Protein 8WGO (pdb70)

Sequence (1753 aa):
MDYNFNLEHPFFFTNNDYSTDTSIKYQASLPFNWHEVMNNDEWVYQYPIGKFVERQGWKIHISSEYNSSHELLQDVAKICHEMRIPFKHLSTEDKFIMRNGKLVSRGFSGKFITCYPNQNELESVLQRLESALKQYNGPYILSDKRWDEAPIYLRYGVFRPSRDDEKKVAIDELIVGDEVVKDERLPVFKIPKGIVPPDFLNKWLDKKDKKQGDFPFIIDNAIRFSNSGGIYNARLKEDGKKIILKEARPYTGLGFDGTYSSEKLASECKALKILNEWSEAPKIYWHGKIWEHTFLGIEHMKGVPLNRWVTNNFPLYEVVDKTKDYLLRVSKIVEKLIDLTNKFHSENVYHQDLHLGNILVKDEDEISIIDWEQAVFSNDEKVVHKVAAPGFRAWRETLPSEIDWYGIRQIAHYLYMPLVTTSDLTYNYVSQTRIEGKKLFESLGYTREHIDYVESLLSYLDSKCPQIENISRKKVLKPMHEIRTIESEQDIQDFIIKLLRGFTLTYGQWRKEFQSRFFPVHYYGLNFNQGIAFSDLAILWSYQQLAKKVKNFKFDDYYEIRTQVINEAVNNFKKSSLSGLFDGKIGTIWLIYEFGEIDRAVELFTTHFIEIFENSQNKNLYSGQAGILLVGLYFLSKGEIDNKLGEEILIRLREYTLNYIENPETFCKVGASDVQSNDPYENFGGLLYGHAGVAWLFGEAYKLTGESIYKNGLELAVDKELVAYKVDSNNSLQYSQGHRLLPYLATGSAGLLLLINRNKEILSSKYLKYLTSLERATDVVFCVLPGLFNGFCGLEVANNIYSDIDDNFSGQKKLIEQLYRYLCVIEEGFVIAGDNGLKITTDIASGFAGVAIGLVSIMDNKLTILPQIFQGMAEEVLNLQLVSVQVNFNLEHPFFFTNNDYSTDTSIKYQASLPFNWHEVMNNDEWVYQYPIGKFVERQGWKIHISSEYNSSHELLQDVAKICHEMRIPFKHLSTEDKFIMRNGKLVSRGFSGKFITCYPNQNELESVLQRLESALKQYNGPYILSDKRWDEAPIYLRYGVFRPSRDDEKKVAIDELIVGDEVVKDERLPVFKIPKGIVPPDFLNKWLDGDFPFIIDNAIRFSNSGGIYNARLKEDGKKIILKEARPYTGLGFDGTYSSEKLASECKALKILNEWSEAPKIYWHGKIWEHTFLGIEHMKGVPLNRWVTNNFPLYEVVDKTKDYLLRVSKIVEKLIDLTNKFHSENVYHQDLHLGNILVKDEDEISIIDWEQAVFSNDEKVVHKVAAPGFRAWRETLPSEIDWYGIRQIAHYLYMPLVTTSDLTYNYVSQTRIEGKKLFESLGYTREHIDYVESLLSYLDSKCPQIENISRKKVLKPMHEIRTIESEQDIQDFIIKLLRGFTLTYGQWRKEFQSRFFPVHYYGLNFNQGIAFSDLAILWSYQQLAKKVKNFKFDDYYEIRTQVINEAVNNFKKSSLSGLFDGKIGTIWLIYEFGEIDRAVELFTTHFIEIFENSQNKNLYSGQAGILLVGLYFLSKGEIDNKLGEEILIRLREYTLNYIENPETFCKVGASDVQSNDPYENFGGLLYGHAGVAWLFGEAYKLTGESIYKNGLELAVDKELVAYKVDSNNSLQYSQGHRLLPYLATGSAGLLLLINRNKEILSSKYLKYLTSLERATDVVFCVLPGLFNGFCGLEVANNIYSDIDDNFSGQKKLIEQLYRYLCVIEEGFVIAGDNGLKITTDIASGFAGVAIGLVSIMDNKLTILPQI

Organism: Streptococcus pneumoniae serotype 2 (strain D39 / NCTC 7466) (NCBI:txid373153)

Foldseek 3Di:
DPQDLAGDDFFFGDHNPPPDDPFAWQCLDDDPQKDWDDDPVWKIKIARHDDDADWWDKKKFFFAFDPCPNVCSVQLVVVCVPDGKIKMFTTGVVVVCVQQAWPDDLLRHGGGMMIGDHDPCVVVVCVCQCVRPVPGDAFQRFQWDDDDRHRITMDTATDDADDPPDDHDDRQWDPPDPDTDGDDRDRHYDDRPDDDDDPVCCVVPPDDDDDPDDDQWDFDAWDDAISQGTWTWIFGPPPTATKIKDWGTPSGNQDPPGDHQVNLVVQQQVLLVLVVPDPQEKHWDDWDADPHTTMTIIHDDDAAFVVVVLVVQPAFALPPDPPDPDLVLLLVLLVLLVVVLVVVVVVQKFQLEAARVAWGAHPPGDTHGDDSRPMDRDWDDWDASDDYDQQLGDPDIDISSQSSLSRSLVVSLCSLPNARRQCLQEPPLSVLSLVVSVVVDVVSPDDVVSNVSSVVSSVVSVVRHDDDDDDDVRPLWYFDDDDDADDDVVVVLLVLLQAVVQVVVQQCVDVVPDDPARFGFDSLVNPADDAQWGHDLLLLVLVVLSVVVHPDHPCDCNVPVVVVVLCVCVVCLPVDDFAAHGGHNLVVLVSNVSVPPLVPSVVCCVVCLVVRQVPFDADFHNGGHLVSLLSLLLCVQVDDDDDVVNVVSVVVVVVVLVVCVVPVPPRAPQDQEADDDPRPVPDQAFCRHALVSVLQSLVQVCVRPNDCSSVVSNVVSVVSNQNQWDADPVQATFGHYHPDTADFQGHILLVVLQSCVVCVVPDDDVPCPNNVRSLSVLNTLDDHFCWCNRHNLVSLLRSDFQVVDLPLPVSSSCCVSRSSSAWIHRVSHIWGAGDSRSHTGRHCTGISSVNSLSVSRSNPRDSPPRDHD/DPPCVVVVVVVVPDDDDDDDDDDD/DAFDDDFFFTDHPPPPDADADWLDDDDDPQWDWDDDPPWKIKIFGPPDDADWWDKKKFAFAFDPCLSVVVNLVVVVCVPDGWIKMFTTGVVVVDVQQAKAHDQLRHGRGIIIGDHDPCPVVSVVVSVVSFLVGDHWPGFQWDDFDRHRIIIDTATDDADDPVDDHDGHQADPDDPDGDGDDRDGPHDDDPDDDPDPDVVVRVDDPDFWAFDDFDDQINQGGKTWTAGDVDGFTKIKDKGTPSGHQHPDGDGQVVLVVQQVVLQVLCQVDPQGWHWPDWDQDPHMTMTITHDDDFAFVVVVLVVQPCWALPDDPPFCSLVLLLVLLVLLVVVLVVCVVVQKAQLEQARVAWGQHPSNDTHGYDRRPIDRDFDFFDASDDYDQQLGDDDTHTRSQSSLSRSLLVLLCSLPNDRRQCVQEPPLSLLSLVVSVVLCVVSPDDPVSNVSSVVSSVVSVVSHDDDDDDDPSVLWYYDDDDDADDDVVVVLLVLLQALVQLVVQQVVDVPPDDPARFRADPQCPVAADAAFGHRLNLVLLSVLSVVVHPPDDDDCVVVVVVVVLVVCVVCLPVDDAAAHGRGRVVVLVSVCVSPDPVVSLVVCVVPLVVRQPPADACFRNGGNLVSLQVLVLVVVVPPDDDVVNVVSVVVVVVVLVVCVVPVCVRAPQEQEADDDPHDVRDGDFCRHHQVVLLVSLVQVCPPPPDCSSVVSNVVRVVRRQVQWDQDPLQATFRHYNHDTADAHGRILLVVLLSCLVCVVPDDPVPVPCNVRHLSVLSTDDDHWPACGRHNLVSLLSNDQSDPDDDLVVSVSVNVNVPRSQWIRRPSHTFGAGPSRNHTGRHCGGTSSVVSLSVSRSNDSDSPSGRHD

B-factor: mean 101.82, std 29.67, range [30.0, 223.58]

Radius of gyration: 40.98 Å; Cα contacts (8 Å, |Δi|>4): 2855; chains: 3; bounding box: 102×87×118 Å

InterPro domains:
  IPR000719 Protein kinase domain [PS50011] (217-477)
  IPR007822 Lanthionine synthetase C-like [PF05147] (551-757)
  IPR011009 Protein kinase-like domain superfamily [SSF56112] (217-382)
  IPR051678 Aminoglycoside Phosphotransferase Enzymes [PTHR21310] (28-512)
  IPR057929 RamC, N-terminal domain [PF25816] (29-210)
  IPR058053 RamC, C-terminal domain [cd04791] (529-867)

Nearest PDB structures (foldseek):
  8wgo-assembly1_A  TM=1.001E+00  e=0.000E+00  Streptococcus pneumoniae
  8wgo-assembly1_B  TM=9.951E-01  e=0.000E+00  Streptococcus pneumoniae
  8w7j-assembly1_A  TM=9.892E-01  e=0.000E+00  Streptococcus pneumoniae
  8w7a-assembly1_A  TM=9.729E-01  e=0.000E+00  Streptococcus pneumoniae
  8sam-assembly2_B  TM=7.728E-01  e=2.397E-48  Bacillus thuringiensis serovar andalousiensis

Secondary structure (DSSP, 8-state):
----SS---SSS---S------S-B------SS--EEE-SSSEEEE--TT----SS-EEEEE---STTHHHHHHHHHHHHHTTT--EEEE-BHHHHHHHSSSSS-SSS-S--EEE---STTHHHHHHHHHHHS-S------SSSEE-SSSSEEEEE---SSPPTTS----TTB--STTS--B----SS----SSPPPPTTHHHHHS----------EEEEEEEEE-SS-EEEEEEESSS--EEEEE---TT-S--SSS--HHHHHHHHHHHHHHS-S-TTS--EEEE--STTS--EEEE---SEEHHHHHHHHS--SSSS--S---HHHHHHHHHHHHHHHHHHHHTT-B----STTTEEE-TTS-EEE----S-B---S--B---S--TT----S-B-TTHHHHHHHHHHHHHHHSS--GGGGTSTTTHHHHHHHHHHHHHHH---HHHHHHHHHHHHHHHTTS------SS--S----S------SHHHHHHHHHHHHHHHHHHHHHHHHH--S-SS---GGGTT--SSSSSSSHHHHHHHHHHHTTSSS----SHHHHHHHHHHHHHHTTTT-----TTTSHHHHHHHHHHH--HHHHHHHHHHHHHHHHHT----STTTTSHHHHHHHHHHHHHT-S-HHHHHHHHHHHHHHHHHHHH-TTSSS--S--S-----TTT---SSSSSHHHHHHHHHHHHHHT--HHHHHHHHHHHHHHTTSEEE-TTS-EEEEETTEE--SSSSSHHHHHHHHHHTTTTS-TTTGGGHHHHHTTS--S--S--SSSSSHHHHHHHHTSSTT----HHHHHHHHHHHGGGB--SSS---B--SSSSS----SSSSHHHHHHHHHHHHHTS-TTS---/------SSS--SS-S----S-B------SS------SSSEEEE--TT----SSSEEEEE---STTSHHHHHHHHHHHHTTT--EEEE-BHHHHHHHS-SSS-TTS----EEE---STTHHHHHHHHHHH-SS------TT-EE-SSSSEEEEE---S---TTS----SSB-S-SSS--B----SS----SS----SSHHHHH-----EEEEEEEE--SS--EEEEEESSS---EEEE---TT----SSS--HHHHHHHHHHHHHHTTT-TTS--EEEEEESSSSEEEEEE----EEHHHHHHHHS--SSSSSTT--HHHHHHHHHHHHHHHHHHHGGGT---S--STTTEEE-SSS-EEE----S-----SS-B---S--SS----SSB-HHHHHHHHHHHHHHHHHSS--TTTTTSTTTHHHHHHHHHHHHHHHT--HHHHHHHHHHHHHHHHHSPP----SS--S-B---------SHHHHHHHHHHHHHHHHHHHHHHHHH--S-SS---GGGSS--SSSTT-SSHHHHHHHHHHTTSTTPPP-SHHHHHHHHHHHHHHTSSSS---STTTSSHHHHHHHHHHT--HHHHHHHHHHHHHHHTT----STTTSHHHHHHHHHHHHHHT-S-HHHHHHHHHHHHHHHHHHHH-STTTS--S--S-----STT--SSSSSSSHHHHHHHHHHHHHS--HHHHHHHHHHHHHHTTS-EE-TTS-EEEEETTEEE--SSSSHHHHHHHHHHTTTTS-TTTGGGHHHHTTTS--S--S--SSTTSHHHHHHSSSSS-SS---HHHHHHHHHHTTTTEEBSSS--EE--SS-SS---SSSSSHHHHHHHHHHHHSTT-TTS---/--S-THHHHHHS---------S--

Structure (mmCIF, N/CA/C/O backbone):
data_8WGO
#
_entry.id   8WGO
#
_cell.length_a   1.00
_cell.length_b   1.00
_cell.length_c   1.00
_cell.angle_alpha   90.00
_cell.angle_beta   90.00
_cell.angle_gamma   90.00
#
_symmetry.space_group_name_H-M   'P 1'
#
loop_
_entity.id
_entity.type
_entity.pdbx_description
1 polymer 'Protein kinase domain-containing protein'
2 polymer 'SapB/AmfS family lantipeptide'
3 non-polymer 'MAGNESIUM ION'
4 non-polymer "5'-GUANOSINE-DIPHOSPHATE-MONOTHIOPHOSPHATE"
5 non-polymer 'PHOSPHATE ION'
6 water water
#
loop_
_atom_site.group_PDB
_atom_site.id
_atom_site.type_symbol
_atom_site.label_atom_id
_atom_site.label_alt_id
_atom_site.label_comp_id
_atom_site.label_asym_id
_atom_site.label_entity_id
_atom_site.label_seq_id
_atom_site.pdbx_PDB_ins_code
_atom_site.Cartn_x
_atom_site.Cartn_y
_atom_site.Cartn_z
_atom_site.occupancy
_atom_site.B_iso_or_equiv
_atom_site.auth_seq_id
_atom_site.auth_comp_id
_atom_site.auth_asym_id
_atom_site.auth_atom_id
_atom_site.pdbx_PDB_model_num
ATOM 1 N N . MET A 1 1 ? 109.083 119.710 125.661 1.00 135.19 1 MET A N 1
ATOM 2 C CA . MET A 1 1 ? 110.477 120.064 125.466 1.00 135.19 1 MET A CA 1
ATOM 3 C C . MET A 1 1 ? 111.322 119.117 126.256 1.00 135.19 1 MET A C 1
ATOM 4 O O . MET A 1 1 ? 110.885 118.025 126.582 1.00 135.19 1 MET A O 1
ATOM 9 N N . ASP A 1 2 ? 112.534 119.529 126.573 1.00 138.11 2 ASP A N 1
ATOM 10 C CA . ASP A 1 2 ? 113.383 118.705 127.407 1.00 138.11 2 ASP A CA 1
ATOM 11 C C . ASP A 1 2 ? 113.372 117.262 126.934 1.00 138.11 2 ASP A C 1
ATOM 12 O O . ASP A 1 2 ? 112.793 116.396 127.581 1.00 138.11 2 ASP A O 1
ATOM 17 N N . TYR A 1 3 ? 114.054 116.985 125.834 1.00 135.59 3 TYR A N 1
ATOM 18 C CA . TYR A 1 3 ? 114.080 115.647 125.268 1.00 135.59 3 TYR A CA 1
ATOM 19 C C . TYR A 1 3 ? 115.089 114.753 125.920 1.00 135.59 3 TYR A C 1
ATOM 20 O O . TYR A 1 3 ? 115.274 114.847 127.129 1.00 135.59 3 TYR A O 1
ATOM 29 N N . ASN A 1 4 ? 115.690 113.848 125.149 1.00 138.96 4 ASN A N 1
ATOM 30 C CA . ASN A 1 4 ? 116.800 112.988 125.634 1.00 138.96 4 ASN A CA 1
ATOM 31 C C . ASN A 1 4 ? 116.379 111.657 126.236 1.00 138.96 4 ASN A C 1
ATOM 32 O O . ASN A 1 4 ? 116.438 110.681 125.507 1.00 138.96 4 ASN A O 1
ATOM 37 N N . PHE A 1 5 ? 116.012 111.614 127.530 1.00 131.28 5 PHE A N 1
ATOM 38 C CA . PHE A 1 5 ? 115.529 110.394 128.204 1.00 131.28 5 PHE A CA 1
ATOM 39 C C . PHE A 1 5 ? 115.303 109.483 127.088 1.00 131.28 5 PHE A C 1
ATOM 40 O O . PHE A 1 5 ? 116.080 108.566 126.832 1.00 131.28 5 PHE A O 1
ATOM 48 N N . ASN A 1 6 ? 114.182 109.665 126.450 1.00 127.87 6 ASN A N 1
ATOM 49 C CA . ASN A 1 6 ? 113.979 108.989 125.221 1.00 127.87 6 ASN A CA 1
ATOM 50 C C . ASN A 1 6 ? 113.376 110.061 124.374 1.00 127.87 6 ASN A C 1
ATOM 51 O O . ASN A 1 6 ? 113.979 110.412 123.370 1.00 127.87 6 ASN A O 1
ATOM 56 N N . LEU A 1 7 ? 112.249 110.645 124.780 1.00 117.41 7 LEU A N 1
ATOM 57 C CA . LEU A 1 7 ? 111.744 111.806 124.042 1.00 117.41 7 LEU A CA 1
ATOM 58 C C . LEU A 1 7 ? 110.491 112.530 124.474 1.00 117.41 7 LEU A C 1
ATOM 59 O O . LEU A 1 7 ? 110.050 112.471 125.618 1.00 117.41 7 LEU A O 1
ATOM 64 N N . GLU A 1 8 ? 109.936 113.247 123.522 1.00 115.05 8 GLU A N 1
ATOM 65 C CA . GLU A 1 8 ? 108.770 113.995 123.787 1.00 115.05 8 GLU A CA 1
ATOM 66 C C . GLU A 1 8 ? 107.684 113.170 123.338 1.00 115.05 8 GLU A C 1
ATOM 67 O O . GLU A 1 8 ? 107.686 112.003 123.628 1.00 115.05 8 GLU A O 1
ATOM 73 N N . HIS A 1 9 ? 106.725 113.768 122.685 1.00 94.89 9 HIS A N 1
ATOM 74 C CA . HIS A 1 9 ? 105.596 113.107 122.078 1.00 94.89 9 HIS A CA 1
ATOM 75 C C . HIS A 1 9 ? 104.486 113.053 123.117 1.00 94.89 9 HIS A C 1
ATOM 76 O O . HIS A 1 9 ? 104.763 112.720 124.280 1.00 94.89 9 HIS A O 1
ATOM 83 N N . PRO A 1 10 ? 103.251 113.397 122.748 1.00 85.31 10 PRO A N 1
ATOM 84 C CA . PRO A 1 10 ? 102.132 113.230 123.680 1.00 85.31 10 PRO A CA 1
ATOM 85 C C . PRO A 1 10 ? 101.857 111.760 123.958 1.00 85.31 10 PRO A C 1
ATOM 86 O O . PRO A 1 10 ? 102.236 110.881 123.180 1.00 85.31 10 PRO A O 1
ATOM 90 N N . PHE A 1 11 ? 101.203 111.517 125.100 1.00 77.87 11 PHE A N 1
ATOM 91 C CA . PHE A 1 11 ? 100.880 110.196 125.638 1.00 77.87 11 PHE A CA 1
ATOM 92 C C . PHE A 1 11 ? 102.279 109.591 125.589 1.00 77.87 11 PHE A C 1
ATOM 93 O O . PHE A 1 11 ? 103.213 110.110 126.207 1.00 77.87 11 PHE A O 1
ATOM 101 N N . PHE A 1 12 ? 102.424 108.494 124.852 1.00 79.97 12 PHE A N 1
ATOM 102 C CA . PHE A 1 12 ? 103.370 107.403 125.016 1.00 79.97 12 PHE A CA 1
ATOM 103 C C . PHE A 1 12 ? 104.811 107.900 124.942 1.00 79.97 12 PHE A C 1
ATOM 104 O O . PHE A 1 12 ? 105.098 108.991 124.444 1.00 79.97 12 PHE A O 1
ATOM 112 N N . PHE A 1 13 ? 105.724 107.075 125.449 1.00 85.40 13 PHE A N 1
ATOM 113 C CA . PHE A 1 13 ? 107.125 107.227 125.094 1.00 85.40 13 PHE A CA 1
ATOM 114 C C . PHE A 1 13 ? 107.394 106.583 123.738 1.00 85.40 13 PHE A C 1
ATOM 115 O O . PHE A 1 13 ? 106.560 105.862 123.183 1.00 85.40 13 PHE A O 1
ATOM 123 N N . THR A 1 14 ? 108.586 106.845 123.206 1.00 100.66 14 THR A N 1
ATOM 124 C CA . THR A 1 14 ? 109.000 106.253 121.944 1.00 100.66 14 THR A CA 1
ATOM 125 C C . THR A 1 14 ? 110.518 106.166 121.904 1.00 100.66 14 THR A C 1
ATOM 126 O O . THR A 1 14 ? 111.215 106.693 122.774 1.00 100.66 14 THR A O 1
ATOM 130 N N . ASN A 1 15 ? 111.020 105.488 120.875 1.00 113.45 15 ASN A N 1
ATOM 131 C CA . ASN A 1 15 ? 112.452 105.307 120.709 1.00 113.45 15 ASN A CA 1
ATOM 132 C C . ASN A 1 15 ? 113.089 106.583 120.159 1.00 113.45 15 ASN A C 1
ATOM 133 O O . ASN A 1 15 ? 112.414 107.566 119.840 1.00 113.45 15 ASN A O 1
ATOM 138 N N . ASN A 1 16 ? 114.417 106.554 120.035 1.00 120.39 16 ASN A N 1
ATOM 139 C CA . ASN A 1 16 ? 115.189 107.727 119.620 1.00 120.39 16 ASN A CA 1
ATOM 140 C C . ASN A 1 16 ? 115.258 107.837 118.093 1.00 120.39 16 ASN A C 1
ATOM 141 O O . ASN A 1 16 ? 116.325 107.816 117.480 1.00 120.39 16 ASN A O 1
ATOM 146 N N . ASP A 1 17 ? 114.079 107.957 117.478 1.00 122.51 17 ASP A N 1
ATOM 147 C CA . ASP A 1 17 ? 113.975 108.147 116.036 1.00 122.51 17 ASP A CA 1
ATOM 148 C C . ASP A 1 17 ? 112.867 109.132 115.684 1.00 122.51 17 ASP A C 1
ATOM 149 O O . ASP A 1 17 ? 112.224 108.997 114.637 1.00 122.51 17 ASP A O 1
ATOM 154 N N . TYR A 1 18 ? 112.626 110.125 116.540 1.00 118.67 18 TYR A N 1
ATOM 155 C CA . TYR A 1 18 ? 111.490 111.020 116.377 1.00 118.67 18 TYR A CA 1
ATOM 156 C C . TYR A 1 18 ? 111.884 112.461 116.073 1.00 118.67 18 TYR A C 1
ATOM 157 O O . TYR A 1 18 ? 111.042 113.224 115.585 1.00 118.67 18 TYR A O 1
ATOM 166 N N . SER A 1 19 ? 113.129 112.856 116.336 1.00 122.88 19 SER A N 1
ATOM 167 C CA . SER A 1 19 ? 113.604 114.205 116.022 1.00 122.88 19 SER A CA 1
ATOM 168 C C . SER A 1 19 ? 113.856 114.275 114.521 1.00 122.88 19 SER A C 1
ATOM 169 O O . SER A 1 19 ? 114.916 113.892 114.025 1.00 122.88 19 SER A O 1
ATOM 172 N N . THR A 1 20 ? 112.862 114.772 113.784 1.00 119.41 20 THR A N 1
ATOM 173 C CA . THR A 1 20 ? 112.837 114.600 112.325 1.00 119.41 20 THR A CA 1
ATOM 174 C C . THR A 1 20 ? 113.380 115.789 111.534 1.00 119.41 20 THR A C 1
ATOM 175 O O . THR A 1 20 ? 114.372 115.658 110.811 1.00 119.41 20 THR A O 1
ATOM 179 N N . ASP A 1 21 ? 112.743 116.954 111.663 1.00 112.13 21 ASP A N 1
ATOM 180 C CA . ASP A 1 21 ? 112.759 117.888 110.540 1.00 112.13 21 ASP A CA 1
ATOM 181 C C . ASP A 1 21 ? 112.455 119.300 111.068 1.00 112.13 21 ASP A C 1
ATOM 182 O O . ASP A 1 21 ? 112.724 119.579 112.241 1.00 112.13 21 ASP A O 1
ATOM 187 N N . THR A 1 22 ? 111.985 120.201 110.189 1.00 103.79 22 THR A N 1
ATOM 188 C CA . THR A 1 22 ? 111.569 121.606 110.406 1.00 103.79 22 THR A CA 1
ATOM 189 C C . THR A 1 22 ? 112.641 122.447 111.117 1.00 103.79 22 THR A C 1
ATOM 190 O O . THR A 1 22 ? 112.449 123.004 112.201 1.00 103.79 22 THR A O 1
ATOM 194 N N . SER A 1 23 ? 113.778 122.564 110.432 1.00 84.76 23 SER A N 1
ATOM 195 C CA . SER A 1 23 ? 114.728 123.652 110.622 1.00 84.76 23 SER A CA 1
ATOM 196 C C . SER A 1 23 ? 115.539 123.800 109.344 1.00 84.76 23 SER A C 1
ATOM 197 O O . SER A 1 23 ? 115.830 122.812 108.664 1.00 84.76 23 SER A O 1
ATOM 200 N N . ILE A 1 24 ? 115.897 125.042 109.019 1.00 73.31 24 ILE A N 1
ATOM 201 C CA . ILE A 1 24 ? 116.598 125.322 107.771 1.00 73.31 24 ILE A CA 1
ATOM 202 C C . ILE A 1 24 ? 118.049 124.873 107.883 1.00 73.31 24 ILE A C 1
ATOM 203 O O . ILE A 1 24 ? 118.645 124.863 108.966 1.00 73.31 24 ILE A O 1
ATOM 208 N N . LYS A 1 25 ? 118.616 124.475 106.750 1.00 61.98 25 LYS A N 1
ATOM 209 C CA . LYS A 1 25 ? 119.931 123.858 106.700 1.00 61.98 25 LYS A CA 1
ATOM 210 C C . LYS A 1 25 ? 121.007 124.904 106.426 1.00 61.98 25 LYS A C 1
ATOM 211 O O . LYS A 1 25 ? 120.760 126.111 106.456 1.00 61.98 25 LYS A O 1
ATOM 217 N N . TYR A 1 26 ? 122.221 124.421 106.157 1.00 57.67 26 TYR A N 1
ATOM 218 C CA . TYR A 1 26 ? 123.359 125.325 106.047 1.00 57.67 26 TYR A CA 1
ATOM 219 C C . TYR A 1 26 ? 123.873 125.462 104.615 1.00 57.67 26 TYR A C 1
ATOM 220 O O . TYR A 1 26 ? 124.107 126.592 104.168 1.00 57.67 26 TYR A O 1
ATOM 229 N N . GLN A 1 27 ? 124.049 124.342 103.899 1.00 64.87 27 GLN A N 1
ATOM 230 C CA . GLN A 1 27 ? 124.062 124.284 102.428 1.00 64.87 27 GLN A CA 1
ATOM 231 C C . GLN A 1 27 ? 125.195 125.117 101.808 1.00 64.87 27 GLN A C 1
ATOM 232 O O . GLN A 1 27 ? 124.977 126.172 101.210 1.00 64.87 27 GLN A O 1
ATOM 238 N N . ALA A 1 28 ? 126.419 124.617 101.971 1.00 62.23 28 ALA A N 1
ATOM 239 C CA . ALA A 1 28 ? 127.636 125.408 101.783 1.00 62.23 28 ALA A CA 1
ATOM 240 C C . ALA A 1 28 ? 128.189 125.395 100.355 1.00 62.23 28 ALA A C 1
ATOM 241 O O . ALA A 1 28 ? 129.410 125.471 100.192 1.00 62.23 28 ALA A O 1
ATOM 243 N N . SER A 1 29 ? 127.332 125.307 99.327 1.00 64.82 29 SER A N 1
ATOM 244 C CA . SER A 1 29 ? 127.622 125.734 97.945 1.00 64.82 29 SER A CA 1
ATOM 245 C C . SER A 1 29 ? 128.788 124.966 97.306 1.00 64.82 29 SER A C 1
ATOM 246 O O . SER A 1 29 ? 129.874 125.504 97.080 1.00 64.82 29 SER A O 1
ATOM 249 N N . LEU A 1 30 ? 128.536 123.686 97.044 1.00 70.27 30 LEU A N 1
ATOM 250 C CA . LEU A 1 30 ? 129.548 122.803 96.454 1.00 70.27 30 LEU A CA 1
ATOM 251 C C . LEU A 1 30 ? 129.944 123.230 95.041 1.00 70.27 30 LEU A C 1
ATOM 252 O O . LEU A 1 30 ? 129.070 123.517 94.216 1.00 70.27 30 LEU A O 1
ATOM 257 N N . PRO A 1 31 ? 131.248 123.284 94.726 1.00 77.47 31 PRO A N 1
ATOM 258 C CA . PRO A 1 31 ? 131.683 123.442 93.332 1.00 77.47 31 PRO A CA 1
ATOM 259 C C . PRO A 1 31 ? 131.783 122.106 92.616 1.00 77.47 31 PRO A C 1
ATOM 260 O O . PRO A 1 31 ? 131.377 121.075 93.162 1.00 77.47 31 PRO A O 1
ATOM 264 N N . PHE A 1 32 ? 132.320 122.107 91.397 1.00 82.62 32 PHE A N 1
ATOM 265 C CA . PHE A 1 32 ? 132.589 120.861 90.698 1.00 82.62 32 PHE A CA 1
ATOM 266 C C . PHE A 1 32 ? 133.906 120.259 91.187 1.00 82.62 32 PHE A C 1
ATOM 267 O O . PHE A 1 32 ? 134.647 120.871 91.962 1.00 82.62 32 PHE A O 1
ATOM 275 N N . ASN A 1 33 ? 134.165 119.020 90.743 1.00 79.36 33 ASN A N 1
ATOM 276 C CA . ASN A 1 33 ? 135.320 118.191 91.113 1.00 79.36 33 ASN A CA 1
ATOM 277 C C . ASN A 1 33 ? 135.391 117.915 92.618 1.00 79.36 33 ASN A C 1
ATOM 278 O O . ASN A 1 33 ? 136.467 117.627 93.152 1.00 79.36 33 ASN A O 1
ATOM 283 N N . TRP A 1 34 ? 134.257 117.990 93.315 1.00 70.40 34 TRP A N 1
ATOM 284 C CA . TRP A 1 34 ? 134.179 117.725 94.747 1.00 70.40 34 TRP A CA 1
ATOM 285 C C . TRP A 1 34 ? 132.968 116.844 95.028 1.00 70.40 34 TRP A C 1
ATOM 286 O O . TRP A 1 34 ? 132.353 116.315 94.097 1.00 70.40 34 TRP A O 1
ATOM 297 N N . HIS A 1 35 ? 132.663 116.594 96.282 1.00 70.32 35 HIS A N 1
ATOM 298 C CA . HIS A 1 35 ? 131.535 115.741 96.658 1.00 70.32 35 HIS A CA 1
ATOM 299 C C . HIS A 1 35 ? 131.180 115.978 98.130 1.00 70.32 35 HIS A C 1
ATOM 300 O O . HIS A 1 35 ? 132.053 116.355 98.873 1.00 70.32 35 HIS A O 1
ATOM 307 N N . GLU A 1 36 ? 129.958 115.783 98.589 1.00 67.94 36 GLU A N 1
ATOM 308 C CA . GLU A 1 36 ? 129.479 116.053 99.935 1.00 67.94 36 GLU A CA 1
ATOM 309 C C . GLU A 1 36 ? 128.850 114.723 100.385 1.00 67.94 36 GLU A C 1
ATOM 310 O O . GLU A 1 36 ? 128.102 114.109 99.622 1.00 67.94 36 GLU A O 1
ATOM 316 N N . VAL A 1 37 ? 129.167 114.246 101.584 1.00 67.85 37 VAL A N 1
ATOM 317 C CA . VAL A 1 37 ? 128.669 112.975 102.104 1.00 67.85 37 VAL A CA 1
ATOM 318 C C . VAL A 1 37 ? 127.956 113.248 103.418 1.00 67.85 37 VAL A C 1
ATOM 319 O O . VAL A 1 37 ? 128.575 113.719 104.380 1.00 67.85 37 VAL A O 1
ATOM 323 N N . MET A 1 38 ? 126.666 112.934 103.471 1.00 76.09 38 MET A N 1
ATOM 324 C CA . MET A 1 38 ? 125.903 112.987 104.712 1.00 76.09 38 MET A CA 1
ATOM 325 C C . MET A 1 38 ? 125.935 111.594 105.329 1.00 76.09 38 MET A C 1
ATOM 326 O O . MET A 1 38 ? 125.363 110.650 104.774 1.00 76.09 38 MET A O 1
ATOM 331 N N . ASN A 1 39 ? 126.603 111.461 106.474 1.00 80.93 39 ASN A N 1
ATOM 332 C CA . ASN A 1 39 ? 126.941 110.153 107.021 1.00 80.93 39 ASN A CA 1
ATOM 333 C C . ASN A 1 39 ? 126.207 109.839 108.319 1.00 80.93 39 ASN A C 1
ATOM 334 O O . ASN A 1 39 ? 125.519 108.819 108.406 1.00 80.93 39 ASN A O 1
ATOM 339 N N . ASN A 1 40 ? 126.332 110.690 109.336 1.00 82.04 40 ASN A N 1
ATOM 340 C CA . ASN A 1 40 ? 125.824 110.393 110.671 1.00 82.04 40 ASN A CA 1
ATOM 341 C C . ASN A 1 40 ? 124.606 111.240 111.018 1.00 82.04 40 ASN A C 1
ATOM 342 O O . ASN A 1 40 ? 124.313 111.451 112.197 1.00 82.04 40 ASN A O 1
ATOM 347 N N . ASP A 1 41 ? 123.921 111.762 109.994 1.00 81.31 41 ASP A N 1
ATOM 348 C CA . ASP A 1 41 ? 122.746 112.634 110.074 1.00 81.31 41 ASP A CA 1
ATOM 349 C C . ASP A 1 41 ? 123.015 113.940 110.825 1.00 81.31 41 ASP A C 1
ATOM 350 O O . ASP A 1 41 ? 122.069 114.625 111.229 1.00 81.31 41 ASP A O 1
ATOM 355 N N . GLU A 1 42 ? 124.274 114.309 111.011 1.00 70.19 42 GLU A N 1
ATOM 356 C CA . GLU A 1 42 ? 124.695 115.510 111.720 1.00 70.19 42 GLU A CA 1
ATOM 357 C C . GLU A 1 42 ? 125.718 116.319 110.939 1.00 70.19 42 GLU A C 1
ATOM 358 O O . GLU A 1 42 ? 125.730 117.548 111.040 1.00 70.19 42 GLU A O 1
ATOM 364 N N . TRP A 1 43 ? 126.591 115.658 110.196 1.00 59.04 43 TRP A N 1
ATOM 365 C CA . TRP A 1 43 ? 127.659 116.322 109.512 1.00 59.04 43 TRP A CA 1
ATOM 366 C C . TRP A 1 43 ? 127.773 116.021 108.027 1.00 59.04 43 TRP A C 1
ATOM 367 O O . TRP A 1 43 ? 127.573 114.903 107.666 1.00 59.04 43 TRP A O 1
ATOM 378 N N . VAL A 1 44 ? 128.099 116.961 107.156 1.00 53.67 44 VAL A N 1
ATOM 379 C CA . VAL A 1 44 ? 128.323 116.748 105.732 1.00 53.67 44 VAL A CA 1
ATOM 380 C C . VAL A 1 44 ? 129.807 116.952 105.440 1.00 53.67 44 VAL A C 1
ATOM 381 O O . VAL A 1 44 ? 130.394 117.972 105.811 1.00 53.67 44 VAL A O 1
ATOM 385 N N . TYR A 1 45 ? 130.422 115.958 104.803 1.00 61.95 45 TYR A N 1
ATOM 386 C CA . TYR A 1 45 ? 131.871 115.890 104.660 1.00 61.95 45 TYR A CA 1
ATOM 387 C C . TYR A 1 45 ? 132.209 115.981 103.180 1.00 61.95 45 TYR A C 1
ATOM 388 O O . TYR A 1 45 ? 131.637 115.250 102.367 1.00 61.95 45 TYR A O 1
ATOM 397 N N . GLN A 1 46 ? 133.148 116.862 102.836 1.00 61.80 46 GLN A N 1
ATOM 398 C CA . GLN A 1 46 ? 133.439 117.211 101.449 1.00 61.80 46 GLN A CA 1
ATOM 399 C C . GLN A 1 46 ? 134.836 116.735 101.067 1.00 61.80 46 GLN A C 1
ATOM 400 O O . GLN A 1 46 ? 135.835 117.289 101.537 1.00 61.80 46 GLN A O 1
ATOM 406 N N . TYR A 1 47 ? 134.999 115.845 100.116 1.00 70.95 47 TYR A N 1
ATOM 407 C CA . TYR A 1 47 ? 136.352 115.449 99.835 1.00 70.95 47 TYR A CA 1
ATOM 408 C C . TYR A 1 47 ? 136.798 115.897 98.524 1.00 70.95 47 TYR A C 1
ATOM 409 O O . TYR A 1 47 ? 136.085 115.758 97.575 1.00 70.95 47 TYR A O 1
ATOM 418 N N . PRO A 1 48 ? 137.968 116.463 98.448 1.00 74.68 48 PRO A N 1
ATOM 419 C CA . PRO A 1 48 ? 138.528 116.786 97.132 1.00 74.68 48 PRO A CA 1
ATOM 420 C C . PRO A 1 48 ? 138.821 115.492 96.388 1.00 74.68 48 PRO A C 1
ATOM 421 O O . PRO A 1 48 ? 139.396 114.562 96.964 1.00 74.68 48 PRO A O 1
ATOM 425 N N . ILE A 1 49 ? 138.411 115.397 95.127 1.00 79.05 49 ILE A N 1
ATOM 426 C CA . ILE A 1 49 ? 138.473 114.128 94.408 1.00 79.05 49 ILE A CA 1
ATOM 427 C C . ILE A 1 49 ? 139.911 113.863 93.981 1.00 79.05 49 ILE A C 1
ATOM 428 O O . ILE A 1 49 ? 140.506 114.648 93.235 1.00 79.05 49 ILE A O 1
ATOM 433 N N . GLY A 1 50 ? 140.471 112.754 94.458 1.00 84.32 50 GLY A N 1
ATOM 434 C CA . GLY A 1 50 ? 141.816 112.358 94.095 1.00 84.32 50 GLY A CA 1
ATOM 435 C C . GLY A 1 50 ? 142.904 113.034 94.902 1.00 84.32 50 GLY A C 1
ATOM 436 O O . GLY A 1 50 ? 143.835 113.611 94.333 1.00 84.32 50 GLY A O 1
ATOM 437 N N . LYS A 1 51 ? 142.801 112.976 96.229 1.00 89.25 51 LYS A N 1
ATOM 438 C CA . LYS A 1 51 ? 143.841 113.502 97.102 1.00 89.25 51 LYS A CA 1
ATOM 439 C C . LYS A 1 51 ? 144.031 112.575 98.290 1.00 89.25 51 LYS A C 1
ATOM 440 O O . LYS A 1 51 ? 143.067 112.251 98.990 1.00 89.25 51 LYS A O 1
ATOM 446 N N . PHE A 1 52 ? 145.272 112.153 98.510 1.00 96.26 52 PHE A N 1
ATOM 447 C CA . PHE A 1 52 ? 145.594 111.338 99.671 1.00 96.26 52 PHE A CA 1
ATOM 448 C C . PHE A 1 52 ? 145.690 112.204 100.921 1.00 96.26 52 PHE A C 1
ATOM 449 O O . PHE A 1 52 ? 146.338 113.253 100.921 1.00 96.26 52 PHE A O 1
ATOM 457 N N . VAL A 1 53 ? 145.040 111.756 101.991 1.00 99.90 53 VAL A N 1
ATOM 458 C CA . VAL A 1 53 ? 145.095 112.426 103.282 1.00 99.90 53 VAL A CA 1
ATOM 459 C C . VAL A 1 53 ? 145.855 111.538 104.256 1.00 99.90 53 VAL A C 1
ATOM 460 O O . VAL A 1 53 ? 145.948 110.320 104.071 1.00 99.90 53 VAL A O 1
ATOM 464 N N . GLU A 1 54 ? 146.412 112.157 105.293 1.00 104.23 54 GLU A N 1
ATOM 465 C CA . GLU A 1 54 ? 147.281 111.461 106.232 1.00 104.23 54 GLU A CA 1
ATOM 466 C C . GLU A 1 54 ? 146.555 111.172 107.538 1.00 104.23 54 GLU A C 1
ATOM 467 O O . GLU A 1 54 ? 145.826 112.020 108.058 1.00 104.23 54 GLU A O 1
ATOM 473 N N . ARG A 1 55 ? 146.754 109.962 108.058 1.00 108.73 55 ARG A N 1
ATOM 474 C CA . ARG A 1 55 ? 146.167 109.581 109.335 1.00 108.73 55 ARG A CA 1
ATOM 475 C C . ARG A 1 55 ? 146.831 110.349 110.475 1.00 108.73 55 ARG A C 1
ATOM 476 O O . ARG A 1 55 ? 148.013 110.699 110.409 1.00 108.73 55 ARG A O 1
ATOM 484 N N . GLN A 1 56 ? 146.058 110.579 111.537 1.00 105.64 56 GLN A N 1
ATOM 485 C CA . GLN A 1 56 ? 146.365 111.514 112.636 1.00 105.64 56 GLN A CA 1
ATOM 486 C C . GLN A 1 56 ? 146.650 112.902 112.046 1.00 105.64 56 GLN A C 1
ATOM 487 O O . GLN A 1 56 ? 146.082 113.287 111.016 1.00 105.64 56 GLN A O 1
ATOM 493 N N . GLY A 1 57 ? 147.504 113.669 112.707 1.00 89.50 57 GLY A N 1
ATOM 494 C CA . GLY A 1 57 ? 147.772 115.040 112.340 1.00 89.50 57 GLY A CA 1
ATOM 495 C C . GLY A 1 57 ? 147.167 116.022 113.324 1.00 89.50 57 GLY A C 1
ATOM 496 O O . GLY A 1 57 ? 146.854 115.694 114.472 1.00 89.50 57 GLY A O 1
ATOM 497 N N . TRP A 1 58 ? 146.991 117.253 112.853 1.00 81.39 58 TRP A N 1
ATOM 498 C CA . TRP A 1 58 ? 146.463 118.340 113.669 1.00 81.39 58 TRP A CA 1
ATOM 499 C C . TRP A 1 58 ? 145.154 118.826 113.059 1.00 81.39 58 TRP A C 1
ATOM 500 O O . TRP A 1 58 ? 145.150 119.416 111.974 1.00 81.39 58 TRP A O 1
ATOM 511 N N . LYS A 1 59 ? 144.048 118.581 113.757 1.00 64.65 59 LYS A N 1
ATOM 512 C CA . LYS A 1 59 ? 142.755 119.087 113.330 1.00 64.65 59 LYS A CA 1
ATOM 513 C C . LYS A 1 59 ? 142.645 120.580 113.623 1.00 64.65 59 LYS A C 1
ATOM 514 O O . LYS A 1 59 ? 143.415 121.149 114.400 1.00 64.65 59 LYS A O 1
ATOM 520 N N . ILE A 1 60 ? 141.667 121.215 112.985 1.00 58.75 60 ILE A N 1
ATOM 521 C CA . ILE A 1 60 ? 141.389 122.635 113.170 1.00 58.75 60 ILE A CA 1
ATOM 522 C C . ILE A 1 60 ? 139.931 122.770 113.579 1.00 58.75 60 ILE A C 1
ATOM 523 O O . ILE A 1 60 ? 139.037 122.297 112.868 1.00 58.75 60 ILE A O 1
ATOM 528 N N . HIS A 1 61 ? 139.690 123.413 114.718 1.00 59.84 61 HIS A N 1
ATOM 529 C CA . HIS A 1 61 ? 138.349 123.582 115.257 1.00 59.84 61 HIS A CA 1
ATOM 530 C C . HIS A 1 61 ? 137.946 125.046 115.151 1.00 59.84 61 HIS A C 1
ATOM 531 O O . HIS A 1 61 ? 138.672 125.928 115.618 1.00 59.84 61 HIS A O 1
ATOM 538 N N . ILE A 1 62 ? 136.791 125.298 114.539 1.00 58.65 62 ILE A N 1
ATOM 539 C CA . ILE A 1 62 ? 136.269 126.646 114.342 1.00 58.65 62 ILE A CA 1
ATOM 540 C C . ILE A 1 62 ? 134.919 126.735 115.038 1.00 58.65 62 ILE A C 1
ATOM 541 O O . ILE A 1 62 ? 134.044 125.892 114.812 1.00 58.65 62 ILE A O 1
ATOM 546 N N . SER A 1 63 ? 134.752 127.750 115.879 1.00 66.21 63 SER A N 1
ATOM 547 C CA . SER A 1 63 ? 133.530 127.952 116.641 1.00 66.21 63 SER A CA 1
ATOM 548 C C . SER A 1 63 ? 132.724 129.100 116.043 1.00 66.21 63 SER A C 1
ATOM 549 O O . SER A 1 63 ? 133.164 129.781 115.114 1.00 66.21 63 SER A O 1
ATOM 552 N N . SER A 1 64 ? 131.533 129.322 116.599 1.00 70.24 64 SER A N 1
ATOM 553 C CA . SER A 1 64 ? 130.610 130.299 116.039 1.00 70.24 64 SER A CA 1
ATOM 554 C C . SER A 1 64 ? 129.610 130.738 117.096 1.00 70.24 64 SER A C 1
ATOM 555 O O . SER A 1 64 ? 129.367 130.036 118.080 1.00 70.24 64 SER A O 1
ATOM 558 N N . GLU A 1 65 ? 129.024 131.908 116.867 1.00 70.69 65 GLU A N 1
ATOM 559 C CA . GLU A 1 65 ? 127.843 132.355 117.588 1.00 70.69 65 GLU A CA 1
ATOM 560 C C . GLU A 1 65 ? 126.609 132.140 116.718 1.00 70.69 65 GLU A C 1
ATOM 561 O O . GLU A 1 65 ? 126.705 131.804 115.537 1.00 70.69 65 GLU A O 1
ATOM 567 N N . TYR A 1 66 ? 125.434 132.337 117.317 1.00 68.24 66 TYR A N 1
ATOM 568 C CA . TYR A 1 66 ? 124.195 132.027 116.610 1.00 68.24 66 TYR A CA 1
ATOM 569 C C . TYR A 1 66 ? 123.820 133.085 115.580 1.00 68.24 66 TYR A C 1
ATOM 570 O O . TYR A 1 66 ? 123.246 132.747 114.539 1.00 68.24 66 TYR A O 1
ATOM 579 N N . ASN A 1 67 ? 124.121 134.358 115.849 1.00 71.17 67 ASN A N 1
ATOM 580 C CA . ASN A 1 67 ? 123.648 135.427 114.975 1.00 71.17 67 ASN A CA 1
ATOM 581 C C . ASN A 1 67 ? 124.425 135.471 113.664 1.00 71.17 67 ASN A C 1
ATOM 582 O O . ASN A 1 67 ? 123.836 135.672 112.596 1.00 71.17 67 ASN A O 1
ATOM 587 N N . SER A 1 68 ? 125.740 135.285 113.721 1.00 65.33 68 SER A N 1
ATOM 588 C CA . SER A 1 68 ? 126.601 135.344 112.545 1.00 65.33 68 SER A CA 1
ATOM 589 C C . SER A 1 68 ? 127.150 133.967 112.182 1.00 65.33 68 SER A C 1
ATOM 590 O O . SER A 1 68 ? 128.308 133.828 111.786 1.00 65.33 68 SER A O 1
ATOM 593 N N . SER A 1 69 ? 126.322 132.931 112.324 1.00 60.34 69 SER A N 1
ATOM 594 C CA . SER A 1 69 ? 126.751 131.581 111.976 1.00 60.34 69 SER A CA 1
ATOM 595 C C . SER A 1 69 ? 126.804 131.364 110.471 1.00 60.34 69 SER A C 1
ATOM 596 O O . SER A 1 69 ? 127.643 130.595 109.991 1.00 60.34 69 SER A O 1
ATOM 599 N N . HIS A 1 70 ? 125.927 132.024 109.715 1.00 60.18 70 HIS A N 1
ATOM 600 C CA . HIS A 1 70 ? 125.850 131.798 108.278 1.00 60.18 70 HIS A CA 1
ATOM 601 C C . HIS A 1 70 ? 126.978 132.468 107.504 1.00 60.18 70 HIS A C 1
ATOM 602 O O . HIS A 1 70 ? 127.156 132.169 106.319 1.00 60.18 70 HIS A O 1
ATOM 609 N N . GLU A 1 71 ? 127.740 133.362 108.136 1.00 69.09 71 GLU A N 1
ATOM 610 C CA . GLU A 1 71 ? 128.812 134.050 107.426 1.00 69.09 71 GLU A CA 1
ATOM 611 C C . GLU A 1 71 ? 130.128 133.286 107.483 1.00 69.09 71 GLU A C 1
ATOM 612 O O . GLU A 1 71 ? 130.959 133.428 106.577 1.00 69.09 71 GLU A O 1
ATOM 618 N N . LEU A 1 72 ? 130.337 132.480 108.529 1.00 59.83 72 LEU A N 1
ATOM 619 C CA . LEU A 1 72 ? 131.554 131.679 108.607 1.00 59.83 72 LEU A CA 1
ATOM 620 C C . LEU A 1 72 ? 131.611 130.606 107.534 1.00 59.83 72 LEU A C 1
ATOM 621 O O . LEU A 1 72 ? 132.702 130.279 107.065 1.00 59.83 72 LEU A O 1
ATOM 626 N N . LEU A 1 73 ? 130.468 130.060 107.118 1.00 55.55 73 LEU A N 1
ATOM 627 C CA . LEU A 1 73 ? 130.498 129.112 106.010 1.00 55.55 73 LEU A CA 1
ATOM 628 C C . LEU A 1 73 ? 130.892 129.792 104.706 1.00 55.55 73 LEU A C 1
ATOM 629 O O . LEU A 1 73 ? 131.744 129.282 103.975 1.00 55.55 73 LEU A O 1
ATOM 634 N N . GLN A 1 74 ? 130.349 130.977 104.434 1.00 59.59 74 GLN A N 1
ATOM 635 C CA . GLN A 1 74 ? 130.702 131.675 103.205 1.00 59.59 74 GLN A CA 1
ATOM 636 C C . GLN A 1 74 ? 132.082 132.320 103.261 1.00 59.59 74 GLN A C 1
ATOM 637 O O . GLN A 1 74 ? 132.594 132.737 102.216 1.00 59.59 74 GLN A O 1
ATOM 643 N N . ASP A 1 75 ? 132.696 132.419 104.441 1.00 63.65 75 ASP A N 1
ATOM 644 C CA . ASP A 1 75 ? 134.051 132.947 104.552 1.00 63.65 75 ASP A CA 1
ATOM 645 C C . ASP A 1 75 ? 135.102 131.872 104.817 1.00 63.65 75 ASP A C 1
ATOM 646 O O . ASP A 1 75 ? 136.297 132.183 104.820 1.00 63.65 75 ASP A O 1
ATOM 651 N N . VAL A 1 76 ? 134.697 130.622 105.040 1.00 59.13 76 VAL A N 1
ATOM 652 C CA . VAL A 1 76 ? 135.650 129.536 105.247 1.00 59.13 76 VAL A CA 1
ATOM 653 C C . VAL A 1 76 ? 135.605 128.582 104.057 1.00 59.13 76 VAL A C 1
ATOM 654 O O . VAL A 1 76 ? 136.648 128.098 103.603 1.00 59.13 76 VAL A O 1
ATOM 658 N N . ALA A 1 77 ? 134.409 128.333 103.510 1.00 61.67 77 ALA A N 1
ATOM 659 C CA . ALA A 1 77 ? 134.306 127.517 102.307 1.00 61.67 77 ALA A CA 1
ATOM 660 C C . ALA A 1 77 ? 134.899 128.222 101.095 1.00 61.67 77 ALA A C 1
ATOM 661 O O . ALA A 1 77 ? 135.412 127.557 100.193 1.00 61.67 77 ALA A O 1
ATOM 663 N N . LYS A 1 78 ? 134.846 129.557 101.057 1.00 64.67 78 LYS A N 1
ATOM 664 C CA . LYS A 1 78 ? 135.519 130.292 99.988 1.00 64.67 78 LYS A CA 1
ATOM 665 C C . LYS A 1 78 ? 137.033 130.157 100.097 1.00 64.67 78 LYS A C 1
ATOM 666 O O . LYS A 1 78 ? 137.736 130.141 99.080 1.00 64.67 78 LYS A O 1
ATOM 672 N N . ILE A 1 79 ? 137.549 130.068 101.324 1.00 63.87 79 ILE A N 1
ATOM 673 C CA . ILE A 1 79 ? 138.972 129.829 101.531 1.00 63.87 79 ILE A CA 1
ATOM 674 C C . ILE A 1 79 ? 139.340 128.398 101.148 1.00 63.87 79 ILE A C 1
ATOM 675 O O . ILE A 1 79 ? 140.361 128.163 100.492 1.00 63.87 79 ILE A O 1
ATOM 680 N N . CYS A 1 80 ? 138.505 127.427 101.518 1.00 64.91 80 CYS A N 1
ATOM 681 C CA . CYS A 1 80 ? 138.870 126.023 101.358 1.00 64.91 80 CYS A CA 1
ATOM 682 C C . CYS A 1 80 ? 138.556 125.473 99.970 1.00 64.91 80 CYS A C 1
ATOM 683 O O . CYS A 1 80 ? 139.093 124.424 99.599 1.00 64.91 80 CYS A O 1
ATOM 686 N N . HIS A 1 81 ? 137.701 126.141 99.191 1.00 65.38 81 HIS A N 1
ATOM 687 C CA . HIS A 1 81 ? 137.403 125.636 97.853 1.00 65.38 81 HIS A CA 1
ATOM 688 C C . HIS A 1 81 ? 138.545 125.917 96.885 1.00 65.38 81 HIS A C 1
ATOM 689 O O . HIS A 1 81 ? 138.879 125.064 96.055 1.00 65.38 81 HIS A O 1
ATOM 696 N N . GLU A 1 82 ? 139.159 127.095 96.973 1.00 73.09 82 GLU A N 1
ATOM 697 C CA . GLU A 1 82 ? 140.496 127.243 96.424 1.00 73.09 82 GLU A CA 1
ATOM 698 C C . GLU A 1 82 ? 141.463 126.477 97.317 1.00 73.09 82 GLU A C 1
ATOM 699 O O . GLU A 1 82 ? 141.177 126.228 98.490 1.00 73.09 82 GLU A O 1
ATOM 705 N N . MET A 1 83 ? 142.591 126.055 96.726 1.00 83.21 83 MET A N 1
ATOM 706 C CA . MET A 1 83 ? 143.447 124.924 97.126 1.00 83.21 83 MET A CA 1
ATOM 707 C C . MET A 1 83 ? 142.883 123.506 97.284 1.00 83.21 83 MET A C 1
ATOM 708 O O . MET A 1 83 ? 142.188 123.002 96.394 1.00 83.21 83 MET A O 1
ATOM 713 N N . ARG A 1 84 ? 143.247 122.799 98.356 1.00 79.39 84 ARG A N 1
ATOM 714 C CA . ARG A 1 84 ? 142.634 121.492 98.626 1.00 79.39 84 ARG A CA 1
ATOM 715 C C . ARG A 1 84 ? 142.643 121.197 100.124 1.00 79.39 84 ARG A C 1
ATOM 716 O O . ARG A 1 84 ? 143.579 120.572 100.627 1.00 79.39 84 ARG A O 1
ATOM 724 N N . ILE A 1 85 ? 141.586 121.615 100.825 1.00 64.28 85 ILE A N 1
ATOM 725 C CA . ILE A 1 85 ? 141.401 121.315 102.237 1.00 64.28 85 ILE A CA 1
ATOM 726 C C . ILE A 1 85 ? 140.026 120.694 102.441 1.00 64.28 85 ILE A C 1
ATOM 727 O O . ILE A 1 85 ? 139.010 121.347 102.183 1.00 64.28 85 ILE A O 1
ATOM 732 N N . PRO A 1 86 ? 139.928 119.448 102.903 1.00 58.28 86 PRO A N 1
ATOM 733 C CA . PRO A 1 86 ? 138.614 118.875 103.218 1.00 58.28 86 PRO A CA 1
ATOM 734 C C . PRO A 1 86 ? 138.127 119.299 104.596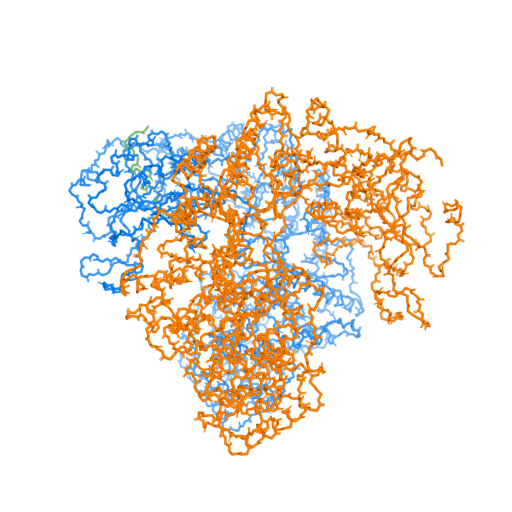 1.00 58.28 86 PRO A C 1
ATOM 735 O O . PRO A 1 86 ? 138.899 119.378 105.554 1.00 58.28 86 PRO A O 1
ATOM 739 N N . PHE A 1 87 ? 136.825 119.568 104.690 1.00 53.12 87 PHE A N 1
ATOM 740 C CA . PHE A 1 87 ? 136.218 120.027 105.931 1.00 53.12 87 PHE A CA 1
ATOM 741 C C . PHE A 1 87 ? 134.822 119.438 106.068 1.00 53.12 87 PHE A C 1
ATOM 742 O O . PHE A 1 87 ? 134.211 119.005 105.088 1.00 53.12 87 PHE A O 1
ATOM 750 N N . LYS A 1 88 ? 134.316 119.431 107.301 1.00 53.62 88 LYS A N 1
ATOM 751 C CA . LYS A 1 88 ? 132.936 119.044 107.554 1.00 53.62 88 LYS A CA 1
ATOM 752 C C . LYS A 1 88 ? 132.330 119.961 108.608 1.00 53.62 88 LYS A C 1
ATOM 753 O O . LYS A 1 88 ? 133.036 120.509 109.458 1.00 53.62 88 LYS A O 1
ATOM 759 N N . HIS A 1 89 ? 131.010 120.130 108.532 1.00 54.03 89 HIS A N 1
ATOM 760 C CA . HIS A 1 89 ? 130.291 121.054 109.398 1.00 54.03 89 HIS A CA 1
ATOM 761 C C . HIS A 1 89 ? 128.900 120.502 109.671 1.00 54.03 89 HIS A C 1
ATOM 762 O O . HIS A 1 89 ? 128.480 119.506 109.079 1.00 54.03 89 HIS A O 1
ATOM 769 N N . LEU A 1 90 ? 128.181 121.171 110.571 1.00 53.09 90 LEU A N 1
ATOM 770 C CA . LEU A 1 90 ? 126.844 120.738 110.956 1.00 53.09 90 LEU A CA 1
ATOM 771 C C . LEU A 1 90 ? 125.840 120.980 109.833 1.00 53.09 90 LEU A C 1
ATOM 772 O O . LEU A 1 90 ? 126.034 121.824 108.955 1.00 53.09 90 LEU A O 1
ATOM 777 N N . SER A 1 91 ? 124.749 120.214 109.873 1.00 59.35 91 SER A N 1
ATOM 778 C CA . SER A 1 91 ? 123.745 120.224 108.814 1.00 59.35 91 SER A CA 1
ATOM 779 C C . SER A 1 91 ? 122.519 121.054 109.178 1.00 59.35 91 SER A C 1
ATOM 780 O O . SER A 1 91 ? 122.149 121.973 108.444 1.00 59.35 91 SER A O 1
ATOM 783 N N . THR A 1 92 ? 121.873 120.740 110.296 1.00 66.13 92 THR A N 1
ATOM 784 C CA . THR A 1 92 ? 120.634 121.392 110.688 1.00 66.13 92 THR A CA 1
ATOM 785 C C . THR A 1 92 ? 120.887 122.398 111.802 1.00 66.13 92 THR A C 1
ATOM 786 O O . THR A 1 92 ? 121.892 122.334 112.514 1.00 66.13 92 THR A O 1
ATOM 790 N N . GLU A 1 93 ? 119.951 123.337 111.945 1.00 68.79 93 GLU A N 1
ATOM 791 C CA . GLU A 1 93 ? 120.089 124.371 112.962 1.00 68.79 93 GLU A CA 1
ATOM 792 C C . GLU A 1 93 ? 119.776 123.858 114.361 1.00 68.79 93 GLU A C 1
ATOM 793 O O . GLU A 1 93 ? 120.306 124.402 115.335 1.00 68.79 93 GLU A O 1
ATOM 799 N N . ASP A 1 94 ? 118.918 122.836 114.480 1.00 74.86 94 ASP A N 1
ATOM 800 C CA . ASP A 1 94 ? 118.550 122.304 115.792 1.00 74.86 94 ASP A CA 1
ATOM 801 C C . ASP A 1 94 ? 119.744 121.679 116.498 1.00 74.86 94 ASP A C 1
ATOM 802 O O . ASP A 1 94 ? 119.901 121.819 117.716 1.00 74.86 94 ASP A O 1
ATOM 807 N N . LYS A 1 95 ? 120.600 120.992 115.749 1.00 68.11 95 LYS A N 1
ATOM 808 C CA . LYS A 1 95 ? 121.823 120.463 116.329 1.00 68.11 95 LYS A CA 1
ATOM 809 C C . LYS A 1 95 ? 122.842 121.551 116.632 1.00 68.11 95 LYS A C 1
ATOM 810 O O . LYS A 1 95 ? 123.705 121.344 117.489 1.00 68.11 95 LYS A O 1
ATOM 816 N N . PHE A 1 96 ? 122.746 122.711 115.978 1.00 62.49 96 PHE A N 1
ATOM 817 C CA . PHE A 1 96 ? 123.536 123.862 116.398 1.00 62.49 96 PHE A CA 1
ATOM 818 C C . PHE A 1 96 ? 123.007 124.470 117.692 1.00 62.49 96 PHE A C 1
ATOM 819 O O . PHE A 1 96 ? 123.795 124.991 118.489 1.00 62.49 96 PHE A O 1
ATOM 827 N N . ILE A 1 97 ? 121.687 124.434 117.904 1.00 73.10 97 ILE A N 1
ATOM 828 C CA . ILE A 1 97 ? 121.125 124.828 119.197 1.00 73.10 97 ILE A CA 1
ATOM 829 C C . ILE A 1 97 ? 121.587 123.867 120.285 1.00 73.10 97 ILE A C 1
ATOM 830 O O . ILE A 1 97 ? 122.010 124.280 121.371 1.00 73.10 97 ILE A O 1
ATOM 835 N N . MET A 1 98 ? 121.525 122.567 119.997 1.00 81.81 98 MET A N 1
ATOM 836 C CA . MET A 1 98 ? 121.834 121.548 120.994 1.00 81.81 98 MET A CA 1
ATOM 837 C C . MET A 1 98 ? 123.326 121.438 121.282 1.00 81.81 98 MET A C 1
ATOM 838 O O . MET A 1 98 ? 123.704 121.058 122.395 1.00 81.81 98 MET A O 1
ATOM 843 N N . ARG A 1 99 ? 124.182 121.754 120.307 1.00 76.68 99 ARG A N 1
ATOM 844 C CA . ARG A 1 99 ? 125.620 121.599 120.506 1.00 76.68 99 ARG A CA 1
ATOM 845 C C . ARG A 1 99 ? 126.171 122.665 121.445 1.00 76.68 99 ARG A C 1
ATOM 846 O O . ARG A 1 99 ? 127.065 122.387 122.252 1.00 76.68 99 ARG A O 1
ATOM 854 N N . ASN A 1 100 ? 125.648 123.886 121.362 1.00 75.00 100 ASN A N 1
ATOM 855 C CA . ASN A 1 100 ? 126.047 124.971 122.246 1.00 75.00 100 ASN A CA 1
ATOM 856 C C . ASN A 1 100 ? 125.068 125.181 123.391 1.00 75.00 100 ASN A C 1
ATOM 857 O O . ASN A 1 100 ? 125.186 126.169 124.122 1.00 75.00 100 ASN A O 1
ATOM 862 N N . GLY A 1 101 ? 124.109 124.276 123.567 1.00 82.77 101 GLY A N 1
ATOM 863 C CA . GLY A 1 101 ? 123.051 124.467 124.538 1.00 82.77 101 GLY A CA 1
ATOM 864 C C . GLY A 1 101 ? 123.418 124.150 125.972 1.00 82.77 101 GLY A C 1
ATOM 865 O O . GLY A 1 101 ? 124.565 124.329 126.392 1.00 82.77 101 GLY A O 1
ATOM 866 N N . LYS A 1 102 ? 122.433 123.679 126.735 1.00 92.26 102 LYS A N 1
ATOM 867 C CA . LYS A 1 102 ? 122.592 123.415 128.158 1.00 92.26 102 LYS A CA 1
ATOM 868 C C . LYS A 1 102 ? 122.774 121.937 128.479 1.00 92.26 102 LYS A C 1
ATOM 869 O O . LYS A 1 102 ? 123.377 121.610 129.507 1.00 92.26 102 LYS A O 1
ATOM 875 N N . LEU A 1 103 ? 122.292 121.042 127.618 1.00 101.80 103 LEU A N 1
ATOM 876 C CA . LEU A 1 103 ? 122.183 119.629 127.958 1.00 101.80 103 LEU A CA 1
ATOM 877 C C . LEU A 1 103 ? 123.469 118.843 127.743 1.00 101.80 103 LEU A C 1
ATOM 878 O O . LEU A 1 103 ? 123.747 117.917 128.514 1.00 101.80 103 LEU A O 1
ATOM 883 N N . VAL A 1 104 ? 124.254 119.179 126.720 1.00 90.40 104 VAL A N 1
ATOM 884 C CA . VAL A 1 104 ? 125.387 118.353 126.311 1.00 90.40 104 VAL A CA 1
ATOM 885 C C . VAL A 1 104 ? 126.546 118.477 127.290 1.00 90.40 104 VAL A C 1
ATOM 886 O O . VAL A 1 104 ? 126.592 119.402 128.108 1.00 90.40 104 VAL A O 1
ATOM 890 N N . SER A 1 105 ? 127.487 117.540 127.206 1.00 88.55 105 SER A N 1
ATOM 891 C CA . SER A 1 105 ? 128.639 117.520 128.091 1.00 88.55 105 SER A CA 1
ATOM 892 C C . SER A 1 105 ? 129.636 118.608 127.696 1.00 88.55 105 SER A C 1
ATOM 893 O O . SER A 1 105 ? 129.540 119.230 126.635 1.00 88.55 105 SER A O 1
ATOM 896 N N . ARG A 1 106 ? 130.613 118.831 128.575 1.00 86.34 106 ARG A N 1
ATOM 897 C CA . ARG A 1 106 ? 131.618 119.857 128.336 1.00 86.34 106 ARG A CA 1
ATOM 898 C C . ARG A 1 106 ? 132.660 119.438 127.307 1.00 86.34 106 ARG A C 1
ATOM 899 O O . ARG A 1 106 ? 133.403 120.295 126.817 1.00 86.34 106 ARG A O 1
ATOM 907 N N . GLY A 1 107 ? 132.741 118.147 126.980 1.00 78.18 107 GLY A N 1
ATOM 908 C CA . GLY A 1 107 ? 133.667 117.713 125.947 1.00 78.18 107 GLY A CA 1
ATOM 909 C C . GLY A 1 107 ? 133.246 118.146 124.555 1.00 78.18 107 GLY A C 1
ATOM 910 O O . GLY A 1 107 ? 134.070 118.619 123.767 1.00 78.18 107 GLY A O 1
ATOM 911 N N . PHE A 1 108 ? 131.961 117.993 124.233 1.00 80.54 108 PHE A N 1
ATOM 912 C CA . PHE A 1 108 ? 131.432 118.354 122.917 1.00 80.54 108 PHE A CA 1
ATOM 913 C C . PHE A 1 108 ? 130.651 119.657 123.062 1.00 80.54 108 PHE A C 1
ATOM 914 O O . PHE A 1 108 ? 129.437 119.671 123.262 1.00 80.54 108 PHE A O 1
ATOM 922 N N . SER A 1 109 ? 131.368 120.773 122.954 1.00 78.00 109 SER A N 1
ATOM 923 C CA . SER A 1 109 ? 130.769 122.091 123.144 1.00 78.00 109 SER A CA 1
ATOM 924 C C . SER A 1 109 ? 131.425 123.080 122.193 1.00 78.00 109 SER A C 1
ATOM 925 O O . SER A 1 109 ? 132.575 123.475 122.404 1.00 78.00 109 SER A O 1
ATOM 928 N N . GLY A 1 110 ? 130.695 123.487 121.157 1.00 72.67 110 GLY A N 1
ATOM 929 C CA . GLY A 1 110 ? 131.129 124.546 120.273 1.00 72.67 110 GLY A CA 1
ATOM 930 C C . GLY A 1 110 ? 131.715 124.100 118.951 1.00 72.67 110 GLY A C 1
ATOM 931 O O . GLY A 1 110 ? 132.054 124.960 118.129 1.00 72.67 110 GLY A O 1
ATOM 932 N N . LYS A 1 111 ? 131.853 122.794 118.722 1.00 68.43 111 LYS A N 1
ATOM 933 C CA . LYS A 1 111 ? 132.375 122.285 117.456 1.00 68.43 111 LYS A CA 1
ATOM 934 C C . LYS A 1 111 ? 131.369 122.564 116.347 1.00 68.43 111 LYS A C 1
ATOM 935 O O . LYS A 1 111 ? 130.266 122.011 116.350 1.00 68.43 111 LYS A O 1
ATOM 941 N N . PHE A 1 112 ? 131.735 123.426 115.411 1.00 56.88 112 PHE A N 1
ATOM 942 C CA . PHE A 1 112 ? 130.808 123.781 114.342 1.00 56.88 112 PHE A CA 1
ATOM 943 C C . PHE A 1 112 ? 131.389 123.562 112.953 1.00 56.88 112 PHE A C 1
ATOM 944 O O . PHE A 1 112 ? 130.677 123.084 112.067 1.00 56.88 112 PHE A O 1
ATOM 952 N N . ILE A 1 113 ? 132.660 123.898 112.737 1.00 57.08 113 ILE A N 1
ATOM 953 C CA . ILE A 1 113 ? 133.373 123.582 111.504 1.00 57.08 113 ILE A CA 1
ATOM 954 C C . ILE A 1 113 ? 134.704 122.953 111.884 1.00 57.08 113 ILE A C 1
ATOM 955 O O . ILE A 1 113 ? 135.458 123.523 112.679 1.00 57.08 113 ILE A O 1
ATOM 960 N N . THR A 1 114 ? 134.993 121.781 111.322 1.00 53.94 114 THR A N 1
ATOM 961 C CA . THR A 1 114 ? 136.264 121.102 111.533 1.00 53.94 114 THR A CA 1
ATOM 962 C C . THR A 1 114 ? 136.967 120.970 110.192 1.00 53.94 114 THR A C 1
ATOM 963 O O . THR A 1 114 ? 136.386 120.449 109.235 1.00 53.94 114 THR A O 1
ATOM 967 N N . CYS A 1 115 ? 138.208 121.438 110.122 1.00 54.88 115 CYS A N 1
ATOM 968 C CA . CYS A 1 115 ? 139.015 121.357 108.915 1.00 54.88 115 CYS A CA 1
ATOM 969 C C . CYS A 1 115 ? 140.075 120.275 109.064 1.00 54.88 115 CYS A C 1
ATOM 970 O O . CYS A 1 115 ? 140.497 119.937 110.173 1.00 54.88 115 CYS A O 1
ATOM 973 N N . TYR A 1 116 ? 140.516 119.740 107.923 1.00 60.83 116 TYR A N 1
ATOM 974 C CA . TYR A 1 116 ? 141.530 118.686 107.867 1.00 60.83 116 TYR A CA 1
ATOM 975 C C . TYR A 1 116 ? 142.685 119.125 106.973 1.00 60.83 116 TYR A C 1
ATOM 976 O O . TYR A 1 116 ? 142.777 118.693 105.815 1.00 60.83 116 TYR A O 1
ATOM 985 N N . PRO A 1 117 ? 143.585 119.973 107.467 1.00 69.64 117 PRO A N 1
ATOM 986 C CA . PRO A 1 117 ? 144.776 120.299 106.680 1.00 69.64 117 PRO A CA 1
ATOM 987 C C . PRO A 1 117 ? 145.772 119.153 106.709 1.00 69.64 117 PRO A C 1
ATOM 988 O O . PRO A 1 117 ? 145.797 118.344 107.638 1.00 69.64 117 PRO A O 1
ATOM 992 N N . ASN A 1 118 ? 146.600 119.090 105.672 1.00 92.24 118 ASN A N 1
ATOM 993 C CA . ASN A 1 118 ? 147.679 118.117 105.635 1.00 92.24 118 ASN A CA 1
ATOM 994 C C . ASN A 1 118 ? 148.861 118.621 106.461 1.00 92.24 118 ASN A C 1
ATOM 995 O O . ASN A 1 118 ? 148.848 119.729 107.001 1.00 92.24 118 ASN A O 1
ATOM 1000 N N . GLN A 1 119 ? 149.894 117.782 106.560 1.00 98.19 119 GLN A N 1
ATOM 1001 C CA . GLN A 1 119 ? 151.022 118.096 107.433 1.00 98.19 119 GLN A CA 1
ATOM 1002 C C . GLN A 1 119 ? 151.890 119.210 106.857 1.00 98.19 119 GLN A C 1
ATOM 1003 O O . GLN A 1 119 ? 152.353 120.088 107.596 1.00 98.19 119 GLN A O 1
ATOM 1009 N N . ASN A 1 120 ? 152.111 119.204 105.544 1.00 104.83 120 ASN A N 1
ATOM 1010 C CA . ASN A 1 120 ? 153.055 120.136 104.939 1.00 104.83 120 ASN A CA 1
ATOM 1011 C C . ASN A 1 120 ? 152.407 121.406 104.399 1.00 104.83 120 ASN A C 1
ATOM 1012 O O . ASN A 1 120 ? 153.103 122.207 103.765 1.00 104.83 120 ASN A O 1
ATOM 1017 N N . GLU A 1 121 ? 151.107 121.619 104.621 1.00 98.67 121 GLU A N 1
ATOM 1018 C CA . GLU A 1 121 ? 150.429 122.804 104.106 1.00 98.67 121 GLU A CA 1
ATOM 1019 C C . GLU A 1 121 ? 149.600 123.514 105.171 1.00 98.67 121 GLU A C 1
ATOM 1020 O O . GLU A 1 121 ? 148.718 124.309 104.834 1.00 98.67 121 GLU A O 1
ATOM 1026 N N . LEU A 1 122 ? 149.867 123.251 106.449 1.00 88.23 122 LEU A N 1
ATOM 1027 C CA . LEU A 1 122 ? 149.129 123.885 107.535 1.00 88.23 122 LEU A CA 1
ATOM 1028 C C . LEU A 1 122 ? 149.511 125.349 107.728 1.00 88.23 122 LEU A C 1
ATOM 1029 O O . LEU A 1 122 ? 148.700 126.118 108.267 1.00 88.23 122 LEU A O 1
ATOM 1034 N N . GLU A 1 123 ? 150.711 125.738 107.280 1.00 94.02 123 GLU A N 1
ATOM 1035 C CA . GLU A 1 123 ? 151.212 127.099 107.458 1.00 94.02 123 GLU A CA 1
ATOM 1036 C C . GLU A 1 123 ? 150.350 128.110 106.716 1.00 94.02 123 GLU A C 1
ATOM 1037 O O . GLU A 1 123 ? 149.890 129.100 107.298 1.00 94.02 123 GLU A O 1
ATOM 1043 N N . SER A 1 124 ? 150.122 127.866 105.422 1.00 91.65 124 SER A N 1
ATOM 1044 C CA . SER A 1 124 ? 149.306 128.765 104.616 1.00 91.65 124 SER A CA 1
ATOM 1045 C C . SER A 1 124 ? 147.851 128.748 105.056 1.00 91.65 124 SER A C 1
ATOM 1046 O O . SER A 1 124 ? 147.182 129.784 104.992 1.00 91.65 124 SER A O 1
ATOM 1049 N N . VAL A 1 125 ? 147.370 127.597 105.542 1.00 83.88 125 VAL A N 1
ATOM 1050 C CA . VAL A 1 125 ? 145.995 127.482 106.028 1.00 83.88 125 VAL A CA 1
ATOM 1051 C C . VAL A 1 125 ? 145.778 128.384 107.236 1.00 83.88 125 VAL A C 1
ATOM 1052 O O . VAL A 1 125 ? 144.833 129.181 107.273 1.00 83.88 125 VAL A O 1
ATOM 1056 N N . LEU A 1 126 ? 146.677 128.311 108.221 1.00 85.68 126 LEU A N 1
ATOM 1057 C CA . LEU A 1 126 ? 146.488 129.126 109.418 1.00 85.68 126 LEU A CA 1
ATOM 1058 C C . LEU A 1 126 ? 146.811 130.593 109.160 1.00 85.68 126 LEU A C 1
ATOM 1059 O O . LEU A 1 126 ? 146.133 131.478 109.696 1.00 85.68 126 LEU A O 1
ATOM 1064 N N . GLN A 1 127 ? 147.808 130.875 108.312 1.00 92.66 127 GLN A N 1
ATOM 1065 C CA . GLN A 1 127 ? 148.146 132.260 107.998 1.00 92.66 127 GLN A CA 1
ATOM 1066 C C . GLN A 1 127 ? 147.064 132.931 107.158 1.00 92.66 127 GLN A C 1
ATOM 1067 O O . GLN A 1 127 ? 146.908 134.157 107.212 1.00 92.66 127 GLN A O 1
ATOM 1073 N N . ARG A 1 128 ? 146.301 132.154 106.388 1.00 82.84 128 ARG A N 1
ATOM 1074 C CA . ARG A 1 128 ? 145.179 132.720 105.655 1.00 82.84 128 ARG A CA 1
ATOM 1075 C C . ARG A 1 128 ? 143.942 132.840 106.538 1.00 82.84 128 ARG A C 1
ATOM 1076 O O . ARG A 1 128 ? 143.210 133.833 106.452 1.00 82.84 128 ARG A O 1
ATOM 1084 N N . LEU A 1 129 ? 143.703 131.851 107.405 1.00 78.15 129 LEU A N 1
ATOM 1085 C CA . LEU A 1 129 ? 142.491 131.863 108.216 1.00 78.15 129 LEU A CA 1
ATOM 1086 C C . LEU A 1 129 ? 142.584 132.851 109.372 1.00 78.15 129 LEU A C 1
ATOM 1087 O O . LEU A 1 129 ? 141.550 133.255 109.915 1.00 78.15 129 LEU A O 1
ATOM 1092 N N . GLU A 1 130 ? 143.799 133.245 109.772 1.00 90.21 130 GLU A N 1
ATOM 1093 C CA . GLU A 1 130 ? 143.926 134.270 110.805 1.00 90.21 130 GLU A CA 1
ATOM 1094 C C . GLU A 1 130 ? 143.487 135.638 110.284 1.00 90.21 130 GLU A C 1
ATOM 1095 O O . GLU A 1 130 ? 142.778 136.374 110.978 1.00 90.21 130 GLU A O 1
ATOM 1101 N N . SER A 1 131 ? 143.877 135.990 109.056 1.00 83.76 131 SER A N 1
ATOM 1102 C CA . SER A 1 131 ? 143.476 137.255 108.460 1.00 83.76 131 SER A CA 1
ATOM 1103 C C . SER A 1 131 ? 142.134 137.171 107.752 1.00 83.76 131 SER A C 1
ATOM 1104 O O . SER A 1 131 ? 141.598 138.209 107.351 1.00 83.76 131 SER A O 1
ATOM 1107 N N . ALA A 1 132 ? 141.583 135.970 107.590 1.00 77.16 132 ALA A N 1
ATOM 1108 C CA . ALA A 1 132 ? 140.310 135.813 106.901 1.00 77.16 132 ALA A CA 1
ATOM 1109 C C . ALA A 1 132 ? 139.129 136.285 107.738 1.00 77.16 132 ALA A C 1
ATOM 1110 O O . ALA A 1 132 ? 138.377 137.161 107.299 1.00 77.16 132 ALA A O 1
ATOM 1112 N N . LEU A 1 133 ? 138.944 135.727 108.935 1.00 75.76 133 LEU A N 1
ATOM 1113 C CA . LEU A 1 133 ? 137.734 136.031 109.698 1.00 75.76 133 LEU A CA 1
ATOM 1114 C C . LEU A 1 133 ? 137.876 137.335 110.479 1.00 75.76 133 LEU A C 1
ATOM 1115 O O . LEU A 1 133 ? 137.210 138.328 110.170 1.00 75.76 133 LEU A O 1
ATOM 1120 N N . LYS A 1 134 ? 138.718 137.333 111.524 1.00 87.39 134 LYS A N 1
ATOM 1121 C CA . LYS A 1 134 ? 139.249 138.503 112.236 1.00 87.39 134 LYS A CA 1
ATOM 1122 C C . LYS A 1 134 ? 138.193 139.336 112.989 1.00 87.39 134 LYS A C 1
ATOM 1123 O O . LYS A 1 134 ? 138.542 140.176 113.826 1.00 87.39 134 LYS A O 1
ATOM 1129 N N . GLN A 1 135 ? 136.904 139.051 112.810 1.00 82.12 135 GLN A N 1
ATOM 1130 C CA . GLN A 1 135 ? 135.884 139.921 113.386 1.00 82.12 135 GLN A CA 1
ATOM 1131 C C . GLN A 1 135 ? 134.807 139.132 114.120 1.00 82.12 135 GLN A C 1
ATOM 1132 O O . GLN A 1 135 ? 134.152 139.661 115.023 1.00 82.12 135 GLN A O 1
ATOM 1138 N N . TYR A 1 136 ? 134.616 137.874 113.743 1.00 75.96 136 TYR A N 1
ATOM 1139 C CA . TYR A 1 136 ? 133.610 137.041 114.377 1.00 75.96 136 TYR A CA 1
ATOM 1140 C C . TYR A 1 136 ? 134.163 136.409 115.651 1.00 75.96 136 TYR A C 1
ATOM 1141 O O . TYR A 1 136 ? 135.372 136.390 115.893 1.00 75.96 136 TYR A O 1
ATOM 1150 N N . ASN A 1 137 ? 133.255 135.889 116.475 1.00 74.22 137 ASN A N 1
ATOM 1151 C CA . ASN A 1 137 ? 133.630 135.374 117.784 1.00 74.22 137 ASN A CA 1
ATOM 1152 C C . ASN A 1 137 ? 132.652 134.292 118.221 1.00 74.22 137 ASN A C 1
ATOM 1153 O O . ASN A 1 137 ? 131.541 134.180 117.697 1.00 74.22 137 ASN A O 1
ATOM 1158 N N . GLY A 1 138 ? 133.086 133.491 119.195 1.00 69.51 138 GLY A N 1
ATOM 1159 C CA . GLY A 1 138 ? 132.298 132.385 119.685 1.00 69.51 138 GLY A CA 1
ATOM 1160 C C . GLY A 1 138 ? 132.824 131.820 120.992 1.00 69.51 138 GLY A C 1
ATOM 1161 O O . GLY A 1 138 ? 133.731 132.382 121.613 1.00 69.51 138 GLY A O 1
ATOM 1162 N N . PRO A 1 139 ? 132.246 130.705 121.442 1.00 65.48 139 PRO A N 1
ATOM 1163 C CA . PRO A 1 139 ? 132.706 130.070 122.685 1.00 65.48 139 PRO A CA 1
ATOM 1164 C C . PRO A 1 139 ? 134.100 129.476 122.546 1.00 65.48 139 PRO A C 1
ATOM 1165 O O . PRO A 1 139 ? 134.643 129.312 121.452 1.00 65.48 139 PRO A O 1
ATOM 1169 N N . TYR A 1 140 ? 134.679 129.145 123.702 1.00 75.03 140 TYR A N 1
ATOM 1170 C CA . TYR A 1 140 ? 136.092 128.787 123.761 1.00 75.03 140 TYR A CA 1
ATOM 1171 C C . TYR A 1 140 ? 136.382 127.383 123.246 1.00 75.03 140 TYR A C 1
ATOM 1172 O O . TYR A 1 140 ? 137.485 127.152 122.739 1.00 75.03 140 TYR A O 1
ATOM 1181 N N . ILE A 1 141 ? 135.415 126.461 123.358 1.00 76.61 141 ILE A N 1
ATOM 1182 C CA . ILE A 1 141 ? 135.552 125.015 123.142 1.00 76.61 141 ILE A CA 1
ATOM 1183 C C . ILE A 1 141 ? 136.628 124.429 124.048 1.00 76.61 141 ILE A C 1
ATOM 1184 O O . ILE A 1 141 ? 137.827 124.608 123.811 1.00 76.61 141 ILE A O 1
ATOM 1189 N N . LEU A 1 142 ? 136.209 123.684 125.068 1.00 83.90 142 LEU A N 1
ATOM 1190 C CA . LEU A 1 142 ? 137.158 123.056 125.974 1.00 83.90 142 LEU A CA 1
ATOM 1191 C C . LEU A 1 142 ? 137.892 121.910 125.270 1.00 83.90 142 LEU A C 1
ATOM 1192 O O . LEU A 1 142 ? 137.564 121.520 124.144 1.00 83.90 142 LEU A O 1
ATOM 1197 N N . SER A 1 143 ? 138.913 121.383 125.959 1.00 84.90 143 SER A N 1
ATOM 1198 C CA . SER A 1 143 ? 139.858 120.366 125.475 1.00 84.90 143 SER A CA 1
ATOM 1199 C C . SER A 1 143 ? 140.625 120.810 124.232 1.00 84.90 143 SER A C 1
ATOM 1200 O O . SER A 1 143 ? 141.069 119.969 123.445 1.00 84.90 143 SER A O 1
ATOM 1203 N N . ASP A 1 144 ? 140.802 122.117 124.036 1.00 84.11 144 ASP A N 1
ATOM 1204 C CA . ASP A 1 144 ? 141.549 122.651 122.904 1.00 84.11 144 ASP A CA 1
ATOM 1205 C C . ASP A 1 144 ? 142.329 123.875 123.362 1.00 84.11 144 ASP A C 1
ATOM 1206 O O . ASP A 1 144 ? 142.248 124.293 124.521 1.00 84.11 144 ASP A O 1
ATOM 1211 N N . LYS A 1 145 ? 143.090 124.454 122.438 1.00 87.53 145 LYS A N 1
ATOM 1212 C CA . LYS A 1 145 ? 143.878 125.647 122.709 1.00 87.53 145 LYS A CA 1
ATOM 1213 C C . LYS A 1 145 ? 143.607 126.687 121.632 1.00 87.53 145 LYS A C 1
ATOM 1214 O O . LYS A 1 145 ? 143.444 126.349 120.456 1.00 87.53 145 LYS A O 1
ATOM 1220 N N . ARG A 1 146 ? 143.558 127.950 122.043 1.00 85.81 146 ARG A N 1
ATOM 1221 C CA . ARG A 1 146 ? 143.241 129.049 121.147 1.00 85.81 146 ARG A CA 1
ATOM 1222 C C . ARG A 1 146 ? 144.449 129.437 120.297 1.00 85.81 146 ARG A C 1
ATOM 1223 O O . ARG A 1 146 ? 145.603 129.177 120.646 1.00 85.81 146 ARG A O 1
ATOM 1231 N N . TRP A 1 147 ? 144.161 130.068 119.161 1.00 90.58 147 TRP A N 1
ATOM 1232 C CA . TRP A 1 147 ? 145.131 130.854 118.415 1.00 90.58 147 TRP A CA 1
ATOM 1233 C C . TRP A 1 147 ? 145.145 132.267 119.011 1.00 90.58 147 TRP A C 1
ATOM 1234 O O . TRP A 1 147 ? 144.683 132.482 120.136 1.00 90.58 147 TRP A O 1
ATOM 1245 N N . ASP A 1 148 ? 145.706 133.244 118.290 1.00 92.90 148 ASP A N 1
ATOM 1246 C CA . ASP A 1 148 ? 145.970 134.549 118.898 1.00 92.90 148 ASP A CA 1
ATOM 1247 C C . ASP A 1 148 ? 144.682 135.333 119.158 1.00 92.90 148 ASP A C 1
ATOM 1248 O O . ASP A 1 148 ? 144.373 135.663 120.309 1.00 92.90 148 ASP A O 1
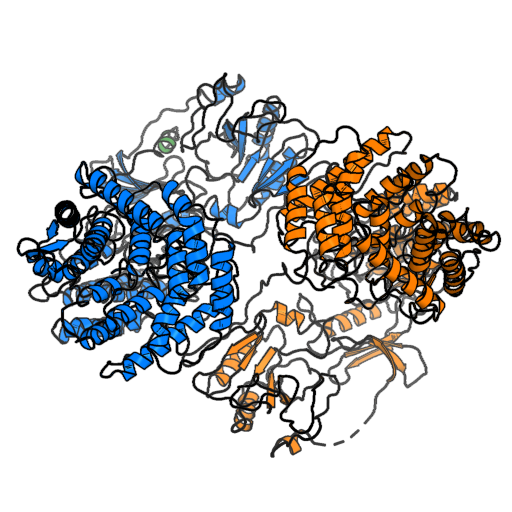ATOM 1253 N N . GLU A 1 149 ? 143.912 135.639 118.109 1.00 93.48 149 GLU A N 1
ATOM 1254 C CA . GLU A 1 149 ? 142.713 136.455 118.273 1.00 93.48 149 GLU A CA 1
ATOM 1255 C C . GLU A 1 149 ? 141.567 135.969 117.392 1.00 93.48 149 GLU A C 1
ATOM 1256 O O . GLU A 1 149 ? 140.750 136.775 116.934 1.00 93.48 149 GLU A O 1
ATOM 1262 N N . ALA A 1 150 ? 141.485 134.670 117.151 1.00 79.80 150 ALA A N 1
ATOM 1263 C CA . ALA A 1 150 ? 140.552 134.084 116.201 1.00 79.80 150 ALA A CA 1
ATOM 1264 C C . ALA A 1 150 ? 139.822 132.918 116.841 1.00 79.80 150 ALA A C 1
ATOM 1265 O O . ALA A 1 150 ? 140.249 132.394 117.875 1.00 79.80 150 ALA A O 1
ATOM 1267 N N . PRO A 1 151 ? 138.692 132.480 116.250 1.00 67.93 151 PRO A N 1
ATOM 1268 C CA . PRO A 1 151 ? 138.047 131.241 116.714 1.00 67.93 151 PRO A CA 1
ATOM 1269 C C . PRO A 1 151 ? 138.717 129.951 116.248 1.00 67.93 151 PRO A C 1
ATOM 1270 O O . PRO A 1 151 ? 138.094 128.888 116.296 1.00 67.93 151 PRO A O 1
ATOM 1274 N N . ILE A 1 152 ? 139.953 130.023 115.763 1.00 66.78 152 ILE A N 1
ATOM 1275 C CA . ILE A 1 152 ? 140.691 128.836 115.345 1.00 66.78 152 ILE A CA 1
ATOM 1276 C C . ILE A 1 152 ? 141.196 128.103 116.582 1.00 66.78 152 ILE A C 1
ATOM 1277 O O . ILE A 1 152 ? 141.791 128.713 117.478 1.00 66.78 152 ILE A O 1
ATOM 1282 N N . TYR A 1 153 ? 140.961 126.792 116.637 1.00 68.94 153 TYR A N 1
ATOM 1283 C CA . TYR A 1 153 ? 141.438 125.959 117.732 1.00 68.94 153 TYR A CA 1
ATOM 1284 C C . TYR A 1 153 ? 142.117 124.720 117.165 1.00 68.94 153 TYR A C 1
ATOM 1285 O O . TYR A 1 153 ? 141.771 124.248 116.080 1.00 68.94 153 TYR A O 1
ATOM 1294 N N . LEU A 1 154 ? 143.082 124.189 117.912 1.00 73.77 154 LEU A N 1
ATOM 1295 C CA . LEU A 1 154 ? 143.904 123.079 117.453 1.00 73.77 154 LEU A CA 1
ATOM 1296 C C . LEU A 1 154 ? 143.764 121.873 118.375 1.00 73.77 154 LEU A C 1
ATOM 1297 O O . LEU A 1 154 ? 143.470 122.001 119.566 1.00 73.77 154 LEU A O 1
ATOM 1302 N N . ARG A 1 155 ? 143.995 120.692 117.799 1.00 82.57 155 ARG A N 1
ATOM 1303 C CA . ARG A 1 155 ? 143.941 119.429 118.523 1.00 82.57 155 ARG A CA 1
ATOM 1304 C C . ARG A 1 155 ? 144.662 118.365 117.710 1.00 82.57 155 ARG A C 1
ATOM 1305 O O . ARG A 1 155 ? 144.619 118.387 116.479 1.00 82.57 155 ARG A O 1
ATOM 1313 N N . TYR A 1 156 ? 145.317 117.436 118.403 1.00 92.20 156 TYR A N 1
ATOM 1314 C CA . TYR A 1 156 ? 145.841 116.230 117.778 1.00 92.20 156 TYR A CA 1
ATOM 1315 C C . TYR A 1 156 ? 144.806 115.122 117.930 1.00 92.20 156 TYR A C 1
ATOM 1316 O O . TYR A 1 156 ? 144.524 114.682 119.050 1.00 92.20 156 TYR A O 1
ATOM 1325 N N . GLY A 1 157 ? 144.245 114.672 116.812 1.00 90.35 157 GLY A N 1
ATOM 1326 C CA . GLY A 1 157 ? 143.217 113.652 116.853 1.00 90.35 157 GLY A CA 1
ATOM 1327 C C . GLY A 1 157 ? 143.299 112.684 115.693 1.00 90.35 157 GLY A C 1
ATOM 1328 O O . GLY A 1 157 ? 144.330 112.600 115.022 1.00 90.35 157 GLY A O 1
ATOM 1329 N N . VAL A 1 158 ? 142.219 111.949 115.444 1.00 93.29 158 VAL A N 1
ATOM 1330 C CA . VAL A 1 158 ? 142.163 110.969 114.366 1.00 93.29 158 VAL A CA 1
ATOM 1331 C C . VAL A 1 158 ? 141.353 111.559 113.216 1.00 93.29 158 VAL A C 1
ATOM 1332 O O . VAL A 1 158 ? 140.414 112.339 113.431 1.00 93.29 158 VAL A O 1
ATOM 1336 N N . PHE A 1 159 ? 141.758 111.246 111.984 1.00 89.88 159 PHE A N 1
ATOM 1337 C CA . PHE A 1 159 ? 141.105 111.799 110.803 1.00 89.88 159 PHE A CA 1
ATOM 1338 C C . PHE A 1 159 ? 140.041 110.872 110.231 1.00 89.88 159 PHE A C 1
ATOM 1339 O O . PHE A 1 159 ? 138.935 111.321 109.910 1.00 89.88 159 PHE A O 1
ATOM 1347 N N . ARG A 1 160 ? 140.355 109.588 110.096 1.00 112.06 160 ARG A N 1
ATOM 1348 C CA . ARG A 1 160 ? 139.559 108.671 109.293 1.00 112.06 160 ARG A CA 1
ATOM 1349 C C . ARG A 1 160 ? 139.879 107.246 109.737 1.00 112.06 160 ARG A C 1
ATOM 1350 O O . ARG A 1 160 ? 140.891 107.022 110.412 1.00 112.06 160 ARG A O 1
ATOM 1358 N N . PRO A 1 161 ? 139.022 106.269 109.415 1.00 121.29 161 PRO A N 1
ATOM 1359 C CA . PRO A 1 161 ? 139.338 104.869 109.740 1.00 121.29 161 PRO A CA 1
ATOM 1360 C C . PRO A 1 161 ? 140.526 104.339 108.946 1.00 121.29 161 PRO A C 1
ATOM 1361 O O . PRO A 1 161 ? 141.029 104.964 108.012 1.00 121.29 161 PRO A O 1
ATOM 1365 N N . SER A 1 162 ? 140.959 103.138 109.337 1.00 131.76 162 SER A N 1
ATOM 1366 C CA . SER A 1 162 ? 142.247 102.603 108.910 1.00 131.76 162 SER A CA 1
ATOM 1367 C C . SER A 1 162 ? 142.273 102.265 107.422 1.00 131.76 162 SER A C 1
ATOM 1368 O O . SER A 1 162 ? 141.294 101.771 106.857 1.00 131.76 162 SER A O 1
ATOM 1371 N N . ARG A 1 163 ? 143.413 102.542 106.794 1.00 141.69 163 ARG A N 1
ATOM 1372 C CA . ARG A 1 163 ? 143.629 102.237 105.388 1.00 141.69 163 ARG A CA 1
ATOM 1373 C C . ARG A 1 163 ? 143.782 100.736 105.163 1.00 141.69 163 ARG A C 1
ATOM 1374 O O . ARG A 1 163 ? 144.060 99.961 106.082 1.00 141.69 163 ARG A O 1
ATOM 1382 N N . ASP A 1 164 ? 143.592 100.333 103.905 1.00 146.72 164 ASP A N 1
ATOM 1383 C CA . ASP A 1 164 ? 143.797 98.942 103.521 1.00 146.72 164 ASP A CA 1
ATOM 1384 C C . ASP A 1 164 ? 145.276 98.582 103.454 1.00 146.72 164 ASP A C 1
ATOM 1385 O O . ASP A 1 164 ? 145.633 97.414 103.641 1.00 146.72 164 ASP A O 1
ATOM 1390 N N . ASP A 1 165 ? 146.143 99.562 103.197 1.00 148.62 165 ASP A N 1
ATOM 1391 C CA . ASP A 1 165 ? 147.580 99.340 103.080 1.00 148.62 165 ASP A CA 1
ATOM 1392 C C . ASP A 1 165 ? 148.328 99.725 104.352 1.00 148.62 165 ASP A C 1
ATOM 1393 O O . ASP A 1 165 ? 149.504 100.100 104.293 1.00 148.62 165 ASP A O 1
ATOM 1398 N N . GLU A 1 166 ? 147.665 99.637 105.502 1.00 148.40 166 GLU A N 1
ATOM 1399 C CA . GLU A 1 166 ? 148.249 100.014 106.778 1.00 148.40 166 GLU A CA 1
ATOM 1400 C C . GLU A 1 166 ? 147.739 99.030 107.825 1.00 148.40 166 GLU A C 1
ATOM 1401 O O . GLU A 1 166 ? 146.751 98.325 107.599 1.00 148.40 166 GLU A O 1
ATOM 1407 N N . LYS A 1 167 ? 148.448 98.955 108.954 1.00 145.92 167 LYS A N 1
ATOM 1408 C CA . LYS A 1 167 ? 148.053 98.077 110.050 1.00 145.92 167 LYS A CA 1
ATOM 1409 C C . LYS A 1 167 ? 146.704 98.499 110.625 1.00 145.92 167 LYS A C 1
ATOM 1410 O O . LYS A 1 167 ? 146.363 99.685 110.647 1.00 145.92 167 LYS A O 1
ATOM 1416 N N . LYS A 1 168 ? 145.924 97.513 111.063 1.00 145.19 168 LYS A N 1
ATOM 1417 C CA . LYS A 1 168 ? 144.547 97.747 111.486 1.00 145.19 168 LYS A CA 1
ATOM 1418 C C . LYS A 1 168 ? 144.549 98.392 112.865 1.00 145.19 168 LYS A C 1
ATOM 1419 O O . LYS A 1 168 ? 144.832 97.733 113.871 1.00 145.19 168 LYS A O 1
ATOM 1425 N N . VAL A 1 169 ? 144.234 99.682 112.907 1.00 144.34 169 VAL A N 1
ATOM 1426 C CA . VAL A 1 169 ? 144.215 100.469 114.132 1.00 144.34 169 VAL A CA 1
ATOM 1427 C C . VAL A 1 169 ? 142.788 100.940 114.367 1.00 144.34 169 VAL A C 1
ATOM 1428 O O . VAL A 1 169 ? 142.134 101.444 113.447 1.00 144.34 169 VAL A O 1
ATOM 1432 N N . ALA A 1 170 ? 142.302 100.763 115.594 1.00 140.89 170 ALA A N 1
ATOM 1433 C CA . ALA A 1 170 ? 140.937 101.134 115.929 1.00 140.89 170 ALA A CA 1
ATOM 1434 C C . ALA A 1 170 ? 140.782 102.655 115.978 1.00 140.89 170 ALA A C 1
ATOM 1435 O O . ALA A 1 170 ? 141.756 103.415 115.947 1.00 140.89 170 ALA A O 1
ATOM 1437 N N . ILE A 1 171 ? 139.521 103.090 116.041 1.00 134.70 171 ILE A N 1
ATOM 1438 C CA . ILE A 1 171 ? 139.199 104.514 116.039 1.00 134.70 171 ILE A CA 1
ATOM 1439 C C . ILE A 1 171 ? 139.671 105.177 117.329 1.00 134.70 171 ILE A C 1
ATOM 1440 O O . ILE A 1 171 ? 140.137 106.323 117.323 1.00 134.70 171 ILE A O 1
ATOM 1445 N N . ASP A 1 172 ? 139.592 104.459 118.446 1.00 138.47 172 ASP A N 1
ATOM 1446 C CA . ASP A 1 172 ? 139.867 105.035 119.756 1.00 138.47 172 ASP A CA 1
ATOM 1447 C C . ASP A 1 172 ? 141.351 105.101 120.097 1.00 138.47 172 ASP A C 1
ATOM 1448 O O . ASP A 1 172 ? 141.691 105.590 121.178 1.00 138.47 172 ASP A O 1
ATOM 1453 N N . GLU A 1 173 ? 142.241 104.636 119.223 1.00 137.68 173 GLU A N 1
ATOM 1454 C CA . GLU A 1 173 ? 143.658 104.559 119.552 1.00 137.68 173 GLU A CA 1
ATOM 1455 C C . GLU A 1 173 ? 144.492 105.208 118.456 1.00 137.68 173 GLU A C 1
ATOM 1456 O O . GLU A 1 173 ? 144.086 105.281 117.294 1.00 137.68 173 GLU A O 1
ATOM 1462 N N . LEU A 1 174 ? 145.674 105.684 118.850 1.00 131.46 174 LEU A N 1
ATOM 1463 C CA . LEU A 1 174 ? 146.610 106.377 117.977 1.00 131.46 174 LEU A CA 1
ATOM 1464 C C . LEU A 1 174 ? 147.782 105.457 117.631 1.00 131.46 174 LEU A C 1
ATOM 1465 O O . LEU A 1 174 ? 147.818 104.285 118.024 1.00 131.46 174 LEU A O 1
ATOM 1470 N N . ILE A 1 175 ? 148.750 105.994 116.884 1.00 130.40 175 ILE A N 1
ATOM 1471 C CA . ILE A 1 175 ? 149.847 105.192 116.346 1.00 130.40 175 ILE A CA 1
ATOM 1472 C C . ILE A 1 175 ? 151.209 105.748 116.749 1.00 130.40 175 ILE A C 1
ATOM 1473 O O . ILE A 1 175 ? 152.204 105.532 116.047 1.00 130.40 175 ILE A O 1
ATOM 1478 N N . VAL A 1 176 ? 151.277 106.446 117.885 1.00 139.98 176 VAL A N 1
ATOM 1479 C CA . VAL A 1 176 ? 152.533 107.066 118.300 1.00 139.98 176 VAL A CA 1
ATOM 1480 C C . VAL A 1 176 ? 153.522 106.000 118.768 1.00 139.98 176 VAL A C 1
ATOM 1481 O O . VAL A 1 176 ? 153.197 105.121 119.578 1.00 139.98 176 VAL A O 1
ATOM 1485 N N . GLY A 1 177 ? 154.732 106.042 118.206 1.00 145.51 177 GLY A N 1
ATOM 1486 C CA . GLY A 1 177 ? 155.707 104.993 118.433 1.00 145.51 177 GLY A CA 1
ATOM 1487 C C . GLY A 1 177 ? 155.260 103.674 117.823 1.00 145.51 177 GLY A C 1
ATOM 1488 O O . GLY A 1 177 ? 154.561 103.626 116.807 1.00 145.51 177 GLY A O 1
ATOM 1489 N N . ASP A 1 178 ? 155.674 102.583 118.461 1.00 149.10 178 ASP A N 1
ATOM 1490 C CA . ASP A 1 178 ? 155.184 101.254 118.127 1.00 149.10 178 ASP A CA 1
ATOM 1491 C C . ASP A 1 178 ? 153.990 100.846 118.981 1.00 149.10 178 ASP A C 1
ATOM 1492 O O . ASP A 1 178 ? 153.506 99.717 118.850 1.00 149.10 178 ASP A O 1
ATOM 1497 N N . GLU A 1 179 ? 153.512 101.737 119.841 1.00 147.33 179 GLU A N 1
ATOM 1498 C CA . GLU A 1 179 ? 152.442 101.468 120.788 1.00 147.33 179 GLU A CA 1
ATOM 1499 C C . GLU A 1 179 ? 151.147 102.125 120.307 1.00 147.33 179 GLU A C 1
ATOM 1500 O O . GLU A 1 179 ? 151.157 103.124 119.588 1.00 147.33 179 GLU A O 1
ATOM 1506 N N . VAL A 1 180 ? 150.019 101.538 120.696 1.00 141.60 180 VAL A N 1
ATOM 1507 C CA . VAL A 1 180 ? 148.715 102.161 120.511 1.00 141.60 180 VAL A CA 1
ATOM 1508 C C . VAL A 1 180 ? 148.304 102.808 121.829 1.00 141.60 180 VAL A C 1
ATOM 1509 O O . VAL A 1 180 ? 148.518 102.246 122.910 1.00 141.60 180 VAL A O 1
ATOM 1513 N N . VAL A 1 181 ? 147.791 104.033 121.741 1.00 135.28 181 VAL A N 1
ATOM 1514 C CA . VAL A 1 181 ? 147.460 104.836 122.913 1.00 135.28 181 VAL A CA 1
ATOM 1515 C C . VAL A 1 181 ? 146.021 105.308 122.771 1.00 135.28 181 VAL A C 1
ATOM 1516 O O . VAL A 1 181 ? 145.681 105.986 121.795 1.00 135.28 181 VAL A O 1
ATOM 1520 N N . LYS A 1 182 ? 145.180 104.951 123.738 1.00 136.85 182 LYS A N 1
ATOM 1521 C CA . LYS A 1 182 ? 143.797 105.403 123.744 1.00 136.85 182 LYS A CA 1
ATOM 1522 C C . LYS A 1 182 ? 143.730 106.857 124.192 1.00 136.85 182 LYS A C 1
ATOM 1523 O O . LYS A 1 182 ? 144.284 107.220 125.234 1.00 136.85 182 LYS A O 1
ATOM 1529 N N . ASP A 1 183 ? 143.055 107.687 123.403 1.00 131.34 183 ASP A N 1
ATOM 1530 C CA . ASP A 1 183 ? 142.904 109.086 123.765 1.00 131.34 183 ASP A CA 1
ATOM 1531 C C . ASP A 1 183 ? 141.799 109.252 124.804 1.00 131.34 183 ASP A C 1
ATOM 1532 O O . ASP A 1 183 ? 140.999 108.346 125.053 1.00 131.34 183 ASP A O 1
ATOM 1537 N N . GLU A 1 184 ? 141.763 110.433 125.413 1.00 118.04 184 GLU A N 1
ATOM 1538 C CA . GLU A 1 184 ? 140.769 110.759 126.421 1.00 118.04 184 GLU A CA 1
ATOM 1539 C C . GLU A 1 184 ? 140.145 112.107 126.099 1.00 118.04 184 GLU A C 1
ATOM 1540 O O . GLU A 1 184 ? 140.742 112.940 125.411 1.00 118.04 184 GLU A O 1
ATOM 1546 N N . ARG A 1 185 ? 138.924 112.308 126.586 1.00 103.86 185 ARG A N 1
ATOM 1547 C CA . ARG A 1 185 ? 138.209 113.568 126.417 1.00 103.86 185 ARG A CA 1
ATOM 1548 C C . ARG A 1 185 ? 137.962 114.159 127.803 1.00 103.86 185 ARG A C 1
ATOM 1549 O O . ARG A 1 185 ? 136.912 113.962 128.414 1.00 103.86 185 ARG A O 1
ATOM 1557 N N . LEU A 1 186 ? 138.951 114.891 128.292 1.00 100.77 186 LEU A N 1
ATOM 1558 C CA . LEU A 1 186 ? 139.000 115.698 129.497 1.00 100.77 186 LEU A CA 1
ATOM 1559 C C . LEU A 1 186 ? 138.921 117.174 129.128 1.00 100.77 186 LEU A C 1
ATOM 1560 O O . LEU A 1 186 ? 139.440 117.574 128.085 1.00 100.77 186 LEU A O 1
ATOM 1565 N N . PRO A 1 187 ? 138.266 118.003 129.953 1.00 94.46 187 PRO A N 1
ATOM 1566 C CA . PRO A 1 187 ? 138.040 119.413 129.565 1.00 94.46 187 PRO A CA 1
ATOM 1567 C C . PRO A 1 187 ? 139.300 120.262 129.421 1.00 94.46 187 PRO A C 1
ATOM 1568 O O . PRO A 1 187 ? 139.234 121.321 128.787 1.00 94.46 187 PRO A O 1
ATOM 1572 N N . VAL A 1 188 ? 140.436 119.843 129.967 1.00 101.43 188 VAL A N 1
ATOM 1573 C CA . VAL A 1 188 ? 141.670 120.612 129.855 1.00 101.43 188 VAL A CA 1
ATOM 1574 C C . VAL A 1 188 ? 142.494 120.082 128.692 1.00 101.43 188 VAL A C 1
ATOM 1575 O O . VAL A 1 188 ? 142.300 118.957 128.219 1.00 101.43 188 VAL A O 1
ATOM 1579 N N . PHE A 1 189 ? 143.430 120.908 128.228 1.00 102.78 189 PHE A N 1
ATOM 1580 C CA . PHE A 1 189 ? 144.261 120.562 127.084 1.00 102.78 189 PHE A CA 1
ATOM 1581 C C . PHE A 1 189 ? 145.508 119.815 127.539 1.00 102.78 189 PHE A C 1
ATOM 1582 O O . PHE A 1 189 ? 146.251 120.294 128.402 1.00 102.78 189 PHE A O 1
ATOM 1590 N N . LYS A 1 190 ? 145.737 118.642 126.952 1.00 117.02 190 LYS A N 1
ATOM 1591 C CA . LYS A 1 190 ? 146.927 117.851 127.220 1.00 117.02 190 LYS A CA 1
ATOM 1592 C C . LYS A 1 190 ? 147.499 117.342 125.907 1.00 117.02 190 LYS A C 1
ATOM 1593 O O . LYS A 1 190 ? 146.753 116.907 125.025 1.00 117.02 190 LYS A O 1
ATOM 1599 N N . ILE A 1 191 ? 148.820 117.403 125.781 1.00 123.61 191 ILE A N 1
ATOM 1600 C CA . ILE A 1 191 ? 149.517 116.821 124.637 1.00 123.61 191 ILE A CA 1
ATOM 1601 C C . ILE A 1 191 ? 149.478 115.308 124.817 1.00 123.61 191 ILE A C 1
ATOM 1602 O O . ILE A 1 191 ? 149.952 114.798 125.843 1.00 123.61 191 ILE A O 1
ATOM 1607 N N . PRO A 1 192 ? 148.928 114.551 123.861 1.00 124.77 192 PRO A N 1
ATOM 1608 C CA . PRO A 1 192 ? 148.690 113.104 124.088 1.00 124.77 192 PRO A CA 1
ATOM 1609 C C . PRO A 1 192 ? 149.933 112.217 124.016 1.00 124.77 192 PRO A C 1
ATOM 1610 O O . PRO A 1 192 ? 150.255 111.609 122.994 1.00 124.77 192 PRO A O 1
ATOM 1614 N N . LYS A 1 193 ? 150.631 112.164 125.156 1.00 131.44 193 LYS A N 1
ATOM 1615 C CA . LYS A 1 193 ? 151.713 111.216 125.453 1.00 131.44 193 LYS A CA 1
ATOM 1616 C C . LYS A 1 193 ? 152.894 111.342 124.485 1.00 131.44 193 LYS A C 1
ATOM 1617 O O . LYS A 1 193 ? 153.235 110.414 123.747 1.00 131.44 193 LYS A O 1
ATOM 1623 N N . GLY A 1 194 ? 153.520 112.517 124.508 1.00 129.29 194 GLY A N 1
ATOM 1624 C CA . GLY A 1 194 ? 154.830 112.687 123.911 1.00 129.29 194 GLY A CA 1
ATOM 1625 C C . GLY A 1 194 ? 154.900 112.690 122.402 1.00 129.29 194 GLY A C 1
ATOM 1626 O O . GLY A 1 194 ? 155.938 112.315 121.847 1.00 129.29 194 GLY A O 1
ATOM 1627 N N . ILE A 1 195 ? 153.837 113.092 121.713 1.00 122.61 195 ILE A N 1
ATOM 1628 C CA . ILE A 1 195 ? 153.902 113.272 120.267 1.00 122.61 195 ILE A CA 1
ATOM 1629 C C . ILE A 1 195 ? 154.673 114.555 119.986 1.00 122.61 195 ILE A C 1
ATOM 1630 O O . ILE A 1 195 ? 154.331 115.619 120.511 1.00 122.61 195 ILE A O 1
ATOM 1635 N N . VAL A 1 196 ? 155.716 114.452 119.167 1.00 122.66 196 VAL A N 1
ATOM 1636 C CA . VAL A 1 196 ? 156.634 115.562 118.919 1.00 122.66 196 VAL A CA 1
ATOM 1637 C C . VAL A 1 196 ? 155.961 116.609 118.040 1.00 122.66 196 VAL A C 1
ATOM 1638 O O . VAL A 1 196 ? 155.520 116.292 116.926 1.00 122.66 196 VAL A O 1
ATOM 1642 N N . PRO A 1 197 ? 155.852 117.854 118.496 1.00 118.20 197 PRO A N 1
ATOM 1643 C CA . PRO A 1 197 ? 155.269 118.906 117.662 1.00 118.20 197 PRO A CA 1
ATOM 1644 C C . PRO A 1 197 ? 156.238 119.329 116.574 1.00 118.20 197 PRO A C 1
ATOM 1645 O O . PRO A 1 197 ? 157.445 119.059 116.667 1.00 118.20 197 PRO A O 1
ATOM 1649 N N . PRO A 1 198 ? 155.751 119.991 115.519 1.00 113.67 198 PRO A N 1
ATOM 1650 C CA . PRO A 1 198 ? 156.671 120.631 114.568 1.00 113.67 198 PRO A CA 1
ATOM 1651 C C . PRO A 1 198 ? 157.383 121.831 115.179 1.00 113.67 198 PRO A C 1
ATOM 1652 O O . PRO A 1 198 ? 157.023 122.286 116.270 1.00 113.67 198 PRO A O 1
ATOM 1656 N N . ASP A 1 199 ? 158.391 122.351 114.473 1.00 119.86 199 ASP A N 1
ATOM 1657 C CA . ASP A 1 199 ? 159.268 123.372 115.042 1.00 119.86 199 ASP A CA 1
ATOM 1658 C C . ASP A 1 199 ? 158.561 124.711 115.227 1.00 119.86 199 ASP A C 1
ATOM 1659 O O . ASP A 1 199 ? 158.950 125.497 116.098 1.00 119.86 199 ASP A O 1
ATOM 1664 N N . PHE A 1 200 ? 157.533 124.991 114.428 1.00 110.85 200 PHE A N 1
ATOM 1665 C CA . PHE A 1 200 ? 156.843 126.271 114.537 1.00 110.85 200 PHE A CA 1
ATOM 1666 C C . PHE A 1 200 ? 155.840 126.295 115.684 1.00 110.85 200 PHE A C 1
ATOM 1667 O O . PHE A 1 200 ? 155.475 127.377 116.156 1.00 110.85 200 PHE A O 1
ATOM 1675 N N . LEU A 1 201 ? 155.384 125.129 116.145 1.00 111.97 201 LEU A N 1
ATOM 1676 C CA . LEU A 1 201 ? 154.404 125.081 117.223 1.00 111.97 201 LEU A CA 1
ATOM 1677 C C . LEU A 1 201 ? 155.029 125.198 118.606 1.00 111.97 201 LEU A C 1
ATOM 1678 O O . LEU A 1 201 ? 154.290 125.366 119.584 1.00 111.97 201 LEU A O 1
ATOM 1683 N N . ASN A 1 202 ? 156.358 125.108 118.713 1.00 116.55 202 ASN A N 1
ATOM 1684 C CA . ASN A 1 202 ? 157.012 125.218 120.013 1.00 116.55 202 ASN A CA 1
ATOM 1685 C C . ASN A 1 202 ? 156.920 126.630 120.574 1.00 116.55 202 ASN A C 1
ATOM 1686 O O . ASN A 1 202 ? 156.882 126.808 121.796 1.00 116.55 202 ASN A O 1
ATOM 1691 N N . LYS A 1 203 ? 156.890 127.640 119.702 1.00 116.31 203 LYS A N 1
ATOM 1692 C CA . LYS A 1 203 ? 156.688 129.010 120.162 1.00 116.31 203 LYS A CA 1
ATOM 1693 C C . LYS A 1 203 ? 155.257 129.224 120.638 1.00 116.31 203 LYS A C 1
ATOM 1694 O O . LYS A 1 203 ? 155.023 129.937 121.621 1.00 116.31 203 LYS A O 1
ATOM 1700 N N . TRP A 1 204 ? 154.287 128.615 119.951 1.00 106.35 204 TRP A N 1
ATOM 1701 C CA . TRP A 1 204 ? 152.886 128.823 120.299 1.00 106.35 204 TRP A CA 1
ATOM 1702 C C . TRP A 1 204 ? 152.504 128.056 121.561 1.00 106.35 204 TRP A C 1
ATOM 1703 O O . TRP A 1 204 ? 151.687 128.532 122.358 1.00 106.35 204 TRP A O 1
ATOM 1714 N N . LEU A 1 205 ? 153.086 126.873 121.766 1.00 116.92 205 LEU A N 1
ATOM 1715 C CA . LEU A 1 205 ? 152.846 126.134 123.002 1.00 116.92 205 LEU A CA 1
ATOM 1716 C C . LEU A 1 205 ? 153.577 126.761 124.184 1.00 116.92 205 LEU A C 1
ATOM 1717 O O . LEU A 1 205 ? 152.952 127.186 125.162 1.00 116.92 205 LEU A O 1
ATOM 1722 N N . ASP A 1 206 ? 154.906 126.831 124.109 1.00 129.30 206 ASP A N 1
ATOM 1723 C CA . ASP A 1 206 ? 155.727 127.235 125.251 1.00 129.30 206 ASP A CA 1
ATOM 1724 C C . ASP A 1 206 ? 155.872 128.754 125.263 1.00 129.30 206 ASP A C 1
ATOM 1725 O O . ASP A 1 206 ? 156.876 129.326 124.834 1.00 129.30 206 ASP A O 1
ATOM 1730 N N . LYS A 1 207 ? 154.835 129.416 125.772 1.00 138.28 207 LYS A N 1
ATOM 1731 C CA . LYS A 1 207 ? 154.880 130.847 126.027 1.00 138.28 207 LYS A CA 1
ATOM 1732 C C . LYS A 1 207 ? 153.971 131.155 127.208 1.00 138.28 207 LYS A C 1
ATOM 1733 O O . LYS A 1 207 ? 153.022 130.417 127.487 1.00 138.28 207 LYS A O 1
ATOM 1739 N N . LYS A 1 208 ? 154.278 132.245 127.908 1.00 159.05 208 LYS A N 1
ATOM 1740 C CA . LYS A 1 208 ? 153.563 132.599 129.127 1.00 159.05 208 LYS A CA 1
ATOM 1741 C C . LYS A 1 208 ? 153.268 134.091 129.123 1.00 159.05 208 LYS A C 1
ATOM 1742 O O . LYS A 1 208 ? 154.127 134.896 128.754 1.00 159.05 208 LYS A O 1
ATOM 1748 N N . ASP A 1 209 ? 152.054 134.451 129.535 1.00 169.67 209 ASP A N 1
ATOM 1749 C CA . ASP A 1 209 ? 151.627 135.839 129.609 1.00 169.67 209 ASP A CA 1
ATOM 1750 C C . ASP A 1 209 ? 151.960 136.410 130.988 1.00 169.67 209 ASP A C 1
ATOM 1751 O O . ASP A 1 209 ? 152.751 135.841 131.745 1.00 169.67 209 ASP A O 1
ATOM 1756 N N . LYS A 1 210 ? 151.373 137.564 131.306 1.00 171.18 210 LYS A N 1
ATOM 1757 C CA . LYS A 1 210 ? 151.640 138.244 132.569 1.00 171.18 210 LYS A CA 1
ATOM 1758 C C . LYS A 1 210 ? 151.096 137.448 133.751 1.00 171.18 210 LYS A C 1
ATOM 1759 O O . LYS A 1 210 ? 150.025 136.840 133.674 1.00 171.18 210 LYS A O 1
ATOM 1765 N N . LYS A 1 211 ? 151.847 137.458 134.851 1.00 171.74 211 LYS A N 1
ATOM 1766 C CA . LYS A 1 211 ? 151.528 136.683 136.048 1.00 171.74 211 LYS A CA 1
ATOM 1767 C C . LYS A 1 211 ? 150.958 137.557 137.160 1.00 171.74 211 LYS A C 1
ATOM 1768 O O . LYS A 1 211 ? 151.258 137.358 138.341 1.00 171.74 211 LYS A O 1
ATOM 1774 N N . GLN A 1 212 ? 150.137 138.544 136.811 1.00 165.71 212 GLN A N 1
ATOM 1775 C CA . GLN A 1 212 ? 149.466 139.375 137.808 1.00 165.71 212 GLN A CA 1
ATOM 1776 C C . GLN A 1 212 ? 148.317 138.571 138.404 1.00 165.71 212 GLN A C 1
ATOM 1777 O O . GLN A 1 212 ? 147.240 138.469 137.813 1.00 165.71 212 GLN A O 1
ATOM 1783 N N . GLY A 1 213 ? 148.545 137.996 139.582 1.00 160.22 213 GLY A N 1
ATOM 1784 C CA . GLY A 1 213 ? 147.556 137.139 140.204 1.00 160.22 213 GLY A CA 1
ATOM 1785 C C . GLY A 1 213 ? 146.782 137.800 141.325 1.00 160.22 213 GLY A C 1
ATOM 1786 O O . GLY A 1 213 ? 147.325 138.047 142.407 1.00 160.22 213 GLY A O 1
ATOM 1787 N N . ASP A 1 214 ? 145.507 138.090 141.077 1.00 153.13 214 ASP A N 1
ATOM 1788 C CA . ASP A 1 214 ? 144.639 138.693 142.086 1.00 153.13 214 ASP A CA 1
ATOM 1789 C C . ASP A 1 214 ? 143.206 138.173 141.956 1.00 153.13 214 ASP A C 1
ATOM 1790 O O . ASP A 1 214 ? 142.308 138.841 141.437 1.00 153.13 214 ASP A O 1
ATOM 1795 N N . PHE A 1 215 ? 142.974 136.993 142.520 1.00 135.35 215 PHE A N 1
ATOM 1796 C CA . PHE A 1 215 ? 141.677 136.325 142.437 1.00 135.35 215 PHE A CA 1
ATOM 1797 C C . PHE A 1 215 ? 140.961 136.477 143.770 1.00 135.35 215 PHE A C 1
ATOM 1798 O O . PHE A 1 215 ? 141.404 135.884 144.776 1.00 135.35 215 PHE A O 1
ATOM 1806 N N . PRO A 1 216 ? 139.862 137.238 143.835 1.00 130.52 216 PRO A N 1
ATOM 1807 C CA . PRO A 1 216 ? 139.201 137.474 145.125 1.00 130.52 216 PRO A CA 1
ATOM 1808 C C . PRO A 1 216 ? 138.206 136.391 145.514 1.00 130.52 216 PRO A C 1
ATOM 1809 O O . PRO A 1 216 ? 137.094 136.705 145.948 1.00 130.52 216 PRO A O 1
ATOM 1813 N N . PHE A 1 217 ? 138.597 135.124 145.390 1.00 124.77 217 PHE A N 1
ATOM 1814 C CA . PHE A 1 217 ? 137.732 133.995 145.698 1.00 124.77 217 PHE A CA 1
ATOM 1815 C C . PHE A 1 217 ? 138.577 132.828 146.184 1.00 124.77 217 PHE A C 1
ATOM 1816 O O . PHE A 1 217 ? 139.681 132.592 145.687 1.00 124.77 217 PHE A O 1
ATOM 1824 N N . ILE A 1 218 ? 138.048 132.098 147.163 1.00 121.24 218 ILE A N 1
ATOM 1825 C CA . ILE A 1 218 ? 138.662 130.873 147.667 1.00 121.24 218 ILE A CA 1
ATOM 1826 C C . ILE A 1 218 ? 137.644 129.762 147.439 1.00 121.24 218 ILE A C 1
ATOM 1827 O O . ILE A 1 218 ? 136.751 129.543 148.266 1.00 121.24 218 ILE A O 1
ATOM 1832 N N . ILE A 1 219 ? 137.772 129.061 146.317 1.00 115.22 219 ILE A N 1
ATOM 1833 C CA . ILE A 1 219 ? 136.801 128.043 145.929 1.00 115.22 219 ILE A CA 1
ATOM 1834 C C . ILE A 1 219 ? 137.055 126.787 146.753 1.00 115.22 219 ILE A C 1
ATOM 1835 O O . ILE A 1 219 ? 138.166 126.248 146.755 1.00 115.22 219 ILE A O 1
ATOM 1840 N N . ASP A 1 220 ? 136.022 126.317 147.453 1.00 118.49 220 ASP A N 1
ATOM 1841 C CA . ASP A 1 220 ? 136.122 125.121 148.282 1.00 118.49 220 ASP A CA 1
ATOM 1842 C C . ASP A 1 220 ? 135.581 123.888 147.565 1.00 118.49 220 ASP A C 1
ATOM 1843 O O . ASP A 1 220 ? 136.304 122.905 147.381 1.00 118.49 220 ASP A O 1
ATOM 1848 N N . ASN A 1 221 ? 134.312 123.924 147.155 1.00 113.76 221 ASN A N 1
ATOM 1849 C CA . ASN A 1 221 ? 133.696 122.798 146.463 1.00 113.76 221 ASN A CA 1
ATOM 1850 C C . ASN A 1 221 ? 132.953 123.264 145.218 1.00 113.76 221 ASN A C 1
ATOM 1851 O O . ASN A 1 221 ? 133.038 124.434 144.833 1.00 113.76 221 ASN A O 1
ATOM 1856 N N . ALA A 1 222 ? 132.224 122.349 144.585 1.00 107.65 222 ALA A N 1
ATOM 1857 C CA . ALA A 1 222 ? 131.392 122.670 143.431 1.00 107.65 222 ALA A CA 1
ATOM 1858 C C . ALA A 1 222 ? 130.230 121.692 143.415 1.00 107.65 222 ALA A C 1
ATOM 1859 O O . ALA A 1 222 ? 130.441 120.491 143.222 1.00 107.65 222 ALA A O 1
ATOM 1861 N N . ILE A 1 223 ? 129.013 122.198 143.620 1.00 113.05 223 ILE A N 1
ATOM 1862 C CA . ILE A 1 223 ? 127.878 121.299 143.800 1.00 113.05 223 ILE A CA 1
ATOM 1863 C C . ILE A 1 223 ? 127.417 120.693 142.475 1.00 113.05 223 ILE A C 1
ATOM 1864 O O . ILE A 1 223 ? 126.873 119.583 142.462 1.00 113.05 223 ILE A O 1
ATOM 1869 N N . ARG A 1 224 ? 127.487 121.422 141.351 1.00 114.31 224 ARG A N 1
ATOM 1870 C CA . ARG A 1 224 ? 127.083 120.865 140.031 1.00 114.31 224 ARG A CA 1
ATOM 1871 C C . ARG A 1 224 ? 127.606 121.625 138.846 1.00 114.31 224 ARG A C 1
ATOM 1872 O O . ARG A 1 224 ? 127.449 122.796 138.860 1.00 114.31 224 ARG A O 1
ATOM 1880 N N . PHE A 1 225 ? 128.097 120.959 137.784 1.00 102.31 225 PHE A N 1
ATOM 1881 C CA . PHE A 1 225 ? 128.705 121.539 136.600 1.00 102.31 225 PHE A CA 1
ATOM 1882 C C . PHE A 1 225 ? 127.719 121.475 135.442 1.00 102.31 225 PHE A C 1
ATOM 1883 O O . PHE A 1 225 ? 126.812 120.639 135.417 1.00 102.31 225 PHE A O 1
ATOM 1891 N N . SER A 1 226 ? 127.905 122.371 134.479 1.00 95.07 226 SER A N 1
ATOM 1892 C CA . SER A 1 226 ? 127.038 122.435 133.312 1.00 95.07 226 SER A CA 1
ATOM 1893 C C . SER A 1 226 ? 127.837 122.989 132.142 1.00 95.07 226 SER A C 1
ATOM 1894 O O . SER A 1 226 ? 129.028 123.290 132.263 1.00 95.07 226 SER A O 1
ATOM 1897 N N . ASN A 1 227 ? 127.169 123.111 130.992 1.00 88.98 227 ASN A N 1
ATOM 1898 C CA . ASN A 1 227 ? 127.824 123.668 129.813 1.00 88.98 227 ASN A CA 1
ATOM 1899 C C . ASN A 1 227 ? 128.076 125.161 129.974 1.00 88.98 227 ASN A C 1
ATOM 1900 O O . ASN A 1 227 ? 129.075 125.685 129.467 1.00 88.98 227 ASN A O 1
ATOM 1905 N N . SER A 1 228 ? 127.178 125.862 130.668 1.00 88.48 228 SER A N 1
ATOM 1906 C CA . SER A 1 228 ? 127.373 127.289 130.902 1.00 88.48 228 SER A CA 1
ATOM 1907 C C . SER A 1 228 ? 128.492 127.539 131.903 1.00 88.48 228 SER A C 1
ATOM 1908 O O . SER A 1 228 ? 129.246 128.509 131.771 1.00 88.48 228 SER A O 1
ATOM 1911 N N . GLY A 1 229 ? 128.614 126.679 132.909 1.00 90.79 229 GLY A N 1
ATOM 1912 C CA . GLY A 1 229 ? 129.649 126.829 133.911 1.00 90.79 229 GLY A CA 1
ATOM 1913 C C . GLY A 1 229 ? 129.438 125.920 135.102 1.00 90.79 229 GLY A C 1
ATOM 1914 O O . GLY A 1 229 ? 129.147 124.732 134.939 1.00 90.79 229 GLY A O 1
ATOM 1915 N N . GLY A 1 230 ? 129.581 126.465 136.305 1.00 93.49 230 GLY A N 1
ATOM 1916 C CA . GLY A 1 230 ? 129.371 125.686 137.509 1.00 93.49 230 GLY A CA 1
ATOM 1917 C C . GLY A 1 230 ? 128.928 126.570 138.653 1.00 93.49 230 GLY A C 1
ATOM 1918 O O . GLY A 1 230 ? 129.156 127.783 138.656 1.00 93.49 230 GLY A O 1
ATOM 1919 N N . ILE A 1 231 ? 128.359 125.976 139.678 1.00 96.93 231 ILE A N 1
ATOM 1920 C CA . ILE A 1 231 ? 127.876 126.686 140.821 1.00 96.93 231 ILE A CA 1
ATOM 1921 C C . ILE A 1 231 ? 128.633 126.318 142.072 1.00 96.93 231 ILE A C 1
ATOM 1922 O O . ILE A 1 231 ? 128.237 125.487 142.825 1.00 96.93 231 ILE A O 1
ATOM 1927 N N . TYR A 1 232 ? 129.618 127.105 142.389 1.00 98.04 232 TYR A N 1
ATOM 1928 C CA . TYR A 1 232 ? 130.638 126.806 143.381 1.00 98.04 232 TYR A CA 1
ATOM 1929 C C . TYR A 1 232 ? 130.197 127.269 144.764 1.00 98.04 232 TYR A C 1
ATOM 1930 O O . TYR A 1 232 ? 129.233 128.020 144.926 1.00 98.04 232 TYR A O 1
ATOM 1939 N N . ASN A 1 233 ? 130.928 126.802 145.772 1.00 109.81 233 ASN A N 1
ATOM 1940 C CA . ASN A 1 233 ? 130.755 127.233 147.153 1.00 109.81 233 ASN A CA 1
ATOM 1941 C C . ASN A 1 233 ? 132.087 127.799 147.618 1.00 109.81 233 ASN A C 1
ATOM 1942 O O . ASN A 1 233 ? 133.071 127.061 147.732 1.00 109.81 233 ASN A O 1
ATOM 1947 N N . ALA A 1 234 ? 132.119 129.102 147.887 1.00 117.17 234 ALA A N 1
ATOM 1948 C CA . ALA A 1 234 ? 133.370 129.794 148.156 1.00 117.17 234 ALA A CA 1
ATOM 1949 C C . ALA A 1 234 ? 133.167 130.770 149.307 1.00 117.17 234 ALA A C 1
ATOM 1950 O O . ALA A 1 234 ? 132.091 130.844 149.906 1.00 117.17 234 ALA A O 1
ATOM 1952 N N . ARG A 1 235 ? 134.224 131.520 149.617 1.00 126.34 235 ARG A N 1
ATOM 1953 C CA . ARG A 1 235 ? 134.193 132.569 150.626 1.00 126.34 235 ARG A CA 1
ATOM 1954 C C . ARG A 1 235 ? 134.842 133.825 150.066 1.00 126.34 235 ARG A C 1
ATOM 1955 O O . ARG A 1 235 ? 135.792 133.746 149.281 1.00 126.34 235 ARG A O 1
ATOM 1963 N N . LEU A 1 236 ? 134.325 134.982 150.471 1.00 133.93 236 LEU A N 1
ATOM 1964 C CA . LEU A 1 236 ? 134.932 136.247 150.087 1.00 133.93 236 LEU A CA 1
ATOM 1965 C C . LEU A 1 236 ? 136.247 136.452 150.830 1.00 133.93 236 LEU A C 1
ATOM 1966 O O . LEU A 1 236 ? 136.451 135.938 151.933 1.00 133.93 236 LEU A O 1
ATOM 1971 N N . LYS A 1 237 ? 137.149 137.214 150.211 1.00 138.76 237 LYS A N 1
ATOM 1972 C CA . LYS A 1 237 ? 138.440 137.528 150.810 1.00 138.76 237 LYS A CA 1
ATOM 1973 C C . LYS A 1 237 ? 138.487 138.935 151.394 1.00 138.76 237 LYS A C 1
ATOM 1974 O O . LYS A 1 237 ? 139.576 139.487 151.584 1.00 138.76 237 LYS A O 1
ATOM 1980 N N . GLU A 1 238 ? 137.330 139.536 151.678 1.00 152.44 238 GLU A N 1
ATOM 1981 C CA . GLU A 1 238 ? 137.344 140.846 152.327 1.00 152.44 238 GLU A CA 1
ATOM 1982 C C . GLU A 1 238 ? 137.651 140.690 153.813 1.00 152.44 238 GLU A C 1
ATOM 1983 O O . GLU A 1 238 ? 138.715 141.102 154.285 1.00 152.44 238 GLU A O 1
ATOM 1989 N N . ASP A 1 239 ? 136.728 140.093 154.567 1.00 154.07 239 ASP A N 1
ATOM 1990 C CA . ASP A 1 239 ? 137.069 139.537 155.870 1.00 154.07 239 ASP A CA 1
ATOM 1991 C C . ASP A 1 239 ? 136.678 138.067 155.948 1.00 154.07 239 ASP A C 1
ATOM 1992 O O . ASP A 1 239 ? 137.515 137.199 156.218 1.00 154.07 239 ASP A O 1
ATOM 1997 N N . GLY A 1 240 ? 135.400 137.790 155.704 1.00 140.99 240 GLY A N 1
ATOM 1998 C CA . GLY A 1 240 ? 134.838 136.462 155.850 1.00 140.99 240 GLY A CA 1
ATOM 1999 C C . GLY A 1 240 ? 133.775 136.148 154.818 1.00 140.99 240 GLY A C 1
ATOM 2000 O O . GLY A 1 240 ? 134.031 136.230 153.611 1.00 140.99 240 GLY A O 1
ATOM 2001 N N . LYS A 1 241 ? 132.603 135.726 155.319 1.00 126.84 241 LYS A N 1
ATOM 2002 C CA . LYS A 1 241 ? 131.329 135.536 154.619 1.00 126.84 241 LYS A CA 1
ATOM 2003 C C . LYS A 1 241 ? 131.333 134.311 153.708 1.00 126.84 241 LYS A C 1
ATOM 2004 O O . LYS A 1 241 ? 132.301 134.057 152.985 1.00 126.84 241 LYS A O 1
ATOM 2010 N N . LYS A 1 242 ? 130.243 133.550 153.737 1.00 120.49 242 LYS A N 1
ATOM 2011 C CA . LYS A 1 242 ? 130.049 132.398 152.867 1.00 120.49 242 LYS A CA 1
ATOM 2012 C C . LYS A 1 242 ? 129.218 132.833 151.670 1.00 120.49 242 LYS A C 1
ATOM 2013 O O . LYS A 1 242 ? 128.119 133.372 151.835 1.00 120.49 242 LYS A O 1
ATOM 2019 N N . ILE A 1 243 ? 129.741 132.597 150.470 1.00 110.66 243 ILE A N 1
ATOM 2020 C CA . ILE A 1 243 ? 129.152 133.137 149.255 1.00 110.66 243 ILE A CA 1
ATOM 2021 C C . ILE A 1 243 ? 128.834 131.966 148.330 1.00 110.66 243 ILE A C 1
ATOM 2022 O O . ILE A 1 243 ? 129.482 130.915 148.383 1.00 110.66 243 ILE A O 1
ATOM 2027 N N . ILE A 1 244 ? 127.788 132.124 147.523 1.00 96.86 244 ILE A N 1
ATOM 2028 C CA . ILE A 1 244 ? 127.421 131.151 146.498 1.00 96.86 244 ILE A CA 1
ATOM 2029 C C . ILE A 1 244 ? 127.847 131.723 145.156 1.00 96.86 244 ILE A C 1
ATOM 2030 O O . ILE A 1 244 ? 127.353 132.776 144.738 1.00 96.86 244 ILE A O 1
ATOM 2035 N N . LEU A 1 245 ? 128.759 131.032 144.481 1.00 92.99 245 LEU A N 1
ATOM 2036 C CA . LEU A 1 245 ? 129.400 131.552 143.283 1.00 92.99 245 LEU A CA 1
ATOM 2037 C C . LEU A 1 245 ? 128.718 131.007 142.036 1.00 92.99 245 LEU A C 1
ATOM 2038 O O . LEU A 1 245 ? 128.475 129.800 141.930 1.00 92.99 245 LEU A O 1
ATOM 2043 N N . LYS A 1 246 ? 128.411 131.900 141.098 1.00 84.39 246 LYS A N 1
ATOM 2044 C CA . LYS A 1 246 ? 127.847 131.539 139.808 1.00 84.39 246 LYS A CA 1
ATOM 2045 C C . LYS A 1 246 ? 128.743 132.080 138.704 1.00 84.39 246 LYS A C 1
ATOM 2046 O O . LYS A 1 246 ? 129.364 133.136 138.851 1.00 84.39 246 LYS A O 1
ATOM 2052 N N . GLU A 1 247 ? 128.806 131.348 137.595 1.00 86.19 247 GLU A N 1
ATOM 2053 C CA . GLU A 1 247 ? 129.609 131.768 136.457 1.00 86.19 247 GLU A CA 1
ATOM 2054 C C . GLU A 1 247 ? 128.878 131.411 135.173 1.00 86.19 247 GLU A C 1
ATOM 2055 O O . GLU A 1 247 ? 127.970 130.575 135.163 1.00 86.19 247 GLU A O 1
ATOM 2061 N N . ALA A 1 248 ? 129.279 132.068 134.086 1.00 83.30 248 ALA A N 1
ATOM 2062 C CA . ALA A 1 248 ? 128.643 131.851 132.789 1.00 83.30 248 ALA A CA 1
ATOM 2063 C C . ALA A 1 248 ? 129.650 132.195 131.701 1.00 83.30 248 ALA A C 1
ATOM 2064 O O . ALA A 1 248 ? 129.971 133.372 131.513 1.00 83.30 248 ALA A O 1
ATOM 2066 N N . ARG A 1 249 ? 130.137 131.174 130.996 1.00 81.36 249 ARG A N 1
ATOM 2067 C CA . ARG A 1 249 ? 131.068 131.376 129.897 1.00 81.36 249 ARG A CA 1
ATOM 2068 C C . ARG A 1 249 ? 130.387 132.156 128.769 1.00 81.36 249 ARG A C 1
ATOM 2069 O O . ARG A 1 249 ? 129.173 132.042 128.577 1.00 81.36 249 ARG A O 1
ATOM 2077 N N . PRO A 1 250 ? 131.129 132.991 128.038 1.00 77.85 250 PRO A N 1
ATOM 2078 C CA . PRO A 1 250 ? 130.491 133.801 126.999 1.00 77.85 250 PRO A CA 1
ATOM 2079 C C . PRO A 1 250 ? 130.114 132.968 125.788 1.00 77.85 250 PRO A C 1
ATOM 2080 O O . PRO A 1 250 ? 130.776 131.982 125.453 1.00 77.85 250 PRO A O 1
ATOM 2084 N N . TYR A 1 251 ? 129.020 133.390 125.146 1.00 74.08 251 TYR A N 1
ATOM 2085 C CA . TYR A 1 251 ? 128.492 132.806 123.910 1.00 74.08 251 TYR A CA 1
ATOM 2086 C C . TYR A 1 251 ? 128.164 131.319 124.048 1.00 74.08 251 TYR A C 1
ATOM 2087 O O . TYR A 1 251 ? 128.393 130.535 123.124 1.00 74.08 251 TYR A O 1
ATOM 2096 N N . THR A 1 252 ? 127.621 130.918 125.198 1.00 77.45 252 THR A N 1
ATOM 2097 C CA . THR A 1 252 ? 127.135 129.559 125.402 1.00 77.45 252 THR A CA 1
ATOM 2098 C C . THR A 1 252 ? 125.938 129.605 126.345 1.00 77.45 252 THR A C 1
ATOM 2099 O O . THR A 1 252 ? 125.493 130.679 126.761 1.00 77.45 252 THR A O 1
ATOM 2103 N N . GLY A 1 253 ? 125.420 128.430 126.692 1.00 78.01 253 GLY A N 1
ATOM 2104 C CA . GLY A 1 253 ? 124.186 128.354 127.456 1.00 78.01 253 GLY A CA 1
ATOM 2105 C C . GLY A 1 253 ? 122.988 128.811 126.655 1.00 78.01 253 GLY A C 1
ATOM 2106 O O . GLY A 1 253 ? 122.119 129.516 127.184 1.00 78.01 253 GLY A O 1
ATOM 2107 N N . LEU A 1 254 ? 122.925 128.423 125.387 1.00 74.21 254 LEU A N 1
ATOM 2108 C CA . LEU A 1 254 ? 121.953 128.959 124.451 1.00 74.21 254 LEU A CA 1
ATOM 2109 C C . LEU A 1 254 ? 120.657 128.156 124.470 1.00 74.21 254 LEU A C 1
ATOM 2110 O O . LEU A 1 254 ? 120.660 126.928 124.584 1.00 74.21 254 LEU A O 1
ATOM 2115 N N . GLY A 1 255 ? 119.538 128.873 124.357 1.00 81.05 255 GLY A N 1
ATOM 2116 C CA . GLY A 1 255 ? 118.226 128.274 124.274 1.00 81.05 255 GLY A CA 1
ATOM 2117 C C . GLY A 1 255 ? 117.666 128.354 122.863 1.00 81.05 255 GLY A C 1
ATOM 2118 O O . GLY A 1 255 ? 118.300 128.880 121.945 1.00 81.05 255 GLY A O 1
ATOM 2119 N N . PHE A 1 256 ? 116.450 127.819 122.710 1.00 84.45 256 PHE A N 1
ATOM 2120 C CA . PHE A 1 256 ? 115.819 127.750 121.395 1.00 84.45 256 PHE A CA 1
ATOM 2121 C C . PHE A 1 256 ? 115.430 129.121 120.856 1.00 84.45 256 PHE A C 1
ATOM 2122 O O . PHE A 1 256 ? 115.404 129.307 119.635 1.00 84.45 256 PHE A O 1
ATOM 2130 N N . ASP A 1 257 ? 115.123 130.074 121.727 1.00 85.48 257 ASP A N 1
ATOM 2131 C CA . ASP A 1 257 ? 115.042 131.475 121.350 1.00 85.48 257 ASP A CA 1
ATOM 2132 C C . ASP A 1 257 ? 116.403 132.117 121.580 1.00 85.48 257 ASP A C 1
ATOM 2133 O O . ASP A 1 257 ? 117.180 131.662 122.424 1.00 85.48 257 ASP A O 1
ATOM 2138 N N . GLY A 1 258 ? 116.701 133.160 120.806 1.00 84.86 258 GLY A N 1
ATOM 2139 C CA . GLY A 1 258 ? 117.984 133.815 120.964 1.00 84.86 258 GLY A CA 1
ATOM 2140 C C . GLY A 1 258 ? 118.269 134.660 122.186 1.00 84.86 258 GLY A C 1
ATOM 2141 O O . GLY A 1 258 ? 118.053 135.876 122.186 1.00 84.86 258 GLY A O 1
ATOM 2142 N N . THR A 1 259 ? 118.795 134.005 123.223 1.00 82.41 259 THR A N 1
ATOM 2143 C CA . THR A 1 259 ? 118.955 134.512 124.581 1.00 82.41 259 THR A CA 1
ATOM 2144 C C . THR A 1 259 ? 120.031 133.669 125.251 1.00 82.41 259 THR A C 1
ATOM 2145 O O . THR A 1 259 ? 119.908 132.442 125.307 1.00 82.41 259 THR A O 1
ATOM 2149 N N . TYR A 1 260 ? 121.085 134.296 125.758 1.00 81.06 260 TYR A N 1
ATOM 2150 C CA . TYR A 1 260 ? 122.233 133.548 126.237 1.00 81.06 260 TYR A CA 1
ATOM 2151 C C . TYR A 1 260 ? 122.213 133.491 127.763 1.00 81.06 260 TYR A C 1
ATOM 2152 O O . TYR A 1 260 ? 121.291 133.982 128.417 1.00 81.06 260 TYR A O 1
ATOM 2161 N N . SER A 1 261 ? 123.249 132.872 128.335 1.00 82.35 261 SER A N 1
ATOM 2162 C CA . SER A 1 261 ? 123.306 132.710 129.785 1.00 82.35 261 SER A CA 1
ATOM 2163 C C . SER A 1 261 ? 123.609 134.025 130.490 1.00 82.35 261 SER A C 1
ATOM 2164 O O . SER A 1 261 ? 123.184 134.224 131.637 1.00 82.35 261 SER A O 1
ATOM 2167 N N . SER A 1 262 ? 124.333 134.928 129.823 1.00 81.50 262 SER A N 1
ATOM 2168 C CA . SER A 1 262 ? 124.662 136.220 130.417 1.00 81.50 262 SER A CA 1
ATOM 2169 C C . SER A 1 262 ? 123.428 137.093 130.599 1.00 81.50 262 SER A C 1
ATOM 2170 O O . SER A 1 262 ? 123.348 137.849 131.573 1.00 81.50 262 SER A O 1
ATOM 2173 N N . GLU A 1 263 ? 122.458 136.999 129.684 1.00 84.78 263 GLU A N 1
ATOM 2174 C CA . GLU A 1 263 ? 121.221 137.762 129.825 1.00 84.78 263 GLU A CA 1
ATOM 2175 C C . GLU A 1 263 ? 120.393 137.273 131.010 1.00 84.78 263 GLU A C 1
ATOM 2176 O O . GLU A 1 263 ? 119.838 138.085 131.761 1.00 84.78 263 GLU A O 1
ATOM 2182 N N . LYS A 1 264 ? 120.318 135.950 131.202 1.00 81.41 264 LYS A N 1
ATOM 2183 C CA . LYS A 1 264 ? 119.643 135.392 132.372 1.00 81.41 264 LYS A CA 1
ATOM 2184 C C . LYS A 1 264 ? 120.358 135.780 133.660 1.00 81.41 264 LYS A C 1
ATOM 2185 O O . LYS A 1 264 ? 119.712 136.078 134.674 1.00 81.41 264 LYS A O 1
ATOM 2191 N N . LEU A 1 265 ? 121.693 135.791 133.627 1.00 77.75 265 LEU A N 1
ATOM 2192 C CA . LEU A 1 265 ? 122.478 136.154 134.802 1.00 77.75 265 LEU A CA 1
ATOM 2193 C C . LEU A 1 265 ? 122.283 137.625 135.163 1.00 77.75 265 LEU A C 1
ATOM 2194 O O . LEU A 1 265 ? 122.157 137.975 136.345 1.00 77.75 265 LEU A O 1
ATOM 2199 N N . ALA A 1 266 ? 122.221 138.495 134.151 1.00 81.40 266 ALA A N 1
ATOM 2200 C CA . ALA A 1 266 ? 121.962 139.912 134.386 1.00 81.40 266 ALA A CA 1
ATOM 2201 C C . ALA A 1 266 ? 120.537 140.147 134.873 1.00 81.40 266 ALA A C 1
ATOM 2202 O O . ALA A 1 266 ? 120.296 141.057 135.676 1.00 81.40 266 ALA A O 1
ATOM 2204 N N . SER A 1 267 ? 119.580 139.346 134.389 1.00 80.88 267 SER A N 1
ATOM 2205 C CA . SER A 1 267 ? 118.212 139.428 134.896 1.00 80.88 267 SER A CA 1
ATOM 2206 C C . SER A 1 267 ? 118.138 139.030 136.366 1.00 80.88 267 SER A C 1
ATOM 2207 O O . SER A 1 267 ? 117.424 139.670 137.149 1.00 80.88 267 SER A O 1
ATOM 2210 N N . GLU A 1 268 ? 118.883 137.986 136.754 1.00 83.09 268 GLU A N 1
ATOM 2211 C CA . GLU A 1 268 ? 118.997 137.617 138.166 1.00 83.09 268 GLU A CA 1
ATOM 2212 C C . GLU A 1 268 ? 119.607 138.741 138.992 1.00 83.09 268 GLU A C 1
ATOM 2213 O O . GLU A 1 268 ? 119.129 139.043 140.096 1.00 83.09 268 GLU A O 1
ATOM 2219 N N . CYS A 1 269 ? 120.652 139.379 138.460 1.00 88.54 269 CYS A N 1
ATOM 2220 C CA . CYS A 1 269 ? 121.344 140.431 139.198 1.00 88.54 269 CYS A CA 1
ATOM 2221 C C . CYS A 1 269 ? 120.454 141.658 139.385 1.00 88.54 269 CYS A C 1
ATOM 2222 O O . CYS A 1 269 ? 120.414 142.241 140.475 1.00 88.54 269 CYS A O 1
ATOM 2225 N N . LYS A 1 270 ? 119.689 142.027 138.351 1.00 87.52 270 LYS A N 1
ATOM 2226 C CA . LYS A 1 270 ? 118.740 143.135 138.469 1.00 87.52 270 LYS A CA 1
ATOM 2227 C C . LYS A 1 270 ? 117.593 142.802 139.423 1.00 87.52 270 LYS A C 1
ATOM 2228 O O . LYS A 1 270 ? 117.179 143.653 140.227 1.00 87.52 270 LYS A O 1
ATOM 2234 N N . ALA A 1 271 ? 117.075 141.568 139.352 1.00 83.70 271 ALA A N 1
ATOM 2235 C CA . ALA A 1 271 ? 115.949 141.174 140.196 1.00 83.70 271 ALA A CA 1
ATOM 2236 C C . ALA A 1 271 ? 116.336 141.133 141.668 1.00 83.70 271 ALA A C 1
ATOM 2237 O O . ALA A 1 271 ? 115.527 141.483 142.535 1.00 83.70 271 ALA A O 1
ATOM 2239 N N . LEU A 1 272 ? 117.564 140.714 141.977 1.00 87.76 272 LEU A N 1
ATOM 2240 C CA . LEU A 1 272 ? 118.011 140.803 143.363 1.00 87.76 272 LEU A CA 1
ATOM 2241 C C . LEU A 1 272 ? 118.524 142.190 143.734 1.00 87.76 272 LEU A C 1
ATOM 2242 O O . LEU A 1 272 ? 118.680 142.472 144.927 1.00 87.76 272 LEU A O 1
ATOM 2247 N N . LYS A 1 273 ? 118.797 143.059 142.755 1.00 93.10 273 LYS A N 1
ATOM 2248 C CA . LYS A 1 273 ? 119.026 144.461 143.088 1.00 93.10 273 LYS A CA 1
ATOM 2249 C C . LYS A 1 273 ? 117.746 145.149 143.538 1.00 93.10 273 LYS A C 1
ATOM 2250 O O . LYS A 1 273 ? 117.787 145.989 144.444 1.00 93.10 273 LYS A O 1
ATOM 2256 N N . ILE A 1 274 ? 116.612 144.817 142.912 1.00 84.97 274 ILE A N 1
ATOM 2257 C CA . ILE A 1 274 ? 115.343 145.447 143.279 1.00 84.97 274 ILE A CA 1
ATOM 2258 C C . ILE A 1 274 ? 114.910 145.010 144.677 1.00 84.97 274 ILE A C 1
ATOM 2259 O O . ILE A 1 274 ? 114.552 145.839 145.523 1.00 84.97 274 ILE A O 1
ATOM 2264 N N . LEU A 1 275 ? 114.975 143.710 144.954 1.00 91.40 275 LEU A N 1
ATOM 2265 C CA . LEU A 1 275 ? 114.541 143.161 146.240 1.00 91.40 275 LEU A CA 1
ATOM 2266 C C . LEU A 1 275 ? 115.699 143.149 147.242 1.00 91.40 275 LEU A C 1
ATOM 2267 O O . LEU A 1 275 ? 116.156 142.103 147.701 1.00 91.40 275 LEU A O 1
ATOM 2272 N N . ASN A 1 276 ? 116.171 144.345 147.587 1.00 98.84 276 ASN A N 1
ATOM 2273 C CA . ASN A 1 276 ? 117.361 144.514 148.416 1.00 98.84 276 ASN A CA 1
ATOM 2274 C C . ASN A 1 276 ? 117.014 145.003 149.823 1.00 98.84 276 ASN A C 1
ATOM 2275 O O . ASN A 1 276 ? 117.820 145.655 150.489 1.00 98.84 276 ASN A O 1
ATOM 2280 N N . GLU A 1 277 ? 115.804 144.699 150.295 1.00 106.43 277 GLU A N 1
ATOM 2281 C CA . GLU A 1 277 ? 115.460 145.050 151.668 1.00 106.43 277 GLU A CA 1
ATOM 2282 C C . GLU A 1 277 ? 114.655 143.966 152.377 1.00 106.43 277 GLU A C 1
ATOM 2283 O O . GLU A 1 277 ? 114.156 144.220 153.480 1.00 106.43 277 GLU A O 1
ATOM 2289 N N . TRP A 1 278 ? 114.520 142.775 151.802 1.00 101.17 278 TRP A N 1
ATOM 2290 C CA . TRP A 1 278 ? 113.755 141.688 152.395 1.00 101.17 278 TRP A CA 1
ATOM 2291 C C . TRP A 1 278 ? 114.708 140.631 152.935 1.00 101.17 278 TRP A C 1
ATOM 2292 O O . TRP A 1 278 ? 115.647 140.220 152.246 1.00 101.17 278 TRP A O 1
ATOM 2303 N N . SER A 1 279 ? 114.465 140.197 154.174 1.00 108.88 279 SER A N 1
ATOM 2304 C CA . SER A 1 279 ? 115.273 139.129 154.755 1.00 108.88 279 SER A CA 1
ATOM 2305 C C . SER A 1 279 ? 114.971 137.787 154.105 1.00 108.88 279 SER A C 1
ATOM 2306 O O . SER A 1 279 ? 115.851 136.923 154.022 1.00 108.88 279 SER A O 1
ATOM 2309 N N . GLU A 1 280 ? 113.739 137.599 153.643 1.00 107.09 280 GLU A N 1
ATOM 2310 C CA . GLU A 1 280 ? 113.290 136.385 152.965 1.00 107.09 280 GLU A CA 1
ATOM 2311 C C . GLU A 1 280 ? 113.468 136.445 151.447 1.00 107.09 280 GLU A C 1
ATOM 2312 O O . GLU A 1 280 ? 112.594 136.058 150.662 1.00 107.09 280 GLU A O 1
ATOM 2318 N N . ALA A 1 281 ? 114.672 136.843 151.023 1.00 106.91 281 ALA A N 1
ATOM 2319 C CA . ALA A 1 281 ? 115.106 136.963 149.638 1.00 106.91 281 ALA A CA 1
ATOM 2320 C C . ALA A 1 281 ? 116.612 137.145 149.670 1.00 106.91 281 ALA A C 1
ATOM 2321 O O . ALA A 1 281 ? 117.106 137.891 150.526 1.00 106.91 281 ALA A O 1
ATOM 2323 N N . PRO A 1 282 ? 117.367 136.488 148.792 1.00 97.24 282 PRO A N 1
ATOM 2324 C CA . PRO A 1 282 ? 118.828 136.594 148.851 1.00 97.24 282 PRO A CA 1
ATOM 2325 C C . PRO A 1 282 ? 119.324 137.954 148.381 1.00 97.24 282 PRO A C 1
ATOM 2326 O O . PRO A 1 282 ? 118.646 138.685 147.657 1.00 97.24 282 PRO A O 1
ATOM 2330 N N . LYS A 1 283 ? 120.538 138.286 148.814 1.00 100.41 283 LYS A N 1
ATOM 2331 C CA . LYS A 1 283 ? 121.179 139.550 148.491 1.00 100.41 283 LYS A CA 1
ATOM 2332 C C . LYS A 1 283 ? 122.471 139.297 147.724 1.00 100.41 283 LYS A C 1
ATOM 2333 O O . LYS A 1 283 ? 123.029 138.197 147.748 1.00 100.41 283 LYS A O 1
ATOM 2339 N N . ILE A 1 284 ? 122.943 140.337 147.041 1.00 95.83 284 ILE A N 1
ATOM 2340 C CA . ILE A 1 284 ? 124.141 140.265 146.212 1.00 95.83 284 ILE A CA 1
ATOM 2341 C C . ILE A 1 284 ? 125.286 140.950 146.941 1.00 95.83 284 ILE A C 1
ATOM 2342 O O . ILE A 1 284 ? 125.162 142.107 147.364 1.00 95.83 284 ILE A O 1
ATOM 2347 N N . TYR A 1 285 ? 126.405 140.240 147.086 1.00 105.53 285 TYR A N 1
ATOM 2348 C CA . TYR A 1 285 ? 127.602 140.813 147.684 1.00 105.53 285 TYR A CA 1
ATOM 2349 C C . TYR A 1 285 ? 128.653 141.218 146.660 1.00 105.53 285 TYR A C 1
ATOM 2350 O O . TYR A 1 285 ? 129.480 142.086 146.960 1.00 105.53 285 TYR A O 1
ATOM 2359 N N . TRP A 1 286 ? 128.643 140.622 145.469 1.00 97.80 286 TRP A N 1
ATOM 2360 C CA . TRP A 1 286 ? 129.642 140.932 144.457 1.00 97.80 286 TRP A CA 1
ATOM 2361 C C . TRP A 1 286 ? 129.101 140.637 143.067 1.00 97.80 286 TRP A C 1
ATOM 2362 O O . TRP A 1 286 ? 128.494 139.590 142.837 1.00 97.80 286 TRP A O 1
ATOM 2373 N N . HIS A 1 287 ? 129.337 141.569 142.147 1.00 90.04 287 HIS A N 1
ATOM 2374 C CA . HIS A 1 287 ? 129.147 141.362 140.719 1.00 90.04 287 HIS A CA 1
ATOM 2375 C C . HIS A 1 287 ? 130.386 141.863 139.995 1.00 90.04 287 HIS A C 1
ATOM 2376 O O . HIS A 1 287 ? 130.885 142.953 140.289 1.00 90.04 287 HIS A O 1
ATOM 2383 N N . GLY A 1 288 ? 130.879 141.070 139.054 1.00 90.67 288 GLY A N 1
ATOM 2384 C CA . GLY A 1 288 ? 132.099 141.440 138.369 1.00 90.67 288 GLY A CA 1
ATOM 2385 C C . GLY A 1 288 ? 132.257 140.687 137.069 1.00 90.67 288 GLY A C 1
ATOM 2386 O O . GLY A 1 288 ? 131.355 139.977 136.623 1.00 90.67 288 GLY A O 1
ATOM 2387 N N . LYS A 1 289 ? 133.433 140.859 136.463 1.00 91.46 289 LYS A N 1
ATOM 2388 C CA . LYS A 1 289 ? 133.770 140.225 135.186 1.00 91.46 289 LYS A CA 1
ATOM 2389 C C . LYS A 1 289 ? 135.249 139.850 135.243 1.00 91.46 289 LYS A C 1
ATOM 2390 O O . LYS A 1 289 ? 136.122 140.671 134.949 1.00 91.46 289 LYS A O 1
ATOM 2396 N N . ILE A 1 290 ? 135.522 138.607 135.624 1.00 93.18 290 ILE A N 1
ATOM 2397 C CA . ILE A 1 290 ? 136.884 138.090 135.676 1.00 93.18 290 ILE A CA 1
ATOM 2398 C C . ILE A 1 290 ? 137.181 137.419 134.343 1.00 93.18 290 ILE A C 1
ATOM 2399 O O . ILE A 1 290 ? 136.467 136.492 133.942 1.00 93.18 290 ILE A O 1
ATOM 2404 N N . TRP A 1 291 ? 138.249 137.879 133.679 1.00 99.43 291 TRP A N 1
ATOM 2405 C CA . TRP A 1 291 ? 138.588 137.569 132.291 1.00 99.43 291 TRP A CA 1
ATOM 2406 C C . TRP A 1 291 ? 137.197 137.816 131.719 1.00 99.43 291 TRP A C 1
ATOM 2407 O O . TRP A 1 291 ? 136.651 138.913 131.862 1.00 99.43 291 TRP A O 1
ATOM 2418 N N . GLU A 1 292 ? 136.614 136.807 131.065 1.00 92.21 292 GLU A N 1
ATOM 2419 C CA . GLU A 1 292 ? 135.386 137.010 130.308 1.00 92.21 292 GLU A CA 1
ATOM 2420 C C . GLU A 1 292 ? 134.260 136.089 130.770 1.00 92.21 292 GLU A C 1
ATOM 2421 O O . GLU A 1 292 ? 133.356 135.781 129.988 1.00 92.21 292 GLU A O 1
ATOM 2427 N N . HIS A 1 293 ? 134.274 135.656 132.032 1.00 89.08 293 HIS A N 1
ATOM 2428 C CA . HIS A 1 293 ? 133.281 134.700 132.505 1.00 89.08 293 HIS A CA 1
ATOM 2429 C C . HIS A 1 293 ? 132.209 135.285 133.417 1.00 89.08 293 HIS A C 1
ATOM 2430 O O . HIS A 1 293 ? 131.265 134.559 133.750 1.00 89.08 293 HIS A O 1
ATOM 2437 N N . THR A 1 294 ? 132.331 136.553 133.828 1.00 84.18 294 THR A N 1
ATOM 2438 C CA . THR A 1 294 ? 131.267 137.359 134.456 1.00 84.18 294 THR A CA 1
ATOM 2439 C C . THR A 1 294 ? 130.702 136.701 135.722 1.00 84.18 294 THR A C 1
ATOM 2440 O O . THR A 1 294 ? 129.550 136.276 135.775 1.00 84.18 294 THR A O 1
ATOM 2444 N N . PHE A 1 295 ? 131.560 136.608 136.733 1.00 87.76 295 PHE A N 1
ATOM 2445 C CA . PHE A 1 295 ? 131.206 135.913 137.964 1.00 87.76 295 PHE A CA 1
ATOM 2446 C C . PHE A 1 295 ? 130.162 136.692 138.763 1.00 87.76 295 PHE A C 1
ATOM 2447 O O . PHE A 1 295 ? 130.133 137.925 138.754 1.00 87.76 295 PHE A O 1
ATOM 2455 N N . LEU A 1 296 ? 129.297 135.952 139.459 1.00 88.67 296 LEU A N 1
ATOM 2456 C CA . LEU A 1 296 ? 128.292 136.525 140.346 1.00 88.67 296 LEU A CA 1
ATOM 2457 C C . LEU A 1 296 ? 128.294 135.774 141.670 1.00 88.67 296 LEU A C 1
ATOM 2458 O O . LEU A 1 296 ? 128.322 134.541 141.693 1.00 88.67 296 LEU A O 1
ATOM 2463 N N . GLY A 1 297 ? 128.259 136.524 142.770 1.00 95.93 297 GLY A N 1
ATOM 2464 C CA . GLY A 1 297 ? 128.168 135.930 144.087 1.00 95.93 297 GLY A CA 1
ATOM 2465 C C . GLY A 1 297 ? 126.965 136.421 144.866 1.00 95.93 297 GLY A C 1
ATOM 2466 O O . GLY A 1 297 ? 126.794 137.628 145.060 1.00 95.93 297 GLY A O 1
ATOM 2467 N N . ILE A 1 298 ? 126.121 135.492 145.319 1.00 96.85 298 ILE A N 1
ATOM 2468 C CA . ILE A 1 298 ? 124.930 135.817 146.091 1.00 96.85 298 ILE A CA 1
ATOM 2469 C C . ILE A 1 298 ? 124.982 135.049 147.403 1.00 96.85 298 ILE A C 1
ATOM 2470 O O . ILE A 1 298 ? 125.670 134.033 147.527 1.00 96.85 298 ILE A O 1
ATOM 2475 N N . GLU A 1 299 ? 124.245 135.553 148.392 1.00 104.43 299 GLU A N 1
ATOM 2476 C CA . GLU A 1 299 ? 124.326 135.024 149.746 1.00 104.43 299 GLU A CA 1
ATOM 2477 C C . GLU A 1 299 ? 123.681 133.641 149.834 1.00 104.43 299 GLU A C 1
ATOM 2478 O O . GLU A 1 299 ? 122.889 133.229 148.981 1.00 104.43 299 GLU A O 1
ATOM 2484 N N . HIS A 1 300 ? 124.113 132.888 150.838 1.00 109.27 300 HIS A N 1
ATOM 2485 C CA . HIS A 1 300 ? 123.639 131.525 151.024 1.00 109.27 300 HIS A CA 1
ATOM 2486 C C . HIS A 1 300 ? 122.579 131.397 152.104 1.00 109.27 300 HIS A C 1
ATOM 2487 O O . HIS A 1 300 ? 122.836 131.624 153.286 1.00 109.27 300 HIS A O 1
ATOM 2494 N N . MET A 1 301 ? 121.374 131.045 151.675 1.00 108.11 301 MET A N 1
ATOM 2495 C CA . MET A 1 301 ? 120.264 130.849 152.593 1.00 108.11 301 MET A CA 1
ATOM 2496 C C . MET A 1 301 ? 120.384 129.503 153.300 1.00 108.11 301 MET A C 1
ATOM 2497 O O . MET A 1 301 ? 121.119 128.609 152.876 1.00 108.11 301 MET A O 1
ATOM 2502 N N . LYS A 1 302 ? 119.635 129.365 154.391 1.00 93.85 302 LYS A N 1
ATOM 2503 C CA . LYS A 1 302 ? 119.664 128.171 155.219 1.00 93.85 302 LYS A CA 1
ATOM 2504 C C . LYS A 1 302 ? 118.307 127.485 155.195 1.00 93.85 302 LYS A C 1
ATOM 2505 O O . LYS A 1 302 ? 117.276 128.117 154.948 1.00 93.85 302 LYS A O 1
ATOM 2511 N N . GLY A 1 303 ? 118.318 126.181 155.454 1.00 88.70 303 GLY A N 1
ATOM 2512 C CA . GLY A 1 303 ? 117.117 125.388 155.571 1.00 88.70 303 GLY A CA 1
ATOM 2513 C C . GLY A 1 303 ? 117.143 124.207 154.633 1.00 88.70 303 GLY A C 1
ATOM 2514 O O . GLY A 1 303 ? 118.129 123.954 153.932 1.00 88.70 303 GLY A O 1
ATOM 2515 N N . VAL A 1 304 ? 116.039 123.469 154.620 1.00 83.15 304 VAL A N 1
ATOM 2516 C CA . VAL A 1 304 ? 115.870 122.314 153.743 1.00 83.15 304 VAL A CA 1
ATOM 2517 C C . VAL A 1 304 ? 114.831 122.680 152.689 1.00 83.15 304 VAL A C 1
ATOM 2518 O O . VAL A 1 304 ? 113.976 123.540 152.948 1.00 83.15 304 VAL A O 1
ATOM 2522 N N . PRO A 1 305 ? 114.876 122.097 151.492 1.00 76.04 305 PRO A N 1
ATOM 2523 C CA . PRO A 1 305 ? 113.829 122.373 150.504 1.00 76.04 305 PRO A CA 1
ATOM 2524 C C . PRO A 1 305 ? 112.501 121.749 150.904 1.00 76.04 305 PRO A C 1
ATOM 2525 O O . PRO A 1 305 ? 112.426 120.859 151.753 1.00 76.04 305 PRO A O 1
ATOM 2529 N N . LEU A 1 306 ? 111.437 122.255 150.275 1.00 74.60 306 LEU A N 1
ATOM 2530 C CA . LEU A 1 306 ? 110.081 121.811 150.578 1.00 74.60 306 LEU A CA 1
ATOM 2531 C C . LEU A 1 306 ? 109.830 120.369 150.153 1.00 74.60 306 LEU A C 1
ATOM 2532 O O . LEU A 1 306 ? 108.966 119.706 150.742 1.00 74.60 306 LEU A O 1
ATOM 2537 N N . ASN A 1 307 ? 110.573 119.874 149.156 1.00 71.00 307 ASN A N 1
ATOM 2538 C CA . ASN A 1 307 ? 110.429 118.491 148.710 1.00 71.00 307 ASN A CA 1
ATOM 2539 C C . ASN A 1 307 ? 110.818 117.505 149.805 1.00 71.00 307 ASN A C 1
ATOM 2540 O O . ASN A 1 307 ? 110.141 116.491 150.005 1.00 71.00 307 ASN A O 1
ATOM 2545 N N . ARG A 1 308 ? 111.905 117.785 150.526 1.00 74.16 308 ARG A N 1
ATOM 2546 C CA . ARG A 1 308 ? 112.267 116.942 151.658 1.00 74.16 308 ARG A CA 1
ATOM 2547 C C . ARG A 1 308 ? 111.383 117.205 152.869 1.00 74.16 308 ARG A C 1
ATOM 2548 O O . ARG A 1 308 ? 111.162 116.295 153.676 1.00 74.16 308 ARG A O 1
ATOM 2556 N N . TRP A 1 309 ? 110.867 118.430 153.009 1.00 75.73 309 TRP A N 1
ATOM 2557 C CA . TRP A 1 309 ? 110.007 118.753 154.143 1.00 75.73 309 TRP A CA 1
ATOM 2558 C C . TRP A 1 309 ? 108.669 118.032 154.058 1.00 75.73 309 TRP A C 1
ATOM 2559 O O . TRP A 1 309 ? 108.094 117.672 155.095 1.00 75.73 309 TRP A O 1
ATOM 2570 N N . VAL A 1 310 ? 108.164 117.819 152.837 1.00 72.85 310 VAL A N 1
ATOM 2571 C CA . VAL A 1 310 ? 106.934 117.051 152.649 1.00 72.85 310 VAL A CA 1
ATOM 2572 C C . VAL A 1 310 ? 107.131 115.609 153.107 1.00 72.85 310 VAL A C 1
ATOM 2573 O O . VAL A 1 310 ? 106.328 115.072 153.877 1.00 72.85 310 VAL A O 1
ATOM 2577 N N . THR A 1 311 ? 108.234 114.981 152.691 1.00 75.35 311 THR A N 1
ATOM 2578 C CA . THR A 1 311 ? 108.504 113.611 153.118 1.00 75.35 311 THR A CA 1
ATOM 2579 C C . THR A 1 311 ? 108.905 113.523 154.585 1.00 75.35 311 THR A C 1
ATOM 2580 O O . THR A 1 311 ? 108.832 112.438 155.169 1.00 75.35 311 THR A O 1
ATOM 2584 N N . ASN A 1 312 ? 109.328 114.632 155.190 1.00 74.40 312 ASN A N 1
ATOM 2585 C CA . ASN A 1 312 ? 109.646 114.640 156.610 1.00 74.40 312 ASN A CA 1
ATOM 2586 C C . ASN A 1 312 ? 108.460 114.988 157.500 1.00 74.40 312 ASN A C 1
ATOM 2587 O O . ASN A 1 312 ? 108.548 114.796 158.717 1.00 74.40 312 ASN A O 1
ATOM 2592 N N . ASN A 1 313 ? 107.355 115.496 156.941 1.00 80.59 313 ASN A N 1
ATOM 2593 C CA . ASN A 1 313 ? 106.227 115.897 157.776 1.00 80.59 313 ASN A CA 1
ATOM 2594 C C . ASN A 1 313 ? 104.870 115.382 157.302 1.00 80.59 313 ASN A C 1
ATOM 2595 O O . ASN A 1 313 ? 103.868 115.621 157.987 1.00 80.59 313 ASN A O 1
ATOM 2600 N N . PHE A 1 314 ? 104.794 114.692 156.159 1.00 82.07 314 PHE A N 1
ATOM 2601 C CA . PHE A 1 314 ? 103.507 114.092 155.819 1.00 82.07 314 PHE A CA 1
ATOM 2602 C C . PHE A 1 314 ? 103.289 112.828 156.647 1.00 82.07 314 PHE A C 1
ATOM 2603 O O . PHE A 1 314 ? 104.229 112.059 156.861 1.00 82.07 314 PHE A O 1
ATOM 2611 N N . PRO A 1 315 ? 102.070 112.592 157.133 1.00 90.25 315 PRO A N 1
ATOM 2612 C CA . PRO A 1 315 ? 101.803 111.326 157.826 1.00 90.25 315 PRO A CA 1
ATOM 2613 C C . PRO A 1 315 ? 101.720 110.159 156.856 1.00 90.25 315 PRO A C 1
ATOM 2614 O O . PRO A 1 315 ? 100.723 109.991 156.148 1.00 90.25 315 PRO A O 1
ATOM 2618 N N . LEU A 1 316 ? 102.771 109.343 156.819 1.00 98.70 316 LEU A N 1
ATOM 2619 C CA . LEU A 1 316 ? 102.781 108.137 156.005 1.00 98.70 316 LEU A CA 1
ATOM 2620 C C . LEU A 1 316 ? 102.273 106.923 156.766 1.00 98.70 316 LEU A C 1
ATOM 2621 O O . LEU A 1 316 ? 102.079 105.863 156.162 1.00 98.70 316 LEU A O 1
ATOM 2626 N N . TYR A 1 317 ? 102.057 107.060 158.070 1.00 112.59 317 TYR A N 1
ATOM 2627 C CA . TYR A 1 317 ? 101.559 105.997 158.924 1.00 112.59 317 TYR A CA 1
ATOM 2628 C C . TYR A 1 317 ? 100.529 106.585 159.876 1.00 112.59 317 TYR A C 1
ATOM 2629 O O . TYR A 1 317 ? 100.469 107.798 160.087 1.00 112.59 317 TYR A O 1
ATOM 2638 N N . GLU A 1 318 ? 99.707 105.710 160.454 1.00 123.64 318 GLU A N 1
ATOM 2639 C CA . GLU A 1 318 ? 98.745 106.160 161.451 1.00 123.64 318 GLU A CA 1
ATOM 2640 C C . GLU A 1 318 ? 99.386 106.425 162.807 1.00 123.64 318 GLU A C 1
ATOM 2641 O O . GLU A 1 318 ? 98.745 107.034 163.671 1.00 123.64 318 GLU A O 1
ATOM 2647 N N . VAL A 1 319 ? 100.627 105.986 163.014 1.00 124.97 319 VAL A N 1
ATOM 2648 C CA . VAL A 1 319 ? 101.315 106.165 164.288 1.00 124.97 319 VAL A CA 1
ATOM 2649 C C . VAL A 1 319 ? 102.520 107.088 164.194 1.00 124.97 319 VAL A C 1
ATOM 2650 O O . VAL A 1 319 ? 103.130 107.387 165.234 1.00 124.97 319 VAL A O 1
ATOM 2654 N N . VAL A 1 320 ? 102.890 107.548 162.996 1.00 124.54 320 VAL A N 1
ATOM 2655 C CA . VAL A 1 320 ? 104.084 108.376 162.860 1.00 124.54 320 VAL A CA 1
ATOM 2656 C C . VAL A 1 320 ? 103.829 109.808 163.330 1.00 124.54 320 VAL A C 1
ATOM 2657 O O . VAL A 1 320 ? 104.769 110.497 163.751 1.00 124.54 320 VAL A O 1
ATOM 2661 N N . ASP A 1 321 ? 102.577 110.256 163.340 1.00 124.37 321 ASP A N 1
ATOM 2662 C CA . ASP A 1 321 ? 102.238 111.621 163.715 1.00 124.37 321 ASP A CA 1
ATOM 2663 C C . ASP A 1 321 ? 101.454 111.614 165.019 1.00 124.37 321 ASP A C 1
ATOM 2664 O O . ASP A 1 321 ? 100.507 110.836 165.177 1.00 124.37 321 ASP A O 1
ATOM 2669 N N . LYS A 1 322 ? 101.852 112.478 165.948 1.00 125.94 322 LYS A N 1
ATOM 2670 C CA . LYS A 1 322 ? 101.217 112.588 167.252 1.00 125.94 322 LYS A CA 1
ATOM 2671 C C . LYS A 1 322 ? 100.630 113.982 167.415 1.00 125.94 322 LYS A C 1
ATOM 2672 O O . LYS A 1 322 ? 101.054 114.920 166.732 1.00 125.94 322 LYS A O 1
ATOM 2678 N N . THR A 1 323 ? 99.633 114.081 168.317 1.00 119.36 323 THR A N 1
ATOM 2679 C CA . THR A 1 323 ? 98.860 115.292 168.691 1.00 119.36 323 THR A CA 1
ATOM 2680 C C . THR A 1 323 ? 98.425 116.153 167.495 1.00 119.36 323 THR A C 1
ATOM 2681 O O . THR A 1 323 ? 98.272 117.373 167.613 1.00 119.36 323 THR A O 1
ATOM 2685 N N . LYS A 1 324 ? 98.144 115.485 166.365 1.00 111.15 324 LYS A N 1
ATOM 2686 C CA . LYS A 1 324 ? 97.659 116.068 165.105 1.00 111.15 324 LYS A CA 1
ATOM 2687 C C . LYS A 1 324 ? 98.653 117.126 164.636 1.00 111.15 324 LYS A C 1
ATOM 2688 O O . LYS A 1 324 ? 99.830 116.774 164.444 1.00 111.15 324 LYS A O 1
ATOM 2694 N N . ASP A 1 325 ? 98.235 118.381 164.426 1.00 107.86 325 ASP A N 1
ATOM 2695 C CA . ASP A 1 325 ? 99.098 119.538 164.150 1.00 107.86 325 ASP A CA 1
ATOM 2696 C C . ASP A 1 325 ? 99.905 119.359 162.860 1.00 107.86 325 ASP A C 1
ATOM 2697 O O . ASP A 1 325 ? 101.137 119.341 162.858 1.00 107.86 325 ASP A O 1
ATOM 2702 N N . TYR A 1 326 ? 99.185 119.206 161.760 1.00 90.35 326 TYR A N 1
ATOM 2703 C CA . TYR A 1 326 ? 99.837 119.219 160.454 1.00 90.35 326 TYR A CA 1
ATOM 2704 C C . TYR A 1 326 ? 99.179 120.178 159.474 1.00 90.35 326 TYR A C 1
ATOM 2705 O O . TYR A 1 326 ? 99.882 120.835 158.702 1.00 90.35 326 TYR A O 1
ATOM 2714 N N . LEU A 1 327 ? 97.848 120.288 159.496 1.00 92.22 327 LEU A N 1
ATOM 2715 C CA . LEU A 1 327 ? 97.150 121.085 158.491 1.00 92.22 327 LEU A CA 1
ATOM 2716 C C . LEU A 1 327 ? 97.301 122.580 158.745 1.00 92.22 327 LEU A C 1
ATOM 2717 O O . LEU A 1 327 ? 97.288 123.372 157.793 1.00 92.22 327 LEU A O 1
ATOM 2722 N N . LEU A 1 328 ? 97.438 122.984 160.011 1.00 99.26 328 LEU A N 1
ATOM 2723 C CA . LEU A 1 328 ? 97.618 124.399 160.318 1.00 99.26 328 LEU A CA 1
ATOM 2724 C C . LEU A 1 328 ? 98.976 124.909 159.852 1.00 99.26 328 LEU A C 1
ATOM 2725 O O . LEU A 1 328 ? 99.084 126.063 159.422 1.00 99.26 328 LEU A O 1
ATOM 2730 N N . ARG A 1 329 ? 100.010 124.063 159.907 1.00 93.24 329 ARG A N 1
ATOM 2731 C CA . ARG A 1 329 ? 101.309 124.425 159.344 1.00 93.24 329 ARG A CA 1
ATOM 2732 C C . ARG A 1 329 ? 101.227 124.590 157.830 1.00 93.24 329 ARG A C 1
ATOM 2733 O O . ARG A 1 329 ? 101.856 125.494 157.262 1.00 93.24 329 ARG A O 1
ATOM 2741 N N . VAL A 1 330 ? 100.442 123.730 157.172 1.00 87.15 330 VAL A N 1
ATOM 2742 C CA . VAL A 1 330 ? 100.211 123.833 155.733 1.00 87.15 330 VAL A CA 1
ATOM 2743 C C . VAL A 1 330 ? 99.504 125.141 155.395 1.00 87.15 330 VAL A C 1
ATOM 2744 O O . VAL A 1 330 ? 99.884 125.841 154.445 1.00 87.15 330 VAL A O 1
ATOM 2748 N N . SER A 1 331 ? 98.491 125.509 156.189 1.00 95.21 331 SER A N 1
ATOM 2749 C CA . SER A 1 331 ? 97.782 126.768 155.967 1.00 95.21 331 SER A CA 1
ATOM 2750 C C . SER A 1 331 ? 98.675 127.978 156.218 1.00 95.21 331 SER A C 1
ATOM 2751 O O . SER A 1 331 ? 98.576 128.973 155.490 1.00 95.21 331 SER A O 1
ATOM 2754 N N . LYS A 1 332 ? 99.553 127.907 157.226 1.00 95.18 332 LYS A N 1
ATOM 2755 C CA . LYS A 1 332 ? 100.506 128.988 157.469 1.00 95.18 332 LYS A CA 1
ATOM 2756 C C . LYS A 1 332 ? 101.486 129.148 156.311 1.00 95.18 332 LYS A C 1
ATOM 2757 O O . LYS A 1 332 ? 101.778 130.275 155.894 1.00 95.18 332 LYS A O 1
ATOM 2763 N N . ILE A 1 333 ? 101.989 128.032 155.772 1.00 90.51 333 ILE A N 1
ATOM 2764 C CA . ILE A 1 333 ? 102.931 128.093 154.654 1.00 90.51 333 ILE A CA 1
ATOM 2765 C C . ILE A 1 333 ? 102.246 128.629 153.395 1.00 90.51 333 ILE A C 1
ATOM 2766 O O . ILE A 1 333 ? 102.825 129.435 152.652 1.00 90.51 333 ILE A O 1
ATOM 2771 N N . VAL A 1 334 ? 100.988 128.235 153.169 1.00 88.58 334 VAL A N 1
ATOM 2772 C CA . VAL A 1 334 ? 100.228 128.749 152.029 1.00 88.58 334 VAL A CA 1
ATOM 2773 C C . VAL A 1 334 ? 99.955 130.247 152.189 1.00 88.58 334 VAL A C 1
ATOM 2774 O O . VAL A 1 334 ? 100.046 131.012 151.218 1.00 88.58 334 VAL A O 1
ATOM 2778 N N . GLU A 1 335 ? 99.672 130.694 153.420 1.00 95.48 335 GLU A N 1
ATOM 2779 C CA . GLU A 1 335 ? 99.476 132.121 153.677 1.00 95.48 335 GLU A CA 1
ATOM 2780 C C . GLU A 1 335 ? 100.755 132.918 153.444 1.00 95.48 335 GLU A C 1
ATOM 2781 O O . GLU A 1 335 ? 100.709 134.030 152.897 1.00 95.48 335 GLU A O 1
ATOM 2787 N N . LYS A 1 336 ? 101.905 132.363 153.849 1.00 93.83 336 LYS A N 1
ATOM 2788 C CA . LYS A 1 336 ? 103.188 133.000 153.555 1.00 93.83 336 LYS A CA 1
ATOM 2789 C C . LYS A 1 336 ? 103.441 133.082 152.055 1.00 93.83 336 LYS A C 1
ATOM 2790 O O . LYS A 1 336 ? 103.947 134.096 151.565 1.00 93.83 336 LYS A O 1
ATOM 2796 N N . LEU A 1 337 ? 103.092 132.026 151.313 1.00 86.12 337 LEU A N 1
ATOM 2797 C CA . LEU A 1 337 ? 103.280 132.039 149.863 1.00 86.12 337 LEU A CA 1
ATOM 2798 C C . LEU A 1 337 ? 102.396 133.085 149.190 1.00 86.12 337 LEU A C 1
ATOM 2799 O O . LEU A 1 337 ? 102.842 133.781 148.268 1.00 86.12 337 LEU A O 1
ATOM 2804 N N . ILE A 1 338 ? 101.150 133.223 149.660 1.00 87.11 338 ILE A N 1
ATOM 2805 C CA . ILE A 1 338 ? 100.241 134.246 149.138 1.00 87.11 338 ILE A CA 1
ATOM 2806 C C . ILE A 1 338 ? 100.776 135.646 149.422 1.00 87.11 338 ILE A C 1
ATOM 2807 O O . ILE A 1 338 ? 100.794 136.512 148.532 1.00 87.11 338 ILE A O 1
ATOM 2812 N N . ASP A 1 339 ? 101.243 135.877 150.658 1.00 95.94 339 ASP A N 1
ATOM 2813 C CA . ASP A 1 339 ? 101.771 137.186 151.039 1.00 95.94 339 ASP A CA 1
ATOM 2814 C C . ASP A 1 339 ? 103.017 137.542 150.236 1.00 95.94 339 ASP A C 1
ATOM 2815 O O . ASP A 1 339 ? 103.139 138.667 149.737 1.00 95.94 339 ASP A O 1
ATOM 2820 N N . LEU A 1 340 ? 103.932 136.578 150.068 1.00 87.98 340 LEU A N 1
ATOM 2821 C CA . LEU A 1 340 ? 105.139 136.809 149.277 1.00 87.98 340 LEU A CA 1
ATOM 2822 C C . LEU A 1 340 ? 104.813 137.098 147.819 1.00 87.98 340 LEU A C 1
ATOM 2823 O O . LEU A 1 340 ? 105.368 138.043 147.243 1.00 87.98 340 LEU A O 1
ATOM 2828 N N . THR A 1 341 ? 103.909 136.307 147.218 1.00 84.90 341 THR A N 1
ATOM 2829 C CA . THR A 1 341 ? 103.560 136.479 145.810 1.00 84.90 341 THR A CA 1
ATOM 2830 C C . THR A 1 341 ? 102.915 137.836 145.559 1.00 84.90 341 THR A C 1
ATOM 2831 O O . THR A 1 341 ? 103.283 138.532 144.603 1.00 84.90 341 THR A O 1
ATOM 2835 N N . ASN A 1 342 ? 102.009 138.262 146.449 1.00 88.97 342 ASN A N 1
ATOM 2836 C CA . ASN A 1 342 ? 101.437 139.601 146.343 1.00 88.97 342 ASN A CA 1
ATOM 2837 C C . ASN A 1 342 ? 102.473 140.704 146.542 1.00 88.97 342 ASN A C 1
ATOM 2838 O O . ASN A 1 342 ? 102.416 141.717 145.832 1.00 88.97 342 ASN A O 1
ATOM 2843 N N . LYS A 1 343 ? 103.427 140.522 147.464 1.00 91.18 343 LYS A N 1
ATOM 2844 C CA . LYS A 1 343 ? 104.412 141.571 147.715 1.00 91.18 343 LYS A CA 1
ATOM 2845 C C . LYS A 1 343 ? 105.381 141.750 146.547 1.00 91.18 343 LYS A C 1
ATOM 2846 O O . LYS A 1 343 ? 105.681 142.888 146.168 1.00 91.18 343 LYS A O 1
ATOM 2852 N N . PHE A 1 344 ? 105.887 140.661 145.950 1.00 84.58 344 PHE A N 1
ATOM 2853 C CA . PHE A 1 344 ? 106.769 140.943 144.816 1.00 84.58 344 PHE A CA 1
ATOM 2854 C C . PHE A 1 344 ? 106.015 141.068 143.496 1.00 84.58 344 PHE A C 1
ATOM 2855 O O . PHE A 1 344 ? 106.635 141.412 142.485 1.00 84.58 344 PHE A O 1
ATOM 2863 N N . HIS A 1 345 ? 104.703 140.815 143.466 1.00 85.65 345 HIS A N 1
ATOM 2864 C CA . HIS A 1 345 ? 103.930 141.245 142.310 1.00 85.65 345 HIS A CA 1
ATOM 2865 C C . HIS A 1 345 ? 103.582 142.723 142.383 1.00 85.65 345 HIS A C 1
ATOM 2866 O O . HIS A 1 345 ? 103.371 143.350 141.340 1.00 85.65 345 HIS A O 1
ATOM 2873 N N . SER A 1 346 ? 103.517 143.292 143.590 1.00 90.37 346 SER A N 1
ATOM 2874 C CA . SER A 1 346 ? 103.320 144.730 143.720 1.00 90.37 346 SER A CA 1
ATOM 2875 C C . SER A 1 346 ? 104.549 145.527 143.300 1.00 90.37 346 SER A C 1
ATOM 2876 O O . SER A 1 346 ? 104.414 146.697 142.927 1.00 90.37 346 SER A O 1
ATOM 2879 N N . GLU A 1 347 ? 105.736 144.926 143.350 1.00 88.99 347 GLU A N 1
ATOM 2880 C CA . GLU A 1 347 ? 106.980 145.60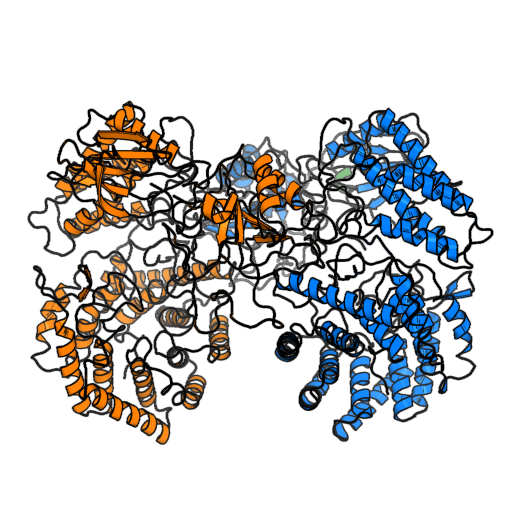1 143.002 1.00 88.99 347 GLU A CA 1
ATOM 2881 C C . GLU A 1 347 ? 107.359 145.428 141.536 1.00 88.99 347 GLU A C 1
ATOM 2882 O O . GLU A 1 347 ? 108.481 145.786 141.160 1.00 88.99 347 GLU A O 1
ATOM 2888 N N . ASN A 1 348 ? 106.455 144.860 140.728 1.00 82.50 348 ASN A N 1
ATOM 2889 C CA . ASN A 1 348 ? 106.588 144.726 139.270 1.00 82.50 348 ASN A CA 1
ATOM 2890 C C . ASN A 1 348 ? 107.795 143.873 138.870 1.00 82.50 348 ASN A C 1
ATOM 2891 O O . ASN A 1 348 ? 108.526 144.190 137.930 1.00 82.50 348 ASN A O 1
ATOM 2896 N N . VAL A 1 349 ? 108.002 142.778 139.602 1.00 79.48 349 VAL A N 1
ATOM 2897 C CA . VAL A 1 349 ? 108.892 141.706 139.177 1.00 79.48 349 VAL A CA 1
ATOM 2898 C C . VAL A 1 349 ? 108.080 140.417 139.147 1.00 79.48 349 VAL A C 1
ATOM 2899 O O . VAL A 1 349 ? 107.037 140.294 139.794 1.00 79.48 349 VAL A O 1
ATOM 2903 N N . TYR A 1 350 ? 108.549 139.461 138.349 1.00 82.27 350 TYR A N 1
ATOM 2904 C CA . TYR A 1 350 ? 107.821 138.215 138.127 1.00 82.27 350 TYR A CA 1
ATOM 2905 C C . TYR A 1 350 ? 108.823 137.073 138.100 1.00 82.27 350 TYR A C 1
ATOM 2906 O O . TYR A 1 350 ? 109.711 137.050 137.245 1.00 82.27 350 TYR A O 1
ATOM 2915 N N . HIS A 1 351 ? 108.678 136.128 139.032 1.00 79.30 351 HIS A N 1
ATOM 2916 C CA . HIS A 1 351 ? 109.727 135.139 139.261 1.00 79.30 351 HIS A CA 1
ATOM 2917 C C . HIS A 1 351 ? 109.721 134.042 138.199 1.00 79.30 351 HIS A C 1
ATOM 2918 O O . HIS A 1 351 ? 110.781 133.506 137.856 1.00 79.30 351 HIS A O 1
ATOM 2925 N N . GLN A 1 352 ? 108.536 133.672 137.704 1.00 79.78 352 GLN A N 1
ATOM 2926 C CA . GLN A 1 352 ? 108.293 132.875 136.498 1.00 79.78 352 GLN A CA 1
ATOM 2927 C C . GLN A 1 352 ? 108.794 131.435 136.552 1.00 79.78 352 GLN A C 1
ATOM 2928 O O . GLN A 1 352 ? 108.698 130.727 135.541 1.00 79.78 352 GLN A O 1
ATOM 2934 N N . ASP A 1 353 ? 109.325 130.968 137.681 1.00 85.60 353 ASP A N 1
ATOM 2935 C CA . ASP A 1 353 ? 109.721 129.564 137.800 1.00 85.60 353 ASP A CA 1
ATOM 2936 C C . ASP A 1 353 ? 109.554 129.168 139.263 1.00 85.60 353 ASP A C 1
ATOM 2937 O O . ASP A 1 353 ? 110.489 129.311 140.052 1.00 85.60 353 ASP A O 1
ATOM 2942 N N . LEU A 1 354 ? 108.385 128.631 139.608 1.00 79.69 354 LEU A N 1
ATOM 2943 C CA . LEU A 1 354 ? 108.040 128.335 140.999 1.00 79.69 354 LEU A CA 1
ATOM 2944 C C . LEU A 1 354 ? 107.702 126.853 141.119 1.00 79.69 354 LEU A C 1
ATOM 2945 O O . LEU A 1 354 ? 106.583 126.435 140.812 1.00 79.69 354 LEU A O 1
ATOM 2950 N N . HIS A 1 355 ? 108.669 126.062 141.569 1.00 77.56 355 HIS A N 1
ATOM 2951 C CA . HIS A 1 355 ? 108.473 124.641 141.818 1.00 77.56 355 HIS A CA 1
ATOM 2952 C C . HIS A 1 355 ? 109.064 124.279 143.180 1.00 77.56 355 HIS A C 1
ATOM 2953 O O . HIS A 1 355 ? 109.424 125.149 143.975 1.00 77.56 355 HIS A O 1
ATOM 2960 N N . LEU A 1 356 ? 109.159 122.972 143.442 1.00 71.48 356 LEU A N 1
ATOM 2961 C CA . LEU A 1 356 ? 109.559 122.478 144.756 1.00 71.48 356 LEU A CA 1
ATOM 2962 C C . LEU A 1 356 ? 111.029 122.730 145.071 1.00 71.48 356 LEU A C 1
ATOM 2963 O O . LEU A 1 356 ? 111.411 122.685 146.245 1.00 71.48 356 LEU A O 1
ATOM 2968 N N . GLY A 1 357 ? 111.858 122.987 144.067 1.00 79.88 357 GLY A N 1
ATOM 2969 C CA . GLY A 1 357 ? 113.274 123.177 144.287 1.00 79.88 357 GLY A CA 1
ATOM 2970 C C . GLY A 1 357 ? 113.707 124.568 144.686 1.00 79.88 357 GLY A C 1
ATOM 2971 O O . GLY A 1 357 ? 114.903 124.792 144.894 1.00 79.88 357 GLY A O 1
ATOM 2972 N N . ASN A 1 358 ? 112.782 125.516 144.804 1.00 83.02 358 ASN A N 1
ATOM 2973 C CA . ASN A 1 358 ? 113.125 126.898 145.120 1.00 83.02 358 ASN A CA 1
ATOM 2974 C C . ASN A 1 358 ? 112.721 127.326 146.519 1.00 83.02 358 ASN A C 1
ATOM 2975 O O . ASN A 1 358 ? 113.445 128.096 147.151 1.00 83.02 358 ASN A O 1
ATOM 2980 N N . ILE A 1 359 ? 111.584 126.859 147.023 1.00 77.59 359 ILE A N 1
ATOM 2981 C CA . ILE A 1 359 ? 111.134 127.239 148.358 1.00 77.59 359 ILE A CA 1
ATOM 2982 C C . ILE A 1 359 ? 111.957 126.479 149.389 1.00 77.59 359 ILE A C 1
ATOM 2983 O O . ILE A 1 359 ? 111.931 125.245 149.435 1.00 77.59 359 ILE A O 1
ATOM 2988 N N . LEU A 1 360 ? 112.692 127.217 150.213 1.00 84.81 360 LEU A N 1
ATOM 2989 C CA . LEU A 1 360 ? 113.533 126.651 151.257 1.00 84.81 360 LEU A CA 1
ATOM 2990 C C . LEU A 1 360 ? 112.889 126.919 152.608 1.00 84.81 360 LEU A C 1
ATOM 2991 O O . LEU A 1 360 ? 112.640 128.076 152.960 1.00 84.81 360 LEU A O 1
ATOM 2996 N N . VAL A 1 361 ? 112.628 125.857 153.362 1.00 86.03 361 VAL A N 1
ATOM 2997 C CA . VAL A 1 361 ? 111.997 125.963 154.672 1.00 86.03 361 VAL A CA 1
ATOM 2998 C C . VAL A 1 361 ? 113.081 125.840 155.732 1.00 86.03 361 VAL A C 1
ATOM 2999 O O . VAL A 1 361 ? 113.715 124.786 155.868 1.00 86.03 361 VAL A O 1
ATOM 3003 N N . LYS A 1 362 ? 113.296 126.918 156.478 1.00 100.78 362 LYS A N 1
ATOM 3004 C CA . LYS A 1 362 ? 114.276 126.945 157.551 1.00 100.78 362 LYS A CA 1
ATOM 3005 C C . LYS A 1 362 ? 113.598 126.550 158.862 1.00 100.78 362 LYS A C 1
ATOM 3006 O O . LYS A 1 362 ? 112.492 126.003 158.872 1.00 100.78 362 LYS A O 1
ATOM 3012 N N . ASP A 1 363 ? 114.276 126.795 159.980 1.00 111.53 363 ASP A N 1
ATOM 3013 C CA . ASP A 1 363 ? 113.715 126.510 161.292 1.00 111.53 363 ASP A CA 1
ATOM 3014 C C . ASP A 1 363 ? 112.530 127.426 161.588 1.00 111.53 363 ASP A C 1
ATOM 3015 O O . ASP A 1 363 ? 112.458 128.559 161.102 1.00 111.53 363 ASP A O 1
ATOM 3020 N N . GLU A 1 364 ? 111.584 126.892 162.373 1.00 114.14 364 GLU A N 1
ATOM 3021 C CA . GLU A 1 364 ? 110.356 127.571 162.811 1.00 114.14 364 GLU A CA 1
ATOM 3022 C C . GLU A 1 364 ? 109.472 128.006 161.641 1.00 114.14 364 GLU A C 1
ATOM 3023 O O . GLU A 1 364 ? 108.762 129.011 161.740 1.00 114.14 364 GLU A O 1
ATOM 3029 N N . ASP A 1 365 ? 109.524 127.239 160.543 1.00 107.23 365 ASP A N 1
ATOM 3030 C CA . ASP A 1 365 ? 108.587 127.308 159.414 1.00 107.23 365 ASP A CA 1
ATOM 3031 C C . ASP A 1 365 ? 108.569 128.688 158.747 1.00 107.23 365 ASP A C 1
ATOM 3032 O O . ASP A 1 365 ? 107.564 129.401 158.754 1.00 107.23 365 ASP A O 1
ATOM 3037 N N . GLU A 1 366 ? 109.709 129.055 158.168 1.00 103.96 366 GLU A N 1
ATOM 3038 C CA . GLU A 1 366 ? 109.834 130.288 157.403 1.00 103.96 366 GLU A CA 1
ATOM 3039 C C . GLU A 1 366 ? 110.379 129.957 156.023 1.00 103.96 366 GLU A C 1
ATOM 3040 O O . GLU A 1 366 ? 111.334 129.184 155.900 1.00 103.96 366 GLU A O 1
ATOM 3046 N N . ILE A 1 367 ? 109.772 130.534 154.991 1.00 93.41 367 ILE A N 1
ATOM 3047 C CA . ILE A 1 367 ? 110.148 130.228 153.619 1.00 93.41 367 ILE A CA 1
ATOM 3048 C C . ILE A 1 367 ? 111.043 131.334 153.075 1.00 93.41 367 ILE A C 1
ATOM 3049 O O . ILE A 1 367 ? 111.084 132.451 153.596 1.00 93.41 367 ILE A O 1
ATOM 3054 N N . SER A 1 368 ? 111.768 131.012 152.004 1.00 86.44 368 SER A N 1
ATOM 3055 C CA . SER A 1 368 ? 112.651 131.972 151.344 1.00 86.44 368 SER A CA 1
ATOM 3056 C C . SER A 1 368 ? 112.831 131.522 149.901 1.00 86.44 368 SER A C 1
ATOM 3057 O O . SER A 1 368 ? 113.439 130.478 149.649 1.00 86.44 368 SER A O 1
ATOM 3060 N N . ILE A 1 369 ? 112.308 132.305 148.964 1.00 81.99 369 ILE A N 1
ATOM 3061 C CA . ILE A 1 369 ? 112.339 131.941 147.551 1.00 81.99 369 ILE A CA 1
ATOM 3062 C C . ILE A 1 369 ? 113.702 132.288 146.968 1.00 81.99 369 ILE A C 1
ATOM 3063 O O . ILE A 1 369 ? 114.186 133.417 147.115 1.00 81.99 369 ILE A O 1
ATOM 3068 N N . ILE A 1 370 ? 114.326 131.316 146.301 1.00 89.09 370 ILE A N 1
ATOM 3069 C CA . ILE A 1 370 ? 115.619 131.511 145.653 1.00 89.09 370 ILE A CA 1
ATOM 3070 C C . ILE A 1 370 ? 115.479 131.217 144.164 1.00 89.09 370 ILE A C 1
ATOM 3071 O O . ILE A 1 370 ? 114.371 130.949 143.683 1.00 89.09 370 ILE A O 1
ATOM 3076 N N . ASP A 1 371 ? 116.621 131.283 143.500 1.00 93.23 371 ASP A N 1
ATOM 3077 C CA . ASP A 1 371 ? 116.762 131.030 142.093 1.00 93.23 371 ASP A CA 1
ATOM 3078 C C . ASP A 1 371 ? 115.883 131.896 141.212 1.00 93.23 371 ASP A C 1
ATOM 3079 O O . ASP A 1 371 ? 114.972 131.418 140.582 1.00 93.23 371 ASP A O 1
ATOM 3084 N N . TRP A 1 372 ? 116.157 133.193 141.226 1.00 83.37 372 TRP A N 1
ATOM 3085 C CA . TRP A 1 372 ? 115.484 134.215 140.423 1.00 83.37 372 TRP A CA 1
ATOM 3086 C C . TRP A 1 372 ? 116.144 134.370 139.056 1.00 83.37 372 TRP A C 1
ATOM 3087 O O . TRP A 1 372 ? 116.580 135.456 138.690 1.00 83.37 372 TRP A O 1
ATOM 3098 N N . GLU A 1 373 ? 116.322 133.257 138.352 1.00 87.80 373 GLU A N 1
ATOM 3099 C CA . GLU A 1 373 ? 117.060 133.264 137.086 1.00 87.80 373 GLU A CA 1
ATOM 3100 C C . GLU A 1 373 ? 116.323 133.583 135.788 1.00 87.80 373 GLU A C 1
ATOM 3101 O O . GLU A 1 373 ? 116.954 133.953 134.799 1.00 87.80 373 GLU A O 1
ATOM 3107 N N . GLN A 1 374 ? 115.005 133.446 135.774 1.00 73.86 374 GLN A N 1
ATOM 3108 C CA . GLN A 1 374 ? 114.270 133.704 134.544 1.00 73.86 374 GLN A CA 1
ATOM 3109 C C . GLN A 1 374 ? 113.219 134.766 134.806 1.00 73.86 374 GLN A C 1
ATOM 3110 O O . GLN A 1 374 ? 112.077 134.655 134.360 1.00 73.86 374 GLN A O 1
ATOM 3116 N N . ALA A 1 375 ? 113.618 135.800 135.537 1.00 77.11 375 ALA A N 1
ATOM 3117 C CA . ALA A 1 375 ? 112.711 136.882 135.882 1.00 77.11 375 ALA A CA 1
ATOM 3118 C C . ALA A 1 375 ? 112.509 137.833 134.708 1.00 77.11 375 ALA A C 1
ATOM 3119 O O . ALA A 1 375 ? 113.422 138.084 133.917 1.00 77.11 375 ALA A O 1
ATOM 3121 N N . VAL A 1 376 ? 111.289 138.362 134.603 1.00 74.39 376 VAL A N 1
ATOM 3122 C CA . VAL A 1 376 ? 110.947 139.389 133.629 1.00 74.39 376 VAL A CA 1
ATOM 3123 C C . VAL A 1 376 ? 110.343 140.567 134.380 1.00 74.39 376 VAL A C 1
ATOM 3124 O O . VAL A 1 376 ? 109.862 140.434 135.507 1.00 74.39 376 VAL A O 1
ATOM 3128 N N . PHE A 1 377 ? 110.375 141.737 133.739 1.00 74.36 377 PHE A N 1
ATOM 3129 C CA . PHE A 1 377 ? 110.001 142.980 134.405 1.00 74.36 377 PHE A CA 1
ATOM 3130 C C . PHE A 1 377 ? 108.976 143.772 133.602 1.00 74.36 377 PHE A C 1
ATOM 3131 O O . PHE A 1 377 ? 109.000 145.005 133.603 1.00 74.36 377 PHE A O 1
ATOM 3139 N N . SER A 1 378 ? 108.065 143.083 132.918 1.00 82.39 378 SER A N 1
ATOM 3140 C CA . SER A 1 378 ? 107.027 143.755 132.145 1.00 82.39 378 SER A CA 1
ATOM 3141 C C . SER A 1 378 ? 105.837 142.821 132.012 1.00 82.39 378 SER A C 1
ATOM 3142 O O . SER A 1 378 ? 106.010 141.643 131.687 1.00 82.39 378 SER A O 1
ATOM 3145 N N . ASN A 1 379 ? 104.631 143.344 132.257 1.00 88.75 379 ASN A N 1
ATOM 3146 C CA . ASN A 1 379 ? 103.401 142.563 132.117 1.00 88.75 379 ASN A CA 1
ATOM 3147 C C . ASN A 1 379 ? 102.412 143.346 131.256 1.00 88.75 379 ASN A C 1
ATOM 3148 O O . ASN A 1 379 ? 101.502 143.997 131.776 1.00 88.75 379 ASN A O 1
ATOM 3153 N N . ASP A 1 380 ? 102.607 143.278 129.928 1.00 97.53 380 ASP A N 1
ATOM 3154 C CA . ASP A 1 380 ? 101.556 143.453 128.918 1.00 97.53 380 ASP A CA 1
ATOM 3155 C C . ASP A 1 380 ? 101.944 142.694 127.634 1.00 97.53 380 ASP A C 1
ATOM 3156 O O . ASP A 1 380 ? 102.353 143.249 126.614 1.00 97.53 380 ASP A O 1
ATOM 3161 N N . GLU A 1 381 ? 101.643 141.396 127.633 1.00 95.43 381 GLU A N 1
ATOM 3162 C CA . GLU A 1 381 ? 102.035 140.444 126.596 1.00 95.43 381 GLU A CA 1
ATOM 3163 C C . GLU A 1 381 ? 101.327 139.127 126.884 1.00 95.43 381 GLU A C 1
ATOM 3164 O O . GLU A 1 381 ? 100.673 138.962 127.917 1.00 95.43 381 GLU A O 1
ATOM 3170 N N . LYS A 1 382 ? 101.476 138.185 125.955 1.00 87.17 382 LYS A N 1
ATOM 3171 C CA . LYS A 1 382 ? 101.069 136.800 126.155 1.00 87.17 382 LYS A CA 1
ATOM 3172 C C . LYS A 1 382 ? 102.144 135.907 125.558 1.00 87.17 382 LYS A C 1
ATOM 3173 O O . LYS A 1 382 ? 102.312 135.870 124.336 1.00 87.17 382 LYS A O 1
ATOM 3179 N N . VAL A 1 383 ? 102.869 135.194 126.417 1.00 77.59 383 VAL A N 1
ATOM 3180 C CA . VAL A 1 383 ? 104.025 134.412 126.005 1.00 77.59 383 VAL A CA 1
ATOM 3181 C C . VAL A 1 383 ? 103.773 132.941 126.316 1.00 77.59 383 VAL A C 1
ATOM 3182 O O . VAL A 1 383 ? 102.803 132.574 126.979 1.00 77.59 383 VAL A O 1
ATOM 3186 N N . VAL A 1 384 ? 104.673 132.097 125.819 1.00 70.87 384 VAL A N 1
ATOM 3187 C CA . VAL A 1 384 ? 104.649 130.663 126.072 1.00 70.87 384 VAL A CA 1
ATOM 3188 C C . VAL A 1 384 ? 105.623 130.371 127.201 1.00 70.87 384 VAL A C 1
ATOM 3189 O O . VAL A 1 384 ? 106.760 130.857 127.188 1.00 70.87 384 VAL A O 1
ATOM 3193 N N . HIS A 1 385 ? 105.182 129.592 128.185 1.00 68.09 385 HIS A N 1
ATOM 3194 C CA . HIS A 1 385 ? 106.058 129.219 129.289 1.00 68.09 385 HIS A CA 1
ATOM 3195 C C . HIS A 1 385 ? 107.055 128.174 128.802 1.00 68.09 385 HIS A C 1
ATOM 3196 O O . HIS A 1 385 ? 106.663 127.070 128.409 1.00 68.09 385 HIS A O 1
ATOM 3203 N N . LYS A 1 386 ? 108.343 128.519 128.828 1.00 78.09 386 LYS A N 1
ATOM 3204 C CA . LYS A 1 386 ? 109.364 127.773 128.098 1.00 78.09 386 LYS A CA 1
ATOM 3205 C C . LYS A 1 386 ? 110.112 126.771 128.972 1.00 78.09 386 LYS A C 1
ATOM 3206 O O . LYS A 1 386 ? 110.125 125.574 128.674 1.00 78.09 386 LYS A O 1
ATOM 3212 N N . VAL A 1 387 ? 110.743 127.238 130.046 1.00 75.00 387 VAL A N 1
ATOM 3213 C CA . VAL A 1 387 ? 111.591 126.403 130.889 1.00 75.00 387 VAL A CA 1
ATOM 3214 C C . VAL A 1 387 ? 110.888 126.207 132.223 1.00 75.00 387 VAL A C 1
ATOM 3215 O O . VAL A 1 387 ? 110.568 127.183 132.913 1.00 75.00 387 VAL A O 1
ATOM 3219 N N . ALA A 1 388 ? 110.657 124.949 132.591 1.00 71.16 388 ALA A N 1
ATOM 3220 C CA . ALA A 1 388 ? 109.930 124.645 133.813 1.00 71.16 388 ALA A CA 1
ATOM 3221 C C . ALA A 1 388 ? 110.335 123.270 134.317 1.00 71.16 388 ALA A C 1
ATOM 3222 O O . ALA A 1 388 ? 110.884 122.449 133.578 1.00 71.16 388 ALA A O 1
ATOM 3224 N N . ALA A 1 389 ? 110.050 123.035 135.595 1.00 62.65 389 ALA A N 1
ATOM 3225 C CA . ALA A 1 389 ? 110.186 121.716 136.180 1.00 62.65 389 ALA A CA 1
ATOM 3226 C C . ALA A 1 389 ? 109.103 120.792 135.622 1.00 62.65 389 ALA A C 1
ATOM 3227 O O . ALA A 1 389 ? 108.091 121.264 135.097 1.00 62.65 389 ALA A O 1
ATOM 3229 N N . PRO A 1 390 ? 109.307 119.473 135.685 1.00 58.96 390 PRO A N 1
ATOM 3230 C CA . PRO A 1 390 ? 108.238 118.550 135.277 1.00 58.96 390 PRO A CA 1
ATOM 3231 C C . PRO A 1 390 ? 107.024 118.645 136.191 1.00 58.96 390 PRO A C 1
ATOM 3232 O O . PRO A 1 390 ? 107.105 118.390 137.394 1.00 58.96 390 PRO A O 1
ATOM 3236 N N . GLY A 1 391 ? 105.891 119.017 135.600 1.00 57.56 391 GLY A N 1
ATOM 3237 C CA . GLY A 1 391 ? 104.658 119.164 136.346 1.00 57.56 391 GLY A CA 1
ATOM 3238 C C . GLY A 1 391 ? 104.342 120.566 136.810 1.00 57.56 391 GLY A C 1
ATOM 3239 O O . GLY A 1 391 ? 103.451 120.739 137.646 1.00 57.56 391 GLY A O 1
ATOM 3240 N N . PHE A 1 392 ? 105.046 121.577 136.306 1.00 58.07 392 PHE A N 1
ATOM 3241 C CA . PHE A 1 392 ? 104.803 122.961 136.702 1.00 58.07 392 PHE A CA 1
ATOM 3242 C C . PHE A 1 392 ? 104.874 123.887 135.495 1.00 58.07 392 PHE A C 1
ATOM 3243 O O . PHE A 1 392 ? 105.408 124.998 135.575 1.00 58.07 392 PHE A O 1
ATOM 3251 N N . ARG A 1 393 ? 104.336 123.447 134.361 1.00 63.69 393 ARG A N 1
ATOM 3252 C CA . ARG A 1 393 ? 104.406 124.197 133.114 1.00 63.69 393 ARG A CA 1
ATOM 3253 C C . ARG A 1 393 ? 103.009 124.643 132.709 1.00 63.69 393 ARG A C 1
ATOM 3254 O O . ARG A 1 393 ? 102.074 123.837 132.709 1.00 63.69 393 ARG A O 1
ATOM 3262 N N . ALA A 1 394 ? 102.875 125.922 132.359 1.00 67.20 394 ALA A N 1
ATOM 3263 C CA . ALA A 1 394 ? 101.585 126.499 132.010 1.00 67.20 394 ALA A CA 1
ATOM 3264 C C . ALA A 1 394 ? 101.113 125.996 130.646 1.00 67.20 394 ALA A C 1
ATOM 3265 O O . ALA A 1 394 ? 101.860 125.382 129.879 1.00 67.20 394 ALA A O 1
ATOM 3267 N N . TRP A 1 395 ? 99.846 126.273 130.343 1.00 63.92 395 TRP A N 1
ATOM 3268 C CA . TRP A 1 395 ? 99.178 125.717 129.173 1.00 63.92 395 TRP A CA 1
ATOM 3269 C C . TRP A 1 395 ? 98.684 126.834 128.267 1.00 63.92 395 TRP A C 1
ATOM 3270 O O . TRP A 1 395 ? 97.981 127.738 128.730 1.00 63.92 395 TRP A O 1
ATOM 3281 N N . ARG A 1 396 ? 99.071 126.769 126.986 1.00 75.08 396 ARG A N 1
ATOM 3282 C CA . ARG A 1 396 ? 98.347 127.396 125.871 1.00 75.08 396 ARG A CA 1
ATOM 3283 C C . ARG A 1 396 ? 98.340 128.927 125.974 1.00 75.08 396 ARG A C 1
ATOM 3284 O O . ARG A 1 396 ? 97.323 129.579 125.721 1.00 75.08 396 ARG A O 1
ATOM 3292 N N . GLU A 1 397 ? 99.484 129.490 126.394 1.00 80.10 397 GLU A N 1
ATOM 3293 C CA . GLU A 1 397 ? 99.832 130.918 126.394 1.00 80.10 397 GLU A CA 1
ATOM 3294 C C . GLU A 1 397 ? 99.018 131.765 127.371 1.00 80.10 397 GLU A C 1
ATOM 3295 O O . GLU A 1 397 ? 97.784 131.767 127.345 1.00 80.10 397 GLU A O 1
ATOM 3301 N N . THR A 1 398 ? 99.701 132.531 128.217 1.00 83.81 398 THR A N 1
ATOM 3302 C CA . THR A 1 398 ? 99.018 133.362 129.197 1.00 83.81 398 THR A CA 1
ATOM 3303 C C . THR A 1 398 ? 99.861 134.599 129.481 1.00 83.81 398 THR A C 1
ATOM 3304 O O . THR A 1 398 ? 100.936 134.791 128.905 1.00 83.81 398 THR A O 1
ATOM 3308 N N . LEU A 1 399 ? 99.350 135.447 130.372 1.00 81.69 399 LEU A N 1
ATOM 3309 C CA . LEU A 1 399 ? 100.061 136.641 130.792 1.00 81.69 399 LEU A CA 1
ATOM 3310 C C . LEU A 1 399 ? 101.285 136.260 131.624 1.00 81.69 399 LEU A C 1
ATOM 3311 O O . LEU A 1 399 ? 101.329 135.182 132.220 1.00 81.69 399 LEU A O 1
ATOM 3316 N N . PRO A 1 400 ? 102.299 137.131 131.680 1.00 79.16 400 PRO A N 1
ATOM 3317 C CA . PRO A 1 400 ? 103.470 136.851 132.527 1.00 79.16 400 PRO A CA 1
ATOM 3318 C C . PRO A 1 400 ? 103.215 136.921 134.029 1.00 79.16 400 PRO A C 1
ATOM 3319 O O . PRO A 1 400 ? 104.152 136.686 134.800 1.00 79.16 400 PRO A O 1
ATOM 3323 N N . SER A 1 401 ? 102.003 137.239 134.482 1.00 79.34 401 SER A N 1
ATOM 3324 C CA . SER A 1 401 ? 101.687 137.226 135.903 1.00 79.34 401 SER A CA 1
ATOM 3325 C C . SER A 1 401 ? 100.943 135.975 136.341 1.00 79.34 401 SER A C 1
ATOM 3326 O O . SER A 1 401 ? 101.041 135.589 137.510 1.00 79.34 401 SER A O 1
ATOM 3329 N N . GLU A 1 402 ? 100.203 135.331 135.438 1.00 78.77 402 GLU A N 1
ATOM 3330 C CA . GLU A 1 402 ? 99.416 134.162 135.811 1.00 78.77 402 GLU A CA 1
ATOM 3331 C C . GLU A 1 402 ? 100.249 132.891 135.901 1.00 78.77 402 GLU A C 1
ATOM 3332 O O . GLU A 1 402 ? 99.767 131.894 136.451 1.00 78.77 402 GLU A O 1
ATOM 3338 N N . ILE A 1 403 ? 101.474 132.901 135.371 1.00 74.06 403 ILE A N 1
ATOM 3339 C CA . ILE A 1 403 ? 102.352 131.739 135.485 1.00 74.06 403 ILE A CA 1
ATOM 3340 C C . ILE A 1 403 ? 102.782 131.543 136.934 1.00 74.06 403 ILE A C 1
ATOM 3341 O O . ILE A 1 403 ? 102.900 130.408 137.417 1.00 74.06 403 ILE A O 1
ATOM 3346 N N . ASP A 1 404 ? 102.991 132.648 137.657 1.00 75.46 404 ASP A N 1
ATOM 3347 C CA . ASP A 1 404 ? 103.299 132.573 139.083 1.00 75.46 404 ASP A CA 1
ATOM 3348 C C . ASP A 1 404 ? 102.141 131.976 139.875 1.00 75.46 404 ASP A C 1
ATOM 3349 O O . ASP A 1 404 ? 102.356 131.148 140.767 1.00 75.46 404 ASP A O 1
ATOM 3354 N N . TRP A 1 405 ? 100.906 132.367 139.549 1.00 72.26 405 TRP A N 1
ATOM 3355 C CA . TRP A 1 405 ? 99.750 131.813 140.247 1.00 72.26 405 TRP A CA 1
ATOM 3356 C C . TRP A 1 405 ? 99.524 130.350 139.890 1.00 72.26 405 TRP A C 1
ATOM 3357 O O . TRP A 1 405 ? 99.138 129.556 140.758 1.00 72.26 405 TRP A O 1
ATOM 3368 N N . TYR A 1 406 ? 99.774 129.975 138.632 1.00 64.35 406 TYR A N 1
ATOM 3369 C CA . TYR A 1 406 ? 99.723 128.574 138.233 1.00 64.35 406 TYR A CA 1
ATOM 3370 C C . TYR A 1 406 ? 100.786 127.734 138.926 1.00 64.35 406 TYR A C 1
ATOM 3371 O O . TYR A 1 406 ? 100.545 126.554 139.196 1.00 64.35 406 TYR A O 1
ATOM 3380 N N . GLY A 1 407 ? 101.952 128.307 139.205 1.00 64.17 407 GLY A N 1
ATOM 3381 C CA . GLY A 1 407 ? 102.940 127.622 140.012 1.00 64.17 407 GLY A CA 1
ATOM 3382 C C . GLY A 1 407 ? 102.515 127.463 141.459 1.00 64.17 407 GLY A C 1
ATOM 3383 O O . GLY A 1 407 ? 102.597 126.361 142.011 1.00 64.17 407 GLY A O 1
ATOM 3384 N N . ILE A 1 408 ? 102.034 128.558 142.063 1.00 69.19 408 ILE A N 1
ATOM 3385 C CA . ILE A 1 408 ? 101.699 128.581 143.488 1.00 69.19 408 ILE A CA 1
ATOM 3386 C C . ILE A 1 408 ? 100.514 127.668 143.792 1.00 69.19 408 ILE A C 1
ATOM 3387 O O . ILE A 1 408 ? 100.488 127.005 144.842 1.00 69.19 408 ILE A O 1
ATOM 3392 N N . ARG A 1 409 ? 99.553 127.571 142.862 1.00 62.10 409 ARG A N 1
ATOM 3393 C CA . ARG A 1 409 ? 98.403 126.683 143.038 1.00 62.10 409 ARG A CA 1
ATOM 3394 C C . ARG A 1 409 ? 98.830 125.222 143.142 1.00 62.10 409 ARG A C 1
ATOM 3395 O O . ARG A 1 409 ? 98.361 124.486 144.018 1.00 62.10 409 ARG A O 1
ATOM 3403 N N . GLN A 1 410 ? 99.756 124.794 142.291 1.00 60.46 410 GLN A N 1
ATOM 3404 C CA . GLN A 1 410 ? 100.200 123.410 142.335 1.00 60.46 410 GLN A CA 1
ATOM 3405 C C . GLN A 1 410 ? 101.240 123.143 143.416 1.00 60.46 410 GLN A C 1
ATOM 3406 O O . GLN A 1 410 ? 101.372 121.992 143.844 1.00 60.46 410 GLN A O 1
ATOM 3412 N N . ILE A 1 411 ? 101.964 124.166 143.881 1.00 64.22 411 ILE A N 1
ATOM 3413 C CA . ILE A 1 411 ? 102.765 124.003 145.095 1.00 64.22 411 ILE A CA 1
ATOM 3414 C C . ILE A 1 411 ? 101.858 123.787 146.302 1.00 64.22 411 ILE A C 1
ATOM 3415 O O . ILE A 1 411 ? 102.134 122.944 147.166 1.00 64.22 411 ILE A O 1
ATOM 3420 N N . ALA A 1 412 ? 100.742 124.520 146.363 1.00 65.01 412 ALA A N 1
ATOM 3421 C CA . ALA A 1 412 ? 99.783 124.320 147.446 1.00 65.01 412 ALA A CA 1
ATOM 3422 C C . ALA A 1 412 ? 99.068 122.978 147.338 1.00 65.01 412 ALA A C 1
ATOM 3423 O O . ALA A 1 412 ? 98.784 122.346 148.361 1.00 65.01 412 ALA A O 1
ATOM 3425 N N . HIS A 1 413 ? 98.762 122.531 146.117 1.00 65.62 413 HIS A N 1
ATOM 3426 C CA . HIS A 1 413 ? 98.094 121.243 145.952 1.00 65.62 413 HIS A CA 1
ATOM 3427 C C . HIS A 1 413 ? 99.038 120.073 146.201 1.00 65.62 413 HIS A C 1
ATOM 3428 O O . HIS A 1 413 ? 98.591 119.006 146.635 1.00 65.62 413 HIS A O 1
ATOM 3435 N N . TYR A 1 414 ? 100.335 120.243 145.919 1.00 67.81 414 TYR A N 1
ATOM 3436 C CA . TYR A 1 414 ? 101.312 119.211 146.253 1.00 67.81 414 TYR A CA 1
ATOM 3437 C C . TYR A 1 414 ? 101.464 119.051 147.758 1.00 67.81 414 TYR A C 1
ATOM 3438 O O . TYR A 1 414 ? 101.698 117.938 148.243 1.00 67.81 414 TYR A O 1
ATOM 3447 N N . LEU A 1 415 ? 101.334 120.144 148.507 1.00 67.85 415 LEU A N 1
ATOM 3448 C CA . LEU A 1 415 ? 101.475 120.103 149.955 1.00 67.85 415 LEU A CA 1
ATOM 3449 C C . LEU A 1 415 ? 100.263 119.473 150.633 1.00 67.85 415 LEU A C 1
ATOM 3450 O O . LEU A 1 415 ? 100.367 119.040 151.786 1.00 67.85 415 LEU A O 1
ATOM 3455 N N . TYR A 1 416 ? 99.135 119.370 149.931 1.00 73.30 416 TYR A N 1
ATOM 3456 C CA . TYR A 1 416 ? 97.943 118.703 150.438 1.00 73.30 416 TYR A CA 1
ATOM 3457 C C . TYR A 1 416 ? 97.897 117.222 150.095 1.00 73.30 416 TYR A C 1
ATOM 3458 O O . TYR A 1 416 ? 97.452 116.420 150.922 1.00 73.30 416 TYR A O 1
ATOM 3467 N N . MET A 1 417 ? 98.344 116.844 148.901 1.00 70.13 417 MET A N 1
ATOM 3468 C CA . MET A 1 417 ? 98.390 115.455 148.465 1.00 70.13 417 MET A CA 1
ATOM 3469 C C . MET A 1 417 ? 99.512 115.305 147.446 1.00 70.13 417 MET A C 1
ATOM 3470 O O . MET A 1 417 ? 99.376 115.771 146.308 1.00 70.13 417 MET A O 1
ATOM 3475 N N . PRO A 1 418 ? 100.636 114.673 147.814 1.00 67.17 418 PRO A N 1
ATOM 3476 C CA . PRO A 1 418 ? 101.837 114.730 146.964 1.00 67.17 418 PRO A CA 1
ATOM 3477 C C . PRO A 1 418 ? 101.755 113.934 145.668 1.00 67.17 418 PRO A C 1
ATOM 3478 O O . PRO A 1 418 ? 102.440 112.918 145.521 1.00 67.17 418 PRO A O 1
ATOM 3482 N N . LEU A 1 419 ? 100.944 114.403 144.715 1.00 61.28 419 LEU A N 1
ATOM 3483 C CA . LEU A 1 419 ? 100.871 113.809 143.377 1.00 61.28 419 LEU A CA 1
ATOM 3484 C C . LEU A 1 419 ? 100.540 114.935 142.394 1.00 61.28 419 LEU A C 1
ATOM 3485 O O . LEU A 1 419 ? 99.370 115.258 142.177 1.00 61.28 419 LEU A O 1
ATOM 3490 N N . VAL A 1 420 ? 101.581 115.527 141.806 1.00 58.42 420 VAL A N 1
ATOM 3491 C CA . VAL A 1 420 ? 101.408 116.582 140.810 1.00 58.42 420 VAL A CA 1
ATOM 3492 C C . VAL A 1 420 ? 102.243 116.257 139.580 1.00 58.42 420 VAL A C 1
ATOM 3493 O O . VAL A 1 420 ? 102.435 117.109 138.706 1.00 58.42 420 VAL A O 1
ATOM 3497 N N . THR A 1 421 ? 102.745 115.022 139.508 1.00 61.40 421 THR A N 1
ATOM 3498 C CA . THR A 1 421 ? 103.699 114.664 138.463 1.00 61.40 421 THR A CA 1
ATOM 3499 C C . THR A 1 421 ? 103.017 114.545 137.103 1.00 61.40 421 THR A C 1
ATOM 3500 O O . THR A 1 421 ? 103.569 114.980 136.085 1.00 61.40 421 THR A O 1
ATOM 3504 N N . THR A 1 422 ? 101.796 114.012 137.070 1.00 58.06 422 THR A N 1
ATOM 3505 C CA . THR A 1 422 ? 101.077 113.778 135.825 1.00 58.06 422 THR A CA 1
ATOM 3506 C C . THR A 1 422 ? 100.302 114.999 135.340 1.00 58.06 422 THR A C 1
ATOM 3507 O O . THR A 1 422 ? 99.434 114.862 134.471 1.00 58.06 422 THR A O 1
ATOM 3511 N N . SER A 1 423 ? 100.594 116.186 135.872 1.00 57.65 423 SER A N 1
ATOM 3512 C CA . SER A 1 423 ? 99.898 117.398 135.460 1.00 57.65 423 SER A CA 1
ATOM 3513 C C . SER A 1 423 ? 100.331 117.906 134.091 1.00 57.65 423 SER A C 1
ATOM 3514 O O . SER A 1 423 ? 99.689 118.817 133.559 1.00 57.65 423 SER A O 1
ATOM 3517 N N . ASP A 1 424 ? 101.396 117.354 133.514 1.00 60.03 424 ASP A N 1
ATOM 3518 C CA . ASP A 1 424 ? 101.810 117.679 132.157 1.00 60.03 424 ASP A CA 1
ATOM 3519 C C . ASP A 1 424 ? 101.142 116.792 131.119 1.00 60.03 424 ASP A C 1
ATOM 3520 O O . ASP A 1 424 ? 101.466 116.893 129.932 1.00 60.03 424 ASP A O 1
ATOM 3525 N N . LEU A 1 425 ? 100.223 115.924 131.538 1.00 60.20 425 LEU A N 1
ATOM 3526 C CA . LEU A 1 425 ? 99.551 115.014 130.622 1.00 60.20 425 LEU A CA 1
ATOM 3527 C C . LEU A 1 425 ? 98.045 115.238 130.660 1.00 60.20 425 LEU A C 1
ATOM 3528 O O . LEU A 1 425 ? 97.372 115.152 129.628 1.00 60.20 425 LEU A O 1
ATOM 3533 N N . THR A 1 426 ? 97.510 115.533 131.841 1.00 58.20 426 THR A N 1
ATOM 3534 C CA . THR A 1 426 ? 96.083 115.761 132.024 1.00 58.20 426 THR A CA 1
ATOM 3535 C C . THR A 1 426 ? 95.869 117.176 132.535 1.00 58.20 426 THR A C 1
ATOM 3536 O O . THR A 1 426 ? 96.474 117.573 133.535 1.00 58.20 426 THR A O 1
ATOM 3540 N N . TYR A 1 427 ? 95.012 117.931 131.853 1.00 65.32 427 TYR A N 1
ATOM 3541 C CA . TYR A 1 427 ? 94.703 119.290 132.272 1.00 65.32 427 TYR A CA 1
ATOM 3542 C C . TYR A 1 427 ? 93.824 119.279 133.515 1.00 65.32 427 TYR A C 1
ATOM 3543 O O . TYR A 1 427 ? 92.884 118.483 133.612 1.00 65.32 427 TYR A O 1
ATOM 3552 N N . ASN A 1 428 ? 94.145 120.180 134.456 1.00 62.86 428 ASN A N 1
ATOM 3553 C CA . ASN A 1 428 ? 93.438 120.351 135.733 1.00 62.86 428 ASN A CA 1
ATOM 3554 C C . ASN A 1 428 ? 93.401 119.049 136.537 1.00 62.86 428 ASN A C 1
ATOM 3555 O O . ASN A 1 428 ? 92.362 118.640 137.059 1.00 62.86 428 ASN A O 1
ATOM 3560 N N . TYR A 1 429 ? 94.560 118.391 136.620 1.00 58.39 429 TYR A N 1
ATOM 3561 C CA . TYR A 1 429 ? 94.668 117.115 137.318 1.00 58.39 429 TYR A CA 1
ATOM 3562 C C . TYR A 1 429 ? 94.524 117.264 138.829 1.00 58.39 429 TYR A C 1
ATOM 3563 O O . TYR A 1 429 ? 94.072 116.323 139.491 1.00 58.39 429 TYR A O 1
ATOM 3572 N N . VAL A 1 430 ? 94.851 118.435 139.382 1.00 62.39 430 VAL A N 1
ATOM 3573 C CA . VAL A 1 430 ? 94.893 118.614 140.830 1.00 62.39 430 VAL A CA 1
ATOM 3574 C C . VAL A 1 430 ? 93.520 118.629 141.489 1.00 62.39 430 VAL A C 1
ATOM 3575 O O . VAL A 1 430 ? 93.441 118.586 142.723 1.00 62.39 430 VAL A O 1
ATOM 3579 N N . SER A 1 431 ? 92.438 118.680 140.704 1.00 65.08 431 SER A N 1
ATOM 3580 C CA . SER A 1 431 ? 91.098 118.554 141.271 1.00 65.08 431 SER A CA 1
ATOM 3581 C C . SER A 1 431 ? 90.867 117.170 141.865 1.00 65.08 431 SER A C 1
ATOM 3582 O O . SER A 1 431 ? 90.157 117.042 142.869 1.00 65.08 431 SER A O 1
ATOM 3585 N N . GLN A 1 432 ? 91.470 116.134 141.268 1.00 66.01 432 GLN A N 1
ATOM 3586 C CA . GLN A 1 432 ? 91.411 114.789 141.834 1.00 66.01 432 GLN A CA 1
ATOM 3587 C C . GLN A 1 432 ? 92.075 114.727 143.203 1.00 66.01 432 GLN A C 1
ATOM 3588 O O . GLN A 1 432 ? 91.534 114.119 144.136 1.00 66.01 432 GLN A O 1
ATOM 3594 N N . THR A 1 433 ? 93.244 115.357 143.342 1.00 67.12 433 THR A N 1
ATOM 3595 C CA . THR A 1 433 ? 93.924 115.376 144.631 1.00 67.12 433 THR A CA 1
ATOM 3596 C C . THR A 1 433 ? 93.170 116.219 145.650 1.00 67.12 433 THR A C 1
ATOM 3597 O O . THR A 1 433 ? 93.130 115.858 146.830 1.00 67.12 433 THR A O 1
ATOM 3601 N N . ARG A 1 434 ? 92.546 117.317 145.205 1.00 71.98 434 ARG A N 1
ATOM 3602 C CA . ARG A 1 434 ? 91.714 118.128 146.094 1.00 71.98 434 ARG A CA 1
ATOM 3603 C C . ARG A 1 434 ? 90.514 117.340 146.609 1.00 71.98 434 ARG A C 1
ATOM 3604 O O . ARG A 1 434 ? 90.166 117.428 147.794 1.00 71.98 434 ARG A O 1
ATOM 3612 N N . ILE A 1 435 ? 89.882 116.550 145.737 1.00 72.89 435 ILE A N 1
ATOM 3613 C CA . ILE A 1 435 ? 88.738 115.739 146.147 1.00 72.89 435 ILE A CA 1
ATOM 3614 C C . ILE A 1 435 ? 89.175 114.627 147.098 1.00 72.89 435 ILE A C 1
ATOM 3615 O O . ILE A 1 435 ? 88.571 114.425 148.159 1.00 72.89 435 ILE A O 1
ATOM 3620 N N . GLU A 1 436 ? 90.249 113.915 146.758 1.00 73.40 436 GLU A N 1
ATOM 3621 C CA . GLU A 1 436 ? 90.577 112.678 147.453 1.00 73.40 436 GLU A CA 1
ATOM 3622 C C . GLU A 1 436 ? 91.564 112.870 148.607 1.00 73.40 436 GLU A C 1
ATOM 3623 O O . GLU A 1 436 ? 91.870 111.903 149.311 1.00 73.40 436 GLU A O 1
ATOM 3629 N N . GLY A 1 437 ? 92.045 114.088 148.851 1.00 78.93 437 GLY A N 1
ATOM 3630 C CA . GLY A 1 437 ? 92.818 114.320 150.056 1.00 78.93 437 GLY A CA 1
ATOM 3631 C C . GLY A 1 437 ? 91.930 114.493 151.271 1.00 78.93 437 GLY A C 1
ATOM 3632 O O . GLY A 1 437 ? 92.322 114.171 152.401 1.00 78.93 437 GLY A O 1
ATOM 3633 N N . LYS A 1 438 ? 90.717 115.000 151.032 1.00 85.24 438 LYS A N 1
ATOM 3634 C CA . LYS A 1 438 ? 89.756 115.199 152.112 1.00 85.24 438 LYS A CA 1
ATOM 3635 C C . LYS A 1 438 ? 89.292 113.869 152.690 1.00 85.24 438 LYS A C 1
ATOM 3636 O O . LYS A 1 438 ? 89.095 113.751 153.904 1.00 85.24 438 LYS A O 1
ATOM 3642 N N . LYS A 1 439 ? 89.125 112.856 151.833 1.00 82.43 439 LYS A N 1
ATOM 3643 C CA . LYS A 1 439 ? 88.751 111.525 152.305 1.00 82.43 439 LYS A CA 1
ATOM 3644 C C . LYS A 1 439 ? 89.849 110.910 153.163 1.00 82.43 439 LYS A C 1
ATOM 3645 O O . LYS A 1 439 ? 89.563 110.287 154.193 1.00 82.43 439 LYS A O 1
ATOM 3651 N N . LEU A 1 440 ? 91.112 111.089 152.761 1.00 86.82 440 LEU A N 1
ATOM 3652 C CA . LEU A 1 440 ? 92.235 110.583 153.546 1.00 86.82 440 LEU A CA 1
ATOM 3653 C C . LEU A 1 440 ? 92.340 111.292 154.892 1.00 86.82 440 LEU A C 1
ATOM 3654 O O . LEU A 1 440 ? 92.539 110.643 155.928 1.00 86.82 440 LEU A O 1
ATOM 3659 N N . PHE A 1 441 ? 92.191 112.619 154.903 1.00 87.86 441 PHE A N 1
ATOM 3660 C CA . PHE A 1 441 ? 92.298 113.355 156.157 1.00 87.86 441 PHE A CA 1
ATOM 3661 C C . PHE A 1 441 ? 91.085 113.169 157.060 1.00 87.86 441 PHE A C 1
ATOM 3662 O O . PHE A 1 441 ? 91.202 113.360 158.274 1.00 87.86 441 PHE A O 1
ATOM 3670 N N . GLU A 1 442 ? 89.928 112.803 156.503 1.00 95.96 442 GLU A N 1
ATOM 3671 C CA . GLU A 1 442 ? 88.802 112.405 157.338 1.00 95.96 442 GLU A CA 1
ATOM 3672 C C . GLU A 1 442 ? 88.962 110.988 157.872 1.00 95.96 442 GLU A C 1
ATOM 3673 O O . GLU A 1 442 ? 88.533 110.704 158.995 1.00 95.96 442 GLU A O 1
ATOM 3679 N N . SER A 1 443 ? 89.563 110.090 157.084 1.00 96.35 443 SER A N 1
ATOM 3680 C CA . SER A 1 443 ? 89.762 108.717 157.537 1.00 96.35 443 SER A CA 1
ATOM 3681 C C . SER A 1 443 ? 90.831 108.638 158.618 1.00 96.35 443 SER A C 1
ATOM 3682 O O . SER A 1 443 ? 90.745 107.795 159.519 1.00 96.35 443 SER A O 1
ATOM 3685 N N . LEU A 1 444 ? 91.853 109.494 158.539 1.00 94.97 444 LEU A N 1
ATOM 3686 C CA . LEU A 1 444 ? 92.846 109.546 159.608 1.00 94.97 444 LEU A CA 1
ATOM 3687 C C . LEU A 1 444 ? 92.255 110.137 160.882 1.00 94.97 444 LEU A C 1
ATOM 3688 O O . LEU A 1 444 ? 92.614 109.722 161.990 1.00 94.97 444 LEU A O 1
ATOM 3693 N N . GLY A 1 445 ? 91.351 111.102 160.745 1.00 95.66 445 GLY A N 1
ATOM 3694 C CA . GLY A 1 445 ? 90.721 111.718 161.894 1.00 95.66 445 GLY A CA 1
ATOM 3695 C C . GLY A 1 445 ? 91.321 113.066 162.226 1.00 95.66 445 GLY A C 1
ATOM 3696 O O . GLY A 1 445 ? 92.389 113.143 162.840 1.00 95.66 445 GLY A O 1
ATOM 3697 N N . TYR A 1 446 ? 90.643 114.138 161.826 1.00 99.39 446 TYR A N 1
ATOM 3698 C CA . TYR A 1 446 ? 91.123 115.492 162.056 1.00 99.39 446 TYR A CA 1
ATOM 3699 C C . TYR A 1 446 ? 89.945 116.387 162.405 1.00 99.39 446 TYR A C 1
ATOM 3700 O O . TYR A 1 446 ? 88.783 116.029 162.197 1.00 99.39 446 TYR A O 1
ATOM 3709 N N . THR A 1 447 ? 90.261 117.556 162.954 1.00 106.18 447 THR A N 1
ATOM 3710 C CA . THR A 1 447 ? 89.242 118.563 163.207 1.00 106.18 447 THR A CA 1
ATOM 3711 C C . THR A 1 447 ? 88.717 119.125 161.891 1.00 106.18 447 THR A C 1
ATOM 3712 O O . THR A 1 447 ? 89.436 119.201 160.891 1.00 106.18 447 THR A O 1
ATOM 3716 N N . ARG A 1 448 ? 87.439 119.507 161.899 1.00 105.69 448 ARG A N 1
ATOM 3717 C CA . ARG A 1 448 ? 86.787 119.960 160.674 1.00 105.69 448 ARG A CA 1
ATOM 3718 C C . ARG A 1 448 ? 87.288 121.335 160.247 1.00 105.69 448 ARG A C 1
ATOM 3719 O O . ARG A 1 448 ? 87.437 121.599 159.046 1.00 105.69 448 ARG A O 1
ATOM 3727 N N . GLU A 1 449 ? 87.585 122.206 161.222 1.00 111.06 449 GLU A N 1
ATOM 3728 C CA . GLU A 1 449 ? 87.884 123.612 160.946 1.00 111.06 449 GLU A CA 1
ATOM 3729 C C . GLU A 1 449 ? 89.183 123.777 160.165 1.00 111.06 449 GLU A C 1
ATOM 3730 O O . GLU A 1 449 ? 89.286 124.666 159.308 1.00 111.06 449 GLU A O 1
ATOM 3736 N N . HIS A 1 450 ? 90.177 122.925 160.441 1.00 103.79 450 HIS A N 1
ATOM 3737 C CA . HIS A 1 450 ? 91.413 122.931 159.663 1.00 103.79 450 HIS A CA 1
ATOM 3738 C C . HIS A 1 450 ? 91.149 122.563 158.209 1.00 103.79 450 HIS A C 1
ATOM 3739 O O . HIS A 1 450 ? 91.709 123.179 157.293 1.00 103.79 450 HIS A O 1
ATOM 3746 N N . ILE A 1 451 ? 90.277 121.575 157.984 1.00 102.46 451 ILE A N 1
ATOM 3747 C CA . ILE A 1 451 ? 89.934 121.147 156.632 1.00 102.46 451 ILE A CA 1
ATOM 3748 C C . ILE A 1 451 ? 89.188 122.252 155.889 1.00 102.46 451 ILE A C 1
ATOM 3749 O O . ILE A 1 451 ? 89.471 122.520 154.713 1.00 102.46 451 ILE A O 1
ATOM 3754 N N . ASP A 1 452 ? 88.257 122.937 156.569 1.00 107.28 452 ASP A N 1
ATOM 3755 C CA . ASP A 1 452 ? 87.543 124.045 155.932 1.00 107.28 452 ASP A CA 1
ATOM 3756 C C . ASP A 1 452 ? 88.471 125.214 155.619 1.00 107.28 452 ASP A C 1
ATOM 3757 O O . ASP A 1 452 ? 88.336 125.844 154.564 1.00 107.28 452 ASP A O 1
ATOM 3762 N N . TYR A 1 453 ? 89.425 125.510 156.510 1.00 98.98 453 TYR A N 1
ATOM 3763 C CA . TYR A 1 453 ? 90.363 126.603 156.257 1.00 98.98 453 TYR A CA 1
ATOM 3764 C C . TYR A 1 453 ? 91.293 126.286 155.087 1.00 98.98 453 TYR A C 1
ATOM 3765 O O . TYR A 1 453 ? 91.545 127.151 154.234 1.00 98.98 453 TYR A O 1
ATOM 3774 N N . VAL A 1 454 ? 91.789 125.045 155.019 1.00 91.12 454 VAL A N 1
ATOM 3775 C CA . VAL A 1 454 ? 92.665 124.643 153.920 1.00 91.12 454 VAL A CA 1
ATOM 3776 C C . VAL A 1 454 ? 91.904 124.629 152.595 1.00 91.12 454 VAL A C 1
ATOM 3777 O O . VAL A 1 454 ? 92.411 125.110 151.573 1.00 91.12 454 VAL A O 1
ATOM 3781 N N . GLU A 1 455 ? 90.665 124.126 152.596 1.00 92.09 455 GLU A N 1
ATOM 3782 C CA . GLU A 1 455 ? 89.866 124.140 151.375 1.00 92.09 455 GLU A CA 1
ATOM 3783 C C . GLU A 1 455 ? 89.462 125.549 150.955 1.00 92.09 455 GLU A C 1
ATOM 3784 O O . GLU A 1 455 ? 89.356 125.810 149.753 1.00 92.09 455 GLU A O 1
ATOM 3790 N N . SER A 1 456 ? 89.273 126.466 151.909 1.00 88.68 456 SER A N 1
ATOM 3791 C CA . SER A 1 456 ? 89.051 127.867 151.563 1.00 88.68 456 SER A CA 1
ATOM 3792 C C . SER A 1 456 ? 90.288 128.485 150.922 1.00 88.68 456 SER A C 1
ATOM 3793 O O . SER A 1 456 ? 90.173 129.270 149.973 1.00 88.68 456 SER A O 1
ATOM 3796 N N . LEU A 1 457 ? 91.479 128.143 151.431 1.00 87.25 457 LEU A N 1
ATOM 3797 C CA . LEU A 1 457 ? 92.717 128.636 150.826 1.00 87.25 457 LEU A CA 1
ATOM 3798 C C . LEU A 1 457 ? 92.911 128.094 149.412 1.00 87.25 457 LEU A C 1
ATOM 3799 O O . LEU A 1 457 ? 93.315 128.837 148.506 1.00 87.25 457 LEU A O 1
ATOM 3804 N N . LEU A 1 458 ? 92.621 126.806 149.202 1.00 82.52 458 LEU A N 1
ATOM 3805 C CA . LEU A 1 458 ? 92.709 126.234 147.858 1.00 82.52 458 LEU A CA 1
ATOM 3806 C C . LEU A 1 458 ? 91.655 126.816 146.920 1.00 82.52 458 LEU A C 1
ATOM 3807 O O . LEU A 1 458 ? 91.919 126.988 145.726 1.00 82.52 458 LEU A O 1
ATOM 3812 N N . SER A 1 459 ? 90.464 127.137 147.437 1.00 86.46 459 SER A N 1
ATOM 3813 C CA . SER A 1 459 ? 89.453 127.796 146.614 1.00 86.46 459 SER A CA 1
ATOM 3814 C C . SER A 1 459 ? 89.882 129.208 146.227 1.00 86.46 459 SER A C 1
ATOM 3815 O O . SER A 1 459 ? 89.653 129.643 145.091 1.00 86.46 459 SER A O 1
ATOM 3818 N N . TYR A 1 460 ? 90.516 129.929 147.158 1.00 83.48 460 TYR A N 1
ATOM 3819 C CA . TYR A 1 460 ? 91.033 131.262 146.858 1.00 83.48 460 TYR A CA 1
ATOM 3820 C C . TYR A 1 460 ? 92.154 131.207 145.826 1.00 83.48 460 TYR A C 1
ATOM 3821 O O . TYR A 1 460 ? 92.248 132.082 144.957 1.00 83.48 460 TYR A O 1
ATOM 3830 N N . LEU A 1 461 ? 93.015 130.189 145.909 1.00 80.48 461 LEU A N 1
ATOM 3831 C CA . LEU A 1 461 ? 94.070 130.031 144.910 1.00 80.48 461 LEU A CA 1
ATOM 3832 C C . LEU A 1 461 ? 93.513 129.594 143.559 1.00 80.48 461 LEU A C 1
ATOM 3833 O O . LEU A 1 461 ? 94.069 129.944 142.512 1.00 80.48 461 LEU A O 1
ATOM 3838 N N . ASP A 1 462 ? 92.429 128.815 143.563 1.00 86.01 462 ASP A N 1
ATOM 3839 C CA . ASP A 1 462 ? 91.787 128.415 142.315 1.00 86.01 462 ASP A CA 1
ATOM 3840 C C . ASP A 1 462 ? 91.108 129.614 141.658 1.00 86.01 462 ASP A C 1
ATOM 3841 O O . ASP A 1 462 ? 91.106 129.732 140.427 1.00 86.01 462 ASP A O 1
ATOM 3846 N N . SER A 1 463 ? 90.579 130.539 142.463 1.00 88.55 463 SER A N 1
ATOM 3847 C CA . SER A 1 463 ? 89.862 131.694 141.932 1.00 88.55 463 SER A CA 1
ATOM 3848 C C . SER A 1 463 ? 90.765 132.727 141.263 1.00 88.55 463 SER A C 1
ATOM 3849 O O . SER A 1 463 ? 90.243 133.631 140.602 1.00 88.55 463 SER A O 1
ATOM 3852 N N . LYS A 1 464 ? 92.085 132.626 141.404 1.00 84.38 464 LYS A N 1
ATOM 3853 C CA . LYS A 1 464 ? 93.009 133.593 140.820 1.00 84.38 464 LYS A CA 1
ATOM 3854 C C . LYS A 1 464 ? 93.880 132.958 139.742 1.00 84.38 464 LYS A C 1
ATOM 3855 O O . LYS A 1 464 ? 95.077 133.231 139.642 1.00 84.38 464 LYS A O 1
ATOM 3861 N N . CYS A 1 465 ? 93.281 132.098 138.917 1.00 88.71 465 CYS A N 1
ATOM 3862 C CA . CYS A 1 465 ? 93.937 131.558 137.739 1.00 88.71 465 CYS A CA 1
ATOM 3863 C C . CYS A 1 465 ? 92.861 131.376 136.679 1.00 88.71 465 CYS A C 1
ATOM 3864 O O . CYS A 1 465 ? 91.738 130.971 137.014 1.00 88.71 465 CYS A O 1
ATOM 3867 N N . PRO A 1 466 ? 93.147 131.692 135.418 1.00 82.07 466 PRO A N 1
ATOM 3868 C CA . PRO A 1 466 ? 92.100 131.624 134.394 1.00 82.07 466 PRO A CA 1
ATOM 3869 C C . PRO A 1 466 ? 91.951 130.227 133.816 1.00 82.07 466 PRO A C 1
ATOM 3870 O O . PRO A 1 466 ? 92.924 129.482 133.667 1.00 82.07 466 PRO A O 1
ATOM 3874 N N . GLN A 1 467 ? 90.711 129.872 133.495 1.00 82.62 467 GLN A N 1
ATOM 3875 C CA . GLN A 1 467 ? 90.445 128.629 132.788 1.00 82.62 467 GLN A CA 1
ATOM 3876 C C . GLN A 1 467 ? 90.788 128.809 131.316 1.00 82.62 467 GLN A C 1
ATOM 3877 O O . GLN A 1 467 ? 90.303 129.739 130.664 1.00 82.62 467 GLN A O 1
ATOM 3883 N N . ILE A 1 468 ? 91.625 127.918 130.797 1.00 79.27 468 ILE A N 1
ATOM 3884 C CA . ILE A 1 468 ? 92.197 128.046 129.463 1.00 79.27 468 ILE A CA 1
ATOM 3885 C C . ILE A 1 468 ? 91.669 126.899 128.614 1.00 79.27 468 ILE A C 1
ATOM 3886 O O . ILE A 1 468 ? 91.661 125.747 129.064 1.00 79.27 468 ILE A O 1
ATOM 3891 N N . GLU A 1 469 ? 91.200 127.221 127.407 1.00 87.06 469 GLU A N 1
ATOM 3892 C CA . GLU A 1 469 ? 90.672 126.209 126.500 1.00 87.06 469 GLU A CA 1
ATOM 3893 C C . GLU A 1 469 ? 91.777 125.261 126.052 1.00 87.06 469 GLU A C 1
ATOM 3894 O O . GLU A 1 469 ? 92.787 125.685 125.484 1.00 87.06 469 GLU A O 1
ATOM 3900 N N . ASN A 1 470 ? 91.576 123.972 126.310 1.00 75.42 470 ASN A N 1
ATOM 3901 C CA . ASN A 1 470 ? 92.601 122.956 126.088 1.00 75.42 470 ASN A CA 1
ATOM 3902 C C . ASN A 1 470 ? 92.584 122.547 124.622 1.00 75.42 470 ASN A C 1
ATOM 3903 O O . ASN A 1 470 ? 91.734 121.765 124.194 1.00 75.42 470 ASN A O 1
ATOM 3908 N N . ILE A 1 471 ? 93.519 123.089 123.844 1.00 80.45 471 ILE A N 1
ATOM 3909 C CA . ILE A 1 471 ? 93.766 122.645 122.472 1.00 80.45 471 ILE A CA 1
ATOM 3910 C C . ILE A 1 471 ? 95.263 122.360 122.386 1.00 80.45 471 ILE A C 1
ATOM 3911 O O . ILE A 1 471 ? 96.067 123.250 122.088 1.00 80.45 471 ILE A O 1
ATOM 3916 N N . SER A 1 472 ? 95.654 121.120 122.682 1.00 76.59 472 SER A N 1
ATOM 3917 C CA . SER A 1 472 ? 97.065 120.762 122.601 1.00 76.59 472 SER A CA 1
ATOM 3918 C C . SER A 1 472 ? 97.305 119.344 122.094 1.00 76.59 472 SER A C 1
ATOM 3919 O O . SER A 1 472 ? 98.386 118.803 122.366 1.00 76.59 472 SER A O 1
ATOM 3922 N N . ARG A 1 473 ? 96.323 118.710 121.437 1.00 77.02 473 ARG A N 1
ATOM 3923 C CA . ARG A 1 473 ? 96.227 117.308 120.999 1.00 77.02 473 ARG A CA 1
ATOM 3924 C C . ARG A 1 473 ? 96.081 116.336 122.175 1.00 77.02 473 ARG A C 1
ATOM 3925 O O . ARG A 1 473 ? 95.892 115.134 121.954 1.00 77.02 473 ARG A O 1
ATOM 3933 N N . LYS A 1 474 ? 96.124 116.818 123.417 1.00 67.75 474 LYS A N 1
ATOM 3934 C CA . LYS A 1 474 ? 95.889 116.009 124.604 1.00 67.75 474 LYS A CA 1
ATOM 3935 C C . LYS A 1 474 ? 94.523 116.291 125.216 1.00 67.75 474 LYS A C 1
ATOM 3936 O O . LYS A 1 474 ? 94.353 116.207 126.437 1.00 67.75 474 LYS A O 1
ATOM 3942 N N . LYS A 1 475 ? 93.548 116.609 124.407 1.00 67.64 475 LYS A N 1
ATOM 3943 C CA . LYS A 1 475 ? 92.282 116.964 124.976 1.00 67.64 475 LYS A CA 1
ATOM 3944 C C . LYS A 1 475 ? 91.538 115.787 125.477 1.00 67.64 475 LYS A C 1
ATOM 3945 O O . LYS A 1 475 ? 90.769 115.917 126.390 1.00 67.64 475 LYS A O 1
ATOM 3951 N N . VAL A 1 476 ? 91.736 114.630 124.913 1.00 62.08 476 VAL A N 1
ATOM 3952 C CA . VAL A 1 476 ? 90.929 113.466 125.264 1.00 62.08 476 VAL A CA 1
ATOM 3953 C C . VAL A 1 476 ? 91.090 113.085 126.734 1.00 62.08 476 VAL A C 1
ATOM 3954 O O . VAL A 1 476 ? 90.143 112.583 127.351 1.00 62.08 476 VAL A O 1
ATOM 3958 N N . LEU A 1 477 ? 92.261 113.315 127.323 1.00 58.49 477 LEU A N 1
ATOM 3959 C CA . LEU A 1 477 ? 92.512 112.910 128.701 1.00 58.49 477 LEU A CA 1
ATOM 3960 C C . LEU A 1 477 ? 91.928 113.943 129.657 1.00 58.49 477 LEU A C 1
ATOM 3961 O O . LEU A 1 477 ? 92.410 115.078 129.725 1.00 58.49 477 LEU A O 1
ATOM 3966 N N . LYS A 1 478 ? 90.893 113.549 130.393 1.00 59.93 478 LYS A N 1
ATOM 3967 C CA . LYS A 1 478 ? 90.182 114.408 131.324 1.00 59.93 478 LYS A CA 1
ATOM 3968 C C . LYS A 1 478 ? 90.167 113.769 132.704 1.00 59.93 478 LYS A C 1
ATOM 3969 O O . LYS A 1 478 ? 90.082 112.543 132.820 1.00 59.93 478 LYS A O 1
ATOM 3975 N N . PRO A 1 479 ? 90.246 114.566 133.766 1.00 65.83 479 PRO A N 1
ATOM 3976 C CA . PRO A 1 479 ? 90.188 114.007 135.119 1.00 65.83 479 PRO A CA 1
ATOM 3977 C C . PRO A 1 479 ? 88.759 113.663 135.522 1.00 65.83 479 PRO A C 1
ATOM 3978 O O . PRO A 1 479 ? 87.790 113.980 134.831 1.00 65.83 479 PRO A O 1
ATOM 3982 N N . MET A 1 480 ? 88.648 112.997 136.668 1.00 82.73 480 MET A N 1
ATOM 3983 C CA . MET A 1 480 ? 87.347 112.632 137.208 1.00 82.73 480 MET A CA 1
ATOM 3984 C C . MET A 1 480 ? 86.589 113.846 137.733 1.00 82.73 480 MET A C 1
ATOM 3985 O O . MET A 1 480 ? 87.160 114.895 138.044 1.00 82.73 480 MET A O 1
ATOM 3990 N N . HIS A 1 481 ? 85.273 113.678 137.827 1.00 101.51 481 HIS A N 1
ATOM 3991 C CA . HIS A 1 481 ? 84.399 114.617 138.513 1.00 101.51 481 HIS A CA 1
ATOM 3992 C C . HIS A 1 481 ? 83.480 113.956 139.527 1.00 101.51 481 HIS A C 1
ATOM 3993 O O . HIS A 1 481 ? 83.049 114.631 140.469 1.00 101.51 481 HIS A O 1
ATOM 4000 N N . GLU A 1 482 ? 83.170 112.670 139.373 1.00 106.78 482 GLU A N 1
ATOM 4001 C CA . GLU A 1 482 ? 82.342 111.924 140.309 1.00 106.78 482 GLU A CA 1
ATOM 4002 C C . GLU A 1 482 ? 83.071 110.651 140.714 1.00 106.78 482 GLU A C 1
ATOM 4003 O O . GLU A 1 482 ? 83.514 109.885 139.853 1.00 106.78 482 GLU A O 1
ATOM 4009 N N . ILE A 1 483 ? 83.194 110.430 142.020 1.00 105.38 483 ILE A N 1
ATOM 4010 C CA . ILE A 1 483 ? 83.831 109.237 142.569 1.00 105.38 483 ILE A CA 1
ATOM 4011 C C . ILE A 1 483 ? 82.793 108.497 143.400 1.00 105.38 483 ILE A C 1
ATOM 4012 O O . ILE A 1 483 ? 82.212 109.070 144.331 1.00 105.38 483 ILE A O 1
ATOM 4017 N N . ARG A 1 484 ? 82.562 107.229 143.069 1.00 113.83 484 ARG A N 1
ATOM 4018 C CA . ARG A 1 484 ? 81.552 106.429 143.739 1.00 113.83 484 ARG A CA 1
ATOM 4019 C C . ARG A 1 484 ? 82.167 105.645 144.897 1.00 113.83 484 ARG A C 1
ATOM 4020 O O . ARG A 1 484 ? 83.346 105.789 145.229 1.00 113.83 484 ARG A O 1
ATOM 4028 N N . THR A 1 485 ? 81.350 104.802 145.525 1.00 115.96 485 THR A N 1
ATOM 4029 C CA . THR A 1 485 ? 81.773 103.962 146.637 1.00 115.96 485 THR A CA 1
ATOM 4030 C C . THR A 1 485 ? 81.337 102.532 146.355 1.00 115.96 485 THR A C 1
ATOM 4031 O O . THR A 1 485 ? 80.170 102.290 146.032 1.00 115.96 485 THR A O 1
ATOM 4035 N N . ILE A 1 486 ? 82.270 101.593 146.477 1.00 109.40 486 ILE A N 1
ATOM 4036 C CA . ILE A 1 486 ? 82.016 100.201 146.120 1.00 109.40 486 ILE A CA 1
ATOM 4037 C C . ILE A 1 486 ? 81.284 99.522 147.270 1.00 109.40 486 ILE A C 1
ATOM 4038 O O . ILE A 1 486 ? 81.791 99.465 148.396 1.00 109.40 486 ILE A O 1
ATOM 4043 N N . GLU A 1 487 ? 80.085 99.005 146.988 1.00 111.51 487 GLU A N 1
ATOM 4044 C CA . GLU A 1 487 ? 79.288 98.301 147.982 1.00 111.51 487 GLU A CA 1
ATOM 4045 C C . GLU A 1 487 ? 78.816 96.929 147.522 1.00 111.51 487 GLU A C 1
ATOM 4046 O O . GLU A 1 487 ? 78.206 96.208 148.319 1.00 111.51 487 GLU A O 1
ATOM 4052 N N . SER A 1 488 ? 79.075 96.545 146.274 1.00 111.38 488 SER A N 1
ATOM 4053 C CA . SER A 1 488 ? 78.627 95.262 145.752 1.00 111.38 488 SER A CA 1
ATOM 4054 C C . SER A 1 488 ? 79.587 94.815 144.657 1.00 111.38 488 SER A C 1
ATOM 4055 O O . SER A 1 488 ? 80.510 95.540 144.278 1.00 111.38 488 SER A O 1
ATOM 4058 N N . GLU A 1 489 ? 79.357 93.603 144.146 1.00 108.85 489 GLU A N 1
ATOM 4059 C CA . GLU A 1 489 ? 80.227 93.047 143.115 1.00 108.85 489 GLU A CA 1
ATOM 4060 C C . GLU A 1 489 ? 80.000 93.688 141.753 1.00 108.85 489 GLU A C 1
ATOM 4061 O O . GLU A 1 489 ? 80.890 93.621 140.894 1.00 108.85 489 GLU A O 1
ATOM 4067 N N . GLN A 1 490 ? 78.833 94.305 141.539 1.00 108.24 490 GLN A N 1
ATOM 4068 C CA . GLN A 1 490 ? 78.541 94.933 140.255 1.00 108.24 490 GLN A CA 1
ATOM 4069 C C . GLN A 1 490 ? 79.409 96.163 140.019 1.00 108.24 490 GLN A C 1
ATOM 4070 O O . GLN A 1 490 ? 79.766 96.455 138.872 1.00 108.24 490 GLN A O 1
ATOM 4076 N N . ASP A 1 491 ? 79.771 96.879 141.088 1.00 108.00 491 ASP A N 1
ATOM 4077 C CA . ASP A 1 491 ? 80.712 97.988 140.964 1.00 108.00 491 ASP A CA 1
ATOM 4078 C C . ASP A 1 491 ? 82.093 97.497 140.545 1.00 108.00 491 ASP A C 1
ATOM 4079 O O . ASP A 1 491 ? 82.771 98.148 139.740 1.00 108.00 491 ASP A O 1
ATOM 4084 N N . ILE A 1 492 ? 82.516 96.345 141.074 1.00 102.25 492 ILE A N 1
ATOM 4085 C CA . ILE A 1 492 ? 83.792 95.752 140.685 1.00 102.25 492 ILE A CA 1
ATOM 4086 C C . ILE A 1 492 ? 83.755 95.307 139.227 1.00 102.25 492 ILE A C 1
ATOM 4087 O O . ILE A 1 492 ? 84.727 95.496 138.481 1.00 102.25 492 ILE A O 1
ATOM 4092 N N . GLN A 1 493 ? 82.625 94.734 138.792 1.00 101.46 493 GLN A N 1
ATOM 4093 C CA . GLN A 1 493 ? 82.459 94.357 137.389 1.00 101.46 493 GLN A CA 1
ATOM 4094 C C . GLN A 1 493 ? 82.486 95.570 136.462 1.00 101.46 493 GLN A C 1
ATOM 4095 O O . GLN A 1 493 ? 83.107 95.516 135.393 1.00 101.46 493 GLN A O 1
ATOM 4101 N N . ASP A 1 494 ? 81.840 96.667 136.863 1.00 102.09 494 ASP A N 1
ATOM 4102 C CA . ASP A 1 494 ? 81.828 97.915 136.109 1.00 102.09 494 ASP A CA 1
ATOM 4103 C C . ASP A 1 494 ? 83.232 98.510 136.010 1.00 102.09 494 ASP A C 1
ATOM 4104 O O . ASP A 1 494 ? 83.637 98.964 134.932 1.00 102.09 494 ASP A O 1
ATOM 4109 N N . PHE A 1 495 ? 83.987 98.487 137.116 1.00 89.78 495 PHE A N 1
ATOM 4110 C CA . PHE A 1 495 ? 85.359 98.989 137.105 1.00 89.78 495 PHE A CA 1
ATOM 4111 C C . PHE A 1 495 ? 86.260 98.140 136.213 1.00 89.78 495 PHE A C 1
ATOM 4112 O O . PHE A 1 495 ? 87.119 98.677 135.503 1.00 89.78 495 PHE A O 1
ATOM 4120 N N . ILE A 1 496 ? 86.076 96.816 136.239 1.00 91.74 496 ILE A N 1
ATOM 4121 C CA . ILE A 1 496 ? 86.861 95.924 135.389 1.00 91.74 496 ILE A CA 1
ATOM 4122 C C . ILE A 1 496 ? 86.551 96.170 133.913 1.00 91.74 496 ILE A C 1
ATOM 4123 O O . ILE A 1 496 ? 87.465 96.238 133.076 1.00 91.74 496 ILE A O 1
ATOM 4128 N N . ILE A 1 497 ? 85.265 96.351 133.584 1.00 93.04 497 ILE A N 1
ATOM 4129 C CA . ILE A 1 497 ? 84.847 96.636 132.210 1.00 93.04 497 ILE A CA 1
ATOM 4130 C C . ILE A 1 497 ? 85.428 97.965 131.732 1.00 93.04 497 ILE A C 1
ATOM 4131 O O . ILE A 1 497 ? 85.943 98.066 130.609 1.00 93.04 497 ILE A O 1
ATOM 4136 N N . LYS A 1 498 ? 85.399 98.986 132.596 1.00 85.34 498 LYS A N 1
ATOM 4137 C CA . LYS A 1 498 ? 85.968 100.287 132.249 1.00 85.34 498 LYS A CA 1
ATOM 4138 C C . LYS A 1 498 ? 87.482 100.214 132.068 1.00 85.34 498 LYS A C 1
ATOM 4139 O O . LYS A 1 498 ? 88.036 100.880 131.184 1.00 85.34 498 LYS A O 1
ATOM 4145 N N . LEU A 1 499 ? 88.165 99.405 132.885 1.00 77.28 499 LEU A N 1
ATOM 4146 C CA . LEU A 1 499 ? 89.615 99.267 132.759 1.00 77.28 499 LEU A CA 1
ATOM 4147 C C . LEU A 1 499 ? 90.006 98.571 131.457 1.00 77.28 499 LEU A C 1
ATOM 4148 O O . LEU A 1 499 ? 90.946 99.004 130.773 1.00 77.28 499 LEU A O 1
ATOM 4153 N N . LEU A 1 500 ? 89.288 97.504 131.085 1.00 88.79 500 LEU A N 1
ATOM 4154 C CA . LEU A 1 500 ? 89.570 96.859 129.800 1.00 88.79 500 LEU A CA 1
ATOM 4155 C C . LEU A 1 500 ? 89.190 97.746 128.619 1.00 88.79 500 LEU A C 1
ATOM 4156 O O . LEU A 1 500 ? 89.848 97.688 127.573 1.00 88.79 500 LEU A O 1
ATOM 4161 N N . ARG A 1 501 ? 88.159 98.584 128.768 1.00 89.03 501 ARG A N 1
ATOM 4162 C CA . ARG A 1 501 ? 87.827 99.534 127.709 1.00 89.03 501 ARG A CA 1
ATOM 4163 C C . ARG A 1 501 ? 88.920 100.587 127.549 1.00 89.03 501 ARG A C 1
ATOM 4164 O O . ARG A 1 501 ? 89.262 100.970 126.422 1.00 89.03 501 ARG A O 1
ATOM 4172 N N . GLY A 1 502 ? 89.492 101.049 128.665 1.00 84.08 502 GLY A N 1
ATOM 4173 C CA . GLY A 1 502 ? 90.616 101.972 128.588 1.00 84.08 502 GLY A CA 1
ATOM 4174 C C . GLY A 1 502 ? 91.848 101.347 127.959 1.00 84.08 502 GLY A C 1
ATOM 4175 O O . GLY A 1 502 ? 92.586 102.011 127.224 1.00 84.08 502 GLY A O 1
ATOM 4176 N N . PHE A 1 503 ? 92.080 100.058 128.229 1.00 79.99 503 PHE A N 1
ATOM 4177 C CA . PHE A 1 503 ? 93.164 99.348 127.552 1.00 79.99 503 PHE A CA 1
ATOM 4178 C C . PHE A 1 503 ? 92.898 99.218 126.053 1.00 79.99 503 PHE A C 1
ATOM 4179 O O . PHE A 1 503 ? 93.828 99.311 125.238 1.00 79.99 503 PHE A O 1
ATOM 4187 N N . THR A 1 504 ? 91.631 99.008 125.676 1.00 84.30 504 THR A N 1
ATOM 4188 C CA . THR A 1 504 ? 91.258 98.938 124.264 1.00 84.30 504 THR A CA 1
ATOM 4189 C C . THR A 1 504 ? 91.511 100.268 123.554 1.00 84.30 504 THR A C 1
ATOM 4190 O O . THR A 1 504 ? 92.034 100.290 122.432 1.00 84.30 504 THR A O 1
ATOM 4194 N N . LEU A 1 505 ? 91.174 101.388 124.206 1.00 81.01 505 LEU A N 1
ATOM 4195 C CA . LEU A 1 505 ? 91.503 102.700 123.639 1.00 81.01 505 LEU A CA 1
ATOM 4196 C C . LEU A 1 505 ? 93.009 102.950 123.571 1.00 81.01 505 LEU A C 1
ATOM 4197 O O . LEU A 1 505 ? 93.497 103.505 122.580 1.00 81.01 505 LEU A O 1
ATOM 4202 N N . THR A 1 506 ? 93.769 102.558 124.598 1.00 80.19 506 THR A N 1
ATOM 4203 C CA . THR A 1 506 ? 95.201 102.846 124.553 1.00 80.19 506 THR A CA 1
ATOM 4204 C C . THR A 1 506 ? 95.977 101.902 123.640 1.00 80.19 506 THR A C 1
ATOM 4205 O O . THR A 1 506 ? 97.148 102.172 123.353 1.00 80.19 506 THR A O 1
ATOM 4209 N N . TYR A 1 507 ? 95.365 100.805 123.186 1.00 86.52 507 TYR A N 1
ATOM 4210 C CA . TYR A 1 507 ? 95.996 99.973 122.163 1.00 86.52 507 TYR A CA 1
ATOM 4211 C C . TYR A 1 507 ? 96.060 100.689 120.814 1.00 86.52 507 TYR A C 1
ATOM 4212 O O . TYR A 1 507 ? 97.103 100.674 120.139 1.00 86.52 507 TYR A O 1
ATOM 4221 N N . GLY A 1 508 ? 94.950 101.314 120.409 1.00 84.24 508 GLY A N 1
ATOM 4222 C CA . GLY A 1 508 ? 94.832 101.851 119.062 1.00 84.24 508 GLY A CA 1
ATOM 4223 C C . GLY A 1 508 ? 95.722 103.043 118.781 1.00 84.24 508 GLY A C 1
ATOM 4224 O O . GLY A 1 508 ? 96.256 103.169 117.675 1.00 84.24 508 GLY A O 1
ATOM 4225 N N . GLN A 1 509 ? 95.888 103.935 119.762 1.00 81.56 509 GLN A N 1
ATOM 4226 C CA . GLN A 1 509 ? 96.723 105.114 119.560 1.00 81.56 509 GLN A CA 1
ATOM 4227 C C . GLN A 1 509 ? 98.196 104.750 119.431 1.00 81.56 509 GLN A C 1
ATOM 4228 O O . GLN A 1 509 ? 98.946 105.449 118.741 1.00 81.56 509 GLN A O 1
ATOM 4234 N N . TRP A 1 510 ? 98.628 103.669 120.080 1.00 81.95 510 TRP A N 1
ATOM 4235 C CA . TRP A 1 510 ? 99.990 103.192 119.872 1.00 81.95 510 TRP A CA 1
ATOM 4236 C C . TRP A 1 510 ? 100.133 102.452 118.548 1.00 81.95 510 TRP A C 1
ATOM 4237 O O . TRP A 1 510 ? 101.156 102.590 117.870 1.00 81.95 510 TRP A O 1
ATOM 4248 N N . ARG A 1 511 ? 99.127 101.665 118.157 1.00 87.72 511 ARG A N 1
ATOM 4249 C CA . ARG A 1 511 ? 99.271 100.897 116.923 1.00 87.72 511 ARG A CA 1
ATOM 4250 C C . ARG A 1 511 ? 99.018 101.712 115.661 1.00 87.72 511 ARG A C 1
ATOM 4251 O O . ARG A 1 511 ? 99.356 101.244 114.569 1.00 87.72 511 ARG A O 1
ATOM 4259 N N . LYS A 1 512 ? 98.432 102.906 115.773 1.00 86.82 512 LYS A N 1
ATOM 4260 C CA . LYS A 1 512 ? 98.131 103.676 114.571 1.00 86.82 512 LYS A CA 1
ATOM 4261 C C . LYS A 1 512 ? 99.374 104.322 113.967 1.00 86.82 512 LYS A C 1
ATOM 4262 O O . LYS A 1 512 ? 99.515 104.361 112.740 1.00 86.82 512 LYS A O 1
ATOM 4268 N N . GLU A 1 513 ? 100.284 104.833 114.797 1.00 90.13 513 GLU A N 1
ATOM 4269 C CA . GLU A 1 513 ? 101.422 105.596 114.298 1.00 90.13 513 GLU A CA 1
ATOM 4270 C C . GLU A 1 513 ? 102.768 104.940 114.587 1.00 90.13 513 GLU A C 1
ATOM 4271 O O . GLU A 1 513 ? 103.808 105.574 114.375 1.00 90.13 513 GLU A O 1
ATOM 4277 N N . PHE A 1 514 ? 102.784 103.692 115.050 1.00 92.43 514 PHE A N 1
ATOM 4278 C CA . PHE A 1 514 ? 104.027 102.962 115.253 1.00 92.43 514 PHE A CA 1
ATOM 4279 C C . PHE A 1 514 ? 103.802 101.487 114.958 1.00 92.43 514 PHE A C 1
ATOM 4280 O O . PHE A 1 514 ? 102.691 100.971 115.101 1.00 92.43 514 PHE A O 1
ATOM 4288 N N . GLN A 1 515 ? 104.874 100.811 114.538 1.00 93.91 515 GLN A N 1
ATOM 4289 C CA . GLN A 1 515 ? 104.800 99.396 114.202 1.00 93.91 515 GLN A CA 1
ATOM 4290 C C . GLN A 1 515 ? 105.972 98.576 114.721 1.00 93.91 515 GLN A C 1
ATOM 4291 O O . GLN A 1 515 ? 105.998 97.364 114.485 1.00 93.91 515 GLN A O 1
ATOM 4297 N N . SER A 1 516 ? 106.939 99.187 115.411 1.00 90.28 516 SER A N 1
ATOM 4298 C CA . SER A 1 516 ? 108.096 98.444 115.900 1.00 90.28 516 SER A CA 1
ATOM 4299 C C . SER A 1 516 ? 107.752 97.529 117.068 1.00 90.28 516 SER A C 1
ATOM 4300 O O . SER A 1 516 ? 108.462 96.545 117.298 1.00 90.28 516 SER A O 1
ATOM 4303 N N . ARG A 1 517 ? 106.687 97.831 117.808 1.00 84.21 517 ARG A N 1
ATOM 4304 C CA . ARG A 1 517 ? 106.222 96.968 118.886 1.00 84.21 517 ARG A CA 1
ATOM 4305 C C . ARG A 1 517 ? 104.711 96.816 118.799 1.00 84.21 517 ARG A C 1
ATOM 4306 O O . ARG A 1 517 ? 104.099 97.219 117.805 1.00 84.21 517 ARG A O 1
ATOM 4314 N N . PHE A 1 518 ? 104.097 96.236 119.830 1.00 91.82 518 PHE A N 1
ATOM 4315 C CA . PHE A 1 518 ? 102.656 96.044 119.846 1.00 91.82 518 PHE A CA 1
ATOM 4316 C C . PHE A 1 518 ? 101.950 96.767 120.981 1.00 91.82 518 PHE A C 1
ATOM 4317 O O . PHE A 1 518 ? 100.744 97.013 120.870 1.00 91.82 518 PHE A O 1
ATOM 4325 N N . PHE A 1 519 ? 102.650 97.110 122.057 1.00 81.83 519 PHE A N 1
ATOM 4326 C CA . PHE A 1 519 ? 102.078 97.824 123.186 1.00 81.83 519 PHE A CA 1
ATOM 4327 C C . PHE A 1 519 ? 103.086 98.850 123.684 1.00 81.83 519 PHE A C 1
ATOM 4328 O O . PHE A 1 519 ? 104.298 98.616 123.605 1.00 81.83 519 PHE A O 1
ATOM 4336 N N . PRO A 1 520 ? 102.620 99.994 124.186 1.00 71.78 520 PRO A N 1
ATOM 4337 C CA . PRO A 1 520 ? 103.544 100.957 124.794 1.00 71.78 520 PRO A CA 1
ATOM 4338 C C . PRO A 1 520 ? 104.100 100.436 126.107 1.00 71.78 520 PRO A C 1
ATOM 4339 O O . PRO A 1 520 ? 103.495 99.593 126.772 1.00 71.78 520 PRO A O 1
ATOM 4343 N N . VAL A 1 521 ? 105.269 100.953 126.481 1.00 73.34 521 VAL A N 1
ATOM 4344 C CA . VAL A 1 521 ? 106.047 100.367 127.566 1.00 73.34 521 VAL A CA 1
ATOM 4345 C C . VAL A 1 521 ? 106.953 101.453 128.140 1.00 73.34 521 VAL A C 1
ATOM 4346 O O . VAL A 1 521 ? 107.301 102.417 127.456 1.00 73.34 521 VAL A O 1
ATOM 4350 N N . HIS A 1 522 ? 107.298 101.317 129.423 1.00 81.96 522 HIS A N 1
ATOM 4351 C CA . HIS A 1 522 ? 108.225 102.213 130.103 1.00 81.96 522 HIS A CA 1
ATOM 4352 C C . HIS A 1 522 ? 109.617 102.127 129.473 1.00 81.96 522 HIS A C 1
ATOM 4353 O O . HIS A 1 522 ? 110.013 101.103 128.910 1.00 81.96 522 HIS A O 1
ATOM 4360 N N . TYR A 1 523 ? 110.368 103.227 129.576 1.00 88.68 523 TYR A N 1
ATOM 4361 C CA . TYR A 1 523 ? 111.575 103.412 128.778 1.00 88.68 523 TYR A CA 1
ATOM 4362 C C . TYR A 1 523 ? 112.780 102.617 129.270 1.00 88.68 523 TYR A C 1
ATOM 4363 O O . TYR A 1 523 ? 113.809 102.619 128.586 1.00 88.68 523 TYR A O 1
ATOM 4372 N N . TYR A 1 524 ? 112.701 101.955 130.427 1.00 88.53 524 TYR A N 1
ATOM 4373 C CA . TYR A 1 524 ? 113.785 101.057 130.819 1.00 88.53 524 TYR A CA 1
ATOM 4374 C C . TYR A 1 524 ? 113.815 99.812 129.941 1.00 88.53 524 TYR A C 1
ATOM 4375 O O . TYR A 1 524 ? 114.889 99.262 129.671 1.00 88.53 524 TYR A O 1
ATOM 4384 N N . GLY A 1 525 ? 112.652 99.358 129.486 1.00 87.89 525 GLY A N 1
ATOM 4385 C CA . GLY A 1 525 ? 112.567 98.163 128.672 1.00 87.89 525 GLY A CA 1
ATOM 4386 C C . GLY A 1 525 ? 112.025 98.429 127.287 1.00 87.89 525 GLY A C 1
ATOM 4387 O O . GLY A 1 525 ? 111.195 97.670 126.779 1.00 87.89 525 GLY A O 1
ATOM 4388 N N . LEU A 1 526 ? 112.482 99.518 126.668 1.00 92.33 526 LEU A N 1
ATOM 4389 C CA . LEU A 1 526 ? 112.027 99.866 125.328 1.00 92.33 526 LEU A CA 1
ATOM 4390 C C . LEU A 1 526 ? 112.592 98.935 124.261 1.00 92.33 526 LEU A C 1
ATOM 4391 O O . LEU A 1 526 ? 112.060 98.897 123.147 1.00 92.33 526 LEU A O 1
ATOM 4396 N N . ASN A 1 527 ? 113.643 98.177 124.574 1.00 99.21 527 ASN A N 1
ATOM 4397 C CA . ASN A 1 527 ? 114.252 97.254 123.625 1.00 99.21 527 ASN A CA 1
ATOM 4398 C C . ASN A 1 527 ? 114.247 95.808 124.110 1.00 99.21 527 ASN A C 1
ATOM 4399 O O . ASN A 1 527 ? 114.989 94.983 123.568 1.00 99.21 527 ASN A O 1
ATOM 4404 N N . PHE A 1 528 ? 113.433 95.478 125.109 1.00 89.81 528 PHE A N 1
ATOM 4405 C CA . PHE A 1 528 ? 113.255 94.101 125.551 1.00 89.81 528 PHE A CA 1
ATOM 4406 C C . PHE A 1 528 ? 111.902 93.585 125.084 1.00 89.81 528 PHE A C 1
ATOM 4407 O O . PHE A 1 528 ? 110.924 94.336 125.035 1.00 89.81 528 PHE A O 1
ATOM 4415 N N . ASN A 1 529 ? 111.849 92.296 124.734 1.00 91.90 529 ASN A N 1
ATOM 4416 C CA . ASN A 1 529 ? 110.643 91.718 124.152 1.00 91.90 529 ASN A CA 1
ATOM 4417 C C . ASN A 1 529 ? 110.360 90.308 124.666 1.00 91.90 529 ASN A C 1
ATOM 4418 O O . ASN A 1 529 ? 109.587 89.576 124.041 1.00 91.90 529 ASN A O 1
ATOM 4423 N N . GLN A 1 530 ? 110.952 89.911 125.792 1.00 97.72 530 GLN A N 1
ATOM 4424 C CA . GLN A 1 530 ? 110.822 88.539 126.269 1.00 97.72 530 GLN A CA 1
ATOM 4425 C C . GLN A 1 530 ? 110.885 88.501 127.788 1.00 97.72 530 GLN A C 1
ATOM 4426 O O . GLN A 1 530 ? 111.751 89.1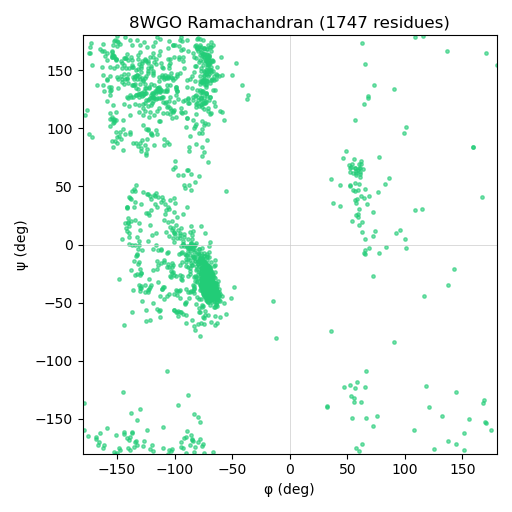42 128.390 1.00 97.72 530 GLN A O 1
ATOM 4432 N N . GLY A 1 531 ? 109.972 87.750 128.399 1.00 92.71 531 GLY A N 1
ATOM 4433 C CA . GLY A 1 531 ? 110.008 87.464 129.818 1.00 92.71 531 GLY A CA 1
ATOM 4434 C C . GLY A 1 531 ? 108.821 88.055 130.545 1.00 92.71 531 GLY A C 1
ATOM 4435 O O . GLY A 1 531 ? 107.952 88.699 129.961 1.00 92.71 531 GLY A O 1
ATOM 4436 N N . ILE A 1 532 ? 108.793 87.818 131.854 1.00 90.56 532 ILE A N 1
ATOM 4437 C CA . ILE A 1 532 ? 107.785 88.444 132.728 1.00 90.56 532 ILE A CA 1
ATOM 4438 C C . ILE A 1 532 ? 108.401 89.776 133.140 1.00 90.56 532 ILE A C 1
ATOM 4439 O O . ILE A 1 532 ? 109.077 89.917 134.164 1.00 90.56 532 ILE A O 1
ATOM 4444 N N . ALA A 1 533 ? 108.236 90.761 132.264 1.00 81.13 533 ALA A N 1
ATOM 4445 C CA . ALA A 1 533 ? 108.877 92.061 132.396 1.00 81.13 533 ALA A CA 1
ATOM 4446 C C . ALA A 1 533 ? 108.203 93.055 131.476 1.00 81.13 533 ALA A C 1
ATOM 4447 O O . ALA A 1 533 ? 107.063 92.855 131.043 1.00 81.13 533 ALA A O 1
ATOM 4449 N N . PHE A 1 534 ? 108.910 94.149 131.224 1.00 84.66 534 PHE A N 1
ATOM 4450 C CA . PHE A 1 534 ? 108.593 95.080 130.155 1.00 84.66 534 PHE A CA 1
ATOM 4451 C C . PHE A 1 534 ? 108.574 94.308 128.839 1.00 84.66 534 PHE A C 1
ATOM 4452 O O . PHE A 1 534 ? 109.633 93.935 128.323 1.00 84.66 534 PHE A O 1
ATOM 4460 N N . SER A 1 535 ? 107.385 94.088 128.284 1.00 85.04 535 SER A N 1
ATOM 4461 C CA . SER A 1 535 ? 107.186 93.118 127.209 1.00 85.04 535 SER A CA 1
ATOM 4462 C C . SER A 1 535 ? 105.794 93.325 126.622 1.00 85.04 535 SER A C 1
ATOM 4463 O O . SER A 1 535 ? 105.131 94.332 126.887 1.00 85.04 535 SER A O 1
ATOM 4466 N N . ASP A 1 536 ? 105.355 92.356 125.815 1.00 89.21 536 ASP A N 1
ATOM 4467 C CA . ASP A 1 536 ? 104.060 92.418 125.149 1.00 89.21 536 ASP A CA 1
ATOM 4468 C C . ASP A 1 536 ? 103.210 91.163 125.300 1.00 89.21 536 ASP A C 1
ATOM 4469 O O . ASP A 1 536 ? 101.986 91.256 125.204 1.00 89.21 536 ASP A O 1
ATOM 4474 N N . LEU A 1 537 ? 103.819 89.995 125.513 1.00 89.10 537 LEU A N 1
ATOM 4475 C CA . LEU A 1 537 ? 103.053 88.757 125.625 1.00 89.10 537 LEU A CA 1
ATOM 4476 C C . LEU A 1 537 ? 102.337 88.654 126.968 1.00 89.10 537 LEU A C 1
ATOM 4477 O O . LEU A 1 537 ? 101.185 88.190 127.031 1.00 89.10 537 LEU A O 1
ATOM 4482 N N . ALA A 1 538 ? 102.992 89.108 128.042 1.00 88.23 538 ALA A N 1
ATOM 4483 C CA . ALA A 1 538 ? 102.367 89.167 129.358 1.00 88.23 538 ALA A CA 1
ATOM 4484 C C . ALA A 1 538 ? 101.205 90.148 129.404 1.00 88.23 538 ALA A C 1
ATOM 4485 O O . ALA A 1 538 ? 100.317 89.988 130.246 1.00 88.23 538 ALA A O 1
ATOM 4487 N N . ILE A 1 539 ? 101.190 91.137 128.507 1.00 85.52 539 ILE A N 1
ATOM 4488 C CA . ILE A 1 539 ? 100.065 92.062 128.407 1.00 85.52 539 ILE A CA 1
ATOM 4489 C C . ILE A 1 539 ? 98.804 91.322 127.987 1.00 85.52 539 ILE A C 1
ATOM 4490 O O . ILE A 1 539 ? 97.750 91.448 128.622 1.00 85.52 539 ILE A O 1
ATOM 4495 N N . LEU A 1 540 ? 98.904 90.514 126.927 1.00 86.79 540 LEU A N 1
ATOM 4496 C CA . LEU A 1 540 ? 97.766 89.716 126.488 1.00 86.79 540 LEU A CA 1
ATOM 4497 C C . LEU A 1 540 ? 97.415 88.630 127.494 1.00 86.79 540 LEU A C 1
ATOM 4498 O O . LEU A 1 540 ? 96.235 88.292 127.640 1.00 86.79 540 LEU A O 1
ATOM 4503 N N . TRP A 1 541 ? 98.411 88.090 128.208 1.00 87.52 541 TRP A N 1
ATOM 4504 C CA . TRP A 1 541 ? 98.098 87.073 129.211 1.00 87.52 541 TRP A CA 1
ATOM 4505 C C . TRP A 1 541 ? 97.334 87.659 130.396 1.00 87.52 541 TRP A C 1
ATOM 4506 O O . TRP A 1 541 ? 96.353 87.064 130.861 1.00 87.52 541 TRP A O 1
ATOM 4517 N N . SER A 1 542 ? 97.754 88.830 130.885 1.00 84.47 542 SER A N 1
ATOM 4518 C CA . SER A 1 542 ? 97.019 89.499 131.954 1.00 84.47 542 SER A CA 1
ATOM 4519 C C . SER A 1 542 ? 95.655 89.981 131.479 1.00 84.47 542 SER A C 1
ATOM 4520 O O . SER A 1 542 ? 94.694 89.975 132.260 1.00 84.47 542 SER A O 1
ATOM 4523 N N . TYR A 1 543 ? 95.550 90.377 130.206 1.00 88.32 543 TYR A N 1
ATOM 4524 C CA . TYR A 1 543 ? 94.264 90.761 129.634 1.00 88.32 543 TYR A CA 1
ATOM 4525 C C . TYR A 1 543 ? 93.297 89.584 129.600 1.00 88.32 543 TYR A C 1
ATOM 4526 O O . TYR A 1 543 ? 92.117 89.732 129.931 1.00 88.32 543 TYR A O 1
ATOM 4535 N N . GLN A 1 544 ? 93.787 88.399 129.218 1.00 94.01 544 GLN A N 1
ATOM 4536 C CA . GLN A 1 544 ? 92.946 87.204 129.232 1.00 94.01 544 GLN A CA 1
ATOM 4537 C C . GLN A 1 544 ? 92.560 86.806 130.653 1.00 94.01 544 GLN A C 1
ATOM 4538 O O . GLN A 1 544 ? 91.400 86.451 130.910 1.00 94.01 544 GLN A O 1
ATOM 4544 N N . GLN A 1 545 ? 93.513 86.882 131.590 1.00 87.87 545 GLN A N 1
ATOM 4545 C CA . GLN A 1 545 ? 93.241 86.480 132.968 1.00 87.87 545 GLN A CA 1
ATOM 4546 C C . GLN A 1 545 ? 92.273 87.429 133.663 1.00 87.87 545 GLN A C 1
ATOM 4547 O O . GLN A 1 545 ? 91.536 87.006 134.560 1.00 87.87 545 GLN A O 1
ATOM 4553 N N . LEU A 1 546 ? 92.253 88.704 133.274 1.00 90.28 546 LEU A N 1
ATOM 4554 C CA . LEU A 1 546 ? 91.249 89.611 133.816 1.00 90.28 546 LEU A CA 1
ATOM 4555 C C . LEU A 1 546 ? 89.919 89.523 133.076 1.00 90.28 546 LEU A C 1
ATOM 4556 O O . LEU A 1 546 ? 88.863 89.640 133.708 1.00 90.28 546 LEU A O 1
ATOM 4561 N N . ALA A 1 547 ? 89.940 89.302 131.758 1.00 94.72 547 ALA A N 1
ATOM 4562 C CA . ALA A 1 547 ? 88.705 89.224 130.989 1.00 94.72 547 ALA A CA 1
ATOM 4563 C C . ALA A 1 547 ? 87.933 87.939 131.248 1.00 94.72 547 ALA A C 1
ATOM 4564 O O . ALA A 1 547 ? 86.723 87.901 131.002 1.00 94.72 547 ALA A O 1
ATOM 4566 N N . LYS A 1 548 ? 88.596 86.885 131.731 1.00 95.15 548 LYS A N 1
ATOM 4567 C CA . LYS A 1 548 ? 87.862 85.677 132.090 1.00 95.15 548 LYS A CA 1
ATOM 4568 C C . LYS A 1 548 ? 87.063 85.837 133.378 1.00 95.15 548 LYS A C 1
ATOM 4569 O O . LYS A 1 548 ? 86.180 85.016 133.648 1.00 95.15 548 LYS A O 1
ATOM 4575 N N . LYS A 1 549 ? 87.345 86.869 134.175 1.00 93.40 549 LYS A N 1
ATOM 4576 C CA . LYS A 1 549 ? 86.617 87.098 135.416 1.00 93.40 549 LYS A CA 1
ATOM 4577 C C . LYS A 1 549 ? 85.362 87.941 135.231 1.00 93.40 549 LYS A C 1
ATOM 4578 O O . LYS A 1 549 ? 84.637 88.159 136.207 1.00 93.40 549 LYS A O 1
ATOM 4584 N N . VAL A 1 550 ? 85.088 88.418 134.019 1.00 102.72 550 VAL A N 1
ATOM 4585 C CA . VAL A 1 550 ? 83.912 89.230 133.735 1.00 102.72 550 VAL A CA 1
ATOM 4586 C C . VAL A 1 550 ? 83.082 88.520 132.669 1.00 102.72 550 VAL A C 1
ATOM 4587 O O . VAL A 1 550 ? 83.627 87.920 131.735 1.00 102.72 550 VAL A O 1
ATOM 4591 N N . LYS A 1 551 ? 81.762 88.530 132.849 1.00 114.74 551 LYS A N 1
ATOM 4592 C CA . LYS A 1 551 ? 80.866 87.792 131.970 1.00 114.74 551 LYS A CA 1
ATOM 4593 C C . LYS A 1 551 ? 80.542 88.599 130.719 1.00 114.74 551 LYS A C 1
ATOM 4594 O O . LYS A 1 551 ? 80.107 89.752 130.815 1.00 114.74 551 LYS A O 1
ATOM 4600 N N . ASN A 1 552 ? 80.756 87.976 129.554 1.00 124.57 552 ASN A N 1
ATOM 4601 C CA . ASN A 1 552 ? 80.304 88.443 128.238 1.00 124.57 552 ASN A CA 1
ATOM 4602 C C . ASN A 1 552 ? 80.879 89.822 127.893 1.00 124.57 552 ASN A C 1
ATOM 4603 O O . ASN A 1 552 ? 80.168 90.822 127.782 1.00 124.57 552 ASN A O 1
ATOM 4608 N N . PHE A 1 553 ? 82.200 89.847 127.737 1.00 118.72 553 PHE A N 1
ATOM 4609 C CA . PHE A 1 553 ? 82.857 91.046 127.243 1.00 118.72 553 PHE A CA 1
ATOM 4610 C C . PHE A 1 553 ? 82.554 91.233 125.754 1.00 118.72 553 PHE A C 1
ATOM 4611 O O . PHE A 1 553 ? 82.114 90.308 125.063 1.00 118.72 553 PHE A O 1
ATOM 4619 N N . LYS A 1 554 ? 82.786 92.457 125.265 1.00 122.15 554 LYS A N 1
ATOM 4620 C CA . LYS A 1 554 ? 82.425 92.824 123.898 1.00 122.15 554 LYS A CA 1
ATOM 4621 C C . LYS A 1 554 ? 83.239 92.084 122.843 1.00 122.15 554 LYS A C 1
ATOM 4622 O O . LYS A 1 554 ? 82.750 91.936 121.716 1.00 122.15 554 LYS A O 1
ATOM 4628 N N . PHE A 1 555 ? 84.458 91.641 123.184 1.00 131.60 555 PHE A N 1
ATOM 4629 C CA . PHE A 1 555 ? 85.256 90.684 122.403 1.00 131.60 555 PHE A CA 1
ATOM 4630 C C . PHE A 1 555 ? 85.581 91.219 121.004 1.00 131.60 555 PHE A C 1
ATOM 4631 O O . PHE A 1 555 ? 85.230 90.621 119.984 1.00 131.60 555 PHE A O 1
ATOM 4639 N N . ASP A 1 556 ? 86.242 92.379 120.978 1.00 131.43 556 ASP A N 1
ATOM 4640 C CA . ASP A 1 556 ? 86.445 93.131 119.742 1.00 131.43 556 ASP A CA 1
ATOM 4641 C C . ASP A 1 556 ? 87.325 92.440 118.698 1.00 131.43 556 ASP A C 1
ATOM 4642 O O . ASP A 1 556 ? 86.813 91.985 117.671 1.00 131.43 556 ASP A O 1
ATOM 4647 N N . ASP A 1 557 ? 88.625 92.302 118.967 1.00 128.59 557 ASP A N 1
ATOM 4648 C CA . ASP A 1 557 ? 89.606 91.817 117.996 1.00 128.59 557 ASP A CA 1
ATOM 4649 C C . ASP A 1 557 ? 90.607 90.885 118.662 1.00 128.59 557 ASP A C 1
ATOM 4650 O O . ASP A 1 557 ? 91.807 90.943 118.380 1.00 128.59 557 ASP A O 1
ATOM 4655 N N . TYR A 1 558 ? 90.130 90.015 119.557 1.00 117.96 558 TYR A N 1
ATOM 4656 C CA . TYR A 1 558 ? 91.035 89.299 120.455 1.00 117.96 558 TYR A CA 1
ATOM 4657 C C . TYR A 1 558 ? 91.826 88.212 119.732 1.00 117.96 558 TYR A C 1
ATOM 4658 O O . TYR A 1 558 ? 93.053 88.122 119.883 1.00 117.96 558 TYR A O 1
ATOM 4667 N N . TYR A 1 559 ? 91.145 87.384 118.933 1.00 121.66 559 TYR A N 1
ATOM 4668 C CA . TYR A 1 559 ? 91.781 86.216 118.329 1.00 121.66 559 TYR A CA 1
ATOM 4669 C C . TYR A 1 559 ? 92.806 86.567 117.261 1.00 121.66 559 TYR A C 1
ATOM 4670 O O . TYR A 1 559 ? 93.831 85.880 117.166 1.00 121.66 559 TYR A O 1
ATOM 4679 N N . GLU A 1 560 ? 92.568 87.626 116.480 1.00 122.19 560 GLU A N 1
ATOM 4680 C CA . GLU A 1 560 ? 93.517 88.024 115.444 1.00 122.19 560 GLU A CA 1
ATOM 4681 C C . GLU A 1 560 ? 94.841 88.474 116.051 1.00 122.19 560 GLU A C 1
ATOM 4682 O O . GLU A 1 560 ? 95.899 87.913 115.734 1.00 122.19 560 GLU A O 1
ATOM 4688 N N . ILE A 1 561 ? 94.787 89.428 116.990 1.00 114.05 561 ILE A N 1
ATOM 4689 C CA . ILE A 1 561 ? 96.005 89.948 117.610 1.00 114.05 561 ILE A CA 1
ATOM 4690 C C . ILE A 1 561 ? 96.661 88.881 118.479 1.00 114.05 561 ILE A C 1
ATOM 4691 O O . ILE A 1 561 ? 97.893 88.850 118.606 1.00 114.05 561 ILE A O 1
ATOM 4696 N N . ARG A 1 562 ? 95.866 87.947 119.020 1.00 115.93 562 ARG A N 1
ATOM 4697 C CA . ARG A 1 562 ? 96.433 86.780 119.686 1.00 115.93 562 ARG A CA 1
ATOM 4698 C C . ARG A 1 562 ? 97.235 85.926 118.711 1.00 115.93 562 ARG A C 1
ATOM 4699 O O . ARG A 1 562 ? 98.318 85.438 119.055 1.00 115.93 562 ARG A O 1
ATOM 4707 N N . THR A 1 563 ? 96.735 85.774 117.478 1.00 118.68 563 THR A N 1
ATOM 4708 C CA . THR A 1 563 ? 97.451 84.996 116.469 1.00 118.68 563 THR A CA 1
ATOM 4709 C C . THR A 1 563 ? 98.768 85.659 116.067 1.00 118.68 563 THR A C 1
ATOM 4710 O O . THR A 1 563 ? 99.808 84.987 116.025 1.00 118.68 563 THR A O 1
ATOM 4714 N N . GLN A 1 564 ? 98.764 86.982 115.797 1.00 119.13 564 GLN A N 1
ATOM 4715 C CA . GLN A 1 564 ? 100.063 87.580 115.443 1.00 119.13 564 GLN A CA 1
ATOM 4716 C C . GLN A 1 564 ? 101.032 87.660 116.620 1.00 119.13 564 GLN A C 1
ATOM 4717 O O . GLN A 1 564 ? 102.237 87.515 116.395 1.00 119.13 564 GLN A O 1
ATOM 4723 N N . VAL A 1 565 ? 100.559 87.861 117.854 1.00 111.82 565 VAL A N 1
ATOM 4724 C CA . VAL A 1 565 ? 101.490 87.900 118.981 1.00 111.82 565 VAL A CA 1
ATOM 4725 C C . VAL A 1 565 ? 102.067 86.513 119.262 1.00 111.82 565 VAL A C 1
ATOM 4726 O O . VAL A 1 565 ? 103.283 86.365 119.456 1.00 111.82 565 VAL A O 1
ATOM 4730 N N . ILE A 1 566 ? 101.231 85.468 119.230 1.00 114.76 566 ILE A N 1
ATOM 4731 C CA . ILE A 1 566 ? 101.737 84.124 119.489 1.00 114.76 566 ILE A CA 1
ATOM 4732 C C . ILE A 1 566 ? 102.553 83.586 118.313 1.00 114.76 566 ILE A C 1
ATOM 4733 O O . ILE A 1 566 ? 103.326 82.637 118.489 1.00 114.76 566 ILE A O 1
ATOM 4738 N N . ASN A 1 567 ? 102.424 84.174 117.118 1.00 118.25 567 ASN A N 1
ATOM 4739 C CA . ASN A 1 567 ? 103.318 83.794 116.029 1.00 118.25 567 ASN A CA 1
ATOM 4740 C C . ASN A 1 567 ? 104.638 84.555 116.100 1.00 118.25 567 ASN A C 1
ATOM 4741 O O . ASN A 1 567 ? 105.707 83.975 115.864 1.00 118.25 567 ASN A O 1
ATOM 4746 N N . GLU A 1 568 ? 104.584 85.848 116.436 1.00 120.27 568 GLU A N 1
ATOM 4747 C CA . GLU A 1 568 ? 105.786 86.671 116.469 1.00 120.27 568 GLU A CA 1
ATOM 4748 C C . GLU A 1 568 ? 106.664 86.307 117.660 1.00 120.27 568 GLU A C 1
ATOM 4749 O O . GLU A 1 568 ? 107.887 86.454 117.583 1.00 120.27 568 GLU A O 1
ATOM 4755 N N . ALA A 1 569 ? 106.068 85.816 118.752 1.00 120.30 569 ALA A N 1
ATOM 4756 C CA . ALA A 1 569 ? 106.854 85.432 119.923 1.00 120.30 569 ALA A CA 1
ATOM 4757 C C . ALA A 1 569 ? 107.726 84.213 119.639 1.00 120.30 569 ALA A C 1
ATOM 4758 O O . ALA A 1 569 ? 108.862 84.125 120.119 1.00 120.30 569 ALA A O 1
ATOM 4760 N N . VAL A 1 570 ? 107.211 83.261 118.860 1.00 123.74 570 VAL A N 1
ATOM 4761 C CA . VAL A 1 570 ? 107.984 82.065 118.542 1.00 123.74 570 VAL A CA 1
ATOM 4762 C C . VAL A 1 570 ? 108.803 82.258 117.267 1.00 123.74 570 VAL A C 1
ATOM 4763 O O . VAL A 1 570 ? 109.740 81.489 117.014 1.00 123.74 570 VAL A O 1
ATOM 4767 N N . ASN A 1 571 ? 108.498 83.291 116.471 1.00 120.53 571 ASN A N 1
ATOM 4768 C CA . ASN A 1 571 ? 109.200 83.494 115.206 1.00 120.53 571 ASN A CA 1
ATOM 4769 C C . ASN A 1 571 ? 110.648 83.938 115.402 1.00 120.53 571 ASN A C 1
ATOM 4770 O O . ASN A 1 571 ? 111.514 83.579 114.597 1.00 120.53 571 ASN A O 1
ATOM 47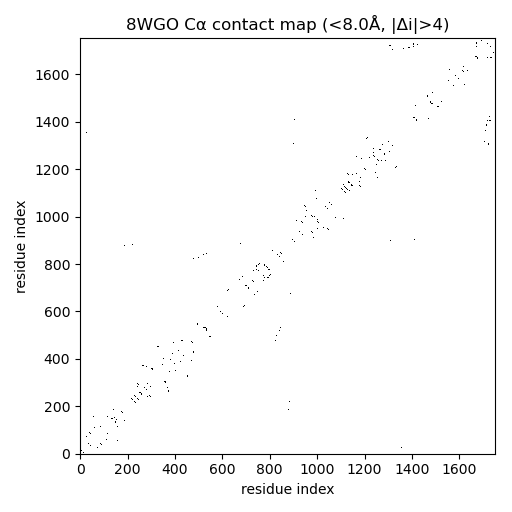75 N N . ASN A 1 572 ? 110.936 84.710 116.453 1.00 119.55 572 ASN A N 1
ATOM 4776 C CA . ASN A 1 572 ? 112.289 85.198 116.708 1.00 119.55 572 ASN A CA 1
ATOM 4777 C C . ASN A 1 572 ? 112.850 84.674 118.029 1.00 119.55 572 ASN A C 1
ATOM 4778 O O . ASN A 1 572 ? 113.621 85.374 118.695 1.00 119.55 572 ASN A O 1
ATOM 4783 N N . PHE A 1 573 ? 112.498 83.436 118.392 1.00 116.71 573 PHE A N 1
ATOM 4784 C CA . PHE A 1 573 ? 112.780 82.906 119.725 1.00 116.71 573 PHE A CA 1
ATOM 4785 C C . PHE A 1 573 ? 114.274 82.726 119.975 1.00 116.71 573 PHE A C 1
ATOM 4786 O O . PHE A 1 573 ? 114.774 83.037 121.061 1.00 116.71 573 PHE A O 1
ATOM 4794 N N . LYS A 1 574 ? 115.006 82.233 118.979 1.00 124.88 574 LYS A N 1
ATOM 4795 C CA . LYS A 1 574 ? 116.432 81.983 119.134 1.00 124.88 574 LYS A CA 1
ATOM 4796 C C . LYS A 1 574 ? 117.300 83.153 118.691 1.00 124.88 574 LYS A C 1
ATOM 4797 O O . LYS A 1 574 ? 118.528 83.059 118.776 1.00 124.88 574 LYS A O 1
ATOM 4803 N N . LYS A 1 575 ? 116.702 84.248 118.227 1.00 121.63 575 LYS A N 1
ATOM 4804 C CA . LYS A 1 575 ? 117.464 85.418 117.815 1.00 121.63 575 LYS A CA 1
ATOM 4805 C C . LYS A 1 575 ? 117.904 86.271 119.001 1.00 121.63 575 LYS A C 1
ATOM 4806 O O . LYS A 1 575 ? 118.832 87.076 118.865 1.00 121.63 575 LYS A O 1
ATOM 4812 N N . SER A 1 576 ? 117.294 86.087 120.169 1.00 120.71 576 SER A N 1
ATOM 4813 C CA . SER A 1 576 ? 117.710 86.807 121.360 1.00 120.71 576 SER A CA 1
ATOM 4814 C C . SER A 1 576 ? 118.990 86.197 121.929 1.00 120.71 576 SER A C 1
ATOM 4815 O O . SER A 1 576 ? 119.440 85.125 121.516 1.00 120.71 576 SER A O 1
ATOM 4818 N N . SER A 1 577 ? 119.581 86.895 122.897 1.00 119.51 577 SER A N 1
ATOM 4819 C CA . SER A 1 577 ? 120.858 86.488 123.473 1.00 119.51 577 SER A CA 1
ATOM 4820 C C . SER A 1 577 ? 120.828 86.602 124.991 1.00 119.51 577 SER A C 1
ATOM 4821 O O . SER A 1 577 ? 121.846 86.888 125.629 1.00 119.51 577 SER A O 1
ATOM 4824 N N . LEU A 1 578 ? 119.661 86.378 125.591 1.00 111.84 578 LEU A N 1
ATOM 4825 C CA . LEU A 1 578 ? 119.521 86.413 127.039 1.00 111.84 578 LEU A CA 1
ATOM 4826 C C . LEU A 1 578 ? 118.735 85.195 127.502 1.00 111.84 578 LEU A C 1
ATOM 4827 O O . LEU A 1 578 ? 117.885 84.672 126.777 1.00 111.84 578 LEU A O 1
ATOM 4832 N N . SER A 1 579 ? 119.031 84.749 128.722 1.00 113.90 579 SER A N 1
ATOM 4833 C CA . SER A 1 579 ? 118.383 83.579 129.303 1.00 113.90 579 SER A CA 1
ATOM 4834 C C . SER A 1 579 ? 118.011 83.888 130.744 1.00 113.90 579 SER A C 1
ATOM 4835 O O . SER A 1 579 ? 118.862 84.318 131.528 1.00 113.90 579 SER A O 1
ATOM 4838 N N . GLY A 1 580 ? 116.749 83.671 131.086 1.00 107.96 580 GLY A N 1
ATOM 4839 C CA . GLY A 1 580 ? 116.273 83.949 132.427 1.00 107.96 580 GLY A CA 1
ATOM 4840 C C . GLY A 1 580 ? 114.765 83.835 132.467 1.00 107.96 580 GLY A C 1
ATOM 4841 O O . GLY A 1 580 ? 114.093 83.808 131.430 1.00 107.96 580 GLY A O 1
ATOM 4842 N N . LEU A 1 581 ? 114.242 83.760 133.693 1.00 100.83 581 LEU A N 1
ATOM 4843 C CA . LEU A 1 581 ? 112.798 83.643 133.872 1.00 100.83 581 LEU A CA 1
ATOM 4844 C C . LEU A 1 581 ? 112.089 84.941 133.516 1.00 100.83 581 LEU A C 1
ATOM 4845 O O . LEU A 1 581 ? 111.089 84.936 132.789 1.00 100.83 581 LEU A O 1
ATOM 4850 N N . PHE A 1 582 ? 112.596 86.065 134.011 1.00 94.75 582 PHE A N 1
ATOM 4851 C CA . PHE A 1 582 ? 111.895 87.329 133.868 1.00 94.75 582 PHE A CA 1
ATOM 4852 C C . PHE A 1 582 ? 112.336 88.130 132.653 1.00 94.75 582 PHE A C 1
ATOM 4853 O O . PHE A 1 582 ? 111.621 89.051 132.258 1.00 94.75 582 PHE A O 1
ATOM 4861 N N . ASP A 1 583 ? 113.468 87.800 132.033 1.00 103.91 583 ASP A N 1
ATOM 4862 C CA . ASP A 1 583 ? 113.936 88.578 130.895 1.00 103.91 583 ASP A CA 1
ATOM 4863 C C . ASP A 1 583 ? 114.513 87.751 129.754 1.00 103.91 583 ASP A C 1
ATOM 4864 O O . ASP A 1 583 ? 115.031 88.339 128.801 1.00 103.91 583 ASP A O 1
ATOM 4869 N N . GLY A 1 584 ? 114.442 86.424 129.809 1.00 108.19 584 GLY A N 1
ATOM 4870 C CA . GLY A 1 584 ? 115.119 85.583 128.849 1.00 108.19 584 GLY A CA 1
ATOM 4871 C C . GLY A 1 584 ? 114.168 84.629 128.149 1.00 108.19 584 GLY A C 1
ATOM 4872 O O . GLY A 1 584 ? 112.953 84.832 128.110 1.00 108.19 584 GLY A O 1
ATOM 4873 N N . LYS A 1 585 ? 114.756 83.569 127.591 1.00 109.25 585 LYS A N 1
ATOM 4874 C CA . LYS A 1 585 ? 114.039 82.664 126.703 1.00 109.25 585 LYS A CA 1
ATOM 4875 C C . LYS A 1 585 ? 113.146 81.669 127.432 1.00 109.25 585 LYS A C 1
ATOM 4876 O O . LYS A 1 585 ? 112.252 81.093 126.804 1.00 109.25 585 LYS A O 1
ATOM 4882 N N . ILE A 1 586 ? 113.362 81.433 128.727 1.00 109.41 586 ILE A N 1
ATOM 4883 C CA . ILE A 1 586 ? 112.560 80.420 129.408 1.00 109.41 586 ILE A CA 1
ATOM 4884 C C . ILE A 1 586 ? 111.230 80.988 129.901 1.00 109.41 586 ILE A C 1
ATOM 4885 O O . ILE A 1 586 ? 110.303 80.218 130.182 1.00 109.41 586 ILE A O 1
ATOM 4890 N N . GLY A 1 587 ? 111.097 82.312 129.992 1.00 104.76 587 GLY A N 1
ATOM 4891 C CA . GLY A 1 587 ? 109.847 82.925 130.401 1.00 104.76 587 GLY A CA 1
ATOM 4892 C C . GLY A 1 587 ? 108.748 82.831 129.362 1.00 104.76 587 GLY A C 1
ATOM 4893 O O . GLY A 1 587 ? 107.595 82.511 129.683 1.00 104.76 587 GLY A O 1
ATOM 4894 N N . THR A 1 588 ? 109.100 83.107 128.102 1.00 101.94 588 THR A N 1
ATOM 4895 C CA . THR A 1 588 ? 108.121 83.044 127.025 1.00 101.94 588 THR A CA 1
ATOM 4896 C C . THR A 1 588 ? 107.647 81.621 126.760 1.00 101.94 588 THR A C 1
ATOM 4897 O O . THR A 1 588 ? 106.522 81.443 126.287 1.00 101.94 588 THR A O 1
ATOM 4901 N N . ILE A 1 589 ? 108.456 80.613 127.099 1.00 104.67 589 ILE A N 1
ATOM 4902 C CA . ILE A 1 589 ? 108.006 79.225 127.039 1.00 104.67 589 ILE A CA 1
ATOM 4903 C C . ILE A 1 589 ? 106.885 78.982 128.046 1.00 104.67 589 ILE A C 1
ATOM 4904 O O . ILE A 1 589 ? 105.863 78.363 127.719 1.00 104.67 589 ILE A O 1
ATOM 4909 N N . TRP A 1 590 ? 107.039 79.500 129.271 1.00 97.21 590 TRP A N 1
ATOM 4910 C CA . TRP A 1 590 ? 105.997 79.345 130.283 1.00 97.21 590 TRP A CA 1
ATOM 4911 C C . TRP A 1 590 ? 104.739 80.125 129.920 1.00 97.21 590 TRP A C 1
ATOM 4912 O O . TRP A 1 590 ? 103.625 79.667 130.187 1.00 97.21 590 TRP A O 1
ATOM 4923 N N . LEU A 1 591 ? 104.892 81.302 129.309 1.00 98.10 591 LEU A N 1
ATOM 4924 C CA . LEU A 1 591 ? 103.709 82.060 128.891 1.00 98.10 591 LEU A CA 1
ATOM 4925 C C . LEU A 1 591 ? 102.990 81.399 127.714 1.00 98.10 591 LEU A C 1
ATOM 4926 O O . LEU A 1 591 ? 101.750 81.423 127.645 1.00 98.10 591 LEU A O 1
ATOM 4931 N N . ILE A 1 592 ? 103.747 80.809 126.782 1.00 101.15 592 ILE A N 1
ATOM 4932 C CA . ILE A 1 592 ? 103.153 80.039 125.690 1.00 101.15 592 ILE A CA 1
ATOM 4933 C C . ILE A 1 592 ? 102.417 78.823 126.243 1.00 101.15 592 ILE A C 1
ATOM 4934 O O . ILE A 1 592 ? 101.320 78.477 125.781 1.00 101.15 592 ILE A O 1
ATOM 4939 N N . TYR A 1 593 ? 102.980 78.194 127.280 1.00 105.34 593 TYR A N 1
ATOM 4940 C CA . TYR A 1 593 ? 102.271 77.135 127.994 1.00 105.34 593 TYR A CA 1
ATOM 4941 C C . TYR A 1 593 ? 101.026 77.661 128.704 1.00 105.34 593 TYR A C 1
ATOM 4942 O O . TYR A 1 593 ? 100.023 76.945 128.805 1.00 105.34 593 TYR A O 1
ATOM 4951 N N . GLU A 1 594 ? 101.070 78.902 129.194 1.00 96.78 594 GLU A N 1
ATOM 4952 C CA . GLU A 1 594 ? 99.943 79.453 129.940 1.00 96.78 594 GLU A CA 1
ATOM 4953 C C . GLU A 1 594 ? 98.770 79.802 129.032 1.00 96.78 594 GLU A C 1
ATOM 4954 O O . GLU A 1 594 ? 97.616 79.734 129.470 1.00 96.78 594 GLU A O 1
ATOM 4960 N N . PHE A 1 595 ? 99.035 80.194 127.781 1.00 97.80 595 PHE A N 1
ATOM 4961 C CA . PHE A 1 595 ? 97.942 80.308 126.814 1.00 97.80 595 PHE A CA 1
ATOM 4962 C C . PHE A 1 595 ? 97.337 78.951 126.482 1.00 97.80 595 PHE A C 1
ATOM 4963 O O . PHE A 1 595 ? 96.133 78.847 126.224 1.00 97.80 595 PHE A O 1
ATOM 4971 N N . GLY A 1 596 ? 98.154 77.907 126.483 1.00 114.36 596 GLY A N 1
ATOM 4972 C CA . GLY A 1 596 ? 97.753 76.608 125.988 1.00 114.36 596 GLY A CA 1
ATOM 4973 C C . GLY A 1 596 ? 98.955 75.977 125.325 1.00 114.36 596 GLY A C 1
ATOM 4974 O O . GLY A 1 596 ? 100.011 75.896 125.959 1.00 114.36 596 GLY A O 1
ATOM 4975 N N . GLU A 1 597 ? 98.798 75.543 124.065 1.00 124.44 597 GLU A N 1
ATOM 4976 C CA . GLU A 1 597 ? 99.902 75.137 123.182 1.00 124.44 597 GLU A CA 1
ATOM 4977 C C . GLU A 1 597 ? 100.747 74.021 123.799 1.00 124.44 597 GLU A C 1
ATOM 4978 O O . GLU A 1 597 ? 101.965 74.145 123.944 1.00 124.44 597 GLU A O 1
ATOM 4984 N N . ILE A 1 598 ? 100.068 72.942 124.202 1.00 127.71 598 ILE A N 1
ATOM 4985 C CA . ILE A 1 598 ? 100.696 71.895 125.004 1.00 127.71 598 ILE A CA 1
ATOM 4986 C C . ILE A 1 598 ? 101.754 71.154 124.194 1.00 127.71 598 ILE A C 1
ATOM 4987 O O . ILE A 1 598 ? 102.831 70.825 124.707 1.00 127.71 598 ILE A O 1
ATOM 4992 N N . ASP A 1 599 ? 101.478 70.900 122.914 1.00 131.62 599 ASP A N 1
ATOM 4993 C CA . ASP A 1 599 ? 102.491 70.314 122.044 1.00 131.62 599 ASP A CA 1
ATOM 4994 C C . ASP A 1 599 ? 103.619 71.296 121.743 1.00 131.62 599 ASP A C 1
ATOM 4995 O O . ASP A 1 599 ? 104.793 70.902 121.741 1.00 131.62 599 ASP A O 1
ATOM 5000 N N . ARG A 1 600 ? 103.286 72.572 121.519 1.00 126.31 600 ARG A N 1
ATOM 5001 C CA . ARG A 1 600 ? 104.284 73.565 121.126 1.00 126.31 600 ARG A CA 1
ATOM 5002 C C . ARG A 1 600 ? 105.245 73.880 122.267 1.00 126.31 600 ARG A C 1
ATOM 5003 O O . ARG A 1 600 ? 106.456 74.018 122.044 1.00 126.31 600 ARG A O 1
ATOM 5011 N N . ALA A 1 601 ? 104.721 73.992 123.493 1.00 126.20 601 ALA A N 1
ATOM 5012 C CA . ALA A 1 601 ? 105.564 74.279 124.650 1.00 126.20 601 ALA A CA 1
ATOM 5013 C C . ALA A 1 601 ? 106.534 73.139 124.932 1.00 126.20 601 ALA A C 1
ATOM 5014 O O . ALA A 1 601 ? 107.711 73.382 125.210 1.00 126.20 601 ALA A O 1
ATOM 5016 N N . VAL A 1 602 ? 106.066 71.893 124.827 1.00 132.47 602 VAL A N 1
ATOM 5017 C CA . VAL A 1 602 ? 106.932 70.733 125.036 1.00 132.47 602 VAL A CA 1
ATOM 5018 C C . VAL A 1 602 ? 107.968 70.624 123.918 1.00 132.47 602 VAL A C 1
ATOM 5019 O O . VAL A 1 602 ? 109.142 70.310 124.169 1.00 132.47 602 VAL A O 1
ATOM 5023 N N . GLU A 1 603 ? 107.561 70.921 122.675 1.00 132.88 603 GLU A N 1
ATOM 5024 C CA . GLU A 1 603 ? 108.474 70.841 121.537 1.00 132.88 603 GLU A CA 1
ATOM 5025 C C . GLU A 1 603 ? 109.579 71.890 121.621 1.00 132.88 603 GLU A C 1
ATOM 5026 O O . GLU A 1 603 ? 110.730 71.613 121.265 1.00 132.88 603 GLU A O 1
ATOM 5032 N N . LEU A 1 604 ? 109.251 73.100 122.081 1.00 129.04 604 LEU A N 1
ATOM 5033 C CA . LEU A 1 604 ? 110.292 74.098 122.320 1.00 129.04 604 LEU A CA 1
ATOM 5034 C C . LEU A 1 604 ? 111.129 73.741 123.545 1.00 129.04 604 LEU A C 1
ATOM 5035 O O . LEU A 1 604 ? 112.350 73.959 123.557 1.00 129.04 604 LEU A O 1
ATOM 5040 N N . PHE A 1 605 ? 110.483 73.174 124.571 1.00 131.07 605 PHE A N 1
ATOM 5041 C CA . PHE A 1 605 ? 111.112 72.915 125.861 1.00 131.07 605 PHE A CA 1
ATOM 5042 C C . PHE A 1 605 ? 112.211 71.869 125.742 1.00 131.07 605 PHE A C 1
ATOM 5043 O O . PHE A 1 605 ? 113.366 72.119 126.112 1.00 131.07 605 PHE A O 1
ATOM 5051 N N . THR A 1 606 ? 111.876 70.708 125.170 1.00 136.83 606 THR A N 1
ATOM 5052 C CA . THR A 1 606 ? 112.832 69.615 125.026 1.00 136.83 606 THR A CA 1
ATOM 5053 C C . THR A 1 606 ? 113.924 69.925 124.014 1.00 136.83 606 THR A C 1
ATOM 5054 O O . THR A 1 606 ? 114.989 69.300 124.057 1.00 136.83 606 THR A O 1
ATOM 5058 N N . THR A 1 607 ? 113.688 70.877 123.114 1.00 132.56 607 THR A N 1
ATOM 5059 C CA . THR A 1 607 ? 114.702 71.247 122.138 1.00 132.56 607 THR A CA 1
ATOM 5060 C C . THR A 1 607 ? 115.699 72.240 122.722 1.00 132.56 607 THR A C 1
ATOM 5061 O O . THR A 1 607 ? 116.909 72.118 122.497 1.00 132.56 607 THR A O 1
ATOM 5065 N N . HIS A 1 608 ? 115.222 73.222 123.489 1.00 132.29 608 HIS A N 1
ATOM 5066 C CA . HIS A 1 608 ? 116.071 74.349 123.847 1.00 132.29 608 HIS A CA 1
ATOM 5067 C C . HIS A 1 608 ? 116.448 74.438 125.322 1.00 132.29 608 HIS A C 1
ATOM 5068 O O . HIS A 1 608 ? 117.244 75.320 125.670 1.00 132.29 608 HIS A O 1
ATOM 5075 N N . PHE A 1 609 ? 115.932 73.557 126.193 1.00 136.45 609 PHE A N 1
ATOM 5076 C CA . PHE A 1 609 ? 116.203 73.695 127.625 1.00 136.45 609 PHE A CA 1
ATOM 5077 C C . PHE A 1 609 ? 117.668 73.427 127.958 1.00 136.45 609 PHE A C 1
ATOM 5078 O O . PHE A 1 609 ? 118.246 74.123 128.801 1.00 136.45 609 PHE A O 1
ATOM 5086 N N . ILE A 1 610 ? 118.283 72.435 127.311 1.00 138.41 610 ILE A N 1
ATOM 5087 C CA . ILE A 1 610 ? 119.669 72.096 127.621 1.00 138.41 610 ILE A CA 1
ATOM 5088 C C . ILE A 1 610 ? 120.615 73.208 127.162 1.00 138.41 610 ILE A C 1
ATOM 5089 O O . ILE A 1 610 ? 121.532 73.600 127.898 1.00 138.41 610 ILE A O 1
ATOM 5094 N N . GLU A 1 611 ? 120.351 73.799 125.990 1.00 140.53 611 GLU A N 1
ATOM 5095 C CA . GLU A 1 611 ? 121.192 74.874 125.479 1.00 140.53 611 GLU A CA 1
ATOM 5096 C C . GLU A 1 611 ? 120.992 76.154 126.281 1.00 140.53 611 GLU A C 1
ATOM 5097 O O . GLU A 1 611 ? 121.946 76.911 126.499 1.00 140.53 611 GLU A O 1
ATOM 5103 N N . ILE A 1 612 ? 119.764 76.395 126.754 1.00 135.26 612 ILE A N 1
ATOM 5104 C CA . ILE A 1 612 ? 119.503 77.545 127.616 1.00 135.26 612 ILE A CA 1
ATOM 5105 C C . ILE A 1 612 ? 120.202 77.376 128.962 1.00 135.26 612 ILE A C 1
ATOM 5106 O O . ILE A 1 612 ? 120.789 78.325 129.499 1.00 135.26 612 ILE A O 1
ATOM 5111 N N . PHE A 1 613 ? 120.196 76.157 129.506 1.00 140.91 613 PHE A N 1
ATOM 5112 C CA . PHE A 1 613 ? 120.729 75.972 130.850 1.00 140.91 613 PHE A CA 1
ATOM 5113 C C . PHE A 1 613 ? 122.257 75.965 130.861 1.00 140.91 613 PHE A C 1
ATOM 5114 O O . PHE A 1 613 ? 122.867 76.369 131.858 1.00 140.91 613 PHE A O 1
ATOM 5122 N N . GLU A 1 614 ? 122.900 75.506 129.777 1.00 146.88 614 GLU A N 1
ATOM 5123 C CA . GLU A 1 614 ? 124.367 75.502 129.777 1.00 146.88 614 GLU A CA 1
ATOM 5124 C C . GLU A 1 614 ? 124.964 76.902 129.633 1.00 146.88 614 GLU A C 1
ATOM 5125 O O . GLU A 1 614 ? 126.024 77.181 130.205 1.00 146.88 614 GLU A O 1
ATOM 5131 N N . ASN A 1 615 ? 124.321 77.798 128.884 1.00 146.29 615 ASN A N 1
ATOM 5132 C CA . ASN A 1 615 ? 124.974 79.078 128.615 1.00 146.29 615 ASN A CA 1
ATOM 5133 C C . ASN A 1 615 ? 124.617 80.168 129.623 1.00 146.29 615 ASN A C 1
ATOM 5134 O O . ASN A 1 615 ? 125.018 81.320 129.424 1.00 146.29 615 ASN A O 1
ATOM 5139 N N . SER A 1 616 ? 123.889 79.844 130.689 1.00 142.57 616 SER A N 1
ATOM 5140 C CA . SER A 1 616 ? 123.569 80.833 131.712 1.00 142.57 616 SER A CA 1
ATOM 5141 C C . SER A 1 616 ? 124.800 81.169 132.550 1.00 142.57 616 SER A C 1
ATOM 5142 O O . SER A 1 616 ? 125.695 80.341 132.741 1.00 142.57 616 SER A O 1
ATOM 5145 N N . GLN A 1 617 ? 124.840 82.403 133.054 1.00 147.36 617 GLN A N 1
ATOM 5146 C CA . GLN A 1 617 ? 125.982 82.892 133.819 1.00 147.36 617 GLN A CA 1
ATOM 5147 C C . GLN A 1 617 ? 125.644 83.193 135.270 1.00 147.36 617 GLN A C 1
ATOM 5148 O O . GLN A 1 617 ? 126.297 82.662 136.176 1.00 147.36 617 GLN A O 1
ATOM 5154 N N . ASN A 1 618 ? 124.642 84.033 135.523 1.00 138.24 618 ASN A N 1
ATOM 5155 C CA . ASN A 1 618 ? 124.321 84.449 136.880 1.00 138.24 618 ASN A CA 1
ATOM 5156 C C . ASN A 1 618 ? 123.521 83.363 137.596 1.00 138.24 618 ASN A C 1
ATOM 5157 O O . ASN A 1 618 ? 123.187 82.319 137.028 1.00 138.24 618 ASN A O 1
ATOM 5162 N N . LYS A 1 619 ? 123.202 83.611 138.870 1.00 135.26 619 LYS A N 1
ATOM 5163 C CA . LYS A 1 619 ? 122.512 82.616 139.682 1.00 135.26 619 LYS A CA 1
ATOM 5164 C C . LYS A 1 619 ? 121.407 83.231 140.536 1.00 135.26 619 LYS A C 1
ATOM 5165 O O . LYS A 1 619 ? 121.224 82.834 141.692 1.00 135.26 619 LYS A O 1
ATOM 5171 N N . ASN A 1 620 ? 120.662 84.192 139.998 1.00 122.79 620 ASN A N 1
ATOM 5172 C CA . ASN A 1 620 ? 119.517 84.763 140.693 1.00 122.79 620 ASN A CA 1
ATOM 5173 C C . ASN A 1 620 ? 118.227 84.448 139.943 1.00 122.79 620 ASN A C 1
ATOM 5174 O O . ASN A 1 620 ? 118.228 83.801 138.893 1.00 122.79 620 ASN A O 1
ATOM 5179 N N . LEU A 1 621 ? 117.109 84.907 140.509 1.00 111.74 621 LEU A N 1
ATOM 5180 C CA . LEU A 1 621 ? 115.804 84.578 139.942 1.00 111.74 621 LEU A CA 1
ATOM 5181 C C . LEU A 1 621 ? 115.506 85.409 138.698 1.00 111.74 621 LEU A C 1
ATOM 5182 O O . LEU A 1 621 ? 114.878 84.916 137.753 1.00 111.74 621 LEU A O 1
ATOM 5187 N N . TYR A 1 622 ? 115.952 86.669 138.682 1.00 109.22 622 TYR A N 1
ATOM 5188 C CA . TYR A 1 622 ? 115.539 87.603 137.636 1.00 109.22 622 TYR A CA 1
ATOM 5189 C C . TYR A 1 622 ? 116.166 87.262 136.288 1.00 109.22 622 TYR A C 1
ATOM 5190 O O . TYR A 1 622 ? 115.466 87.185 135.272 1.00 109.22 622 TYR A O 1
ATOM 5199 N N . SER A 1 623 ? 117.484 87.051 136.257 1.00 118.29 623 SER A N 1
ATOM 5200 C CA . SER A 1 623 ? 118.158 86.807 134.987 1.00 118.29 623 SER A CA 1
ATOM 5201 C C . SER A 1 623 ? 119.244 85.742 135.093 1.00 118.29 623 SER A C 1
ATOM 5202 O O . SER A 1 623 ? 120.123 85.682 134.225 1.00 118.29 623 SER A O 1
ATOM 5205 N N . GLY A 1 624 ? 119.212 84.902 136.123 1.00 126.45 624 GLY A N 1
ATOM 5206 C CA . GLY A 1 624 ? 120.306 83.980 136.348 1.00 126.45 624 GLY A CA 1
ATOM 5207 C C . GLY A 1 624 ? 120.030 82.526 136.032 1.00 126.45 624 GLY A C 1
ATOM 5208 O O . GLY A 1 624 ? 119.917 82.147 134.864 1.00 126.45 624 GLY A O 1
ATOM 5209 N N . GLN A 1 625 ? 119.924 81.701 137.073 1.00 128.65 625 GLN A N 1
ATOM 5210 C CA . GLN A 1 625 ? 119.871 80.256 136.895 1.00 128.65 625 GLN A CA 1
ATOM 5211 C C . GLN A 1 625 ? 118.696 79.643 137.649 1.00 128.65 625 GLN A C 1
ATOM 5212 O O . GLN A 1 625 ? 118.216 78.564 137.286 1.00 128.65 625 GLN A O 1
ATOM 5218 N N . ALA A 1 626 ? 118.228 80.328 138.697 1.00 120.64 626 ALA A N 1
ATOM 5219 C CA . ALA A 1 626 ? 117.176 79.772 139.544 1.00 120.64 626 ALA A CA 1
ATOM 5220 C C . ALA A 1 626 ? 115.827 79.735 138.838 1.00 120.64 626 ALA A C 1
ATOM 5221 O O . ALA A 1 626 ? 115.011 78.850 139.117 1.00 120.64 626 ALA A O 1
ATOM 5223 N N . GLY A 1 627 ? 115.574 80.684 137.934 1.00 119.80 627 GLY A N 1
ATOM 5224 C CA . GLY A 1 627 ? 114.302 80.705 137.230 1.00 119.80 627 GLY A CA 1
ATOM 5225 C C . GLY A 1 627 ? 114.135 79.551 136.259 1.00 119.80 627 GLY A C 1
ATOM 5226 O O . GLY A 1 627 ? 113.038 79.001 136.119 1.00 119.80 627 GLY A O 1
ATOM 5227 N N . ILE A 1 628 ? 115.220 79.172 135.576 1.00 121.57 628 ILE A N 1
ATOM 5228 C CA . ILE A 1 628 ? 115.183 78.041 134.651 1.00 121.57 628 ILE A CA 1
ATOM 5229 C C . ILE A 1 628 ? 114.936 76.743 135.414 1.00 121.57 628 ILE A C 1
ATOM 5230 O O . ILE A 1 628 ? 114.140 75.894 134.988 1.00 121.57 628 ILE A O 1
ATOM 5235 N N . LEU A 1 629 ? 115.577 76.593 136.577 1.00 122.41 629 LEU A N 1
ATOM 5236 C CA . LEU A 1 629 ? 115.326 75.439 137.434 1.00 122.41 629 LEU A CA 1
ATOM 5237 C C . LEU A 1 629 ? 113.908 75.444 137.996 1.00 122.41 629 LEU A C 1
ATOM 5238 O O . LEU A 1 629 ? 113.314 74.375 138.165 1.00 122.41 629 LEU A O 1
ATOM 5243 N N . LEU A 1 630 ? 113.349 76.626 138.275 1.00 113.60 630 LEU A N 1
ATOM 5244 C CA . LEU A 1 630 ? 111.964 76.711 138.736 1.00 113.60 630 LEU A CA 1
ATOM 5245 C C . LEU A 1 630 ? 110.983 76.297 137.643 1.00 113.60 630 LEU A C 1
ATOM 5246 O O . LEU A 1 630 ? 109.998 75.599 137.920 1.00 113.60 630 LEU A O 1
ATOM 5251 N N . VAL A 1 631 ? 111.243 76.712 136.398 1.00 113.80 631 VAL A N 1
ATOM 5252 C CA . VAL A 1 631 ? 110.410 76.301 135.265 1.00 113.80 631 VAL A CA 1
ATOM 5253 C C . VAL A 1 631 ? 110.515 74.795 135.043 1.00 113.80 631 VAL A C 1
ATOM 5254 O O . VAL A 1 631 ? 109.507 74.114 134.796 1.00 113.80 631 VAL A O 1
ATOM 5258 N N . GLY A 1 632 ? 111.729 74.249 135.160 1.00 121.37 632 GLY A N 1
ATOM 5259 C CA . GLY A 1 632 ? 111.908 72.810 135.033 1.00 121.37 632 GLY A CA 1
ATOM 5260 C C . GLY A 1 632 ? 111.226 72.021 136.137 1.00 121.37 632 GLY A C 1
ATOM 5261 O O . GLY A 1 632 ? 110.659 70.953 135.888 1.00 121.37 632 GLY A O 1
ATOM 5262 N N . LEU A 1 633 ? 111.251 72.545 137.366 1.00 119.76 633 LEU A N 1
ATOM 5263 C CA . LEU A 1 633 ? 110.574 71.882 138.476 1.00 119.76 633 LEU A CA 1
ATOM 5264 C C . LEU A 1 633 ? 109.059 71.952 138.311 1.00 119.76 633 LEU A C 1
ATOM 5265 O O . LEU A 1 633 ? 108.351 71.004 138.667 1.00 119.76 633 LEU A O 1
ATOM 5270 N N . TYR A 1 634 ? 108.548 73.066 137.776 1.00 119.13 634 TYR A N 1
ATOM 5271 C CA . TYR A 1 634 ? 107.120 73.175 137.479 1.00 119.13 634 TYR A CA 1
ATOM 5272 C C . TYR A 1 634 ? 106.697 72.176 136.406 1.00 119.13 634 TYR A C 1
ATOM 5273 O O . TYR A 1 634 ? 105.653 71.517 136.531 1.00 119.13 634 TYR A O 1
ATOM 5282 N N . PHE A 1 635 ? 107.508 72.045 135.351 1.00 124.20 635 PHE A N 1
ATOM 5283 C CA . PHE A 1 635 ? 107.206 71.099 134.282 1.00 124.20 635 PHE A CA 1
ATOM 5284 C C . PHE A 1 635 ? 107.326 69.654 134.754 1.00 124.20 635 PHE A C 1
ATOM 5285 O O . PHE A 1 635 ? 106.603 68.783 134.260 1.00 124.20 635 PHE A O 1
ATOM 5293 N N . LEU A 1 636 ? 108.235 69.379 135.692 1.00 129.47 636 LEU A N 1
ATOM 5294 C CA . LEU A 1 636 ? 108.306 68.057 136.302 1.00 129.47 636 LEU A CA 1
ATOM 5295 C C . LEU A 1 636 ? 107.123 67.782 137.220 1.00 129.47 636 LEU A C 1
ATOM 5296 O O . LEU A 1 636 ? 106.646 66.643 137.282 1.00 129.47 636 LEU A O 1
ATOM 5301 N N . SER A 1 637 ? 106.655 68.799 137.949 1.00 124.77 637 SER A N 1
ATOM 5302 C CA . SER A 1 637 ? 105.554 68.609 138.885 1.00 124.77 637 SER A CA 1
ATOM 5303 C C . SER A 1 637 ? 104.240 68.362 138.159 1.00 124.77 637 SER A C 1
ATOM 5304 O O . SER A 1 637 ? 103.460 67.490 138.562 1.00 124.77 637 SER A O 1
ATOM 5307 N N . LYS A 1 638 ? 103.962 69.128 137.101 1.00 125.62 638 LYS A N 1
ATOM 5308 C CA . LYS A 1 638 ? 102.789 68.817 136.289 1.00 125.62 638 LYS A CA 1
ATOM 5309 C C . LYS A 1 638 ? 103.006 67.536 135.489 1.00 125.62 638 LYS A C 1
ATOM 5310 O O . LYS A 1 638 ? 102.156 66.639 135.485 1.00 125.62 638 LYS A O 1
ATOM 5316 N N . GLY A 1 639 ? 104.142 67.439 134.806 1.00 133.49 639 GLY A N 1
ATOM 5317 C CA . GLY A 1 639 ? 104.570 66.212 134.163 1.00 133.49 639 GLY A CA 1
ATOM 5318 C C . GLY A 1 639 ? 104.274 66.189 132.680 1.00 133.49 639 GLY A C 1
ATOM 5319 O O . GLY A 1 639 ? 103.164 65.835 132.269 1.00 133.49 639 GLY A O 1
ATOM 5320 N N . GLU A 1 640 ? 105.267 66.556 131.859 1.00 143.61 640 GLU A N 1
ATOM 5321 C CA . GLU A 1 640 ? 105.140 66.486 130.407 1.00 143.61 640 GLU A CA 1
ATOM 5322 C C . GLU A 1 640 ? 106.434 66.030 129.740 1.00 143.61 640 GLU A C 1
ATOM 5323 O O . GLU A 1 640 ? 106.551 66.126 128.513 1.00 143.61 640 GLU A O 1
ATOM 5329 N N . ILE A 1 641 ? 107.409 65.541 130.506 1.00 146.56 641 ILE A N 1
ATOM 5330 C CA . ILE A 1 641 ? 108.739 65.257 129.986 1.00 146.56 641 ILE A CA 1
ATOM 5331 C C . ILE A 1 641 ? 109.154 63.846 130.387 1.00 146.56 641 ILE A C 1
ATOM 5332 O O . ILE A 1 641 ? 108.491 63.173 131.176 1.00 146.56 641 ILE A O 1
ATOM 5337 N N . ASP A 1 642 ? 110.277 63.412 129.820 1.00 151.83 642 ASP A N 1
ATOM 5338 C CA . ASP A 1 642 ? 110.808 62.074 130.018 1.00 151.83 642 ASP A CA 1
ATOM 5339 C C . ASP A 1 642 ? 111.519 61.960 131.366 1.00 151.83 642 ASP A C 1
ATOM 5340 O O . ASP A 1 642 ? 111.767 62.950 132.060 1.00 151.83 642 ASP A O 1
ATOM 5345 N N . ASN A 1 643 ? 111.849 60.719 131.730 1.00 152.84 643 ASN A N 1
ATOM 5346 C CA . ASN A 1 643 ? 112.385 60.432 133.057 1.00 152.84 643 ASN A CA 1
ATOM 5347 C C . ASN A 1 643 ? 113.840 60.865 133.207 1.00 152.84 643 ASN A C 1
ATOM 5348 O O . ASN A 1 643 ? 114.225 61.380 134.262 1.00 152.84 643 ASN A O 1
ATOM 5353 N N . LYS A 1 644 ? 114.667 60.655 132.176 1.00 152.16 644 LYS A N 1
ATOM 5354 C CA . LYS A 1 644 ? 116.090 60.962 132.303 1.00 152.16 644 LYS A CA 1
ATOM 5355 C C . LYS A 1 644 ? 116.355 62.465 132.294 1.00 152.16 644 LYS A C 1
ATOM 5356 O O . LYS A 1 644 ? 117.292 62.927 132.958 1.00 152.16 644 LYS A O 1
ATOM 5362 N N . LEU A 1 645 ? 115.540 63.239 131.570 1.00 148.96 645 LEU A N 1
ATOM 5363 C CA . LEU A 1 645 ? 115.648 64.695 131.624 1.00 148.96 645 LEU A CA 1
ATOM 5364 C C . LEU A 1 645 ? 115.294 65.219 133.009 1.00 148.96 645 LEU A C 1
ATOM 5365 O O . LEU A 1 645 ? 115.976 66.107 133.537 1.00 148.96 645 LEU A O 1
ATOM 5370 N N . GLY A 1 646 ? 114.247 64.659 133.621 1.00 148.52 646 GLY A N 1
ATOM 5371 C CA . GLY A 1 646 ? 113.913 65.011 134.989 1.00 148.52 646 GLY A CA 1
ATOM 5372 C C . GLY A 1 646 ? 114.966 64.585 135.991 1.00 148.52 646 GLY A C 1
ATOM 5373 O O . GLY A 1 646 ? 115.206 65.290 136.976 1.00 148.52 646 GLY A O 1
ATOM 5374 N N . GLU A 1 647 ? 115.610 63.438 135.752 1.00 153.75 647 GLU A N 1
ATOM 5375 C CA . GLU A 1 647 ? 116.714 63.003 136.602 1.00 153.75 647 GLU A CA 1
ATOM 5376 C C . GLU A 1 647 ? 117.897 63.959 136.505 1.00 153.75 647 GLU A C 1
ATOM 5377 O O . GLU A 1 647 ? 118.528 64.281 137.519 1.00 153.75 647 GLU A O 1
ATOM 5383 N N . GLU A 1 648 ? 118.199 64.433 135.291 1.00 150.23 648 GLU A N 1
ATOM 5384 C CA . GLU A 1 648 ? 119.250 65.434 135.109 1.00 150.23 648 GLU A CA 1
ATOM 5385 C C . GLU A 1 648 ? 118.897 66.748 135.799 1.00 150.23 648 GLU A C 1
ATOM 5386 O O . GLU A 1 648 ? 119.768 67.393 136.400 1.00 150.23 648 GLU A O 1
ATOM 5392 N N . ILE A 1 649 ? 117.622 67.150 135.727 1.00 145.25 649 ILE A N 1
ATOM 5393 C CA . ILE A 1 649 ? 117.164 68.372 136.391 1.00 145.25 649 ILE A CA 1
ATOM 5394 C C . ILE A 1 649 ? 117.305 68.254 137.907 1.00 145.25 649 ILE A C 1
ATOM 5395 O O . ILE A 1 649 ? 117.804 69.174 138.568 1.00 145.25 649 ILE A O 1
ATOM 5400 N N . LEU A 1 650 ? 116.907 67.109 138.475 1.00 146.70 650 LEU A N 1
ATOM 5401 C CA . LEU A 1 650 ? 117.033 66.903 139.918 1.00 146.70 650 LEU A CA 1
ATOM 5402 C C . LEU A 1 650 ? 118.493 66.818 140.358 1.00 146.70 650 LEU A C 1
ATOM 5403 O O . LEU A 1 650 ? 118.849 67.329 141.428 1.00 146.70 650 LEU A O 1
ATOM 5408 N N . ILE A 1 651 ? 119.350 66.195 139.541 1.00 149.01 651 ILE A N 1
ATOM 5409 C CA . ILE A 1 651 ? 120.773 66.094 139.864 1.00 149.01 651 ILE A CA 1
ATOM 5410 C C . ILE A 1 651 ? 121.426 67.473 139.861 1.00 149.01 651 ILE A C 1
ATOM 5411 O O . ILE A 1 651 ? 122.175 67.826 140.780 1.00 149.01 651 ILE A O 1
ATOM 5416 N N . ARG A 1 652 ? 121.115 68.294 138.854 1.00 144.42 652 ARG A N 1
ATOM 5417 C CA . ARG A 1 652 ? 121.712 69.624 138.800 1.00 144.42 652 ARG A CA 1
ATOM 5418 C C . ARG A 1 652 ? 121.104 70.567 139.834 1.00 144.42 652 ARG A C 1
ATOM 5419 O O . ARG A 1 652 ? 121.783 71.489 140.298 1.00 144.42 652 ARG A O 1
ATOM 5427 N N . LEU A 1 653 ? 119.854 70.331 140.244 1.00 141.55 653 LEU A N 1
ATOM 5428 C CA . LEU A 1 653 ? 119.278 71.114 141.334 1.00 141.55 653 LEU A CA 1
ATOM 5429 C C . LEU A 1 653 ? 119.931 70.748 142.664 1.00 141.55 653 LEU A C 1
ATOM 5430 O O . LEU A 1 653 ? 120.168 71.623 143.508 1.00 141.55 653 LEU A O 1
ATOM 5435 N N . ARG A 1 654 ? 120.238 69.460 142.862 1.00 144.59 654 ARG A N 1
ATOM 5436 C CA . ARG A 1 654 ? 120.994 69.041 144.040 1.00 144.59 654 ARG A CA 1
ATOM 5437 C C . ARG A 1 654 ? 122.407 69.614 144.020 1.00 144.59 654 ARG A C 1
ATOM 5438 O O . ARG A 1 654 ? 122.948 69.980 145.070 1.00 144.59 654 ARG A O 1
ATOM 5446 N N . GLU A 1 655 ? 123.013 69.693 142.831 1.00 146.32 655 GLU A N 1
ATOM 5447 C CA . GLU A 1 655 ? 124.324 70.322 142.680 1.00 146.32 655 GLU A CA 1
ATOM 5448 C C . GLU A 1 655 ? 124.273 71.807 143.029 1.00 146.32 655 GLU A C 1
ATOM 5449 O O . GLU A 1 655 ? 125.179 72.324 143.694 1.00 146.32 655 GLU A O 1
ATOM 5455 N N . TYR A 1 656 ? 123.210 72.498 142.602 1.00 142.26 656 TYR A N 1
ATOM 5456 C CA . TYR A 1 656 ? 123.028 73.907 142.946 1.00 142.26 656 TYR A CA 1
ATOM 5457 C C . TYR A 1 656 ? 122.836 74.098 144.447 1.00 142.26 656 TYR A C 1
ATOM 5458 O O . TYR A 1 656 ? 123.386 75.038 145.032 1.00 142.26 656 TYR A O 1
ATOM 5467 N N . THR A 1 657 ? 122.065 73.210 145.084 1.00 141.11 657 THR A N 1
ATOM 5468 C CA . THR A 1 657 ? 121.872 73.286 146.532 1.00 141.11 657 THR A CA 1
ATOM 5469 C C . THR A 1 657 ? 123.174 73.028 147.287 1.00 141.11 657 THR A C 1
ATOM 5470 O O . THR A 1 657 ? 123.476 73.719 148.270 1.00 141.11 657 THR A O 1
ATOM 5474 N N . LEU A 1 658 ? 123.963 72.049 146.830 1.00 142.50 658 LEU A N 1
ATOM 5475 C CA . LEU A 1 658 ? 125.237 71.749 147.475 1.00 142.50 658 LEU A CA 1
ATOM 5476 C C . LEU A 1 658 ? 126.257 72.862 147.265 1.00 142.50 658 LEU A C 1
ATOM 5477 O O . LEU A 1 658 ? 127.087 73.111 148.146 1.00 142.50 658 LEU A O 1
ATOM 5482 N N . ASN A 1 659 ? 126.217 73.535 146.113 1.00 143.20 659 ASN A N 1
ATOM 5483 C CA . ASN A 1 659 ? 127.081 74.693 145.911 1.00 143.20 659 ASN A CA 1
ATOM 5484 C C . ASN A 1 659 ? 126.622 75.887 146.737 1.00 143.20 659 ASN A C 1
ATOM 5485 O O . ASN A 1 659 ? 127.452 76.705 147.151 1.00 143.20 659 ASN A O 1
ATOM 5490 N N . TYR A 1 660 ? 125.314 76.010 146.980 1.00 141.32 660 TYR A N 1
ATOM 5491 C CA . TYR A 1 660 ? 124.820 77.127 147.777 1.00 141.32 660 TYR A CA 1
ATOM 5492 C C . TYR A 1 660 ? 125.143 76.953 149.256 1.00 141.32 660 TYR A C 1
ATOM 5493 O O . TYR A 1 660 ? 125.487 77.928 149.936 1.00 141.32 660 TYR A O 1
ATOM 5502 N N . ILE A 1 661 ? 125.034 75.727 149.778 1.00 143.83 661 ILE A N 1
ATOM 5503 C CA . ILE A 1 661 ? 125.230 75.536 151.215 1.00 143.83 661 ILE A CA 1
ATOM 5504 C C . ILE A 1 661 ? 126.699 75.613 151.618 1.00 143.83 661 ILE A C 1
ATOM 5505 O O . ILE A 1 661 ? 126.999 75.749 152.810 1.00 143.83 661 ILE A O 1
ATOM 5510 N N . GLU A 1 662 ? 127.627 75.530 150.664 1.00 148.94 662 GLU A N 1
ATOM 5511 C CA . GLU A 1 662 ? 129.043 75.627 151.004 1.00 148.94 662 GLU A CA 1
ATOM 5512 C C . GLU A 1 662 ? 129.465 77.075 151.229 1.00 148.94 662 GLU A C 1
ATOM 5513 O O . GLU A 1 662 ? 130.136 77.386 152.219 1.00 148.94 662 GLU A O 1
ATOM 5519 N N . ASN A 1 663 ? 129.080 77.973 150.323 1.00 145.13 663 ASN A N 1
ATOM 5520 C CA . ASN A 1 663 ? 129.443 79.387 150.422 1.00 145.13 663 ASN A CA 1
ATOM 5521 C C . ASN A 1 663 ? 128.344 80.206 149.760 1.00 145.13 663 ASN A C 1
ATOM 5522 O O . ASN A 1 663 ? 128.224 80.222 148.525 1.00 145.13 663 ASN A O 1
ATOM 5527 N N . PRO A 1 664 ? 127.519 80.905 150.547 1.00 141.99 664 PRO A N 1
ATOM 5528 C CA . PRO A 1 664 ? 126.391 81.644 149.964 1.00 141.99 664 PRO A CA 1
ATOM 5529 C C . PRO A 1 664 ? 126.747 83.017 149.417 1.00 141.99 664 PRO A C 1
ATOM 5530 O O . PRO A 1 664 ? 125.918 83.611 148.715 1.00 141.99 664 PRO A O 1
ATOM 5534 N N . GLU A 1 665 ? 127.942 83.533 149.697 1.00 137.83 665 GLU A N 1
ATOM 5535 C CA . GLU A 1 665 ? 128.272 84.921 149.393 1.00 137.83 665 GLU A CA 1
ATOM 5536 C C . GLU A 1 665 ? 128.773 85.131 147.970 1.00 137.83 665 GLU A C 1
ATOM 5537 O O . GLU A 1 665 ? 129.111 86.267 147.618 1.00 137.83 665 GLU A O 1
ATOM 5543 N N . THR A 1 666 ? 128.839 84.078 147.152 1.00 144.48 666 THR A N 1
ATOM 5544 C CA . THR A 1 666 ? 129.456 84.200 145.834 1.00 144.48 666 THR A CA 1
ATOM 5545 C C . THR A 1 666 ? 128.560 84.949 144.852 1.00 144.48 666 THR A C 1
ATOM 5546 O O . THR A 1 666 ? 129.041 85.795 144.089 1.00 144.48 666 THR A O 1
ATOM 5550 N N . PHE A 1 667 ? 127.258 84.662 144.856 1.00 144.89 667 PHE A N 1
ATOM 5551 C CA . PHE A 1 667 ? 126.343 85.190 143.850 1.00 144.89 667 PHE A CA 1
ATOM 5552 C C . PHE A 1 667 ? 125.212 86.021 144.451 1.00 144.89 667 PHE A C 1
ATOM 5553 O O . PHE A 1 667 ? 124.070 85.937 143.987 1.00 144.89 667 PHE A O 1
ATOM 5561 N N . CYS A 1 668 ? 125.508 86.822 145.469 1.00 142.15 668 CYS A N 1
ATOM 5562 C CA . CYS A 1 668 ? 124.559 87.777 146.027 1.00 142.15 668 CYS A CA 1
ATOM 5563 C C . CYS A 1 668 ? 125.353 88.947 146.596 1.00 142.15 668 CYS A C 1
ATOM 5564 O O . CYS A 1 668 ? 126.536 89.122 146.291 1.00 142.15 668 CYS A O 1
ATOM 5567 N N . LYS A 1 669 ? 124.699 89.757 147.426 1.00 131.56 669 LYS A N 1
ATOM 5568 C CA . LYS A 1 669 ? 125.363 90.842 148.145 1.00 131.56 669 LYS A CA 1
ATOM 5569 C C . LYS A 1 669 ? 124.815 90.881 149.568 1.00 131.56 669 LYS A C 1
ATOM 5570 O O . LYS A 1 669 ? 123.779 91.502 149.824 1.00 131.56 669 LYS A O 1
ATOM 5576 N N . VAL A 1 670 ? 125.510 90.221 150.491 1.00 129.89 670 VAL A N 1
ATOM 5577 C CA . VAL A 1 670 ? 125.160 90.259 151.907 1.00 129.89 670 VAL A CA 1
ATOM 5578 C C . VAL A 1 670 ? 125.757 91.541 152.476 1.00 129.89 670 VAL A C 1
ATOM 5579 O O . VAL A 1 670 ? 126.958 91.621 152.740 1.00 129.89 670 VAL A O 1
ATOM 5583 N N . GLY A 1 671 ? 124.914 92.553 152.660 1.00 129.92 671 GLY A N 1
ATOM 5584 C CA . GLY A 1 671 ? 125.366 93.833 153.165 1.00 129.92 671 GLY A CA 1
ATOM 5585 C C . GLY A 1 671 ? 124.238 94.827 153.333 1.00 129.92 671 GLY A C 1
ATOM 5586 O O . GLY A 1 671 ? 123.168 94.478 153.838 1.00 129.92 671 GLY A O 1
ATOM 5587 N N . ALA A 1 672 ? 124.465 96.074 152.922 1.00 131.52 672 ALA A N 1
ATOM 5588 C CA . ALA A 1 672 ? 123.443 97.110 153.006 1.00 131.52 672 ALA A CA 1
ATOM 5589 C C . ALA A 1 672 ? 123.317 97.970 151.759 1.00 131.52 672 ALA A C 1
ATOM 5590 O O . ALA A 1 672 ? 122.332 98.713 151.660 1.00 131.52 672 ALA A O 1
ATOM 5592 N N . SER A 1 673 ? 124.289 97.917 150.833 1.00 135.76 673 SER A N 1
ATOM 5593 C CA . SER A 1 673 ? 124.366 98.636 149.555 1.00 135.76 673 SER A CA 1
ATOM 5594 C C . SER A 1 673 ? 124.485 100.153 149.706 1.00 135.76 673 SER A C 1
ATOM 5595 O O . SER A 1 673 ? 124.091 100.733 150.723 1.00 135.76 673 SER A O 1
ATOM 5598 N N . ASP A 1 674 ? 125.049 100.810 148.689 1.00 135.11 674 ASP A N 1
ATOM 5599 C CA . ASP A 1 674 ? 125.271 102.249 148.735 1.00 135.11 674 ASP A CA 1
ATOM 5600 C C . ASP A 1 674 ? 124.771 102.967 147.487 1.00 135.11 674 ASP A C 1
ATOM 5601 O O . ASP A 1 674 ? 124.898 104.194 147.402 1.00 135.11 674 ASP A O 1
ATOM 5606 N N . VAL A 1 675 ? 124.208 102.246 146.521 1.00 131.09 675 VAL A N 1
ATOM 5607 C CA . VAL A 1 675 ? 123.689 102.834 145.292 1.00 131.09 675 VAL A CA 1
ATOM 5608 C C . VAL A 1 675 ? 122.167 102.765 145.323 1.00 131.09 675 VAL A C 1
ATOM 5609 O O . VAL A 1 675 ? 121.587 101.730 145.674 1.00 131.09 675 VAL A O 1
ATOM 5613 N N . GLN A 1 676 ? 121.522 103.885 145.005 1.00 130.73 676 GLN A N 1
ATOM 5614 C CA . GLN A 1 676 ? 120.066 103.975 144.988 1.00 130.73 676 GLN A CA 1
ATOM 5615 C C . GLN A 1 676 ? 119.600 104.343 143.580 1.00 130.73 676 GLN A C 1
ATOM 5616 O O . GLN A 1 676 ? 120.013 105.366 143.023 1.00 130.73 676 GLN A O 1
ATOM 5622 N N . SER A 1 677 ? 118.759 103.486 143.001 1.00 119.93 677 SER A N 1
ATOM 5623 C CA . SER A 1 677 ? 118.240 103.684 141.655 1.00 119.93 677 SER A CA 1
ATOM 5624 C C . SER A 1 677 ? 117.020 102.798 141.457 1.00 119.93 677 SER A C 1
ATOM 5625 O O . SER A 1 677 ? 116.751 101.887 142.245 1.00 119.93 677 SER A O 1
ATOM 5628 N N . ASN A 1 678 ? 116.288 103.078 140.380 1.00 114.82 678 ASN A N 1
ATOM 5629 C CA . ASN A 1 678 ? 115.154 102.265 139.958 1.00 114.82 678 ASN A CA 1
ATOM 5630 C C . ASN A 1 678 ? 115.513 101.326 138.813 1.00 114.82 678 ASN A C 1
ATOM 5631 O O . ASN A 1 678 ? 114.614 100.744 138.198 1.00 114.82 678 ASN A O 1
ATOM 5636 N N . ASP A 1 679 ? 116.802 101.188 138.504 1.00 112.63 679 ASP A N 1
ATOM 5637 C CA . ASP A 1 679 ? 117.236 100.328 137.411 1.00 112.63 679 ASP A CA 1
ATOM 5638 C C . ASP A 1 679 ? 116.998 98.859 137.757 1.00 112.63 679 ASP A C 1
ATOM 5639 O O . ASP A 1 679 ? 117.216 98.446 138.901 1.00 112.63 679 ASP A O 1
ATOM 5644 N N . PRO A 1 680 ? 116.531 98.052 136.799 1.00 106.82 680 PRO A N 1
ATOM 5645 C CA . PRO A 1 680 ? 116.294 96.629 137.096 1.00 106.82 680 PRO A CA 1
ATOM 5646 C C . PRO A 1 680 ? 117.566 95.820 137.292 1.00 106.82 680 PRO A C 1
ATOM 5647 O O . PRO A 1 680 ? 117.603 94.944 138.165 1.00 106.82 680 PRO A O 1
ATOM 5651 N N . TYR A 1 681 ? 118.613 96.086 136.510 1.00 106.96 681 TYR A N 1
ATOM 5652 C CA . TYR A 1 681 ? 119.847 95.309 136.561 1.00 106.96 681 TYR A CA 1
ATOM 5653 C C . TYR A 1 681 ? 120.877 95.913 137.509 1.00 106.96 681 TYR A C 1
ATOM 5654 O O . TYR A 1 681 ? 122.082 95.710 137.326 1.00 106.96 681 TYR A O 1
ATOM 5663 N N . GLU A 1 682 ? 120.431 96.649 138.517 1.00 113.99 682 GLU A N 1
ATOM 5664 C CA . GLU A 1 682 ? 121.340 97.283 139.461 1.00 113.99 682 GLU A CA 1
ATOM 5665 C C . GLU A 1 682 ? 121.042 96.924 140.908 1.00 113.99 682 GLU A C 1
ATOM 5666 O O . GLU A 1 682 ? 121.971 96.787 141.708 1.00 113.99 682 GLU A O 1
ATOM 5672 N N . ASN A 1 683 ? 119.775 96.742 141.267 1.00 111.01 683 ASN A N 1
ATOM 5673 C CA . ASN A 1 683 ? 119.428 96.331 142.621 1.00 111.01 683 ASN A CA 1
ATOM 5674 C C . ASN A 1 683 ? 119.729 94.850 142.822 1.00 111.01 683 ASN A C 1
ATOM 5675 O O . ASN A 1 683 ? 119.491 94.027 141.934 1.00 111.01 683 ASN A O 1
ATOM 5680 N N . PHE A 1 684 ? 120.258 94.514 144.000 1.00 112.10 684 PHE A N 1
ATOM 5681 C CA . PHE A 1 684 ? 120.563 93.132 144.350 1.00 112.10 684 PHE A CA 1
ATOM 5682 C C . PHE A 1 684 ? 119.806 92.648 145.581 1.00 112.10 684 PHE A C 1
ATOM 5683 O O . PHE A 1 684 ? 120.097 91.554 146.079 1.00 112.10 684 PHE A O 1
ATOM 5691 N N . GLY A 1 685 ? 118.858 93.421 146.089 1.00 105.48 685 GLY A N 1
ATOM 5692 C CA . GLY A 1 685 ? 118.103 93.046 147.276 1.00 105.48 685 GLY A CA 1
ATOM 5693 C C . GLY A 1 685 ? 116.614 93.005 146.992 1.00 105.48 685 GLY A C 1
ATOM 5694 O O . GLY A 1 685 ? 116.042 93.984 146.510 1.00 105.48 685 GLY A O 1
ATOM 5695 N N . GLY A 1 686 ? 115.991 91.865 147.293 1.00 102.67 686 GLY A N 1
ATOM 5696 C CA . GLY A 1 686 ? 114.562 91.705 147.144 1.00 102.67 686 GLY A CA 1
ATOM 5697 C C . GLY A 1 686 ? 114.192 90.308 146.699 1.00 102.67 686 GLY A C 1
ATOM 5698 O O . GLY A 1 686 ? 115.024 89.395 146.663 1.00 102.67 686 GLY A O 1
ATOM 5699 N N . LEU A 1 687 ? 112.908 90.134 146.370 1.00 93.40 687 LEU A N 1
ATOM 5700 C CA . LEU A 1 687 ? 112.417 88.833 145.922 1.00 93.40 687 LEU A CA 1
ATOM 5701 C C . LEU A 1 687 ? 112.923 88.503 144.524 1.00 93.40 687 LEU A C 1
ATOM 5702 O O . LEU A 1 687 ? 113.382 87.384 144.266 1.00 93.40 687 LEU A O 1
ATOM 5707 N N . LEU A 1 688 ? 112.835 89.464 143.606 1.00 94.80 688 LEU A N 1
ATOM 5708 C CA . LEU A 1 688 ? 113.338 89.254 142.253 1.00 94.80 688 LEU A CA 1
ATOM 5709 C C . LEU A 1 688 ? 114.858 89.245 142.209 1.00 94.80 688 LEU A C 1
ATOM 5710 O O . LEU A 1 688 ? 115.448 88.558 141.368 1.00 94.80 688 LEU A O 1
ATOM 5715 N N . TYR A 1 689 ? 115.506 89.996 143.093 1.00 101.27 689 TYR A N 1
ATOM 5716 C CA . TYR A 1 689 ? 116.958 90.146 143.102 1.00 101.27 689 TYR A CA 1
ATOM 5717 C C . TYR A 1 689 ? 117.468 89.662 144.456 1.00 101.27 689 TYR A C 1
ATOM 5718 O O . TYR A 1 689 ? 117.471 90.418 145.428 1.00 101.27 689 TYR A O 1
ATOM 5727 N N . GLY A 1 690 ? 117.897 88.405 144.530 1.00 108.32 690 GLY A N 1
ATOM 5728 C CA . GLY A 1 690 ? 118.560 87.961 145.740 1.00 108.32 690 GLY A CA 1
ATOM 5729 C C . GLY A 1 690 ? 118.112 86.645 146.341 1.00 108.32 690 GLY A C 1
ATOM 5730 O O . GLY A 1 690 ? 117.717 85.718 145.629 1.00 108.32 690 GLY A O 1
ATOM 5731 N N . HIS A 1 691 ? 118.174 86.568 147.674 1.00 120.80 691 HIS A N 1
ATOM 5732 C CA . HIS A 1 691 ? 118.058 85.290 148.370 1.00 120.80 691 HIS A CA 1
ATOM 5733 C C . HIS A 1 691 ? 116.625 84.779 148.430 1.00 120.80 691 HIS A C 1
ATOM 5734 O O . HIS A 1 691 ? 116.411 83.574 148.610 1.00 120.80 691 HIS A O 1
ATOM 5741 N N . ALA A 1 692 ? 115.634 85.666 148.306 1.00 107.85 692 ALA A N 1
ATOM 5742 C CA . ALA A 1 692 ? 114.246 85.222 148.385 1.00 107.85 692 ALA A CA 1
ATOM 5743 C C . ALA A 1 692 ? 113.839 84.430 147.149 1.00 107.85 692 ALA A C 1
ATOM 5744 O O . ALA A 1 692 ? 113.008 83.519 147.246 1.00 107.85 692 ALA A O 1
ATOM 5746 N N . GLY A 1 693 ? 114.423 84.744 145.991 1.00 110.85 693 GLY A N 1
ATOM 5747 C CA . GLY A 1 693 ? 114.220 83.914 144.816 1.00 110.85 693 GLY A CA 1
ATOM 5748 C C . GLY A 1 693 ? 114.803 82.523 144.965 1.00 110.85 693 GLY A C 1
ATOM 5749 O O . GLY A 1 693 ? 114.255 81.556 144.430 1.00 110.85 693 GLY A O 1
ATOM 5750 N N . VAL A 1 694 ? 115.921 82.405 145.684 1.00 113.15 694 VAL A N 1
ATOM 5751 C CA . VAL A 1 694 ? 116.493 81.096 145.982 1.00 113.15 694 VAL A CA 1
ATOM 5752 C C . VAL A 1 694 ? 115.618 80.349 146.985 1.00 113.15 694 VAL A C 1
ATOM 5753 O O . VAL A 1 694 ? 115.404 79.134 146.865 1.00 113.15 694 VAL A O 1
ATOM 5757 N N . ALA A 1 695 ? 115.091 81.065 147.984 1.00 108.68 695 ALA A N 1
ATOM 5758 C CA . ALA A 1 695 ? 114.219 80.460 148.985 1.00 108.68 695 ALA A CA 1
ATOM 5759 C C . ALA A 1 695 ? 112.893 79.988 148.400 1.00 108.68 695 ALA A C 1
ATOM 5760 O O . ALA A 1 695 ? 112.344 78.990 148.877 1.00 108.68 695 ALA A O 1
ATOM 5762 N N . TRP A 1 696 ? 112.377 80.681 147.381 1.00 105.35 696 TRP A N 1
ATOM 5763 C CA . TRP A 1 696 ? 111.183 80.219 146.677 1.00 105.35 696 TRP A CA 1
ATOM 5764 C C . TRP A 1 696 ? 111.432 78.884 145.980 1.00 105.35 696 TRP A C 1
ATOM 5765 O O . TRP A 1 696 ? 110.590 77.975 146.039 1.00 105.35 696 TRP A O 1
ATOM 5776 N N . LEU A 1 697 ? 112.594 78.748 145.333 1.00 111.37 697 LEU A N 1
ATOM 5777 C CA . LEU A 1 697 ? 112.966 77.490 144.690 1.00 111.37 697 LEU A CA 1
ATOM 5778 C C . LEU A 1 697 ? 113.162 76.378 145.711 1.00 111.37 697 LEU A C 1
ATOM 5779 O O . LEU A 1 697 ? 112.785 75.227 145.459 1.00 111.37 697 LEU A O 1
ATOM 5784 N N . PHE A 1 698 ? 113.755 76.702 146.864 1.00 116.53 698 PHE A N 1
ATOM 5785 C CA . PHE A 1 698 ? 113.910 75.710 147.927 1.00 116.53 698 PHE A CA 1
ATOM 5786 C C . PHE A 1 698 ? 112.567 75.267 148.496 1.00 116.53 698 PHE A C 1
ATOM 5787 O O . PHE A 1 698 ? 112.388 74.081 148.796 1.00 116.53 698 PHE A O 1
ATOM 5795 N N . GLY A 1 699 ? 111.621 76.197 148.646 1.00 114.44 699 GLY A N 1
ATOM 5796 C CA . GLY A 1 699 ? 110.289 75.825 149.096 1.00 114.44 699 GLY A CA 1
ATOM 5797 C C . GLY A 1 699 ? 109.555 74.948 148.100 1.00 114.44 699 GLY A C 1
ATOM 5798 O O . GLY A 1 699 ? 108.876 73.992 148.486 1.00 114.44 699 GLY A O 1
ATOM 5799 N N . GLU A 1 700 ? 109.701 75.244 146.804 1.00 116.03 700 GLU A N 1
ATOM 5800 C CA . GLU A 1 700 ? 109.080 74.401 145.785 1.00 116.03 700 GLU A CA 1
ATOM 5801 C C . GLU A 1 700 ? 109.731 73.022 145.720 1.00 116.03 700 GLU A C 1
ATOM 5802 O O . GLU A 1 700 ? 109.043 72.016 145.504 1.00 116.03 700 GLU A O 1
ATOM 5808 N N . ALA A 1 701 ? 111.052 72.953 145.916 1.00 117.90 701 ALA A N 1
ATOM 5809 C CA . ALA A 1 701 ? 111.733 71.662 145.936 1.00 117.90 701 ALA A CA 1
ATOM 5810 C C . ALA A 1 701 ? 111.361 70.842 147.165 1.00 117.90 701 ALA A C 1
ATOM 5811 O O . ALA A 1 701 ? 111.270 69.612 147.080 1.00 117.90 701 ALA A O 1
ATOM 5813 N N . TYR A 1 702 ? 111.157 71.497 148.313 1.00 117.44 702 TYR A N 1
ATOM 5814 C CA . TYR A 1 702 ? 110.684 70.784 149.496 1.00 117.44 702 TYR A CA 1
ATOM 5815 C C . TYR A 1 702 ? 109.247 70.314 149.316 1.00 117.44 702 TYR A C 1
ATOM 5816 O O . TYR A 1 702 ? 108.880 69.230 149.785 1.00 117.44 702 TYR A O 1
ATOM 5825 N N . LYS A 1 703 ? 108.415 71.118 148.650 1.00 116.00 703 LYS A N 1
ATOM 5826 C CA . LYS A 1 703 ? 107.032 70.715 148.424 1.00 116.00 703 LYS A CA 1
ATOM 5827 C C . LYS A 1 703 ? 106.927 69.624 147.366 1.00 116.00 703 LYS A C 1
ATOM 5828 O O . LYS A 1 703 ? 105.935 68.888 147.336 1.00 116.00 703 LYS A O 1
ATOM 5834 N N . LEU A 1 704 ? 107.930 69.502 146.494 1.00 118.31 704 LEU A N 1
ATOM 5835 C CA . LEU A 1 704 ? 107.878 68.476 145.458 1.00 118.31 704 LEU A CA 1
ATOM 5836 C C . LEU A 1 704 ? 108.242 67.099 146.005 1.00 118.31 704 LEU A C 1
ATOM 5837 O O . LEU A 1 704 ? 107.470 66.145 145.860 1.00 118.31 704 LEU A O 1
ATOM 5842 N N . THR A 1 705 ? 109.412 66.972 146.634 1.00 123.40 705 THR A N 1
ATOM 5843 C CA . THR A 1 705 ? 109.887 65.683 147.125 1.00 123.40 705 THR A CA 1
ATOM 5844 C C . THR A 1 705 ? 109.965 65.632 148.646 1.00 123.40 705 THR A C 1
ATOM 5845 O O . THR A 1 705 ? 109.346 64.762 149.265 1.00 123.40 705 THR A O 1
ATOM 5849 N N . GLY A 1 706 ? 110.708 66.542 149.273 1.00 124.86 706 GLY A N 1
ATOM 5850 C CA . GLY A 1 706 ? 110.727 66.607 150.722 1.00 124.86 706 GLY A CA 1
ATOM 5851 C C . GLY A 1 706 ? 112.048 66.294 151.399 1.00 124.86 706 GLY A C 1
ATOM 5852 O O . GLY A 1 706 ? 112.057 65.780 152.521 1.00 124.86 706 GLY A O 1
ATOM 5853 N N . GLU A 1 707 ? 113.167 66.590 150.742 1.00 127.67 707 GLU A N 1
ATOM 5854 C CA . GLU A 1 707 ? 114.465 66.427 151.384 1.00 127.67 707 GLU A CA 1
ATOM 5855 C C . GLU A 1 707 ? 114.714 67.556 152.377 1.00 127.67 707 GLU A C 1
ATOM 5856 O O . GLU A 1 707 ? 114.404 68.720 152.109 1.00 127.67 707 GLU A O 1
ATOM 5862 N N . SER A 1 708 ? 115.291 67.207 153.530 1.00 126.94 708 SER A N 1
ATOM 5863 C CA . SER A 1 708 ? 115.515 68.176 154.599 1.00 126.94 708 SER A CA 1
ATOM 5864 C C . SER A 1 708 ? 116.631 69.166 154.289 1.00 126.94 708 SER A C 1
ATOM 5865 O O . SER A 1 708 ? 116.702 70.216 154.941 1.00 126.94 708 SER A O 1
ATOM 5868 N N . ILE A 1 709 ? 117.499 68.859 153.319 1.00 127.99 709 ILE A N 1
ATOM 5869 C CA . ILE A 1 709 ? 118.551 69.795 152.935 1.00 127.99 709 ILE A CA 1
ATOM 5870 C C . ILE A 1 709 ? 117.962 71.034 152.267 1.00 127.99 709 ILE A C 1
ATOM 5871 O O . ILE A 1 709 ? 118.531 72.127 152.371 1.00 127.99 709 ILE A O 1
ATOM 5876 N N . TYR A 1 710 ? 116.806 70.898 151.606 1.00 124.81 710 TYR A N 1
ATOM 5877 C CA . TYR A 1 710 ? 116.115 72.063 151.065 1.00 124.81 710 TYR A CA 1
ATOM 5878 C C . TYR A 1 710 ? 115.591 72.958 152.180 1.00 124.81 710 TYR A C 1
ATOM 5879 O O . TYR A 1 710 ? 115.658 74.188 152.075 1.00 124.81 710 TYR A O 1
ATOM 5888 N N . LYS A 1 711 ? 115.081 72.356 153.259 1.00 125.07 711 LYS A N 1
ATOM 5889 C CA . LYS A 1 711 ? 114.645 73.126 154.421 1.00 125.07 711 LYS A CA 1
ATOM 5890 C C . LYS A 1 711 ? 115.817 73.831 155.093 1.00 125.07 711 LYS A C 1
ATOM 5891 O O . LYS A 1 711 ? 115.695 74.994 155.503 1.00 125.07 711 LYS A O 1
ATOM 5897 N N . ASN A 1 712 ? 116.960 73.144 155.206 1.00 128.02 712 ASN A N 1
ATOM 5898 C CA . ASN A 1 712 ? 118.150 73.757 155.793 1.00 128.02 712 ASN A CA 1
ATOM 5899 C C . ASN A 1 712 ? 118.665 74.913 154.941 1.00 128.02 712 ASN A C 1
ATOM 5900 O O . ASN A 1 712 ? 119.035 75.969 155.472 1.00 128.02 712 ASN A O 1
ATOM 5905 N N . GLY A 1 713 ? 118.678 74.737 153.616 1.00 127.41 713 GLY A N 1
ATOM 5906 C CA . GLY A 1 713 ? 119.093 75.815 152.732 1.00 127.41 713 GLY A CA 1
ATOM 5907 C C . GLY A 1 713 ? 118.135 76.991 152.739 1.00 127.41 713 GLY A C 1
ATOM 5908 O O . GLY A 1 713 ? 118.561 78.146 152.662 1.00 127.41 713 GLY A O 1
ATOM 5909 N N . LEU A 1 714 ? 116.829 76.714 152.839 1.00 123.44 714 LEU A N 1
ATOM 5910 C CA . LEU A 1 714 ? 115.834 77.778 152.938 1.00 123.44 714 LEU A CA 1
ATOM 5911 C C . LEU A 1 714 ? 115.993 78.570 154.230 1.00 123.44 714 LEU A C 1
ATOM 5912 O O . LEU A 1 714 ? 115.918 79.805 154.218 1.00 123.44 714 LEU A O 1
ATOM 5917 N N . GLU A 1 715 ? 116.208 77.873 155.352 1.00 128.14 715 GLU A N 1
ATOM 5918 C CA . GLU A 1 715 ? 116.422 78.551 156.627 1.00 128.14 715 GLU A CA 1
ATOM 5919 C C . GLU A 1 715 ? 117.707 79.368 156.623 1.00 128.14 715 GLU A C 1
ATOM 5920 O O . GLU A 1 715 ? 117.728 80.486 157.156 1.00 128.14 715 GLU A O 1
ATOM 5926 N N . LEU A 1 716 ? 118.771 78.841 156.003 1.00 128.55 716 LEU A N 1
ATOM 5927 C CA . LEU A 1 716 ? 120.016 79.593 155.867 1.00 128.55 716 LEU A CA 1
ATOM 5928 C C . LEU A 1 716 ? 119.832 80.830 154.993 1.00 128.55 716 LEU A C 1
ATOM 5929 O O . LEU A 1 716 ? 120.357 81.902 155.315 1.00 128.55 716 LEU A O 1
ATOM 5934 N N . ALA A 1 717 ? 119.069 80.707 153.900 1.00 126.18 717 ALA A N 1
ATOM 5935 C CA . ALA A 1 717 ? 118.821 81.844 153.015 1.00 126.18 717 ALA A CA 1
ATOM 5936 C C . ALA A 1 717 ? 117.994 82.925 153.702 1.00 126.18 717 ALA A C 1
ATOM 5937 O O . ALA A 1 717 ? 118.265 84.122 153.532 1.00 126.18 717 ALA A O 1
ATOM 5939 N N . VAL A 1 718 ? 116.983 82.522 154.477 1.00 125.25 718 VAL A N 1
ATOM 5940 C CA . VAL A 1 718 ? 116.162 83.492 155.196 1.00 125.25 718 VAL A CA 1
ATOM 5941 C C . VAL A 1 718 ? 116.978 84.181 156.288 1.00 125.25 718 VAL A C 1
ATOM 5942 O O . VAL A 1 718 ? 116.906 85.407 156.448 1.00 125.25 718 VAL A O 1
ATOM 5946 N N . ASP A 1 719 ? 117.805 83.422 157.018 1.00 125.26 719 ASP A N 1
ATOM 5947 C CA . ASP A 1 719 ? 118.655 84.031 158.040 1.00 125.26 719 ASP A CA 1
ATOM 5948 C C . ASP A 1 719 ? 119.735 84.924 157.437 1.00 125.26 719 ASP A C 1
ATOM 5949 O O . ASP A 1 719 ? 120.186 85.871 158.090 1.00 125.26 719 ASP A O 1
ATOM 5954 N N . LYS A 1 720 ? 120.159 84.646 156.202 1.00 126.70 720 LYS A N 1
ATOM 5955 C CA . LYS A 1 720 ? 121.107 85.532 155.538 1.00 126.70 720 LYS A CA 1
ATOM 5956 C C . LYS A 1 720 ? 120.439 86.805 155.035 1.00 126.70 720 LYS A C 1
ATOM 5957 O O . LYS A 1 720 ? 121.056 87.876 155.064 1.00 126.70 720 LYS A O 1
ATOM 5963 N N . GLU A 1 721 ? 119.190 86.716 154.567 1.00 115.36 721 GLU A N 1
ATOM 5964 C CA . GLU A 1 721 ? 118.553 87.884 153.963 1.00 115.36 721 GLU A CA 1
ATOM 5965 C C . GLU A 1 721 ? 118.081 88.886 155.016 1.00 115.36 721 GLU A C 1
ATOM 5966 O O . GLU A 1 721 ? 118.080 90.096 154.760 1.00 115.36 721 GLU A O 1
ATOM 5972 N N . LEU A 1 722 ? 117.729 88.418 156.219 1.00 114.59 722 LEU A N 1
ATOM 5973 C CA . LEU A 1 722 ? 117.322 89.316 157.299 1.00 114.59 722 LEU A CA 1
ATOM 5974 C C . LEU A 1 722 ? 118.473 90.123 157.891 1.00 114.59 722 LEU A C 1
ATOM 5975 O O . LEU A 1 722 ? 118.217 91.000 158.724 1.00 114.59 722 LEU A O 1
ATOM 5980 N N . VAL A 1 723 ? 119.720 89.828 157.514 1.00 117.55 723 VAL A N 1
ATOM 5981 C CA . VAL A 1 723 ? 120.859 90.632 157.947 1.00 117.55 723 VAL A CA 1
ATOM 5982 C C . VAL A 1 723 ? 120.764 92.046 157.379 1.00 117.55 723 VAL A C 1
ATOM 5983 O O . VAL A 1 723 ? 121.030 93.032 158.078 1.00 117.55 723 VAL A O 1
ATOM 5987 N N . ALA A 1 724 ? 120.333 92.168 156.120 1.00 111.58 724 ALA A N 1
ATOM 5988 C CA . ALA A 1 724 ? 120.272 93.464 155.450 1.00 111.58 724 ALA A CA 1
ATOM 5989 C C . ALA A 1 724 ? 119.171 94.370 155.990 1.00 111.58 724 ALA A C 1
ATOM 5990 O O . ALA A 1 724 ? 119.227 95.585 155.770 1.00 111.58 724 ALA A O 1
ATOM 5992 N N . TYR A 1 725 ? 118.179 93.821 156.686 1.00 106.23 725 TYR A N 1
ATOM 5993 C CA . TYR A 1 725 ? 117.053 94.622 157.147 1.00 106.23 725 TYR A CA 1
ATOM 5994 C C . TYR A 1 725 ? 117.403 95.366 158.430 1.00 106.23 725 TYR A C 1
ATOM 5995 O O . TYR A 1 725 ? 118.260 94.941 159.209 1.00 106.23 725 TYR A O 1
ATOM 6004 N N . LYS A 1 726 ? 116.725 96.492 158.642 1.00 108.58 726 LYS A N 1
ATOM 6005 C CA . LYS A 1 726 ? 116.887 97.305 159.839 1.00 108.58 726 LYS A CA 1
ATOM 6006 C C . LYS A 1 726 ? 115.526 97.544 160.478 1.00 108.58 726 LYS A C 1
ATOM 6007 O O . LYS A 1 726 ? 114.482 97.170 159.937 1.00 108.58 726 LYS A O 1
ATOM 6013 N N . VAL A 1 727 ? 115.549 98.176 161.650 1.00 114.96 727 VAL A N 1
ATOM 6014 C CA . VAL A 1 727 ? 114.346 98.518 162.399 1.00 114.96 727 VAL A CA 1
ATOM 6015 C C . VAL A 1 727 ? 114.304 100.031 162.561 1.00 114.96 727 VAL A C 1
ATOM 6016 O O . VAL A 1 727 ? 115.272 100.635 163.037 1.00 114.96 727 VAL A O 1
ATOM 6020 N N . ASP A 1 728 ? 113.188 100.639 162.165 1.00 118.71 728 ASP A N 1
ATOM 6021 C CA . ASP A 1 728 ? 113.019 102.082 162.274 1.00 118.71 728 ASP A CA 1
ATOM 6022 C C . ASP A 1 728 ? 112.537 102.442 163.680 1.00 118.71 728 ASP A C 1
ATOM 6023 O O . ASP A 1 728 ? 112.530 101.616 164.596 1.00 118.71 728 ASP A O 1
ATOM 6028 N N . SER A 1 729 ? 112.122 103.697 163.862 1.00 119.48 729 SER A N 1
ATOM 6029 C CA . SER A 1 729 ? 111.618 104.146 165.154 1.00 119.48 729 SER A CA 1
ATOM 6030 C C . SER A 1 729 ? 110.208 103.647 165.446 1.00 119.48 729 SER A C 1
ATOM 6031 O O . SER A 1 729 ? 109.767 103.721 166.598 1.00 119.48 729 SER A O 1
ATOM 6034 N N . ASN A 1 730 ? 109.497 103.143 164.440 1.00 122.35 730 ASN A N 1
ATOM 6035 C CA . ASN A 1 730 ? 108.127 102.679 164.600 1.00 122.35 730 ASN A CA 1
ATOM 6036 C C . ASN A 1 730 ? 108.030 101.172 164.802 1.00 122.35 730 ASN A C 1
ATOM 6037 O O . ASN A 1 730 ? 106.924 100.627 164.707 1.00 122.35 730 ASN A O 1
ATOM 6042 N N . ASN A 1 731 ? 109.162 100.506 165.068 1.00 120.49 731 ASN A N 1
ATOM 6043 C CA . ASN A 1 731 ? 109.268 99.056 165.276 1.00 120.49 731 ASN A CA 1
ATOM 6044 C C . ASN A 1 731 ? 108.740 98.278 164.066 1.00 120.49 731 ASN A C 1
ATOM 6045 O O . ASN A 1 731 ? 107.761 97.533 164.143 1.00 120.49 731 ASN A O 1
ATOM 6050 N N . SER A 1 732 ? 109.413 98.473 162.934 1.00 115.49 732 SER A N 1
ATOM 6051 C CA . SER A 1 732 ? 109.043 97.824 161.686 1.00 115.49 732 SER A CA 1
ATOM 6052 C C . SER A 1 732 ? 110.302 97.430 160.929 1.00 115.49 732 SER A C 1
ATOM 6053 O O . SER A 1 732 ? 111.291 98.167 160.929 1.00 115.49 732 SER A O 1
ATOM 6056 N N . LEU A 1 733 ? 110.258 96.268 160.285 1.00 108.98 733 LEU A N 1
ATOM 6057 C CA . LEU A 1 733 ? 111.394 95.758 159.528 1.00 108.98 733 LEU A CA 1
ATOM 6058 C C . LEU A 1 733 ? 111.293 96.238 158.085 1.00 108.98 733 LEU A C 1
ATOM 6059 O O . LEU A 1 733 ? 110.282 96.002 157.416 1.00 108.98 733 LEU A O 1
ATOM 6064 N N . GLN A 1 734 ? 112.339 96.911 157.610 1.00 106.37 734 GLN A N 1
ATOM 6065 C CA . GLN A 1 734 ? 112.373 97.440 156.255 1.00 106.37 734 GLN A CA 1
ATOM 6066 C C . GLN A 1 734 ? 113.739 97.178 155.639 1.00 106.37 734 GLN A C 1
ATOM 6067 O O . GLN A 1 734 ? 114.744 97.061 156.345 1.00 106.37 734 GLN A O 1
ATOM 6073 N N . TYR A 1 735 ? 113.762 97.081 154.313 1.00 104.11 735 TYR A N 1
ATOM 6074 C CA . TYR A 1 735 ? 115.014 96.974 153.580 1.00 104.11 735 TYR A CA 1
ATOM 6075 C C . TYR A 1 735 ? 115.732 98.316 153.596 1.00 104.11 735 TYR A C 1
ATOM 6076 O O . TYR A 1 735 ? 115.099 99.374 153.584 1.00 104.11 735 TYR A O 1
ATOM 6085 N N . SER A 1 736 ? 117.060 98.269 153.625 1.00 109.91 736 SER A N 1
ATOM 6086 C CA . SER A 1 736 ? 117.884 99.466 153.677 1.00 109.91 736 SER A CA 1
ATOM 6087 C C . SER A 1 736 ? 118.706 99.581 152.402 1.00 109.91 736 SER A C 1
ATOM 6088 O O . SER A 1 736 ? 119.302 98.601 151.946 1.00 109.91 736 SER A O 1
ATOM 6091 N N . GLN A 1 737 ? 118.735 100.784 151.835 1.00 110.71 737 GLN A N 1
ATOM 6092 C CA . GLN A 1 737 ? 119.489 101.037 150.611 1.00 110.71 737 GLN A CA 1
ATOM 6093 C C . GLN A 1 737 ? 119.878 102.508 150.617 1.00 110.71 737 GLN A C 1
ATOM 6094 O O . GLN A 1 737 ? 119.028 103.375 150.392 1.00 110.71 737 GLN A O 1
ATOM 6100 N N . GLY A 1 738 ? 121.154 102.783 150.883 1.00 114.23 738 GLY A N 1
ATOM 6101 C CA . GLY A 1 738 ? 121.634 104.145 151.025 1.00 114.23 738 GLY A CA 1
ATOM 6102 C C . GLY A 1 738 ? 121.037 104.855 152.222 1.00 114.23 738 GLY A C 1
ATOM 6103 O O . GLY A 1 738 ? 121.171 104.395 153.359 1.00 114.23 738 GLY A O 1
ATOM 6104 N N . HIS A 1 739 ? 120.375 105.983 151.975 1.00 117.17 739 HIS A N 1
ATOM 6105 C CA . HIS A 1 739 ? 119.633 106.703 152.999 1.00 117.17 739 HIS A CA 1
ATOM 6106 C C . HIS A 1 739 ? 118.133 106.464 152.897 1.00 117.17 739 HIS A C 1
ATOM 6107 O O . HIS A 1 739 ? 117.354 107.182 153.532 1.00 117.17 739 HIS A O 1
ATOM 6114 N N . ARG A 1 740 ? 117.714 105.474 152.114 1.00 108.52 740 ARG A N 1
ATOM 6115 C CA . ARG A 1 740 ? 116.313 105.237 151.807 1.00 108.52 740 ARG A CA 1
ATOM 6116 C C . ARG A 1 740 ? 115.883 103.866 152.312 1.00 108.52 740 ARG A C 1
ATOM 6117 O O . ARG A 1 740 ? 116.674 102.919 152.343 1.00 108.52 740 ARG A O 1
ATOM 6125 N N . LEU A 1 741 ? 114.618 103.770 152.713 1.00 99.13 741 LEU A N 1
ATOM 6126 C CA . LEU A 1 741 ? 113.998 102.512 153.103 1.00 99.13 741 LEU A CA 1
ATOM 6127 C C . LEU A 1 741 ? 112.917 102.156 152.092 1.00 99.13 741 LEU A C 1
ATOM 6128 O O . LEU A 1 741 ? 112.128 103.016 151.687 1.00 99.13 741 LEU A O 1
ATOM 6133 N N . LEU A 1 742 ? 112.881 100.885 151.683 1.00 93.79 742 LEU A N 1
ATOM 6134 C CA . LEU A 1 742 ? 112.039 100.422 150.579 1.00 93.79 742 LEU A CA 1
ATOM 6135 C C . LEU A 1 742 ? 111.126 99.287 151.030 1.00 93.79 742 LEU A C 1
ATOM 6136 O O . LEU A 1 742 ? 111.442 98.108 150.813 1.00 93.79 742 LEU A O 1
ATOM 6141 N N . PRO A 1 743 ? 109.987 99.594 151.664 1.00 85.05 743 PRO A N 1
ATOM 6142 C CA . PRO A 1 743 ? 108.951 98.565 151.807 1.00 85.05 743 PRO A CA 1
ATOM 6143 C C . PRO A 1 743 ? 108.109 98.446 150.544 1.00 85.05 743 PRO A C 1
ATOM 6144 O O . PRO A 1 743 ? 107.222 99.269 150.299 1.00 85.05 743 PRO A O 1
ATOM 6148 N N . TYR A 1 744 ? 108.359 97.407 149.750 1.00 78.89 744 TYR A N 1
ATOM 6149 C CA . TYR A 1 744 ? 107.655 97.192 148.492 1.00 78.89 744 TYR A CA 1
ATOM 6150 C C . TYR A 1 744 ? 107.596 95.694 148.225 1.00 78.89 744 TYR A C 1
ATOM 6151 O O . TYR A 1 744 ? 108.118 94.885 148.996 1.00 78.89 744 TYR A O 1
ATOM 6160 N N . LEU A 1 745 ? 106.962 95.328 147.110 1.00 78.23 745 LEU A N 1
ATOM 6161 C CA . LEU A 1 745 ? 106.792 93.916 146.782 1.00 78.23 745 LEU A CA 1
ATOM 6162 C C . LEU A 1 745 ? 108.082 93.304 146.253 1.00 78.23 745 LEU A C 1
ATOM 6163 O O . LEU A 1 745 ? 108.545 92.276 146.757 1.00 78.23 745 LEU A O 1
ATOM 6168 N N . ALA A 1 746 ? 108.671 93.919 145.228 1.00 79.75 746 ALA A N 1
ATOM 6169 C CA . ALA A 1 746 ? 109.851 93.347 144.596 1.00 79.75 746 ALA A CA 1
ATOM 6170 C C . ALA A 1 746 ? 111.093 93.520 145.457 1.00 79.75 746 ALA A C 1
ATOM 6171 O O . ALA A 1 746 ? 111.629 92.542 145.984 1.00 79.75 746 ALA A O 1
ATOM 6173 N N . THR A 1 747 ? 111.545 94.760 145.615 1.00 84.70 747 THR A N 1
ATOM 6174 C CA . THR A 1 747 ? 112.801 95.047 146.304 1.00 84.70 747 THR A CA 1
ATOM 6175 C C . THR A 1 747 ? 112.539 95.494 147.742 1.00 84.70 747 THR A C 1
ATOM 6176 O O . THR A 1 747 ? 112.795 96.637 148.124 1.00 84.70 747 THR A O 1
ATOM 6180 N N . GLY A 1 748 ? 112.023 94.573 148.553 1.00 84.68 748 GLY A N 1
ATOM 6181 C CA . GLY A 1 748 ? 111.858 94.914 149.953 1.00 84.68 748 GLY A CA 1
ATOM 6182 C C . GLY A 1 748 ? 111.027 94.010 150.840 1.00 84.68 748 GLY A C 1
ATOM 6183 O O . GLY A 1 748 ? 111.138 92.782 150.788 1.00 84.68 748 GLY A O 1
ATOM 6184 N N . SER A 1 749 ? 110.184 94.633 151.670 1.00 88.69 749 SER A N 1
ATOM 6185 C CA . SER A 1 749 ? 109.604 93.964 152.829 1.00 88.69 749 SER A CA 1
ATOM 6186 C C . SER A 1 749 ? 108.477 93.004 152.476 1.00 88.69 749 SER A C 1
ATOM 6187 O O . SER A 1 749 ? 108.352 91.954 153.116 1.00 88.69 749 SER A O 1
ATOM 6190 N N . ALA A 1 750 ? 107.641 93.340 151.491 1.00 86.55 750 ALA A N 1
ATOM 6191 C CA . ALA A 1 750 ? 106.463 92.532 151.198 1.00 86.55 750 ALA A CA 1
ATOM 6192 C C . ALA A 1 750 ? 106.795 91.184 150.572 1.00 86.55 750 ALA A C 1
ATOM 6193 O O . ALA A 1 750 ? 105.981 90.258 150.682 1.00 86.55 750 ALA A O 1
ATOM 6195 N N . GLY A 1 751 ? 107.969 91.047 149.951 1.00 89.26 751 GLY A N 1
ATOM 6196 C CA . GLY A 1 751 ? 108.350 89.767 149.373 1.00 89.26 751 GLY A CA 1
ATOM 6197 C C . GLY A 1 751 ? 108.560 88.689 150.420 1.00 89.26 751 GLY A C 1
ATOM 6198 O O . GLY A 1 751 ? 108.092 87.558 150.267 1.00 89.26 751 GLY A O 1
ATOM 6199 N N . LEU A 1 752 ? 109.238 89.035 151.517 1.00 95.18 752 LEU A N 1
ATOM 6200 C CA . LEU A 1 752 ? 109.422 88.073 152.599 1.00 95.18 752 LEU A CA 1
ATOM 6201 C C . LEU A 1 752 ? 108.124 87.807 153.349 1.00 95.18 752 LEU A C 1
ATOM 6202 O O . LEU A 1 752 ? 107.904 86.683 153.815 1.00 95.18 752 LEU A O 1
ATOM 6207 N N . LEU A 1 753 ? 107.256 88.817 153.467 1.00 93.35 753 LEU A N 1
ATOM 6208 C CA . LEU A 1 753 ? 105.963 88.617 154.112 1.00 93.35 753 LEU A CA 1
ATOM 6209 C C . LEU A 1 753 ? 105.072 87.704 153.279 1.00 93.35 753 LEU A C 1
ATOM 6210 O O . LEU A 1 753 ? 104.240 86.979 153.834 1.00 93.35 753 LEU A O 1
ATOM 6215 N N . LEU A 1 754 ? 105.221 87.735 151.954 1.00 89.74 754 LEU A N 1
ATOM 6216 C CA . LEU A 1 754 ? 104.525 86.776 151.104 1.00 89.74 754 LEU A CA 1
ATOM 6217 C C . LEU A 1 754 ? 105.164 85.392 151.187 1.00 89.74 754 LEU A C 1
ATOM 6218 O O . LEU A 1 754 ? 104.453 84.378 151.207 1.00 89.74 754 LEU A O 1
ATOM 6223 N N . LEU A 1 755 ? 106.500 85.339 151.236 1.00 96.77 755 LEU A N 1
ATOM 6224 C CA . LEU A 1 755 ? 107.215 84.066 151.181 1.00 96.77 755 LEU A CA 1
ATOM 6225 C C . LEU A 1 755 ? 106.998 83.245 152.447 1.00 96.77 755 LEU A C 1
ATOM 6226 O O . LEU A 1 755 ? 106.713 82.044 152.376 1.00 96.77 755 LEU A O 1
ATOM 6231 N N . ILE A 1 756 ? 107.124 83.872 153.621 1.00 95.46 756 ILE A N 1
ATOM 6232 C CA . ILE A 1 756 ? 106.908 83.136 154.866 1.00 95.46 756 ILE A CA 1
ATOM 6233 C C . ILE A 1 756 ? 105.436 82.907 155.165 1.00 95.46 756 ILE A C 1
ATOM 6234 O O . ILE A 1 756 ? 105.115 82.113 156.058 1.00 95.46 756 ILE A O 1
ATOM 6239 N N . ASN A 1 757 ? 104.529 83.573 154.446 1.00 99.17 757 ASN A N 1
ATOM 6240 C CA . ASN A 1 757 ? 103.119 83.206 154.516 1.00 99.17 757 ASN A CA 1
ATOM 6241 C C . ASN A 1 757 ? 102.796 82.044 153.588 1.00 99.17 757 ASN A C 1
ATOM 6242 O O . ASN A 1 757 ? 101.855 81.289 153.853 1.00 99.17 757 ASN A O 1
ATOM 6247 N N . ARG A 1 758 ? 103.553 81.891 152.497 1.00 103.04 758 ARG A N 1
ATOM 6248 C CA . ARG A 1 758 ? 103.349 80.744 151.619 1.00 103.04 758 ARG A CA 1
ATOM 6249 C C . ARG A 1 758 ? 103.837 79.449 152.258 1.00 103.04 758 ARG A C 1
ATOM 6250 O O . ARG A 1 758 ? 103.304 78.374 151.959 1.00 103.04 758 ARG A O 1
ATOM 6258 N N . ASN A 1 759 ? 104.839 79.527 153.133 1.00 105.65 759 ASN A N 1
ATOM 6259 C CA . ASN A 1 759 ? 105.423 78.338 153.742 1.00 105.65 759 ASN A CA 1
ATOM 6260 C C . ASN A 1 759 ? 105.212 78.323 155.250 1.00 105.65 759 ASN A C 1
ATOM 6261 O O . ASN A 1 759 ? 106.143 78.026 156.005 1.00 105.65 759 ASN A O 1
ATOM 6266 N N . LYS A 1 760 ? 103.998 78.651 155.702 1.00 110.02 760 LYS A N 1
ATOM 6267 C CA . LYS A 1 760 ? 103.732 78.679 157.137 1.00 110.02 760 LYS A CA 1
ATOM 6268 C C . LYS A 1 760 ? 103.660 77.277 157.733 1.00 110.02 760 LYS A C 1
ATOM 6269 O O . LYS A 1 760 ? 103.927 77.101 158.927 1.00 110.02 760 LYS A O 1
ATOM 6275 N N . GLU A 1 761 ? 103.302 76.273 156.930 1.00 114.49 761 GLU A N 1
ATOM 6276 C CA . GLU A 1 761 ? 103.230 74.908 157.438 1.00 114.49 761 GLU A CA 1
ATOM 6277 C C . GLU A 1 761 ? 104.609 74.275 157.586 1.00 114.49 761 GLU A C 1
ATOM 6278 O O . GLU A 1 761 ? 104.790 73.387 158.426 1.00 114.49 761 GLU A O 1
ATOM 6284 N N . ILE A 1 762 ? 105.584 74.713 156.790 1.00 112.10 762 ILE A N 1
ATOM 6285 C CA . ILE A 1 762 ? 106.912 74.110 156.831 1.00 112.10 762 ILE A CA 1
ATOM 6286 C C . ILE A 1 762 ? 107.782 74.794 157.879 1.00 112.10 762 ILE A C 1
ATOM 6287 O O . ILE A 1 762 ? 108.520 74.132 158.618 1.00 112.10 762 ILE A O 1
ATOM 6292 N N . LEU A 1 763 ? 107.698 76.120 157.968 1.00 117.54 763 LEU A N 1
ATOM 6293 C CA . LEU A 1 763 ? 108.516 76.888 158.892 1.00 117.54 763 LEU A CA 1
ATOM 6294 C C . LEU A 1 763 ? 108.056 76.664 160.334 1.00 117.54 763 LEU A C 1
ATOM 6295 O O . LEU A 1 763 ? 106.937 76.218 160.601 1.00 117.54 763 LEU A O 1
ATOM 6300 N N . SER A 1 764 ? 108.944 76.982 161.270 1.00 127.73 764 SER A N 1
ATOM 6301 C CA . SER A 1 764 ? 108.728 76.737 162.688 1.00 127.73 764 SER A CA 1
ATOM 6302 C C . SER A 1 764 ? 108.518 78.056 163.429 1.00 127.73 764 SER A C 1
ATOM 6303 O O . SER A 1 764 ? 108.459 79.135 162.832 1.00 127.73 764 SER A O 1
ATOM 6306 N N . SER A 1 765 ? 108.408 77.955 164.756 1.00 131.33 765 SER A N 1
ATOM 6307 C CA . SER A 1 765 ? 108.030 79.088 165.593 1.00 131.33 765 SER A CA 1
ATOM 6308 C C . SER A 1 765 ? 109.141 80.117 165.766 1.00 131.33 765 SER A C 1
ATOM 6309 O O . SER A 1 765 ? 108.856 81.234 166.210 1.00 131.33 765 SER A O 1
ATOM 6312 N N . LYS A 1 766 ? 110.387 79.781 165.434 1.00 130.95 766 LYS A N 1
ATOM 6313 C CA . LYS A 1 766 ? 111.473 80.746 165.546 1.00 130.95 766 LYS A CA 1
ATOM 6314 C C . LYS A 1 766 ? 111.552 81.687 164.352 1.00 130.95 766 LYS A C 1
ATOM 6315 O O . LYS A 1 766 ? 112.375 82.609 164.365 1.00 130.95 766 LYS A O 1
ATOM 6321 N N . TYR A 1 767 ? 110.724 81.479 163.327 1.00 129.51 767 TYR A N 1
ATOM 6322 C CA . TYR A 1 767 ? 110.764 82.288 162.118 1.00 129.51 767 TYR A CA 1
ATOM 6323 C C . TYR A 1 767 ? 109.500 83.100 161.885 1.00 129.51 767 TYR A C 1
ATOM 6324 O O . TYR A 1 767 ? 109.553 84.095 161.155 1.00 129.51 767 TYR A O 1
ATOM 6333 N N . LEU A 1 768 ? 108.375 82.709 162.480 1.00 122.92 768 LEU A N 1
ATOM 6334 C CA . LEU A 1 768 ? 107.097 83.371 162.257 1.00 122.92 768 LEU A CA 1
ATOM 6335 C C . LEU A 1 768 ? 106.874 84.570 163.169 1.00 122.92 768 LEU A C 1
ATOM 6336 O O . LEU A 1 768 ? 105.817 85.203 163.084 1.00 122.92 768 LEU A O 1
ATOM 6341 N N . LYS A 1 769 ? 107.832 84.899 164.036 1.00 121.58 769 LYS A N 1
ATOM 6342 C CA . LYS A 1 769 ? 107.677 86.032 164.938 1.00 121.58 769 LYS A CA 1
ATOM 6343 C C . LYS A 1 769 ? 107.939 87.373 164.265 1.00 121.58 769 LYS A C 1
ATOM 6344 O O . LYS A 1 769 ? 107.692 88.414 164.883 1.00 121.58 769 LYS A O 1
ATOM 6350 N N . TYR A 1 770 ? 108.429 87.377 163.027 1.00 119.08 770 TYR A N 1
ATOM 6351 C CA . TYR A 1 770 ? 108.667 88.607 162.285 1.00 119.08 770 TYR A CA 1
ATOM 6352 C C . TYR A 1 770 ? 107.454 89.063 161.485 1.00 119.08 770 TYR A C 1
ATOM 6353 O O . TYR A 1 770 ? 107.519 90.117 160.844 1.00 119.08 770 TYR A O 1
ATOM 6362 N N . LEU A 1 771 ? 106.359 88.296 161.504 1.00 110.63 771 LEU A N 1
ATOM 6363 C CA . LEU A 1 771 ? 105.174 88.647 160.724 1.00 110.63 771 LEU A CA 1
ATOM 6364 C C . LEU A 1 771 ? 104.493 89.899 161.264 1.00 110.63 771 LEU A C 1
ATOM 6365 O O . LEU A 1 771 ? 104.012 90.733 160.487 1.00 110.63 771 LEU A O 1
ATOM 6370 N N . THR A 1 772 ? 104.439 90.043 162.591 1.00 113.80 772 THR A N 1
ATOM 6371 C CA . THR A 1 772 ? 103.837 91.228 163.194 1.00 113.80 772 THR A CA 1
ATOM 6372 C C . THR A 1 772 ? 104.687 92.467 162.926 1.00 113.80 772 THR A C 1
ATOM 6373 O O . THR A 1 772 ? 104.154 93.561 162.701 1.00 113.80 772 THR A O 1
ATOM 6377 N N . SER A 1 773 ? 106.013 92.304 162.908 1.00 113.32 773 SER A N 1
ATOM 6378 C CA . SER A 1 773 ? 106.899 93.421 162.598 1.00 113.32 773 SER A CA 1
ATOM 6379 C C . SER A 1 773 ? 106.817 93.810 161.126 1.00 113.32 773 SER A C 1
ATOM 6380 O O . SER A 1 773 ? 106.859 94.999 160.790 1.00 113.32 773 SER A O 1
ATOM 6383 N N . LEU A 1 774 ? 106.705 92.824 160.232 1.00 107.32 774 LEU A N 1
ATOM 6384 C CA . LEU A 1 774 ? 106.647 93.121 158.806 1.00 107.32 774 LEU A CA 1
ATOM 6385 C C . LEU A 1 774 ? 105.288 93.658 158.379 1.00 107.32 774 LEU A C 1
ATOM 6386 O O . LEU A 1 774 ? 105.212 94.438 157.423 1.00 107.32 774 LEU A O 1
ATOM 6391 N N . GLU A 1 775 ? 104.210 93.256 159.059 1.00 106.88 775 GLU A N 1
ATOM 6392 C CA . GLU A 1 775 ? 102.888 93.761 158.703 1.00 106.88 775 GLU A CA 1
ATOM 6393 C C . GLU A 1 775 ? 102.708 95.215 159.118 1.00 106.88 775 GLU A C 1
ATOM 6394 O O . GLU A 1 775 ? 101.871 95.922 158.546 1.00 106.88 775 GLU A O 1
ATOM 6400 N N . ARG A 1 776 ? 103.478 95.680 160.102 1.00 110.27 776 ARG A N 1
ATOM 6401 C CA . ARG A 1 776 ? 103.452 97.089 160.471 1.00 110.27 776 ARG A CA 1
ATOM 6402 C C . ARG A 1 776 ? 104.247 97.958 159.506 1.00 110.27 776 ARG A C 1
ATOM 6403 O O . ARG A 1 776 ? 104.135 99.187 159.566 1.00 110.27 776 ARG A O 1
ATOM 6411 N N . ALA A 1 777 ? 105.046 97.352 158.627 1.00 102.46 777 ALA A N 1
ATOM 6412 C CA . ALA A 1 777 ? 105.811 98.095 157.635 1.00 102.46 777 ALA A CA 1
ATOM 6413 C C . ALA A 1 777 ? 105.112 98.197 156.288 1.00 102.46 777 ALA A C 1
ATOM 6414 O O . ALA A 1 777 ? 105.485 99.055 155.481 1.00 102.46 777 ALA A O 1
ATOM 6416 N N . THR A 1 778 ? 104.119 97.352 156.026 1.00 96.55 778 THR A N 1
ATOM 6417 C CA . THR A 1 778 ? 103.358 97.376 154.782 1.00 96.55 778 THR A CA 1
ATOM 6418 C C . THR A 1 778 ? 101.922 97.826 155.027 1.00 96.55 778 THR A C 1
ATOM 6419 O O . THR A 1 778 ? 100.982 97.338 154.398 1.00 96.55 778 THR A O 1
ATOM 6423 N N . ASP A 1 779 ? 101.742 98.764 155.952 1.00 102.73 779 ASP A N 1
ATOM 6424 C CA . ASP A 1 779 ? 100.440 99.331 156.283 1.00 102.73 779 ASP A CA 1
ATOM 6425 C C . ASP A 1 779 ? 100.477 100.845 156.127 1.00 102.73 779 ASP A C 1
ATOM 6426 O O . ASP A 1 779 ? 99.970 101.600 156.959 1.00 102.73 779 ASP A O 1
ATOM 6431 N N . VAL A 1 780 ? 101.097 101.306 155.042 1.00 94.46 780 VAL A N 1
ATOM 6432 C CA . VAL A 1 780 ? 101.218 102.733 154.765 1.00 94.46 780 VAL A CA 1
ATOM 6433 C C . VAL A 1 780 ? 99.889 103.256 154.240 1.00 94.46 780 VAL A C 1
ATOM 6434 O O . VAL A 1 780 ? 99.006 102.478 153.860 1.00 94.46 780 VAL A O 1
ATOM 6438 N N . VAL A 1 781 ? 99.734 104.578 154.222 1.00 85.91 781 VAL A N 1
ATOM 6439 C CA . VAL A 1 781 ? 98.519 105.206 153.713 1.00 85.91 781 VAL A CA 1
ATOM 6440 C C . VAL A 1 781 ? 98.734 105.920 152.390 1.00 85.91 781 VAL A C 1
ATOM 6441 O O . VAL A 1 781 ? 97.743 106.268 151.727 1.00 85.91 781 VAL A O 1
ATOM 6445 N N . PHE A 1 782 ? 99.981 106.142 151.976 1.00 77.76 782 PHE A N 1
ATOM 6446 C CA . PHE A 1 782 ? 100.255 106.842 150.727 1.00 77.76 782 PHE A CA 1
ATOM 6447 C C . PHE A 1 782 ? 101.644 106.469 150.232 1.00 77.76 782 PHE A C 1
ATOM 6448 O O . PHE A 1 782 ? 102.593 106.425 151.020 1.00 77.76 782 PHE A O 1
ATOM 6456 N N . CYS A 1 783 ? 101.755 106.200 148.934 1.00 76.71 783 CYS A N 1
ATOM 6457 C CA . CYS A 1 783 ? 103.040 106.051 148.268 1.00 76.71 783 CYS A CA 1
ATOM 6458 C C . CYS A 1 783 ? 102.910 106.592 146.853 1.00 76.71 783 CYS A C 1
ATOM 6459 O O . CYS A 1 783 ? 101.812 106.641 146.293 1.00 76.71 783 CYS A O 1
ATOM 6462 N N . VAL A 1 784 ? 104.044 106.999 146.279 1.00 66.64 784 VAL A N 1
ATOM 6463 C CA . VAL A 1 784 ? 104.016 107.760 145.033 1.00 66.64 784 VAL A CA 1
ATOM 6464 C C . VAL A 1 784 ? 103.723 106.849 143.846 1.00 66.64 784 VAL A C 1
ATOM 6465 O O . VAL A 1 784 ? 102.821 107.120 143.045 1.00 66.64 784 VAL A O 1
ATOM 6469 N N . LEU A 1 785 ? 104.475 105.763 143.713 1.00 72.59 785 LEU A N 1
ATOM 6470 C CA . LEU A 1 785 ? 104.339 104.921 142.531 1.00 72.59 785 LEU A CA 1
ATOM 6471 C C . LEU A 1 785 ? 103.094 104.039 142.638 1.00 72.59 785 LEU A C 1
ATOM 6472 O O . LEU A 1 785 ? 102.805 103.500 143.709 1.00 72.59 785 LEU A O 1
ATOM 6477 N N . PRO A 1 786 ? 102.333 103.892 141.553 1.00 69.74 786 PRO A N 1
ATOM 6478 C CA . PRO A 1 786 ? 101.137 103.031 141.568 1.00 69.74 786 PRO A CA 1
ATOM 6479 C C . PRO A 1 786 ? 101.353 101.612 141.053 1.00 69.74 786 PRO A C 1
ATOM 6480 O O . PRO A 1 786 ? 100.361 100.900 140.864 1.00 69.74 786 PRO A O 1
ATOM 6484 N N . GLY A 1 787 ? 102.594 101.192 140.821 1.00 74.81 787 GLY A N 1
ATOM 6485 C CA . GLY A 1 787 ? 102.864 99.964 140.105 1.00 74.81 787 GLY A CA 1
ATOM 6486 C C . GLY A 1 787 ? 102.694 98.704 140.932 1.00 74.81 787 GLY A C 1
ATOM 6487 O O . GLY A 1 787 ? 102.130 98.697 142.025 1.00 74.81 787 GLY A O 1
ATOM 6488 N N . LEU A 1 788 ? 103.184 97.600 140.365 1.00 74.95 788 LEU A N 1
ATOM 6489 C CA . LEU A 1 788 ? 103.117 96.297 141.017 1.00 74.95 788 LEU A CA 1
ATOM 6490 C C . LEU A 1 788 ? 104.437 95.902 141.667 1.00 74.95 788 LEU A C 1
ATOM 6491 O O . LEU A 1 788 ? 104.440 95.375 142.783 1.00 74.95 788 LEU A O 1
ATOM 6496 N N . PHE A 1 789 ? 105.564 96.129 140.989 1.00 77.77 789 PHE A N 1
ATOM 6497 C CA . PHE A 1 789 ? 106.848 95.742 141.566 1.00 77.77 789 PHE A CA 1
ATOM 6498 C C . PHE A 1 789 ? 107.239 96.660 142.717 1.00 77.77 789 PHE A C 1
ATOM 6499 O O . PHE A 1 789 ? 107.667 96.188 143.776 1.00 77.77 789 PHE A O 1
ATOM 6507 N N . ASN A 1 790 ? 107.083 97.967 142.541 1.00 80.44 790 ASN A N 1
ATOM 6508 C CA . ASN A 1 790 ? 107.480 98.939 143.554 1.00 80.44 790 ASN A CA 1
ATOM 6509 C C . ASN A 1 790 ? 106.388 99.987 143.757 1.00 80.44 790 ASN A C 1
ATOM 6510 O O . ASN A 1 790 ? 106.647 101.189 143.813 1.00 80.44 790 ASN A O 1
ATOM 6515 N N . GLY A 1 791 ? 105.143 99.533 143.881 1.00 75.15 791 GLY A N 1
ATOM 6516 C CA . GLY A 1 791 ? 104.037 100.454 144.052 1.00 75.15 791 GLY A CA 1
ATOM 6517 C C . GLY A 1 791 ? 103.023 100.040 145.098 1.00 75.15 791 GLY A C 1
ATOM 6518 O O . GLY A 1 791 ? 103.305 99.191 145.949 1.00 75.15 791 GLY A O 1
ATOM 6519 N N . PHE A 1 792 ? 101.830 100.640 145.043 1.00 72.10 792 PHE A N 1
ATOM 6520 C CA . PHE A 1 792 ? 100.799 100.342 146.032 1.00 72.10 792 PHE A CA 1
ATOM 6521 C C . PHE A 1 792 ? 100.126 99.002 145.774 1.00 72.10 792 PHE A C 1
ATOM 6522 O O . PHE A 1 792 ? 99.713 98.325 146.727 1.00 72.10 792 PHE A O 1
ATOM 6530 N N . CYS A 1 793 ? 99.984 98.620 144.499 1.00 74.96 793 CYS A N 1
ATOM 6531 C CA . CYS A 1 793 ? 99.325 97.363 144.156 1.00 74.96 793 CYS A CA 1
ATOM 6532 C C . CYS A 1 793 ? 100.118 96.168 144.663 1.00 74.96 793 CYS A C 1
ATOM 6533 O O . CYS A 1 793 ? 99.535 95.178 145.115 1.00 74.96 793 CYS A O 1
ATOM 6536 N N . GLY A 1 794 ? 101.448 96.254 144.615 1.00 73.09 794 GLY A N 1
ATOM 6537 C CA . GLY A 1 794 ? 102.277 95.216 145.201 1.00 73.09 794 GLY A CA 1
ATOM 6538 C C . GLY A 1 794 ? 102.180 95.143 146.710 1.00 73.09 794 GLY A C 1
ATOM 6539 O O . GLY A 1 794 ? 102.295 94.058 147.288 1.00 73.09 794 GLY A O 1
ATOM 6540 N N . LEU A 1 795 ? 101.990 96.288 147.370 1.00 71.27 795 LEU A N 1
ATOM 6541 C CA . LEU A 1 795 ? 101.794 96.283 148.815 1.00 71.27 795 LEU A CA 1
ATOM 6542 C C . LEU A 1 795 ? 100.459 95.656 149.191 1.00 71.27 795 LEU A C 1
ATOM 6543 O O . LEU A 1 795 ? 100.370 94.918 150.178 1.00 71.27 795 LEU A O 1
ATOM 6548 N N . GLU A 1 796 ? 99.410 95.934 148.419 1.00 79.88 796 GLU A N 1
ATOM 6549 C CA . GLU A 1 796 ? 98.087 95.432 148.761 1.00 79.88 796 GLU A CA 1
ATOM 6550 C C . GLU A 1 796 ? 97.806 94.028 148.237 1.00 79.88 796 GLU A C 1
ATOM 6551 O O . GLU A 1 796 ? 96.862 93.389 148.714 1.00 79.88 796 GLU A O 1
ATOM 6557 N N . VAL A 1 797 ? 98.592 93.518 147.285 1.00 76.57 797 VAL A N 1
ATOM 6558 C CA . VAL A 1 797 ? 98.367 92.148 146.839 1.00 76.57 797 VAL A CA 1
ATOM 6559 C C . VAL A 1 797 ? 99.019 91.162 147.803 1.00 76.57 797 VAL A C 1
ATOM 6560 O O . VAL A 1 797 ? 98.632 89.989 147.845 1.00 76.57 797 VAL A O 1
ATOM 6564 N N . ALA A 1 798 ? 99.964 91.622 148.627 1.00 79.34 798 ALA A N 1
ATOM 6565 C CA . ALA A 1 798 ? 100.688 90.750 149.538 1.00 79.34 798 ALA A CA 1
ATOM 6566 C C . ALA A 1 798 ? 100.321 90.944 150.999 1.00 79.34 798 ALA A C 1
ATOM 6567 O O . ALA A 1 798 ? 100.669 90.088 151.817 1.00 79.34 798 ALA A O 1
ATOM 6569 N N . ASN A 1 799 ? 99.640 92.040 151.345 1.00 85.14 799 ASN A N 1
ATOM 6570 C CA . ASN A 1 799 ? 99.262 92.280 152.736 1.00 85.14 799 ASN A CA 1
ATOM 6571 C C . ASN A 1 799 ? 98.221 91.274 153.210 1.00 85.14 799 ASN A C 1
ATOM 6572 O O . ASN A 1 799 ? 98.297 90.777 154.340 1.00 85.14 799 ASN A O 1
ATOM 6577 N N . ASN A 1 800 ? 97.246 90.958 152.361 1.00 87.02 800 ASN A N 1
ATOM 6578 C CA . ASN A 1 800 ? 96.241 89.934 152.643 1.00 87.02 800 ASN A CA 1
ATOM 6579 C C . ASN A 1 800 ? 96.105 89.052 151.403 1.00 87.02 800 ASN A C 1
ATOM 6580 O O . ASN A 1 800 ? 95.258 89.288 150.537 1.00 87.02 800 ASN A O 1
ATOM 6585 N N . ILE A 1 801 ? 96.940 88.018 151.317 1.00 95.72 801 ILE A N 1
ATOM 6586 C CA . ILE A 1 801 ? 96.874 87.126 150.165 1.00 95.72 801 ILE A CA 1
ATOM 6587 C C . ILE A 1 801 ? 96.397 85.727 150.553 1.00 95.72 801 ILE A C 1
ATOM 6588 O O . ILE A 1 801 ? 95.321 85.308 150.115 1.00 95.72 801 ILE A O 1
ATOM 6593 N N . TYR A 1 802 ? 97.131 85.007 151.405 1.00 104.20 802 TYR A N 1
ATOM 6594 C CA . TYR A 1 802 ? 96.798 83.603 151.669 1.00 104.20 802 TYR A CA 1
ATOM 6595 C C . TYR A 1 802 ? 95.833 83.510 152.846 1.00 104.20 802 TYR A C 1
ATOM 6596 O O . TYR A 1 802 ? 94.678 83.105 152.683 1.00 104.20 802 TYR A O 1
ATOM 6605 N N . SER A 1 803 ? 96.314 83.856 154.046 1.00 116.53 803 SER A N 1
ATOM 6606 C CA . SER A 1 803 ? 95.539 84.222 155.236 1.00 116.53 803 SER A CA 1
ATOM 6607 C C . SER A 1 803 ? 94.651 83.126 155.831 1.00 116.53 803 SER A C 1
ATOM 6608 O O . SER A 1 803 ? 94.088 83.326 156.912 1.00 116.53 803 SER A O 1
ATOM 6611 N N . ASP A 1 804 ? 94.528 81.975 155.152 1.00 122.83 804 ASP A N 1
ATOM 6612 C CA . ASP A 1 804 ? 93.609 80.868 155.474 1.00 122.83 804 ASP A CA 1
ATOM 6613 C C . ASP A 1 804 ? 92.138 81.303 155.597 1.00 122.83 804 ASP A C 1
ATOM 6614 O O . ASP A 1 804 ? 91.329 80.591 156.201 1.00 122.83 804 ASP A O 1
ATOM 6619 N N . ILE A 1 805 ? 91.761 82.453 155.030 1.00 123.73 805 ILE A N 1
ATOM 6620 C CA . ILE A 1 805 ? 90.388 82.948 155.025 1.00 123.73 805 ILE A CA 1
ATOM 6621 C C . ILE A 1 805 ? 90.019 83.276 153.584 1.00 123.73 805 ILE A C 1
ATOM 6622 O O . ILE A 1 805 ? 90.844 83.802 152.829 1.00 123.73 805 ILE A O 1
ATOM 6627 N N . ASP A 1 806 ? 88.781 82.966 153.201 1.00 126.41 806 ASP A N 1
ATOM 6628 C CA . ASP A 1 806 ? 88.274 83.268 151.869 1.00 126.41 806 ASP A CA 1
ATOM 6629 C C . ASP A 1 806 ? 87.680 84.670 151.760 1.00 126.41 806 ASP A C 1
ATOM 6630 O O . ASP A 1 806 ? 87.037 84.979 150.751 1.00 126.41 806 ASP A O 1
ATOM 6635 N N . ASP A 1 807 ? 87.874 85.516 152.769 1.00 123.57 807 ASP A N 1
ATOM 6636 C CA . ASP A 1 807 ? 87.351 86.881 152.762 1.00 123.57 807 ASP A CA 1
ATOM 6637 C C . ASP A 1 807 ? 88.194 87.726 151.815 1.00 123.57 807 ASP A C 1
ATOM 6638 O O . ASP A 1 807 ? 89.305 88.141 152.153 1.00 123.57 807 ASP A O 1
ATOM 6643 N N . ASN A 1 808 ? 87.663 87.986 150.620 1.00 115.62 808 ASN A N 1
ATOM 6644 C CA . ASN A 1 808 ? 88.362 88.769 149.614 1.00 115.62 808 ASN A CA 1
ATOM 6645 C C . ASN A 1 808 ? 87.636 90.043 149.208 1.00 115.62 808 ASN A C 1
ATOM 6646 O O . ASN A 1 808 ? 88.175 90.804 148.398 1.00 115.62 808 ASN A O 1
ATOM 6651 N N . PHE A 1 809 ? 86.433 90.291 149.732 1.00 108.90 809 PHE A N 1
ATOM 6652 C CA . PHE A 1 809 ? 85.698 91.496 149.361 1.00 108.90 809 PHE A CA 1
ATOM 6653 C C . PHE A 1 809 ? 86.319 92.743 149.978 1.00 108.90 809 PHE A C 1
ATOM 6654 O O . PHE A 1 809 ? 86.345 93.805 149.344 1.00 108.90 809 PHE A O 1
ATOM 6662 N N . SER A 1 810 ? 86.816 92.633 151.214 1.00 109.10 810 SER A N 1
ATOM 6663 C CA . SER A 1 810 ? 87.392 93.785 151.904 1.00 109.10 810 SER A CA 1
ATOM 6664 C C . SER A 1 810 ? 88.683 94.251 151.240 1.00 109.10 810 SER A C 1
ATOM 6665 O O . SER A 1 810 ? 88.913 95.459 151.102 1.00 109.10 810 SER A O 1
ATOM 6668 N N . GLY A 1 811 ? 89.527 93.306 150.817 1.00 102.63 811 GLY A N 1
ATOM 6669 C CA . GLY A 1 811 ? 90.761 93.670 150.139 1.00 102.63 811 GLY A CA 1
ATOM 6670 C C . GLY A 1 811 ? 90.524 94.319 148.789 1.00 102.63 811 GLY A C 1
ATOM 6671 O O . GLY A 1 811 ? 91.178 95.310 148.448 1.00 102.63 811 GLY A O 1
ATOM 6672 N N . GLN A 1 812 ? 89.572 93.782 148.015 1.00 99.65 812 GLN A N 1
ATOM 6673 C CA . GLN A 1 812 ? 89.202 94.389 146.739 1.00 99.65 812 GLN A CA 1
ATOM 6674 C C . GLN A 1 812 ? 88.608 95.776 146.936 1.00 99.65 812 GLN A C 1
ATOM 6675 O O . GLN A 1 812 ? 88.919 96.701 146.176 1.00 99.65 812 GLN A O 1
ATOM 6681 N N . LYS A 1 813 ? 87.759 95.935 147.958 1.00 96.70 813 LYS A N 1
ATOM 6682 C CA . LYS A 1 813 ? 87.142 97.228 148.240 1.00 96.70 813 LYS A CA 1
ATOM 6683 C C . LYS A 1 813 ? 88.187 98.269 148.615 1.00 96.70 813 LYS A C 1
ATOM 6684 O O . LYS A 1 813 ? 88.175 99.385 148.084 1.00 96.70 813 LYS A O 1
ATOM 6690 N N . LYS A 1 814 ? 89.128 97.898 149.495 1.00 96.13 814 LYS A N 1
ATOM 6691 C CA . LYS A 1 814 ? 90.193 98.813 149.900 1.00 96.13 814 LYS A CA 1
ATOM 6692 C C . LYS A 1 814 ? 91.097 99.173 148.728 1.00 96.13 814 LYS A C 1
ATOM 6693 O O . LYS A 1 814 ? 91.421 100.353 148.530 1.00 96.13 814 LYS A O 1
ATOM 6699 N N . LEU A 1 815 ? 91.464 98.174 147.915 1.00 85.37 815 LEU A N 1
ATOM 6700 C CA . LEU A 1 815 ? 92.367 98.394 146.790 1.00 85.37 815 LEU A CA 1
ATOM 6701 C C . LEU A 1 815 ? 91.744 99.312 145.743 1.00 85.37 815 LEU A C 1
ATOM 6702 O O . LEU A 1 815 ? 92.376 100.280 145.304 1.00 85.37 815 LEU A O 1
ATOM 6707 N N . ILE A 1 816 ? 90.488 99.052 145.363 1.00 83.76 816 ILE A N 1
ATOM 6708 C CA . ILE A 1 816 ? 89.849 99.870 144.336 1.00 83.76 816 ILE A CA 1
ATOM 6709 C C . ILE A 1 816 ? 89.531 101.267 144.868 1.00 83.76 816 ILE A C 1
ATOM 6710 O O . ILE A 1 816 ? 89.755 102.268 144.174 1.00 83.76 816 ILE A O 1
ATOM 6715 N N . GLU A 1 817 ? 89.048 101.377 146.112 1.00 88.24 817 GLU A N 1
ATOM 6716 C CA . GLU A 1 817 ? 88.675 102.692 146.617 1.00 88.24 817 GLU A CA 1
ATOM 6717 C C . GLU A 1 817 ? 89.876 103.540 147.019 1.00 88.24 817 GLU A C 1
ATOM 6718 O O . GLU A 1 817 ? 89.718 104.752 147.204 1.00 88.24 817 GLU A O 1
ATOM 6724 N N . GLN A 1 818 ? 91.069 102.951 147.148 1.00 79.57 818 GLN A N 1
ATOM 6725 C CA . GLN A 1 818 ? 92.243 103.756 147.450 1.00 79.57 818 GLN A CA 1
ATOM 6726 C C . GLN A 1 818 ? 93.154 103.954 146.239 1.00 79.57 818 GLN A C 1
ATOM 6727 O O . GLN A 1 818 ? 93.917 104.926 146.206 1.00 79.57 818 GLN A O 1
ATOM 6733 N N . LEU A 1 819 ? 93.034 103.116 145.206 1.00 73.81 819 LEU A N 1
ATOM 6734 C CA . LEU A 1 819 ? 93.865 103.255 144.018 1.00 73.81 819 LEU A CA 1
ATOM 6735 C C . LEU A 1 819 ? 93.326 104.294 143.034 1.00 73.81 819 LEU A C 1
ATOM 6736 O O . LEU A 1 819 ? 94.000 104.590 142.045 1.00 73.81 819 LEU A O 1
ATOM 6741 N N . TYR A 1 820 ? 92.181 104.922 143.329 1.00 75.71 820 TYR A N 1
ATOM 6742 C CA . TYR A 1 820 ? 91.553 105.918 142.458 1.00 75.71 820 TYR A CA 1
ATOM 6743 C C . TYR A 1 820 ? 92.368 107.196 142.277 1.00 75.71 820 TYR A C 1
ATOM 6744 O O . TYR A 1 820 ? 92.054 107.980 141.375 1.00 75.71 820 TYR A O 1
ATOM 6753 N N . ARG A 1 821 ? 93.392 107.430 143.094 1.00 67.22 821 ARG A N 1
ATOM 6754 C CA . ARG A 1 821 ? 94.123 108.691 143.085 1.00 67.22 821 ARG A CA 1
ATOM 6755 C C . ARG A 1 821 ? 95.202 108.765 142.011 1.00 67.22 821 ARG A C 1
ATOM 6756 O O . ARG A 1 821 ? 95.877 109.795 141.915 1.00 67.22 821 ARG A O 1
ATOM 6764 N N . TYR A 1 822 ? 95.388 107.718 141.206 1.00 62.34 822 TYR A N 1
ATOM 6765 C CA . TYR A 1 822 ? 96.479 107.672 140.238 1.00 62.34 822 TYR A CA 1
ATOM 6766 C C . TYR A 1 822 ? 96.006 107.723 138.790 1.00 62.34 822 TYR A C 1
ATOM 6767 O O . TYR A 1 822 ? 96.844 107.784 137.882 1.00 62.34 822 TYR A O 1
ATOM 6776 N N . LEU A 1 823 ? 94.699 107.706 138.544 1.00 62.29 823 LEU A N 1
ATOM 6777 C CA . LEU A 1 823 ? 94.159 107.436 137.219 1.00 62.29 823 LEU A CA 1
ATOM 6778 C C . LEU A 1 823 ? 93.639 108.700 136.552 1.00 62.29 823 LEU A C 1
ATOM 6779 O O . LEU A 1 823 ? 93.299 109.684 137.213 1.00 62.29 823 LEU A O 1
ATOM 6784 N N . CYS A 1 824 ? 93.343 108.559 135.254 1.00 60.04 824 CYS A N 1
ATOM 6785 C CA . CYS A 1 824 ? 92.682 109.624 134.505 1.00 60.04 824 CYS A CA 1
ATOM 6786 C C . CYS A 1 824 ? 91.557 108.863 133.768 1.00 60.04 824 CYS A C 1
ATOM 6787 O O . CYS A 1 824 ? 91.095 107.841 134.279 1.00 60.04 824 CYS A O 1
ATOM 6790 N N . VAL A 1 825 ? 91.111 109.313 132.589 1.00 55.82 825 VAL A N 1
ATOM 6791 C CA . VAL A 1 825 ? 90.099 108.555 131.797 1.00 55.82 825 VAL A CA 1
ATOM 6792 C C . VAL A 1 825 ? 90.216 108.838 130.290 1.00 55.82 825 VAL A C 1
ATOM 6793 O O . VAL A 1 825 ? 91.097 109.600 129.891 1.00 55.82 825 VAL A O 1
ATOM 6797 N N . ILE A 1 826 ? 89.357 108.251 129.440 1.00 63.30 826 ILE A N 1
ATOM 6798 C CA . ILE A 1 826 ? 89.571 108.487 127.994 1.00 63.30 826 ILE A CA 1
ATOM 6799 C C . ILE A 1 826 ? 88.280 108.493 127.169 1.00 63.30 826 ILE A C 1
ATOM 6800 O O . ILE A 1 826 ? 88.162 109.201 126.150 1.00 63.30 826 ILE A O 1
ATOM 6805 N N . GLU A 1 827 ? 87.277 107.752 127.586 1.00 72.34 827 GLU A N 1
ATOM 6806 C CA . GLU A 1 827 ? 85.993 107.678 126.892 1.00 72.34 827 GLU A CA 1
ATOM 6807 C C . GLU A 1 827 ? 85.458 106.412 127.391 1.00 72.34 827 GLU A C 1
ATOM 6808 O O . GLU A 1 827 ? 85.662 105.392 126.780 1.00 72.34 827 GLU A O 1
ATOM 6814 N N . GLU A 1 828 ? 84.835 106.432 128.540 1.00 78.89 828 GLU A N 1
ATOM 6815 C CA . GLU A 1 828 ? 84.410 105.208 129.100 1.00 78.89 828 GLU A CA 1
ATOM 6816 C C . GLU A 1 828 ? 85.612 104.346 129.116 1.00 78.89 828 GLU A C 1
ATOM 6817 O O . GLU A 1 828 ? 85.572 103.238 128.634 1.00 78.89 828 GLU A O 1
ATOM 6823 N N . GLY A 1 829 ? 86.715 104.864 129.645 1.00 63.50 829 GLY A N 1
ATOM 6824 C CA . GLY A 1 829 ? 87.956 104.114 129.665 1.00 63.50 829 GLY A CA 1
ATOM 6825 C C . GLY A 1 829 ? 88.693 104.228 130.980 1.00 63.50 829 GLY A C 1
ATOM 6826 O O . GLY A 1 829 ? 88.094 104.610 131.984 1.00 63.50 829 GLY A O 1
ATOM 6827 N N . PHE A 1 830 ? 89.985 103.909 130.979 1.00 71.50 830 PHE A N 1
ATOM 6828 C CA . PHE A 1 830 ? 90.788 103.959 132.194 1.00 71.50 830 PHE A CA 1
ATOM 6829 C C . PHE A 1 830 ? 92.232 103.636 131.857 1.00 71.50 830 PHE A C 1
ATOM 6830 O O . PHE A 1 830 ? 92.526 102.518 131.435 1.00 71.50 830 PHE A O 1
ATOM 6838 N N . VAL A 1 831 ? 93.141 104.590 132.038 1.00 63.21 831 VAL A N 1
ATOM 6839 C CA . VAL A 1 831 ? 94.545 104.282 131.799 1.00 63.21 831 VAL A CA 1
ATOM 6840 C C . VAL A 1 831 ? 95.333 104.725 133.023 1.00 63.21 831 VAL A C 1
ATOM 6841 O O . VAL A 1 831 ? 94.914 105.636 133.746 1.00 63.21 831 VAL A O 1
ATOM 6845 N N . ILE A 1 832 ? 96.456 104.059 133.278 1.00 64.22 832 ILE A N 1
ATOM 6846 C CA . ILE A 1 832 ? 97.268 104.306 134.464 1.00 64.22 832 ILE A CA 1
ATOM 6847 C C . ILE A 1 832 ? 98.628 104.825 134.024 1.00 64.22 832 ILE A C 1
ATOM 6848 O O . ILE A 1 832 ? 99.311 104.188 133.212 1.00 64.22 832 ILE A O 1
ATOM 6853 N N . ALA A 1 833 ? 99.011 105.987 134.546 1.00 65.59 833 ALA A N 1
ATOM 6854 C CA . ALA A 1 833 ? 100.349 106.509 134.312 1.00 65.59 833 ALA A CA 1
ATOM 6855 C C . ALA A 1 833 ? 101.377 105.694 135.085 1.00 65.59 833 ALA A C 1
ATOM 6856 O O . ALA A 1 833 ? 101.139 105.280 136.222 1.00 65.59 833 ALA A O 1
ATOM 6858 N N . GLY A 1 834 ? 102.515 105.440 134.485 1.00 76.00 834 GLY A N 1
ATOM 6859 C CA . GLY A 1 834 ? 103.484 104.571 135.121 1.00 76.00 834 GLY A CA 1
ATOM 6860 C C . GLY A 1 834 ? 104.556 105.326 135.798 1.00 76.00 834 GLY A C 1
ATOM 6861 O O . GLY A 1 834 ? 104.626 106.530 135.650 1.00 76.00 834 GLY A O 1
ATOM 6862 N N . ASP A 1 835 ? 105.396 104.642 136.542 1.00 79.79 835 ASP A N 1
ATOM 6863 C CA . ASP A 1 835 ? 106.391 105.349 137.313 1.00 79.79 835 ASP A CA 1
ATOM 6864 C C . ASP A 1 835 ? 106.895 106.565 136.563 1.00 79.79 835 ASP A C 1
ATOM 6865 O O . ASP A 1 835 ? 107.263 106.427 135.423 1.00 79.79 835 ASP A O 1
ATOM 6870 N N . ASN A 1 836 ? 106.899 107.734 137.192 1.00 80.67 836 ASN A N 1
ATOM 6871 C CA . ASN A 1 836 ? 107.336 108.965 136.568 1.00 80.67 836 ASN A CA 1
ATOM 6872 C C . ASN A 1 836 ? 106.284 109.455 135.664 1.00 80.67 836 ASN A C 1
ATOM 6873 O O . ASN A 1 836 ? 106.561 109.881 134.567 1.00 80.67 836 ASN A O 1
ATOM 6878 N N . GLY A 1 837 ? 105.059 109.432 136.120 1.00 69.38 837 GLY A N 1
ATOM 6879 C CA . GLY A 1 837 ? 103.964 109.823 135.267 1.00 69.38 837 GLY A CA 1
ATOM 6880 C C . GLY A 1 837 ? 104.270 110.962 134.359 1.00 69.38 837 GLY A C 1
ATOM 6881 O O . GLY A 1 837 ? 104.662 112.009 134.823 1.00 69.38 837 GLY A O 1
ATOM 6882 N N . LEU A 1 838 ? 104.072 110.778 133.079 1.00 61.09 838 LEU A N 1
ATOM 6883 C CA . LEU A 1 838 ? 104.311 111.803 132.099 1.00 61.09 838 LEU A CA 1
ATOM 6884 C C . LEU A 1 838 ? 104.215 110.834 130.997 1.00 61.09 838 LEU A C 1
ATOM 6885 O O . LEU A 1 838 ? 104.938 110.892 130.021 1.00 61.09 838 LEU A O 1
ATOM 6890 N N . LYS A 1 839 ? 103.265 109.953 131.120 1.00 75.04 839 LYS A N 1
ATOM 6891 C CA . LYS A 1 839 ? 103.171 108.851 130.180 1.00 75.04 839 LYS A CA 1
ATOM 6892 C C . LYS A 1 839 ? 101.897 108.075 130.466 1.00 75.04 839 LYS A C 1
ATOM 6893 O O . LYS A 1 839 ? 101.274 108.236 131.518 1.00 75.04 839 LYS A O 1
ATOM 6899 N N . ILE A 1 840 ? 101.511 107.238 129.507 1.00 69.34 840 ILE A N 1
ATOM 6900 C CA . ILE A 1 840 ? 100.612 106.114 129.744 1.00 69.34 840 ILE A CA 1
ATOM 6901 C C . ILE A 1 840 ? 101.274 104.865 129.170 1.00 69.34 840 ILE A C 1
ATOM 6902 O O . ILE A 1 840 ? 101.811 104.889 128.055 1.00 69.34 840 ILE A O 1
ATOM 6907 N N . THR A 1 841 ? 101.333 103.805 129.976 1.00 71.10 841 THR A N 1
ATOM 6908 C CA . THR A 1 841 ? 102.017 102.574 129.604 1.00 71.10 841 THR A CA 1
ATOM 6909 C C . THR A 1 841 ? 101.195 101.359 130.001 1.00 71.10 841 THR A C 1
ATOM 6910 O O . THR A 1 841 ? 100.391 101.404 130.934 1.00 71.10 841 THR A O 1
ATOM 6914 N N . THR A 1 842 ? 101.421 100.266 129.274 1.00 73.77 842 THR A N 1
ATOM 6915 C CA . THR A 1 842 ? 100.871 98.949 129.590 1.00 73.77 842 THR A CA 1
ATOM 6916 C C . THR A 1 842 ? 102.066 98.009 129.726 1.00 73.77 842 THR A C 1
ATOM 6917 O O . THR A 1 842 ? 102.630 97.564 128.723 1.00 73.77 842 THR A O 1
ATOM 6921 N N . ASP A 1 843 ? 102.464 97.743 130.967 1.00 82.42 843 ASP A N 1
ATOM 6922 C CA . ASP A 1 843 ? 103.542 96.811 131.275 1.00 82.42 843 ASP A CA 1
ATOM 6923 C C . ASP A 1 843 ? 103.332 96.270 132.683 1.00 82.42 843 ASP A C 1
ATOM 6924 O O . ASP A 1 843 ? 102.602 96.855 133.487 1.00 82.42 843 ASP A O 1
ATOM 6929 N N . ILE A 1 844 ? 103.987 95.141 132.972 1.00 75.06 844 ILE A N 1
ATOM 6930 C CA . ILE A 1 844 ? 103.654 94.372 134.170 1.00 75.06 844 ILE A CA 1
ATOM 6931 C C . ILE A 1 844 ? 104.196 94.989 135.452 1.00 75.06 844 ILE A C 1
ATOM 6932 O O . ILE A 1 844 ? 103.714 94.652 136.541 1.00 75.06 844 ILE A O 1
ATOM 6937 N N . ALA A 1 845 ? 105.154 95.911 135.367 1.00 79.25 845 ALA A N 1
ATOM 6938 C CA . ALA A 1 845 ? 105.693 96.500 136.587 1.00 79.25 845 ALA A CA 1
ATOM 6939 C C . ALA A 1 845 ? 104.898 97.712 137.055 1.00 79.25 845 ALA A C 1
ATOM 6940 O O . ALA A 1 845 ? 104.585 97.820 138.245 1.00 79.25 845 ALA A O 1
ATOM 6942 N N . SER A 1 846 ? 104.565 98.634 136.149 1.00 79.20 846 SER A N 1
ATOM 6943 C CA . SER A 1 846 ? 103.815 99.829 136.542 1.00 79.20 846 SER A CA 1
ATOM 6944 C C . SER A 1 846 ? 102.894 100.212 135.383 1.00 79.20 846 SER A C 1
ATOM 6945 O O . SER A 1 846 ? 103.265 101.010 134.520 1.00 79.20 846 SER A O 1
ATOM 6948 N N . GLY A 1 847 ? 101.674 99.685 135.412 1.00 73.02 847 GLY A N 1
ATOM 6949 C CA . GLY A 1 847 ? 100.739 99.941 134.334 1.00 73.02 847 GLY A CA 1
ATOM 6950 C C . GLY A 1 847 ? 99.509 99.061 134.449 1.00 73.02 847 GLY A C 1
ATOM 6951 O O . GLY A 1 847 ? 99.130 98.637 135.542 1.00 73.02 847 GLY A O 1
ATOM 6952 N N . PHE A 1 848 ? 98.887 98.817 133.290 1.00 74.11 848 PHE A N 1
ATOM 6953 C CA . PHE A 1 848 ? 97.648 98.046 133.213 1.00 74.11 848 PHE A CA 1
ATOM 6954 C C . PHE A 1 848 ? 97.828 96.595 133.646 1.00 74.11 848 PHE A C 1
ATOM 6955 O O . PHE A 1 848 ? 96.978 96.056 134.371 1.00 74.11 848 PHE A O 1
ATOM 6963 N N . ALA A 1 849 ? 98.912 95.950 133.210 1.00 78.48 849 ALA A N 1
ATOM 6964 C CA . ALA A 1 849 ? 99.105 94.537 133.515 1.00 78.48 849 ALA A CA 1
ATOM 6965 C C . ALA A 1 849 ? 99.384 94.307 134.991 1.00 78.48 849 ALA A C 1
ATOM 6966 O O . ALA A 1 849 ? 98.964 93.283 135.538 1.00 78.48 849 ALA A O 1
ATOM 6968 N N . GLY A 1 850 ? 100.071 95.246 135.648 1.00 77.66 850 GLY A N 1
ATOM 6969 C CA . GLY A 1 850 ? 100.350 95.097 137.067 1.00 77.66 850 GLY A CA 1
ATOM 6970 C C . GLY A 1 850 ? 99.099 95.110 137.925 1.00 77.66 850 GLY A C 1
ATOM 6971 O O . GLY A 1 850 ? 98.917 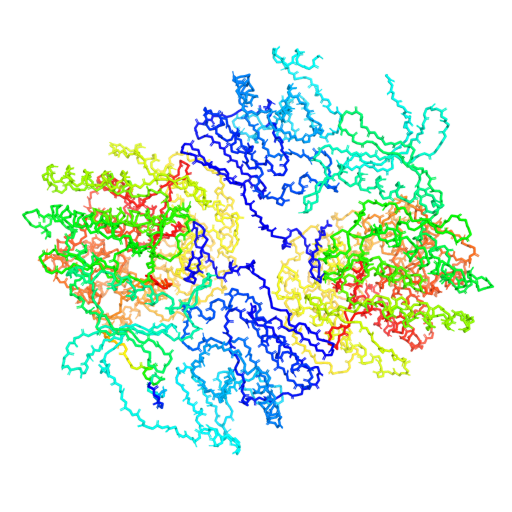94.242 138.784 1.00 77.66 850 GLY A O 1
ATOM 6972 N N . VAL A 1 851 ? 98.197 96.062 137.674 1.00 72.32 851 VAL A N 1
ATOM 6973 C CA . VAL A 1 851 ? 96.964 96.113 138.452 1.00 72.32 851 VAL A CA 1
ATOM 6974 C C . VAL A 1 851 ? 96.017 94.988 138.032 1.00 72.32 851 VAL A C 1
ATOM 6975 O O . VAL A 1 851 ? 95.243 94.482 138.859 1.00 72.32 851 VAL A O 1
ATOM 6979 N N . ALA A 1 852 ? 96.098 94.532 136.773 1.00 77.95 852 ALA A N 1
ATOM 6980 C CA . ALA A 1 852 ? 95.301 93.381 136.348 1.00 77.95 852 ALA A CA 1
ATOM 6981 C C . ALA A 1 852 ? 95.724 92.109 137.076 1.00 77.95 852 ALA A C 1
ATOM 6982 O O . ALA A 1 852 ? 94.875 91.356 137.576 1.00 77.95 852 ALA A O 1
ATOM 6984 N N . ILE A 1 853 ? 97.036 91.877 137.177 1.00 78.04 853 ILE A N 1
ATOM 6985 C CA . ILE A 1 853 ? 97.558 90.738 137.928 1.00 78.04 853 ILE A CA 1
ATOM 6986 C C . ILE A 1 853 ? 97.261 90.895 139.416 1.00 78.04 853 ILE A C 1
ATOM 6987 O O . ILE A 1 853 ? 96.992 89.909 140.112 1.00 78.04 853 ILE A O 1
ATOM 6992 N N . GLY A 1 854 ? 97.253 92.136 139.915 1.00 76.23 854 GLY A N 1
ATOM 6993 C CA . GLY A 1 854 ? 96.895 92.366 141.310 1.00 76.23 854 GLY A CA 1
ATOM 6994 C C . GLY A 1 854 ? 95.465 91.969 141.636 1.00 76.23 854 GLY A C 1
ATOM 6995 O O . GLY A 1 854 ? 95.216 91.266 142.620 1.00 76.23 854 GLY A O 1
ATOM 6996 N N . LEU A 1 855 ? 94.512 92.380 140.789 1.00 79.90 855 LEU A N 1
ATOM 6997 C CA . LEU A 1 855 ? 93.119 91.969 140.979 1.00 79.90 855 LEU A CA 1
ATOM 6998 C C . LEU A 1 855 ? 92.937 90.464 140.804 1.00 79.90 855 LEU A C 1
ATOM 6999 O O . LEU A 1 855 ? 92.202 89.832 141.577 1.00 79.90 855 LEU A O 1
ATOM 7004 N N . VAL A 1 856 ? 93.608 89.871 139.809 1.00 82.52 856 VAL A N 1
ATOM 7005 C CA . VAL A 1 856 ? 93.479 88.434 139.564 1.00 82.52 856 VAL A CA 1
ATOM 7006 C C . VAL A 1 856 ? 94.057 87.628 140.728 1.00 82.52 856 VAL A C 1
ATOM 7007 O O . VAL A 1 856 ? 93.455 86.647 141.180 1.00 82.52 856 VAL A O 1
ATOM 7011 N N . SER A 1 857 ? 95.199 88.057 141.265 1.00 83.49 857 SER A N 1
ATOM 7012 C CA . SER A 1 857 ? 95.826 87.367 142.385 1.00 83.49 857 SER A CA 1
ATOM 7013 C C . SER A 1 857 ? 95.072 87.570 143.691 1.00 83.49 857 SER A C 1
ATOM 7014 O O . SER A 1 857 ? 95.104 86.688 144.556 1.00 83.49 857 SER A O 1
ATOM 7017 N N . ILE A 1 858 ? 94.417 88.721 143.871 1.00 87.48 858 ILE A N 1
ATOM 7018 C CA . ILE A 1 858 ? 93.565 88.899 145.043 1.00 87.48 858 ILE A CA 1
ATOM 7019 C C . ILE A 1 858 ? 92.338 87.995 144.950 1.00 87.48 858 ILE A C 1
ATOM 7020 O O . ILE A 1 858 ? 91.940 87.364 145.938 1.00 87.48 858 ILE A O 1
ATOM 7025 N N . MET A 1 859 ? 91.751 87.878 143.752 1.00 91.39 859 MET A N 1
ATOM 7026 C CA . MET A 1 859 ? 90.570 87.032 143.580 1.00 91.39 859 MET A CA 1
ATOM 7027 C C . MET A 1 859 ? 90.898 85.547 143.725 1.00 91.39 859 MET A C 1
ATOM 7028 O O . MET A 1 859 ? 90.203 84.823 144.448 1.00 91.39 859 MET A O 1
ATOM 7033 N N . ASP A 1 860 ? 91.948 85.072 143.055 1.00 92.58 860 ASP A N 1
ATOM 7034 C CA . ASP A 1 860 ? 92.207 83.642 142.937 1.00 92.58 860 ASP A CA 1
ATOM 7035 C C . ASP A 1 860 ? 93.202 83.099 143.955 1.00 92.58 860 ASP A C 1
ATOM 7036 O O . ASP A 1 860 ? 93.378 81.875 144.007 1.00 92.58 860 ASP A O 1
ATOM 7041 N N . ASN A 1 861 ? 93.858 83.972 144.733 1.00 93.89 861 ASN A N 1
ATOM 7042 C CA . ASN A 1 861 ? 94.754 83.609 145.842 1.00 93.89 861 ASN A CA 1
ATOM 7043 C C . ASN A 1 861 ? 95.934 82.758 145.354 1.00 93.89 861 ASN A C 1
ATOM 7044 O O . ASN A 1 861 ? 96.207 81.670 145.866 1.00 93.89 861 ASN A O 1
ATOM 7049 N N . LYS A 1 862 ? 96.627 83.261 144.330 1.00 93.25 862 LYS A N 1
ATOM 7050 C CA . LYS A 1 862 ? 97.729 82.492 143.753 1.00 93.25 862 LYS A CA 1
ATOM 7051 C C . LYS A 1 862 ? 99.015 83.268 143.493 1.00 93.25 862 LYS A C 1
ATOM 7052 O O . LYS A 1 862 ? 100.077 82.634 143.497 1.00 93.25 862 LYS A O 1
ATOM 7058 N N . LEU A 1 863 ? 98.970 84.590 143.283 1.00 91.14 863 LEU A N 1
ATOM 7059 C CA . LEU A 1 863 ? 100.098 85.419 142.822 1.00 91.14 863 LEU A CA 1
ATOM 7060 C C . LEU A 1 863 ? 100.694 84.861 141.523 1.00 91.14 863 LEU A C 1
ATOM 7061 O O . LEU A 1 863 ? 101.796 84.312 141.480 1.00 91.14 863 LEU A O 1
ATOM 7066 N N . THR A 1 864 ? 99.901 84.979 140.458 1.00 91.90 864 THR A N 1
ATOM 7067 C CA . THR A 1 864 ? 100.218 84.351 139.173 1.00 91.90 864 THR A CA 1
ATOM 7068 C C . THR A 1 864 ? 101.267 85.132 138.370 1.00 91.90 864 THR A C 1
ATOM 7069 O O . THR A 1 864 ? 101.027 85.570 137.246 1.00 91.90 864 THR A O 1
ATOM 7073 N N . ILE A 1 865 ? 102.449 85.306 138.967 1.00 96.66 865 ILE A N 1
ATOM 7074 C CA . ILE A 1 865 ? 103.654 85.685 138.236 1.00 96.66 865 ILE A CA 1
ATOM 7075 C C . ILE A 1 865 ? 104.850 84.810 138.578 1.00 96.66 865 ILE A C 1
ATOM 7076 O O . ILE A 1 865 ? 105.840 84.826 137.845 1.00 96.66 865 ILE A O 1
ATOM 7081 N N . LEU A 1 866 ? 104.793 84.043 139.664 1.00 99.52 866 LEU A N 1
ATOM 7082 C CA . LEU A 1 866 ? 105.806 83.037 139.971 1.00 99.52 866 LEU A CA 1
ATOM 7083 C C . LEU A 1 866 ? 105.133 81.674 139.925 1.00 99.52 866 LEU A C 1
ATOM 7084 O O . LEU A 1 866 ? 104.102 81.472 140.602 1.00 99.52 866 LEU A O 1
ATOM 7089 N N . PRO A 1 867 ? 105.651 80.728 139.145 1.00 103.53 867 PRO A N 1
ATOM 7090 C CA . PRO A 1 867 ? 105.092 79.373 139.159 1.00 103.53 867 PRO A CA 1
ATOM 7091 C C . PRO A 1 867 ? 105.366 78.671 140.478 1.00 103.53 867 PRO A C 1
ATOM 7092 O O . PRO A 1 867 ? 106.343 78.957 141.173 1.00 103.53 867 PRO A O 1
ATOM 7096 N N . GLN A 1 868 ? 104.481 77.739 140.818 1.00 108.59 868 GLN A N 1
ATOM 7097 C CA . GLN A 1 868 ? 104.552 77.030 142.088 1.00 108.59 868 GLN A CA 1
ATOM 7098 C C . GLN A 1 868 ? 104.164 75.578 141.842 1.00 108.59 868 GLN A C 1
ATOM 7099 O O . GLN A 1 868 ? 104.111 75.133 140.692 1.00 108.59 868 GLN A O 1
ATOM 7105 N N . ILE A 1 869 ? 103.908 74.872 142.952 1.00 121.16 869 ILE A N 1
ATOM 7106 C CA . ILE A 1 869 ? 103.599 73.431 143.145 1.00 121.16 869 ILE A CA 1
ATOM 7107 C C . ILE A 1 869 ? 104.605 72.474 142.471 1.00 121.16 869 ILE A C 1
ATOM 7108 O O . ILE A 1 869 ? 104.933 71.432 143.042 1.00 121.16 869 ILE A O 1
ATOM 7114 N N . PHE B 2 1 ? 140.922 142.754 135.140 1.00 30.00 -2 PHE C N 1
ATOM 7115 C CA . PHE B 2 1 ? 141.697 141.585 135.514 1.00 30.00 -2 PHE C CA 1
ATOM 7116 C C . PHE B 2 1 ? 142.396 141.004 134.294 1.00 30.00 -2 PHE C C 1
ATOM 7117 O O . PHE B 2 1 ? 141.734 140.514 133.383 1.00 30.00 -2 PHE C O 1
ATOM 7125 N N . GLN B 2 2 ? 143.727 141.063 134.260 1.00 30.00 -1 GLN C N 1
ATOM 7126 C CA . GLN B 2 2 ? 144.454 140.598 133.078 1.00 30.00 -1 GLN C CA 1
ATOM 7127 C C . GLN B 2 2 ? 145.543 139.609 133.403 1.00 30.00 -1 GLN C C 1
ATOM 7128 O O . GLN B 2 2 ? 146.034 139.566 134.528 1.00 30.00 -1 GLN C O 1
ATOM 7134 N N . GLY B 2 3 ? 145.927 138.811 132.414 1.00 139.46 0 GLY C N 1
ATOM 7135 C CA . GLY B 2 3 ? 146.933 137.794 132.639 1.00 139.46 0 GLY C CA 1
ATOM 7136 C C . GLY B 2 3 ? 146.357 136.678 133.467 1.00 139.46 0 GLY C C 1
ATOM 7137 O O . GLY B 2 3 ? 147.071 135.775 133.891 1.00 139.46 0 GLY C O 1
ATOM 7138 N N . MET B 2 4 ? 145.056 136.738 133.707 1.00 132.43 1 MET C N 1
ATOM 7139 C CA . MET B 2 4 ? 144.414 135.728 134.508 1.00 132.43 1 MET C CA 1
ATOM 7140 C C . MET B 2 4 ? 144.260 134.566 133.616 1.00 132.43 1 MET C C 1
ATOM 7141 O O . MET B 2 4 ? 144.915 133.541 133.776 1.00 132.43 1 MET C O 1
ATOM 7146 N N . ALA B 2 5 ? 143.262 134.613 132.762 1.00 119.47 2 ALA C N 1
ATOM 7147 C CA . ALA B 2 5 ? 142.977 133.472 131.882 1.00 119.47 2 ALA C CA 1
ATOM 7148 C C . ALA B 2 5 ? 143.198 132.042 132.430 1.00 119.47 2 ALA C C 1
ATOM 7149 O O . ALA B 2 5 ? 142.246 131.245 132.692 1.00 119.47 2 ALA C O 1
ATOM 7151 N N . GLU B 2 6 ? 144.447 131.669 132.535 1.00 123.88 3 GLU C N 1
ATOM 7152 C CA . GLU B 2 6 ? 144.714 130.345 132.988 1.00 123.88 3 GLU C CA 1
ATOM 7153 C C . GLU B 2 6 ? 143.925 130.074 134.207 1.00 123.88 3 GLU C C 1
ATOM 7154 O O . GLU B 2 6 ? 143.476 128.972 134.398 1.00 123.88 3 GLU C O 1
ATOM 7160 N N . GLU B 2 7 ? 143.761 131.052 135.063 1.00 119.06 4 GLU C N 1
ATOM 7161 C CA . GLU B 2 7 ? 143.106 130.751 136.322 1.00 119.06 4 GLU C CA 1
ATOM 7162 C C . GLU B 2 7 ? 141.747 130.109 136.146 1.00 119.06 4 GLU C C 1
ATOM 7163 O O . GLU B 2 7 ? 141.496 129.016 136.650 1.00 119.06 4 GLU C O 1
ATOM 7169 N N . VAL B 2 8 ? 140.845 130.796 135.486 1.00 111.92 5 VAL C N 1
ATOM 7170 C CA . VAL B 2 8 ? 139.540 130.251 135.239 1.00 111.92 5 VAL C CA 1
ATOM 7171 C C . VAL B 2 8 ? 139.611 128.952 134.452 1.00 111.92 5 VAL C C 1
ATOM 7172 O O . VAL B 2 8 ? 138.892 127.904 134.712 1.00 111.92 5 VAL C O 1
ATOM 7176 N N . LEU B 2 9 ? 140.452 129.000 133.437 1.00 113.13 6 LEU C N 1
ATOM 7177 C CA . LEU B 2 9 ? 140.478 127.820 132.610 1.00 113.13 6 LEU C CA 1
ATOM 7178 C C . LEU B 2 9 ? 140.671 126.637 133.525 1.00 113.13 6 LEU C C 1
ATOM 7179 O O . LEU B 2 9 ? 139.984 125.648 133.389 1.00 113.13 6 LEU C O 1
ATOM 7184 N N . ASN B 2 10 ? 141.603 126.735 134.457 1.00 117.18 7 ASN C N 1
ATOM 7185 C CA . ASN B 2 10 ? 141.879 125.642 135.368 1.00 117.18 7 ASN C CA 1
ATOM 7186 C C . ASN B 2 10 ? 140.661 125.405 136.179 1.00 117.18 7 ASN C C 1
ATOM 7187 O O . ASN B 2 10 ? 140.065 124.326 136.105 1.00 117.18 7 ASN C O 1
ATOM 7192 N N . LEU B 2 11 ? 140.322 126.359 137.028 1.00 114.95 8 LEU C N 1
ATOM 7193 C CA . LEU B 2 11 ? 139.061 126.265 137.745 1.00 114.95 8 LEU C CA 1
ATOM 7194 C C . LEU B 2 11 ? 138.157 125.222 137.133 1.00 114.95 8 LEU C C 1
ATOM 7195 O O . LEU B 2 11 ? 137.608 124.397 137.851 1.00 114.95 8 LEU C O 1
ATOM 7200 N N . GLN B 2 12 ? 137.978 125.236 135.814 1.00 111.65 9 GLN C N 1
ATOM 7201 C CA . GLN B 2 12 ? 137.110 124.126 135.279 1.00 111.65 9 GLN C CA 1
ATOM 7202 C C . GLN B 2 12 ? 137.451 122.635 135.582 1.00 111.65 9 GLN C C 1
ATOM 7203 O O . GLN B 2 12 ? 137.364 121.833 134.675 1.00 111.65 9 GLN C O 1
ATOM 7209 N N . LEU B 2 13 ? 137.772 122.236 136.809 1.00 117.92 10 LEU C N 1
ATOM 7210 C CA . LEU B 2 13 ? 138.070 120.880 137.246 1.00 117.92 10 LEU C CA 1
ATOM 7211 C C . LEU B 2 13 ? 137.533 120.618 138.675 1.00 117.92 10 LEU C C 1
ATOM 7212 O O . LEU B 2 13 ? 136.576 119.875 138.835 1.00 117.92 10 LEU C O 1
ATOM 7217 N N . VAL B 2 14 ? 138.113 121.238 139.697 1.00 119.95 11 VAL C N 1
ATOM 7218 C CA . VAL B 2 14 ? 137.674 121.025 141.075 1.00 119.95 11 VAL C CA 1
ATOM 7219 C C . VAL B 2 14 ? 137.171 119.620 141.278 1.00 119.95 11 VAL C C 1
ATOM 7220 O O . VAL B 2 14 ? 137.774 118.688 140.772 1.00 119.95 11 VAL C O 1
ATOM 7224 N N . SER B 2 15 ? 136.088 119.441 142.023 1.00 131.60 12 SER C N 1
ATOM 7225 C CA . SER B 2 15 ? 135.620 118.086 142.335 1.00 131.60 12 SER C CA 1
ATOM 7226 C C . SER B 2 15 ? 134.348 118.063 143.151 1.00 131.60 12 SER C C 1
ATOM 7227 O O . SER B 2 15 ? 134.375 118.424 144.319 1.00 131.60 12 SER C O 1
ATOM 7230 N N . VAL B 2 16 ? 133.241 117.620 142.566 1.00 139.37 13 VAL C N 1
ATOM 7231 C CA . VAL B 2 16 ? 131.958 117.653 143.266 1.00 139.37 13 VAL C CA 1
ATOM 7232 C C . VAL B 2 16 ? 132.063 117.125 144.686 1.00 139.37 13 VAL C C 1
ATOM 7233 O O . VAL B 2 16 ? 132.963 116.360 145.003 1.00 139.37 13 VAL C O 1
ATOM 7237 N N . GLN B 2 17 ? 131.150 117.538 145.553 1.00 155.82 14 GLN C N 1
ATOM 7238 C CA . GLN B 2 17 ? 131.195 117.110 146.941 1.00 155.82 14 GLN C CA 1
ATOM 7239 C C . GLN B 2 17 ? 130.036 116.183 147.209 1.00 155.82 14 GLN C C 1
ATOM 7240 O O . GLN B 2 17 ? 128.967 116.357 146.630 1.00 155.82 14 GLN C O 1
ATOM 7246 N N . VAL B 2 18 ? 130.234 115.193 148.077 1.00 162.07 15 VAL C N 1
ATOM 7247 C CA . VAL B 2 18 ? 129.189 114.199 148.353 1.00 162.07 15 VAL C CA 1
ATOM 7248 C C . VAL B 2 18 ? 128.441 114.451 149.657 1.00 162.07 15 VAL C C 1
ATOM 7249 O O . VAL B 2 18 ? 128.162 113.521 150.412 1.00 162.07 15 VAL C O 1
ATOM 7253 N N . UNK B 2 40 ? 117.305 109.628 140.071 1.00 148.40 37 UNK C N 1
ATOM 7254 C CA . UNK B 2 40 ? 117.460 109.857 138.641 1.00 148.40 37 UNK C CA 1
ATOM 7255 C C . UNK B 2 40 ? 116.917 111.211 138.200 1.00 148.40 37 UNK C C 1
ATOM 7256 O O . UNK B 2 40 ? 117.281 112.221 138.797 1.00 148.40 37 UNK C O 1
ATOM 7258 N N . UNK B 2 41 ? 116.083 111.239 137.158 1.00 30.00 38 UNK C N 1
ATOM 7259 C CA . UNK B 2 41 ? 115.526 112.490 136.616 1.00 30.00 38 UNK C CA 1
ATOM 7260 C C . UNK B 2 41 ? 116.517 113.265 135.764 1.00 30.00 38 UNK C C 1
ATOM 7261 O O . UNK B 2 41 ? 117.043 114.281 136.195 1.00 30.00 38 UNK C O 1
ATOM 7263 N N . UNK B 2 42 ? 116.758 112.792 134.550 1.00 30.00 39 UNK C N 1
ATOM 7264 C CA . UNK B 2 42 ? 117.685 113.461 133.654 1.00 30.00 39 UNK C CA 1
ATOM 7265 C C . UNK B 2 42 ? 117.044 114.669 133.039 1.00 30.00 39 UNK C C 1
ATOM 7266 O O . UNK B 2 42 ? 116.146 115.264 133.621 1.00 30.00 39 UNK C O 1
ATOM 7268 N N . UNK B 2 43 ? 117.505 115.033 131.854 1.00 30.00 40 UNK C N 1
ATOM 7269 C CA . UNK B 2 43 ? 116.975 116.206 131.188 1.00 30.00 40 UNK C CA 1
ATOM 7270 C C . UNK B 2 43 ? 116.914 117.424 132.102 1.00 30.00 40 UNK C C 1
ATOM 7271 O O . UNK B 2 43 ? 115.851 117.745 132.626 1.00 30.00 40 UNK C O 1
ATOM 7273 N N . UNK B 2 44 ? 118.039 118.108 132.286 1.00 30.00 41 UNK C N 1
ATOM 7274 C CA . UNK B 2 44 ? 118.100 119.342 133.100 1.00 30.00 41 UNK C CA 1
ATOM 7275 C C . UNK B 2 44 ? 117.151 119.470 134.309 1.00 30.00 41 UNK C C 1
ATOM 7276 O O . UNK B 2 44 ? 116.968 118.504 135.046 1.00 30.00 41 UNK C O 1
ATOM 7279 N N . UNK B 2 45 ? 116.580 120.656 134.536 1.00 30.00 42 UNK C N 1
ATOM 7280 C CA . UNK B 2 45 ? 115.744 120.900 135.728 1.00 30.00 42 UNK C CA 1
ATOM 7281 C C . UNK B 2 45 ? 114.959 119.686 136.172 1.00 30.00 42 UNK C C 1
ATOM 7282 O O . UNK B 2 45 ? 114.920 119.365 137.351 1.00 30.00 42 UNK C O 1
ATOM 7284 N N . ASN C 1 4 ? 101.678 101.797 90.420 1.00 30.00 4 ASN B N 1
ATOM 7285 C CA . ASN C 1 4 ? 101.772 103.103 89.805 1.00 30.00 4 ASN B CA 1
ATOM 7286 C C . ASN C 1 4 ? 101.516 104.190 90.830 1.00 30.00 4 ASN B C 1
ATOM 7287 O O . ASN C 1 4 ? 100.423 104.742 90.891 1.00 30.00 4 ASN B O 1
ATOM 7292 N N . PHE C 1 5 ? 102.511 104.502 91.642 1.00 108.12 5 PHE B N 1
ATOM 7293 C CA . PHE C 1 5 ? 102.349 105.594 92.565 1.00 108.12 5 PHE B CA 1
ATOM 7294 C C . PHE C 1 5 ? 103.554 106.501 92.473 1.00 108.12 5 PHE B C 1
ATOM 7295 O O . PHE C 1 5 ? 104.647 106.087 92.806 1.00 108.12 5 PHE B O 1
ATOM 7303 N N . ASN C 1 6 ? 103.371 107.733 92.015 1.00 99.01 6 ASN B N 1
ATOM 7304 C CA . ASN C 1 6 ? 104.483 108.653 91.838 1.00 99.01 6 ASN B CA 1
ATOM 7305 C C . ASN C 1 6 ? 104.573 109.656 92.934 1.00 99.01 6 ASN B C 1
ATOM 7306 O O . ASN C 1 6 ? 103.570 110.124 93.436 1.00 99.01 6 ASN B O 1
ATOM 7311 N N . LEU C 1 7 ? 105.775 110.002 93.313 1.00 90.23 7 LEU B N 1
ATOM 7312 C CA . LEU C 1 7 ? 105.930 111.044 94.270 1.00 90.23 7 LEU B CA 1
ATOM 7313 C C . LEU C 1 7 ? 107.082 111.822 93.766 1.00 90.23 7 LEU B C 1
ATOM 7314 O O . LEU C 1 7 ? 107.674 111.465 92.771 1.00 90.23 7 LEU B O 1
ATOM 7319 N N . GLU C 1 8 ? 107.408 112.915 94.413 1.00 76.91 8 GLU B N 1
ATOM 7320 C CA . GLU C 1 8 ? 108.609 113.628 93.997 1.00 76.91 8 GLU B CA 1
ATOM 7321 C C . GLU C 1 8 ? 109.386 114.111 95.213 1.00 76.91 8 GLU B C 1
ATOM 7322 O O . GLU C 1 8 ? 108.822 114.748 96.109 1.00 76.91 8 GLU B O 1
ATOM 7328 N N . HIS C 1 9 ? 110.677 113.801 95.231 1.00 79.12 9 HIS B N 1
ATOM 7329 C CA . HIS C 1 9 ? 111.669 114.292 96.176 1.00 79.12 9 HIS B CA 1
ATOM 7330 C C . HIS C 1 9 ? 112.984 114.324 95.399 1.00 79.12 9 HIS B C 1
ATOM 7331 O O . HIS C 1 9 ? 112.983 113.939 94.221 1.00 79.12 9 HIS B O 1
ATOM 7338 N N . PRO C 1 10 ? 114.086 114.845 95.958 1.00 71.29 10 PRO B N 1
ATOM 7339 C CA . PRO C 1 10 ? 115.379 114.739 95.266 1.00 71.29 10 PRO B CA 1
ATOM 7340 C C . PRO C 1 10 ? 115.784 113.296 94.993 1.00 71.29 10 PRO B C 1
ATOM 7341 O O . PRO C 1 10 ? 115.469 112.387 95.763 1.00 71.29 10 PRO B O 1
ATOM 7345 N N . PHE C 1 11 ? 116.457 113.108 93.850 1.00 66.56 11 PHE B N 1
ATOM 7346 C CA . PHE C 1 11 ? 116.884 111.826 93.285 1.00 66.56 11 PHE B CA 1
ATOM 7347 C C . PHE C 1 11 ? 115.587 111.035 93.123 1.00 66.56 11 PHE B C 1
ATOM 7348 O O . PHE C 1 11 ? 114.699 111.441 92.368 1.00 66.56 11 PHE B O 1
ATOM 7356 N N . PHE C 1 12 ? 115.475 109.904 93.821 1.00 67.66 12 PHE B N 1
ATOM 7357 C CA . PHE C 1 12 ? 114.696 108.721 93.478 1.00 67.66 12 PHE B CA 1
ATOM 7358 C C . PHE C 1 12 ? 113.191 109.008 93.510 1.00 67.66 12 PHE B C 1
ATOM 7359 O O . PHE C 1 12 ? 112.747 110.129 93.772 1.00 67.66 12 PHE B O 1
ATOM 7367 N N . PHE C 1 13 ? 112.394 107.975 93.236 1.00 72.45 13 PHE B N 1
ATOM 7368 C CA . PHE C 1 13 ? 110.975 107.965 93.568 1.00 72.45 13 PHE B CA 1
ATOM 7369 C C . PHE C 1 13 ? 110.677 107.074 94.761 1.00 72.45 13 PHE B C 1
ATOM 7370 O O . PHE C 1 13 ? 111.450 106.181 95.115 1.00 72.45 13 PHE B O 1
ATOM 7378 N N . THR C 1 14 ? 109.524 107.338 95.369 1.00 86.81 14 THR B N 1
ATOM 7379 C CA . THR C 1 14 ? 108.970 106.585 96.480 1.00 86.81 14 THR B CA 1
ATOM 7380 C C . THR C 1 14 ? 107.460 106.569 96.273 1.00 86.81 14 THR B C 1
ATOM 7381 O O . THR C 1 14 ? 106.908 107.458 95.622 1.00 86.81 14 THR B O 1
ATOM 7385 N N . ASN C 1 15 ? 106.786 105.559 96.815 1.00 102.41 15 ASN B N 1
ATOM 7386 C CA . ASN C 1 15 ? 105.328 105.518 96.817 1.00 102.41 15 ASN B CA 1
ATOM 7387 C C . ASN C 1 15 ? 104.227 105.718 97.869 1.00 102.41 15 ASN B C 1
ATOM 7388 O O . ASN C 1 15 ? 103.769 104.774 98.521 1.00 102.41 15 ASN B O 1
ATOM 7393 N N . ASN C 1 16 ? 103.784 106.965 98.055 1.00 106.55 16 ASN B N 1
ATOM 7394 C CA . ASN C 1 16 ? 102.822 107.292 99.113 1.00 106.55 16 ASN B CA 1
ATOM 7395 C C . ASN C 1 16 ? 103.349 107.095 100.534 1.00 106.55 16 ASN B C 1
ATOM 7396 O O . ASN C 1 16 ? 102.706 106.508 101.406 1.00 106.55 16 ASN B O 1
ATOM 7401 N N . ASP C 1 17 ? 104.552 107.622 100.749 1.00 108.93 17 ASP B N 1
ATOM 7402 C CA . ASP C 1 17 ? 105.338 107.570 101.971 1.00 108.93 17 ASP B CA 1
ATOM 7403 C C . ASP C 1 17 ? 106.512 108.503 101.713 1.00 108.93 17 ASP B C 1
ATOM 7404 O O . ASP C 1 17 ? 106.902 108.712 100.560 1.00 108.93 17 ASP B O 1
ATOM 7409 N N . TYR C 1 18 ? 107.079 109.035 102.798 1.00 107.46 18 TYR B N 1
ATOM 7410 C CA . TYR C 1 18 ? 108.012 110.168 102.787 1.00 107.46 18 TYR B CA 1
ATOM 7411 C C . TYR C 1 18 ? 107.373 111.317 101.992 1.00 107.46 18 TYR B C 1
ATOM 7412 O O . TYR C 1 18 ? 107.716 111.626 100.853 1.00 107.46 18 TYR B O 1
ATOM 7421 N N . SER C 1 19 ? 106.292 111.820 102.581 1.00 113.53 19 SER B N 1
ATOM 7422 C CA . SER C 1 19 ? 105.607 112.997 102.067 1.00 113.53 19 SER B CA 1
ATOM 7423 C C . SER C 1 19 ? 105.414 113.996 103.197 1.00 113.53 19 SER B C 1
ATOM 7424 O O . SER C 1 19 ? 105.477 115.211 102.980 1.00 113.53 19 SER B O 1
ATOM 7427 N N . THR C 1 20 ? 105.160 113.467 104.402 1.00 119.12 20 THR B N 1
ATOM 7428 C CA . THR C 1 20 ? 104.933 114.185 105.659 1.00 119.12 20 THR B CA 1
ATOM 7429 C C . THR C 1 20 ? 103.771 115.175 105.598 1.00 119.12 20 THR B C 1
ATOM 7430 O O . THR C 1 20 ? 103.040 115.245 104.605 1.00 119.12 20 THR B O 1
ATOM 7434 N N . ASP C 1 21 ? 103.580 115.924 106.681 1.00 111.36 21 ASP B N 1
ATOM 7435 C CA . ASP C 1 21 ? 102.520 116.925 106.756 1.00 111.36 21 ASP B CA 1
ATOM 7436 C C . ASP C 1 21 ? 102.955 117.982 107.759 1.00 111.36 21 ASP B C 1
ATOM 7437 O O . ASP C 1 21 ? 102.965 117.721 108.966 1.00 111.36 21 ASP B O 1
ATOM 7442 N N . THR C 1 22 ? 103.315 119.165 107.268 1.00 105.90 22 THR B N 1
ATOM 7443 C CA . THR C 1 22 ? 103.638 120.296 108.131 1.00 105.90 22 THR B CA 1
ATOM 7444 C C . THR C 1 22 ? 102.813 121.511 107.706 1.00 105.90 22 THR B C 1
ATOM 7445 O O . THR C 1 22 ? 102.978 122.048 106.605 1.00 105.90 22 THR B O 1
ATOM 7449 N N . SER C 1 23 ? 101.873 121.893 108.567 1.00 99.15 23 SER B N 1
ATOM 7450 C CA . SER C 1 23 ? 100.972 123.019 108.352 1.00 99.15 23 SER B CA 1
ATOM 7451 C C . SER C 1 23 ? 100.341 123.358 109.693 1.00 99.15 23 SER B C 1
ATOM 7452 O O . SER C 1 23 ? 100.444 122.596 110.657 1.00 99.15 23 SER B O 1
ATOM 7455 N N . ILE C 1 24 ? 99.682 124.514 109.743 1.00 90.74 24 ILE B N 1
ATOM 7456 C CA . ILE C 1 24 ? 98.931 124.885 110.936 1.00 90.74 24 ILE B CA 1
ATOM 7457 C C . ILE C 1 24 ? 97.658 124.053 110.987 1.00 90.74 24 ILE B C 1
ATOM 7458 O O . ILE C 1 24 ? 96.839 124.084 110.059 1.00 90.74 24 ILE B O 1
ATOM 7463 N N . LYS C 1 25 ? 97.487 123.299 112.066 1.00 83.19 25 LYS B N 1
ATOM 7464 C CA . LYS C 1 25 ? 96.345 122.410 112.195 1.00 83.19 25 LYS B CA 1
ATOM 7465 C C . LYS C 1 25 ? 95.126 123.183 112.680 1.00 83.19 25 LYS B C 1
ATOM 7466 O O . LYS C 1 25 ? 95.242 124.211 113.353 1.00 83.19 25 LYS B O 1
ATOM 7472 N N . TYR C 1 26 ? 93.945 122.674 112.326 1.00 77.01 26 TYR B N 1
ATOM 7473 C CA . TYR C 1 26 ? 92.715 123.438 112.500 1.00 77.01 26 TYR B CA 1
ATOM 7474 C C . TYR C 1 26 ? 92.207 123.354 113.935 1.00 77.01 26 TYR B C 1
ATOM 7475 O O . TYR C 1 26 ? 91.937 124.389 114.556 1.00 77.01 26 TYR B O 1
ATOM 7484 N N . GLN C 1 27 ? 92.089 122.128 114.468 1.00 81.47 27 GLN B N 1
ATOM 7485 C CA . GLN C 1 27 ? 92.076 121.758 115.899 1.00 81.47 27 GLN B CA 1
ATOM 7486 C C . GLN C 1 27 ? 91.058 122.566 116.723 1.00 81.47 27 GLN B C 1
ATOM 7487 O O . GLN C 1 27 ? 91.394 123.414 117.551 1.00 81.47 27 GLN B O 1
ATOM 7493 N N . ALA C 1 28 ? 89.784 122.293 116.448 1.00 72.44 28 ALA B N 1
ATOM 7494 C CA . ALA C 1 28 ? 88.710 122.844 117.265 1.00 72.44 28 ALA B CA 1
ATOM 7495 C C . ALA C 1 28 ? 88.735 122.243 118.672 1.00 72.44 28 ALA B C 1
ATOM 7496 O O . ALA C 1 28 ? 89.285 121.163 118.908 1.00 72.44 28 ALA B O 1
ATOM 7498 N N . SER C 1 29 ? 88.118 122.957 119.614 1.00 74.36 29 SER B N 1
ATOM 7499 C CA . SER C 1 29 ? 88.186 122.603 121.026 1.00 74.36 29 SER B CA 1
ATOM 7500 C C . SER C 1 29 ? 87.291 121.404 121.339 1.00 74.36 29 SER B C 1
ATOM 7501 O O . SER C 1 29 ? 86.556 120.899 120.487 1.00 74.36 29 SER B O 1
ATOM 7504 N N . LEU C 1 30 ? 87.356 120.949 122.590 1.00 72.56 30 LEU B N 1
ATOM 7505 C CA . LEU C 1 30 ? 86.692 119.716 123.005 1.00 72.56 30 LEU B CA 1
ATOM 7506 C C . LEU C 1 30 ? 86.159 119.854 124.425 1.00 72.56 30 LEU B C 1
ATOM 7507 O O . LEU C 1 30 ? 86.947 120.113 125.357 1.00 72.56 30 LEU B O 1
ATOM 7512 N N . PRO C 1 31 ? 84.858 119.692 124.647 1.00 78.44 31 PRO B N 1
ATOM 7513 C CA . PRO C 1 31 ? 84.326 119.636 126.009 1.00 78.44 31 PRO B CA 1
ATOM 7514 C C . PRO C 1 31 ? 84.213 118.196 126.501 1.00 78.44 31 PRO B C 1
ATOM 7515 O O . PRO C 1 31 ? 84.449 117.237 125.764 1.00 78.44 31 PRO B O 1
ATOM 7519 N N . PHE C 1 32 ? 83.840 118.064 127.771 1.00 82.82 32 PHE B N 1
ATOM 7520 C CA . PHE C 1 32 ? 83.637 116.748 128.357 1.00 82.82 32 PHE B CA 1
ATOM 7521 C C . PHE C 1 32 ? 82.292 116.169 127.915 1.00 82.82 32 PHE B C 1
ATOM 7522 O O . PHE C 1 32 ? 81.451 116.865 127.341 1.00 82.82 32 PHE B O 1
ATOM 7530 N N . ASN C 1 33 ? 82.118 114.867 128.187 1.00 85.37 33 ASN B N 1
ATOM 7531 C CA . ASN C 1 33 ? 81.124 113.974 127.571 1.00 85.37 33 ASN B CA 1
ATOM 7532 C C . ASN C 1 33 ? 81.254 113.912 126.051 1.00 85.37 33 ASN B C 1
ATOM 7533 O O . ASN C 1 33 ? 80.261 113.698 125.350 1.00 85.37 33 ASN B O 1
ATOM 7538 N N . TRP C 1 34 ? 82.482 113.971 125.553 1.00 78.43 34 TRP B N 1
ATOM 7539 C CA . TRP C 1 34 ? 82.714 113.873 124.121 1.00 78.43 34 TRP B CA 1
ATOM 7540 C C . TRP C 1 34 ? 83.911 113.001 123.820 1.00 78.43 34 TRP B C 1
ATOM 7541 O O . TRP C 1 34 ? 84.065 112.001 124.473 1.00 78.43 34 TRP B O 1
ATOM 7552 N N . HIS C 1 35 ? 84.665 113.336 122.786 1.00 75.28 35 HIS B N 1
ATOM 7553 C CA . HIS C 1 35 ? 85.775 112.495 122.388 1.00 75.28 35 HIS B CA 1
ATOM 7554 C C . HIS C 1 35 ? 86.398 113.014 121.125 1.00 75.28 35 HIS B C 1
ATOM 7555 O O . HIS C 1 35 ? 86.210 114.173 120.757 1.00 75.28 35 HIS B O 1
ATOM 7562 N N . GLU C 1 36 ? 87.110 112.140 120.440 1.00 73.06 36 GLU B N 1
ATOM 7563 C CA . GLU C 1 36 ? 87.798 112.523 119.195 1.00 73.06 36 GLU B CA 1
ATOM 7564 C C . GLU C 1 36 ? 88.520 111.312 118.668 1.00 73.06 36 GLU B C 1
ATOM 7565 O O . GLU C 1 36 ? 88.831 110.444 119.451 1.00 73.06 36 GLU B O 1
ATOM 7571 N N . VAL C 1 37 ? 88.780 111.208 117.376 1.00 75.11 37 VAL B N 1
ATOM 7572 C CA . VAL C 1 37 ? 89.393 110.002 116.869 1.00 75.11 37 VAL B CA 1
ATOM 7573 C C . VAL C 1 37 ? 89.823 110.040 115.429 1.00 75.11 37 VAL B C 1
ATOM 7574 O O . VAL C 1 37 ? 89.042 109.701 114.567 1.00 75.11 37 VAL B O 1
ATOM 7578 N N . MET C 1 38 ? 91.056 110.395 115.125 1.00 76.46 38 MET B N 1
ATOM 7579 C CA . MET C 1 38 ? 91.437 110.518 113.729 1.00 76.46 38 MET B CA 1
ATOM 7580 C C . MET C 1 38 ? 91.266 109.213 113.021 1.00 76.46 38 MET B C 1
ATOM 7581 O O . MET C 1 38 ? 91.957 108.266 113.311 1.00 76.46 38 MET B O 1
ATOM 7586 N N . ASN C 1 39 ? 90.355 109.157 112.072 1.00 84.23 39 ASN B N 1
ATOM 7587 C CA . ASN C 1 39 ? 90.069 107.912 111.358 1.00 84.23 39 ASN B CA 1
ATOM 7588 C C . ASN C 1 39 ? 91.243 107.503 110.471 1.00 84.23 39 ASN B C 1
ATOM 7589 O O . ASN C 1 39 ? 91.899 106.488 110.725 1.00 84.23 39 ASN B O 1
ATOM 7594 N N . ASN C 1 40 ? 91.531 108.295 109.434 1.00 92.38 40 ASN B N 1
ATOM 7595 C CA . ASN C 1 40 ? 92.707 108.047 108.593 1.00 92.38 40 ASN B CA 1
ATOM 7596 C C . ASN C 1 40 ? 93.266 109.354 108.010 1.00 92.38 40 ASN B C 1
ATOM 7597 O O . ASN C 1 40 ? 92.942 109.759 106.892 1.00 92.38 40 ASN B O 1
ATOM 7602 N N . ASP C 1 41 ? 94.144 109.995 108.791 1.00 95.88 41 ASP B N 1
ATOM 7603 C CA . ASP C 1 41 ? 95.119 111.000 108.357 1.00 95.88 41 ASP B CA 1
ATOM 7604 C C . ASP C 1 41 ? 94.539 112.308 107.812 1.00 95.88 41 ASP B C 1
ATOM 7605 O O . ASP C 1 41 ? 95.297 113.237 107.517 1.00 95.88 41 ASP B O 1
ATOM 7610 N N . GLU C 1 42 ? 93.218 112.413 107.677 1.00 85.85 42 GLU B N 1
ATOM 7611 C CA . GLU C 1 42 ? 92.606 113.574 107.043 1.00 85.85 42 GLU B CA 1
ATOM 7612 C C . GLU C 1 42 ? 91.486 114.177 107.873 1.00 85.85 42 GLU B C 1
ATOM 7613 O O . GLU C 1 42 ? 91.376 115.406 107.956 1.00 85.85 42 GLU B O 1
ATOM 7619 N N . TRP C 1 43 ? 90.657 113.352 108.499 1.00 79.76 43 TRP B N 1
ATOM 7620 C CA . TRP C 1 43 ? 89.521 113.822 109.274 1.00 79.76 43 TRP B CA 1
ATOM 7621 C C . TRP C 1 43 ? 89.728 113.565 110.760 1.00 79.76 43 TRP B C 1
ATOM 7622 O O . TRP C 1 43 ? 90.441 112.646 111.167 1.00 79.76 43 TRP B O 1
ATOM 7633 N N . VAL C 1 44 ? 89.087 114.402 111.572 1.00 71.25 44 VAL B N 1
ATOM 7634 C CA . VAL C 1 44 ? 88.945 114.172 113.003 1.00 71.25 44 VAL B CA 1
ATOM 7635 C C . VAL C 1 44 ? 87.455 114.154 113.328 1.00 71.25 44 VAL B C 1
ATOM 7636 O O . VAL C 1 44 ? 86.682 114.964 112.807 1.00 71.25 44 VAL B O 1
ATOM 7640 N N . TYR C 1 45 ? 87.043 113.181 114.134 1.00 73.15 45 TYR B N 1
ATOM 7641 C CA . TYR C 1 45 ? 85.628 112.890 114.357 1.00 73.15 45 TYR B CA 1
ATOM 7642 C C . TYR C 1 45 ? 85.291 113.178 115.815 1.00 73.15 45 TYR B C 1
ATOM 7643 O O . TYR C 1 45 ? 85.802 112.513 116.721 1.00 73.15 45 TYR B O 1
ATOM 7652 N N . GLN C 1 46 ? 84.430 114.166 116.039 1.00 71.16 46 GLN B N 1
ATOM 7653 C CA . GLN C 1 46 ? 83.923 114.467 117.370 1.00 71.16 46 GLN B CA 1
ATOM 7654 C C . GLN C 1 46 ? 82.469 114.029 117.475 1.00 71.16 46 GLN B C 1
ATOM 7655 O O . GLN C 1 46 ? 81.658 114.335 116.596 1.00 71.16 46 GLN B O 1
ATOM 7661 N N . TYR C 1 47 ? 82.143 113.316 118.549 1.00 76.02 47 TYR B N 1
ATOM 7662 C CA . TYR C 1 47 ? 80.803 112.785 118.748 1.00 76.02 47 TYR B CA 1
ATOM 7663 C C . TYR C 1 47 ? 80.530 112.715 120.241 1.00 76.02 47 TYR B C 1
ATOM 7664 O O . TYR C 1 47 ? 81.451 112.445 121.021 1.00 76.02 47 TYR B O 1
ATOM 7673 N N . PRO C 1 48 ? 79.296 112.970 120.673 1.00 81.92 48 PRO B N 1
ATOM 7674 C CA . PRO C 1 48 ? 78.987 112.860 122.102 1.00 81.92 48 PRO B CA 1
ATOM 7675 C C . PRO C 1 48 ? 78.808 111.409 122.518 1.00 81.92 48 PRO B C 1
ATOM 7676 O O . PRO C 1 48 ? 78.232 110.596 121.791 1.00 81.92 48 PRO B O 1
ATOM 7680 N N . ILE C 1 49 ? 79.313 111.090 123.705 1.00 86.72 49 ILE B N 1
ATOM 7681 C CA . ILE C 1 49 ? 79.278 109.722 124.205 1.00 86.72 49 ILE B CA 1
ATOM 7682 C C . ILE C 1 49 ? 77.879 109.392 124.709 1.00 86.72 49 ILE B C 1
ATOM 7683 O O . ILE C 1 49 ? 77.119 110.270 125.134 1.00 86.72 49 ILE B O 1
ATOM 7688 N N . GLY C 1 50 ? 77.535 108.108 124.648 1.00 96.76 50 GLY B N 1
ATOM 7689 C CA . GLY C 1 50 ? 76.237 107.642 125.097 1.00 96.76 50 GLY B CA 1
ATOM 7690 C C . GLY C 1 50 ? 75.062 108.117 124.273 1.00 96.76 50 GLY B C 1
ATOM 7691 O O . GLY C 1 50 ? 73.986 108.360 124.826 1.00 96.76 50 GLY B O 1
ATOM 7692 N N . LYS C 1 51 ? 75.237 108.258 122.961 1.00 105.87 51 LYS B N 1
ATOM 7693 C CA . LYS C 1 51 ? 74.152 108.667 122.079 1.00 105.87 51 LYS B CA 1
ATOM 7694 C C . LYS C 1 51 ? 74.188 107.829 120.813 1.00 105.87 51 LYS B C 1
ATOM 7695 O O . LYS C 1 51 ? 75.225 107.747 120.149 1.00 105.87 51 LYS B O 1
ATOM 7701 N N . PHE C 1 52 ? 73.057 107.215 120.484 1.00 121.43 52 PHE B N 1
ATOM 7702 C CA . PHE C 1 52 ? 72.944 106.441 119.259 1.00 121.43 52 PHE B CA 1
ATOM 7703 C C . PHE C 1 52 ? 72.785 107.362 118.056 1.00 121.43 52 PHE B C 1
ATOM 7704 O O . PHE C 1 52 ? 72.227 108.458 118.153 1.00 121.43 52 PHE B O 1
ATOM 7712 N N . VAL C 1 53 ? 73.285 106.903 116.911 1.00 132.55 53 VAL B N 1
ATOM 7713 C CA . VAL C 1 53 ? 73.107 107.597 115.645 1.00 132.55 53 VAL B CA 1
ATOM 7714 C C . VAL C 1 53 ? 72.451 106.637 114.664 1.00 132.55 53 VAL B C 1
ATOM 7715 O O . VAL C 1 53 ? 72.499 105.414 114.820 1.00 132.55 53 VAL B O 1
ATOM 7719 N N . GLU C 1 54 ? 71.817 107.210 113.647 1.00 140.31 54 GLU B N 1
ATOM 7720 C CA . GLU C 1 54 ? 71.156 106.448 112.600 1.00 140.31 54 GLU B CA 1
ATOM 7721 C C . GLU C 1 54 ? 72.102 106.277 111.421 1.00 140.31 54 GLU B C 1
ATOM 7722 O O . GLU C 1 54 ? 73.243 106.745 111.457 1.00 140.31 54 GLU B O 1
ATOM 7728 N N . ARG C 1 55 ? 71.638 105.570 110.397 1.00 158.42 55 ARG B N 1
ATOM 7729 C CA . ARG C 1 55 ? 72.370 105.490 109.146 1.00 158.42 55 ARG B CA 1
ATOM 7730 C C . ARG C 1 55 ? 71.497 106.080 108.031 1.00 158.42 55 ARG B C 1
ATOM 7731 O O . ARG C 1 55 ? 70.292 106.285 108.210 1.00 158.42 55 ARG B O 1
ATOM 7739 N N . GLN C 1 56 ? 72.126 106.372 106.893 1.00 158.52 56 GLN B N 1
ATOM 7740 C CA . GLN C 1 56 ? 71.552 107.016 105.688 1.00 158.52 56 GLN B CA 1
ATOM 7741 C C . GLN C 1 56 ? 71.087 108.411 106.116 1.00 158.52 56 GLN B C 1
ATOM 7742 O O . GLN C 1 56 ? 71.826 109.104 106.826 1.00 158.52 56 GLN B O 1
ATOM 7748 N N . GLY C 1 57 ? 69.897 108.851 105.722 1.00 144.46 57 GLY B N 1
ATOM 7749 C CA . GLY C 1 57 ? 69.442 110.170 106.115 1.00 144.46 57 GLY B CA 1
ATOM 7750 C C . GLY C 1 57 ? 70.173 111.281 105.380 1.00 144.46 57 GLY B C 1
ATOM 7751 O O . GLY C 1 57 ? 70.734 111.093 104.296 1.00 144.46 57 GLY B O 1
ATOM 7752 N N . TRP C 1 58 ? 70.186 112.456 106.003 1.00 134.10 58 TRP B N 1
ATOM 7753 C CA . TRP C 1 58 ? 70.695 113.670 105.379 1.00 134.10 58 TRP B CA 1
ATOM 7754 C C . TRP C 1 58 ? 71.958 114.142 106.086 1.00 134.10 58 TRP B C 1
ATOM 7755 O O . TRP C 1 58 ? 71.962 114.323 107.308 1.00 134.10 58 TRP B O 1
ATOM 7766 N N . LYS C 1 59 ? 73.020 114.341 105.313 1.00 107.88 59 LYS B N 1
ATOM 7767 C CA . LYS C 1 59 ? 74.248 114.949 105.797 1.00 107.88 59 LYS B CA 1
ATOM 7768 C C . LYS C 1 59 ? 74.215 116.454 105.558 1.00 107.88 59 LYS B C 1
ATOM 7769 O O . LYS C 1 59 ? 73.438 116.962 104.747 1.00 107.88 59 LYS B O 1
ATOM 7775 N N . ILE C 1 60 ? 75.071 117.171 106.280 1.00 97.43 60 ILE B N 1
ATOM 7776 C CA . ILE C 1 60 ? 75.213 118.615 106.130 1.00 97.43 60 ILE B CA 1
ATOM 7777 C C . ILE C 1 60 ? 76.681 118.916 105.871 1.00 97.43 60 ILE B C 1
ATOM 7778 O O . ILE C 1 60 ? 77.533 118.680 106.737 1.00 97.43 60 ILE B O 1
ATOM 7783 N N . HIS C 1 61 ? 76.982 119.435 104.684 1.00 95.18 61 HIS B N 1
ATOM 7784 C CA . HIS C 1 61 ? 78.321 119.909 104.368 1.00 95.18 61 HIS B CA 1
ATOM 7785 C C . HIS C 1 61 ? 78.386 121.419 104.547 1.00 95.18 61 HIS B C 1
ATOM 7786 O O . HIS C 1 61 ? 77.404 122.127 104.313 1.00 95.18 61 HIS B O 1
ATOM 7793 N N . ILE C 1 62 ? 79.538 121.907 104.999 1.00 88.04 62 ILE B N 1
ATOM 7794 C CA . ILE C 1 62 ? 79.796 123.336 105.128 1.00 88.04 62 ILE B CA 1
ATOM 7795 C C . ILE C 1 62 ? 81.138 123.621 104.470 1.00 88.04 62 ILE B C 1
ATOM 7796 O O . ILE C 1 62 ? 82.130 122.943 104.760 1.00 88.04 62 ILE B O 1
ATOM 7801 N N . SER C 1 63 ? 81.171 124.612 103.584 1.00 95.94 63 SER B N 1
ATOM 7802 C CA . SER C 1 63 ? 82.376 124.963 102.847 1.00 95.94 63 SER B CA 1
ATOM 7803 C C . SER C 1 63 ? 82.885 126.334 103.275 1.00 95.94 63 SER B C 1
ATOM 7804 O O . SER C 1 63 ? 82.186 127.108 103.934 1.00 95.94 63 SER B O 1
ATOM 7807 N N . SER C 1 64 ? 84.122 126.631 102.878 1.00 89.44 64 SER B N 1
ATOM 7808 C CA . SER C 1 64 ? 84.757 127.886 103.254 1.00 89.44 64 SER B CA 1
ATOM 7809 C C . SER C 1 64 ? 85.880 128.210 102.281 1.00 89.44 64 SER B C 1
ATOM 7810 O O . SER C 1 64 ? 86.337 127.354 101.519 1.00 89.44 64 SER B O 1
ATOM 7813 N N . GLU C 1 65 ? 86.316 129.467 102.322 1.00 95.29 65 GLU B N 1
ATOM 7814 C CA . GLU C 1 65 ? 87.506 129.918 101.621 1.00 95.29 65 GLU B CA 1
ATOM 7815 C C . GLU C 1 65 ? 88.705 129.866 102.569 1.00 95.29 65 GLU B C 1
ATOM 7816 O O . GLU C 1 65 ? 88.607 129.387 103.701 1.00 95.29 65 GLU B O 1
ATOM 7822 N N . TYR C 1 66 ? 89.857 130.361 102.109 1.00 93.64 66 TYR B N 1
ATOM 7823 C CA . TYR C 1 66 ? 91.087 130.193 102.880 1.00 93.64 66 TYR B CA 1
ATOM 7824 C C . TYR C 1 66 ? 91.160 131.184 104.038 1.00 93.64 66 TYR B C 1
ATOM 7825 O O . TYR C 1 66 ? 91.283 130.777 105.198 1.00 93.64 66 TYR B O 1
ATOM 7834 N N . ASN C 1 67 ? 91.093 132.486 103.748 1.00 98.18 67 ASN B N 1
ATOM 7835 C CA . ASN C 1 67 ? 91.396 133.492 104.762 1.00 98.18 67 ASN B CA 1
ATOM 7836 C C . ASN C 1 67 ? 90.295 133.663 105.805 1.00 98.18 67 ASN B C 1
ATOM 7837 O O . ASN C 1 67 ? 90.507 134.387 106.783 1.00 98.18 67 ASN B O 1
ATOM 7842 N N . SER C 1 68 ? 89.138 133.024 105.629 1.00 94.19 68 SER B N 1
ATOM 7843 C CA . SER C 1 68 ? 88.080 133.036 106.632 1.00 94.19 68 SER B CA 1
ATOM 7844 C C . SER C 1 68 ? 87.633 131.618 106.971 1.00 94.19 68 SER B C 1
ATOM 7845 O O . SER C 1 68 ? 86.433 131.339 107.040 1.00 94.19 68 SER B O 1
ATOM 7848 N N . SER C 1 69 ? 88.588 130.709 107.178 1.00 83.16 69 SER B N 1
ATOM 7849 C CA . SER C 1 69 ? 88.243 129.329 107.503 1.00 83.16 69 SER B CA 1
ATOM 7850 C C . SER C 1 69 ? 88.250 129.082 109.006 1.00 83.16 69 SER B C 1
ATOM 7851 O O . SER C 1 69 ? 87.401 128.342 109.517 1.00 83.16 69 SER B O 1
ATOM 7854 N N . HIS C 1 70 ? 89.211 129.678 109.720 1.00 81.36 70 HIS B N 1
ATOM 7855 C CA . HIS C 1 70 ? 89.321 129.479 111.162 1.00 81.36 70 HIS B CA 1
ATOM 7856 C C . HIS C 1 70 ? 88.138 130.082 111.910 1.00 81.36 70 HIS B C 1
ATOM 7857 O O . HIS C 1 70 ? 87.599 129.450 112.829 1.00 81.36 70 HIS B O 1
ATOM 7864 N N . GLU C 1 71 ? 87.717 131.289 111.519 1.00 88.74 71 GLU B N 1
ATOM 7865 C CA . GLU C 1 71 ? 86.550 131.914 112.132 1.00 88.74 71 GLU B CA 1
ATOM 7866 C C . GLU C 1 71 ? 85.275 131.143 111.826 1.00 88.74 71 GLU B C 1
ATOM 7867 O O . GLU C 1 71 ? 84.396 131.041 112.688 1.00 88.74 71 GLU B O 1
ATOM 7873 N N . LEU C 1 72 ? 85.165 130.577 110.621 1.00 84.09 72 LEU B N 1
ATOM 7874 C CA . LEU C 1 72 ? 83.990 129.780 110.282 1.00 84.09 72 LEU B CA 1
ATOM 7875 C C . LEU C 1 72 ? 83.967 128.471 111.064 1.00 84.09 72 LEU B C 1
ATOM 7876 O O . LEU C 1 72 ? 82.897 128.023 111.489 1.00 84.09 72 LEU B O 1
ATOM 7881 N N . LEU C 1 73 ? 85.130 127.846 111.267 1.00 78.47 73 LEU B N 1
ATOM 7882 C CA . LEU C 1 73 ? 85.187 126.639 112.091 1.00 78.47 73 LEU B CA 1
ATOM 7883 C C . LEU C 1 73 ? 84.829 126.944 113.542 1.00 78.47 73 LEU B C 1
ATOM 7884 O O . LEU C 1 73 ? 84.110 126.168 114.187 1.00 78.47 73 LEU B O 1
ATOM 7889 N N . GLN C 1 74 ? 85.294 128.085 114.058 1.00 79.80 74 GLN B N 1
ATOM 7890 C CA . GLN C 1 74 ? 84.955 128.469 115.424 1.00 79.80 74 GLN B CA 1
ATOM 7891 C C . GLN C 1 74 ? 83.491 128.876 115.557 1.00 79.80 74 GLN B C 1
ATOM 7892 O O . GLN C 1 74 ? 82.908 128.735 116.638 1.00 79.80 74 GLN B O 1
ATOM 7898 N N . ASP C 1 75 ? 82.881 129.377 114.484 1.00 85.01 75 ASP B N 1
ATOM 7899 C CA . ASP C 1 75 ? 81.476 129.762 114.494 1.00 85.01 75 ASP B CA 1
ATOM 7900 C C . ASP C 1 75 ? 80.547 128.640 114.051 1.00 85.01 75 ASP B C 1
ATOM 7901 O O . ASP C 1 75 ? 79.336 128.852 113.973 1.00 85.01 75 ASP B O 1
ATOM 7906 N N . VAL C 1 76 ? 81.086 127.477 113.695 1.00 80.27 76 VAL B N 1
ATOM 7907 C CA . VAL C 1 76 ? 80.292 126.253 113.633 1.00 80.27 76 VAL B CA 1
ATOM 7908 C C . VAL C 1 76 ? 80.405 125.427 114.907 1.00 80.27 76 VAL B C 1
ATOM 7909 O O . VAL C 1 76 ? 79.371 124.941 115.402 1.00 80.27 76 VAL B O 1
ATOM 7913 N N . ALA C 1 77 ? 81.603 125.324 115.497 1.00 86.42 77 ALA B N 1
ATOM 7914 C CA . ALA C 1 77 ? 81.825 124.463 116.658 1.00 86.42 77 ALA B CA 1
ATOM 7915 C C . ALA C 1 77 ? 81.089 124.954 117.904 1.00 86.42 77 ALA B C 1
ATOM 7916 O O . ALA C 1 77 ? 80.694 124.145 118.749 1.00 86.42 77 ALA B O 1
ATOM 7918 N N . LYS C 1 78 ? 80.896 126.271 118.035 1.00 87.41 78 LYS B N 1
ATOM 7919 C CA . LYS C 1 78 ? 80.216 126.814 119.211 1.00 87.41 78 LYS B CA 1
ATOM 7920 C C . LYS C 1 78 ? 78.737 126.439 119.229 1.00 87.41 78 LYS B C 1
ATOM 7921 O O . LYS C 1 78 ? 78.212 126.011 120.264 1.00 87.41 78 LYS B O 1
ATOM 7927 N N . ILE C 1 79 ? 78.054 126.596 118.095 1.00 90.39 79 ILE B N 1
ATOM 7928 C CA . ILE C 1 79 ? 76.666 126.155 117.976 1.00 90.39 79 ILE B CA 1
ATOM 7929 C C . ILE C 1 79 ? 76.570 124.633 118.023 1.00 90.39 79 ILE B C 1
ATOM 7930 O O . ILE C 1 79 ? 75.667 124.077 118.663 1.00 90.39 79 ILE B O 1
ATOM 7935 N N . CYS C 1 80 ? 77.516 123.930 117.397 1.00 90.50 80 CYS B N 1
ATOM 7936 C CA . CYS C 1 80 ? 77.419 122.476 117.336 1.00 90.50 80 CYS B CA 1
ATOM 7937 C C . CYS C 1 80 ? 77.729 121.823 118.682 1.00 90.50 80 CYS B C 1
ATOM 7938 O O . CYS C 1 80 ? 77.289 120.696 118.936 1.00 90.50 80 CYS B O 1
ATOM 7941 N N . HIS C 1 81 ? 78.445 122.522 119.570 1.00 84.01 81 HIS B N 1
ATOM 7942 C CA . HIS C 1 81 ? 78.631 122.020 120.928 1.00 84.01 81 HIS B CA 1
ATOM 7943 C C . HIS C 1 81 ? 77.376 122.188 121.775 1.00 84.01 81 HIS B C 1
ATOM 7944 O O . HIS C 1 81 ? 77.155 121.401 122.702 1.00 84.01 81 HIS B O 1
ATOM 7951 N N . GLU C 1 82 ? 76.567 123.212 121.499 1.00 92.95 82 GLU B N 1
ATOM 7952 C CA . GLU C 1 82 ? 75.208 123.240 122.022 1.00 92.95 82 GLU B CA 1
ATOM 7953 C C . GLU C 1 82 ? 74.430 122.077 121.425 1.00 92.95 82 GLU B C 1
ATOM 7954 O O . GLU C 1 82 ? 74.660 121.698 120.273 1.00 92.95 82 GLU B O 1
ATOM 7960 N N . MET C 1 83 ? 73.560 121.477 122.251 1.00 100.22 83 MET B N 1
ATOM 7961 C CA . MET C 1 83 ? 72.892 120.180 122.072 1.00 100.22 83 MET B CA 1
ATOM 7962 C C . MET C 1 83 ? 73.644 118.873 121.769 1.00 100.22 83 MET B C 1
ATOM 7963 O O . MET C 1 83 ? 74.573 118.517 122.504 1.00 100.22 83 MET B O 1
ATOM 7968 N N . ARG C 1 84 ? 73.239 118.103 120.762 1.00 101.26 84 ARG B N 1
ATOM 7969 C CA . ARG C 1 84 ? 74.008 116.904 120.424 1.00 101.26 84 ARG B CA 1
ATOM 7970 C C . ARG C 1 84 ? 73.955 116.620 118.925 1.00 101.26 84 ARG B C 1
ATOM 7971 O O . ARG C 1 84 ? 73.002 116.008 118.434 1.00 101.26 84 ARG B O 1
ATOM 7979 N N . ILE C 1 85 ? 74.982 117.066 118.206 1.00 89.77 85 ILE B N 1
ATOM 7980 C CA . ILE C 1 85 ? 75.198 116.716 116.801 1.00 89.77 85 ILE B CA 1
ATOM 7981 C C . ILE C 1 85 ? 76.664 116.343 116.606 1.00 89.77 85 ILE B C 1
ATOM 7982 O O . ILE C 1 85 ? 77.549 117.160 116.897 1.00 89.77 85 ILE B O 1
ATOM 7987 N N . PRO C 1 86 ? 76.974 115.129 116.145 1.00 81.61 86 PRO B N 1
ATOM 7988 C CA . PRO C 1 86 ? 78.361 114.789 115.778 1.00 81.61 86 PRO B CA 1
ATOM 7989 C C . PRO C 1 86 ? 78.779 115.526 114.513 1.00 81.61 86 PRO B C 1
ATOM 7990 O O . PRO C 1 86 ? 77.950 115.802 113.644 1.00 81.61 86 PRO B O 1
ATOM 7994 N N . PHE C 1 87 ? 80.068 115.837 114.403 1.00 73.20 87 PHE B N 1
ATOM 7995 C CA . PHE C 1 87 ? 80.597 116.526 113.236 1.00 73.20 87 PHE B CA 1
ATOM 7996 C C . PHE C 1 87 ? 82.053 116.141 113.009 1.00 73.20 87 PHE B C 1
ATOM 7997 O O . PHE C 1 87 ? 82.743 115.670 113.916 1.00 73.20 87 PHE B O 1
ATOM 8005 N N . LYS C 1 88 ? 82.515 116.352 111.778 1.00 77.93 88 LYS B N 1
ATOM 8006 C CA . LYS C 1 88 ? 83.894 116.053 111.414 1.00 77.93 88 LYS B CA 1
ATOM 8007 C C . LYS C 1 88 ? 84.380 117.075 110.397 1.00 77.93 88 LYS B C 1
ATOM 8008 O O . LYS C 1 88 ? 83.617 117.485 109.518 1.00 77.93 88 LYS B O 1
ATOM 8014 N N . HIS C 1 89 ? 85.643 117.478 110.516 1.00 72.78 89 HIS B N 1
ATOM 8015 C CA . HIS C 1 89 ? 86.222 118.500 109.657 1.00 72.78 89 HIS B CA 1
ATOM 8016 C C . HIS C 1 89 ? 87.620 118.086 109.220 1.00 72.78 89 HIS B C 1
ATOM 8017 O O . HIS C 1 89 ? 88.178 117.094 109.697 1.00 72.78 89 HIS B O 1
ATOM 8024 N N . LEU C 1 90 ? 88.183 118.864 108.297 1.00 77.25 90 LEU B N 1
ATOM 8025 C CA . LEU C 1 90 ? 89.532 118.620 107.810 1.00 77.25 90 LEU B CA 1
ATOM 8026 C C . LEU C 1 90 ? 90.560 118.963 108.884 1.00 77.25 90 LEU B C 1
ATOM 8027 O O . LEU C 1 90 ? 90.294 119.718 109.822 1.00 77.25 90 LEU B O 1
ATOM 8032 N N . SER C 1 91 ? 91.756 118.395 108.734 1.00 80.85 91 SER B N 1
ATOM 8033 C CA . SER C 1 91 ? 92.787 118.481 109.761 1.00 80.85 91 SER B CA 1
ATOM 8034 C C . SER C 1 91 ? 93.844 119.537 109.464 1.00 80.85 91 SER B C 1
ATOM 8035 O O . SER C 1 91 ? 94.071 120.431 110.284 1.00 80.85 91 SER B O 1
ATOM 8038 N N . THR C 1 92 ? 94.498 119.455 108.310 1.00 90.76 92 THR B N 1
ATOM 8039 C CA . THR C 1 92 ? 95.630 120.313 107.997 1.00 90.76 92 THR B CA 1
ATOM 8040 C C . THR C 1 92 ? 95.309 121.212 106.811 1.00 90.76 92 THR B C 1
ATOM 8041 O O . THR C 1 92 ? 94.399 120.941 106.023 1.00 90.76 92 THR B O 1
ATOM 8045 N N . GLU C 1 93 ? 96.080 122.300 106.700 1.00 88.64 93 GLU B N 1
ATOM 8046 C CA . GLU C 1 93 ? 95.914 123.225 105.584 1.00 88.64 93 GLU B CA 1
ATOM 8047 C C . GLU C 1 93 ? 96.353 122.609 104.264 1.00 88.64 93 GLU B C 1
ATOM 8048 O O . GLU C 1 93 ? 95.889 123.038 103.204 1.00 88.64 93 GLU B O 1
ATOM 8054 N N . ASP C 1 94 ? 97.256 121.625 104.307 1.00 98.15 94 ASP B N 1
ATOM 8055 C CA . ASP C 1 94 ? 97.699 120.967 103.081 1.00 98.15 94 ASP B CA 1
ATOM 8056 C C . ASP C 1 94 ? 96.575 120.152 102.455 1.00 98.15 94 ASP B C 1
ATOM 8057 O O . ASP C 1 94 ? 96.427 120.131 101.228 1.00 98.15 94 ASP B O 1
ATOM 8062 N N . LYS C 1 95 ? 95.754 119.498 103.280 1.00 93.08 95 LYS B N 1
ATOM 8063 C CA . LYS C 1 95 ? 94.593 118.797 102.743 1.00 93.08 95 LYS B CA 1
ATOM 8064 C C . LYS C 1 95 ? 93.511 119.769 102.288 1.00 93.08 95 LYS B C 1
ATOM 8065 O O . LYS C 1 95 ? 92.699 119.424 101.425 1.00 93.08 95 LYS B O 1
ATOM 8071 N N . PHE C 1 96 ? 93.487 120.982 102.845 1.00 86.65 96 PHE B N 1
ATOM 8072 C CA . PHE C 1 96 ? 92.575 122.006 102.346 1.00 86.65 96 PHE B CA 1
ATOM 8073 C C . PHE C 1 96 ? 93.027 122.525 100.984 1.00 86.65 96 PHE B C 1
ATOM 8074 O O . PHE C 1 96 ? 92.195 122.812 100.115 1.00 86.65 96 PHE B O 1
ATOM 8082 N N . ILE C 1 97 ? 94.341 122.667 100.793 1.00 93.33 97 ILE B N 1
ATOM 8083 C CA . ILE C 1 97 ? 94.891 123.039 99.491 1.00 93.33 97 ILE B CA 1
ATOM 8084 C C . ILE C 1 97 ? 94.634 121.933 98.473 1.00 93.33 97 ILE B C 1
ATOM 8085 O O . ILE C 1 97 ? 94.258 122.199 97.325 1.00 93.33 97 ILE B O 1
ATOM 8090 N N . MET C 1 98 ? 94.815 120.675 98.886 1.00 100.93 98 MET B N 1
ATOM 8091 C CA . MET C 1 98 ? 94.608 119.543 97.987 1.00 100.93 98 MET B CA 1
ATOM 8092 C C . MET C 1 98 ? 93.132 119.365 97.638 1.00 100.93 98 MET B C 1
ATOM 8093 O O . MET C 1 98 ? 92.798 119.011 96.505 1.00 100.93 98 MET B O 1
ATOM 8098 N N . ARG C 1 99 ? 92.231 119.613 98.588 1.00 97.11 99 ARG B N 1
ATOM 8099 C CA . ARG C 1 99 ? 90.811 119.416 98.310 1.00 97.11 99 ARG B CA 1
ATOM 8100 C C . ARG C 1 99 ? 90.265 120.506 97.395 1.00 97.11 99 ARG B C 1
ATOM 8101 O O . ARG C 1 99 ? 89.416 120.235 96.539 1.00 97.11 99 ARG B O 1
ATOM 8109 N N . ASN C 1 100 ? 90.738 121.737 97.558 1.00 99.57 100 ASN B N 1
ATOM 8110 C CA . ASN C 1 100 ? 90.373 122.853 96.686 1.00 99.57 100 ASN B CA 1
ATOM 8111 C C . ASN C 1 100 ? 91.602 123.189 95.844 1.00 99.57 100 ASN B C 1
ATOM 8112 O O . ASN C 1 100 ? 92.378 124.084 96.183 1.00 99.57 100 ASN B O 1
ATOM 8117 N N . GLY C 1 101 ? 91.759 122.485 94.724 1.00 109.70 101 GLY B N 1
ATOM 8118 C CA . GLY C 1 101 ? 92.952 122.600 93.913 1.00 109.70 101 GLY B CA 1
ATOM 8119 C C . GLY C 1 101 ? 92.616 122.582 92.438 1.00 109.70 101 GLY B C 1
ATOM 8120 O O . GLY C 1 101 ? 91.448 122.579 92.048 1.00 109.70 101 GLY B O 1
ATOM 8121 N N . LYS C 1 102 ? 93.664 122.580 91.610 1.00 116.95 102 LYS B N 1
ATOM 8122 C CA . LYS C 1 102 ? 93.466 122.690 90.167 1.00 116.95 102 LYS B CA 1
ATOM 8123 C C . LYS C 1 102 ? 93.313 121.323 89.506 1.00 116.95 102 LYS B C 1
ATOM 8124 O O . LYS C 1 102 ? 92.374 121.105 88.732 1.00 116.95 102 LYS B O 1
ATOM 8130 N N . LEU C 1 103 ? 94.224 120.393 89.792 1.00 118.58 103 LEU B N 1
ATOM 8131 C CA . LEU C 1 103 ? 94.276 119.111 89.099 1.00 118.58 103 LEU B CA 1
ATOM 8132 C C . LEU C 1 103 ? 93.495 118.011 89.804 1.00 118.58 103 LEU B C 1
ATOM 8133 O O . LEU C 1 103 ? 93.470 116.877 89.318 1.00 118.58 103 LEU B O 1
ATOM 8138 N N . VAL C 1 104 ? 92.864 118.316 90.935 1.00 115.64 104 VAL B N 1
ATOM 8139 C CA . VAL C 1 104 ? 92.171 117.299 91.710 1.00 115.64 104 VAL B CA 1
ATOM 8140 C C . VAL C 1 104 ? 90.772 117.087 91.132 1.00 115.64 104 VAL B C 1
ATOM 8141 O O . VAL C 1 104 ? 90.176 118.004 90.549 1.00 115.64 104 VAL B O 1
ATOM 8145 N N . SER C 1 105 ? 90.272 115.850 91.241 1.00 124.14 105 SER B N 1
ATOM 8146 C CA . SER C 1 105 ? 89.001 115.442 90.651 1.00 124.14 105 SER B CA 1
ATOM 8147 C C . SER C 1 105 ? 87.825 116.230 91.224 1.00 124.14 105 SER B C 1
ATOM 8148 O O . SER C 1 105 ? 87.797 116.592 92.404 1.00 124.14 105 SER B O 1
ATOM 8151 N N . ARG C 1 106 ? 86.844 116.488 90.359 1.00 132.72 106 ARG B N 1
ATOM 8152 C CA . ARG C 1 106 ? 85.752 117.415 90.627 1.00 132.72 106 ARG B CA 1
ATOM 8153 C C . ARG C 1 106 ? 84.654 116.832 91.507 1.00 132.72 106 ARG B C 1
ATOM 8154 O O . ARG C 1 106 ? 83.825 117.595 92.014 1.00 132.72 106 ARG B O 1
ATOM 8162 N N . GLY C 1 107 ? 84.617 115.511 91.696 1.00 129.11 107 GLY B N 1
ATOM 8163 C CA . GLY C 1 107 ? 83.601 114.926 92.554 1.00 129.11 107 GLY B CA 1
ATOM 8164 C C . GLY C 1 107 ? 83.831 115.200 94.026 1.00 129.11 107 GLY B C 1
ATOM 8165 O O . GLY C 1 107 ? 82.881 115.216 94.815 1.00 129.11 107 GLY B O 1
ATOM 8166 N N . PHE C 1 108 ? 85.084 115.411 94.420 1.00 127.14 108 PHE B N 1
ATOM 8167 C CA . PHE C 1 108 ? 85.452 115.721 95.799 1.00 127.14 108 PHE B CA 1
ATOM 8168 C C . PHE C 1 108 ? 85.994 117.146 95.808 1.00 127.14 108 PHE B C 1
ATOM 8169 O O . PHE C 1 108 ? 87.113 117.390 95.341 1.00 127.14 108 PHE B O 1
ATOM 8177 N N . SER C 1 109 ? 85.210 118.083 96.337 1.00 111.05 109 SER B N 1
ATOM 8178 C CA . SER C 1 109 ? 85.617 119.483 96.328 1.00 111.05 109 SER B CA 1
ATOM 8179 C C . SER C 1 109 ? 84.912 120.232 97.448 1.00 111.05 109 SER B C 1
ATOM 8180 O O . SER C 1 109 ? 83.697 120.101 97.614 1.00 111.05 109 SER B O 1
ATOM 8183 N N . GLY C 1 110 ? 85.679 121.007 98.212 1.00 96.89 110 GLY B N 1
ATOM 8184 C CA . GLY C 1 110 ? 85.101 121.941 99.161 1.00 96.89 110 GLY B CA 1
ATOM 8185 C C . GLY C 1 110 ? 84.516 121.332 100.414 1.00 96.89 110 GLY B C 1
ATOM 8186 O O . GLY C 1 110 ? 83.814 122.026 101.153 1.00 96.89 110 GLY B O 1
ATOM 8187 N N . LYS C 1 111 ? 84.774 120.056 100.680 1.00 92.55 111 LYS B N 1
ATOM 8188 C CA . LYS C 1 111 ? 84.293 119.427 101.908 1.00 92.55 111 LYS B CA 1
ATOM 8189 C C . LYS C 1 111 ? 85.215 119.841 103.046 1.00 92.55 111 LYS B C 1
ATOM 8190 O O . LYS C 1 111 ? 86.264 119.233 103.268 1.00 92.55 111 LYS B O 1
ATOM 8196 N N . PHE C 1 112 ? 84.822 120.881 103.774 1.00 79.21 112 PHE B N 1
ATOM 8197 C CA . PHE C 1 112 ? 85.620 121.439 104.858 1.00 79.21 112 PHE B CA 1
ATOM 8198 C C . PHE C 1 112 ? 85.075 121.108 106.238 1.00 79.21 112 PHE B C 1
ATOM 8199 O O . PHE C 1 112 ? 85.849 120.750 107.127 1.00 79.21 112 PHE B O 1
ATOM 8207 N N . ILE C 1 113 ? 83.767 121.221 106.447 1.00 79.75 113 ILE B N 1
ATOM 8208 C CA . ILE C 1 113 ? 83.113 120.726 107.653 1.00 79.75 113 ILE B CA 1
ATOM 8209 C C . ILE C 1 113 ? 81.986 119.805 107.218 1.00 79.75 113 ILE B C 1
ATOM 8210 O O . ILE C 1 113 ? 81.087 120.227 106.481 1.00 79.75 113 ILE B O 1
ATOM 8215 N N . THR C 1 114 ? 82.031 118.558 107.667 1.00 80.49 114 THR B N 1
ATOM 8216 C CA . THR C 1 114 ? 80.961 117.603 107.427 1.00 80.49 114 THR B CA 1
ATOM 8217 C C . THR C 1 114 ? 80.194 117.407 108.726 1.00 80.49 114 THR B C 1
ATOM 8218 O O . THR C 1 114 ? 80.761 116.950 109.724 1.00 80.49 114 THR B O 1
ATOM 8222 N N . CYS C 1 115 ? 78.912 117.749 108.711 1.00 86.73 115 CYS B N 1
ATOM 8223 C CA . CYS C 1 115 ? 78.086 117.757 109.909 1.00 86.73 115 CYS B CA 1
ATOM 8224 C C . CYS C 1 115 ? 77.062 116.637 109.818 1.00 86.73 115 CYS B C 1
ATOM 8225 O O . CYS C 1 115 ? 76.548 116.341 108.735 1.00 86.73 115 CYS B O 1
ATOM 8228 N N . TYR C 1 116 ? 76.760 116.017 110.959 1.00 95.74 116 TYR B N 1
ATOM 8229 C CA . TYR C 1 116 ? 75.909 114.826 111.021 1.00 95.74 116 TYR B CA 1
ATOM 8230 C C . TYR C 1 116 ? 74.732 115.030 111.971 1.00 95.74 116 TYR B C 1
ATOM 8231 O O . TYR C 1 116 ? 74.741 114.509 113.093 1.00 95.74 116 TYR B O 1
ATOM 8240 N N . PRO C 1 117 ? 73.697 115.762 111.561 1.00 104.69 117 PRO B N 1
ATOM 8241 C CA . PRO C 1 117 ? 72.520 115.905 112.421 1.00 104.69 117 PRO B CA 1
ATOM 8242 C C . PRO C 1 117 ? 71.629 114.674 112.368 1.00 104.69 117 PRO B C 1
ATOM 8243 O O . PRO C 1 117 ? 71.661 113.883 111.425 1.00 104.69 117 PRO B O 1
ATOM 8247 N N . ASN C 1 118 ? 70.817 114.529 113.410 1.00 126.35 118 ASN B N 1
ATOM 8248 C CA . ASN C 1 118 ? 69.805 113.488 113.450 1.00 126.35 118 ASN B CA 1
ATOM 8249 C C . ASN C 1 118 ? 68.499 113.990 112.828 1.00 126.35 118 ASN B C 1
ATOM 8250 O O . ASN C 1 118 ? 68.367 115.155 112.446 1.00 126.35 118 ASN B O 1
ATOM 8255 N N . GLN C 1 119 ? 67.519 113.091 112.724 1.00 129.45 119 GLN B N 1
ATOM 8256 C CA . GLN C 1 119 ? 66.318 113.363 111.940 1.00 129.45 119 GLN B CA 1
ATOM 8257 C C . GLN C 1 119 ? 65.338 114.299 112.642 1.00 129.45 119 GLN B C 1
ATOM 8258 O O . GLN C 1 119 ? 64.680 115.105 111.974 1.00 129.45 119 GLN B O 1
ATOM 8264 N N . ASN C 1 120 ? 65.226 114.217 113.969 1.00 132.82 120 ASN B N 1
ATOM 8265 C CA . ASN C 1 120 ? 64.104 114.835 114.668 1.00 132.82 120 ASN B CA 1
ATOM 8266 C C . ASN C 1 120 ? 64.223 116.348 114.822 1.00 132.82 120 ASN B C 1
ATOM 8267 O O . ASN C 1 120 ? 63.203 117.009 115.043 1.00 132.82 120 ASN B O 1
ATOM 8272 N N . GLU C 1 121 ? 65.422 116.914 114.711 1.00 136.06 121 GLU B N 1
ATOM 8273 C CA . GLU C 1 121 ? 65.625 118.342 114.946 1.00 136.06 121 GLU B CA 1
ATOM 8274 C C . GLU C 1 121 ? 66.500 118.956 113.860 1.00 136.06 121 GLU B C 1
ATOM 8275 O O . GLU C 1 121 ? 67.303 119.859 114.113 1.00 136.06 121 GLU B O 1
ATOM 8281 N N . LEU C 1 122 ? 66.336 118.484 112.623 1.00 134.82 122 LEU B N 1
ATOM 8282 C CA . LEU C 1 122 ? 67.150 118.985 111.520 1.00 134.82 122 LEU B CA 1
ATOM 8283 C C . LEU C 1 122 ? 66.711 120.388 111.103 1.00 134.82 122 LEU B C 1
ATOM 8284 O O . LEU C 1 122 ? 67.549 121.226 110.744 1.00 134.82 122 LEU B O 1
ATOM 8289 N N . GLU C 1 123 ? 65.403 120.667 111.163 1.00 140.67 123 GLU B N 1
ATOM 8290 C CA . GLU C 1 123 ? 64.906 122.005 110.850 1.00 140.67 123 GLU B CA 1
ATOM 8291 C C . GLU C 1 123 ? 65.423 123.033 111.847 1.00 140.67 123 GLU B C 1
ATOM 8292 O O . GLU C 1 123 ? 65.770 124.159 111.467 1.00 140.67 123 GLU B O 1
ATOM 8298 N N . SER C 1 124 ? 65.506 122.647 113.124 1.00 133.43 124 SER B N 1
ATOM 8299 C CA . SER C 1 124 ? 66.027 123.538 114.154 1.00 133.43 124 SER B CA 1
ATOM 8300 C C . SER C 1 124 ? 67.505 123.847 113.941 1.00 133.43 124 SER B C 1
ATOM 8301 O O . SER C 1 124 ? 67.931 124.992 114.126 1.00 133.43 124 SER B O 1
ATOM 8304 N N . VAL C 1 125 ? 68.303 122.850 113.543 1.00 129.07 125 VAL B N 1
ATOM 8305 C CA . VAL C 1 125 ? 69.732 123.116 113.394 1.00 129.07 125 VAL B CA 1
ATOM 8306 C C . VAL C 1 125 ? 70.009 123.902 112.110 1.00 129.07 125 VAL B C 1
ATOM 8307 O O . VAL C 1 125 ? 70.909 124.748 112.093 1.00 129.07 125 VAL B O 1
ATOM 8311 N N . LEU C 1 126 ? 69.214 123.704 111.045 1.00 127.19 126 LEU B N 1
ATOM 8312 C CA . LEU C 1 126 ? 69.293 124.610 109.892 1.00 127.19 126 LEU B CA 1
ATOM 8313 C C . LEU C 1 126 ? 68.891 126.042 110.238 1.00 127.19 126 LEU B C 1
ATOM 8314 O O . LEU C 1 126 ? 69.575 126.992 109.827 1.00 127.19 126 LEU B O 1
ATOM 8319 N N . GLN C 1 127 ? 67.804 126.219 111.000 1.00 127.55 127 GLN B N 1
ATOM 8320 C CA . GLN C 1 127 ? 67.352 127.561 111.364 1.00 127.55 127 GLN B CA 1
ATOM 8321 C C . GLN C 1 127 ? 68.360 128.264 112.269 1.00 127.55 127 GLN B C 1
ATOM 8322 O O . GLN C 1 127 ? 68.616 129.464 112.109 1.00 127.55 127 GLN B O 1
ATOM 8328 N N . ARG C 1 128 ? 68.974 127.524 113.195 1.00 119.46 128 ARG B N 1
ATOM 8329 C CA . ARG C 1 128 ? 69.982 128.111 114.071 1.00 119.46 128 ARG B CA 1
ATOM 8330 C C . ARG C 1 128 ? 71.285 128.387 113.322 1.00 119.46 128 ARG B C 1
ATOM 8331 O O . ARG C 1 128 ? 71.928 129.419 113.550 1.00 119.46 128 ARG B O 1
ATOM 8339 N N . LEU C 1 129 ? 71.681 127.492 112.409 1.00 119.47 129 LEU B N 1
ATOM 8340 C CA . LEU C 1 129 ? 72.953 127.646 111.713 1.00 119.47 129 LEU B CA 1
ATOM 8341 C C . LEU C 1 129 ? 72.905 128.743 110.659 1.00 119.47 129 LEU B C 1
ATOM 8342 O O . LEU C 1 129 ? 73.944 129.335 110.346 1.00 119.47 129 LEU B O 1
ATOM 8347 N N . GLU C 1 130 ? 71.727 129.016 110.088 1.00 125.79 130 GLU B N 1
ATOM 8348 C CA . GLU C 1 130 ? 71.637 130.060 109.071 1.00 125.79 130 GLU B CA 1
ATOM 8349 C C . GLU C 1 130 ? 71.828 131.454 109.662 1.00 125.79 130 GLU B C 1
ATOM 8350 O O . GLU C 1 130 ? 72.286 132.363 108.961 1.00 125.79 130 GLU B O 1
ATOM 8356 N N . SER C 1 131 ? 71.492 131.642 110.941 1.00 124.34 131 SER B N 1
ATOM 8357 C CA . SER C 1 131 ? 71.618 132.958 111.561 1.00 124.34 131 SER B CA 1
ATOM 8358 C C . SER C 1 131 ? 73.073 133.337 111.824 1.00 124.34 131 SER B C 1
ATOM 8359 O O . SER C 1 131 ? 73.481 134.467 111.536 1.00 124.34 131 SER B O 1
ATOM 8362 N N . ALA C 1 132 ? 73.869 132.414 112.371 1.00 120.04 132 ALA B N 1
ATOM 8363 C CA . ALA C 1 132 ? 75.264 132.712 112.675 1.00 120.04 132 ALA B CA 1
ATOM 8364 C C . ALA C 1 132 ? 76.140 132.752 111.432 1.00 120.04 132 ALA B C 1
ATOM 8365 O O . ALA C 1 132 ? 77.151 133.463 111.422 1.00 120.04 132 ALA B O 1
ATOM 8367 N N . LEU C 1 133 ? 75.774 132.010 110.395 1.00 123.42 133 LEU B N 1
ATOM 8368 C CA . LEU C 1 133 ? 76.462 132.018 109.112 1.00 123.42 133 LEU B CA 1
ATOM 8369 C C . LEU C 1 133 ? 75.840 133.096 108.221 1.00 123.42 133 LEU B C 1
ATOM 8370 O O . LEU C 1 133 ? 75.260 134.059 108.730 1.00 123.42 133 LEU B O 1
ATOM 8375 N N . LYS C 1 134 ? 76.066 132.985 106.903 1.00 121.82 134 LYS B N 1
ATOM 8376 C CA . LYS C 1 134 ? 75.599 133.810 105.777 1.00 121.82 134 LYS B CA 1
ATOM 8377 C C . LYS C 1 134 ? 76.373 135.117 105.634 1.00 121.82 134 LYS B C 1
ATOM 8378 O O . LYS C 1 134 ? 76.243 135.798 104.605 1.00 121.82 134 LYS B O 1
ATOM 8384 N N . GLN C 1 135 ? 77.245 135.448 106.585 1.00 114.68 135 GLN B N 1
ATOM 8385 C CA . GLN C 1 135 ? 78.215 136.511 106.378 1.00 114.68 135 GLN B CA 1
ATOM 8386 C C . GLN C 1 135 ? 79.492 136.012 105.715 1.00 114.68 135 GLN B C 1
ATOM 8387 O O . GLN C 1 135 ? 80.380 136.820 105.427 1.00 114.68 135 GLN B O 1
ATOM 8393 N N . TYR C 1 136 ? 79.601 134.709 105.473 1.00 108.84 136 TYR B N 1
ATOM 8394 C CA . TYR C 1 136 ? 80.725 134.113 104.767 1.00 108.84 136 TYR B CA 1
ATOM 8395 C C . TYR C 1 136 ? 80.268 133.567 103.417 1.00 108.84 136 TYR B C 1
ATOM 8396 O O . TYR C 1 136 ? 79.084 133.596 103.072 1.00 108.84 136 TYR B O 1
ATOM 8405 N N . ASN C 1 137 ? 81.231 133.054 102.652 1.00 105.57 137 ASN B N 1
ATOM 8406 C CA . ASN C 1 137 ? 80.960 132.531 101.319 1.00 105.57 137 ASN B CA 1
ATOM 8407 C C . ASN C 1 137 ? 81.999 131.482 100.938 1.00 105.57 137 ASN B C 1
ATOM 8408 O O . ASN C 1 137 ? 83.069 131.390 101.546 1.00 105.57 137 ASN B O 1
ATOM 8413 N N . GLY C 1 138 ? 81.665 130.685 99.923 1.00 106.77 138 GLY B N 1
ATOM 8414 C CA . GLY C 1 138 ? 82.519 129.605 99.489 1.00 106.77 138 GLY B CA 1
ATOM 8415 C C . GLY C 1 138 ? 82.191 129.099 98.097 1.00 106.77 138 GLY B C 1
ATOM 8416 O O . GLY C 1 138 ? 81.351 129.665 97.390 1.00 106.77 138 GLY B O 1
ATOM 8417 N N . PRO C 1 139 ? 82.872 128.034 97.670 1.00 103.58 139 PRO B N 1
ATOM 8418 C CA . PRO C 1 139 ? 82.606 127.453 96.347 1.00 103.58 139 PRO B CA 1
ATOM 8419 C C . PRO C 1 139 ? 81.226 126.817 96.266 1.00 103.58 139 PRO B C 1
ATOM 8420 O O . PRO C 1 139 ? 80.615 126.458 97.275 1.00 103.58 139 PRO B O 1
ATOM 8424 N N . TYR C 1 140 ? 80.735 126.687 95.029 1.00 129.63 140 TYR B N 1
ATOM 8425 C CA . TYR C 1 140 ? 79.371 126.205 94.834 1.00 129.63 140 TYR B CA 1
ATOM 8426 C C . TYR C 1 140 ? 79.264 124.706 95.093 1.00 129.63 140 TYR B C 1
ATOM 8427 O O . TYR C 1 140 ? 78.241 124.249 95.612 1.00 129.63 140 TYR B O 1
ATOM 8436 N N . ILE C 1 141 ? 80.301 123.940 94.718 1.00 126.15 141 ILE B N 1
ATOM 8437 C CA . ILE C 1 141 ? 80.469 122.491 94.902 1.00 126.15 141 ILE B CA 1
ATOM 8438 C C . ILE C 1 141 ? 79.429 121.680 94.132 1.00 126.15 141 ILE B C 1
ATOM 8439 O O . ILE C 1 141 ? 78.222 121.790 94.371 1.00 126.15 141 ILE B O 1
ATOM 8444 N N . LEU C 1 142 ? 79.893 120.818 93.233 1.00 139.30 142 LEU B N 1
ATOM 8445 C CA . LEU C 1 142 ? 78.971 119.977 92.487 1.00 139.30 142 LEU B CA 1
ATOM 8446 C C . LEU C 1 142 ? 78.423 118.858 93.373 1.00 139.30 142 LEU B C 1
ATOM 8447 O O . LEU C 1 142 ? 78.932 118.586 94.465 1.00 139.30 142 LEU B O 1
ATOM 8452 N N . SER C 1 143 ? 77.336 118.244 92.894 1.00 146.57 143 SER B N 1
ATOM 8453 C CA . SER C 1 143 ? 76.612 117.133 93.525 1.00 146.57 143 SER B CA 1
ATOM 8454 C C . SER C 1 143 ? 76.005 117.494 94.883 1.00 146.57 143 SER B C 1
ATOM 8455 O O . SER C 1 143 ? 75.653 116.600 95.657 1.00 146.57 143 SER B O 1
ATOM 8458 N N . ASP C 1 144 ? 75.834 118.785 95.174 1.00 145.02 144 ASP B N 1
ATOM 8459 C CA . ASP C 1 144 ? 75.185 119.266 96.387 1.00 145.02 144 ASP B CA 1
ATOM 8460 C C . ASP C 1 144 ? 74.163 120.338 96.029 1.00 145.02 144 ASP B C 1
ATOM 8461 O O . ASP C 1 144 ? 74.030 120.740 94.870 1.00 145.02 144 ASP B O 1
ATOM 8466 N N . LYS C 1 145 ? 73.430 120.802 97.043 1.00 142.25 145 LYS B N 1
ATOM 8467 C CA . LYS C 1 145 ? 72.377 121.796 96.866 1.00 142.25 145 LYS B CA 1
ATOM 8468 C C . LYS C 1 145 ? 72.503 122.881 97.927 1.00 142.25 145 LYS B C 1
ATOM 8469 O O . LYS C 1 145 ? 72.579 122.579 99.122 1.00 142.25 145 LYS B O 1
ATOM 8475 N N . ARG C 1 146 ? 72.520 124.139 97.488 1.00 140.60 146 ARG B N 1
ATOM 8476 C CA . ARG C 1 146 ? 72.570 125.280 98.396 1.00 140.60 146 ARG B CA 1
ATOM 8477 C C . ARG C 1 146 ? 71.204 125.507 99.036 1.00 140.60 146 ARG B C 1
ATOM 8478 O O . ARG C 1 146 ? 70.169 125.360 98.382 1.00 140.60 146 ARG B O 1
ATOM 8486 N N . TRP C 1 147 ? 71.199 125.870 100.323 1.00 145.13 147 TRP B N 1
ATOM 8487 C CA . TRP C 1 147 ? 69.931 125.908 101.057 1.00 145.13 147 TRP B CA 1
ATOM 8488 C C . TRP C 1 147 ? 69.153 127.203 100.830 1.00 145.13 147 TRP B C 1
ATOM 8489 O O . TRP C 1 147 ? 68.140 127.210 100.125 1.00 145.13 147 TRP B O 1
ATOM 8500 N N . ASP C 1 148 ? 69.607 128.316 101.412 1.00 141.50 148 ASP B N 1
ATOM 8501 C CA . ASP C 1 148 ? 68.964 129.589 101.105 1.00 141.50 148 ASP B CA 1
ATOM 8502 C C . ASP C 1 148 ? 69.959 130.621 100.592 1.00 141.50 148 ASP B C 1
ATOM 8503 O O . ASP C 1 148 ? 69.897 131.039 99.431 1.00 141.50 148 ASP B O 1
ATOM 8508 N N . GLU C 1 149 ? 70.882 131.030 101.464 1.00 133.28 149 GLU B N 1
ATOM 8509 C CA . GLU C 1 149 ? 72.032 131.859 101.100 1.00 133.28 149 GLU B CA 1
ATOM 8510 C C . GLU C 1 149 ? 73.111 131.568 102.144 1.00 133.28 149 GLU B C 1
ATOM 8511 O O . GLU C 1 149 ? 73.218 132.279 103.147 1.00 133.28 149 GLU B O 1
ATOM 8517 N N . ALA C 1 150 ? 73.939 130.559 101.863 1.00 125.55 150 ALA B N 1
ATOM 8518 C CA . ALA C 1 150 ? 74.884 130.002 102.826 1.00 125.55 150 ALA B CA 1
ATOM 8519 C C . ALA C 1 150 ? 75.772 128.969 102.147 1.00 125.55 150 ALA B C 1
ATOM 8520 O O . ALA C 1 150 ? 75.461 128.518 101.038 1.00 125.55 150 ALA B O 1
ATOM 8522 N N . PRO C 1 151 ? 76.883 128.570 102.768 1.00 112.64 151 PRO B N 1
ATOM 8523 C CA . PRO C 1 151 ? 77.546 127.322 102.381 1.00 112.64 151 PRO B CA 1
ATOM 8524 C C . PRO C 1 151 ? 76.963 126.075 103.031 1.00 112.64 151 PRO B C 1
ATOM 8525 O O . PRO C 1 151 ? 77.582 125.012 102.943 1.00 112.64 151 PRO B O 1
ATOM 8529 N N . ILE C 1 152 ? 75.804 126.171 103.677 1.00 115.92 152 ILE B N 1
ATOM 8530 C CA . ILE C 1 152 ? 75.207 125.031 104.366 1.00 115.92 152 ILE B CA 1
ATOM 8531 C C . ILE C 1 152 ? 74.506 124.164 103.329 1.00 115.92 152 ILE B C 1
ATOM 8532 O O . ILE C 1 152 ? 73.619 124.635 102.610 1.00 115.92 152 ILE B O 1
ATOM 8537 N N . TYR C 1 153 ? 74.906 122.898 103.245 1.00 119.67 153 TYR B N 1
ATOM 8538 C CA . TYR C 1 153 ? 74.672 122.070 102.070 1.00 119.67 153 TYR B CA 1
ATOM 8539 C C . TYR C 1 153 ? 73.963 120.786 102.477 1.00 119.67 153 TYR B C 1
ATOM 8540 O O . TYR C 1 153 ? 73.986 120.397 103.646 1.00 119.67 153 TYR B O 1
ATOM 8549 N N . LEU C 1 154 ? 73.321 120.129 101.511 1.00 129.16 154 LEU B N 1
ATOM 8550 C CA . LEU C 1 154 ? 72.601 118.890 101.774 1.00 129.16 154 LEU B CA 1
ATOM 8551 C C . LEU C 1 154 ? 72.909 117.851 100.706 1.00 129.16 154 LEU B C 1
ATOM 8552 O O . LEU C 1 154 ? 73.043 118.181 99.524 1.00 129.16 154 LEU B O 1
ATOM 8557 N N . ARG C 1 155 ? 73.006 116.593 101.139 1.00 139.25 155 ARG B N 1
ATOM 8558 C CA . ARG C 1 155 ? 73.172 115.446 100.252 1.00 139.25 155 ARG B CA 1
ATOM 8559 C C . ARG C 1 155 ? 72.774 114.194 101.019 1.00 139.25 155 ARG B C 1
ATOM 8560 O O . ARG C 1 155 ? 73.197 114.014 102.165 1.00 139.25 155 ARG B O 1
ATOM 8568 N N . TYR C 1 156 ? 71.953 113.347 100.398 1.00 146.54 156 TYR B N 1
ATOM 8569 C CA . TYR C 1 156 ? 71.591 112.074 101.005 1.00 146.54 156 TYR B CA 1
ATOM 8570 C C . TYR C 1 156 ? 72.803 111.148 101.024 1.00 146.54 156 TYR B C 1
ATOM 8571 O O . TYR C 1 156 ? 73.432 110.912 99.989 1.00 146.54 156 TYR B O 1
ATOM 8580 N N . GLY C 1 157 ? 73.130 110.625 102.201 1.00 147.30 157 GLY B N 1
ATOM 8581 C CA . GLY C 1 157 ? 74.285 109.754 102.342 1.00 147.30 157 GLY B CA 1
ATOM 8582 C C . GLY C 1 157 ? 74.336 109.167 103.734 1.00 147.30 157 GLY B C 1
ATOM 8583 O O . GLY C 1 157 ? 73.611 109.591 104.637 1.00 147.30 157 GLY B O 1
ATOM 8584 N N . VAL C 1 158 ? 75.229 108.192 103.901 1.00 144.69 158 VAL B N 1
ATOM 8585 C CA . VAL C 1 158 ? 75.290 107.431 105.144 1.00 144.69 158 VAL B CA 1
ATOM 8586 C C . VAL C 1 158 ? 76.118 108.181 106.184 1.00 144.69 158 VAL B C 1
ATOM 8587 O O . VAL C 1 158 ? 76.904 109.079 105.871 1.00 144.69 158 VAL B O 1
ATOM 8591 N N . PHE C 1 159 ? 75.933 107.800 107.450 1.00 135.71 159 PHE B N 1
ATOM 8592 C CA . PHE C 1 159 ? 76.700 108.364 108.555 1.00 135.71 159 PHE B CA 1
ATOM 8593 C C . PHE C 1 159 ? 77.879 107.479 108.940 1.00 135.71 159 PHE B C 1
ATOM 8594 O O . PHE C 1 159 ? 79.029 107.928 108.925 1.00 135.71 159 PHE B O 1
ATOM 8602 N N . ARG C 1 160 ? 77.615 106.227 109.286 1.00 158.20 160 ARG B N 1
ATOM 8603 C CA . ARG C 1 160 ? 78.574 105.329 109.906 1.00 158.20 160 ARG B CA 1
ATOM 8604 C C . ARG C 1 160 ? 78.460 103.963 109.246 1.00 158.20 160 ARG B C 1
ATOM 8605 O O . ARG C 1 160 ? 77.437 103.657 108.623 1.00 158.20 160 ARG B O 1
ATOM 8613 N N . PRO C 1 161 ? 79.500 103.129 109.341 1.00 168.39 161 PRO B N 1
ATOM 8614 C CA . PRO C 1 161 ? 79.393 101.757 108.823 1.00 168.39 161 PRO B CA 1
ATOM 8615 C C . PRO C 1 161 ? 78.428 100.905 109.639 1.00 168.39 161 PRO B C 1
ATOM 8616 O O . PRO C 1 161 ? 77.906 101.307 110.681 1.00 168.39 161 PRO B O 1
ATOM 8620 N N . SER C 1 162 ? 78.208 99.691 109.135 1.00 179.37 162 SER B N 1
ATOM 8621 C CA . SER C 1 162 ? 77.122 98.846 109.617 1.00 179.37 162 SER B CA 1
ATOM 8622 C C . SER C 1 162 ? 77.416 98.285 111.004 1.00 179.37 162 SER B C 1
ATOM 8623 O O . SER C 1 162 ? 78.486 97.719 111.246 1.00 179.37 162 SER B O 1
ATOM 8626 N N . ARG C 1 163 ? 76.458 98.449 111.912 1.00 192.53 163 ARG B N 1
ATOM 8627 C CA . ARG C 1 163 ? 76.490 97.758 113.191 1.00 192.53 163 ARG B CA 1
ATOM 8628 C C . ARG C 1 163 ? 75.831 96.393 113.030 1.00 192.53 163 ARG B C 1
ATOM 8629 O O . ARG C 1 163 ? 74.846 96.250 112.299 1.00 192.53 163 ARG B O 1
ATOM 8637 N N . ASP C 1 164 ? 76.389 95.385 113.707 1.00 202.63 164 ASP B N 1
ATOM 8638 C CA . ASP C 1 164 ? 75.991 93.999 113.474 1.00 202.63 164 ASP B CA 1
ATOM 8639 C C . ASP C 1 164 ? 74.593 93.690 114.007 1.00 202.63 164 ASP B C 1
ATOM 8640 O O . ASP C 1 164 ? 73.985 92.703 113.576 1.00 202.63 164 ASP B O 1
ATOM 8645 N N . ASP C 1 165 ? 74.066 94.514 114.918 1.00 201.05 165 ASP B N 1
ATOM 8646 C CA . ASP C 1 165 ? 72.685 94.343 115.363 1.00 201.05 165 ASP B CA 1
ATOM 8647 C C . ASP C 1 165 ? 71.701 94.651 114.240 1.00 201.05 165 ASP B C 1
ATOM 8648 O O . ASP C 1 165 ? 70.645 94.016 114.139 1.00 201.05 165 ASP B O 1
ATOM 8653 N N . GLU C 1 166 ? 72.030 95.618 113.386 1.00 200.04 166 GLU B N 1
ATOM 8654 C CA . GLU C 1 166 ? 71.245 95.888 112.193 1.00 200.04 166 GLU B CA 1
ATOM 8655 C C . GLU C 1 166 ? 71.656 94.931 111.075 1.00 200.04 166 GLU B C 1
ATOM 8656 O O . GLU C 1 166 ? 72.513 94.059 111.249 1.00 200.04 166 GLU B O 1
ATOM 8662 N N . LYS C 1 167 ? 71.032 95.088 109.911 1.00 200.22 167 LYS B N 1
ATOM 8663 C CA . LYS C 1 167 ? 71.402 94.284 108.756 1.00 200.22 167 LYS B CA 1
ATOM 8664 C C . LYS C 1 167 ? 72.757 94.726 108.208 1.00 200.22 167 LYS B C 1
ATOM 8665 O O . LYS C 1 167 ? 73.154 95.889 108.327 1.00 200.22 167 LYS B O 1
ATOM 8671 N N . LYS C 1 168 ? 73.482 93.773 107.628 1.00 203.50 168 LYS B N 1
ATOM 8672 C CA . LYS C 1 168 ? 74.809 94.024 107.076 1.00 203.50 168 LYS B CA 1
ATOM 8673 C C . LYS C 1 168 ? 74.669 94.220 105.571 1.00 203.50 168 LYS B C 1
ATOM 8674 O O . LYS C 1 168 ? 74.385 93.269 104.835 1.00 203.50 168 LYS B O 1
ATOM 8680 N N . VAL C 1 169 ? 74.872 95.459 105.118 1.00 197.45 169 VAL B N 1
ATOM 8681 C CA . VAL C 1 169 ? 74.655 95.831 103.726 1.00 197.45 169 VAL B CA 1
ATOM 8682 C C . VAL C 1 169 ? 75.840 96.593 103.145 1.00 197.45 169 VAL B C 1
ATOM 8683 O O . VAL C 1 169 ? 75.791 97.012 101.984 1.00 197.45 169 VAL B O 1
ATOM 8687 N N . ALA C 1 170 ? 76.916 96.772 103.927 1.00 191.38 170 ALA B N 1
ATOM 8688 C CA . ALA C 1 170 ? 78.180 97.431 103.585 1.00 191.38 170 ALA B CA 1
ATOM 8689 C C . ALA C 1 170 ? 78.004 98.906 103.237 1.00 191.38 170 ALA B C 1
ATOM 8690 O O . ALA C 1 170 ? 76.924 99.477 103.420 1.00 191.38 170 ALA B O 1
ATOM 8692 N N . ILE C 1 171 ? 79.079 99.533 102.752 1.00 187.40 171 ILE B N 1
ATOM 8693 C CA . ILE C 1 171 ? 79.115 100.989 102.632 1.00 187.40 171 ILE B CA 1
ATOM 8694 C C . ILE C 1 171 ? 78.302 101.457 101.429 1.00 187.40 171 ILE B C 1
ATOM 8695 O O . ILE C 1 171 ? 77.481 102.377 101.533 1.00 187.40 171 ILE B O 1
ATOM 8700 N N . ASP C 1 172 ? 78.497 100.814 100.276 1.00 196.14 172 ASP B N 1
ATOM 8701 C CA . ASP C 1 172 ? 78.015 101.338 99.003 1.00 196.14 172 ASP B CA 1
ATOM 8702 C C . ASP C 1 172 ? 76.509 101.210 98.804 1.00 196.14 172 ASP B C 1
ATOM 8703 O O . ASP C 1 172 ? 75.985 101.790 97.847 1.00 196.14 172 ASP B O 1
ATOM 8708 N N . GLU C 1 173 ? 75.800 100.486 99.665 1.00 197.76 173 GLU B N 1
ATOM 8709 C CA . GLU C 1 173 ? 74.363 100.291 99.527 1.00 197.76 173 GLU B CA 1
ATOM 8710 C C . GLU C 1 173 ? 73.621 101.125 100.564 1.00 197.76 173 GLU B C 1
ATOM 8711 O O . GLU C 1 173 ? 74.081 101.274 101.701 1.00 197.76 173 GLU B O 1
ATOM 8717 N N . LEU C 1 174 ? 72.470 101.666 100.166 1.00 186.96 174 LEU B N 1
ATOM 8718 C CA . LEU C 1 174 ? 71.718 102.627 100.974 1.00 186.96 174 LEU B CA 1
ATOM 8719 C C . LEU C 1 174 ? 70.294 102.112 101.172 1.00 186.96 174 LEU B C 1
ATOM 8720 O O . LEU C 1 174 ? 69.439 102.325 100.305 1.00 186.96 174 LEU B O 1
ATOM 8725 N N . ILE C 1 175 ? 70.052 101.512 102.352 1.00 192.00 175 ILE B N 1
ATOM 8726 C CA . ILE C 1 175 ? 68.837 100.825 102.826 1.00 192.00 175 ILE B CA 1
ATOM 8727 C C . ILE C 1 175 ? 67.972 99.965 101.907 1.00 192.00 175 ILE B C 1
ATOM 8728 O O . ILE C 1 175 ? 66.746 99.897 102.060 1.00 192.00 175 ILE B O 1
ATOM 8733 N N . VAL C 1 176 ? 68.609 99.266 100.975 1.00 208.15 176 VAL B N 1
ATOM 8734 C CA . VAL C 1 176 ? 67.910 98.521 99.937 1.00 208.15 176 VAL B CA 1
ATOM 8735 C C . VAL C 1 176 ? 68.170 97.039 100.195 1.00 208.15 176 VAL B C 1
ATOM 8736 O O . VAL C 1 176 ? 69.301 96.630 100.488 1.00 208.15 176 VAL B O 1
ATOM 8740 N N . GLY C 1 177 ? 67.097 96.250 100.190 1.00 219.09 177 GLY B N 1
ATOM 8741 C CA . GLY C 1 177 ? 67.205 94.834 100.482 1.00 219.09 177 GLY B CA 1
ATOM 8742 C C . GLY C 1 177 ? 66.945 93.927 99.298 1.00 219.09 177 GLY B C 1
ATOM 8743 O O . GLY C 1 177 ? 67.607 92.896 99.142 1.00 219.09 177 GLY B O 1
ATOM 8744 N N . ASP C 1 178 ? 65.979 94.298 98.455 1.00 223.58 178 ASP B N 1
ATOM 8745 C CA . ASP C 1 178 ? 65.657 93.482 97.290 1.00 223.58 178 ASP B CA 1
ATOM 8746 C C . ASP C 1 178 ? 66.693 93.634 96.184 1.00 223.58 178 ASP B C 1
ATOM 8747 O O . ASP C 1 178 ? 66.994 92.660 95.484 1.00 223.58 178 ASP B O 1
ATOM 8752 N N . GLU C 1 179 ? 67.242 94.835 96.013 1.00 221.24 179 GLU B N 1
ATOM 8753 C CA . GLU C 1 179 ? 68.261 95.090 95.003 1.00 221.24 179 GLU B CA 1
ATOM 8754 C C . GLU C 1 179 ? 69.482 95.727 95.651 1.00 221.24 179 GLU B C 1
ATOM 8755 O O . GLU C 1 179 ? 69.599 95.744 96.880 1.00 221.24 179 GLU B O 1
ATOM 8761 N N . VAL C 1 180 ? 70.407 96.228 94.837 1.00 214.08 180 VAL B N 1
ATOM 8762 C CA . VAL C 1 180 ? 71.547 96.997 95.319 1.00 214.08 180 VAL B CA 1
ATOM 8763 C C . VAL C 1 180 ? 71.563 98.346 94.609 1.00 214.08 180 VAL B C 1
ATOM 8764 O O . VAL C 1 180 ? 71.332 98.430 93.397 1.00 214.08 180 VAL B O 1
ATOM 8768 N N . VAL C 1 181 ? 71.782 99.408 95.379 1.00 202.91 181 VAL B N 1
ATOM 8769 C CA . VAL C 1 181 ? 71.847 100.770 94.860 1.00 202.91 181 VAL B CA 1
ATOM 8770 C C . VAL C 1 181 ? 73.207 101.333 95.242 1.00 202.91 181 VAL B C 1
ATOM 8771 O O . VAL C 1 181 ? 73.464 101.606 96.421 1.00 202.91 181 VAL B O 1
ATOM 8775 N N . LYS C 1 182 ? 74.076 101.509 94.251 1.00 196.80 182 LYS B N 1
ATOM 8776 C CA . LYS C 1 182 ? 75.418 102.036 94.463 1.00 196.80 182 LYS B CA 1
ATOM 8777 C C . LYS C 1 182 ? 75.448 103.496 94.030 1.00 196.80 182 LYS B C 1
ATOM 8778 O O . LYS C 1 182 ? 75.250 103.801 92.849 1.00 196.80 182 LYS B O 1
ATOM 8784 N N . ASP C 1 183 ? 75.691 104.390 94.985 1.00 191.78 183 ASP B N 1
ATOM 8785 C CA . ASP C 1 183 ? 75.700 105.816 94.691 1.00 191.78 183 ASP B CA 1
ATOM 8786 C C . ASP C 1 183 ? 76.964 106.205 93.934 1.00 191.78 183 ASP B C 1
ATOM 8787 O O . ASP C 1 183 ? 78.050 105.674 94.186 1.00 191.78 183 ASP B O 1
ATOM 8792 N N . GLU C 1 184 ? 76.813 107.131 92.992 1.00 183.42 184 GLU B N 1
ATOM 8793 C CA . GLU C 1 184 ? 77.915 107.626 92.180 1.00 183.42 184 GLU B CA 1
ATOM 8794 C C . GLU C 1 184 ? 77.960 109.143 92.286 1.00 183.42 184 GLU B C 1
ATOM 8795 O O . GLU C 1 184 ? 76.934 109.811 92.123 1.00 183.42 184 GLU B O 1
ATOM 8801 N N . ARG C 1 185 ? 79.145 109.683 92.563 1.00 167.21 185 ARG B N 1
ATOM 8802 C CA . ARG C 1 185 ? 79.326 111.121 92.713 1.00 167.21 185 ARG B CA 1
ATOM 8803 C C . ARG C 1 185 ? 79.699 111.724 91.364 1.00 167.21 185 ARG B C 1
ATOM 8804 O O . ARG C 1 185 ? 80.776 111.444 90.827 1.00 167.21 185 ARG B O 1
ATOM 8812 N N . LEU C 1 186 ? 78.812 112.548 90.824 1.00 169.58 186 LEU B N 1
ATOM 8813 C CA . LEU C 1 186 ? 78.953 113.135 89.502 1.00 169.58 186 LEU B CA 1
ATOM 8814 C C . LEU C 1 186 ? 78.477 114.578 89.553 1.00 169.58 186 LEU B C 1
ATOM 8815 O O . LEU C 1 186 ? 77.718 114.953 90.454 1.00 169.58 186 LEU B O 1
ATOM 8820 N N . PRO C 1 187 ? 78.910 115.415 88.608 1.00 172.44 187 PRO B N 1
ATOM 8821 C CA . PRO C 1 187 ? 78.323 116.757 88.483 1.00 172.44 187 PRO B CA 1
ATOM 8822 C C . PRO C 1 187 ? 76.879 116.701 87.998 1.00 172.44 187 PRO B C 1
ATOM 8823 O O . PRO C 1 187 ? 76.356 115.645 87.627 1.00 172.44 187 PRO B O 1
ATOM 8827 N N . VAL C 1 188 ? 76.221 117.876 88.071 1.00 177.04 188 VAL B N 1
ATOM 8828 C CA . VAL C 1 188 ? 74.846 118.206 87.646 1.00 177.04 188 VAL B CA 1
ATOM 8829 C C . VAL C 1 188 ? 73.790 117.599 88.587 1.00 177.04 188 VAL B C 1
ATOM 8830 O O . VAL C 1 188 ? 72.710 118.176 88.764 1.00 177.04 188 VAL B O 1
ATOM 8834 N N . PHE C 1 189 ? 74.128 116.477 89.245 1.00 172.31 189 PHE B N 1
ATOM 8835 C CA . PHE C 1 189 ? 73.444 115.715 90.304 1.00 172.31 189 PHE B CA 1
ATOM 8836 C C . PHE C 1 189 ? 72.200 115.158 90.999 1.00 172.31 189 PHE B C 1
ATOM 8837 O O . PHE C 1 189 ? 71.939 115.416 92.179 1.00 172.31 189 PHE B O 1
ATOM 8845 N N . LYS C 1 190 ? 71.414 114.404 90.232 1.00 185.61 190 LYS B N 1
ATOM 8846 C CA . LYS C 1 190 ? 70.198 113.762 90.714 1.00 185.61 190 LYS B CA 1
ATOM 8847 C C . LYS C 1 190 ? 69.884 113.031 92.009 1.00 185.61 190 LYS B C 1
ATOM 8848 O O . LYS C 1 190 ? 70.701 112.237 92.486 1.00 185.61 190 LYS B O 1
ATOM 8854 N N . ILE C 1 191 ? 68.714 113.306 92.577 1.00 191.00 191 ILE B N 1
ATOM 8855 C CA . ILE C 1 191 ? 68.198 112.539 93.709 1.00 191.00 191 ILE B CA 1
ATOM 8856 C C . ILE C 1 191 ? 67.829 111.161 93.171 1.00 191.00 191 ILE B C 1
ATOM 8857 O O . ILE C 1 191 ? 67.045 111.065 92.215 1.00 191.00 191 ILE B O 1
ATOM 8862 N N . PRO C 1 192 ? 68.364 110.068 93.739 1.00 192.69 192 PRO B N 1
ATOM 8863 C CA . PRO C 1 192 ? 68.150 108.744 93.133 1.00 192.69 192 PRO B CA 1
ATOM 8864 C C . PRO C 1 192 ? 66.763 108.170 93.379 1.00 192.69 192 PRO B C 1
ATOM 8865 O O . PRO C 1 192 ? 65.878 108.854 93.904 1.00 192.69 192 PRO B O 1
ATOM 8869 N N . LYS C 1 193 ? 66.572 106.916 92.969 1.00 193.37 193 LYS B N 1
ATOM 8870 C CA . LYS C 1 193 ? 65.274 106.257 93.037 1.00 193.37 193 LYS B CA 1
ATOM 8871 C C . LYS C 1 193 ? 64.829 106.055 94.483 1.00 193.37 193 LYS B C 1
ATOM 8872 O O . LYS C 1 193 ? 65.638 105.809 95.381 1.00 193.37 193 LYS B O 1
ATOM 8878 N N . GLY C 1 194 ? 63.519 106.162 94.697 1.00 189.85 194 GLY B N 1
ATOM 8879 C CA . GLY C 1 194 ? 62.999 106.127 96.053 1.00 189.85 194 GLY B CA 1
ATOM 8880 C C . GLY C 1 194 ? 63.261 107.443 96.760 1.00 189.85 194 GLY B C 1
ATOM 8881 O O . GLY C 1 194 ? 63.266 108.512 96.138 1.00 189.85 194 GLY B O 1
ATOM 8882 N N . ILE C 1 195 ? 63.472 107.347 98.083 1.00 184.11 195 ILE B N 1
ATOM 8883 C CA . ILE C 1 195 ? 63.832 108.408 99.034 1.00 184.11 195 ILE B CA 1
ATOM 8884 C C . ILE C 1 195 ? 62.686 109.401 99.218 1.00 184.11 195 ILE B C 1
ATOM 8885 O O . ILE C 1 195 ? 62.171 109.974 98.252 1.00 184.11 195 ILE B O 1
ATOM 8890 N N . VAL C 1 196 ? 62.293 109.625 100.465 1.00 187.98 196 VAL B N 1
ATOM 8891 C CA . VAL C 1 196 ? 61.110 110.404 100.800 1.00 187.98 196 VAL B CA 1
ATOM 8892 C C . VAL C 1 196 ? 61.549 111.689 101.494 1.00 187.98 196 VAL B C 1
ATOM 8893 O O . VAL C 1 196 ? 61.964 111.670 102.653 1.00 187.98 196 VAL B O 1
ATOM 8897 N N . PRO C 1 197 ? 61.477 112.829 100.811 1.00 188.31 197 PRO B N 1
ATOM 8898 C CA . PRO C 1 197 ? 61.577 114.119 101.504 1.00 188.31 197 PRO B CA 1
ATOM 8899 C C . PRO C 1 197 ? 60.322 114.370 102.318 1.00 188.31 197 PRO B C 1
ATOM 8900 O O . PRO C 1 197 ? 59.228 114.488 101.746 1.00 188.31 197 PRO B O 1
ATOM 8904 N N . PRO C 1 198 ? 60.435 114.429 103.665 1.00 188.50 198 PRO B N 1
ATOM 8905 C CA . PRO C 1 198 ? 59.236 114.331 104.519 1.00 188.50 198 PRO B CA 1
ATOM 8906 C C . PRO C 1 198 ? 58.219 115.464 104.413 1.00 188.50 198 PRO B C 1
ATOM 8907 O O . PRO C 1 198 ? 57.073 115.208 104.032 1.00 188.50 198 PRO B O 1
ATOM 8911 N N . ASP C 1 199 ? 58.593 116.704 104.734 1.00 183.09 199 ASP B N 1
ATOM 8912 C CA . ASP C 1 199 ? 57.633 117.795 104.593 1.00 183.09 199 ASP B CA 1
ATOM 8913 C C . ASP C 1 199 ? 58.180 119.075 103.964 1.00 183.09 199 ASP B C 1
ATOM 8914 O O . ASP C 1 199 ? 57.484 119.712 103.167 1.00 183.09 199 ASP B O 1
ATOM 8919 N N . PHE C 1 200 ? 59.414 119.465 104.294 1.00 170.59 200 PHE B N 1
ATOM 8920 C CA . PHE C 1 200 ? 59.851 120.825 103.989 1.00 170.59 200 PHE B CA 1
ATOM 8921 C C . PHE C 1 200 ? 60.744 120.913 102.759 1.00 170.59 200 PHE B C 1
ATOM 8922 O O . PHE C 1 200 ? 60.918 122.011 102.218 1.00 170.59 200 PHE B O 1
ATOM 8930 N N . LEU C 1 201 ? 61.321 119.795 102.315 1.00 176.02 201 LEU B N 1
ATOM 8931 C CA . LEU C 1 201 ? 62.225 119.822 101.172 1.00 176.02 201 LEU B CA 1
ATOM 8932 C C . LEU C 1 201 ? 61.494 120.040 99.854 1.00 176.02 201 LEU B C 1
ATOM 8933 O O . LEU C 1 201 ? 62.121 120.472 98.880 1.00 176.02 201 LEU B O 1
ATOM 8938 N N . ASN C 1 202 ? 60.188 119.763 99.804 1.00 179.76 202 ASN B N 1
ATOM 8939 C CA . ASN C 1 202 ? 59.441 119.895 98.557 1.00 179.76 202 ASN B CA 1
ATOM 8940 C C . ASN C 1 202 ? 59.253 121.353 98.156 1.00 179.76 202 ASN B C 1
ATOM 8941 O O . ASN C 1 202 ? 59.244 121.665 96.960 1.00 179.76 202 ASN B O 1
ATOM 8946 N N . LYS C 1 203 ? 59.099 122.254 99.128 1.00 177.45 203 LYS B N 1
ATOM 8947 C CA . LYS C 1 203 ? 58.996 123.673 98.802 1.00 177.45 203 LYS B CA 1
ATOM 8948 C C . LYS C 1 203 ? 60.346 124.243 98.388 1.00 177.45 203 LYS B C 1
ATOM 8949 O O . LYS C 1 203 ? 60.420 125.105 97.505 1.00 177.45 203 LYS B O 1
ATOM 8955 N N . TRP C 1 204 ? 61.425 123.774 99.017 1.00 166.42 204 TRP B N 1
ATOM 8956 C CA . TRP C 1 204 ? 62.748 124.328 98.758 1.00 166.42 204 TRP B CA 1
ATOM 8957 C C . TRP C 1 204 ? 63.333 123.820 97.443 1.00 166.42 204 TRP B C 1
ATOM 8958 O O . TRP C 1 204 ? 64.014 124.572 96.736 1.00 166.42 204 TRP B O 1
ATOM 8969 N N . LEU C 1 205 ? 63.076 122.557 97.091 1.00 175.03 205 LEU B N 1
ATOM 8970 C CA . LEU C 1 205 ? 63.612 122.018 95.844 1.00 175.03 205 LEU B CA 1
ATOM 8971 C C . LEU C 1 205 ? 62.845 122.523 94.627 1.00 175.03 205 LEU B C 1
ATOM 8972 O O . LEU C 1 205 ? 63.443 122.765 93.573 1.00 175.03 205 LEU B O 1
ATOM 8977 N N . ASP C 1 206 ? 61.531 122.684 94.747 1.00 176.99 206 ASP B N 1
ATOM 8978 C CA . ASP C 1 206 ? 60.722 123.155 93.629 1.00 176.99 206 ASP B CA 1
ATOM 8979 C C . ASP C 1 206 ? 60.874 124.661 93.440 1.00 176.99 206 ASP B C 1
ATOM 8980 O O . ASP C 1 206 ? 61.619 125.114 92.572 1.00 176.99 206 ASP B O 1
ATOM 8985 N N . GLY C 1 213 ? 67.285 132.562 77.453 1.00 195.71 213 GLY B N 1
ATOM 8986 C CA . GLY C 1 213 ? 67.597 133.954 77.718 1.00 195.71 213 GLY B CA 1
ATOM 8987 C C . GLY C 1 213 ? 68.703 134.500 76.837 1.00 195.71 213 GLY B C 1
ATOM 8988 O O . GLY C 1 213 ? 69.021 133.925 75.796 1.00 195.71 213 GLY B O 1
ATOM 8989 N N . ASP C 1 214 ? 69.294 135.616 77.259 1.00 194.97 214 ASP B N 1
ATOM 8990 C CA . ASP C 1 214 ? 70.375 136.258 76.512 1.00 194.97 214 ASP B CA 1
ATOM 8991 C C . ASP C 1 214 ? 71.683 135.539 76.831 1.00 194.97 214 ASP B C 1
ATOM 8992 O O . ASP C 1 214 ? 72.442 135.924 77.721 1.00 194.97 214 ASP B O 1
ATOM 8997 N N . PHE C 1 215 ? 71.949 134.473 76.079 1.00 186.68 215 PHE B N 1
ATOM 8998 C CA . PHE C 1 215 ? 73.130 133.642 76.285 1.00 186.68 215 PHE B CA 1
ATOM 8999 C C . PHE C 1 215 ? 73.996 133.767 75.035 1.00 186.68 215 PHE B C 1
ATOM 9000 O O . PHE C 1 215 ? 73.732 133.093 74.027 1.00 186.68 215 PHE B O 1
ATOM 9008 N N . PRO C 1 216 ? 75.037 134.609 75.050 1.00 180.59 216 PRO B N 1
ATOM 9009 C CA . PRO C 1 216 ? 75.594 135.137 73.789 1.00 180.59 216 PRO B CA 1
ATOM 9010 C C . PRO C 1 216 ? 76.459 134.167 72.998 1.00 180.59 216 PRO B C 1
ATOM 9011 O O . PRO C 1 216 ? 76.912 134.535 71.906 1.00 180.59 216 PRO B O 1
ATOM 9015 N N . PHE C 1 217 ? 76.717 132.963 73.494 1.00 176.29 217 PHE B N 1
ATOM 9016 C CA . PHE C 1 217 ? 77.634 132.040 72.842 1.00 176.29 217 PHE B CA 1
ATOM 9017 C C . PHE C 1 217 ? 77.064 130.628 72.820 1.00 176.29 217 PHE B C 1
ATOM 9018 O O . PHE C 1 217 ? 76.387 130.197 73.755 1.00 176.29 217 PHE B O 1
ATOM 9026 N N . ILE C 1 218 ? 77.347 129.914 71.733 1.00 172.49 218 ILE B N 1
ATOM 9027 C CA . ILE C 1 218 ? 76.879 128.548 71.524 1.00 172.49 218 ILE B CA 1
ATOM 9028 C C . ILE C 1 218 ? 78.089 127.626 71.569 1.00 172.49 218 ILE B C 1
ATOM 9029 O O . ILE C 1 218 ? 79.057 127.825 70.824 1.00 172.49 218 ILE B O 1
ATOM 9034 N N . ILE C 1 219 ? 78.027 126.608 72.423 1.00 172.36 219 ILE B N 1
ATOM 9035 C CA . ILE C 1 219 ? 79.157 125.717 72.661 1.00 172.36 219 ILE B CA 1
ATOM 9036 C C . ILE C 1 219 ? 78.979 124.448 71.841 1.00 172.36 219 ILE B C 1
ATOM 9037 O O . ILE C 1 219 ? 77.894 123.856 71.820 1.00 172.36 219 ILE B O 1
ATOM 9042 N N . ASP C 1 220 ? 80.047 124.030 71.162 1.00 173.15 220 ASP B N 1
ATOM 9043 C CA . ASP C 1 220 ? 80.035 122.788 70.395 1.00 173.15 220 ASP B CA 1
ATOM 9044 C C . ASP C 1 220 ? 80.577 121.619 71.214 1.00 173.15 220 ASP B C 1
ATOM 9045 O O . ASP C 1 220 ? 79.883 120.618 71.414 1.00 173.15 220 ASP B O 1
ATOM 9050 N N . ASN C 1 221 ? 81.814 121.735 71.694 1.00 170.71 221 ASN B N 1
ATOM 9051 C CA . ASN C 1 221 ? 82.440 120.671 72.466 1.00 170.71 221 ASN B CA 1
ATOM 9052 C C . ASN C 1 221 ? 83.483 121.272 73.397 1.00 170.71 221 ASN B C 1
ATOM 9053 O O . ASN C 1 221 ? 83.918 122.414 73.228 1.00 170.71 221 ASN B O 1
ATOM 9058 N N . ALA C 1 222 ? 83.882 120.481 74.388 1.00 161.91 222 ALA B N 1
ATOM 9059 C CA . ALA C 1 222 ? 84.879 120.875 75.372 1.00 161.91 222 ALA B CA 1
ATOM 9060 C C . ALA C 1 222 ? 86.180 120.130 75.114 1.00 161.91 222 ALA B C 1
ATOM 9061 O O . ALA C 1 222 ? 86.167 118.959 74.721 1.00 161.91 222 ALA B O 1
ATOM 9063 N N . ILE C 1 223 ? 87.306 120.811 75.337 1.00 156.66 223 ILE B N 1
ATOM 9064 C CA . ILE C 1 223 ? 88.614 120.192 75.141 1.00 156.66 223 ILE B CA 1
ATOM 9065 C C . ILE C 1 223 ? 89.278 119.783 76.448 1.00 156.66 223 ILE B C 1
ATOM 9066 O O . ILE C 1 223 ? 90.231 118.988 76.418 1.00 156.66 223 ILE B O 1
ATOM 9071 N N . ARG C 1 224 ? 88.806 120.285 77.589 1.00 145.40 224 ARG B N 1
ATOM 9072 C CA . ARG C 1 224 ? 89.331 119.877 78.885 1.00 145.40 224 ARG B CA 1
ATOM 9073 C C . ARG C 1 224 ? 88.292 120.176 79.956 1.00 145.40 224 ARG B C 1
ATOM 9074 O O . ARG C 1 224 ? 87.599 121.194 79.886 1.00 145.40 224 ARG B O 1
ATOM 9082 N N . PHE C 1 225 ? 88.186 119.282 80.934 1.00 145.47 225 PHE B N 1
ATOM 9083 C CA . PHE C 1 225 ? 87.447 119.533 82.162 1.00 145.47 225 PHE B CA 1
ATOM 9084 C C . PHE C 1 225 ? 88.419 119.571 83.333 1.00 145.47 225 PHE B C 1
ATOM 9085 O O . PHE C 1 225 ? 89.369 118.785 83.389 1.00 145.47 225 PHE B O 1
ATOM 9093 N N . SER C 1 226 ? 88.176 120.487 84.265 1.00 132.16 226 SER B N 1
ATOM 9094 C CA . SER C 1 226 ? 89.028 120.634 85.434 1.00 132.16 226 SER B CA 1
ATOM 9095 C C . SER C 1 226 ? 88.188 121.179 86.581 1.00 132.16 226 SER B C 1
ATOM 9096 O O . SER C 1 226 ? 87.004 121.488 86.419 1.00 132.16 226 SER B O 1
ATOM 9099 N N . ASN C 1 227 ? 88.816 121.291 87.752 1.00 126.37 227 ASN B N 1
ATOM 9100 C CA . ASN C 1 227 ? 88.141 121.840 88.921 1.00 126.37 227 ASN B CA 1
ATOM 9101 C C . ASN C 1 227 ? 87.867 123.332 88.780 1.00 126.37 227 ASN B C 1
ATOM 9102 O O . ASN C 1 227 ? 86.905 123.833 89.372 1.00 126.37 227 ASN B O 1
ATOM 9107 N N . SER C 1 228 ? 88.682 124.050 88.002 1.00 129.36 228 SER B N 1
ATOM 9108 C CA . SER C 1 228 ? 88.396 125.453 87.726 1.00 129.36 228 SER B CA 1
ATOM 9109 C C . SER C 1 228 ? 87.203 125.608 86.791 1.00 129.36 228 SER B C 1
ATOM 9110 O O . SER C 1 228 ? 86.528 126.644 86.816 1.00 129.36 228 SER B O 1
ATOM 9113 N N . GLY C 1 229 ? 86.926 124.600 85.968 1.00 132.02 229 GLY B N 1
ATOM 9114 C CA . GLY C 1 229 ? 85.770 124.623 85.094 1.00 132.02 229 GLY B CA 1
ATOM 9115 C C . GLY C 1 229 ? 86.049 124.115 83.694 1.00 132.02 229 GLY B C 1
ATOM 9116 O O . GLY C 1 229 ? 85.193 123.468 83.085 1.00 132.02 229 GLY B O 1
ATOM 9117 N N . GLY C 1 230 ? 87.241 124.379 83.179 1.00 134.28 230 GLY B N 1
ATOM 9118 C CA . GLY C 1 230 ? 87.659 123.855 81.895 1.00 134.28 230 GLY B CA 1
ATOM 9119 C C . GLY C 1 230 ? 87.727 124.928 80.823 1.00 134.28 230 GLY B C 1
ATOM 9120 O O . GLY C 1 230 ? 87.426 126.100 81.042 1.00 134.28 230 GLY B O 1
ATOM 9121 N N . ILE C 1 231 ? 88.135 124.482 79.638 1.00 140.65 231 ILE B N 1
ATOM 9122 C CA . ILE C 1 231 ? 88.317 125.336 78.470 1.00 140.65 231 ILE B CA 1
ATOM 9123 C C . ILE C 1 231 ? 87.362 124.849 77.388 1.00 140.65 231 ILE B C 1
ATOM 9124 O O . ILE C 1 231 ? 87.360 123.660 77.045 1.00 140.65 231 ILE B O 1
ATOM 9129 N N . TYR C 1 232 ? 86.556 125.761 76.852 1.00 146.61 232 TYR B N 1
ATOM 9130 C CA . TYR C 1 232 ? 85.529 125.423 75.878 1.00 146.61 232 TYR B CA 1
ATOM 9131 C C . TYR C 1 232 ? 85.898 125.914 74.485 1.00 146.61 232 TYR B C 1
ATOM 9132 O O . TYR C 1 232 ? 86.526 126.963 74.317 1.00 146.61 232 TYR B O 1
ATOM 9141 N N . ASN C 1 233 ? 85.491 125.139 73.483 1.00 159.27 233 ASN B N 1
ATOM 9142 C CA . ASN C 1 233 ? 85.560 125.532 72.082 1.00 159.27 233 ASN B CA 1
ATOM 9143 C C . ASN C 1 233 ? 84.143 125.843 71.620 1.00 159.27 233 ASN B C 1
ATOM 9144 O O . ASN C 1 233 ? 83.302 124.941 71.543 1.00 159.27 233 ASN B O 1
ATOM 9149 N N . ALA C 1 234 ? 83.882 127.110 71.312 1.00 162.93 234 ALA B N 1
ATOM 9150 C CA . ALA C 1 234 ? 82.518 127.573 71.093 1.00 162.93 234 ALA B CA 1
ATOM 9151 C C . ALA C 1 234 ? 82.501 128.531 69.908 1.00 162.93 234 ALA B C 1
ATOM 9152 O O . ALA C 1 234 ? 83.477 128.643 69.160 1.00 162.93 234 ALA B O 1
ATOM 9154 N N . ARG C 1 235 ? 81.373 129.218 69.735 1.00 170.86 235 ARG B N 1
ATOM 9155 C CA . ARG C 1 235 ? 81.214 130.231 68.702 1.00 170.86 235 ARG B CA 1
ATOM 9156 C C . ARG C 1 235 ? 80.294 131.326 69.221 1.00 170.86 235 ARG B C 1
ATOM 9157 O O . ARG C 1 235 ? 79.512 131.120 70.153 1.00 170.86 235 ARG B O 1
ATOM 9165 N N . LEU C 1 236 ? 80.404 132.503 68.612 1.00 172.40 236 LEU B N 1
ATOM 9166 C CA . LEU C 1 236 ? 79.560 133.625 68.988 1.00 172.40 236 LEU B CA 1
ATOM 9167 C C . LEU C 1 236 ? 78.199 133.524 68.302 1.00 172.40 236 LEU B C 1
ATOM 9168 O O . LEU C 1 236 ? 77.972 132.690 67.421 1.00 172.40 236 LEU B O 1
ATOM 9173 N N . LYS C 1 237 ? 77.279 134.393 68.723 1.00 177.21 237 LYS B N 1
ATOM 9174 C CA . LYS C 1 237 ? 75.938 134.426 68.155 1.00 177.21 237 LYS B CA 1
ATOM 9175 C C . LYS C 1 237 ? 75.753 135.510 67.103 1.00 177.21 237 LYS B C 1
ATOM 9176 O O . LYS C 1 237 ? 74.893 135.357 66.229 1.00 177.21 237 LYS B O 1
ATOM 9182 N N . GLU C 1 238 ? 76.523 136.599 67.173 1.00 177.85 238 GLU B N 1
ATOM 9183 C CA . GLU C 1 238 ? 76.409 137.651 66.167 1.00 177.85 238 GLU B CA 1
ATOM 9184 C C . GLU C 1 238 ? 76.975 137.199 64.827 1.00 177.85 238 GLU B C 1
ATOM 9185 O O . GLU C 1 238 ? 76.370 137.440 63.776 1.00 177.85 238 GLU B O 1
ATOM 9191 N N . ASP C 1 239 ? 78.135 136.543 64.844 1.00 174.13 239 ASP B N 1
ATOM 9192 C CA . ASP C 1 239 ? 78.741 136.020 63.626 1.00 174.13 239 ASP B CA 1
ATOM 9193 C C . ASP C 1 239 ? 79.066 134.542 63.798 1.00 174.13 239 ASP B C 1
ATOM 9194 O O . ASP C 1 239 ? 78.699 133.935 64.809 1.00 174.13 239 ASP B O 1
ATOM 9199 N N . GLY C 1 240 ? 79.748 133.955 62.819 1.00 170.58 240 GLY B N 1
ATOM 9200 C CA . GLY C 1 240 ? 80.192 132.582 62.941 1.00 170.58 240 GLY B CA 1
ATOM 9201 C C . GLY C 1 240 ? 81.378 132.463 63.874 1.00 170.58 240 GLY B C 1
ATOM 9202 O O . GLY C 1 240 ? 81.299 131.781 64.902 1.00 170.58 240 GLY B O 1
ATOM 9203 N N . LYS C 1 241 ? 82.485 133.115 63.497 1.00 163.29 241 LYS B N 1
ATOM 9204 C CA . LYS C 1 241 ? 83.703 133.285 64.291 1.00 163.29 241 LYS B CA 1
ATOM 9205 C C . LYS C 1 241 ? 84.393 131.982 64.690 1.00 163.29 241 LYS B C 1
ATOM 9206 O O . LYS C 1 241 ? 83.980 130.887 64.294 1.00 163.29 241 LYS B O 1
ATOM 9212 N N . LYS C 1 242 ? 85.473 132.112 65.457 1.00 149.97 242 LYS B N 1
ATOM 9213 C CA . LYS C 1 242 ? 86.207 130.968 65.991 1.00 149.97 242 LYS B CA 1
ATOM 9214 C C . LYS C 1 242 ? 86.888 131.441 67.266 1.00 149.97 242 LYS B C 1
ATOM 9215 O O . LYS C 1 242 ? 87.893 132.155 67.202 1.00 149.97 242 LYS B O 1
ATOM 9221 N N . ILE C 1 243 ? 86.345 131.053 68.415 1.00 147.07 243 ILE B N 1
ATOM 9222 C CA . ILE C 1 243 ? 86.804 131.569 69.696 1.00 147.07 243 ILE B CA 1
ATOM 9223 C C . ILE C 1 243 ? 87.291 130.420 70.566 1.00 147.07 243 ILE B C 1
ATOM 9224 O O . ILE C 1 243 ? 86.838 129.278 70.442 1.00 147.07 243 ILE B O 1
ATOM 9229 N N . ILE C 1 244 ? 88.234 130.736 71.448 1.00 137.43 244 ILE B N 1
ATOM 9230 C CA . ILE C 1 244 ? 88.672 129.835 72.506 1.00 137.43 244 ILE B CA 1
ATOM 9231 C C . ILE C 1 244 ? 88.184 130.425 73.820 1.00 137.43 244 ILE B C 1
ATOM 9232 O O . ILE C 1 244 ? 88.635 131.501 74.233 1.00 137.43 244 ILE B O 1
ATOM 9237 N N . LEU C 1 245 ? 87.257 129.732 74.466 1.00 135.52 245 LEU B N 1
ATOM 9238 C CA . LEU C 1 245 ? 86.571 130.252 75.636 1.00 135.52 245 LEU B CA 1
ATOM 9239 C C . LEU C 1 245 ? 87.296 129.813 76.909 1.00 135.52 245 LEU B C 1
ATOM 9240 O O . LEU C 1 245 ? 88.039 128.832 76.925 1.00 135.52 245 LEU B O 1
ATOM 9245 N N . LYS C 1 246 ? 87.077 130.560 77.989 1.00 123.22 246 LYS B N 1
ATOM 9246 C CA . LYS C 1 246 ? 87.635 130.226 79.288 1.00 123.22 246 LYS B CA 1
ATOM 9247 C C . LYS C 1 246 ? 86.499 130.115 80.293 1.00 123.22 246 LYS B C 1
ATOM 9248 O O . LYS C 1 246 ? 85.351 130.469 80.010 1.00 123.22 246 LYS B O 1
ATOM 9254 N N . GLU C 1 247 ? 86.829 129.612 81.480 1.00 130.75 247 GLU B N 1
ATOM 9255 C CA . GLU C 1 247 ? 85.851 129.458 82.545 1.00 130.75 247 GLU B CA 1
ATOM 9256 C C . GLU C 1 247 ? 86.561 129.568 83.884 1.00 130.75 247 GLU B C 1
ATOM 9257 O O . GLU C 1 247 ? 87.778 129.388 83.981 1.00 130.75 247 GLU B O 1
ATOM 9263 N N . ALA C 1 248 ? 85.782 129.867 84.919 1.00 122.85 248 ALA B N 1
ATOM 9264 C CA . ALA C 1 248 ? 86.305 129.984 86.271 1.00 122.85 248 ALA B CA 1
ATOM 9265 C C . ALA C 1 248 ? 85.180 129.702 87.254 1.00 122.85 248 ALA B C 1
ATOM 9266 O O . ALA C 1 248 ? 84.001 129.682 86.895 1.00 122.85 248 ALA B O 1
ATOM 9268 N N . ARG C 1 249 ? 85.561 129.477 88.504 1.00 118.01 249 ARG B N 1
ATOM 9269 C CA . ARG C 1 249 ? 84.628 129.274 89.598 1.00 118.01 249 ARG B CA 1
ATOM 9270 C C . ARG C 1 249 ? 85.003 130.203 90.742 1.00 118.01 249 ARG B C 1
ATOM 9271 O O . ARG C 1 249 ? 86.183 130.522 90.917 1.00 118.01 249 ARG B O 1
ATOM 9279 N N . PRO C 1 250 ? 84.027 130.667 91.526 1.00 109.86 250 PRO B N 1
ATOM 9280 C CA . PRO C 1 250 ? 84.359 131.557 92.648 1.00 109.86 250 PRO B CA 1
ATOM 9281 C C . PRO C 1 250 ? 85.025 130.793 93.783 1.00 109.86 250 PRO B C 1
ATOM 9282 O O . PRO C 1 250 ? 84.529 129.751 94.220 1.00 109.86 250 PRO B O 1
ATOM 9286 N N . TYR C 1 251 ? 86.163 131.331 94.245 1.00 105.29 251 TYR B N 1
ATOM 9287 C CA . TYR C 1 251 ? 86.972 130.780 95.342 1.00 105.29 251 TYR B CA 1
ATOM 9288 C C . TYR C 1 251 ? 87.406 129.338 95.073 1.00 105.29 251 TYR B C 1
ATOM 9289 O O . TYR C 1 251 ? 87.446 128.503 95.977 1.00 105.29 251 TYR B O 1
ATOM 9298 N N . THR C 1 252 ? 87.741 129.047 93.817 1.00 109.14 252 THR B N 1
ATOM 9299 C CA . THR C 1 252 ? 88.159 127.715 93.406 1.00 109.14 252 THR B CA 1
ATOM 9300 C C . THR C 1 252 ? 89.299 127.858 92.407 1.00 109.14 252 THR B C 1
ATOM 9301 O O . THR C 1 252 ? 89.269 128.741 91.546 1.00 109.14 252 THR B O 1
ATOM 9305 N N . GLY C 1 253 ? 90.300 126.996 92.529 1.00 101.43 253 GLY B N 1
ATOM 9306 C CA . GLY C 1 253 ? 91.526 127.122 91.780 1.00 101.43 253 GLY B CA 1
ATOM 9307 C C . GLY C 1 253 ? 92.706 127.545 92.618 1.00 101.43 253 GLY B C 1
ATOM 9308 O O . GLY C 1 253 ? 93.613 128.203 92.097 1.00 101.43 253 GLY B O 1
ATOM 9309 N N . LEU C 1 254 ? 92.723 127.188 93.897 1.00 100.08 254 LEU B N 1
ATOM 9310 C CA . LEU C 1 254 ? 93.700 127.713 94.834 1.00 100.08 254 LEU B CA 1
ATOM 9311 C C . LEU C 1 254 ? 95.001 126.925 94.775 1.00 100.08 254 LEU B C 1
ATOM 9312 O O . LEU C 1 254 ? 95.015 125.703 94.946 1.00 100.08 254 LEU B O 1
ATOM 9317 N N . GLY C 1 255 ? 96.100 127.639 94.530 1.00 101.69 255 GLY B N 1
ATOM 9318 C CA . GLY C 1 255 ? 97.424 127.063 94.574 1.00 101.69 255 GLY B CA 1
ATOM 9319 C C . GLY C 1 255 ? 97.982 127.040 95.986 1.00 101.69 255 GLY B C 1
ATOM 9320 O O . GLY C 1 255 ? 97.279 127.269 96.972 1.00 101.69 255 GLY B O 1
ATOM 9321 N N . PHE C 1 256 ? 99.284 126.758 96.075 1.00 103.87 256 PHE B N 1
ATOM 9322 C CA . PHE C 1 256 ? 99.928 126.713 97.384 1.00 103.87 256 PHE B CA 1
ATOM 9323 C C . PHE C 1 256 ? 100.143 128.110 97.951 1.00 103.87 256 PHE B C 1
ATOM 9324 O O . PHE C 1 256 ? 100.286 128.268 99.169 1.00 103.87 256 PHE B O 1
ATOM 9332 N N . ASP C 1 257 ? 100.171 129.124 97.096 1.00 106.80 257 ASP B N 1
ATOM 9333 C CA . ASP C 1 257 ? 100.001 130.501 97.528 1.00 106.80 257 ASP B CA 1
ATOM 9334 C C . ASP C 1 257 ? 98.535 130.888 97.374 1.00 106.80 257 ASP B C 1
ATOM 9335 O O . ASP C 1 257 ? 97.749 130.185 96.734 1.00 106.80 257 ASP B O 1
ATOM 9340 N N . GLY C 1 258 ? 98.164 132.020 97.964 1.00 106.55 258 GLY B N 1
ATOM 9341 C CA . GLY C 1 258 ? 96.767 132.396 97.902 1.00 106.55 258 GLY B CA 1
ATOM 9342 C C . GLY C 1 258 ? 96.435 133.171 96.646 1.00 106.55 258 GLY B C 1
ATOM 9343 O O . GLY C 1 258 ? 96.554 134.399 96.604 1.00 106.55 258 GLY B O 1
ATOM 9344 N N . THR C 1 259 ? 95.996 132.445 95.618 1.00 101.72 259 THR B N 1
ATOM 9345 C CA . THR C 1 259 ? 95.543 132.991 94.345 1.00 101.72 259 THR B CA 1
ATOM 9346 C C . THR C 1 259 ? 94.380 132.144 93.858 1.00 101.72 259 THR B C 1
ATOM 9347 O O . THR C 1 259 ? 94.388 130.921 94.019 1.00 101.72 259 THR B O 1
ATOM 9351 N N . TYR C 1 260 ? 93.387 132.789 93.260 1.00 105.06 260 TYR B N 1
ATOM 9352 C CA . TYR C 1 260 ? 92.252 132.087 92.683 1.00 105.06 260 TYR B CA 1
ATOM 9353 C C . TYR C 1 260 ? 92.204 132.318 91.177 1.00 105.06 260 TYR B C 1
ATOM 9354 O O . TYR C 1 260 ? 92.984 133.093 90.618 1.00 105.06 260 TYR B O 1
ATOM 9363 N N . SER C 1 261 ? 91.270 131.620 90.524 1.00 105.52 261 SER B N 1
ATOM 9364 C CA . SER C 1 261 ? 91.184 131.661 89.066 1.00 105.52 261 SER B CA 1
ATOM 9365 C C . SER C 1 261 ? 90.691 133.015 88.568 1.00 105.52 261 SER B C 1
ATOM 9366 O O . SER C 1 261 ? 91.035 133.434 87.455 1.00 105.52 261 SER B O 1
ATOM 9369 N N . SER C 1 262 ? 89.888 133.712 89.377 1.00 107.47 262 SER B N 1
ATOM 9370 C CA . SER C 1 262 ? 89.388 135.027 88.993 1.00 107.47 262 SER B CA 1
ATOM 9371 C C . SER C 1 262 ? 90.490 136.077 88.942 1.00 107.47 262 SER B C 1
ATOM 9372 O O . SER C 1 262 ? 90.367 137.049 88.191 1.00 107.47 262 SER B O 1
ATOM 9375 N N . GLU C 1 263 ? 91.558 135.907 89.724 1.00 107.51 263 GLU B N 1
ATOM 9376 C CA . GLU C 1 263 ? 92.699 136.810 89.623 1.00 107.51 263 GLU B CA 1
ATOM 9377 C C . GLU C 1 263 ? 93.513 136.527 88.364 1.00 107.51 263 GLU B C 1
ATOM 9378 O O . GLU C 1 263 ? 93.943 137.459 87.669 1.00 107.51 263 GLU B O 1
ATOM 9384 N N . LYS C 1 264 ? 93.718 135.245 88.048 1.00 105.37 264 LYS B N 1
ATOM 9385 C CA . LYS C 1 264 ? 94.503 134.864 86.879 1.00 105.37 264 LYS B CA 1
ATOM 9386 C C . LYS C 1 264 ? 93.804 135.211 85.571 1.00 105.37 264 LYS B C 1
ATOM 9387 O O . LYS C 1 264 ? 94.474 135.591 84.606 1.00 105.37 264 LYS B O 1
ATOM 9393 N N . LEU C 1 265 ? 92.473 135.094 85.519 1.00 105.99 265 LEU B N 1
ATOM 9394 C CA . LEU C 1 265 ? 91.741 135.512 84.325 1.00 105.99 265 LEU B CA 1
ATOM 9395 C C . LEU C 1 265 ? 91.828 137.018 84.103 1.00 105.99 265 LEU B C 1
ATOM 9396 O O . LEU C 1 265 ? 91.959 137.467 82.958 1.00 105.99 265 LEU B O 1
ATOM 9401 N N . ALA C 1 266 ? 91.773 137.808 85.181 1.00 105.32 266 ALA B N 1
ATOM 9402 C CA . ALA C 1 266 ? 91.932 139.255 85.059 1.00 105.32 266 ALA B CA 1
ATOM 9403 C C . ALA C 1 266 ? 93.346 139.626 84.625 1.00 105.32 266 ALA B C 1
ATOM 9404 O O . ALA C 1 266 ? 93.532 140.556 83.828 1.00 105.32 266 ALA B O 1
ATOM 9406 N N . SER C 1 267 ? 94.351 138.907 85.138 1.00 105.23 267 SER B N 1
ATOM 9407 C CA . SER C 1 267 ? 95.729 139.131 84.703 1.00 105.23 267 SER B CA 1
ATOM 9408 C C . SER C 1 267 ? 95.916 138.767 83.233 1.00 105.23 267 SER B C 1
ATOM 9409 O O . SER C 1 267 ? 96.633 139.465 82.504 1.00 105.23 267 SER B O 1
ATOM 9412 N N . GLU C 1 268 ? 95.268 137.684 82.784 1.00 108.53 268 GLU B N 1
ATOM 9413 C CA . GLU C 1 268 ? 95.291 137.310 81.372 1.00 108.53 268 GLU B CA 1
ATOM 9414 C C . GLU C 1 268 ? 94.644 138.380 80.502 1.00 108.53 268 GLU B C 1
ATOM 9415 O O . GLU C 1 268 ? 95.176 138.730 79.441 1.00 108.53 268 GLU B O 1
ATOM 9421 N N . CYS C 1 269 ? 93.504 138.918 80.946 1.00 112.65 269 CYS B N 1
ATOM 9422 C CA . CYS C 1 269 ? 92.814 139.957 80.185 1.00 112.65 269 CYS B CA 1
ATOM 9423 C C . CYS C 1 269 ? 93.641 141.235 80.101 1.00 112.65 269 CYS B C 1
ATOM 9424 O O . CYS C 1 269 ? 93.698 141.869 79.042 1.00 112.65 269 CYS B O 1
ATOM 9427 N N . LYS C 1 270 ? 94.309 141.611 81.196 1.00 110.51 270 LYS B N 1
ATOM 9428 C CA . LYS C 1 270 ? 95.169 142.792 81.170 1.00 110.51 270 LYS B CA 1
ATOM 9429 C C . LYS C 1 270 ? 96.380 142.581 80.263 1.00 110.51 270 LYS B C 1
ATOM 9430 O O . LYS C 1 270 ? 96.738 143.467 79.474 1.00 110.51 270 LYS B O 1
ATOM 9436 N N . ALA C 1 271 ? 97.000 141.397 80.333 1.00 113.57 271 ALA B N 1
ATOM 9437 C CA . ALA C 1 271 ? 98.176 141.122 79.515 1.00 113.57 271 ALA B CA 1
ATOM 9438 C C . ALA C 1 271 ? 97.843 140.955 78.037 1.00 113.57 271 ALA B C 1
ATOM 9439 O O . ALA C 1 271 ? 98.717 141.177 77.193 1.00 113.57 271 ALA B O 1
ATOM 9441 N N . LEU C 1 272 ? 96.612 140.569 77.702 1.00 110.63 272 LEU B N 1
ATOM 9442 C CA . LEU C 1 272 ? 96.217 140.502 76.301 1.00 110.63 272 LEU B CA 1
ATOM 9443 C C . LEU C 1 272 ? 95.616 141.801 75.785 1.00 110.63 272 LEU B C 1
ATOM 9444 O O . LEU C 1 272 ? 95.557 141.994 74.565 1.00 110.63 272 LEU B O 1
ATOM 9449 N N . LYS C 1 273 ? 95.168 142.693 76.669 1.00 115.58 273 LYS B N 1
ATOM 9450 C CA . LYS C 1 273 ? 94.703 143.999 76.225 1.00 115.58 273 LYS B CA 1
ATOM 9451 C C . LYS C 1 273 ? 95.833 145.014 76.119 1.00 115.58 273 LYS B C 1
ATOM 9452 O O . LYS C 1 273 ? 95.702 145.997 75.379 1.00 115.58 273 LYS B O 1
ATOM 9458 N N . ILE C 1 274 ? 96.935 144.803 76.844 1.00 112.32 274 ILE B N 1
ATOM 9459 C CA . ILE C 1 274 ? 98.108 145.658 76.669 1.00 112.32 274 ILE B CA 1
ATOM 9460 C C . ILE C 1 274 ? 98.730 145.434 75.291 1.00 112.32 274 ILE B C 1
ATOM 9461 O O . ILE C 1 274 ? 99.108 146.389 74.599 1.00 112.32 274 ILE B O 1
ATOM 9466 N N . LEU C 1 275 ? 98.778 144.182 74.840 1.00 117.70 275 LEU B N 1
ATOM 9467 C CA . LEU C 1 275 ? 99.380 143.810 73.559 1.00 117.70 275 LEU B CA 1
ATOM 9468 C C . LEU C 1 275 ? 98.331 143.589 72.477 1.00 117.70 275 LEU B C 1
ATOM 9469 O O . LEU C 1 275 ? 98.445 142.659 71.673 1.00 117.70 275 LEU B O 1
ATOM 9474 N N . ASN C 1 276 ? 97.289 144.426 72.445 1.00 123.48 276 ASN B N 1
ATOM 9475 C CA . ASN C 1 276 ? 96.203 144.244 71.486 1.00 123.48 276 ASN B CA 1
ATOM 9476 C C . ASN C 1 276 ? 96.625 144.588 70.060 1.00 123.48 276 ASN B C 1
ATOM 9477 O O . ASN C 1 276 ? 96.031 144.084 69.101 1.00 123.48 276 ASN B O 1
ATOM 9482 N N . GLU C 1 277 ? 97.652 145.424 69.897 1.00 127.35 277 GLU B N 1
ATOM 9483 C CA . GLU C 1 277 ? 98.065 145.878 68.575 1.00 127.35 277 GLU B CA 1
ATOM 9484 C C . GLU C 1 277 ? 99.020 144.919 67.875 1.00 127.35 277 GLU B C 1
ATOM 9485 O O . GLU C 1 277 ? 99.553 145.270 66.817 1.00 127.35 277 GLU B O 1
ATOM 9491 N N . TRP C 1 278 ? 99.251 143.733 68.427 1.00 118.35 278 TRP B N 1
ATOM 9492 C CA . TRP C 1 278 ? 100.292 142.840 67.944 1.00 118.35 278 TRP B CA 1
ATOM 9493 C C . TRP C 1 278 ? 99.677 141.635 67.242 1.00 118.35 278 TRP B C 1
ATOM 9494 O O . TRP C 1 278 ? 98.645 141.106 67.664 1.00 118.35 278 TRP B O 1
ATOM 9505 N N . SER C 1 279 ? 100.327 141.205 66.163 1.00 119.85 279 SER B N 1
ATOM 9506 C CA . SER C 1 279 ? 99.818 140.132 65.319 1.00 119.85 279 SER B CA 1
ATOM 9507 C C . SER C 1 279 ? 100.213 138.744 65.806 1.00 119.85 279 SER B C 1
ATOM 9508 O O . SER C 1 279 ? 99.801 137.751 65.198 1.00 119.85 279 SER B O 1
ATOM 9511 N N . GLU C 1 280 ? 100.995 138.647 66.881 1.00 116.88 280 GLU B N 1
ATOM 9512 C CA . GLU C 1 280 ? 101.386 137.360 67.446 1.00 116.88 280 GLU B CA 1
ATOM 9513 C C . GLU C 1 280 ? 100.915 137.236 68.890 1.00 116.88 280 GLU B C 1
ATOM 9514 O O . GLU C 1 280 ? 101.549 136.562 69.705 1.00 116.88 280 GLU B O 1
ATOM 9520 N N . ALA C 1 281 ? 99.798 137.889 69.215 1.00 122.19 281 ALA B N 1
ATOM 9521 C CA . ALA C 1 281 ? 99.149 137.801 70.507 1.00 122.19 281 ALA B CA 1
ATOM 9522 C C . ALA C 1 281 ? 97.654 137.786 70.231 1.00 122.19 281 ALA B C 1
ATOM 9523 O O . ALA C 1 281 ? 97.205 138.459 69.291 1.00 122.19 281 ALA B O 1
ATOM 9525 N N . PRO C 1 282 ? 96.870 137.031 70.999 1.00 122.59 282 PRO B N 1
ATOM 9526 C CA . PRO C 1 282 ? 95.428 136.944 70.733 1.00 122.59 282 PRO B CA 1
ATOM 9527 C C . PRO C 1 282 ? 94.705 138.242 71.067 1.00 122.59 282 PRO B C 1
ATOM 9528 O O . PRO C 1 282 ? 95.208 139.116 71.776 1.00 122.59 282 PRO B O 1
ATOM 9532 N N . LYS C 1 283 ? 93.493 138.355 70.528 1.00 122.31 283 LYS B N 1
ATOM 9533 C CA . LYS C 1 283 ? 92.638 139.518 70.719 1.00 122.31 283 LYS B CA 1
ATOM 9534 C C . LYS C 1 283 ? 91.429 139.117 71.550 1.00 122.31 283 LYS B C 1
ATOM 9535 O O . LYS C 1 283 ? 90.806 138.083 71.286 1.00 122.31 283 LYS B O 1
ATOM 9541 N N . ILE C 1 284 ? 91.101 139.932 72.548 1.00 119.19 284 ILE B N 1
ATOM 9542 C CA . ILE C 1 284 ? 89.969 139.656 73.427 1.00 119.19 284 ILE B CA 1
ATOM 9543 C C . ILE C 1 284 ? 88.692 140.053 72.695 1.00 119.19 284 ILE B C 1
ATOM 9544 O O . ILE C 1 284 ? 88.507 141.219 72.340 1.00 119.19 284 ILE B O 1
ATOM 9549 N N . TYR C 1 285 ? 87.808 139.083 72.468 1.00 125.97 285 TYR B N 1
ATOM 9550 C CA . TYR C 1 285 ? 86.517 139.373 71.857 1.00 125.97 285 TYR B CA 1
ATOM 9551 C C . TYR C 1 285 ? 85.421 139.621 72.882 1.00 125.97 285 TYR B C 1
ATOM 9552 O O . TYR C 1 285 ? 84.498 140.397 72.610 1.00 125.97 285 TYR B O 1
ATOM 9561 N N . TRP C 1 286 ? 85.499 138.988 74.052 1.00 127.52 286 TRP B N 1
ATOM 9562 C CA . TRP C 1 286 ? 84.463 139.138 75.063 1.00 127.52 286 TRP B CA 1
ATOM 9563 C C . TRP C 1 286 ? 85.032 138.844 76.443 1.00 127.52 286 TRP B C 1
ATOM 9564 O O . TRP C 1 286 ? 85.658 137.802 76.656 1.00 127.52 286 TRP B O 1
ATOM 9575 N N . HIS C 1 287 ? 84.811 139.772 77.371 1.00 121.92 287 HIS B N 1
ATOM 9576 C CA . HIS C 1 287 ? 85.100 139.561 78.784 1.00 121.92 287 HIS B CA 1
ATOM 9577 C C . HIS C 1 287 ? 83.873 139.995 79.569 1.00 121.92 287 HIS B C 1
ATOM 9578 O O . HIS C 1 287 ? 83.371 141.104 79.362 1.00 121.92 287 HIS B O 1
ATOM 9585 N N . GLY C 1 288 ? 83.397 139.134 80.458 1.00 126.70 288 GLY B N 1
ATOM 9586 C CA . GLY C 1 288 ? 82.228 139.473 81.242 1.00 126.70 288 GLY B CA 1
ATOM 9587 C C . GLY C 1 288 ? 82.053 138.538 82.416 1.00 126.70 288 GLY B C 1
ATOM 9588 O O . GLY C 1 288 ? 82.938 137.744 82.739 1.00 126.70 288 GLY B O 1
ATOM 9589 N N . LYS C 1 289 ? 80.890 138.651 83.054 1.00 131.99 289 LYS B N 1
ATOM 9590 C CA . LYS C 1 289 ? 80.538 137.851 84.219 1.00 131.99 289 LYS B CA 1
ATOM 9591 C C . LYS C 1 289 ? 79.066 137.490 84.116 1.00 131.99 289 LYS B C 1
ATOM 9592 O O . LYS C 1 289 ? 78.225 138.377 83.951 1.00 131.99 289 LYS B O 1
ATOM 9598 N N . ILE C 1 290 ? 78.753 136.199 84.217 1.00 135.81 290 ILE B N 1
ATOM 9599 C CA . ILE C 1 290 ? 77.387 135.754 83.975 1.00 135.81 290 ILE B CA 1
ATOM 9600 C C . ILE C 1 290 ? 76.556 135.633 85.248 1.00 135.81 290 ILE B C 1
ATOM 9601 O O . ILE C 1 290 ? 75.502 136.279 85.343 1.00 135.81 290 ILE B O 1
ATOM 9606 N N . TRP C 1 291 ? 76.981 134.826 86.220 1.00 141.09 291 TRP B N 1
ATOM 9607 C CA . TRP C 1 291 ? 76.385 134.904 87.547 1.00 141.09 291 TRP B CA 1
ATOM 9608 C C . TRP C 1 291 ? 77.505 135.217 88.531 1.00 141.09 291 TRP B C 1
ATOM 9609 O O . TRP C 1 291 ? 77.538 136.281 89.157 1.00 141.09 291 TRP B O 1
ATOM 9620 N N . GLU C 1 292 ? 78.430 134.261 88.654 1.00 133.95 292 GLU B N 1
ATOM 9621 C CA . GLU C 1 292 ? 79.691 134.391 89.368 1.00 133.95 292 GLU B CA 1
ATOM 9622 C C . GLU C 1 292 ? 80.843 133.754 88.610 1.00 133.95 292 GLU B C 1
ATOM 9623 O O . GLU C 1 292 ? 82.000 134.097 88.874 1.00 133.95 292 GLU B O 1
ATOM 9629 N N . HIS C 1 293 ? 80.557 132.825 87.700 1.00 128.19 293 HIS B N 1
ATOM 9630 C CA . HIS C 1 293 ? 81.589 132.185 86.897 1.00 128.19 293 HIS B CA 1
ATOM 9631 C C . HIS C 1 293 ? 82.137 133.180 85.887 1.00 128.19 293 HIS B C 1
ATOM 9632 O O . HIS C 1 293 ? 81.398 133.670 85.027 1.00 128.19 293 HIS B O 1
ATOM 9639 N N . THR C 1 294 ? 83.425 133.488 85.994 1.00 124.13 294 THR B N 1
ATOM 9640 C CA . THR C 1 294 ? 84.049 134.422 85.071 1.00 124.13 294 THR B CA 1
ATOM 9641 C C . THR C 1 294 ? 84.241 133.750 83.719 1.00 124.13 294 THR B C 1
ATOM 9642 O O . THR C 1 294 ? 84.876 132.696 83.622 1.00 124.13 294 THR B O 1
ATOM 9646 N N . PHE C 1 295 ? 83.689 134.364 82.676 1.00 124.17 295 PHE B N 1
ATOM 9647 C CA . PHE C 1 295 ? 83.764 133.838 81.321 1.00 124.17 295 PHE B CA 1
ATOM 9648 C C . PHE C 1 295 ? 84.595 134.786 80.472 1.00 124.17 295 PHE B C 1
ATOM 9649 O O . PHE C 1 295 ? 84.406 136.005 80.530 1.00 124.17 295 PHE B O 1
ATOM 9657 N N . LEU C 1 296 ? 85.507 134.223 79.688 1.00 122.95 296 LEU B N 1
ATOM 9658 C CA . LEU C 1 296 ? 86.414 135.005 78.866 1.00 122.95 296 LEU B CA 1
ATOM 9659 C C . LEU C 1 296 ? 86.640 134.268 77.556 1.00 122.95 296 LEU B C 1
ATOM 9660 O O . LEU C 1 296 ? 86.809 133.045 77.546 1.00 122.95 296 LEU B O 1
ATOM 9665 N N . GLY C 1 297 ? 86.640 135.014 76.456 1.00 127.71 297 GLY B N 1
ATOM 9666 C CA . GLY C 1 297 ? 86.786 134.410 75.147 1.00 127.71 297 GLY B CA 1
ATOM 9667 C C . GLY C 1 297 ? 87.826 135.088 74.281 1.00 127.71 297 GLY B C 1
ATOM 9668 O O . GLY C 1 297 ? 87.714 136.279 73.976 1.00 127.71 297 GLY B O 1
ATOM 9669 N N . ILE C 1 298 ? 88.844 134.332 73.874 1.00 129.21 298 ILE B N 1
ATOM 9670 C CA . ILE C 1 298 ? 89.899 134.833 73.007 1.00 129.21 298 ILE B CA 1
ATOM 9671 C C . ILE C 1 298 ? 89.806 134.119 71.667 1.00 129.21 298 ILE B C 1
ATOM 9672 O O . ILE C 1 298 ? 89.156 133.079 71.532 1.00 129.21 298 ILE B O 1
ATOM 9677 N N . GLU C 1 299 ? 90.467 134.698 70.669 1.00 127.40 299 GLU B N 1
ATOM 9678 C CA . GLU C 1 299 ? 90.394 134.182 69.312 1.00 127.40 299 GLU B CA 1
ATOM 9679 C C . GLU C 1 299 ? 91.174 132.876 69.180 1.00 127.40 299 GLU B C 1
ATOM 9680 O O . GLU C 1 299 ? 92.071 132.568 69.969 1.00 127.40 299 GLU B O 1
ATOM 9686 N N . HIS C 1 300 ? 90.810 132.102 68.161 1.00 135.32 300 HIS B N 1
ATOM 9687 C CA . HIS C 1 300 ? 91.419 130.800 67.904 1.00 135.32 300 HIS B CA 1
ATOM 9688 C C . HIS C 1 300 ? 92.611 131.055 66.991 1.00 135.32 300 HIS B C 1
ATOM 9689 O O . HIS C 1 300 ? 92.449 131.371 65.810 1.00 135.32 300 HIS B O 1
ATOM 9696 N N . MET C 1 301 ? 93.815 130.916 67.539 1.00 133.69 301 MET B N 1
ATOM 9697 C CA . MET C 1 301 ? 95.025 131.048 66.742 1.00 133.69 301 MET B CA 1
ATOM 9698 C C . MET C 1 301 ? 95.392 129.701 66.136 1.00 133.69 301 MET B C 1
ATOM 9699 O O . MET C 1 301 ? 95.591 128.718 66.857 1.00 133.69 301 MET B O 1
ATOM 9704 N N . LYS C 1 302 ? 95.479 129.658 64.810 1.00 122.97 302 LYS B N 1
ATOM 9705 C CA . LYS C 1 302 ? 95.843 128.436 64.115 1.00 122.97 302 LYS B CA 1
ATOM 9706 C C . LYS C 1 302 ? 97.341 128.178 64.242 1.00 122.97 302 LYS B C 1
ATOM 9707 O O . LYS C 1 302 ? 98.121 129.051 64.634 1.00 122.97 302 LYS B O 1
ATOM 9713 N N . GLY C 1 303 ? 97.740 126.957 63.921 1.00 109.85 303 GLY B N 1
ATOM 9714 C CA . GLY C 1 303 ? 99.133 126.581 63.914 1.00 109.85 303 GLY B CA 1
ATOM 9715 C C . GLY C 1 303 ? 99.329 125.218 64.534 1.00 109.85 303 GLY B C 1
ATOM 9716 O O . GLY C 1 303 ? 98.378 124.479 64.783 1.00 109.85 303 GLY B O 1
ATOM 9717 N N . VAL C 1 304 ? 100.593 124.890 64.782 1.00 93.71 304 VAL B N 1
ATOM 9718 C CA . VAL C 1 304 ? 100.978 123.614 65.378 1.00 93.71 304 VAL B CA 1
ATOM 9719 C C . VAL C 1 304 ? 102.010 123.899 66.469 1.00 93.71 304 VAL B C 1
ATOM 9720 O O . VAL C 1 304 ? 102.857 124.790 66.302 1.00 93.71 304 VAL B O 1
ATOM 9724 N N . PRO C 1 305 ? 101.933 123.239 67.624 1.00 86.53 305 PRO B N 1
ATOM 9725 C CA . PRO C 1 305 ? 102.982 123.404 68.634 1.00 86.53 305 PRO B CA 1
ATOM 9726 C C . PRO C 1 305 ? 104.288 122.764 68.190 1.00 86.53 305 PRO B C 1
ATOM 9727 O O . PRO C 1 305 ? 104.331 121.915 67.297 1.00 86.53 305 PRO B O 1
ATOM 9731 N N . LEU C 1 306 ? 105.373 123.194 68.839 1.00 77.01 306 LEU B N 1
ATOM 9732 C CA . LEU C 1 306 ? 106.706 122.758 68.440 1.00 77.01 306 LEU B CA 1
ATOM 9733 C C . LEU C 1 306 ? 107.002 121.313 68.824 1.00 77.01 306 LEU B C 1
ATOM 9734 O O . LEU C 1 306 ? 107.952 120.734 68.286 1.00 77.01 306 LEU B O 1
ATOM 9739 N N . ASN C 1 307 ? 106.218 120.722 69.734 1.00 74.42 307 ASN B N 1
ATOM 9740 C CA . ASN C 1 307 ? 106.425 119.327 70.119 1.00 74.42 307 ASN B CA 1
ATOM 9741 C C . ASN C 1 307 ? 106.157 118.368 68.967 1.00 74.42 307 ASN B C 1
ATOM 9742 O O . ASN C 1 307 ? 106.743 117.281 68.922 1.00 74.42 307 ASN B O 1
ATOM 9747 N N . ARG C 1 308 ? 105.283 118.742 68.036 1.00 77.99 308 ARG B N 1
ATOM 9748 C CA . ARG C 1 308 ? 105.104 117.962 66.821 1.00 77.99 308 ARG B CA 1
ATOM 9749 C C . ARG C 1 308 ? 105.966 118.472 65.676 1.00 77.99 308 ARG B C 1
ATOM 9750 O O . ARG C 1 308 ? 106.348 117.684 64.802 1.00 77.99 308 ARG B O 1
ATOM 9758 N N . TRP C 1 309 ? 106.300 119.767 65.681 1.00 76.75 309 TRP B N 1
ATOM 9759 C CA . TRP C 1 309 ? 107.127 120.339 64.620 1.00 76.75 309 TRP B CA 1
ATOM 9760 C C . TRP C 1 309 ? 108.549 119.794 64.661 1.00 76.75 309 TRP B C 1
ATOM 9761 O O . TRP C 1 309 ? 109.156 119.556 63.608 1.00 76.75 309 TRP B O 1
ATOM 9772 N N . VAL C 1 310 ? 109.098 119.603 65.865 1.00 72.17 310 VAL B N 1
ATOM 9773 C CA . VAL C 1 310 ? 110.444 119.051 66.001 1.00 72.17 310 VAL B CA 1
ATOM 9774 C C . VAL C 1 310 ? 110.481 117.607 65.514 1.00 72.17 310 VAL B C 1
ATOM 9775 O O . VAL C 1 310 ? 111.349 117.229 64.722 1.00 72.17 310 VAL B O 1
ATOM 9779 N N . THR C 1 311 ? 109.503 116.796 65.926 1.00 77.12 311 THR B N 1
ATOM 9780 C CA . THR C 1 311 ? 109.456 115.409 65.474 1.00 77.12 311 THR B CA 1
ATOM 9781 C C . THR C 1 311 ? 109.083 115.282 64.002 1.00 77.12 311 THR B C 1
ATOM 9782 O O . THR C 1 311 ? 109.329 114.229 63.405 1.00 77.12 311 THR B O 1
ATOM 9786 N N . ASN C 1 312 ? 108.498 116.319 63.404 1.00 80.89 312 ASN B N 1
ATOM 9787 C CA . ASN C 1 312 ? 108.224 116.309 61.975 1.00 80.89 312 ASN B CA 1
ATOM 9788 C C . ASN C 1 312 ? 109.317 116.966 61.140 1.00 80.89 312 ASN B C 1
ATOM 9789 O O . ASN C 1 312 ? 109.254 116.891 59.908 1.00 80.89 312 ASN B O 1
ATOM 9794 N N . ASN C 1 313 ? 110.313 117.608 61.760 1.00 80.84 313 ASN B N 1
ATOM 9795 C CA . ASN C 1 313 ? 111.326 118.322 60.994 1.00 80.84 313 ASN B CA 1
ATOM 9796 C C . ASN C 1 313 ? 112.769 118.060 61.413 1.00 80.84 313 ASN B C 1
ATOM 9797 O O . ASN C 1 313 ? 113.680 118.513 60.712 1.00 80.84 313 ASN B O 1
ATOM 9802 N N . PHE C 1 314 ? 113.009 117.367 62.523 1.00 80.11 314 PHE B N 1
ATOM 9803 C CA . PHE C 1 314 ? 114.374 116.993 62.872 1.00 80.11 314 PHE B CA 1
ATOM 9804 C C . PHE C 1 314 ? 114.868 115.910 61.916 1.00 80.11 314 PHE B C 1
ATOM 9805 O O . PHE C 1 314 ? 114.080 115.066 61.477 1.00 80.11 314 PHE B O 1
ATOM 9813 N N . PRO C 1 315 ? 116.156 115.912 61.557 1.00 85.41 315 PRO B N 1
ATOM 9814 C CA . PRO C 1 315 ? 116.683 114.783 60.782 1.00 85.41 315 PRO B CA 1
ATOM 9815 C C . PRO C 1 315 ? 116.784 113.542 61.650 1.00 85.41 315 PRO B C 1
ATOM 9816 O O . PRO C 1 315 ? 117.695 113.411 62.474 1.00 85.41 315 PRO B O 1
ATOM 9820 N N . LEU C 1 316 ? 115.845 112.618 61.459 1.00 94.44 316 LEU B N 1
ATOM 9821 C CA . LEU C 1 316 ? 115.717 111.438 62.303 1.00 94.44 316 LEU B CA 1
ATOM 9822 C C . LEU C 1 316 ? 116.374 110.214 61.682 1.00 94.44 316 LEU B C 1
ATOM 9823 O O . LEU C 1 316 ? 117.059 109.459 62.375 1.00 94.44 316 LEU B O 1
ATOM 9828 N N . TYR C 1 317 ? 116.167 109.998 60.387 1.00 105.57 317 TYR B N 1
ATOM 9829 C CA . TYR C 1 317 ? 116.863 108.950 59.664 1.00 105.57 317 TYR B CA 1
ATOM 9830 C C . TYR C 1 317 ? 117.990 109.562 58.835 1.00 105.57 317 TYR B C 1
ATOM 9831 O O . TYR C 1 317 ? 118.265 110.762 58.906 1.00 105.57 317 TYR B O 1
ATOM 9840 N N . GLU C 1 318 ? 118.660 108.722 58.044 1.00 124.27 318 GLU B N 1
ATOM 9841 C CA . GLU C 1 318 ? 119.858 109.168 57.339 1.00 124.27 318 GLU B CA 1
ATOM 9842 C C . GLU C 1 318 ? 119.501 110.068 56.157 1.00 124.27 318 GLU B C 1
ATOM 9843 O O . GLU C 1 318 ? 120.141 111.104 55.942 1.00 124.27 318 GLU B O 1
ATOM 9849 N N . VAL C 1 319 ? 118.481 109.696 55.380 1.00 122.16 319 VAL B N 1
ATOM 9850 C CA . VAL C 1 319 ? 117.866 110.613 54.418 1.00 122.16 319 VAL B CA 1
ATOM 9851 C C . VAL C 1 319 ? 116.372 110.817 54.697 1.00 122.16 319 VAL B C 1
ATOM 9852 O O . VAL C 1 319 ? 115.509 110.021 54.306 1.00 122.16 319 VAL B O 1
ATOM 9856 N N . VAL C 1 320 ? 116.062 111.881 55.434 1.00 117.00 320 VAL B N 1
ATOM 9857 C CA . VAL C 1 320 ? 114.686 112.342 55.580 1.00 117.00 320 VAL B CA 1
ATOM 9858 C C . VAL C 1 320 ? 114.590 113.790 55.098 1.00 117.00 320 VAL B C 1
ATOM 9859 O O . VAL C 1 320 ? 113.610 114.174 54.448 1.00 117.00 320 VAL B O 1
ATOM 9863 N N . ASP C 1 321 ? 115.614 114.594 55.381 1.00 119.26 321 ASP B N 1
ATOM 9864 C CA . ASP C 1 321 ? 115.639 116.017 55.050 1.00 119.26 321 ASP B CA 1
ATOM 9865 C C . ASP C 1 321 ? 116.654 116.230 53.929 1.00 119.26 321 ASP B C 1
ATOM 9866 O O . ASP C 1 321 ? 117.839 116.456 54.178 1.00 119.26 321 ASP B O 1
ATOM 9871 N N . LYS C 1 322 ? 116.180 116.155 52.689 1.00 121.80 322 LYS B N 1
ATOM 9872 C CA . LYS C 1 322 ? 117.028 116.478 51.552 1.00 121.80 322 LYS B CA 1
ATOM 9873 C C . LYS C 1 322 ? 117.209 117.989 51.436 1.00 121.80 322 LYS B C 1
ATOM 9874 O O . LYS C 1 322 ? 116.416 118.779 51.959 1.00 121.80 322 LYS B O 1
ATOM 9880 N N . THR C 1 323 ? 118.295 118.377 50.754 1.00 122.79 323 THR B N 1
ATOM 9881 C CA . THR C 1 323 ? 118.724 119.760 50.505 1.00 122.79 323 THR B CA 1
ATOM 9882 C C . THR C 1 323 ? 118.944 120.565 51.787 1.00 122.79 323 THR B C 1
ATOM 9883 O O . THR C 1 323 ? 118.831 121.797 51.762 1.00 122.79 323 THR B O 1
ATOM 9887 N N . LYS C 1 324 ? 119.253 119.870 52.891 1.00 108.29 324 LYS B N 1
ATOM 9888 C CA . LYS C 1 324 ? 119.705 120.430 54.174 1.00 108.29 324 LYS B CA 1
ATOM 9889 C C . LYS C 1 324 ? 118.576 121.398 54.514 1.00 108.29 324 LYS B C 1
ATOM 9890 O O . LYS C 1 324 ? 117.406 120.973 54.485 1.00 108.29 324 LYS B O 1
ATOM 9896 N N . ASP C 1 325 ? 118.864 122.647 54.904 1.00 104.85 325 ASP B N 1
ATOM 9897 C CA . ASP C 1 325 ? 117.895 123.727 55.120 1.00 104.85 325 ASP B CA 1
ATOM 9898 C C . ASP C 1 325 ? 117.238 123.687 56.506 1.00 104.85 325 ASP B C 1
ATOM 9899 O O . ASP C 1 325 ? 116.474 124.599 56.853 1.00 104.85 325 ASP B O 1
ATOM 9904 N N . TYR C 1 326 ? 117.550 122.689 57.339 1.00 91.91 326 TYR B N 1
ATOM 9905 C CA . TYR C 1 326 ? 116.922 122.603 58.656 1.00 91.91 326 TYR B CA 1
ATOM 9906 C C . TYR C 1 326 ? 117.465 123.662 59.610 1.00 91.91 326 TYR B C 1
ATOM 9907 O O . TYR C 1 326 ? 116.695 124.303 60.337 1.00 91.91 326 TYR B O 1
ATOM 9916 N N . LEU C 1 327 ? 118.787 123.863 59.618 1.00 93.08 327 LEU B N 1
ATOM 9917 C CA . LEU C 1 327 ? 119.387 124.852 60.509 1.00 93.08 327 LEU B CA 1
ATOM 9918 C C . LEU C 1 327 ? 119.029 126.275 60.098 1.00 93.08 327 LEU B C 1
ATOM 9919 O O . LEU C 1 327 ? 118.913 127.155 60.958 1.00 93.08 327 LEU B O 1
ATOM 9924 N N . LEU C 1 328 ? 118.837 126.510 58.796 1.00 98.37 328 LEU B N 1
ATOM 9925 C CA . LEU C 1 328 ? 118.364 127.810 58.329 1.00 98.37 328 LEU B CA 1
ATOM 9926 C C . LEU C 1 328 ? 116.945 128.088 58.813 1.00 98.37 328 LEU B C 1
ATOM 9927 O O . LEU C 1 328 ? 116.606 129.232 59.137 1.00 98.37 328 LEU B O 1
ATOM 9932 N N . ARG C 1 329 ? 116.105 127.052 58.872 1.00 93.75 329 ARG B N 1
ATOM 9933 C CA . ARG C 1 329 ? 114.762 127.216 59.417 1.00 93.75 329 ARG B CA 1
ATOM 9934 C C . ARG C 1 329 ? 114.795 127.419 60.927 1.00 93.75 329 ARG B C 1
ATOM 9935 O O . ARG C 1 329 ? 113.961 128.145 61.478 1.00 93.75 329 ARG B O 1
ATOM 9943 N N . VAL C 1 330 ? 115.743 126.772 61.612 1.00 91.02 330 VAL B N 1
ATOM 9944 C CA . VAL C 1 330 ? 115.867 126.921 63.061 1.00 91.02 330 VAL B CA 1
ATOM 9945 C C . VAL C 1 330 ? 116.347 128.327 63.421 1.00 91.02 330 VAL B C 1
ATOM 9946 O O . VAL C 1 330 ? 115.877 128.928 64.402 1.00 91.02 330 VAL B O 1
ATOM 9950 N N . SER C 1 331 ? 117.259 128.881 62.610 1.00 93.10 331 SER B N 1
ATOM 9951 C CA . SER C 1 331 ? 117.862 130.182 62.896 1.00 93.10 331 SER B CA 1
ATOM 9952 C C . SER C 1 331 ? 116.837 131.311 62.855 1.00 93.10 331 SER B C 1
ATOM 9953 O O . SER C 1 331 ? 116.869 132.211 63.704 1.00 93.10 331 SER B O 1
ATOM 9956 N N . LYS C 1 332 ? 115.911 131.265 61.891 1.00 94.43 332 LYS B N 1
ATOM 9957 C CA . LYS C 1 332 ? 114.871 132.286 61.788 1.00 94.43 332 LYS B CA 1
ATOM 9958 C C . LYS C 1 332 ? 113.936 132.262 62.993 1.00 94.43 332 LYS B C 1
ATOM 9959 O O . LYS C 1 332 ? 113.577 133.319 63.525 1.00 94.43 332 LYS B O 1
ATOM 9965 N N . ILE C 1 333 ? 113.557 131.066 63.450 1.00 87.88 333 ILE B N 1
ATOM 9966 C CA . ILE C 1 333 ? 112.676 130.947 64.609 1.00 87.88 333 ILE B CA 1
ATOM 9967 C C . ILE C 1 333 ? 113.380 131.422 65.876 1.00 87.88 333 ILE B C 1
ATOM 9968 O O . ILE C 1 333 ? 112.785 132.131 66.703 1.00 87.88 333 ILE B O 1
ATOM 9973 N N . VAL C 1 334 ? 114.665 131.083 66.034 1.00 88.34 334 VAL B N 1
ATOM 9974 C CA . VAL C 1 334 ? 115.324 131.444 67.285 1.00 88.34 334 VAL B CA 1
ATOM 9975 C C . VAL C 1 334 ? 115.680 132.932 67.291 1.00 88.34 334 VAL B C 1
ATOM 9976 O O . VAL C 1 334 ? 115.761 133.545 68.360 1.00 88.34 334 VAL B O 1
ATOM 9980 N N . GLU C 1 335 ? 115.827 133.568 66.118 1.00 95.57 335 GLU B N 1
ATOM 9981 C CA . GLU C 1 335 ? 116.007 135.018 66.165 1.00 95.57 335 GLU B CA 1
ATOM 9982 C C . GLU C 1 335 ? 114.675 135.745 66.331 1.00 95.57 335 GLU B C 1
ATOM 9983 O O . GLU C 1 335 ? 114.639 136.810 66.964 1.00 95.57 335 GLU B O 1
ATOM 9989 N N . LYS C 1 336 ? 113.584 135.189 65.781 1.00 92.91 336 LYS B N 1
ATOM 9990 C CA . LYS C 1 336 ? 112.264 135.787 65.970 1.00 92.91 336 LYS B CA 1
ATOM 9991 C C . LYS C 1 336 ? 111.839 135.750 67.430 1.00 92.91 336 LYS B C 1
ATOM 9992 O O . LYS C 1 336 ? 111.229 136.707 67.925 1.00 92.91 336 LYS B O 1
ATOM 9998 N N . LEU C 1 337 ? 112.165 134.659 68.136 1.00 88.50 337 LEU B N 1
ATOM 9999 C CA . LEU C 1 337 ? 111.869 134.578 69.566 1.00 88.50 337 LEU B CA 1
ATOM 10000 C C . LEU C 1 337 ? 112.615 135.651 70.354 1.00 88.50 337 LEU B C 1
ATOM 10001 O O . LEU C 1 337 ? 112.026 136.314 71.220 1.00 88.50 337 LEU B O 1
ATOM 10006 N N . ILE C 1 338 ? 113.895 135.867 70.027 1.00 91.17 338 ILE B N 1
ATOM 10007 C CA . ILE C 1 338 ? 114.709 136.861 70.726 1.00 91.17 338 ILE B CA 1
ATOM 10008 C C . ILE C 1 338 ? 114.189 138.271 70.468 1.00 91.17 338 ILE B C 1
ATOM 10009 O O . ILE C 1 338 ? 114.025 139.060 71.408 1.00 91.17 338 ILE B O 1
ATOM 10014 N N . ASP C 1 339 ? 113.894 138.603 69.202 1.00 96.66 339 ASP B N 1
ATOM 10015 C CA . ASP C 1 339 ? 113.459 139.971 68.918 1.00 96.66 339 ASP B CA 1
ATOM 10016 C C . ASP C 1 339 ? 112.055 140.236 69.453 1.00 96.66 339 ASP B C 1
ATOM 10017 O O . ASP C 1 339 ? 111.785 141.331 69.957 1.00 96.66 339 ASP B O 1
ATOM 10022 N N . LEU C 1 340 ? 111.165 139.234 69.403 1.00 92.91 340 LEU B N 1
ATOM 10023 C CA . LEU C 1 340 ? 109.826 139.398 69.961 1.00 92.91 340 LEU B CA 1
ATOM 10024 C C . LEU C 1 340 ? 109.866 139.580 71.476 1.00 92.91 340 LEU B C 1
ATOM 10025 O O . LEU C 1 340 ? 109.200 140.477 72.013 1.00 92.91 340 LEU B O 1
ATOM 10030 N N . THR C 1 341 ? 110.665 138.761 72.175 1.00 92.61 341 THR B N 1
ATOM 10031 C CA . THR C 1 341 ? 110.747 138.859 73.630 1.00 92.61 341 THR B CA 1
ATOM 10032 C C . THR C 1 341 ? 111.416 140.160 74.064 1.00 92.61 341 THR B C 1
ATOM 10033 O O . THR C 1 341 ? 110.959 140.812 75.012 1.00 92.61 341 THR B O 1
ATOM 10037 N N . ASN C 1 342 ? 112.466 140.583 73.355 1.00 95.15 342 ASN B N 1
ATOM 10038 C CA . ASN C 1 342 ? 113.077 141.874 73.647 1.00 95.15 342 ASN B CA 1
ATOM 10039 C C . ASN C 1 342 ? 112.177 143.043 73.266 1.00 95.15 342 ASN B C 1
ATOM 10040 O O . ASN C 1 342 ? 112.364 144.146 73.789 1.00 95.15 342 ASN B O 1
ATOM 10045 N N . LYS C 1 343 ? 111.208 142.831 72.370 1.00 99.06 343 LYS B N 1
ATOM 10046 C CA . LYS C 1 343 ? 110.280 143.901 72.027 1.00 99.06 343 LYS B CA 1
ATOM 10047 C C . LYS C 1 343 ? 109.173 144.054 73.065 1.00 99.06 343 LYS B C 1
ATOM 10048 O O . LYS C 1 343 ? 108.858 145.179 73.468 1.00 99.06 343 LYS B O 1
ATOM 10054 N N . PHE C 1 344 ? 108.563 142.952 73.522 1.00 97.31 344 PHE B N 1
ATOM 10055 C CA . PHE C 1 344 ? 107.441 143.166 74.437 1.00 97.31 344 PHE B CA 1
ATOM 10056 C C . PHE C 1 344 ? 107.881 143.362 75.886 1.00 97.31 344 PHE B C 1
ATOM 10057 O O . PHE C 1 344 ? 107.025 143.621 76.739 1.00 97.31 344 PHE B O 1
ATOM 10065 N N . HIS C 1 345 ? 109.174 143.246 76.194 1.00 96.36 345 HIS B N 1
ATOM 10066 C CA . HIS C 1 345 ? 109.642 143.532 77.544 1.00 96.36 345 HIS B CA 1
ATOM 10067 C C . HIS C 1 345 ? 109.726 145.022 77.840 1.00 96.36 345 HIS B C 1
ATOM 10068 O O . HIS C 1 345 ? 109.852 145.397 79.011 1.00 96.36 345 HIS B O 1
ATOM 10075 N N . SER C 1 346 ? 109.665 145.878 76.817 1.00 102.51 346 SER B N 1
ATOM 10076 C CA . SER C 1 346 ? 109.667 147.316 77.048 1.00 102.51 346 SER B CA 1
ATOM 10077 C C . SER C 1 346 ? 108.321 147.823 77.550 1.00 102.51 346 SER B C 1
ATOM 10078 O O . SER C 1 346 ? 108.252 148.936 78.081 1.00 102.51 346 SER B O 1
ATOM 10081 N N . GLU C 1 347 ? 107.258 147.036 77.397 1.00 102.35 347 GLU B N 1
ATOM 10082 C CA . GLU C 1 347 ? 105.931 147.399 77.873 1.00 102.35 347 GLU B CA 1
ATOM 10083 C C . GLU C 1 347 ? 105.627 146.819 79.248 1.00 102.35 347 GLU B C 1
ATOM 10084 O O . GLU C 1 347 ? 104.478 146.902 79.698 1.00 102.35 347 GLU B O 1
ATOM 10090 N N . ASN C 1 348 ? 106.635 146.225 79.902 1.00 100.14 348 ASN B N 1
ATOM 10091 C CA . ASN C 1 348 ? 106.563 145.698 81.272 1.00 100.14 348 ASN B CA 1
ATOM 10092 C C . ASN C 1 348 ? 105.489 144.619 81.424 1.00 100.14 348 ASN B C 1
ATOM 10093 O O . ASN C 1 348 ? 104.687 144.633 82.359 1.00 100.14 348 ASN B O 1
ATOM 10098 N N . VAL C 1 349 ? 105.477 143.677 80.484 1.00 102.00 349 VAL B N 1
ATOM 10099 C CA . VAL C 1 349 ? 104.638 142.487 80.568 1.00 102.00 349 VAL B CA 1
ATOM 10100 C C . VAL C 1 349 ? 105.526 141.257 80.409 1.00 102.00 349 VAL B C 1
ATOM 10101 O O . VAL C 1 349 ? 106.448 141.248 79.585 1.00 102.00 349 VAL B O 1
ATOM 10105 N N . TYR C 1 350 ? 105.272 140.238 81.226 1.00 95.41 350 TYR B N 1
ATOM 10106 C CA . TYR C 1 350 ? 106.069 139.021 81.246 1.00 95.41 350 TYR B CA 1
ATOM 10107 C C . TYR C 1 350 ? 105.145 137.811 81.201 1.00 95.41 350 TYR B C 1
ATOM 10108 O O . TYR C 1 350 ? 103.958 137.901 81.522 1.00 95.41 350 TYR B O 1
ATOM 10117 N N . HIS C 1 351 ? 105.701 136.673 80.790 1.00 85.05 351 HIS B N 1
ATOM 10118 C CA . HIS C 1 351 ? 104.919 135.457 80.595 1.00 85.05 351 HIS B CA 1
ATOM 10119 C C . HIS C 1 351 ? 105.121 134.427 81.698 1.00 85.05 351 HIS B C 1
ATOM 10120 O O . HIS C 1 351 ? 104.149 133.798 82.129 1.00 85.05 351 HIS B O 1
ATOM 10127 N N . GLN C 1 352 ? 106.368 134.219 82.133 1.00 84.56 352 GLN B N 1
ATOM 10128 C CA . GLN C 1 352 ? 106.788 133.345 83.233 1.00 84.56 352 GLN B CA 1
ATOM 10129 C C . GLN C 1 352 ? 106.472 131.863 83.008 1.00 84.56 352 GLN B C 1
ATOM 10130 O O . GLN C 1 352 ? 106.606 131.064 83.943 1.00 84.56 352 GLN B O 1
ATOM 10136 N N . ASP C 1 353 ? 106.066 131.469 81.800 1.00 85.89 353 ASP B N 1
ATOM 10137 C CA . ASP C 1 353 ? 105.808 130.064 81.482 1.00 85.89 353 ASP B CA 1
ATOM 10138 C C . ASP C 1 353 ? 105.955 129.920 79.973 1.00 85.89 353 ASP B C 1
ATOM 10139 O O . ASP C 1 353 ? 105.032 130.272 79.234 1.00 85.89 353 ASP B O 1
ATOM 10144 N N . LEU C 1 354 ? 107.087 129.392 79.516 1.00 80.63 354 LEU B N 1
ATOM 10145 C CA . LEU C 1 354 ? 107.424 129.430 78.095 1.00 80.63 354 LEU B CA 1
ATOM 10146 C C . LEU C 1 354 ? 107.920 128.070 77.610 1.00 80.63 354 LEU B C 1
ATOM 10147 O O . LEU C 1 354 ? 108.974 127.953 76.984 1.00 80.63 354 LEU B O 1
ATOM 10152 N N . HIS C 1 355 ? 107.155 127.017 77.888 1.00 80.34 355 HIS B N 1
ATOM 10153 C CA . HIS C 1 355 ? 107.531 125.676 77.457 1.00 80.34 355 HIS B CA 1
ATOM 10154 C C . HIS C 1 355 ? 107.055 125.433 76.023 1.00 80.34 355 HIS B C 1
ATOM 10155 O O . HIS C 1 355 ? 106.661 126.359 75.308 1.00 80.34 355 HIS B O 1
ATOM 10162 N N . LEU C 1 356 ? 107.097 124.170 75.580 1.00 77.25 356 LEU B N 1
ATOM 10163 C CA . LEU C 1 356 ? 106.832 123.855 74.179 1.00 77.25 356 LEU B CA 1
ATOM 10164 C C . LEU C 1 356 ? 105.356 123.959 73.818 1.00 77.25 356 LEU B C 1
ATOM 10165 O O . LEU C 1 356 ? 105.029 124.060 72.631 1.00 77.25 356 LEU B O 1
ATOM 10170 N N . GLY C 1 357 ? 104.463 123.932 74.800 1.00 85.19 357 GLY B N 1
ATOM 10171 C CA . GLY C 1 357 ? 103.044 123.962 74.522 1.00 85.19 357 GLY B CA 1
ATOM 10172 C C . GLY C 1 357 ? 102.459 125.325 74.244 1.00 85.19 357 GLY B C 1
ATOM 10173 O O . GLY C 1 357 ? 101.250 125.435 74.026 1.00 85.19 357 GLY B O 1
ATOM 10174 N N . ASN C 1 358 ? 103.279 126.372 74.244 1.00 85.99 358 ASN B N 1
ATOM 10175 C CA . ASN C 1 358 ? 102.811 127.738 74.049 1.00 85.99 358 ASN B CA 1
ATOM 10176 C C . ASN C 1 358 ? 103.227 128.339 72.717 1.00 85.99 358 ASN B C 1
ATOM 10177 O O . ASN C 1 358 ? 102.455 129.093 72.123 1.00 85.99 358 ASN B O 1
ATOM 10182 N N . ILE C 1 359 ? 104.426 128.029 72.226 1.00 80.95 359 ILE B N 1
ATOM 10183 C CA . ILE C 1 359 ? 104.875 128.579 70.953 1.00 80.95 359 ILE B CA 1
ATOM 10184 C C . ILE C 1 359 ? 104.247 127.783 69.817 1.00 80.95 359 ILE B C 1
ATOM 10185 O O . ILE C 1 359 ? 104.390 126.556 69.744 1.00 80.95 359 ILE B O 1
ATOM 10190 N N . LEU C 1 360 ? 103.544 128.478 68.924 1.00 92.05 360 LEU B N 1
ATOM 10191 C CA . LEU C 1 360 ? 102.837 127.854 67.811 1.00 92.05 360 LEU B CA 1
ATOM 10192 C C . LEU C 1 360 ? 103.405 128.378 66.499 1.00 92.05 360 LEU B C 1
ATOM 10193 O O . LEU C 1 360 ? 103.535 129.593 66.318 1.00 92.05 360 LEU B O 1
ATOM 10198 N N . VAL C 1 361 ? 103.730 127.465 65.589 1.00 102.15 361 VAL B N 1
ATOM 10199 C CA . VAL C 1 361 ? 104.197 127.806 64.249 1.00 102.15 361 VAL B CA 1
ATOM 10200 C C . VAL C 1 361 ? 103.019 127.655 63.296 1.00 102.15 361 VAL B C 1
ATOM 10201 O O . VAL C 1 361 ? 102.417 126.578 63.209 1.00 102.15 361 VAL B O 1
ATOM 10205 N N . LYS C 1 362 ? 102.675 128.732 62.587 1.00 120.05 362 LYS B N 1
ATOM 10206 C CA . LYS C 1 362 ? 101.471 128.733 61.764 1.00 120.05 362 LYS B CA 1
ATOM 10207 C C . LYS C 1 362 ? 101.721 129.057 60.298 1.00 120.05 362 LYS B C 1
ATOM 10208 O O . LYS C 1 362 ? 101.128 128.410 59.427 1.00 120.05 362 LYS B O 1
ATOM 10214 N N . ASP C 1 363 ? 102.588 130.021 59.983 1.00 127.11 363 ASP B N 1
ATOM 10215 C CA . ASP C 1 363 ? 102.737 130.523 58.614 1.00 127.11 363 ASP B CA 1
ATOM 10216 C C . ASP C 1 363 ? 104.217 130.571 58.247 1.00 127.11 363 ASP B C 1
ATOM 10217 O O . ASP C 1 363 ? 104.834 131.635 58.363 1.00 127.11 363 ASP B O 1
ATOM 10222 N N . GLU C 1 364 ? 104.743 129.432 57.781 1.00 123.39 364 GLU B N 1
ATOM 10223 C CA . GLU C 1 364 ? 106.116 129.282 57.281 1.00 123.39 364 GLU B CA 1
ATOM 10224 C C . GLU C 1 364 ? 107.147 129.735 58.318 1.00 123.39 364 GLU B C 1
ATOM 10225 O O . GLU C 1 364 ? 107.905 130.686 58.102 1.00 123.39 364 GLU B O 1
ATOM 10231 N N . ASP C 1 365 ? 107.134 129.032 59.456 1.00 113.55 365 ASP B N 1
ATOM 10232 C CA . ASP C 1 365 ? 107.985 129.292 60.622 1.00 113.55 365 ASP B CA 1
ATOM 10233 C C . ASP C 1 365 ? 107.788 130.716 61.152 1.00 113.55 365 ASP B C 1
ATOM 10234 O O . ASP C 1 365 ? 108.707 131.537 61.182 1.00 113.55 365 ASP B O 1
ATOM 10239 N N . GLU C 1 366 ? 106.554 130.993 61.568 1.00 110.00 366 GLU B N 1
ATOM 10240 C CA . GLU C 1 366 ? 106.198 132.245 62.223 1.00 110.00 366 GLU B CA 1
ATOM 10241 C C . GLU C 1 366 ? 105.544 131.914 63.556 1.00 110.00 366 GLU B C 1
ATOM 10242 O O . GLU C 1 366 ? 104.629 131.087 63.611 1.00 110.00 366 GLU B O 1
ATOM 10248 N N . ILE C 1 367 ? 106.005 132.560 64.621 1.00 99.58 367 ILE B N 1
ATOM 10249 C CA . ILE C 1 367 ? 105.641 132.161 65.972 1.00 99.58 367 ILE B CA 1
ATOM 10250 C C . ILE C 1 367 ? 104.481 133.008 66.482 1.00 99.58 367 ILE B C 1
ATOM 10251 O O . ILE C 1 367 ? 104.204 134.103 65.984 1.00 99.58 367 ILE B O 1
ATOM 10256 N N . SER C 1 368 ? 103.791 132.481 67.500 1.00 96.51 368 SER B N 1
ATOM 10257 C CA . SER C 1 368 ? 102.683 133.191 68.141 1.00 96.51 368 SER B CA 1
ATOM 10258 C C . SER C 1 368 ? 102.542 132.625 69.555 1.00 96.51 368 SER B C 1
ATOM 10259 O O . SER C 1 368 ? 102.082 131.493 69.723 1.00 96.51 368 SER B O 1
ATOM 10262 N N . ILE C 1 369 ? 102.931 133.416 70.550 1.00 90.12 369 ILE B N 1
ATOM 10263 C CA . ILE C 1 369 ? 102.939 132.960 71.937 1.00 90.12 369 ILE B CA 1
ATOM 10264 C C . ILE C 1 369 ? 101.535 133.088 72.517 1.00 90.12 369 ILE B C 1
ATOM 10265 O O . ILE C 1 369 ? 100.917 134.156 72.448 1.00 90.12 369 ILE B O 1
ATOM 10270 N N . ILE C 1 370 ? 101.030 131.997 73.095 1.00 90.34 370 ILE B N 1
ATOM 10271 C CA . ILE C 1 370 ? 99.692 131.953 73.680 1.00 90.34 370 ILE B CA 1
ATOM 10272 C C . ILE C 1 370 ? 99.790 131.639 75.169 1.00 90.34 370 ILE B C 1
ATOM 10273 O O . ILE C 1 370 ? 100.897 131.524 75.710 1.00 90.34 370 ILE B O 1
ATOM 10278 N N . ASP C 1 371 ? 98.629 131.523 75.829 1.00 96.37 371 ASP B N 1
ATOM 10279 C CA . ASP C 1 371 ? 98.471 131.065 77.217 1.00 96.37 371 ASP B CA 1
ATOM 10280 C C . ASP C 1 371 ? 99.197 131.989 78.205 1.00 96.37 371 ASP B C 1
ATOM 10281 O O . ASP C 1 371 ? 100.164 131.614 78.871 1.00 96.37 371 ASP B O 1
ATOM 10286 N N . TRP C 1 372 ? 98.693 133.220 78.275 1.00 91.09 372 TRP B N 1
ATOM 10287 C CA . TRP C 1 372 ? 99.242 134.245 79.166 1.00 91.09 372 TRP B CA 1
ATOM 10288 C C . TRP C 1 372 ? 98.517 134.246 80.515 1.00 91.09 372 TRP B C 1
ATOM 10289 O O . TRP C 1 372 ? 97.924 135.239 80.932 1.00 91.09 372 TRP B O 1
ATOM 10300 N N . GLU C 1 373 ? 98.573 133.109 81.209 1.00 98.60 373 GLU B N 1
ATOM 10301 C CA . GLU C 1 373 ? 97.899 132.984 82.497 1.00 98.60 373 GLU B CA 1
ATOM 10302 C C . GLU C 1 373 ? 98.753 133.409 83.683 1.00 98.60 373 GLU B C 1
ATOM 10303 O O . GLU C 1 373 ? 98.214 133.560 84.785 1.00 98.60 373 GLU B O 1
ATOM 10309 N N . GLN C 1 374 ? 100.055 133.601 83.501 1.00 90.13 374 GLN B N 1
ATOM 10310 C CA . GLN C 1 374 ? 100.968 133.815 84.618 1.00 90.13 374 GLN B CA 1
ATOM 10311 C C . GLN C 1 374 ? 101.693 135.144 84.479 1.00 90.13 374 GLN B C 1
ATOM 10312 O O . GLN C 1 374 ? 102.896 135.245 84.737 1.00 90.13 374 GLN B O 1
ATOM 10318 N N . ALA C 1 375 ? 100.975 136.183 84.068 1.00 89.44 375 ALA B N 1
ATOM 10319 C CA . ALA C 1 375 ? 101.585 137.485 83.851 1.00 89.44 375 ALA B CA 1
ATOM 10320 C C . ALA C 1 375 ? 101.893 138.180 85.172 1.00 89.44 375 ALA B C 1
ATOM 10321 O O . ALA C 1 375 ? 101.123 138.114 86.133 1.00 89.44 375 ALA B O 1
ATOM 10323 N N . VAL C 1 376 ? 103.043 138.850 85.208 1.00 89.51 376 VAL B N 1
ATOM 10324 C CA . VAL C 1 376 ? 103.476 139.652 86.346 1.00 89.51 376 VAL B CA 1
ATOM 10325 C C . VAL C 1 376 ? 103.970 140.984 85.799 1.00 89.51 376 VAL B C 1
ATOM 10326 O O . VAL C 1 376 ? 104.782 141.010 84.869 1.00 89.51 376 VAL B O 1
ATOM 10330 N N . PHE C 1 377 ? 103.470 142.088 86.358 1.00 93.05 377 PHE B N 1
ATOM 10331 C CA . PHE C 1 377 ? 103.773 143.421 85.850 1.00 93.05 377 PHE B CA 1
ATOM 10332 C C . PHE C 1 377 ? 104.755 144.182 86.736 1.00 93.05 377 PHE B C 1
ATOM 10333 O O . PHE C 1 377 ? 104.836 145.411 86.649 1.00 93.05 377 PHE B O 1
ATOM 10341 N N . SER C 1 378 ? 105.504 143.481 87.584 1.00 94.66 378 SER B N 1
ATOM 10342 C CA . SER C 1 378 ? 106.527 144.093 88.418 1.00 94.66 378 SER B CA 1
ATOM 10343 C C . SER C 1 378 ? 107.850 143.377 88.194 1.00 94.66 378 SER B C 1
ATOM 10344 O O . SER C 1 378 ? 107.888 142.157 88.015 1.00 94.66 378 SER B O 1
ATOM 10347 N N . ASN C 1 379 ? 108.938 144.143 88.205 1.00 96.18 379 ASN B N 1
ATOM 10348 C CA . ASN C 1 379 ? 110.254 143.610 87.866 1.00 96.18 379 ASN B CA 1
ATOM 10349 C C . ASN C 1 379 ? 111.278 144.150 88.871 1.00 96.18 379 ASN B C 1
ATOM 10350 O O . ASN C 1 379 ? 112.349 144.643 88.514 1.00 96.18 379 ASN B O 1
ATOM 10355 N N . ASP C 1 380 ? 110.931 144.105 90.161 1.00 105.23 380 ASP B N 1
ATOM 10356 C CA . ASP C 1 380 ? 111.894 144.507 91.181 1.00 105.23 380 ASP B CA 1
ATOM 10357 C C . ASP C 1 380 ? 111.846 143.653 92.448 1.00 105.23 380 ASP B C 1
ATOM 10358 O O . ASP C 1 380 ? 112.419 144.053 93.469 1.00 105.23 380 ASP B O 1
ATOM 10363 N N . GLU C 1 381 ? 111.190 142.492 92.426 1.00 102.37 381 GLU B N 1
ATOM 10364 C CA . GLU C 1 381 ? 111.288 141.536 93.524 1.00 102.37 381 GLU B CA 1
ATOM 10365 C C . GLU C 1 381 ? 111.703 140.182 92.972 1.00 102.37 381 GLU B C 1
ATOM 10366 O O . GLU C 1 381 ? 111.087 139.680 92.027 1.00 102.37 381 GLU B O 1
ATOM 10372 N N . LYS C 1 382 ? 112.735 139.591 93.569 1.00 95.23 382 LYS B N 1
ATOM 10373 C CA . LYS C 1 382 ? 113.171 138.257 93.182 1.00 95.23 382 LYS B CA 1
ATOM 10374 C C . LYS C 1 382 ? 112.202 137.220 93.736 1.00 95.23 382 LYS B C 1
ATOM 10375 O O . LYS C 1 382 ? 111.989 137.145 94.950 1.00 95.23 382 LYS B O 1
ATOM 10381 N N . VAL C 1 383 ? 111.616 136.420 92.846 1.00 89.12 383 VAL B N 1
ATOM 10382 C CA . VAL C 1 383 ? 110.604 135.445 93.226 1.00 89.12 383 VAL B CA 1
ATOM 10383 C C . VAL C 1 383 ? 111.065 134.052 92.819 1.00 89.12 383 VAL B C 1
ATOM 10384 O O . VAL C 1 383 ? 111.958 133.878 91.986 1.00 89.12 383 VAL B O 1
ATOM 10388 N N . VAL C 1 384 ? 110.437 133.052 93.428 1.00 84.85 384 VAL B N 1
ATOM 10389 C CA . VAL C 1 384 ? 110.685 131.652 93.107 1.00 84.85 384 VAL B CA 1
ATOM 10390 C C . VAL C 1 384 ? 109.732 131.245 91.993 1.00 84.85 384 VAL B C 1
ATOM 10391 O O . VAL C 1 384 ? 108.546 131.592 92.026 1.00 84.85 384 VAL B O 1
ATOM 10395 N N . HIS C 1 385 ? 110.248 130.528 90.997 1.00 76.32 385 HIS B N 1
ATOM 10396 C CA . HIS C 1 385 ? 109.393 129.981 89.952 1.00 76.32 385 HIS B CA 1
ATOM 10397 C C . HIS C 1 385 ? 108.529 128.873 90.541 1.00 76.32 385 HIS B C 1
ATOM 10398 O O . HIS C 1 385 ? 109.039 127.817 90.928 1.00 76.32 385 HIS B O 1
ATOM 10405 N N . LYS C 1 386 ? 107.221 129.113 90.611 1.00 81.39 386 LYS B N 1
ATOM 10406 C CA . LYS C 1 386 ? 106.306 128.238 91.334 1.00 81.39 386 LYS B CA 1
ATOM 10407 C C . LYS C 1 386 ? 105.702 127.143 90.469 1.00 81.39 386 LYS B C 1
ATOM 10408 O O . LYS C 1 386 ? 105.745 125.970 90.851 1.00 81.39 386 LYS B O 1
ATOM 10414 N N . VAL C 1 387 ? 105.141 127.488 89.313 1.00 81.51 387 VAL B N 1
ATOM 10415 C CA . VAL C 1 387 ? 104.503 126.516 88.434 1.00 81.51 387 VAL B CA 1
ATOM 10416 C C . VAL C 1 387 ? 105.186 126.563 87.070 1.00 81.51 387 VAL B C 1
ATOM 10417 O O . VAL C 1 387 ? 105.506 127.644 86.560 1.00 81.51 387 VAL B O 1
ATOM 10421 N N . ALA C 1 388 ? 105.486 125.384 86.527 1.00 80.68 388 ALA B N 1
ATOM 10422 C CA . ALA C 1 388 ? 106.180 125.252 85.253 1.00 80.68 388 ALA B CA 1
ATOM 10423 C C . ALA C 1 388 ? 105.947 123.848 84.718 1.00 80.68 388 ALA B C 1
ATOM 10424 O O . ALA C 1 388 ? 105.479 122.957 85.431 1.00 80.68 388 ALA B O 1
ATOM 10426 N N . ALA C 1 389 ? 106.281 123.664 83.448 1.00 74.73 389 ALA B N 1
ATOM 10427 C CA . ALA C 1 389 ? 106.314 122.344 82.847 1.00 74.73 389 ALA B CA 1
ATOM 10428 C C . ALA C 1 389 ? 107.544 121.584 83.338 1.00 74.73 389 ALA B C 1
ATOM 10429 O O . ALA C 1 389 ? 108.472 122.189 83.882 1.00 74.73 389 ALA B O 1
ATOM 10431 N N . PRO C 1 390 ? 107.553 120.237 83.210 1.00 65.94 390 PRO B N 1
ATOM 10432 C CA . PRO C 1 390 ? 108.775 119.477 83.521 1.00 65.94 390 PRO B CA 1
ATOM 10433 C C . PRO C 1 390 ? 109.982 119.873 82.682 1.00 65.94 390 PRO B C 1
ATOM 10434 O O . PRO C 1 390 ? 110.002 119.670 81.464 1.00 65.94 390 PRO B O 1
ATOM 10438 N N . GLY C 1 391 ? 110.992 120.441 83.337 1.00 65.48 391 GLY B N 1
ATOM 10439 C CA . GLY C 1 391 ? 112.224 120.821 82.676 1.00 65.48 391 GLY B CA 1
ATOM 10440 C C . GLY C 1 391 ? 112.514 122.309 82.689 1.00 65.48 391 GLY B C 1
ATOM 10441 O O . GLY C 1 391 ? 113.650 122.722 82.938 1.00 65.48 391 GLY B O 1
ATOM 10442 N N . PHE C 1 392 ? 111.501 123.123 82.418 1.00 66.94 392 PHE B N 1
ATOM 10443 C CA . PHE C 1 392 ? 111.673 124.570 82.282 1.00 66.94 392 PHE B CA 1
ATOM 10444 C C . PHE C 1 392 ? 111.319 125.297 83.578 1.00 66.94 392 PHE B C 1
ATOM 10445 O O . PHE C 1 392 ? 110.435 126.150 83.624 1.00 66.94 392 PHE B O 1
ATOM 10453 N N . ARG C 1 393 ? 112.039 124.957 84.643 1.00 72.18 393 ARG B N 1
ATOM 10454 C CA . ARG C 1 393 ? 111.865 125.595 85.940 1.00 72.18 393 ARG B CA 1
ATOM 10455 C C . ARG C 1 393 ? 113.166 126.268 86.350 1.00 72.18 393 ARG B C 1
ATOM 10456 O O . ARG C 1 393 ? 114.231 125.643 86.313 1.00 72.18 393 ARG B O 1
ATOM 10464 N N . ALA C 1 394 ? 113.075 127.538 86.739 1.00 71.54 394 ALA B N 1
ATOM 10465 C CA . ALA C 1 394 ? 114.245 128.303 87.140 1.00 71.54 394 ALA B CA 1
ATOM 10466 C C . ALA C 1 394 ? 114.726 127.862 88.521 1.00 71.54 394 ALA B C 1
ATOM 10467 O O . ALA C 1 394 ? 114.044 127.139 89.251 1.00 71.54 394 ALA B O 1
ATOM 10469 N N . TRP C 1 395 ? 115.925 128.311 88.880 1.00 68.23 395 TRP B N 1
ATOM 10470 C CA . TRP C 1 395 ? 116.592 127.865 90.096 1.00 68.23 395 TRP B CA 1
ATOM 10471 C C . TRP C 1 395 ? 116.862 129.053 91.008 1.00 68.23 395 TRP B C 1
ATOM 10472 O O . TRP C 1 395 ? 117.577 129.982 90.619 1.00 68.23 395 TRP B O 1
ATOM 10483 N N . ARG C 1 396 ? 116.294 129.005 92.218 1.00 79.07 396 ARG B N 1
ATOM 10484 C CA . ARG C 1 396 ? 116.708 129.795 93.384 1.00 79.07 396 ARG B CA 1
ATOM 10485 C C . ARG C 1 396 ? 116.609 131.309 93.160 1.00 79.07 396 ARG B C 1
ATOM 10486 O O . ARG C 1 396 ? 117.616 132.016 93.070 1.00 79.07 396 ARG B O 1
ATOM 10494 N N . GLU C 1 397 ? 115.359 131.774 93.059 1.00 91.77 397 GLU B N 1
ATOM 10495 C CA . GLU C 1 397 ? 114.965 133.159 93.350 1.00 91.77 397 GLU B CA 1
ATOM 10496 C C . GLU C 1 397 ? 115.629 134.167 92.404 1.00 91.77 397 GLU B C 1
ATOM 10497 O O . GLU C 1 397 ? 116.436 135.009 92.804 1.00 91.77 397 GLU B O 1
ATOM 10503 N N . THR C 1 398 ? 115.270 134.059 91.133 1.00 90.08 398 THR B N 1
ATOM 10504 C CA . THR C 1 398 ? 115.748 134.990 90.124 1.00 90.08 398 THR B CA 1
ATOM 10505 C C . THR C 1 398 ? 114.770 136.150 89.957 1.00 90.08 398 THR B C 1
ATOM 10506 O O . THR C 1 398 ? 113.646 136.131 90.464 1.00 90.08 398 THR B O 1
ATOM 10510 N N . LEU C 1 399 ? 115.228 137.179 89.248 1.00 89.41 399 LEU B N 1
ATOM 10511 C CA . LEU C 1 399 ? 114.360 138.286 88.882 1.00 89.41 399 LEU B CA 1
ATOM 10512 C C . LEU C 1 399 ? 113.344 137.819 87.838 1.00 89.41 399 LEU B C 1
ATOM 10513 O O . LEU C 1 399 ? 113.618 136.889 87.075 1.00 89.41 399 LEU B O 1
ATOM 10518 N N . PRO C 1 400 ? 112.153 138.434 87.794 1.00 85.14 400 PRO B N 1
ATOM 10519 C CA . PRO C 1 400 ? 111.136 137.994 86.820 1.00 85.14 400 PRO B CA 1
ATOM 10520 C C . PRO C 1 400 ? 111.486 138.282 85.368 1.00 85.14 400 PRO B C 1
ATOM 10521 O O . PRO C 1 400 ? 110.838 137.720 84.477 1.00 85.14 400 PRO B O 1
ATOM 10525 N N . SER C 1 401 ? 112.472 139.138 85.097 1.00 87.39 401 SER B N 1
ATOM 10526 C CA . SER C 1 401 ? 112.877 139.380 83.716 1.00 87.39 401 SER B CA 1
ATOM 10527 C C . SER C 1 401 ? 113.654 138.200 83.147 1.00 87.39 401 SER B C 1
ATOM 10528 O O . SER C 1 401 ? 113.505 137.864 81.967 1.00 87.39 401 SER B O 1
ATOM 10531 N N . GLU C 1 402 ? 114.486 137.558 83.968 1.00 87.72 402 GLU B N 1
ATOM 10532 C CA . GLU C 1 402 ? 115.376 136.506 83.490 1.00 87.72 402 GLU B CA 1
ATOM 10533 C C . GLU C 1 402 ? 114.714 135.137 83.402 1.00 87.72 402 GLU B C 1
ATOM 10534 O O . GLU C 1 402 ? 115.318 134.220 82.837 1.00 87.72 402 GLU B O 1
ATOM 10540 N N . ILE C 1 403 ? 113.501 134.976 83.934 1.00 80.18 403 ILE B N 1
ATOM 10541 C CA . ILE C 1 403 ? 112.810 133.691 83.860 1.00 80.18 403 ILE B CA 1
ATOM 10542 C C . ILE C 1 403 ? 112.407 133.382 82.419 1.00 80.18 403 ILE B C 1
ATOM 10543 O O . ILE C 1 403 ? 112.537 132.240 81.951 1.00 80.18 403 ILE B O 1
ATOM 10548 N N . ASP C 1 404 ? 111.962 134.405 81.683 1.00 83.84 404 ASP B N 1
ATOM 10549 C CA . ASP C 1 404 ? 111.644 134.243 80.266 1.00 83.84 404 ASP B CA 1
ATOM 10550 C C . ASP C 1 404 ? 112.881 133.879 79.453 1.00 83.84 404 ASP B C 1
ATOM 10551 O O . ASP C 1 404 ? 112.814 133.022 78.563 1.00 83.84 404 ASP B O 1
ATOM 10556 N N . TRP C 1 405 ? 114.023 134.504 79.755 1.00 82.77 405 TRP B N 1
ATOM 10557 C CA . TRP C 1 405 ? 115.256 134.179 79.045 1.00 82.77 405 TRP B CA 1
ATOM 10558 C C . TRP C 1 405 ? 115.762 132.786 79.398 1.00 82.77 405 TRP B C 1
ATOM 10559 O O . TRP C 1 405 ? 116.322 132.099 78.535 1.00 82.77 405 TRP B O 1
ATOM 10570 N N . TYR C 1 406 ? 115.565 132.350 80.647 1.00 73.75 406 TYR B N 1
ATOM 10571 C CA . TYR C 1 406 ? 115.903 130.980 81.022 1.00 73.75 406 TYR B CA 1
ATOM 10572 C C . TYR C 1 406 ? 115.017 129.973 80.301 1.00 73.75 406 TYR B C 1
ATOM 10573 O O . TYR C 1 406 ? 115.462 128.867 79.974 1.00 73.75 406 TYR B O 1
ATOM 10582 N N . GLY C 1 407 ? 113.752 130.327 80.070 1.00 73.32 407 GLY B N 1
ATOM 10583 C CA . GLY C 1 407 ? 112.900 129.479 79.252 1.00 73.32 407 GLY B CA 1
ATOM 10584 C C . GLY C 1 407 ? 113.346 129.422 77.802 1.00 73.32 407 GLY B C 1
ATOM 10585 O O . GLY C 1 407 ? 113.407 128.343 77.205 1.00 73.32 407 GLY B O 1
ATOM 10586 N N . ILE C 1 408 ? 113.685 130.581 77.227 1.00 76.71 408 ILE B N 1
ATOM 10587 C CA . ILE C 1 408 ? 114.065 130.671 75.817 1.00 76.71 408 ILE B CA 1
ATOM 10588 C C . ILE C 1 408 ? 115.394 129.967 75.552 1.00 76.71 408 ILE B C 1
ATOM 10589 O O . ILE C 1 408 ? 115.573 129.346 74.493 1.00 76.71 408 ILE B O 1
ATOM 10594 N N . ARG C 1 409 ? 116.324 130.016 76.515 1.00 72.17 409 ARG B N 1
ATOM 10595 C CA . ARG C 1 409 ? 117.602 129.318 76.380 1.00 72.17 409 ARG B CA 1
ATOM 10596 C C . ARG C 1 409 ? 117.415 127.810 76.260 1.00 72.17 409 ARG B C 1
ATOM 10597 O O . ARG C 1 409 ? 118.011 127.168 75.386 1.00 72.17 409 ARG B O 1
ATOM 10605 N N . GLN C 1 410 ? 116.560 127.232 77.101 1.00 66.74 410 GLN B N 1
ATOM 10606 C CA . GLN C 1 410 ? 116.336 125.797 77.021 1.00 66.74 410 GLN B CA 1
ATOM 10607 C C . GLN C 1 410 ? 115.432 125.422 75.853 1.00 66.74 410 GLN B C 1
ATOM 10608 O O . GLN C 1 410 ? 115.545 124.306 75.338 1.00 66.74 410 GLN B O 1
ATOM 10614 N N . ILE C 1 411 ? 114.571 126.341 75.396 1.00 69.14 411 ILE B N 1
ATOM 10615 C CA . ILE C 1 411 ? 113.833 126.127 74.147 1.00 69.14 411 ILE B CA 1
ATOM 10616 C C . ILE C 1 411 ? 114.796 126.029 72.966 1.00 69.14 411 ILE B C 1
ATOM 10617 O O . ILE C 1 411 ? 114.692 125.122 72.125 1.00 69.14 411 ILE B O 1
ATOM 10622 N N . ALA C 1 412 ? 115.769 126.941 72.908 1.00 68.43 412 ALA B N 1
ATOM 10623 C CA . ALA C 1 412 ? 116.742 126.934 71.822 1.00 68.43 412 ALA B CA 1
ATOM 10624 C C . ALA C 1 412 ? 117.677 125.734 71.910 1.00 68.43 412 ALA B C 1
ATOM 10625 O O . ALA C 1 412 ? 118.095 125.197 70.877 1.00 68.43 412 ALA B O 1
ATOM 10627 N N . HIS C 1 413 ? 118.029 125.303 73.127 1.00 65.56 413 HIS B N 1
ATOM 10628 C CA . HIS C 1 413 ? 118.823 124.085 73.246 1.00 65.56 413 HIS B CA 1
ATOM 10629 C C . HIS C 1 413 ? 118.015 122.840 72.893 1.00 65.56 413 HIS B C 1
ATOM 10630 O O . HIS C 1 413 ? 118.592 121.861 72.410 1.00 65.56 413 HIS B O 1
ATOM 10637 N N . TYR C 1 414 ? 116.700 122.854 73.137 1.00 65.43 414 TYR B N 1
ATOM 10638 C CA . TYR C 1 414 ? 115.838 121.758 72.712 1.00 65.43 414 TYR B CA 1
ATOM 10639 C C . TYR C 1 414 ? 115.722 121.700 71.197 1.00 65.43 414 TYR B C 1
ATOM 10640 O O . TYR C 1 414 ? 115.615 120.610 70.624 1.00 65.43 414 TYR B O 1
ATOM 10649 N N . LEU C 1 415 ? 115.728 122.860 70.539 1.00 65.51 415 LEU B N 1
ATOM 10650 C CA . LEU C 1 415 ? 115.693 122.902 69.081 1.00 65.51 415 LEU B CA 1
ATOM 10651 C C . LEU C 1 415 ? 116.981 122.401 68.436 1.00 65.51 415 LEU B C 1
ATOM 10652 O O . LEU C 1 415 ? 116.964 122.038 67.255 1.00 65.51 415 LEU B O 1
ATOM 10657 N N . TYR C 1 416 ? 118.089 122.369 69.178 1.00 71.56 416 TYR B N 1
ATOM 10658 C CA . TYR C 1 416 ? 119.368 121.961 68.606 1.00 71.56 416 TYR B CA 1
ATOM 10659 C C . TYR C 1 416 ? 119.541 120.447 68.670 1.00 71.56 416 TYR B C 1
ATOM 10660 O O . TYR C 1 416 ? 120.041 119.830 67.724 1.00 71.56 416 TYR B O 1
ATOM 10669 N N . MET C 1 417 ? 119.133 119.837 69.782 1.00 74.27 417 MET B N 1
ATOM 10670 C CA . MET C 1 417 ? 118.999 118.392 69.944 1.00 74.27 417 MET B CA 1
ATOM 10671 C C . MET C 1 417 ? 117.947 118.122 71.013 1.00 74.27 417 MET B C 1
ATOM 10672 O O . MET C 1 417 ? 118.107 118.554 72.162 1.00 74.27 417 MET B O 1
ATOM 10677 N N . PRO C 1 418 ? 116.869 117.414 70.683 1.00 68.01 418 PRO B N 1
ATOM 10678 C CA . PRO C 1 418 ? 115.721 117.350 71.599 1.00 68.01 418 PRO B CA 1
ATOM 10679 C C . PRO C 1 418 ? 115.895 116.439 72.808 1.00 68.01 418 PRO B C 1
ATOM 10680 O O . PRO C 1 418 ? 115.327 115.344 72.853 1.00 68.01 418 PRO B O 1
ATOM 10684 N N . LEU C 1 419 ? 116.657 116.900 73.804 1.00 59.74 419 LEU B N 1
ATOM 10685 C CA . LEU C 1 419 ? 116.741 116.264 75.123 1.00 59.74 419 LEU B CA 1
ATOM 10686 C C . LEU C 1 419 ? 116.889 117.374 76.159 1.00 59.74 419 LEU B C 1
ATOM 10687 O O . LEU C 1 419 ? 117.992 117.886 76.369 1.00 59.74 419 LEU B O 1
ATOM 10692 N N . VAL C 1 420 ? 115.784 117.742 76.805 1.00 53.29 420 VAL B N 1
ATOM 10693 C CA . VAL C 1 420 ? 115.804 118.834 77.772 1.00 53.29 420 VAL B CA 1
ATOM 10694 C C . VAL C 1 420 ? 115.077 118.386 79.037 1.00 53.29 420 VAL B C 1
ATOM 10695 O O . VAL C 1 420 ? 115.113 119.068 80.068 1.00 53.29 420 VAL B O 1
ATOM 10699 N N . THR C 1 421 ? 114.438 117.213 78.977 1.00 56.45 421 THR B N 1
ATOM 10700 C CA . THR C 1 421 ? 113.500 116.798 80.019 1.00 56.45 421 THR B CA 1
ATOM 10701 C C . THR C 1 421 ? 114.171 116.422 81.336 1.00 56.45 421 THR B C 1
ATOM 10702 O O . THR C 1 421 ? 113.476 116.302 82.350 1.00 56.45 421 THR B O 1
ATOM 10706 N N . THR C 1 422 ? 115.490 116.234 81.353 1.00 52.93 422 THR B N 1
ATOM 10707 C CA . THR C 1 422 ? 116.208 115.874 82.568 1.00 52.93 422 THR B CA 1
ATOM 10708 C C . THR C 1 422 ? 116.929 117.062 83.196 1.00 52.93 422 THR B C 1
ATOM 10709 O O . THR C 1 422 ? 117.775 116.872 84.076 1.00 52.93 422 THR B O 1
ATOM 10713 N N . SER C 1 423 ? 116.598 118.282 82.780 1.00 53.55 423 SER B N 1
ATOM 10714 C CA . SER C 1 423 ? 117.257 119.478 83.286 1.00 53.55 423 SER B CA 1
ATOM 10715 C C . SER C 1 423 ? 116.750 119.908 84.658 1.00 53.55 423 SER B C 1
ATOM 10716 O O . SER C 1 423 ? 117.275 120.875 85.217 1.00 53.55 423 SER B O 1
ATOM 10719 N N . ASP C 1 424 ? 115.746 119.228 85.208 1.00 60.33 424 ASP B N 1
ATOM 10720 C CA . ASP C 1 424 ? 115.280 119.486 86.563 1.00 60.33 424 ASP B CA 1
ATOM 10721 C C . ASP C 1 424 ? 116.040 118.687 87.610 1.00 60.33 424 ASP B C 1
ATOM 10722 O O . ASP C 1 424 ? 115.755 118.827 88.802 1.00 60.33 424 ASP B O 1
ATOM 10727 N N . LEU C 1 425 ? 116.989 117.858 87.197 1.00 54.97 425 LEU B N 1
ATOM 10728 C CA . LEU C 1 425 ? 117.819 117.090 88.114 1.00 54.97 425 LEU B CA 1
ATOM 10729 C C . LEU C 1 425 ? 119.274 117.527 88.096 1.00 54.97 425 LEU B C 1
ATOM 10730 O O . LEU C 1 425 ? 119.881 117.679 89.159 1.00 54.97 425 LEU B O 1
ATOM 10735 N N . THR C 1 426 ? 119.846 117.748 86.917 1.00 54.66 426 THR B N 1
ATOM 10736 C CA . THR C 1 426 ? 121.215 118.221 86.777 1.00 54.66 426 THR B CA 1
ATOM 10737 C C . THR C 1 426 ? 121.182 119.667 86.309 1.00 54.66 426 THR B C 1
ATOM 10738 O O . THR C 1 426 ? 120.614 119.965 85.254 1.00 54.66 426 THR B O 1
ATOM 10742 N N . TYR C 1 427 ? 121.781 120.559 87.093 1.00 62.08 427 TYR B N 1
ATOM 10743 C CA . TYR C 1 427 ? 121.815 121.968 86.732 1.00 62.08 427 TYR B CA 1
ATOM 10744 C C . TYR C 1 427 ? 122.782 122.194 85.580 1.00 62.08 427 TYR B C 1
ATOM 10745 O O . TYR C 1 427 ? 123.888 121.644 85.570 1.00 62.08 427 TYR B O 1
ATOM 10754 N N . ASN C 1 428 ? 122.350 123.026 84.622 1.00 58.43 428 ASN B N 1
ATOM 10755 C CA . ASN C 1 428 ? 123.073 123.321 83.377 1.00 58.43 428 ASN B CA 1
ATOM 10756 C C . ASN C 1 428 ? 123.409 122.043 82.607 1.00 58.43 428 ASN B C 1
ATOM 10757 O O . ASN C 1 428 ? 124.535 121.846 82.146 1.00 58.43 428 ASN B O 1
ATOM 10762 N N . TYR C 1 429 ? 122.406 121.165 82.478 1.00 55.38 429 TYR B N 1
ATOM 10763 C CA . TYR C 1 429 ? 122.564 119.923 81.724 1.00 55.38 429 TYR B CA 1
ATOM 10764 C C . TYR C 1 429 ? 122.803 120.183 80.243 1.00 55.38 429 TYR B C 1
ATOM 10765 O O . TYR C 1 429 ? 123.486 119.396 79.578 1.00 55.38 429 TYR B O 1
ATOM 10774 N N . VAL C 1 430 ? 122.288 121.300 79.723 1.00 62.17 430 VAL B N 1
ATOM 10775 C CA . VAL C 1 430 ? 122.243 121.544 78.286 1.00 62.17 430 VAL B CA 1
ATOM 10776 C C . VAL C 1 430 ? 123.604 121.802 77.652 1.00 62.17 430 VAL B C 1
ATOM 10777 O O . VAL C 1 430 ? 123.690 121.882 76.421 1.00 62.17 430 VAL B O 1
ATOM 10781 N N . SER C 1 431 ? 124.670 121.922 78.452 1.00 63.19 431 SER B N 1
ATOM 10782 C CA . SER C 1 431 ? 126.018 121.995 77.898 1.00 63.19 431 SER B CA 1
ATOM 10783 C C . SER C 1 431 ? 126.410 120.702 77.189 1.00 63.19 431 SER B C 1
ATOM 10784 O O . SER C 1 431 ? 127.085 120.752 76.154 1.00 63.19 431 SER B O 1
ATOM 10787 N N . GLN C 1 432 ? 125.992 119.548 77.727 1.00 62.07 432 GLN B N 1
ATOM 10788 C CA . GLN C 1 432 ? 126.215 118.263 77.065 1.00 62.07 432 GLN B CA 1
ATOM 10789 C C . GLN C 1 432 ? 125.518 118.212 75.712 1.00 62.07 432 GLN B C 1
ATOM 10790 O O . GLN C 1 432 ? 126.100 117.756 74.717 1.00 62.07 432 GLN B O 1
ATOM 10796 N N . THR C 1 433 ? 124.270 118.683 75.672 1.00 63.79 433 THR B N 1
ATOM 10797 C CA . THR C 1 433 ? 123.488 118.726 74.443 1.00 63.79 433 THR B CA 1
ATOM 10798 C C . THR C 1 433 ? 124.119 119.655 73.412 1.00 63.79 433 THR B C 1
ATOM 10799 O O . THR C 1 433 ? 124.212 119.309 72.227 1.00 63.79 433 THR B O 1
ATOM 10803 N N . ARG C 1 434 ? 124.587 120.824 73.859 1.00 72.18 434 ARG B N 1
ATOM 10804 C CA . ARG C 1 434 ? 125.242 121.778 72.971 1.00 72.18 434 ARG B CA 1
ATOM 10805 C C . ARG C 1 434 ? 126.573 121.248 72.451 1.00 72.18 434 ARG B C 1
ATOM 10806 O O . ARG C 1 434 ? 126.955 121.549 71.314 1.00 72.18 434 ARG B O 1
ATOM 10814 N N . ILE C 1 435 ? 127.291 120.467 73.264 1.00 71.13 435 ILE B N 1
ATOM 10815 C CA . ILE C 1 435 ? 128.544 119.867 72.813 1.00 71.13 435 ILE B CA 1
ATOM 10816 C C . ILE C 1 435 ? 128.277 118.796 71.758 1.00 71.13 435 ILE B C 1
ATOM 10817 O O . ILE C 1 435 ? 128.907 118.784 70.693 1.00 71.13 435 ILE B O 1
ATOM 10822 N N . GLU C 1 436 ? 127.321 117.903 72.016 1.00 76.13 436 GLU B N 1
ATOM 10823 C CA . GLU C 1 436 ? 127.111 116.780 71.108 1.00 76.13 436 GLU B CA 1
ATOM 10824 C C . GLU C 1 436 ? 126.308 117.132 69.861 1.00 76.13 436 GLU B C 1
ATOM 10825 O O . GLU C 1 436 ? 126.352 116.368 68.886 1.00 76.13 436 GLU B O 1
ATOM 10831 N N . GLY C 1 437 ? 125.596 118.263 69.854 1.00 80.79 437 GLY B N 1
ATOM 10832 C CA . GLY C 1 437 ? 124.884 118.664 68.650 1.00 80.79 437 GLY B CA 1
ATOM 10833 C C . GLY C 1 437 ? 125.809 119.026 67.503 1.00 80.79 437 GLY B C 1
ATOM 10834 O O . GLY C 1 437 ? 125.520 118.718 66.342 1.00 80.79 437 GLY B O 1
ATOM 10835 N N . LYS C 1 438 ? 126.937 119.675 67.816 1.00 89.39 438 LYS B N 1
ATOM 10836 C CA . LYS C 1 438 ? 127.933 119.998 66.799 1.00 89.39 438 LYS B CA 1
ATOM 10837 C C . LYS C 1 438 ? 128.543 118.737 66.201 1.00 89.39 438 LYS B C 1
ATOM 10838 O O . LYS C 1 438 ? 128.719 118.649 64.980 1.00 89.39 438 LYS B O 1
ATOM 10844 N N . LYS C 1 439 ? 128.839 117.740 67.042 1.00 85.77 439 LYS B N 1
ATOM 10845 C CA . LYS C 1 439 ? 129.362 116.468 66.552 1.00 85.77 439 LYS B CA 1
ATOM 10846 C C . LYS C 1 439 ? 128.349 115.727 65.690 1.00 85.77 439 LYS B C 1
ATOM 10847 O O . LYS C 1 439 ? 128.722 115.166 64.651 1.00 85.77 439 LYS B O 1
ATOM 10853 N N . LEU C 1 440 ? 127.070 115.732 66.084 1.00 90.53 440 LEU B N 1
ATOM 10854 C CA . LEU C 1 440 ? 126.056 115.045 65.287 1.00 90.53 440 LEU B CA 1
ATOM 10855 C C . LEU C 1 440 ? 125.844 115.732 63.939 1.00 90.53 440 LEU B C 1
ATOM 10856 O O . LEU C 1 440 ? 125.779 115.063 62.899 1.00 90.53 440 LEU B O 1
ATOM 10861 N N . PHE C 1 441 ? 125.765 117.066 63.928 1.00 91.83 441 PHE B N 1
ATOM 10862 C CA . PHE C 1 441 ? 125.565 117.773 62.670 1.00 91.83 441 PHE B CA 1
ATOM 10863 C C . PHE C 1 441 ? 126.820 117.810 61.805 1.00 91.83 441 PHE B C 1
ATOM 10864 O O . PHE C 1 441 ? 126.712 118.045 60.597 1.00 91.83 441 PHE B O 1
ATOM 10872 N N . GLU C 1 442 ? 128.002 117.585 62.385 1.00 96.95 442 GLU B N 1
ATOM 10873 C CA . GLU C 1 442 ? 129.182 117.348 61.562 1.00 96.95 442 GLU B CA 1
ATOM 10874 C C . GLU C 1 442 ? 129.180 115.939 60.988 1.00 96.95 442 GLU B C 1
ATOM 10875 O O . GLU C 1 442 ? 129.705 115.718 59.891 1.00 96.95 442 GLU B O 1
ATOM 10881 N N . SER C 1 443 ? 128.619 114.974 61.725 1.00 96.45 443 SER B N 1
ATOM 10882 C CA . SER C 1 443 ? 128.486 113.618 61.200 1.00 96.45 443 SER B CA 1
ATOM 10883 C C . SER C 1 443 ? 127.505 113.561 60.034 1.00 96.45 443 SER B C 1
ATOM 10884 O O . SER C 1 443 ? 127.749 112.858 59.047 1.00 96.45 443 SER B O 1
ATOM 10887 N N . LEU C 1 444 ? 126.386 114.287 60.129 1.00 94.61 444 LEU B N 1
ATOM 10888 C CA . LEU C 1 444 ? 125.432 114.309 59.021 1.00 94.61 444 LEU B CA 1
ATOM 10889 C C . LEU C 1 444 ? 125.931 115.111 57.826 1.00 94.61 444 LEU B C 1
ATOM 10890 O O . LEU C 1 444 ? 125.469 114.874 56.705 1.00 94.61 444 LEU B O 1
ATOM 10895 N N . GLY C 1 445 ? 126.853 116.048 58.030 1.00 91.74 445 GLY B N 1
ATOM 10896 C CA . GLY C 1 445 ? 127.437 116.766 56.914 1.00 91.74 445 GLY B CA 1
ATOM 10897 C C . GLY C 1 445 ? 126.656 117.980 56.454 1.00 91.74 445 GLY B C 1
ATOM 10898 O O . GLY C 1 445 ? 126.264 118.067 55.287 1.00 91.74 445 GLY B O 1
ATOM 10899 N N . TYR C 1 446 ? 126.421 118.922 57.360 1.00 92.75 446 TYR B N 1
ATOM 10900 C CA . TYR C 1 446 ? 125.810 120.198 57.022 1.00 92.75 446 TYR B CA 1
ATOM 10901 C C . TYR C 1 446 ? 126.889 121.248 56.780 1.00 92.75 446 TYR B C 1
ATOM 10902 O O . TYR C 1 446 ? 128.086 120.997 56.935 1.00 92.75 446 TYR B O 1
ATOM 10911 N N . THR C 1 447 ? 126.446 122.437 56.380 1.00 103.11 447 THR B N 1
ATOM 10912 C CA . THR C 1 447 ? 127.368 123.534 56.126 1.00 103.11 447 THR B CA 1
ATOM 10913 C C . THR C 1 447 ? 127.943 124.070 57.433 1.00 103.11 447 THR B C 1
ATOM 10914 O O . THR C 1 447 ? 127.282 124.078 58.475 1.00 103.11 447 THR B O 1
ATOM 10918 N N . ARG C 1 448 ? 129.200 124.514 57.364 1.00 107.04 448 ARG B N 1
ATOM 10919 C CA . ARG C 1 448 ? 129.899 124.990 58.554 1.00 107.04 448 ARG B CA 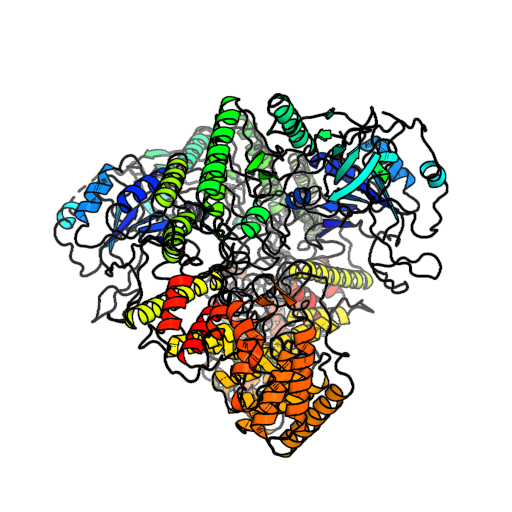1
ATOM 10920 C C . ARG C 1 448 ? 129.360 126.337 59.027 1.00 107.04 448 ARG B C 1
ATOM 10921 O O . ARG C 1 448 ? 129.285 126.584 60.239 1.00 107.04 448 ARG B O 1
ATOM 10929 N N . GLU C 1 449 ? 128.959 127.203 58.089 1.00 110.81 449 GLU B N 1
ATOM 10930 C CA . GLU C 1 449 ? 128.521 128.551 58.441 1.00 110.81 449 GLU B CA 1
ATOM 10931 C C . GLU C 1 449 ? 127.197 128.551 59.197 1.00 110.81 449 GLU B C 1
ATOM 10932 O O . GLU C 1 449 ? 127.006 129.380 60.093 1.00 110.81 449 GLU B O 1
ATOM 10938 N N . HIS C 1 450 ? 126.286 127.629 58.870 1.00 105.34 450 HIS B N 1
ATOM 10939 C CA . HIS C 1 450 ? 125.035 127.515 59.618 1.00 105.34 450 HIS B CA 1
ATOM 10940 C C . HIS C 1 450 ? 125.285 127.047 61.046 1.00 105.34 450 HIS B C 1
ATOM 10941 O O . HIS C 1 450 ? 124.644 127.533 61.988 1.00 105.34 450 HIS B O 1
ATOM 10948 N N . ILE C 1 451 ? 126.219 126.107 61.218 1.00 102.37 451 ILE B N 1
ATOM 10949 C CA . ILE C 1 451 ? 126.583 125.614 62.544 1.00 102.37 451 ILE B CA 1
ATOM 10950 C C . ILE C 1 451 ? 127.227 126.726 63.367 1.00 102.37 451 ILE B C 1
ATOM 10951 O O . ILE C 1 451 ? 126.909 126.904 64.549 1.00 102.37 451 ILE B O 1
ATOM 10956 N N . ASP C 1 452 ? 128.096 127.526 62.740 1.00 104.48 452 ASP B N 1
ATOM 10957 C CA . ASP C 1 452 ? 128.719 128.646 63.445 1.00 104.48 452 ASP B CA 1
ATOM 10958 C C . ASP C 1 452 ? 127.705 129.736 63.784 1.00 104.48 452 ASP B C 1
ATOM 10959 O O . ASP C 1 452 ? 127.788 130.355 64.853 1.00 104.48 452 ASP B O 1
ATOM 10964 N N . TYR C 1 453 ? 126.729 129.966 62.900 1.00 99.57 453 TYR B N 1
ATOM 10965 C CA . TYR C 1 453 ? 125.694 130.964 63.159 1.00 99.57 453 TYR B CA 1
ATOM 10966 C C . TYR C 1 453 ? 124.797 130.546 64.320 1.00 99.57 453 TYR B C 1
ATOM 10967 O O . TYR C 1 453 ? 124.504 131.352 65.216 1.00 99.57 453 TYR B O 1
ATOM 10976 N N . VAL C 1 454 ? 124.368 129.279 64.335 1.00 92.33 454 VAL B N 1
ATOM 10977 C CA . VAL C 1 454 ? 123.524 128.824 65.435 1.00 92.33 454 VAL B CA 1
ATOM 10978 C C . VAL C 1 454 ? 124.340 128.715 66.723 1.00 92.33 454 VAL B C 1
ATOM 10979 O O . VAL C 1 454 ? 123.805 128.927 67.817 1.00 92.33 454 VAL B O 1
ATOM 10983 N N . GLU C 1 455 ? 125.652 128.476 66.620 1.00 89.03 455 GLU B N 1
ATOM 10984 C CA . GLU C 1 455 ? 126.510 128.514 67.799 1.00 89.03 455 GLU B CA 1
ATOM 10985 C C . GLU C 1 455 ? 126.617 129.927 68.359 1.00 89.03 455 GLU B C 1
ATOM 10986 O O . GLU C 1 455 ? 126.638 130.111 69.580 1.00 89.03 455 GLU B O 1
ATOM 10992 N N . SER C 1 456 ? 126.659 130.934 67.481 1.00 90.66 456 SER B N 1
ATOM 10993 C CA . SER C 1 456 ? 126.672 132.322 67.940 1.00 90.66 456 SER B CA 1
ATOM 10994 C C . SER C 1 456 ? 125.358 132.706 68.615 1.00 90.66 456 SER B C 1
ATOM 10995 O O . SER C 1 456 ? 125.366 133.411 69.632 1.00 90.66 456 SER B O 1
ATOM 10998 N N . LEU C 1 457 ? 124.221 132.255 68.066 1.00 90.41 457 LEU B N 1
ATOM 10999 C CA . LEU C 1 457 ? 122.932 132.537 68.710 1.00 90.41 457 LEU B CA 1
ATOM 11000 C C . LEU C 1 457 ? 122.803 131.856 70.072 1.00 90.41 457 LEU B C 1
ATOM 11001 O O . LEU C 1 457 ? 122.320 132.469 71.036 1.00 90.41 457 LEU B O 1
ATOM 11006 N N . LEU C 1 458 ? 123.228 130.593 70.177 1.00 87.30 458 LEU B N 1
ATOM 11007 C CA . LEU C 1 458 ? 123.182 129.921 71.474 1.00 87.30 458 LEU B CA 1
ATOM 11008 C C . LEU C 1 458 ? 124.187 130.511 72.463 1.00 87.30 458 LEU B C 1
ATOM 11009 O O . LEU C 1 458 ? 123.915 130.536 73.668 1.00 87.30 458 LEU B O 1
ATOM 11014 N N . SER C 1 459 ? 125.325 131.021 71.981 1.00 88.99 459 SER B N 1
ATOM 11015 C CA . SER C 1 459 ? 126.249 131.730 72.863 1.00 88.99 459 SER B CA 1
ATOM 11016 C C . SER C 1 459 ? 125.655 133.047 73.350 1.00 88.99 459 SER B C 1
ATOM 11017 O O . SER C 1 459 ? 125.874 133.443 74.501 1.00 88.99 459 SER B O 1
ATOM 11020 N N . TYR C 1 460 ? 124.898 133.736 72.488 1.00 90.32 460 TYR B N 1
ATOM 11021 C CA . TYR C 1 460 ? 124.208 134.956 72.903 1.00 90.32 460 TYR B CA 1
ATOM 11022 C C . TYR C 1 460 ? 123.152 134.667 73.966 1.00 90.32 460 TYR B C 1
ATOM 11023 O O . TYR C 1 460 ? 123.026 135.412 74.947 1.00 90.32 460 TYR B O 1
ATOM 11032 N N . LEU C 1 461 ? 122.387 133.586 73.789 1.00 87.33 461 LEU B N 1
ATOM 11033 C CA . LEU C 1 461 ? 121.402 133.214 74.803 1.00 87.33 461 LEU B CA 1
ATOM 11034 C C . LEU C 1 461 ? 122.055 132.715 76.087 1.00 87.33 461 LEU B C 1
ATOM 11035 O O . LEU C 1 461 ? 121.470 132.856 77.167 1.00 87.33 461 LEU B O 1
ATOM 11040 N N . ASP C 1 462 ? 123.253 132.133 75.996 1.00 91.06 462 ASP B N 1
ATOM 11041 C CA . ASP C 1 462 ? 124.014 131.827 77.204 1.00 91.06 462 ASP B CA 1
ATOM 11042 C C . ASP C 1 462 ? 124.482 133.103 77.895 1.00 91.06 462 ASP B C 1
ATOM 11043 O O . ASP C 1 462 ? 124.556 133.157 79.128 1.00 91.06 462 ASP B O 1
ATOM 11048 N N . SER C 1 463 ? 124.811 134.134 77.112 1.00 90.87 463 SER B N 1
ATOM 11049 C CA . SER C 1 463 ? 125.251 135.399 77.690 1.00 90.87 463 SER B CA 1
ATOM 11050 C C . SER C 1 463 ? 124.105 136.157 78.350 1.00 90.87 463 SER B C 1
ATOM 11051 O O . SER C 1 463 ? 124.328 136.873 79.332 1.00 90.87 463 SER B O 1
ATOM 11054 N N . LYS C 1 464 ? 122.884 136.030 77.821 1.00 93.55 464 LYS B N 1
ATOM 11055 C CA . LYS C 1 464 ? 121.750 136.736 78.416 1.00 93.55 464 LYS B CA 1
ATOM 11056 C C . LYS C 1 464 ? 121.337 136.139 79.758 1.00 93.55 464 LYS B C 1
ATOM 11057 O O . LYS C 1 464 ? 121.074 136.884 80.708 1.00 93.55 464 LYS B O 1
ATOM 11063 N N . CYS C 1 465 ? 121.266 134.815 79.855 1.00 92.28 465 CYS B N 1
ATOM 11064 C CA . CYS C 1 465 ? 120.885 134.177 81.109 1.00 92.28 465 CYS B CA 1
ATOM 11065 C C . CYS C 1 465 ? 122.051 134.219 82.097 1.00 92.28 465 CYS B C 1
ATOM 11066 O O . CYS C 1 465 ? 123.181 133.878 81.737 1.00 92.28 465 CYS B O 1
ATOM 11069 N N . PRO C 1 466 ? 121.811 134.627 83.339 1.00 83.44 466 PRO B N 1
ATOM 11070 C CA . PRO C 1 466 ? 122.892 134.709 84.322 1.00 83.44 466 PRO B CA 1
ATOM 11071 C C . PRO C 1 466 ? 123.209 133.345 84.924 1.00 83.44 466 PRO B C 1
ATOM 11072 O O . PRO C 1 466 ? 122.488 132.364 84.735 1.00 83.44 466 PRO B O 1
ATOM 11076 N N . GLN C 1 467 ? 124.312 133.307 85.665 1.00 79.71 467 GLN B N 1
ATOM 11077 C CA . GLN C 1 467 ? 124.787 132.091 86.305 1.00 79.71 467 GLN B CA 1
ATOM 11078 C C . GLN C 1 467 ? 124.370 132.081 87.768 1.00 79.71 467 GLN B C 1
ATOM 11079 O O . GLN C 1 467 ? 124.488 133.092 88.467 1.00 79.71 467 GLN B O 1
ATOM 11085 N N . ILE C 1 468 ? 123.879 130.932 88.221 1.00 76.75 468 ILE B N 1
ATOM 11086 C CA . ILE C 1 468 ? 123.355 130.756 89.569 1.00 76.75 468 ILE B CA 1
ATOM 11087 C C . ILE C 1 468 ? 124.181 129.677 90.252 1.00 76.75 468 ILE B C 1
ATOM 11088 O O . ILE C 1 468 ? 124.404 128.607 89.674 1.00 76.75 468 ILE B O 1
ATOM 11093 N N . GLU C 1 469 ? 124.649 129.964 91.465 1.00 78.03 469 GLU B N 1
ATOM 11094 C CA . GLU C 1 469 ? 125.327 128.946 92.254 1.00 78.03 469 GLU B CA 1
ATOM 11095 C C . GLU C 1 469 ? 124.342 127.856 92.667 1.00 78.03 469 GLU B C 1
ATOM 11096 O O . GLU C 1 469 ? 123.168 128.122 92.943 1.00 78.03 469 GLU B O 1
ATOM 11102 N N . ASN C 1 470 ? 124.813 126.614 92.657 1.00 72.90 470 ASN B N 1
ATOM 11103 C CA . ASN C 1 470 ? 123.952 125.462 92.886 1.00 72.90 470 ASN B CA 1
ATOM 11104 C C . ASN C 1 470 ? 123.903 125.152 94.375 1.00 72.90 470 ASN B C 1
ATOM 11105 O O . ASN C 1 470 ? 124.885 124.670 94.948 1.00 72.90 470 ASN B O 1
ATOM 11110 N N . ILE C 1 471 ? 122.760 125.429 94.997 1.00 71.07 471 ILE B N 1
ATOM 11111 C CA . ILE C 1 471 ? 122.550 125.175 96.416 1.00 71.07 471 ILE B CA 1
ATOM 11112 C C . ILE C 1 471 ? 121.273 124.360 96.578 1.00 71.07 471 ILE B C 1
ATOM 11113 O O . ILE C 1 471 ? 120.160 124.891 96.473 1.00 71.07 471 ILE B O 1
ATOM 11118 N N . SER C 1 472 ? 121.454 123.058 96.817 1.00 68.58 472 SER B N 1
ATOM 11119 C CA . SER C 1 472 ? 120.410 122.047 96.962 1.00 68.58 472 SER B CA 1
ATOM 11120 C C . SER C 1 472 ? 121.078 120.737 97.352 1.00 68.58 472 SER B C 1
ATOM 11121 O O . SER C 1 472 ? 122.298 120.697 97.533 1.00 68.58 472 SER B O 1
ATOM 11124 N N . ARG C 1 473 ? 120.345 119.659 97.232 1.00 70.87 473 ARG B N 1
ATOM 11125 C CA . ARG C 1 473 ? 120.956 118.407 97.495 1.00 70.87 473 ARG B CA 1
ATOM 11126 C C . ARG C 1 473 ? 121.094 117.793 96.178 1.00 70.87 473 ARG B C 1
ATOM 11127 O O . ARG C 1 473 ? 121.347 116.625 96.067 1.00 70.87 473 ARG B O 1
ATOM 11135 N N . LYS C 1 474 ? 120.865 118.559 95.127 1.00 59.01 474 LYS B N 1
ATOM 11136 C CA . LYS C 1 474 ? 121.097 118.023 93.810 1.00 59.01 474 LYS B CA 1
ATOM 11137 C C . LYS C 1 474 ? 122.457 118.512 93.400 1.00 59.01 474 LYS B C 1
ATOM 11138 O O . LYS C 1 474 ? 122.761 118.590 92.211 1.00 59.01 474 LYS B O 1
ATOM 11144 N N . LYS C 1 475 ? 123.294 118.842 94.381 1.00 61.18 475 LYS B N 1
ATOM 11145 C CA . LYS C 1 475 ? 124.561 119.421 94.006 1.00 61.18 475 LYS B CA 1
ATOM 11146 C C . LYS C 1 475 ? 125.607 118.406 93.915 1.00 61.18 475 LYS B C 1
ATOM 11147 O O . LYS C 1 475 ? 126.759 118.751 93.913 1.00 61.18 475 LYS B O 1
ATOM 11153 N N . VAL C 1 476 ? 125.257 117.146 93.888 1.00 56.14 476 VAL B N 1
ATOM 11154 C CA . VAL C 1 476 ? 126.268 116.180 93.675 1.00 56.14 476 VAL B CA 1
ATOM 11155 C C . VAL C 1 476 ? 126.285 115.892 92.194 1.00 56.14 476 VAL B C 1
ATOM 11156 O O . VAL C 1 476 ? 127.356 115.684 91.684 1.00 56.14 476 VAL B O 1
ATOM 11160 N N . LEU C 1 477 ? 125.174 115.991 91.454 1.00 51.76 477 LEU B N 1
ATOM 11161 C CA . LEU C 1 477 ? 125.123 115.590 90.053 1.00 51.76 477 LEU B CA 1
ATOM 11162 C C . LEU C 1 477 ? 125.541 116.762 89.174 1.00 51.76 477 LEU B C 1
ATOM 11163 O O . LEU C 1 477 ? 124.925 117.831 89.218 1.00 51.76 477 LEU B O 1
ATOM 11168 N N . LYS C 1 478 ? 126.586 116.553 88.375 1.00 58.43 478 LYS B N 1
ATOM 11169 C CA . LYS C 1 478 ? 127.198 117.533 87.496 1.00 58.43 478 LYS B CA 1
ATOM 11170 C C . LYS C 1 478 ? 127.201 117.013 86.062 1.00 58.43 478 LYS B C 1
ATOM 11171 O O . LYS C 1 478 ? 127.214 115.799 85.845 1.00 58.43 478 LYS B O 1
ATOM 11177 N N . PRO C 1 479 ? 127.163 117.892 85.065 1.00 58.74 479 PRO B N 1
ATOM 11178 C CA . PRO C 1 479 ? 127.208 117.437 83.673 1.00 58.74 479 PRO B CA 1
ATOM 11179 C C . PRO C 1 479 ? 128.632 117.133 83.225 1.00 58.74 479 PRO B C 1
ATOM 11180 O O . PRO C 1 479 ? 129.612 117.458 83.896 1.00 58.74 479 PRO B O 1
ATOM 11184 N N . MET C 1 480 ? 128.728 116.489 82.064 1.00 72.07 480 MET B N 1
ATOM 11185 C CA . MET C 1 480 ? 130.017 116.303 81.416 1.00 72.07 480 MET B CA 1
ATOM 11186 C C . MET C 1 480 ? 130.551 117.623 80.871 1.00 72.07 480 MET B C 1
ATOM 11187 O O . MET C 1 480 ? 129.804 118.561 80.580 1.00 72.07 480 MET B O 1
ATOM 11192 N N . HIS C 1 481 ? 131.874 117.682 80.735 1.00 90.89 481 HIS B N 1
ATOM 11193 C CA . HIS C 1 481 ? 132.523 118.787 80.043 1.00 90.89 481 HIS B CA 1
ATOM 11194 C C . HIS C 1 481 ? 133.582 118.337 79.050 1.00 90.89 481 HIS B C 1
ATOM 11195 O O . HIS C 1 481 ? 134.055 119.172 78.273 1.00 90.89 481 HIS B O 1
ATOM 11202 N N . GLU C 1 482 ? 133.970 117.063 79.041 1.00 98.26 482 GLU B N 1
ATOM 11203 C CA . GLU C 1 482 ? 134.903 116.529 78.061 1.00 98.26 482 GLU B CA 1
ATOM 11204 C C . GLU C 1 482 ? 134.350 115.223 77.506 1.00 98.26 482 GLU B C 1
ATOM 11205 O O . GLU C 1 482 ? 133.639 114.489 78.203 1.00 98.26 482 GLU B O 1
ATOM 11211 N N . ILE C 1 483 ? 134.623 114.970 76.227 1.00 95.48 483 ILE B N 1
ATOM 11212 C CA . ILE C 1 483 ? 134.259 113.725 75.560 1.00 95.48 483 ILE B CA 1
ATOM 11213 C C . ILE C 1 483 ? 135.516 113.162 74.911 1.00 95.48 483 ILE B C 1
ATOM 11214 O O . ILE C 1 483 ? 136.212 113.876 74.180 1.00 95.48 483 ILE B O 1
ATOM 11219 N N . ARG C 1 484 ? 135.805 111.890 75.173 1.00 108.51 484 ARG B N 1
ATOM 11220 C CA . ARG C 1 484 ? 136.980 111.229 74.627 1.00 108.51 484 ARG B CA 1
ATOM 11221 C C . ARG C 1 484 ? 136.558 110.124 73.669 1.00 108.51 484 ARG B C 1
ATOM 11222 O O . ARG C 1 484 ? 135.660 109.333 73.973 1.00 108.51 484 ARG B O 1
ATOM 11230 N N . THR C 1 485 ? 137.213 110.079 72.512 1.00 111.37 485 THR B N 1
ATOM 11231 C CA . THR C 1 485 ? 136.911 109.064 71.513 1.00 111.37 485 THR B CA 1
ATOM 11232 C C . THR C 1 485 ? 137.491 107.718 71.931 1.00 111.37 485 THR B C 1
ATOM 11233 O O . THR C 1 485 ? 138.659 107.618 72.317 1.00 111.37 485 THR B O 1
ATOM 11237 N N . ILE C 1 486 ? 136.666 106.678 71.855 1.00 107.99 486 ILE B N 1
ATOM 11238 C CA . ILE C 1 486 ? 137.077 105.325 72.214 1.00 107.99 486 ILE B CA 1
ATOM 11239 C C . ILE C 1 486 ? 137.921 104.766 71.076 1.00 107.99 486 ILE B C 1
ATOM 11240 O O . ILE C 1 486 ? 137.486 104.756 69.919 1.00 107.99 486 ILE B O 1
ATOM 11245 N N . GLU C 1 487 ? 139.130 104.300 71.400 1.00 113.90 487 GLU B N 1
ATOM 11246 C CA . GLU C 1 487 ? 140.055 103.817 70.386 1.00 113.90 487 GLU B CA 1
ATOM 11247 C C . GLU C 1 487 ? 140.679 102.464 70.702 1.00 113.90 487 GLU B C 1
ATOM 11248 O O . GLU C 1 487 ? 141.226 101.832 69.792 1.00 113.90 487 GLU B O 1
ATOM 11254 N N . SER C 1 488 ? 140.620 102.000 71.947 1.00 105.91 488 SER B N 1
ATOM 11255 C CA . SER C 1 488 ? 141.248 100.741 72.319 1.00 105.91 488 SER B CA 1
ATOM 11256 C C . SER C 1 488 ? 140.443 100.094 73.438 1.00 105.91 488 SER B C 1
ATOM 11257 O O . SER C 1 488 ? 139.381 100.584 73.833 1.00 105.91 488 SER B O 1
ATOM 11260 N N . GLU C 1 489 ? 140.963 98.978 73.951 1.00 102.05 489 GLU B N 1
ATOM 11261 C CA . GLU C 1 489 ? 140.291 98.241 75.013 1.00 102.05 489 GLU B CA 1
ATOM 11262 C C . GLU C 1 489 ? 140.406 98.927 76.368 1.00 102.05 489 GLU B C 1
ATOM 11263 O O . GLU C 1 489 ? 139.569 98.680 77.245 1.00 102.05 489 GLU B O 1
ATOM 11269 N N . GLN C 1 490 ? 141.414 99.785 76.553 1.00 102.27 490 GLN B N 1
ATOM 11270 C CA . GLN C 1 490 ? 141.629 100.431 77.845 1.00 102.27 490 GLN B CA 1
ATOM 11271 C C . GLN C 1 490 ? 140.530 101.443 78.154 1.00 102.27 490 GLN B C 1
ATOM 11272 O O . GLN C 1 490 ? 140.137 101.604 79.316 1.00 102.27 490 GLN B O 1
ATOM 11278 N N . ASP C 1 491 ? 140.009 102.118 77.124 1.00 101.03 491 ASP B N 1
ATOM 11279 C CA . ASP C 1 491 ? 138.907 103.057 77.319 1.00 101.03 491 ASP B CA 1
ATOM 11280 C C . ASP C 1 491 ? 137.638 102.343 77.774 1.00 101.03 491 ASP B C 1
ATOM 11281 O O . ASP C 1 491 ? 136.931 102.830 78.666 1.00 101.03 491 ASP B O 1
ATOM 11286 N N . ILE C 1 492 ? 137.349 101.178 77.189 1.00 91.58 492 ILE B N 1
ATOM 11287 C CA . ILE C 1 492 ? 136.194 100.389 77.609 1.00 91.58 492 ILE B CA 1
ATOM 11288 C C . ILE C 1 492 ? 136.409 99.832 79.013 1.00 91.58 492 ILE B C 1
ATOM 11289 O O . ILE C 1 492 ? 135.486 99.820 79.841 1.00 91.58 492 ILE B O 1
ATOM 11294 N N . GLN C 1 493 ? 137.636 99.393 79.314 1.00 93.58 493 GLN B N 1
ATOM 11295 C CA . GLN C 1 493 ? 137.951 98.881 80.643 1.00 93.58 493 GLN B CA 1
ATOM 11296 C C . GLN C 1 493 ? 137.927 99.968 81.712 1.00 93.58 493 GLN B C 1
ATOM 11297 O O . GLN C 1 493 ? 137.764 99.650 82.893 1.00 93.58 493 GLN B O 1
ATOM 11303 N N . ASP C 1 494 ? 138.091 101.233 81.330 1.00 93.18 494 ASP B N 1
ATOM 11304 C CA . ASP C 1 494 ? 137.909 102.335 82.268 1.00 93.18 494 ASP B CA 1
ATOM 11305 C C . ASP C 1 494 ? 136.443 102.729 82.411 1.00 93.18 494 ASP B C 1
ATOM 11306 O O . ASP C 1 494 ? 135.997 103.065 83.518 1.00 93.18 494 ASP B O 1
ATOM 11311 N N . PHE C 1 495 ? 135.690 102.687 81.304 1.00 79.80 495 PHE B N 1
ATOM 11312 C CA . PHE C 1 495 ? 134.269 103.026 81.341 1.00 79.80 495 PHE B CA 1
ATOM 11313 C C . PHE C 1 495 ? 133.484 102.030 82.184 1.00 79.80 495 PHE B C 1
ATOM 11314 O O . PHE C 1 495 ? 132.535 102.412 82.881 1.00 79.80 495 PHE B O 1
ATOM 11322 N N . ILE C 1 496 ? 133.858 100.748 82.123 1.00 81.33 496 ILE B N 1
ATOM 11323 C CA . ILE C 1 496 ? 133.184 99.730 82.928 1.00 81.33 496 ILE B CA 1
ATOM 11324 C C . ILE C 1 496 ? 133.415 99.973 84.418 1.00 81.33 496 ILE B C 1
ATOM 11325 O O . ILE C 1 496 ? 132.473 99.911 85.218 1.00 81.33 496 ILE B O 1
ATOM 11330 N N . ILE C 1 497 ? 134.655 100.295 84.805 1.00 82.18 497 ILE B N 1
ATOM 11331 C CA . ILE C 1 497 ? 134.971 100.577 86.206 1.00 82.18 497 ILE B CA 1
ATOM 11332 C C . ILE C 1 497 ? 134.238 101.828 86.682 1.00 82.18 497 ILE B C 1
ATOM 11333 O O . ILE C 1 497 ? 133.719 101.872 87.809 1.00 82.18 497 ILE B O 1
ATOM 11338 N N . LYS C 1 498 ? 134.135 102.838 85.809 1.00 72.94 498 LYS B N 1
ATOM 11339 C CA . LYS C 1 498 ? 133.373 104.043 86.135 1.00 72.94 498 LYS B CA 1
ATOM 11340 C C . LYS C 1 498 ? 131.890 103.737 86.342 1.00 72.94 498 LYS B C 1
ATOM 11341 O O . LYS C 1 498 ? 131.275 104.240 87.290 1.00 72.94 498 LYS B O 1
ATOM 11347 N N . LEU C 1 499 ? 131.310 102.894 85.482 1.00 67.47 499 LEU B N 1
ATOM 11348 C CA . LEU C 1 499 ? 129.891 102.558 85.599 1.00 67.47 499 LEU B CA 1
ATOM 11349 C C . LEU C 1 499 ? 129.606 101.744 86.860 1.00 67.47 499 LEU B C 1
ATOM 11350 O O . LEU C 1 499 ? 128.594 101.976 87.539 1.00 67.47 499 LEU B O 1
ATOM 11355 N N . LEU C 1 500 ? 130.494 100.801 87.196 1.00 76.02 500 LEU B N 1
ATOM 11356 C CA . LEU C 1 500 ? 130.351 100.045 88.442 1.00 76.02 500 LEU B CA 1
ATOM 11357 C C . LEU C 1 500 ? 130.480 100.942 89.670 1.00 76.02 500 LEU B C 1
ATOM 11358 O O . LEU C 1 500 ? 129.736 100.773 90.647 1.00 76.02 500 LEU B O 1
ATOM 11363 N N . ARG C 1 501 ? 131.409 101.907 89.638 1.00 78.85 501 ARG B N 1
ATOM 11364 C CA . ARG C 1 501 ? 131.552 102.832 90.761 1.00 78.85 501 ARG B CA 1
ATOM 11365 C C . ARG C 1 501 ? 130.318 103.717 90.914 1.00 78.85 501 ARG B C 1
ATOM 11366 O O . ARG C 1 501 ? 129.871 103.983 92.040 1.00 78.85 501 ARG B O 1
ATOM 11374 N N . GLY C 1 502 ? 129.746 104.162 89.791 1.00 72.14 502 GLY B N 1
ATOM 11375 C CA . GLY C 1 502 ? 128.508 104.925 89.846 1.00 72.14 502 GLY B CA 1
ATOM 11376 C C . GLY C 1 502 ? 127.345 104.121 90.396 1.00 72.14 502 GLY B C 1
ATOM 11377 O O . GLY C 1 502 ? 126.505 104.651 91.132 1.00 72.14 502 GLY B O 1
ATOM 11378 N N . PHE C 1 503 ? 127.293 102.825 90.066 1.00 69.56 503 PHE B N 1
ATOM 11379 C CA . PHE C 1 503 ? 126.257 101.966 90.634 1.00 69.56 503 PHE B CA 1
ATOM 11380 C C . PHE C 1 503 ? 126.438 101.782 92.139 1.00 69.56 503 PHE B C 1
ATOM 11381 O O . PHE C 1 503 ? 125.450 101.746 92.884 1.00 69.56 503 PHE B O 1
ATOM 11389 N N . THR C 1 504 ? 127.688 101.671 92.605 1.00 73.62 504 THR B N 1
ATOM 11390 C CA . THR C 1 504 ? 127.925 101.560 94.046 1.00 73.62 504 THR B CA 1
ATOM 11391 C C . THR C 1 504 ? 127.520 102.833 94.786 1.00 73.62 504 THR B C 1
ATOM 11392 O O . THR C 1 504 ? 126.918 102.762 95.866 1.00 73.62 504 THR B O 1
ATOM 11396 N N . LEU C 1 505 ? 127.829 104.006 94.217 1.00 66.32 505 LEU B N 1
ATOM 11397 C CA . LEU C 1 505 ? 127.405 105.263 94.843 1.00 66.32 505 LEU B CA 1
ATOM 11398 C C . LEU C 1 505 ? 125.886 105.426 94.849 1.00 66.32 505 LEU B C 1
ATOM 11399 O O . LEU C 1 505 ? 125.314 105.878 95.852 1.00 66.32 505 LEU B O 1
ATOM 11404 N N . THR C 1 506 ? 125.207 105.065 93.756 1.00 67.49 506 THR B N 1
ATOM 11405 C CA . THR C 1 506 ? 123.756 105.219 93.767 1.00 67.49 506 THR B CA 1
ATOM 11406 C C . THR C 1 506 ? 123.047 104.125 94.558 1.00 67.49 506 THR B C 1
ATOM 11407 O O . THR C 1 506 ? 121.862 104.284 94.867 1.00 67.49 506 THR B O 1
ATOM 11411 N N . TYR C 1 507 ? 123.726 103.021 94.885 1.00 72.02 507 TYR B N 1
ATOM 11412 C CA . TYR C 1 507 ? 123.179 102.111 95.886 1.00 72.02 507 TYR B CA 1
ATOM 11413 C C . TYR C 1 507 ? 123.392 102.650 97.296 1.00 72.02 507 TYR B C 1
ATOM 11414 O O . TYR C 1 507 ? 122.513 102.509 98.159 1.00 72.02 507 TYR B O 1
ATOM 11423 N N . GLY C 1 508 ? 124.559 103.256 97.544 1.00 72.66 508 GLY B N 1
ATOM 11424 C CA . GLY C 1 508 ? 124.847 103.791 98.865 1.00 72.66 508 GLY B CA 1
ATOM 11425 C C . GLY C 1 508 ? 123.966 104.968 99.235 1.00 72.66 508 GLY B C 1
ATOM 11426 O O . GLY C 1 508 ? 123.636 105.164 100.407 1.00 72.66 508 GLY B O 1
ATOM 11427 N N . GLN C 1 509 ? 123.577 105.772 98.242 1.00 70.69 509 GLN B N 1
ATOM 11428 C CA . GLN C 1 509 ? 122.666 106.880 98.520 1.00 70.69 509 GLN B CA 1
ATOM 11429 C C . GLN C 1 509 ? 121.247 106.396 98.798 1.00 70.69 509 GLN B C 1
ATOM 11430 O O . GLN C 1 509 ? 120.501 107.059 99.526 1.00 70.69 509 GLN B O 1
ATOM 11436 N N . TRP C 1 510 ? 120.854 105.255 98.228 1.00 71.66 510 TRP B N 1
ATOM 11437 C CA . TRP C 1 510 ? 119.516 104.719 98.462 1.00 71.66 510 TRP B CA 1
ATOM 11438 C C . TRP C 1 510 ? 119.426 103.941 99.768 1.00 71.66 510 TRP B C 1
ATOM 11439 O O . TRP C 1 510 ? 118.367 103.935 100.407 1.00 71.66 510 TRP B O 1
ATOM 11450 N N . ARG C 1 511 ? 120.519 103.294 100.183 1.00 78.53 511 ARG B N 1
ATOM 11451 C CA . ARG C 1 511 ? 120.467 102.418 101.352 1.00 78.53 511 ARG B CA 1
ATOM 11452 C C . ARG C 1 511 ? 120.332 103.186 102.665 1.00 78.53 511 ARG B C 1
ATOM 11453 O O . ARG C 1 511 ? 119.841 102.625 103.652 1.00 78.53 511 ARG B O 1
ATOM 11461 N N . LYS C 1 512 ? 120.757 104.452 102.703 1.00 78.24 512 LYS B N 1
ATOM 11462 C CA . LYS C 1 512 ? 120.808 105.180 103.970 1.00 78.24 512 LYS B CA 1
ATOM 11463 C C . LYS C 1 512 ? 119.418 105.544 104.483 1.00 78.24 512 LYS B C 1
ATOM 11464 O O . LYS C 1 512 ? 119.106 105.325 105.659 1.00 78.24 512 LYS B O 1
ATOM 11470 N N . GLU C 1 513 ? 118.565 106.100 103.623 1.00 80.74 513 GLU B N 1
ATOM 11471 C CA . GLU C 1 513 ? 117.289 106.652 104.064 1.00 80.74 513 GLU B CA 1
ATOM 11472 C C . GLU C 1 513 ? 116.093 105.778 103.707 1.00 80.74 513 GLU B C 1
ATOM 11473 O O . GLU C 1 513 ? 114.951 106.201 103.917 1.00 80.74 513 GLU B O 1
ATOM 11479 N N . PHE C 1 514 ? 116.316 104.574 103.185 1.00 82.55 514 PHE B N 1
ATOM 11480 C CA . PHE C 1 514 ? 115.217 103.666 102.894 1.00 82.55 514 PHE B CA 1
ATOM 11481 C C . PHE C 1 514 ? 115.675 102.234 103.122 1.00 82.55 514 PHE B C 1
ATOM 11482 O O . PHE C 1 514 ? 116.833 101.890 102.874 1.00 82.55 514 PHE B O 1
ATOM 11490 N N . GLN C 1 515 ? 114.748 101.402 103.607 1.00 82.11 515 GLN B N 1
ATOM 11491 C CA . GLN C 1 515 ? 115.056 100.017 103.938 1.00 82.11 515 GLN B CA 1
ATOM 11492 C C . GLN C 1 515 ? 114.026 99.018 103.430 1.00 82.11 515 GLN B C 1
ATOM 11493 O O . GLN C 1 515 ? 114.194 97.819 103.675 1.00 82.11 515 GLN B O 1
ATOM 11499 N N . SER C 1 516 ? 112.966 99.464 102.753 1.00 81.14 516 SER B N 1
ATOM 11500 C CA . SER C 1 516 ? 111.948 98.537 102.265 1.00 81.14 516 SER B CA 1
ATOM 11501 C C . SER C 1 516 ? 112.478 97.694 101.111 1.00 81.14 516 SER B C 1
ATOM 11502 O O . SER C 1 516 ? 112.199 96.493 101.027 1.00 81.14 516 SER B O 1
ATOM 11505 N N . ARG C 1 517 ? 113.241 98.305 100.215 1.00 76.86 517 ARG B N 1
ATOM 11506 C CA . ARG C 1 517 ? 113.847 97.620 99.088 1.00 76.86 517 ARG B CA 1
ATOM 11507 C C . ARG C 1 517 ? 115.366 97.739 99.161 1.00 76.86 517 ARG B C 1
ATOM 11508 O O . ARG C 1 517 ? 115.931 98.226 100.146 1.00 76.86 517 ARG B O 1
ATOM 11516 N N . PHE C 1 518 ? 116.033 97.284 98.099 1.00 83.65 518 PHE B N 1
ATOM 11517 C CA . PHE C 1 518 ? 117.483 97.343 98.015 1.00 83.65 518 PHE B CA 1
ATOM 11518 C C . PHE C 1 518 ? 117.997 98.258 96.914 1.00 83.65 518 PHE B C 1
ATOM 11519 O O . PHE C 1 518 ? 119.064 98.855 97.083 1.00 83.65 518 PHE B O 1
ATOM 11527 N N . PHE C 1 519 ? 117.273 98.386 95.802 1.00 72.50 519 PHE B N 1
ATOM 11528 C CA . PHE C 1 519 ? 117.707 99.190 94.673 1.00 72.50 519 PHE B CA 1
ATOM 11529 C C . PHE C 1 519 ? 116.547 100.049 94.186 1.00 72.50 519 PHE B C 1
ATOM 11530 O O . PHE C 1 519 ? 115.390 99.606 94.225 1.00 72.50 519 PHE B O 1
ATOM 11538 N N . PRO C 1 520 ? 116.817 101.275 93.732 1.00 63.48 520 PRO B N 1
ATOM 11539 C CA . PRO C 1 520 ? 115.734 102.119 93.206 1.00 63.48 520 PRO B CA 1
ATOM 11540 C C . PRO C 1 520 ? 115.280 101.647 91.832 1.00 63.48 520 PRO B C 1
ATOM 11541 O O . PRO C 1 520 ? 116.095 101.291 90.979 1.00 63.48 520 PRO B O 1
ATOM 11545 N N . VAL C 1 521 ? 113.965 101.643 91.630 1.00 67.87 521 VAL B N 1
ATOM 11546 C CA . VAL C 1 521 ? 113.333 101.118 90.425 1.00 67.87 521 VAL B CA 1
ATOM 11547 C C . VAL C 1 521 ? 112.395 102.194 89.886 1.00 67.87 521 VAL B C 1
ATOM 11548 O O . VAL C 1 521 ? 111.810 102.956 90.664 1.00 67.87 521 VAL B O 1
ATOM 11552 N N . HIS C 1 522 ? 112.324 102.302 88.551 1.00 72.06 522 HIS B N 1
ATOM 11553 C CA . HIS C 1 522 ? 111.309 103.084 87.847 1.00 72.06 522 HIS B CA 1
ATOM 11554 C C . HIS C 1 522 ? 109.905 102.748 88.347 1.00 72.06 522 HIS B C 1
ATOM 11555 O O . HIS C 1 522 ? 109.605 101.601 88.693 1.00 72.06 522 HIS B O 1
ATOM 11562 N N . TYR C 1 523 ? 109.028 103.760 88.362 1.00 79.88 523 TYR B N 1
ATOM 11563 C CA . TYR C 1 523 ? 107.785 103.699 89.133 1.00 79.88 523 TYR B CA 1
ATOM 11564 C C . TYR C 1 523 ? 106.754 102.724 88.575 1.00 79.88 523 TYR B C 1
ATOM 11565 O O . TYR C 1 523 ? 105.753 102.471 89.254 1.00 79.88 523 TYR B O 1
ATOM 11574 N N . TYR C 1 524 ? 106.951 102.192 87.367 1.00 82.41 524 TYR B N 1
ATOM 11575 C CA . TYR C 1 524 ? 106.071 101.133 86.884 1.00 82.41 524 TYR B CA 1
ATOM 11576 C C . TYR C 1 524 ? 106.244 99.859 87.700 1.00 82.41 524 TYR B C 1
ATOM 11577 O O . TYR C 1 524 ? 105.265 99.163 87.989 1.00 82.41 524 TYR B O 1
ATOM 11586 N N . GLY C 1 525 ? 107.476 99.546 88.088 1.00 81.70 525 GLY B N 1
ATOM 11587 C CA . GLY C 1 525 ? 107.735 98.332 88.832 1.00 81.70 525 GLY B CA 1
ATOM 11588 C C . GLY C 1 525 ? 108.231 98.563 90.244 1.00 81.70 525 GLY B C 1
ATOM 11589 O O . GLY C 1 525 ? 109.024 97.772 90.763 1.00 81.70 525 GLY B O 1
ATOM 11590 N N . LEU C 1 526 ? 107.778 99.648 90.876 1.00 81.36 526 LEU B N 1
ATOM 11591 C CA . LEU C 1 526 ? 108.128 99.884 92.273 1.00 81.36 526 LEU B CA 1
ATOM 11592 C C . LEU C 1 526 ? 107.416 98.903 93.196 1.00 81.36 526 LEU B C 1
ATOM 11593 O O . LEU C 1 526 ? 107.945 98.554 94.257 1.00 81.36 526 LEU B O 1
ATOM 11598 N N . ASN C 1 527 ? 106.224 98.447 92.807 1.00 89.02 527 ASN B N 1
ATOM 11599 C CA . ASN C 1 527 ? 105.492 97.469 93.602 1.00 89.02 527 ASN B CA 1
ATOM 11600 C C . ASN C 1 527 ? 106.078 96.069 93.452 1.00 89.02 527 ASN B C 1
ATOM 11601 O O . ASN C 1 527 ? 106.111 95.302 94.421 1.00 89.02 527 ASN B O 1
ATOM 11606 N N . PHE C 1 528 ? 106.539 95.722 92.253 1.00 78.79 528 PHE B N 1
ATOM 11607 C CA . PHE C 1 528 ? 107.033 94.375 91.996 1.00 78.79 528 PHE B CA 1
ATOM 11608 C C . PHE C 1 528 ? 108.401 94.165 92.631 1.00 78.79 528 PHE B C 1
ATOM 11609 O O . PHE C 1 528 ? 109.224 95.082 92.695 1.00 78.79 528 PHE B O 1
ATOM 11617 N N . ASN C 1 529 ? 108.641 92.939 93.105 1.00 82.64 529 ASN B N 1
ATOM 11618 C CA . ASN C 1 529 ? 109.902 92.585 93.747 1.00 82.64 529 ASN B CA 1
ATOM 11619 C C . ASN C 1 529 ? 110.383 91.198 93.333 1.00 82.64 529 ASN B C 1
ATOM 11620 O O . ASN C 1 529 ? 111.257 90.627 93.993 1.00 82.64 529 ASN B O 1
ATOM 11625 N N . GLN C 1 530 ? 109.836 90.643 92.254 1.00 91.01 530 GLN B N 1
ATOM 11626 C CA . GLN C 1 530 ? 110.203 89.307 91.812 1.00 91.01 530 GLN B CA 1
ATOM 11627 C C . GLN C 1 530 ? 110.197 89.261 90.293 1.00 91.01 530 GLN B C 1
ATOM 11628 O O . GLN C 1 530 ? 109.391 89.937 89.649 1.00 91.01 530 GLN B O 1
ATOM 11634 N N . GLY C 1 531 ? 111.096 88.459 89.729 1.00 86.83 531 GLY B N 1
ATOM 11635 C CA . GLY C 1 531 ? 111.144 88.287 88.292 1.00 86.83 531 GLY B CA 1
ATOM 11636 C C . GLY C 1 531 ? 112.466 88.680 87.666 1.00 86.83 531 GLY B C 1
ATOM 11637 O O . GLY C 1 531 ? 113.533 88.383 88.210 1.00 86.83 531 GLY B O 1
ATOM 11638 N N . ILE C 1 532 ? 112.404 89.323 86.503 1.00 78.64 532 ILE B N 1
ATOM 11639 C CA . ILE C 1 532 ? 113.586 89.813 85.798 1.00 78.64 532 ILE B CA 1
ATOM 11640 C C . ILE C 1 532 ? 113.546 91.331 85.644 1.00 78.64 532 ILE B C 1
ATOM 11641 O O . ILE C 1 532 ? 114.512 92.021 85.975 1.00 78.64 532 ILE B O 1
ATOM 11646 N N . ALA C 1 533 ? 112.423 91.868 85.153 1.00 75.78 533 ALA B N 1
ATOM 11647 C CA . ALA C 1 533 ? 112.276 93.260 84.731 1.00 75.78 533 ALA B CA 1
ATOM 11648 C C . ALA C 1 533 ? 112.513 94.279 85.841 1.00 75.78 533 ALA B C 1
ATOM 11649 O O . ALA C 1 533 ? 113.431 95.099 85.749 1.00 75.78 533 ALA B O 1
ATOM 11651 N N . PHE C 1 534 ? 111.697 94.241 86.887 1.00 76.21 534 PHE B N 1
ATOM 11652 C CA . PHE C 1 534 ? 111.840 95.180 87.999 1.00 76.21 534 PHE B CA 1
ATOM 11653 C C . PHE C 1 534 ? 112.176 94.452 89.294 1.00 76.21 534 PHE B C 1
ATOM 11654 O O . PHE C 1 534 ? 111.659 94.764 90.365 1.00 76.21 534 PHE B O 1
ATOM 11662 N N . SER C 1 535 ? 113.064 93.470 89.197 1.00 75.09 535 SER B N 1
ATOM 11663 C CA . SER C 1 535 ? 113.351 92.573 90.304 1.00 75.09 535 SER B CA 1
ATOM 11664 C C . SER C 1 535 ? 114.351 93.204 91.269 1.00 75.09 535 SER B C 1
ATOM 11665 O O . SER C 1 535 ? 114.725 94.373 91.148 1.00 75.09 535 SER B O 1
ATOM 11668 N N . ASP C 1 536 ? 114.785 92.418 92.255 1.00 78.83 536 ASP B N 1
ATOM 11669 C CA . ASP C 1 536 ? 115.819 92.815 93.196 1.00 78.83 536 ASP B CA 1
ATOM 11670 C C . ASP C 1 536 ? 117.078 91.969 93.097 1.00 78.83 536 ASP B C 1
ATOM 11671 O O . ASP C 1 536 ? 118.110 92.361 93.652 1.00 78.83 536 ASP B O 1
ATOM 11676 N N . LEU C 1 537 ? 117.022 90.829 92.412 1.00 83.35 537 LEU B N 1
ATOM 11677 C CA . LEU C 1 537 ? 118.156 89.927 92.263 1.00 83.35 537 LEU B CA 1
ATOM 11678 C C . LEU C 1 537 ? 118.818 90.027 90.894 1.00 83.35 537 LEU B C 1
ATOM 11679 O O . LEU C 1 537 ? 119.999 89.687 90.762 1.00 83.35 537 LEU B O 1
ATOM 11684 N N . ALA C 1 538 ? 118.091 90.504 89.878 1.00 76.67 538 ALA B N 1
ATOM 11685 C CA . ALA C 1 538 ? 118.657 90.621 88.537 1.00 76.67 538 ALA B CA 1
ATOM 11686 C C . ALA C 1 538 ? 119.698 91.727 88.450 1.00 76.67 538 ALA B C 1
ATOM 11687 O O . ALA C 1 538 ? 120.634 91.629 87.647 1.00 76.67 538 ALA B O 1
ATOM 11689 N N . ILE C 1 539 ? 119.547 92.781 89.254 1.00 74.70 539 ILE B N 1
ATOM 11690 C CA . ILE C 1 539 ? 120.513 93.874 89.253 1.00 74.70 539 ILE B CA 1
ATOM 11691 C C . ILE C 1 539 ? 121.855 93.405 89.804 1.00 74.70 539 ILE B C 1
ATOM 11692 O O . ILE C 1 539 ? 122.914 93.729 89.253 1.00 74.70 539 ILE B O 1
ATOM 11697 N N . LEU C 1 540 ? 121.834 92.610 90.878 1.00 81.43 540 LEU B N 1
ATOM 11698 C CA . LEU C 1 540 ? 123.074 92.057 91.414 1.00 81.43 540 LEU B CA 1
ATOM 11699 C C . LEU C 1 540 ? 123.674 91.008 90.484 1.00 81.43 540 LEU B C 1
ATOM 11700 O O . LEU C 1 540 ? 124.899 90.844 90.441 1.00 81.43 540 LEU B O 1
ATOM 11705 N N . TRP C 1 541 ? 122.834 90.304 89.721 1.00 79.52 541 TRP B N 1
ATOM 11706 C CA . TRP C 1 541 ? 123.352 89.364 88.733 1.00 79.52 541 TRP B CA 1
ATOM 11707 C C . TRP C 1 541 ? 124.036 90.097 87.586 1.00 79.52 541 TRP B C 1
ATOM 11708 O O . TRP C 1 541 ? 125.075 89.649 87.088 1.00 79.52 541 TRP B O 1
ATOM 11719 N N . SER C 1 542 ? 123.475 91.236 87.166 1.00 74.00 542 SER B N 1
ATOM 11720 C CA . SER C 1 542 ? 124.131 92.072 86.163 1.00 74.00 542 SER B CA 1
ATOM 11721 C C . SER C 1 542 ? 125.423 92.672 86.706 1.00 74.00 542 SER B C 1
ATOM 11722 O O . SER C 1 542 ? 126.407 92.809 85.967 1.00 74.00 542 SER B O 1
ATOM 11725 N N . TYR C 1 543 ? 125.421 93.034 87.996 1.00 82.45 543 TYR B N 1
ATOM 11726 C CA . TYR C 1 543 ? 126.626 93.481 88.693 1.00 82.45 543 TYR B CA 1
ATOM 11727 C C . TYR C 1 543 ? 127.731 92.434 88.626 1.00 82.45 543 TYR B C 1
ATOM 11728 O O . TYR C 1 543 ? 128.867 92.746 88.247 1.00 82.45 543 TYR B O 1
ATOM 11737 N N . GLN C 1 544 ? 127.403 91.184 88.967 1.00 85.26 544 GLN B N 1
ATOM 11738 C CA . GLN C 1 544 ? 128.381 90.099 88.925 1.00 85.26 544 GLN B CA 1
ATOM 11739 C C . GLN C 1 544 ? 128.841 89.807 87.500 1.00 85.26 544 GLN B C 1
ATOM 11740 O O . GLN C 1 544 ? 130.035 89.582 87.262 1.00 85.26 544 GLN B O 1
ATOM 11746 N N . GLN C 1 545 ? 127.911 89.831 86.538 1.00 79.55 545 GLN B N 1
ATOM 11747 C CA . GLN C 1 545 ? 128.246 89.499 85.156 1.00 79.55 545 GLN B CA 1
ATOM 11748 C C . GLN C 1 545 ? 129.146 90.552 84.522 1.00 79.55 545 GLN B C 1
ATOM 11749 O O . GLN C 1 545 ? 130.044 90.214 83.744 1.00 79.55 545 GLN B O 1
ATOM 11755 N N . LEU C 1 546 ? 128.930 91.831 84.836 1.00 79.59 546 LEU B N 1
ATOM 11756 C CA . LEU C 1 546 ? 129.813 92.848 84.278 1.00 79.59 546 LEU B CA 1
ATOM 11757 C C . LEU C 1 546 ? 131.111 92.964 85.071 1.00 79.59 546 LEU B C 1
ATOM 11758 O O . LEU C 1 546 ? 132.149 93.315 84.498 1.00 79.59 546 LEU B O 1
ATOM 11763 N N . ALA C 1 547 ? 131.092 92.646 86.371 1.00 85.12 547 ALA B N 1
ATOM 11764 C CA . ALA C 1 547 ? 132.324 92.651 87.149 1.00 85.12 547 ALA B CA 1
ATOM 11765 C C . ALA C 1 547 ? 133.242 91.489 86.793 1.00 85.12 547 ALA B C 1
ATOM 11766 O O . ALA C 1 547 ? 134.460 91.606 86.966 1.00 85.12 547 ALA B O 1
ATOM 11768 N N . LYS C 1 548 ? 132.690 90.374 86.305 1.00 86.32 548 LYS B N 1
ATOM 11769 C CA . LYS C 1 548 ? 133.529 89.269 85.851 1.00 86.32 548 LYS B CA 1
ATOM 11770 C C . LYS C 1 548 ? 134.278 89.593 84.565 1.00 86.32 548 LYS B C 1
ATOM 11771 O O . LYS C 1 548 ? 135.289 88.947 84.273 1.00 86.32 548 LYS B O 1
ATOM 11777 N N . LYS C 1 549 ? 133.808 90.571 83.792 1.00 83.61 549 LYS B N 1
ATOM 11778 C CA . LYS C 1 549 ? 134.437 90.919 82.526 1.00 83.61 549 LYS B CA 1
ATOM 11779 C C . LYS C 1 549 ? 135.568 91.927 82.671 1.00 83.61 549 LYS B C 1
ATOM 11780 O O . LYS C 1 549 ? 136.237 92.227 81.677 1.00 83.61 549 LYS B O 1
ATOM 11786 N N . VAL C 1 550 ? 135.795 92.457 83.868 1.00 89.01 550 VAL B N 1
ATOM 11787 C CA . VAL C 1 550 ? 136.879 93.398 84.113 1.00 89.01 550 VAL B CA 1
ATOM 11788 C C . VAL C 1 550 ? 137.892 92.730 85.039 1.00 89.01 550 VAL B C 1
ATOM 11789 O O . VAL C 1 550 ? 137.541 91.911 85.898 1.00 89.01 550 VAL B O 1
ATOM 11793 N N . LYS C 1 551 ? 139.168 93.030 84.810 1.00 100.26 551 LYS B N 1
ATOM 11794 C CA . LYS C 1 551 ? 140.244 92.358 85.522 1.00 100.26 551 LYS B CA 1
ATOM 11795 C C . LYS C 1 551 ? 140.444 92.949 86.911 1.00 100.26 551 LYS B C 1
ATOM 11796 O O . LYS C 1 551 ? 140.539 94.171 87.067 1.00 100.26 551 LYS B O 1
ATOM 11802 N N . ASN C 1 552 ? 140.544 92.050 87.902 1.00 114.96 552 ASN B N 1
ATOM 11803 C CA . ASN C 1 552 ? 140.852 92.301 89.328 1.00 114.96 552 ASN B CA 1
ATOM 11804 C C . ASN C 1 552 ? 140.101 93.499 89.917 1.00 114.96 552 ASN B C 1
ATOM 11805 O O . ASN C 1 552 ? 140.680 94.390 90.542 1.00 114.96 552 ASN B O 1
ATOM 11810 N N . PHE C 1 553 ? 138.785 93.501 89.727 1.00 115.26 553 PHE B N 1
ATOM 11811 C CA . PHE C 1 553 ? 137.955 94.537 90.326 1.00 115.26 553 PHE B CA 1
ATOM 11812 C C . PHE C 1 553 ? 137.843 94.327 91.830 1.00 115.26 553 PHE B C 1
ATOM 11813 O O . PHE C 1 553 ? 137.722 93.197 92.310 1.00 115.26 553 PHE B O 1
ATOM 11821 N N . LYS C 1 554 ? 137.882 95.428 92.575 1.00 126.42 554 LYS B N 1
ATOM 11822 C CA . LYS C 1 554 ? 137.790 95.364 94.026 1.00 126.42 554 LYS B CA 1
ATOM 11823 C C . LYS C 1 554 ? 136.335 95.239 94.454 1.00 126.42 554 LYS B C 1
ATOM 11824 O O . LYS C 1 554 ? 135.517 96.121 94.174 1.00 126.42 554 LYS B O 1
ATOM 11830 N N . PHE C 1 555 ? 136.014 94.138 95.127 1.00 130.70 555 PHE B N 1
ATOM 11831 C CA . PHE C 1 555 ? 134.669 93.929 95.645 1.00 130.70 555 PHE B CA 1
ATOM 11832 C C . PHE C 1 555 ? 134.433 94.839 96.845 1.00 130.70 555 PHE B C 1
ATOM 11833 O O . PHE C 1 555 ? 135.306 94.988 97.706 1.00 130.70 555 PHE B O 1
ATOM 11841 N N . ASP C 1 556 ? 133.267 95.483 96.880 1.00 124.83 556 ASP B N 1
ATOM 11842 C CA . ASP C 1 556 ? 132.951 96.348 98.017 1.00 124.83 556 ASP B CA 1
ATOM 11843 C C . ASP C 1 556 ? 132.363 95.556 99.187 1.00 124.83 556 ASP B C 1
ATOM 11844 O O . ASP C 1 556 ? 132.977 95.466 100.254 1.00 124.83 556 ASP B O 1
ATOM 11849 N N . ASP C 1 557 ? 131.180 94.960 99.003 1.00 129.12 557 ASP B N 1
ATOM 11850 C CA . ASP C 1 557 ? 130.537 94.190 100.059 1.00 129.12 557 ASP B CA 1
ATOM 11851 C C . ASP C 1 557 ? 129.758 92.987 99.542 1.00 129.12 557 ASP B C 1
ATOM 11852 O O . ASP C 1 557 ? 129.110 92.305 100.347 1.00 129.12 557 ASP B O 1
ATOM 11857 N N . TYR C 1 558 ? 129.800 92.689 98.240 1.00 122.76 558 TYR B N 1
ATOM 11858 C CA . TYR C 1 558 ? 128.736 91.891 97.639 1.00 122.76 558 TYR B CA 1
ATOM 11859 C C . TYR C 1 558 ? 128.861 90.396 97.909 1.00 122.76 558 TYR B C 1
ATOM 11860 O O . TYR C 1 558 ? 127.966 89.647 97.507 1.00 122.76 558 TYR B O 1
ATOM 11869 N N . TYR C 1 559 ? 129.926 89.944 98.576 1.00 129.17 559 TYR B N 1
ATOM 11870 C CA . TYR C 1 559 ? 129.928 88.585 99.110 1.00 129.17 559 TYR B CA 1
ATOM 11871 C C . TYR C 1 559 ? 128.865 88.421 100.191 1.00 129.17 559 TYR B C 1
ATOM 11872 O O . TYR C 1 559 ? 128.195 87.384 100.261 1.00 129.17 559 TYR B O 1
ATOM 11881 N N . GLU C 1 560 ? 128.699 89.436 101.042 1.00 122.40 560 GLU B N 1
ATOM 11882 C CA . GLU C 1 560 ? 127.619 89.436 102.024 1.00 122.40 560 GLU B CA 1
ATOM 11883 C C . GLU C 1 560 ? 126.271 89.720 101.370 1.00 122.40 560 GLU B C 1
ATOM 11884 O O . GLU C 1 560 ? 125.260 89.098 101.724 1.00 122.40 560 GLU B O 1
ATOM 11890 N N . ILE C 1 561 ? 126.247 90.653 100.413 1.00 115.02 561 ILE B N 1
ATOM 11891 C CA . ILE C 1 561 ? 125.000 91.064 99.772 1.00 115.02 561 ILE B CA 1
ATOM 11892 C C . ILE C 1 561 ? 124.429 89.936 98.918 1.00 115.02 561 ILE B C 1
ATOM 11893 O O . ILE C 1 561 ? 123.207 89.833 98.765 1.00 115.02 561 ILE B O 1
ATOM 11898 N N . ARG C 1 562 ? 125.289 89.055 98.392 1.00 112.15 562 ARG B N 1
ATOM 11899 C CA . ARG C 1 562 ? 124.828 87.916 97.600 1.00 112.15 562 ARG B CA 1
ATOM 11900 C C . ARG C 1 562 ? 123.963 86.972 98.429 1.00 112.15 562 ARG B C 1
ATOM 11901 O O . ARG C 1 562 ? 122.814 86.687 98.065 1.00 112.15 562 ARG B O 1
ATOM 11909 N N . THR C 1 563 ? 124.473 86.531 99.583 1.00 116.51 563 THR B N 1
ATOM 11910 C CA . THR C 1 563 ? 123.685 85.637 100.420 1.00 116.51 563 THR B CA 1
ATOM 11911 C C . THR C 1 563 ? 122.554 86.379 101.119 1.00 116.51 563 THR B C 1
ATOM 11912 O O . THR C 1 563 ? 121.522 85.769 101.413 1.00 116.51 563 THR B O 1
ATOM 11916 N N . GLN C 1 564 ? 122.697 87.697 101.325 1.00 110.60 564 GLN B N 1
ATOM 11917 C CA . GLN C 1 564 ? 121.604 88.497 101.874 1.00 110.60 564 GLN B CA 1
ATOM 11918 C C . GLN C 1 564 ? 120.405 88.527 100.931 1.00 110.60 564 GLN B C 1
ATOM 11919 O O . GLN C 1 564 ? 119.274 88.228 101.337 1.00 110.60 564 GLN B O 1
ATOM 11925 N N . VAL C 1 565 ? 120.644 88.856 99.658 1.00 109.24 565 VAL B N 1
ATOM 11926 C CA . VAL C 1 565 ? 119.562 88.952 98.683 1.00 109.24 565 VAL B CA 1
ATOM 11927 C C . VAL C 1 565 ? 118.995 87.568 98.371 1.00 109.24 565 VAL B C 1
ATOM 11928 O O . VAL C 1 565 ? 117.776 87.406 98.237 1.00 109.24 565 VAL B O 1
ATOM 11932 N N . ILE C 1 566 ? 119.857 86.543 98.302 1.00 112.58 566 ILE B N 1
ATOM 11933 C CA . ILE C 1 566 ? 119.386 85.182 98.035 1.00 112.58 566 ILE B CA 1
ATOM 11934 C C . ILE C 1 566 ? 118.526 84.660 99.187 1.00 112.58 566 ILE B C 1
ATOM 11935 O O . ILE C 1 566 ? 117.456 84.078 98.958 1.00 112.58 566 ILE B O 1
ATOM 11940 N N . ASN C 1 567 ? 118.950 84.896 100.436 1.00 118.05 567 ASN B N 1
ATOM 11941 C CA . ASN C 1 567 ? 118.177 84.453 101.592 1.00 118.05 567 ASN B CA 1
ATOM 11942 C C . ASN C 1 567 ? 116.862 85.216 101.714 1.00 118.05 567 ASN B C 1
ATOM 11943 O O . ASN C 1 567 ? 115.829 84.626 102.058 1.00 118.05 567 ASN B O 1
ATOM 11948 N N . GLU C 1 568 ? 116.876 86.523 101.420 1.00 120.29 568 GLU B N 1
ATOM 11949 C CA . GLU C 1 568 ? 115.646 87.307 101.457 1.00 120.29 568 GLU B CA 1
ATOM 11950 C C . GLU C 1 568 ? 114.695 86.878 100.345 1.00 120.29 568 GLU B C 1
ATOM 11951 O O . GLU C 1 568 ? 113.474 86.877 100.543 1.00 120.29 568 GLU B O 1
ATOM 11957 N N . ALA C 1 569 ? 115.232 86.480 99.189 1.00 117.53 569 ALA B N 1
ATOM 11958 C CA . ALA C 1 569 ? 114.386 86.028 98.092 1.00 117.53 569 ALA B CA 1
ATOM 11959 C C . ALA C 1 569 ? 113.775 84.663 98.378 1.00 117.53 569 ALA B C 1
ATOM 11960 O O . ALA C 1 569 ? 112.601 84.431 98.069 1.00 117.53 569 ALA B O 1
ATOM 11962 N N . VAL C 1 570 ? 114.548 83.742 98.963 1.00 120.92 570 VAL B N 1
ATOM 11963 C CA . VAL C 1 570 ? 114.000 82.410 99.214 1.00 120.92 570 VAL B CA 1
ATOM 11964 C C . VAL C 1 570 ? 113.079 82.419 100.434 1.00 120.92 570 VAL B C 1
ATOM 11965 O O . VAL C 1 570 ? 112.156 81.597 100.512 1.00 120.92 570 VAL B O 1
ATOM 11969 N N . ASN C 1 571 ? 113.269 83.361 101.368 1.00 116.93 571 ASN B N 1
ATOM 11970 C CA . ASN C 1 571 ? 112.355 83.466 102.502 1.00 116.93 571 ASN B CA 1
ATOM 11971 C C . ASN C 1 571 ? 110.990 83.988 102.070 1.00 116.93 571 ASN B C 1
ATOM 11972 O O . ASN C 1 571 ? 109.961 83.585 102.624 1.00 116.93 571 ASN B O 1
ATOM 11977 N N . ASN C 1 572 ? 110.960 84.884 101.084 1.00 117.65 572 ASN B N 1
ATOM 11978 C CA . ASN C 1 572 ? 109.717 85.418 100.543 1.00 117.65 572 ASN B CA 1
ATOM 11979 C C . ASN C 1 572 ? 109.414 84.874 99.152 1.00 117.65 572 ASN B C 1
ATOM 11980 O O . ASN C 1 572 ? 108.793 85.570 98.342 1.00 117.65 572 ASN B O 1
ATOM 11985 N N . PHE C 1 573 ? 109.859 83.650 98.854 1.00 112.43 573 PHE B N 1
ATOM 11986 C CA . PHE C 1 573 ? 109.611 83.071 97.537 1.00 112.43 573 PHE B CA 1
ATOM 11987 C C . PHE C 1 573 ? 108.143 82.706 97.359 1.00 112.43 573 PHE B C 1
ATOM 11988 O O . PHE C 1 573 ? 107.568 82.925 96.287 1.00 112.43 573 PHE B O 1
ATOM 11996 N N . LYS C 1 574 ? 107.518 82.154 98.396 1.00 119.45 574 LYS B N 1
ATOM 11997 C CA . LYS C 1 574 ? 106.124 81.742 98.336 1.00 119.45 574 LYS B CA 1
ATOM 11998 C C . LYS C 1 574 ? 105.183 82.741 98.997 1.00 119.45 574 LYS B C 1
ATOM 11999 O O . LYS C 1 574 ? 103.985 82.465 99.109 1.00 119.45 574 LYS B O 1
ATOM 12005 N N . LYS C 1 575 ? 105.690 83.891 99.433 1.00 114.60 575 LYS B N 1
ATOM 12006 C CA . LYS C 1 575 ? 104.854 84.907 100.074 1.00 114.60 575 LYS B CA 1
ATOM 12007 C C . LYS C 1 575 ? 104.326 85.919 99.059 1.00 114.60 575 LYS B C 1
ATOM 12008 O O . LYS C 1 575 ? 104.436 87.132 99.237 1.00 114.60 575 LYS B O 1
ATOM 12014 N N . SER C 1 576 ? 103.729 85.404 97.986 1.00 112.55 576 SER B N 1
ATOM 12015 C CA . SER C 1 576 ? 103.145 86.215 96.925 1.00 112.55 576 SER B CA 1
ATOM 12016 C C . SER C 1 576 ? 102.201 85.329 96.127 1.00 112.55 576 SER B C 1
ATOM 12017 O O . SER C 1 576 ? 102.135 84.115 96.333 1.00 112.55 576 SER B O 1
ATOM 12020 N N . SER C 1 577 ? 101.467 85.954 95.205 1.00 110.41 577 SER B N 1
ATOM 12021 C CA . SER C 1 577 ? 100.598 85.234 94.272 1.00 110.41 577 SER B CA 1
ATOM 12022 C C . SER C 1 577 ? 100.920 85.730 92.865 1.00 110.41 577 SER B C 1
ATOM 12023 O O . SER C 1 577 ? 100.227 86.595 92.325 1.00 110.41 577 SER B O 1
ATOM 12026 N N . LEU C 1 578 ? 101.961 85.154 92.267 1.00 107.24 578 LEU B N 1
ATOM 12027 C CA . LEU C 1 578 ? 102.387 85.509 90.922 1.00 107.24 578 LEU B CA 1
ATOM 12028 C C . LEU C 1 578 ? 103.044 84.302 90.271 1.00 107.24 578 LEU B C 1
ATOM 12029 O O . LEU C 1 578 ? 103.500 83.376 90.945 1.00 107.24 578 LEU B O 1
ATOM 12034 N N . SER C 1 579 ? 103.085 84.330 88.942 1.00 103.65 579 SER B N 1
ATOM 12035 C CA . SER C 1 579 ? 103.796 83.334 88.156 1.00 103.65 579 SER B CA 1
ATOM 12036 C C . SER C 1 579 ? 104.212 83.973 86.841 1.00 103.65 579 SER B C 1
ATOM 12037 O O . SER C 1 579 ? 103.571 84.906 86.353 1.00 103.65 579 SER B O 1
ATOM 12040 N N . GLY C 1 580 ? 105.304 83.473 86.278 1.00 98.34 580 GLY B N 1
ATOM 12041 C CA . GLY C 1 580 ? 105.827 83.981 85.026 1.00 98.34 580 GLY B CA 1
ATOM 12042 C C . GLY C 1 580 ? 107.334 84.147 85.066 1.00 98.34 580 GLY B C 1
ATOM 12043 O O . GLY C 1 580 ? 107.973 84.103 86.115 1.00 98.34 580 GLY B O 1
ATOM 12044 N N . LEU C 1 581 ? 107.894 84.336 83.870 1.00 87.64 581 LEU B N 1
ATOM 12045 C CA . LEU C 1 581 ? 109.340 84.464 83.732 1.00 87.64 581 LEU B CA 1
ATOM 12046 C C . LEU C 1 581 ? 109.844 85.825 84.198 1.00 87.64 581 LEU B C 1
ATOM 12047 O O . LEU C 1 581 ? 110.882 85.906 84.863 1.00 87.64 581 LEU B O 1
ATOM 12052 N N . PHE C 1 582 ? 109.129 86.903 83.871 1.00 86.06 582 PHE B N 1
ATOM 12053 C CA . PHE C 1 582 ? 109.647 88.244 84.104 1.00 86.06 582 PHE B CA 1
ATOM 12054 C C . PHE C 1 582 ? 109.072 88.943 85.327 1.00 86.06 582 PHE B C 1
ATOM 12055 O O . PHE C 1 582 ? 109.684 89.904 85.803 1.00 86.06 582 PHE B O 1
ATOM 12063 N N . ASP C 1 583 ? 107.918 88.511 85.840 1.00 94.97 583 ASP B N 1
ATOM 12064 C CA . ASP C 1 583 ? 107.380 89.110 87.056 1.00 94.97 583 ASP B CA 1
ATOM 12065 C C . ASP C 1 583 ? 106.742 88.066 87.966 1.00 94.97 583 ASP B C 1
ATOM 12066 O O . ASP C 1 583 ? 105.780 88.367 88.680 1.00 94.97 583 ASP B O 1
ATOM 12071 N N . GLY C 1 584 ? 107.258 86.839 87.955 1.00 103.72 584 GLY B N 1
ATOM 12072 C CA . GLY C 1 584 ? 106.613 85.767 88.685 1.00 103.72 584 GLY B CA 1
ATOM 12073 C C . GLY C 1 584 ? 107.516 84.954 89.589 1.00 103.72 584 GLY B C 1
ATOM 12074 O O . GLY C 1 584 ? 108.412 85.497 90.243 1.00 103.72 584 GLY B O 1
ATOM 12075 N N . LYS C 1 585 ? 107.281 83.643 89.633 1.00 105.46 585 LYS B N 1
ATOM 12076 C CA . LYS C 1 585 ? 107.963 82.761 90.569 1.00 105.46 585 LYS B CA 1
ATOM 12077 C C . LYS C 1 585 ? 109.017 81.872 89.931 1.00 105.46 585 LYS B C 1
ATOM 12078 O O . LYS C 1 585 ? 109.871 81.348 90.647 1.00 105.46 585 LYS B O 1
ATOM 12084 N N . ILE C 1 586 ? 108.979 81.670 88.613 1.00 100.97 586 ILE B N 1
ATOM 12085 C CA . ILE C 1 586 ? 109.990 80.827 87.984 1.00 100.97 586 ILE B CA 1
ATOM 12086 C C . ILE C 1 586 ? 111.212 81.650 87.586 1.00 100.97 586 ILE B C 1
ATOM 12087 O O . ILE C 1 586 ? 112.305 81.088 87.404 1.00 100.97 586 ILE B O 1
ATOM 12092 N N . GLY C 1 587 ? 111.058 82.974 87.483 1.00 96.59 587 GLY B N 1
ATOM 12093 C CA . GLY C 1 587 ? 112.178 83.824 87.123 1.00 96.59 587 GLY B CA 1
ATOM 12094 C C . GLY C 1 587 ? 113.235 83.876 88.206 1.00 96.59 587 GLY B C 1
ATOM 12095 O O . GLY C 1 587 ? 114.433 83.863 87.915 1.00 96.59 587 GLY B O 1
ATOM 12096 N N . THR C 1 588 ? 112.808 83.903 89.471 1.00 94.72 588 THR B N 1
ATOM 12097 C CA . THR C 1 588 ? 113.774 83.853 90.560 1.00 94.72 588 THR B CA 1
ATOM 12098 C C . THR C 1 588 ? 114.419 82.475 90.679 1.00 94.72 588 THR B C 1
ATOM 12099 O O . THR C 1 588 ? 115.566 82.381 91.116 1.00 94.72 588 THR B O 1
ATOM 12103 N N . ILE C 1 589 ? 113.735 81.412 90.243 1.00 98.98 589 ILE B N 1
ATOM 12104 C CA . ILE C 1 589 ? 114.345 80.082 90.236 1.00 98.98 589 ILE B CA 1
ATOM 12105 C C . ILE C 1 589 ? 115.446 80.005 89.182 1.00 98.98 589 ILE B C 1
ATOM 12106 O O . ILE C 1 589 ? 116.562 79.542 89.457 1.00 98.98 589 ILE B O 1
ATOM 12111 N N . TRP C 1 590 ? 115.147 80.489 87.970 1.00 96.07 590 TRP B N 1
ATOM 12112 C CA . TRP C 1 590 ? 116.138 80.561 86.897 1.00 96.07 590 TRP B CA 1
ATOM 12113 C C . TRP C 1 590 ? 117.307 81.467 87.269 1.00 96.07 590 TRP B C 1
ATOM 12114 O O . TRP C 1 590 ? 118.471 81.150 86.987 1.00 96.07 590 TRP B O 1
ATOM 12125 N N . LEU C 1 591 ? 117.018 82.573 87.946 1.00 92.01 591 LEU B N 1
ATOM 12126 C CA . LEU C 1 591 ? 118.049 83.532 88.304 1.00 92.01 591 LEU B CA 1
ATOM 12127 C C . LEU C 1 591 ? 118.902 83.049 89.473 1.00 92.01 591 LEU B C 1
ATOM 12128 O O . LEU C 1 591 ? 120.095 83.364 89.530 1.00 92.01 591 LEU B O 1
ATOM 12133 N N . ILE C 1 592 ? 118.323 82.279 90.400 1.00 97.89 592 ILE B N 1
ATOM 12134 C CA . ILE C 1 592 ? 119.110 81.646 91.453 1.00 97.89 592 ILE B CA 1
ATOM 12135 C C . ILE C 1 592 ? 120.001 80.556 90.868 1.00 97.89 592 ILE B C 1
ATOM 12136 O O . ILE C 1 592 ? 121.167 80.413 91.263 1.00 97.89 592 ILE B O 1
ATOM 12141 N N . TYR C 1 593 ? 119.483 79.794 89.893 1.00 106.42 593 TYR B N 1
ATOM 12142 C CA . TYR C 1 593 ? 120.292 78.759 89.250 1.00 106.42 593 TYR B CA 1
ATOM 12143 C C . TYR C 1 593 ? 121.457 79.353 88.466 1.00 106.42 593 TYR B C 1
ATOM 12144 O O . TYR C 1 593 ? 122.566 78.808 88.489 1.00 106.42 593 TYR B O 1
ATOM 12153 N N . GLU C 1 594 ? 121.231 80.463 87.765 1.00 100.06 594 GLU B N 1
ATOM 12154 C CA . GLU C 1 594 ? 122.328 81.077 87.026 1.00 100.06 594 GLU B CA 1
ATOM 12155 C C . GLU C 1 594 ? 123.186 81.985 87.904 1.00 100.06 594 GLU B C 1
ATOM 12156 O O . GLU C 1 594 ? 124.275 82.390 87.480 1.00 100.06 594 GLU B O 1
ATOM 12162 N N . PHE C 1 595 ? 122.745 82.284 89.129 1.00 96.23 595 PHE B N 1
ATOM 12163 C CA . PHE C 1 595 ? 123.535 83.135 90.013 1.00 96.23 595 PHE B CA 1
ATOM 12164 C C . PHE C 1 595 ? 124.762 82.412 90.554 1.00 96.23 595 PHE B C 1
ATOM 12165 O O . PHE C 1 595 ? 125.777 83.055 90.844 1.00 96.23 595 PHE B O 1
ATOM 12173 N N . GLY C 1 596 ? 124.699 81.090 90.690 1.00 111.20 596 GLY B N 1
ATOM 12174 C CA . GLY C 1 596 ? 125.838 80.347 91.193 1.00 111.20 596 GLY B CA 1
ATOM 12175 C C . GLY C 1 596 ? 125.493 79.187 92.105 1.00 111.20 596 GLY B C 1
ATOM 12176 O O . GLY C 1 596 ? 126.307 78.277 92.283 1.00 111.20 596 GLY B O 1
ATOM 12177 N N . GLU C 1 597 ? 124.302 79.207 92.699 1.00 117.89 597 GLU B N 1
ATOM 12178 C CA . GLU C 1 597 ? 123.856 78.115 93.559 1.00 117.89 597 GLU B CA 1
ATOM 12179 C C . GLU C 1 597 ? 123.037 77.138 92.722 1.00 117.89 597 GLU B C 1
ATOM 12180 O O . GLU C 1 597 ? 121.985 77.499 92.184 1.00 117.89 597 GLU B O 1
ATOM 12186 N N . ILE C 1 598 ? 123.515 75.898 92.613 1.00 117.90 598 ILE B N 1
ATOM 12187 C CA . ILE C 1 598 ? 122.930 74.949 91.668 1.00 117.90 598 ILE B CA 1
ATOM 12188 C C . ILE C 1 598 ? 121.798 74.158 92.316 1.00 117.90 598 ILE B C 1
ATOM 12189 O O . ILE C 1 598 ? 120.647 74.215 91.868 1.00 117.90 598 ILE B O 1
ATOM 12194 N N . ASP C 1 599 ? 122.109 73.414 93.383 1.00 123.35 599 ASP B N 1
ATOM 12195 C CA . ASP C 1 599 ? 121.220 72.370 93.885 1.00 123.35 599 ASP B CA 1
ATOM 12196 C C . ASP C 1 599 ? 119.965 72.900 94.572 1.00 123.35 599 ASP B C 1
ATOM 12197 O O . ASP C 1 599 ? 118.928 72.226 94.529 1.00 123.35 599 ASP B O 1
ATOM 12202 N N . ARG C 1 600 ? 120.040 74.073 95.209 1.00 120.34 600 ARG B N 1
ATOM 12203 C CA . ARG C 1 600 ? 118.866 74.655 95.855 1.00 120.34 600 ARG B CA 1
ATOM 12204 C C . ARG C 1 600 ? 117.795 75.039 94.840 1.00 120.34 600 ARG B C 1
ATOM 12205 O O . ARG C 1 600 ? 116.602 74.804 95.078 1.00 120.34 600 ARG B O 1
ATOM 12213 N N . ALA C 1 601 ? 118.208 75.612 93.706 1.00 120.36 601 ALA B N 1
ATOM 12214 C CA . ALA C 1 601 ? 117.269 75.951 92.642 1.00 120.36 601 ALA B CA 1
ATOM 12215 C C . ALA C 1 601 ? 116.646 74.703 92.032 1.00 120.36 601 ALA B C 1
ATOM 12216 O O . ALA C 1 601 ? 115.455 74.701 91.702 1.00 120.36 601 ALA B O 1
ATOM 12218 N N . VAL C 1 602 ? 117.435 73.633 91.885 1.00 126.12 602 VAL B N 1
ATOM 12219 C CA . VAL C 1 602 ? 116.919 72.365 91.375 1.00 126.12 602 VAL B CA 1
ATOM 12220 C C . VAL C 1 602 ? 115.895 71.773 92.338 1.00 126.12 602 VAL B C 1
ATOM 12221 O O . VAL C 1 602 ? 114.844 71.273 91.915 1.00 126.12 602 VAL B O 1
ATOM 12225 N N . GLU C 1 603 ? 116.172 71.850 93.646 1.00 125.11 603 GLU B N 1
ATOM 12226 C CA . GLU C 1 603 ? 115.240 71.342 94.652 1.00 125.11 603 GLU B CA 1
ATOM 12227 C C . GLU C 1 603 ? 113.931 72.126 94.657 1.00 125.11 603 GLU B C 1
ATOM 12228 O O . GLU C 1 603 ? 112.845 71.531 94.698 1.00 125.11 603 GLU B O 1
ATOM 12234 N N . LEU C 1 604 ? 114.014 73.460 94.594 1.00 123.81 604 LEU B N 1
ATOM 12235 C CA . LEU C 1 604 ? 112.803 74.280 94.573 1.00 123.81 604 LEU B CA 1
ATOM 12236 C C . LEU C 1 604 ? 112.013 74.088 93.280 1.00 123.81 604 LEU B C 1
ATOM 12237 O O . LEU C 1 604 ? 110.775 74.069 93.302 1.00 123.81 604 LEU B O 1
ATOM 12242 N N . PHE C 1 605 ? 112.716 73.932 92.152 1.00 122.51 605 PHE B N 1
ATOM 12243 C CA . PHE C 1 605 ? 112.070 73.671 90.868 1.00 122.51 605 PHE B CA 1
ATOM 12244 C C . PHE C 1 605 ? 111.331 72.339 90.881 1.00 122.51 605 PHE B C 1
ATOM 12245 O O . PHE C 1 605 ? 110.163 72.266 90.473 1.00 122.51 605 PHE B O 1
ATOM 12253 N N . THR C 1 606 ? 111.991 71.286 91.383 1.00 129.09 606 THR B N 1
ATOM 12254 C CA . THR C 1 606 ? 111.383 69.964 91.501 1.00 129.09 606 THR B CA 1
ATOM 12255 C C . THR C 1 606 ? 110.194 69.977 92.453 1.00 129.09 606 THR B C 1
ATOM 12256 O O . THR C 1 606 ? 109.200 69.277 92.219 1.00 129.09 606 THR B O 1
ATOM 12260 N N . THR C 1 607 ? 110.268 70.780 93.516 1.00 126.86 607 THR B N 1
ATOM 12261 C CA . THR C 1 607 ? 109.150 70.879 94.446 1.00 126.86 607 THR B CA 1
ATOM 12262 C C . THR C 1 607 ? 107.956 71.601 93.823 1.00 126.86 607 THR B C 1
ATOM 12263 O O . THR C 1 607 ? 106.812 71.160 93.981 1.00 126.86 607 THR B O 1
ATOM 12267 N N . HIS C 1 608 ? 108.194 72.694 93.092 1.00 122.20 608 HIS B N 1
ATOM 12268 C CA . HIS C 1 608 ? 107.119 73.637 92.819 1.00 122.20 608 HIS B CA 1
ATOM 12269 C C . HIS C 1 608 ? 106.712 73.812 91.358 1.00 122.20 608 HIS B C 1
ATOM 12270 O O . HIS C 1 608 ? 105.793 74.599 91.105 1.00 122.20 608 HIS B O 1
ATOM 12277 N N . PHE C 1 609 ? 107.337 73.117 90.396 1.00 124.89 609 PHE B N 1
ATOM 12278 C CA . PHE C 1 609 ? 107.034 73.377 88.985 1.00 124.89 609 PHE B CA 1
ATOM 12279 C C . PHE C 1 609 ? 105.612 72.951 88.619 1.00 124.89 609 PHE B C 1
ATOM 12280 O O . PHE C 1 609 ? 104.855 73.728 88.019 1.00 124.89 609 PHE B O 1
ATOM 12288 N N . ILE C 1 610 ? 105.225 71.728 88.986 1.00 125.22 610 ILE B N 1
ATOM 12289 C CA . ILE C 1 610 ? 103.890 71.247 88.645 1.00 125.22 610 ILE B CA 1
ATOM 12290 C C . ILE C 1 610 ? 102.817 71.902 89.510 1.00 125.22 610 ILE B C 1
ATOM 12291 O O . ILE C 1 610 ? 101.632 71.856 89.158 1.00 125.22 610 ILE B O 1
ATOM 12296 N N . GLU C 1 611 ? 103.197 72.523 90.631 1.00 123.98 611 GLU B N 1
ATOM 12297 C CA . GLU C 1 611 ? 102.253 73.346 91.378 1.00 123.98 611 GLU B CA 1
ATOM 12298 C C . GLU C 1 611 ? 102.025 74.685 90.686 1.00 123.98 611 GLU B C 1
ATOM 12299 O O . GLU C 1 611 ? 100.886 75.160 90.601 1.00 123.98 611 GLU B O 1
ATOM 12305 N N . ILE C 1 612 ? 103.098 75.305 90.184 1.00 122.91 612 ILE B N 1
ATOM 12306 C CA . ILE C 1 612 ? 102.993 76.611 89.535 1.00 122.91 612 ILE B CA 1
ATOM 12307 C C . ILE C 1 612 ? 102.286 76.507 88.182 1.00 122.91 612 ILE B C 1
ATOM 12308 O O . ILE C 1 612 ? 101.552 77.429 87.792 1.00 122.91 612 ILE B O 1
ATOM 12313 N N . PHE C 1 613 ? 102.432 75.362 87.493 1.00 123.83 613 PHE B N 1
ATOM 12314 C CA . PHE C 1 613 ? 102.038 75.230 86.086 1.00 123.83 613 PHE B CA 1
ATOM 12315 C C . PHE C 1 613 ? 100.541 75.452 85.852 1.00 123.83 613 PHE B C 1
ATOM 12316 O O . PHE C 1 613 ? 100.158 76.197 84.942 1.00 123.83 613 PHE B O 1
ATOM 12324 N N . GLU C 1 614 ? 99.680 74.828 86.650 1.00 128.84 614 GLU B N 1
ATOM 12325 C CA . GLU C 1 614 ? 98.255 74.851 86.341 1.00 128.84 614 GLU B CA 1
ATOM 12326 C C . GLU C 1 614 ? 97.538 76.112 86.812 1.00 128.84 614 GLU B C 1
ATOM 12327 O O . GLU C 1 614 ? 96.387 76.327 86.419 1.00 128.84 614 GLU B O 1
ATOM 12333 N N . ASN C 1 615 ? 98.179 76.950 87.628 1.00 134.20 615 ASN B N 1
ATOM 12334 C CA . ASN C 1 615 ? 97.491 78.116 88.173 1.00 134.20 615 ASN B CA 1
ATOM 12335 C C . ASN C 1 615 ? 97.417 79.281 87.192 1.00 134.20 615 ASN B C 1
ATOM 12336 O O . ASN C 1 615 ? 96.454 80.055 87.237 1.00 134.20 615 ASN B O 1
ATOM 12341 N N . SER C 1 616 ? 98.407 79.430 86.315 1.00 130.83 616 SER B N 1
ATOM 12342 C CA . SER C 1 616 ? 98.468 80.594 85.442 1.00 130.83 616 SER B CA 1
ATOM 12343 C C . SER C 1 616 ? 97.458 80.485 84.301 1.00 130.83 616 SER B C 1
ATOM 12344 O O . SER C 1 616 ? 96.945 79.408 83.985 1.00 130.83 616 SER B O 1
ATOM 12347 N N . GLN C 1 617 ? 97.176 81.629 83.680 1.00 129.85 617 GLN B N 1
ATOM 12348 C CA . GLN C 1 617 ? 96.185 81.726 82.614 1.00 129.85 617 GLN B CA 1
ATOM 12349 C C . GLN C 1 617 ? 96.740 82.286 81.315 1.00 129.85 617 GLN B C 1
ATOM 12350 O O . GLN C 1 617 ? 96.368 81.810 80.239 1.00 129.85 617 GLN B O 1
ATOM 12356 N N . ASN C 1 618 ? 97.618 83.287 81.379 1.00 122.69 618 ASN B N 1
ATOM 12357 C CA . ASN C 1 618 ? 98.209 83.848 80.173 1.00 122.69 618 ASN B CA 1
ATOM 12358 C C . ASN C 1 618 ? 99.261 82.896 79.604 1.00 122.69 618 ASN B C 1
ATOM 12359 O O . ASN C 1 618 ? 99.632 81.893 80.220 1.00 122.69 618 ASN B O 1
ATOM 12364 N N . LYS C 1 619 ? 99.710 83.190 78.375 1.00 123.35 619 LYS B N 1
ATOM 12365 C CA . LYS C 1 619 ? 100.591 82.281 77.644 1.00 123.35 619 LYS B CA 1
ATOM 12366 C C . LYS C 1 619 ? 101.774 82.994 76.990 1.00 123.35 619 LYS B C 1
ATOM 12367 O O . LYS C 1 619 ? 102.363 82.456 76.048 1.00 123.35 619 LYS B O 1
ATOM 12373 N N . ASN C 1 620 ? 102.142 84.186 77.459 1.00 108.88 620 ASN B N 1
ATOM 12374 C CA . ASN C 1 620 ? 103.288 84.899 76.912 1.00 108.88 620 ASN B CA 1
ATOM 12375 C C . ASN C 1 620 ? 104.503 84.745 77.830 1.00 108.88 620 ASN B C 1
ATOM 12376 O O . ASN C 1 620 ? 104.411 84.221 78.940 1.00 108.88 620 ASN B O 1
ATOM 12381 N N . LEU C 1 621 ? 105.667 85.203 77.363 1.00 98.24 621 LEU B N 1
ATOM 12382 C CA . LEU C 1 621 ? 106.885 85.061 78.160 1.00 98.24 621 LEU B CA 1
ATOM 12383 C C . LEU C 1 621 ? 106.979 86.058 79.302 1.00 98.24 621 LEU B C 1
ATOM 12384 O O . LEU C 1 621 ? 107.817 85.880 80.192 1.00 98.24 621 LEU B O 1
ATOM 12389 N N . TYR C 1 622 ? 106.170 87.117 79.296 1.00 96.54 622 TYR B N 1
ATOM 12390 C CA . TYR C 1 622 ? 106.266 88.081 80.385 1.00 96.54 622 TYR B CA 1
ATOM 12391 C C . TYR C 1 622 ? 105.674 87.524 81.674 1.00 96.54 622 TYR B C 1
ATOM 12392 O O . TYR C 1 622 ? 106.284 87.644 82.741 1.00 96.54 622 TYR B O 1
ATOM 12401 N N . SER C 1 623 ? 104.500 86.897 81.597 1.00 102.28 623 SER B N 1
ATOM 12402 C CA . SER C 1 623 ? 103.844 86.404 82.802 1.00 102.28 623 SER B CA 1
ATOM 12403 C C . SER C 1 623 ? 103.179 85.041 82.672 1.00 102.28 623 SER B C 1
ATOM 12404 O O . SER C 1 623 ? 102.587 84.588 83.655 1.00 102.28 623 SER B O 1
ATOM 12407 N N . GLY C 1 624 ? 103.228 84.376 81.518 1.00 107.82 624 GLY B N 1
ATOM 12408 C CA . GLY C 1 624 ? 102.395 83.232 81.257 1.00 107.82 624 GLY B CA 1
ATOM 12409 C C . GLY C 1 624 ? 103.145 81.916 81.198 1.00 107.82 624 GLY B C 1
ATOM 12410 O O . GLY C 1 624 ? 104.239 81.757 81.756 1.00 107.82 624 GLY B O 1
ATOM 12411 N N . GLN C 1 625 ? 102.536 80.949 80.505 1.00 115.54 625 GLN B N 1
ATOM 12412 C CA . GLN C 1 625 ? 102.999 79.566 80.486 1.00 115.54 625 GLN B CA 1
ATOM 12413 C C . GLN C 1 625 ? 104.210 79.346 79.590 1.00 115.54 625 GLN B C 1
ATOM 12414 O O . GLN C 1 625 ? 104.910 78.338 79.752 1.00 115.54 625 GLN B O 1
ATOM 12420 N N . ALA C 1 626 ? 104.457 80.247 78.637 1.00 110.39 626 ALA B N 1
ATOM 12421 C CA . ALA C 1 626 ? 105.546 80.043 77.688 1.00 110.39 626 ALA B CA 1
ATOM 12422 C C . ALA C 1 626 ? 106.908 80.180 78.360 1.00 110.39 626 ALA B C 1
ATOM 12423 O O . ALA C 1 626 ? 107.837 79.427 78.047 1.00 110.39 626 ALA B O 1
ATOM 12425 N N . GLY C 1 627 ? 107.040 81.121 79.299 1.00 106.80 627 GLY B N 1
ATOM 12426 C CA . GLY C 1 627 ? 108.250 81.194 80.100 1.00 106.80 627 GLY B CA 1
ATOM 12427 C C . GLY C 1 627 ? 108.429 79.998 81.014 1.00 106.80 627 GLY B C 1
ATOM 12428 O O . GLY C 1 627 ? 109.565 79.569 81.261 1.00 106.80 627 GLY B O 1
ATOM 12429 N N . ILE C 1 628 ? 107.315 79.447 81.515 1.00 110.46 628 ILE B N 1
ATOM 12430 C CA . ILE C 1 628 ? 107.344 78.231 82.329 1.00 110.46 628 ILE B CA 1
ATOM 12431 C C . ILE C 1 628 ? 107.933 77.078 81.526 1.00 110.46 628 ILE B C 1
ATOM 12432 O O . ILE C 1 628 ? 108.858 76.387 81.977 1.00 110.46 628 ILE B O 1
ATOM 12437 N N . LEU C 1 629 ? 107.436 76.892 80.296 1.00 113.58 629 LEU B N 1
ATOM 12438 C CA . LEU C 1 629 ? 107.990 75.876 79.404 1.00 113.58 629 LEU B CA 1
ATOM 12439 C C . LEU C 1 629 ? 109.435 76.154 79.022 1.00 113.58 629 LEU B C 1
ATOM 12440 O O . LEU C 1 629 ? 110.223 75.209 78.922 1.00 113.58 629 LEU B O 1
ATOM 12445 N N . LEU C 1 630 ? 109.793 77.424 78.804 1.00 111.32 630 LEU B N 1
ATOM 12446 C CA . LEU C 1 630 ? 111.140 77.765 78.354 1.00 111.32 630 LEU B CA 1
ATOM 12447 C C . LEU C 1 630 ? 112.179 77.452 79.426 1.00 111.32 630 LEU B C 1
ATOM 12448 O O . LEU C 1 630 ? 113.223 76.852 79.135 1.00 111.32 630 LEU B O 1
ATOM 12453 N N . VAL C 1 631 ? 111.880 77.803 80.681 1.00 108.10 631 VAL B N 1
ATOM 12454 C CA . VAL C 1 631 ? 112.730 77.393 81.797 1.00 108.10 631 VAL B CA 1
ATOM 12455 C C . VAL C 1 631 ? 112.708 75.872 81.960 1.00 108.10 631 VAL B C 1
ATOM 12456 O O . VAL C 1 631 ? 113.740 75.257 82.283 1.00 108.10 631 VAL B O 1
ATOM 12460 N N . GLY C 1 632 ? 111.556 75.242 81.681 1.00 114.59 632 GLY B N 1
ATOM 12461 C CA . GLY C 1 632 ? 111.451 73.794 81.794 1.00 114.59 632 GLY B CA 1
ATOM 12462 C C . GLY C 1 632 ? 112.357 73.030 80.844 1.00 114.59 632 GLY B C 1
ATOM 12463 O O . GLY C 1 632 ? 112.988 72.048 81.241 1.00 114.59 632 GLY B O 1
ATOM 12464 N N . LEU C 1 633 ? 112.447 73.465 79.584 1.00 111.28 633 LEU B N 1
ATOM 12465 C CA . LEU C 1 633 ? 113.369 72.741 78.714 1.00 111.28 633 LEU B CA 1
ATOM 12466 C C . LEU C 1 633 ? 114.774 73.325 78.745 1.00 111.28 633 LEU B C 1
ATOM 12467 O O . LEU C 1 633 ? 115.687 72.715 78.179 1.00 111.28 633 LEU B O 1
ATOM 12472 N N . TYR C 1 634 ? 114.978 74.487 79.378 1.00 109.09 634 TYR B N 1
ATOM 12473 C CA . TYR C 1 634 ? 116.346 74.901 79.669 1.00 109.09 634 TYR B CA 1
ATOM 12474 C C . TYR C 1 634 ? 116.959 74.011 80.740 1.00 109.09 634 TYR B C 1
ATOM 12475 O O . TYR C 1 634 ? 118.146 73.671 80.670 1.00 109.09 634 TYR B O 1
ATOM 12484 N N . PHE C 1 635 ? 116.162 73.622 81.740 1.00 114.45 635 PHE B N 1
ATOM 12485 C CA . PHE C 1 635 ? 116.675 72.767 82.805 1.00 114.45 635 PHE B CA 1
ATOM 12486 C C . PHE C 1 635 ? 116.916 71.331 82.351 1.00 114.45 635 PHE B C 1
ATOM 12487 O O . PHE C 1 635 ? 117.624 70.590 83.041 1.00 114.45 635 PHE B O 1
ATOM 12495 N N . LEU C 1 636 ? 116.349 70.920 81.214 1.00 117.34 636 LEU B N 1
ATOM 12496 C CA . LEU C 1 636 ? 116.601 69.576 80.706 1.00 117.34 636 LEU B CA 1
ATOM 12497 C C . LEU C 1 636 ? 117.987 69.454 80.086 1.00 117.34 636 LEU B C 1
ATOM 12498 O O . LEU C 1 636 ? 118.554 68.356 80.053 1.00 117.34 636 LEU B O 1
ATOM 12503 N N . SER C 1 637 ? 118.537 70.560 79.577 1.00 119.24 637 SER B N 1
ATOM 12504 C CA . SER C 1 637 ? 119.844 70.514 78.927 1.00 119.24 637 SER B CA 1
ATOM 12505 C C . SER C 1 637 ? 120.965 70.298 79.937 1.00 119.24 637 SER B C 1
ATOM 12506 O O . SER C 1 637 ? 121.945 69.603 79.645 1.00 119.24 637 SER B O 1
ATOM 12509 N N . LYS C 1 638 ? 120.842 70.889 81.127 1.00 120.48 638 LYS B N 1
ATOM 12510 C CA . LYS C 1 638 ? 121.883 70.735 82.137 1.00 120.48 638 LYS B CA 1
ATOM 12511 C C . LYS C 1 638 ? 121.840 69.357 82.787 1.00 120.48 638 LYS B C 1
ATOM 12512 O O . LYS C 1 638 ? 122.863 68.880 83.290 1.00 120.48 638 LYS B O 1
ATOM 12518 N N . GLY C 1 639 ? 120.679 68.709 82.792 1.00 126.38 639 GLY B N 1
ATOM 12519 C CA . GLY C 1 639 ? 120.575 67.320 83.187 1.00 126.38 639 GLY B CA 1
ATOM 12520 C C . GLY C 1 639 ? 120.270 67.041 84.642 1.00 126.38 639 GLY B C 1
ATOM 12521 O O . GLY C 1 639 ? 120.359 65.879 85.056 1.00 126.38 639 GLY B O 1
ATOM 12522 N N . GLU C 1 640 ? 119.915 68.054 85.435 1.00 130.00 640 GLU B N 1
ATOM 12523 C CA . GLU C 1 640 ? 119.572 67.808 86.831 1.00 130.00 640 GLU B CA 1
ATOM 12524 C C . GLU C 1 640 ? 118.168 67.241 87.003 1.00 130.00 640 GLU B C 1
ATOM 12525 O O . GLU C 1 640 ? 117.839 66.759 88.093 1.00 130.00 640 GLU B O 1
ATOM 12531 N N . ILE C 1 641 ? 117.342 67.286 85.965 1.00 136.95 641 ILE B N 1
ATOM 12532 C CA . ILE C 1 641 ? 115.973 66.790 86.044 1.00 136.95 641 ILE B CA 1
ATOM 12533 C C . ILE C 1 641 ? 115.976 65.288 85.788 1.00 136.95 641 ILE B C 1
ATOM 12534 O O . ILE C 1 641 ? 116.636 64.806 84.859 1.00 136.95 641 ILE B O 1
ATOM 12539 N N . ASP C 1 642 ? 115.241 64.542 86.613 1.00 146.86 642 ASP B N 1
ATOM 12540 C CA . ASP C 1 642 ? 115.152 63.097 86.465 1.00 146.86 642 ASP B CA 1
ATOM 12541 C C . ASP C 1 642 ? 114.262 62.729 85.273 1.00 146.86 642 ASP B C 1
ATOM 12542 O O . ASP C 1 642 ? 113.729 63.587 84.562 1.00 146.86 642 ASP B O 1
ATOM 12547 N N . ASN C 1 643 ? 114.101 61.419 85.062 1.00 151.70 643 ASN B N 1
ATOM 12548 C CA . ASN C 1 643 ? 113.445 60.925 83.854 1.00 151.70 643 ASN B CA 1
ATOM 12549 C C . ASN C 1 643 ? 111.940 61.174 83.878 1.00 151.70 643 ASN B C 1
ATOM 12550 O O . ASN C 1 643 ? 111.368 61.639 82.882 1.00 151.70 643 ASN B O 1
ATOM 12555 N N . LYS C 1 644 ? 111.285 60.873 85.004 1.00 148.92 644 LYS B N 1
ATOM 12556 C CA . LYS C 1 644 ? 109.834 61.015 85.084 1.00 148.92 644 LYS B CA 1
ATOM 12557 C C . LYS C 1 644 ? 109.419 62.482 85.093 1.00 148.92 644 LYS B C 1
ATOM 12558 O O . LYS C 1 644 ? 108.442 62.860 84.435 1.00 148.92 644 LYS B O 1
ATOM 12564 N N . LEU C 1 645 ? 110.164 63.326 85.813 1.00 146.60 645 LEU B N 1
ATOM 12565 C CA . LEU C 1 645 ? 109.882 64.757 85.801 1.00 146.60 645 LEU B CA 1
ATOM 12566 C C . LEU C 1 645 ? 110.182 65.378 84.443 1.00 146.60 645 LEU B C 1
ATOM 12567 O O . LEU C 1 645 ? 109.471 66.295 84.017 1.00 146.60 645 LEU B O 1
ATOM 12572 N N . GLY C 1 646 ? 111.212 64.888 83.748 1.00 148.03 646 GLY B N 1
ATOM 12573 C CA . GLY C 1 646 ? 111.483 65.367 82.402 1.00 148.03 646 GLY B CA 1
ATOM 12574 C C . GLY C 1 646 ? 110.395 64.990 81.414 1.00 148.03 646 GLY B C 1
ATOM 12575 O O . GLY C 1 646 ? 110.018 65.794 80.553 1.00 148.03 646 GLY B O 1
ATOM 12576 N N . GLU C 1 647 ? 109.867 63.767 81.532 1.00 148.56 647 GLU B N 1
ATOM 12577 C CA . GLU C 1 647 ? 108.724 63.364 80.718 1.00 148.56 647 GLU B CA 1
ATOM 12578 C C . GLU C 1 647 ? 107.481 64.181 81.048 1.00 148.56 647 GLU B C 1
ATOM 12579 O O . GLU C 1 647 ? 106.713 64.527 80.142 1.00 148.56 647 GLU B O 1
ATOM 12585 N N . GLU C 1 648 ? 107.279 64.505 82.330 1.00 146.52 648 GLU B N 1
ATOM 12586 C CA . GLU C 1 648 ? 106.168 65.363 82.735 1.00 146.52 648 GLU B CA 1
ATOM 12587 C C . GLU C 1 648 ? 106.306 66.776 82.177 1.00 146.52 648 GLU B C 1
ATOM 12588 O O . GLU C 1 648 ? 105.300 67.397 81.812 1.00 146.52 648 GLU B O 1
ATOM 12594 N N . ILE C 1 649 ? 107.533 67.301 82.122 1.00 140.52 649 ILE B N 1
ATOM 12595 C CA . ILE C 1 649 ? 107.774 68.612 81.520 1.00 140.52 649 ILE B CA 1
ATOM 12596 C C . ILE C 1 649 ? 107.492 68.573 80.021 1.00 140.52 649 ILE B C 1
ATOM 12597 O O . ILE C 1 649 ? 106.808 69.450 79.477 1.00 140.52 649 ILE B O 1
ATOM 12602 N N . LEU C 1 650 ? 107.987 67.537 79.337 1.00 143.49 650 LEU B N 1
ATOM 12603 C CA . LEU C 1 650 ? 107.877 67.467 77.881 1.00 143.49 650 LEU B CA 1
ATOM 12604 C C . LEU C 1 650 ? 106.451 67.182 77.410 1.00 143.49 650 LEU B C 1
ATOM 12605 O O . LEU C 1 650 ? 106.049 67.667 76.341 1.00 143.49 650 LEU B O 1
ATOM 12610 N N . ILE C 1 651 ? 105.672 66.422 78.189 1.00 144.26 651 ILE B N 1
ATOM 12611 C CA . ILE C 1 651 ? 104.321 66.063 77.765 1.00 144.26 651 ILE B CA 1
ATOM 12612 C C . ILE C 1 651 ? 103.380 67.265 77.854 1.00 144.26 651 ILE B C 1
ATOM 12613 O O . ILE C 1 651 ? 102.343 67.301 77.180 1.00 144.26 651 ILE B O 1
ATOM 12618 N N . ARG C 1 652 ? 103.728 68.274 78.658 1.00 141.54 652 ARG B N 1
ATOM 12619 C CA . ARG C 1 652 ? 102.943 69.503 78.677 1.00 141.54 652 ARG B CA 1
ATOM 12620 C C . ARG C 1 652 ? 103.198 70.342 77.431 1.00 141.54 652 ARG B C 1
ATOM 12621 O O . ARG C 1 652 ? 102.258 70.879 76.834 1.00 141.54 652 ARG B O 1
ATOM 12629 N N . LEU C 1 653 ? 104.465 70.457 77.020 1.00 137.34 653 LEU B N 1
ATOM 12630 C CA . LEU C 1 653 ? 104.801 71.258 75.847 1.00 137.34 653 LEU B CA 1
ATOM 12631 C C . LEU C 1 653 ? 104.321 70.590 74.564 1.00 137.34 653 LEU B C 1
ATOM 12632 O O . LEU C 1 653 ? 103.995 71.288 73.591 1.00 137.34 653 LEU B O 1
ATOM 12637 N N . ARG C 1 654 ? 104.265 69.250 74.556 1.00 141.60 654 ARG B N 1
ATOM 12638 C CA . ARG C 1 654 ? 103.716 68.522 73.413 1.00 141.60 654 ARG B CA 1
ATOM 12639 C C . ARG C 1 654 ? 102.251 68.871 73.176 1.00 141.60 654 ARG B C 1
ATOM 12640 O O . ARG C 1 654 ? 101.821 69.035 72.028 1.00 141.60 654 ARG B O 1
ATOM 12648 N N . GLU C 1 655 ? 101.468 68.991 74.249 1.00 147.23 655 GLU B N 1
ATOM 12649 C CA . GLU C 1 655 ? 100.085 69.427 74.104 1.00 147.23 655 GLU B CA 1
ATOM 12650 C C . GLU C 1 655 ? 99.979 70.926 73.857 1.00 147.23 655 GLU B C 1
ATOM 12651 O O . GLU C 1 655 ? 99.046 71.364 73.174 1.00 147.23 655 GLU B O 1
ATOM 12657 N N . TYR C 1 656 ? 100.917 71.715 74.398 1.00 138.97 656 TYR B N 1
ATOM 12658 C CA . TYR C 1 656 ? 100.883 73.168 74.231 1.00 138.97 656 TYR B CA 1
ATOM 12659 C C . TYR C 1 656 ? 101.069 73.571 72.773 1.00 138.97 656 TYR B C 1
ATOM 12660 O O . TYR C 1 656 ? 100.366 74.461 72.274 1.00 138.97 656 TYR B O 1
ATOM 12669 N N . THR C 1 657 ? 102.028 72.940 72.086 1.00 135.81 657 THR B N 1
ATOM 12670 C CA . THR C 1 657 ? 102.292 73.287 70.691 1.00 135.81 657 THR B CA 1
ATOM 12671 C C . THR C 1 657 ? 101.112 72.929 69.793 1.00 135.81 657 THR B C 1
ATOM 12672 O O . THR C 1 657 ? 100.713 73.727 68.935 1.00 135.81 657 THR B O 1
ATOM 12676 N N . LEU C 1 658 ? 100.517 71.752 70.007 1.00 135.29 658 LEU B N 1
ATOM 12677 C CA . LEU C 1 658 ? 99.343 71.358 69.235 1.00 135.29 658 LEU B CA 1
ATOM 12678 C C . LEU C 1 658 ? 98.134 72.226 69.562 1.00 135.29 658 LEU B C 1
ATOM 12679 O O . LEU C 1 658 ? 97.316 72.499 68.676 1.00 135.29 658 LEU B O 1
ATOM 12684 N N . ASN C 1 659 ? 98.015 72.682 70.815 1.00 139.31 659 ASN B N 1
ATOM 12685 C CA . ASN C 1 659 ? 96.948 73.609 71.177 1.00 139.31 659 ASN B CA 1
ATOM 12686 C C . ASN C 1 659 ? 97.124 74.963 70.501 1.00 139.31 659 ASN B C 1
ATOM 12687 O O . ASN C 1 659 ? 96.130 75.604 70.141 1.00 139.31 659 ASN B O 1
ATOM 12692 N N . TYR C 1 660 ? 98.369 75.418 70.335 1.00 133.07 660 TYR B N 1
ATOM 12693 C CA . TYR C 1 660 ? 98.597 76.647 69.578 1.00 133.07 660 TYR B CA 1
ATOM 12694 C C . TYR C 1 660 ? 98.295 76.453 68.096 1.00 133.07 660 TYR B C 1
ATOM 12695 O O . TYR C 1 660 ? 97.779 77.365 67.438 1.00 133.07 660 TYR B O 1
ATOM 12704 N N . ILE C 1 661 ? 98.626 75.277 67.552 1.00 139.99 661 ILE B N 1
ATOM 12705 C CA . ILE C 1 661 ? 98.333 74.984 66.148 1.00 139.99 661 ILE B CA 1
ATOM 12706 C C . ILE C 1 661 ? 96.822 74.904 65.908 1.00 139.99 661 ILE B C 1
ATOM 12707 O O . ILE C 1 661 ? 96.336 75.302 64.839 1.00 139.99 661 ILE B O 1
ATOM 12712 N N . GLU C 1 662 ? 96.058 74.450 66.912 1.00 143.05 662 GLU B N 1
ATOM 12713 C CA . GLU C 1 662 ? 94.603 74.340 66.780 1.00 143.05 662 GLU B CA 1
ATOM 12714 C C . GLU C 1 662 ? 93.932 75.697 66.577 1.00 143.05 662 GLU B C 1
ATOM 12715 O O . GLU C 1 662 ? 93.025 75.826 65.746 1.00 143.05 662 GLU B O 1
ATOM 12721 N N . ASN C 1 663 ? 94.361 76.721 67.316 1.00 143.60 663 ASN B N 1
ATOM 12722 C CA . ASN C 1 663 ? 93.793 78.063 67.174 1.00 143.60 663 ASN B CA 1
ATOM 12723 C C . ASN C 1 663 ? 94.860 79.070 67.590 1.00 143.60 663 ASN B C 1
ATOM 12724 O O . ASN C 1 663 ? 95.173 79.203 68.783 1.00 143.60 663 ASN B O 1
ATOM 12729 N N . PRO C 1 664 ? 95.443 79.800 66.634 1.00 143.76 664 PRO B N 1
ATOM 12730 C CA . PRO C 1 664 ? 96.498 80.760 66.996 1.00 143.76 664 PRO B CA 1
ATOM 12731 C C . PRO C 1 664 ? 95.969 82.098 67.486 1.00 143.76 664 PRO B C 1
ATOM 12732 O O . PRO C 1 664 ? 96.661 82.773 68.258 1.00 143.76 664 PRO B O 1
ATOM 12736 N N . GLU C 1 665 ? 94.772 82.507 67.057 1.00 147.26 665 GLU B N 1
ATOM 12737 C CA . GLU C 1 665 ? 94.269 83.841 67.374 1.00 147.26 665 GLU B CA 1
ATOM 12738 C C . GLU C 1 665 ? 93.840 83.975 68.832 1.00 147.26 665 GLU B C 1
ATOM 12739 O O . GLU C 1 665 ? 93.789 85.096 69.352 1.00 147.26 665 GLU B O 1
ATOM 12745 N N . THR C 1 666 ? 93.540 82.862 69.505 1.00 147.31 666 THR B N 1
ATOM 12746 C CA . THR C 1 666 ? 93.071 82.930 70.887 1.00 147.31 666 THR B CA 1
ATOM 12747 C C . THR C 1 666 ? 94.197 83.322 71.840 1.00 147.31 666 THR B C 1
ATOM 12748 O O . THR C 1 666 ? 93.970 84.056 72.810 1.00 147.31 666 THR B O 1
ATOM 12752 N N . PHE C 1 667 ? 95.424 82.869 71.563 1.00 141.83 667 PHE B N 1
ATOM 12753 C CA . PHE C 1 667 ? 96.510 83.036 72.528 1.00 141.83 667 PHE B CA 1
ATOM 12754 C C . PHE C 1 667 ? 97.018 84.474 72.565 1.00 141.83 667 PHE B C 1
ATOM 12755 O O . PHE C 1 667 ? 97.315 85.003 73.642 1.00 141.83 667 PHE B O 1
ATOM 12763 N N . CYS C 1 668 ? 97.125 85.122 71.407 1.00 137.86 668 CYS B N 1
ATOM 12764 C CA . CYS C 1 668 ? 97.641 86.480 71.323 1.00 137.86 668 CYS B CA 1
ATOM 12765 C C . CYS C 1 668 ? 96.776 87.311 70.388 1.00 137.86 668 CYS B C 1
ATOM 12766 O O . CYS C 1 668 ? 96.151 86.786 69.463 1.00 137.86 668 CYS B O 1
ATOM 12769 N N . LYS C 1 669 ? 96.752 88.618 70.639 1.00 134.08 669 LYS B N 1
ATOM 12770 C CA . LYS C 1 669 ? 95.951 89.530 69.834 1.00 134.08 669 LYS B CA 1
ATOM 12771 C C . LYS C 1 669 ? 96.575 89.716 68.456 1.00 134.08 669 LYS B C 1
ATOM 12772 O O . LYS C 1 669 ? 97.773 89.990 68.336 1.00 134.08 669 LYS B O 1
ATOM 12778 N N . VAL C 1 670 ? 95.760 89.566 67.416 1.00 139.19 670 VAL B N 1
ATOM 12779 C CA . VAL C 1 670 ? 96.179 89.802 66.041 1.00 139.19 670 VAL B CA 1
ATOM 12780 C C . VAL C 1 670 ? 95.573 91.123 65.589 1.00 139.19 670 VAL B C 1
ATOM 12781 O O . VAL C 1 670 ? 94.346 91.274 65.557 1.00 139.19 670 VAL B O 1
ATOM 12785 N N . GLY C 1 671 ? 96.421 92.072 65.244 1.00 136.91 671 GLY B N 1
ATOM 12786 C CA . GLY C 1 671 ? 95.969 93.388 64.839 1.00 136.91 671 GLY B CA 1
ATOM 12787 C C . GLY C 1 671 ? 97.065 94.415 65.065 1.00 136.91 671 GLY B C 1
ATOM 12788 O O . GLY C 1 671 ? 98.250 94.094 65.004 1.00 136.91 671 GLY B O 1
ATOM 12789 N N . ALA C 1 672 ? 96.640 95.651 65.331 1.00 131.22 672 ALA B N 1
ATOM 12790 C CA . ALA C 1 672 ? 97.565 96.760 65.507 1.00 131.22 672 ALA B CA 1
ATOM 12791 C C . ALA C 1 672 ? 97.278 97.613 66.734 1.00 131.22 672 ALA B C 1
ATOM 12792 O O . ALA C 1 672 ? 97.900 98.672 66.879 1.00 131.22 672 ALA B O 1
ATOM 12794 N N . SER C 1 673 ? 96.328 97.204 67.588 1.00 132.00 673 SER B N 1
ATOM 12795 C CA . SER C 1 673 ? 95.944 97.839 68.853 1.00 132.00 673 SER B CA 1
ATOM 12796 C C . SER C 1 673 ? 95.380 99.251 68.690 1.00 132.00 673 SER B C 1
ATOM 12797 O O . SER C 1 673 ? 95.351 99.806 67.587 1.00 132.00 673 SER B O 1
ATOM 12800 N N . ASP C 1 674 ? 94.885 99.828 69.789 1.00 132.21 674 ASP B N 1
ATOM 12801 C CA . ASP C 1 674 ? 94.238 101.133 69.728 1.00 132.21 674 ASP B CA 1
ATOM 12802 C C . ASP C 1 674 ? 94.588 102.004 70.930 1.00 132.21 674 ASP B C 1
ATOM 12803 O O . ASP C 1 674 ? 93.837 102.925 71.268 1.00 132.21 674 ASP B O 1
ATOM 12808 N N . VAL C 1 675 ? 95.715 101.737 71.586 1.00 126.00 675 VAL B N 1
ATOM 12809 C CA . VAL C 1 675 ? 96.133 102.493 72.760 1.00 126.00 675 VAL B CA 1
ATOM 12810 C C . VAL C 1 675 ? 97.463 103.172 72.465 1.00 126.00 675 VAL B C 1
ATOM 12811 O O . VAL C 1 675 ? 98.270 102.671 71.673 1.00 126.00 675 VAL B O 1
ATOM 12815 N N . GLN C 1 676 ? 97.676 104.328 73.087 1.00 125.77 676 GLN B N 1
ATOM 12816 C CA . GLN C 1 676 ? 98.907 105.103 72.955 1.00 125.77 676 GLN B CA 1
ATOM 12817 C C . GLN C 1 676 ? 99.433 105.350 74.365 1.00 125.77 676 GLN B C 1
ATOM 12818 O O . GLN C 1 676 ? 99.145 106.381 74.979 1.00 125.77 676 GLN B O 1
ATOM 12824 N N . SER C 1 677 ? 100.201 104.392 74.879 1.00 113.33 677 SER B N 1
ATOM 12825 C CA . SER C 1 677 ? 100.768 104.492 76.215 1.00 113.33 677 SER B CA 1
ATOM 12826 C C . SER C 1 677 ? 101.970 103.567 76.306 1.00 113.33 677 SER B C 1
ATOM 12827 O O . SER C 1 677 ? 101.948 102.460 75.764 1.00 113.33 677 SER B O 1
ATOM 12830 N N . ASN C 1 678 ? 103.012 104.027 76.999 1.00 109.38 678 ASN B N 1
ATOM 12831 C CA . ASN C 1 678 ? 104.186 103.199 77.276 1.00 109.38 678 ASN B CA 1
ATOM 12832 C C . ASN C 1 678 ? 103.959 102.429 78.577 1.00 109.38 678 ASN B C 1
ATOM 12833 O O . ASN C 1 678 ? 104.647 102.606 79.582 1.00 109.38 678 ASN B O 1
ATOM 12838 N N . ASP C 1 679 ? 102.962 101.549 78.532 1.00 105.01 679 ASP B N 1
ATOM 12839 C CA . ASP C 1 679 ? 102.512 100.774 79.669 1.00 105.01 679 ASP B CA 1
ATOM 12840 C C . ASP C 1 679 ? 102.909 99.315 79.485 1.00 105.01 679 ASP B C 1
ATOM 12841 O O . ASP C 1 679 ? 102.915 98.819 78.353 1.00 105.01 679 ASP B O 1
ATOM 12846 N N . PRO C 1 680 ? 103.272 98.610 80.562 1.00 97.19 680 PRO B N 1
ATOM 12847 C CA . PRO C 1 680 ? 103.602 97.184 80.402 1.00 97.19 680 PRO B CA 1
ATOM 12848 C C . PRO C 1 680 ? 102.403 96.321 80.060 1.00 97.19 680 PRO B C 1
ATOM 12849 O O . PRO C 1 680 ? 102.439 95.598 79.058 1.00 97.19 680 PRO B O 1
ATOM 12853 N N . TYR C 1 681 ? 101.322 96.403 80.832 1.00 96.24 681 TYR B N 1
ATOM 12854 C CA . TYR C 1 681 ? 100.211 95.483 80.631 1.00 96.24 681 TYR B CA 1
ATOM 12855 C C . TYR C 1 681 ? 99.257 95.925 79.529 1.00 96.24 681 TYR B C 1
ATOM 12856 O O . TYR C 1 681 ? 98.339 95.171 79.189 1.00 96.24 681 TYR B O 1
ATOM 12865 N N . GLU C 1 682 ? 99.446 97.115 78.967 1.00 110.55 682 GLU B N 1
ATOM 12866 C CA . GLU C 1 682 ? 98.629 97.579 77.855 1.00 110.55 682 GLU B CA 1
ATOM 12867 C C . GLU C 1 682 ? 99.326 97.434 76.507 1.00 110.55 682 GLU B C 1
ATOM 12868 O O . GLU C 1 682 ? 98.830 97.963 75.507 1.00 110.55 682 GLU B O 1
ATOM 12874 N N . ASN C 1 683 ? 100.459 96.738 76.458 1.00 105.62 683 ASN B N 1
ATOM 12875 C CA . ASN C 1 683 ? 101.160 96.454 75.213 1.00 105.62 683 ASN B CA 1
ATOM 12876 C C . ASN C 1 683 ? 100.827 95.037 74.766 1.00 105.62 683 ASN B C 1
ATOM 12877 O O . ASN C 1 683 ? 100.690 94.136 75.599 1.00 105.62 683 ASN B O 1
ATOM 12882 N N . PHE C 1 684 ? 100.696 94.842 73.453 1.00 114.03 684 PHE B N 1
ATOM 12883 C CA . PHE C 1 684 ? 100.179 93.590 72.917 1.00 114.03 684 PHE B CA 1
ATOM 12884 C C . PHE C 1 684 ? 101.134 92.854 71.990 1.00 114.03 684 PHE B C 1
ATOM 12885 O O . PHE C 1 684 ? 101.132 91.622 71.987 1.00 114.03 684 PHE B O 1
ATOM 12893 N N . GLY C 1 685 ? 101.937 93.555 71.204 1.00 113.05 685 GLY B N 1
ATOM 12894 C CA . GLY C 1 685 ? 102.771 92.927 70.188 1.00 113.05 685 GLY B CA 1
ATOM 12895 C C . GLY C 1 685 ? 104.249 93.153 70.436 1.00 113.05 685 GLY B C 1
ATOM 12896 O O . GLY C 1 685 ? 104.663 94.258 70.788 1.00 113.05 685 GLY B O 1
ATOM 12897 N N . GLY C 1 686 ? 105.032 92.104 70.252 1.00 102.06 686 GLY B N 1
ATOM 12898 C CA . GLY C 1 686 ? 106.471 92.198 70.399 1.00 102.06 686 GLY B CA 1
ATOM 12899 C C . GLY C 1 686 ? 107.058 90.872 70.839 1.00 102.06 686 GLY B C 1
ATOM 12900 O O . GLY C 1 686 ? 106.363 89.868 70.966 1.00 102.06 686 GLY B O 1
ATOM 12901 N N . LEU C 1 687 ? 108.376 90.893 71.067 1.00 91.94 687 LEU B N 1
ATOM 12902 C CA . LEU C 1 687 ? 109.072 89.680 71.493 1.00 91.94 687 LEU B CA 1
ATOM 12903 C C . LEU C 1 687 ? 108.724 89.332 72.933 1.00 91.94 687 LEU B C 1
ATOM 12904 O O . LEU C 1 687 ? 108.440 88.172 73.251 1.00 91.94 687 LEU B O 1
ATOM 12909 N N . LEU C 1 688 ? 108.745 90.323 73.821 1.00 91.78 688 LEU B N 1
ATOM 12910 C CA . LEU C 1 688 ? 108.387 90.069 75.210 1.00 91.78 688 LEU B CA 1
ATOM 12911 C C . LEU C 1 688 ? 106.876 90.002 75.369 1.00 91.78 688 LEU B C 1
ATOM 12912 O O . LEU C 1 688 ? 106.328 88.992 75.822 1.00 91.78 688 LEU B O 1
ATOM 12917 N N . TYR C 1 689 ? 106.188 91.073 74.993 1.00 98.21 689 TYR B N 1
ATOM 12918 C CA . TYR C 1 689 ? 104.751 91.179 75.190 1.00 98.21 689 TYR B CA 1
ATOM 12919 C C . TYR C 1 689 ? 104.057 90.624 73.952 1.00 98.21 689 TYR B C 1
ATOM 12920 O O . TYR C 1 689 ? 103.962 91.311 72.931 1.00 98.21 689 TYR B O 1
ATOM 12929 N N . GLY C 1 690 ? 103.573 89.389 74.032 1.00 108.08 690 GLY B N 1
ATOM 12930 C CA . GLY C 1 690 ? 102.742 88.890 72.955 1.00 108.08 690 GLY B CA 1
ATOM 12931 C C . GLY C 1 690 ? 103.223 87.684 72.175 1.00 108.08 690 GLY B C 1
ATOM 12932 O O . GLY C 1 690 ? 103.460 86.616 72.746 1.00 108.08 690 GLY B O 1
ATOM 12933 N N . HIS C 1 691 ? 103.378 87.850 70.860 1.00 115.52 691 HIS B N 1
ATOM 12934 C CA . HIS C 1 691 ? 103.296 86.727 69.935 1.00 115.52 691 HIS B CA 1
ATOM 12935 C C . HIS C 1 691 ? 104.644 86.240 69.412 1.00 115.52 691 HIS B C 1
ATOM 12936 O O . HIS C 1 691 ? 104.756 85.060 69.065 1.00 115.52 691 HIS B O 1
ATOM 12943 N N . ALA C 1 692 ? 105.666 87.100 69.347 1.00 105.96 692 ALA B N 1
ATOM 12944 C CA . ALA C 1 692 ? 106.958 86.666 68.818 1.00 105.96 692 ALA B CA 1
ATOM 12945 C C . ALA C 1 692 ? 107.697 85.739 69.771 1.00 105.96 692 ALA B C 1
ATOM 12946 O O . ALA C 1 692 ? 108.529 84.939 69.323 1.00 105.96 692 ALA B O 1
ATOM 12948 N N . GLY C 1 693 ? 107.416 85.832 71.071 1.00 105.32 693 GLY B N 1
ATOM 12949 C CA . GLY C 1 693 ? 108.023 84.927 72.024 1.00 105.32 693 GLY B CA 1
ATOM 12950 C C . GLY C 1 693 ? 107.573 83.489 71.878 1.00 105.32 693 GLY B C 1
ATOM 12951 O O . GLY C 1 693 ? 108.317 82.578 72.253 1.00 105.32 693 GLY B O 1
ATOM 12952 N N . VAL C 1 694 ? 106.371 83.267 71.341 1.00 109.32 694 VAL B N 1
ATOM 12953 C CA . VAL C 1 694 ? 105.939 81.915 71.000 1.00 109.32 694 VAL B CA 1
ATOM 12954 C C . VAL C 1 694 ? 106.825 81.344 69.897 1.00 109.32 694 VAL B C 1
ATOM 12955 O O . VAL C 1 694 ? 107.230 80.174 69.945 1.00 109.32 694 VAL B O 1
ATOM 12959 N N . ALA C 1 695 ? 107.182 82.175 68.913 1.00 105.74 695 ALA B N 1
ATOM 12960 C CA . ALA C 1 695 ? 108.137 81.761 67.891 1.00 105.74 695 ALA B CA 1
ATOM 12961 C C . ALA C 1 695 ? 109.534 81.559 68.468 1.00 105.74 695 ALA B C 1
ATOM 12962 O O . ALA C 1 695 ? 110.272 80.686 67.997 1.00 105.74 695 ALA B O 1
ATOM 12964 N N . TRP C 1 696 ? 109.909 82.344 69.485 1.00 101.13 696 TRP B N 1
ATOM 12965 C CA . TRP C 1 696 ? 111.182 82.119 70.171 1.00 101.13 696 TRP B CA 1
ATOM 12966 C C . TRP C 1 696 ? 111.194 80.772 70.891 1.00 101.13 696 TRP B C 1
ATOM 12967 O O . TRP C 1 696 ? 112.199 80.049 70.859 1.00 101.13 696 TRP B O 1
ATOM 12978 N N . LEU C 1 697 ? 110.081 80.423 71.542 1.00 108.38 697 LEU B N 1
ATOM 12979 C CA . LEU C 1 697 ? 109.966 79.131 72.213 1.00 108.38 697 LEU B CA 1
ATOM 12980 C C . LEU C 1 697 ? 109.980 77.987 71.205 1.00 108.38 697 LEU B C 1
ATOM 12981 O O . LEU C 1 697 ? 110.547 76.922 71.474 1.00 108.38 697 LEU B O 1
ATOM 12986 N N . PHE C 1 698 ? 109.369 78.194 70.036 1.00 112.01 698 PHE B N 1
ATOM 12987 C CA . PHE C 1 698 ? 109.401 77.173 68.993 1.00 112.01 698 PHE B CA 1
ATOM 12988 C C . PHE C 1 698 ? 110.794 77.008 68.401 1.00 112.01 698 PHE B C 1
ATOM 12989 O O . PHE C 1 698 ? 111.180 75.893 68.034 1.00 112.01 698 PHE B O 1
ATOM 12997 N N . GLY C 1 699 ? 111.550 78.102 68.285 1.00 113.46 699 GLY B N 1
ATOM 12998 C CA . GLY C 1 699 ? 112.938 77.997 67.870 1.00 113.46 699 GLY B CA 1
ATOM 12999 C C . GLY C 1 699 ? 113.810 77.299 68.892 1.00 113.46 699 GLY B C 1
ATOM 13000 O O . GLY C 1 699 ? 114.731 76.562 68.527 1.00 113.46 699 GLY B O 1
ATOM 13001 N N . GLU C 1 700 ? 113.542 77.525 70.180 1.00 114.35 700 GLU B N 1
ATOM 13002 C CA . GLU C 1 700 ? 114.265 76.814 71.228 1.00 114.35 700 GLU B CA 1
ATOM 13003 C C . GLU C 1 700 ? 113.911 75.331 71.281 1.00 114.35 700 GLU B C 1
ATOM 13004 O O . GLU C 1 700 ? 114.803 74.502 71.495 1.00 114.35 700 GLU B O 1
ATOM 13010 N N . ALA C 1 701 ? 112.641 74.979 71.079 1.00 119.56 701 ALA B N 1
ATOM 13011 C CA . ALA C 1 701 ? 112.192 73.595 71.191 1.00 119.56 701 ALA B CA 1
ATOM 13012 C C . ALA C 1 701 ? 112.696 72.703 70.067 1.00 119.56 701 ALA B C 1
ATOM 13013 O O . ALA C 1 701 ? 112.825 71.489 70.262 1.00 119.56 701 ALA B O 1
ATOM 13015 N N . TYR C 1 702 ? 112.979 73.274 68.895 1.00 121.43 702 TYR B N 1
ATOM 13016 C CA . TYR C 1 702 ? 113.446 72.481 67.765 1.00 121.43 702 TYR B CA 1
ATOM 13017 C C . TYR C 1 702 ? 114.878 71.991 67.950 1.00 121.43 702 TYR B C 1
ATOM 13018 O O . TYR C 1 702 ? 115.248 70.962 67.373 1.00 121.43 702 TYR B O 1
ATOM 13027 N N . LYS C 1 703 ? 115.678 72.683 68.767 1.00 118.58 703 LYS B N 1
ATOM 13028 C CA . LYS C 1 703 ? 117.110 72.409 68.825 1.00 118.58 703 LYS B CA 1
ATOM 13029 C C . LYS C 1 703 ? 117.430 71.105 69.551 1.00 118.58 703 LYS B C 1
ATOM 13030 O O . LYS C 1 703 ? 118.430 70.455 69.227 1.00 118.58 703 LYS B O 1
ATOM 13036 N N . LEU C 1 704 ? 116.612 70.703 70.523 1.00 124.49 704 LEU B N 1
ATOM 13037 C CA . LEU C 1 704 ? 116.880 69.466 71.249 1.00 124.49 704 LEU B CA 1
ATOM 13038 C C . LEU C 1 704 ? 116.001 68.301 70.815 1.00 124.49 704 LEU B C 1
ATOM 13039 O O . LEU C 1 704 ? 116.425 67.147 70.937 1.00 124.49 704 LEU B O 1
ATOM 13044 N N . THR C 1 705 ? 114.792 68.562 70.318 1.00 129.01 705 THR B N 1
ATOM 13045 C CA . THR C 1 705 ? 113.906 67.482 69.896 1.00 129.01 705 THR B CA 1
ATOM 13046 C C . THR C 1 705 ? 114.063 67.177 68.408 1.00 129.01 705 THR B C 1
ATOM 13047 O O . THR C 1 705 ? 114.420 66.057 68.031 1.00 129.01 705 THR B O 1
ATOM 13051 N N . GLY C 1 706 ? 113.803 68.165 67.555 1.00 134.06 706 GLY B N 1
ATOM 13052 C CA . GLY C 1 706 ? 113.959 68.009 66.124 1.00 134.06 706 GLY B CA 1
ATOM 13053 C C . GLY C 1 706 ? 112.685 67.744 65.350 1.00 134.06 706 GLY B C 1
ATOM 13054 O O . GLY C 1 706 ? 112.761 67.505 64.139 1.00 134.06 706 GLY B O 1
ATOM 13055 N N . GLU C 1 707 ? 111.525 67.772 66.001 1.00 137.91 707 GLU B N 1
ATOM 13056 C CA . GLU C 1 707 ? 110.264 67.540 65.311 1.00 137.91 707 GLU B CA 1
ATOM 13057 C C . GLU C 1 707 ? 109.866 68.757 64.486 1.00 137.91 707 GLU B C 1
ATOM 13058 O O . GLU C 1 707 ? 110.052 69.902 64.909 1.00 137.91 707 GLU B O 1
ATOM 13064 N N . SER C 1 708 ? 109.309 68.501 63.300 1.00 136.49 708 SER B N 1
ATOM 13065 C CA . SER C 1 708 ? 108.874 69.566 62.404 1.00 136.49 708 SER B CA 1
ATOM 13066 C C . SER C 1 708 ? 107.558 70.203 62.830 1.00 136.49 708 SER B C 1
ATOM 13067 O O . SER C 1 708 ? 107.201 71.261 62.293 1.00 136.49 708 SER B O 1
ATOM 13070 N N . ILE C 1 709 ? 106.836 69.582 63.769 1.00 135.66 709 ILE B N 1
ATOM 13071 C CA . ILE C 1 709 ? 105.598 70.159 64.290 1.00 135.66 709 ILE B CA 1
ATOM 13072 C C . ILE C 1 709 ? 105.892 71.450 65.044 1.00 135.66 709 ILE B C 1
ATOM 13073 O O . ILE C 1 709 ? 105.096 72.397 65.023 1.00 135.66 709 ILE B O 1
ATOM 13078 N N . TYR C 1 710 ? 107.040 71.502 65.724 1.00 130.92 710 TYR B N 1
ATOM 13079 C CA . TYR C 1 710 ? 107.480 72.737 66.364 1.00 130.92 710 TYR B CA 1
ATOM 13080 C C . TYR C 1 710 ? 107.835 73.802 65.333 1.00 130.92 710 TYR B C 1
ATOM 13081 O O . TYR C 1 710 ? 107.613 74.994 65.571 1.00 130.92 710 TYR B O 1
ATOM 13090 N N . LYS C 1 711 ? 108.383 73.388 64.187 1.00 129.82 711 LYS B N 1
ATOM 13091 C CA . LYS C 1 711 ? 108.827 74.341 63.174 1.00 129.82 711 LYS B CA 1
ATOM 13092 C C . LYS C 1 711 ? 107.651 74.959 62.426 1.00 129.82 711 LYS B C 1
ATOM 13093 O O . LYS C 1 711 ? 107.661 76.165 62.136 1.00 129.82 711 LYS B O 1
ATOM 13099 N N . ASN C 1 712 ? 106.639 74.145 62.094 1.00 128.00 712 ASN B N 1
ATOM 13100 C CA . ASN C 1 712 ? 105.481 74.644 61.353 1.00 128.00 712 ASN B CA 1
ATOM 13101 C C . ASN C 1 712 ? 104.684 75.657 62.165 1.00 128.00 712 ASN B C 1
ATOM 13102 O O . ASN C 1 712 ? 104.134 76.611 61.599 1.00 128.00 712 ASN B O 1
ATOM 13107 N N . GLY C 1 713 ? 104.639 75.483 63.488 1.00 127.13 713 GLY B N 1
ATOM 13108 C CA . GLY C 1 713 ? 104.071 76.507 64.347 1.00 127.13 713 GLY B CA 1
ATOM 13109 C C . GLY C 1 713 ? 104.842 77.812 64.304 1.00 127.13 713 GLY B C 1
ATOM 13110 O O . GLY C 1 713 ? 104.248 78.887 64.390 1.00 127.13 713 GLY B O 1
ATOM 13111 N N . LEU C 1 714 ? 106.169 77.737 64.151 1.00 123.04 714 LEU B N 1
ATOM 13112 C CA . LEU C 1 714 ? 106.976 78.949 64.039 1.00 123.04 714 LEU B CA 1
ATOM 13113 C C . LEU C 1 714 ? 106.707 79.671 62.721 1.00 123.04 714 LEU B C 1
ATOM 13114 O O . LEU C 1 714 ? 106.585 80.905 62.700 1.00 123.04 714 LEU B O 1
ATOM 13119 N N . GLU C 1 715 ? 106.633 78.925 61.609 1.00 130.54 715 GLU B N 1
ATOM 13120 C CA . GLU C 1 715 ? 106.294 79.588 60.346 1.00 130.54 715 GLU B CA 1
ATOM 13121 C C . GLU C 1 715 ? 104.850 80.078 60.313 1.00 130.54 715 GLU B C 1
ATOM 13122 O O . GLU C 1 715 ? 104.542 80.995 59.544 1.00 130.54 715 GLU B O 1
ATOM 13128 N N . LEU C 1 716 ? 103.961 79.494 61.119 1.00 129.45 716 LEU B N 1
ATOM 13129 C CA . LEU C 1 716 ? 102.625 80.063 61.262 1.00 129.45 716 LEU B CA 1
ATOM 13130 C C . LEU C 1 716 ? 102.676 81.354 62.078 1.00 129.45 716 LEU B C 1
ATOM 13131 O O . LEU C 1 716 ? 102.031 82.349 61.725 1.00 129.45 716 LEU B O 1
ATOM 13136 N N . ALA C 1 717 ? 103.459 81.356 63.164 1.00 124.47 717 ALA B N 1
ATOM 13137 C CA . ALA C 1 717 ? 103.473 82.480 64.098 1.00 124.47 717 ALA B CA 1
ATOM 13138 C C . ALA C 1 717 ? 104.125 83.717 63.493 1.00 124.47 717 ALA B C 1
ATOM 13139 O O . ALA C 1 717 ? 103.664 84.842 63.730 1.00 124.47 717 ALA B O 1
ATOM 13141 N N . VAL C 1 718 ? 105.198 83.532 62.717 1.00 123.26 718 VAL B N 1
ATOM 13142 C CA . VAL C 1 718 ? 105.862 84.668 62.078 1.00 123.26 718 VAL B CA 1
ATOM 13143 C C . VAL C 1 718 ? 104.944 85.316 61.043 1.00 123.26 718 VAL B C 1
ATOM 13144 O O . VAL C 1 718 ? 104.818 86.549 60.987 1.00 123.26 718 VAL B O 1
ATOM 13148 N N . ASP C 1 719 ? 104.260 84.495 60.239 1.00 125.10 719 ASP B N 1
ATOM 13149 C CA . ASP C 1 719 ? 103.322 85.013 59.248 1.00 125.10 719 ASP B CA 1
ATOM 13150 C C . ASP C 1 719 ? 102.106 85.663 59.897 1.00 125.10 719 ASP B C 1
ATOM 13151 O O . ASP C 1 719 ? 101.538 86.606 59.334 1.00 125.10 719 ASP B O 1
ATOM 13156 N N . LYS C 1 720 ? 101.689 85.177 61.069 1.00 124.93 720 LYS B N 1
ATOM 13157 C CA . LYS C 1 720 ? 100.609 85.847 61.785 1.00 124.93 720 LYS B CA 1
ATOM 13158 C C . LYS C 1 720 ? 101.063 87.168 62.392 1.00 124.93 720 LYS B C 1
ATOM 13159 O O . LYS C 1 720 ? 100.262 88.105 62.491 1.00 124.93 720 LYS B O 1
ATOM 13165 N N . GLU C 1 721 ? 102.328 87.267 62.811 1.00 117.36 721 GLU B N 1
ATOM 13166 C CA . GLU C 1 721 ? 102.791 88.519 63.404 1.00 117.36 721 GLU B CA 1
ATOM 13167 C C . GLU C 1 721 ? 103.024 89.600 62.352 1.00 117.36 721 GLU B C 1
ATOM 13168 O O . GLU C 1 721 ? 102.680 90.767 62.577 1.00 117.36 721 GLU B O 1
ATOM 13174 N N . LEU C 1 722 ? 103.565 89.235 61.181 1.00 122.76 722 LEU B N 1
ATOM 13175 C CA . LEU C 1 722 ? 103.952 90.236 60.178 1.00 122.76 722 LEU B CA 1
ATOM 13176 C C . LEU C 1 722 ? 102.781 90.959 59.506 1.00 122.76 722 LEU B C 1
ATOM 13177 O O . LEU C 1 722 ? 103.035 91.791 58.628 1.00 122.76 722 LEU B O 1
ATOM 13182 N N . VAL C 1 723 ? 101.526 90.688 59.876 1.00 124.52 723 VAL B N 1
ATOM 13183 C CA . VAL C 1 723 ? 100.407 91.475 59.362 1.00 124.52 723 VAL B CA 1
ATOM 13184 C C . VAL C 1 723 ? 100.243 92.807 60.077 1.00 124.52 723 VAL B C 1
ATOM 13185 O O . VAL C 1 723 ? 99.427 93.631 59.647 1.00 124.52 723 VAL B O 1
ATOM 13189 N N . ALA C 1 724 ? 100.995 93.044 61.155 1.00 121.40 724 ALA B N 1
ATOM 13190 C CA . ALA C 1 724 ? 100.808 94.251 61.952 1.00 121.40 724 ALA B CA 1
ATOM 13191 C C . ALA C 1 724 ? 101.608 95.437 61.428 1.00 121.40 724 ALA B C 1
ATOM 13192 O O . ALA C 1 724 ? 101.228 96.587 61.673 1.00 121.40 724 ALA B O 1
ATOM 13194 N N . TYR C 1 725 ? 102.705 95.191 60.718 1.00 120.43 725 TYR B N 1
ATOM 13195 C CA . TYR C 1 725 ? 103.593 96.277 60.331 1.00 120.43 725 TYR B CA 1
ATOM 13196 C C . TYR C 1 725 ? 103.074 97.001 59.092 1.00 120.43 725 TYR B C 1
ATOM 13197 O O . TYR C 1 725 ? 102.256 96.482 58.327 1.00 120.43 725 TYR B O 1
ATOM 13206 N N . LYS C 1 726 ? 103.569 98.222 58.903 1.00 127.34 726 LYS B N 1
ATOM 13207 C CA . LYS C 1 726 ? 103.218 99.060 57.766 1.00 127.34 726 LYS B CA 1
ATOM 13208 C C . LYS C 1 726 ? 104.486 99.596 57.121 1.00 127.34 726 LYS B C 1
ATOM 13209 O O . LYS C 1 726 ? 105.421 100.004 57.815 1.00 127.34 726 LYS B O 1
ATOM 13215 N N . VAL C 1 727 ? 104.512 99.594 55.792 1.00 135.63 727 VAL B N 1
ATOM 13216 C CA . VAL C 1 727 ? 105.667 100.088 55.051 1.00 135.63 727 VAL B CA 1
ATOM 13217 C C . VAL C 1 727 ? 105.620 101.610 55.013 1.00 135.63 727 VAL B C 1
ATOM 13218 O O . VAL C 1 727 ? 104.615 102.205 54.607 1.00 135.63 727 VAL B O 1
ATOM 13222 N N . ASP C 1 728 ? 106.711 102.242 55.436 1.00 140.15 728 ASP B N 1
ATOM 13223 C CA . ASP C 1 728 ? 106.831 103.689 55.477 1.00 140.15 728 ASP B CA 1
ATOM 13224 C C . ASP C 1 728 ? 107.547 104.145 54.198 1.00 140.15 728 ASP B C 1
ATOM 13225 O O . ASP C 1 728 ? 108.041 103.328 53.417 1.00 140.15 728 ASP B O 1
ATOM 13230 N N . SER C 1 729 ? 107.587 105.465 53.971 1.00 141.26 729 SER B N 1
ATOM 13231 C CA . SER C 1 729 ? 108.233 106.034 52.790 1.00 141.26 729 SER B CA 1
ATOM 13232 C C . SER C 1 729 ? 109.743 105.816 52.768 1.00 141.26 729 SER B C 1
ATOM 13233 O O . SER C 1 729 ? 110.355 105.926 51.700 1.00 141.26 729 SER B O 1
ATOM 13236 N N . ASN C 1 730 ? 110.355 105.509 53.912 1.00 137.50 730 ASN B N 1
ATOM 13237 C CA . ASN C 1 730 ? 111.764 105.146 53.973 1.00 137.50 730 ASN B CA 1
ATOM 13238 C C . ASN C 1 730 ? 112.000 103.664 53.699 1.00 137.50 730 ASN B C 1
ATOM 13239 O O . ASN C 1 730 ? 113.148 103.214 53.807 1.00 137.50 730 ASN B O 1
ATOM 13244 N N . ASN C 1 731 ? 110.939 102.922 53.354 1.00 133.99 731 ASN B N 1
ATOM 13245 C CA . ASN C 1 731 ? 110.952 101.475 53.104 1.00 133.99 731 ASN B CA 1
ATOM 13246 C C . ASN C 1 731 ? 111.472 100.710 54.324 1.00 133.99 731 ASN B C 1
ATOM 13247 O O . ASN C 1 731 ? 112.474 99.993 54.271 1.00 133.99 731 ASN B O 1
ATOM 13252 N N . SER C 1 732 ? 110.761 100.882 55.436 1.00 128.33 732 SER B N 1
ATOM 13253 C CA . SER C 1 732 ? 111.104 100.236 56.693 1.00 128.33 732 SER B CA 1
ATOM 13254 C C . SER C 1 732 ? 109.845 99.659 57.321 1.00 128.33 732 SER B C 1
ATOM 13255 O O . SER C 1 732 ? 108.762 100.238 57.201 1.00 128.33 732 SER B O 1
ATOM 13258 N N . LEU C 1 733 ? 109.993 98.518 57.989 1.00 118.61 733 LEU B N 1
ATOM 13259 C CA . LEU C 1 733 ? 108.889 97.861 58.676 1.00 118.61 733 LEU B CA 1
ATOM 13260 C C . LEU C 1 733 ? 108.971 98.180 60.163 1.00 118.61 733 LEU B C 1
ATOM 13261 O O . LEU C 1 733 ? 109.933 97.792 60.834 1.00 118.61 733 LEU B O 1
ATOM 13266 N N . GLN C 1 734 ? 107.965 98.888 60.671 1.00 114.37 734 GLN B N 1
ATOM 13267 C CA . GLN C 1 734 ? 107.912 99.301 62.064 1.00 114.37 734 GLN B CA 1
ATOM 13268 C C . GLN C 1 734 ? 106.575 98.883 62.661 1.00 114.37 734 GLN B C 1
ATOM 13269 O O . GLN C 1 734 ? 105.590 98.681 61.947 1.00 114.37 734 GLN B O 1
ATOM 13275 N N . TYR C 1 735 ? 106.556 98.742 63.985 1.00 114.49 735 TYR B N 1
ATOM 13276 C CA . TYR C 1 735 ? 105.306 98.504 64.692 1.00 114.49 735 TYR B CA 1
ATOM 13277 C C . TYR C 1 735 ? 104.430 99.749 64.634 1.00 114.49 735 TYR B C 1
ATOM 13278 O O . TYR C 1 735 ? 104.922 100.877 64.561 1.00 114.49 735 TYR B O 1
ATOM 13287 N N . SER C 1 736 ? 103.116 99.539 64.663 1.00 117.65 736 SER B N 1
ATOM 13288 C CA . SER C 1 736 ? 102.166 100.638 64.494 1.00 117.65 736 SER B CA 1
ATOM 13289 C C . SER C 1 736 ? 101.022 100.463 65.487 1.00 117.65 736 SER B C 1
ATOM 13290 O O . SER C 1 736 ? 100.071 99.722 65.222 1.00 117.65 736 SER B O 1
ATOM 13293 N N . GLN C 1 737 ? 101.119 101.147 66.623 1.00 119.52 737 GLN B N 1
ATOM 13294 C CA . GLN C 1 737 ? 100.016 101.276 67.565 1.00 119.52 737 GLN B CA 1
ATOM 13295 C C . GLN C 1 737 ? 99.616 102.744 67.639 1.00 119.52 737 GLN B C 1
ATOM 13296 O O . GLN C 1 737 ? 100.477 103.624 67.753 1.00 119.52 737 GLN B O 1
ATOM 13302 N N . GLY C 1 738 ? 98.313 103.006 67.546 1.00 123.31 738 GLY B N 1
ATOM 13303 C CA . GLY C 1 738 ? 97.822 104.367 67.455 1.00 123.31 738 GLY B CA 1
ATOM 13304 C C . GLY C 1 738 ? 98.240 105.038 66.163 1.00 123.31 738 GLY B C 1
ATOM 13305 O O . GLY C 1 738 ? 97.747 104.691 65.085 1.00 123.31 738 GLY B O 1
ATOM 13306 N N . HIS C 1 739 ? 99.157 106.003 66.260 1.00 127.82 739 HIS B N 1
ATOM 13307 C CA . HIS C 1 739 ? 99.740 106.635 65.083 1.00 127.82 739 HIS B CA 1
ATOM 13308 C C . HIS C 1 739 ? 101.241 106.837 65.256 1.00 127.82 739 HIS B C 1
ATOM 13309 O O . HIS C 1 739 ? 101.845 107.663 64.563 1.00 127.82 739 HIS B O 1
ATOM 13316 N N . ARG C 1 740 ? 101.854 106.093 66.173 1.00 122.25 740 ARG B N 1
ATOM 13317 C CA . ARG C 1 740 ? 103.283 106.178 66.446 1.00 122.25 740 ARG B CA 1
ATOM 13318 C C . ARG C 1 740 ? 103.972 104.946 65.877 1.00 122.25 740 ARG B C 1
ATOM 13319 O O . ARG C 1 740 ? 103.463 103.828 66.013 1.00 122.25 740 ARG B O 1
ATOM 13327 N N . LEU C 1 741 ? 105.122 105.152 65.242 1.00 113.03 741 LEU B N 1
ATOM 13328 C CA . LEU C 1 741 ? 105.925 104.044 64.741 1.00 113.03 741 LEU B CA 1
ATOM 13329 C C . LEU C 1 741 ? 107.041 103.749 65.737 1.00 113.03 741 LEU B C 1
ATOM 13330 O O . LEU C 1 741 ? 107.777 104.656 66.138 1.00 113.03 741 LEU B O 1
ATOM 13335 N N . LEU C 1 742 ? 107.166 102.483 66.138 1.00 105.82 742 LEU B N 1
ATOM 13336 C CA . LEU C 1 742 ? 108.049 102.085 67.234 1.00 105.82 742 LEU B CA 1
ATOM 13337 C C . LEU C 1 742 ? 109.033 101.017 66.780 1.00 105.82 742 LEU B C 1
ATOM 13338 O O . LEU C 1 742 ? 108.735 99.817 66.851 1.00 105.82 742 LEU B O 1
ATOM 13343 N N . PRO C 1 743 ? 110.210 101.408 66.294 1.00 94.26 743 PRO B N 1
ATOM 13344 C CA . PRO C 1 743 ? 111.307 100.439 66.189 1.00 94.26 743 PRO B CA 1
ATOM 13345 C C . PRO C 1 743 ? 112.063 100.313 67.504 1.00 94.26 743 PRO B C 1
ATOM 13346 O O . PRO C 1 743 ? 112.816 101.220 67.871 1.00 94.26 743 PRO B O 1
ATOM 13350 N N . TYR C 1 744 ? 111.889 99.198 68.214 1.00 87.77 744 TYR B N 1
ATOM 13351 C CA . TYR C 1 744 ? 112.539 98.987 69.503 1.00 87.77 744 TYR B CA 1
ATOM 13352 C C . TYR C 1 744 ? 112.773 97.493 69.690 1.00 87.77 744 TYR B C 1
ATOM 13353 O O . TYR C 1 744 ? 112.365 96.673 68.864 1.00 87.77 744 TYR B O 1
ATOM 13362 N N . LEU C 1 745 ? 113.453 97.139 70.785 1.00 83.71 745 LEU B N 1
ATOM 13363 C CA . LEU C 1 745 ? 113.699 95.728 71.070 1.00 83.71 745 LEU B CA 1
ATOM 13364 C C . LEU C 1 745 ? 112.426 95.020 71.513 1.00 83.71 745 LEU B C 1
ATOM 13365 O O . LEU C 1 745 ? 112.105 93.936 71.013 1.00 83.71 745 LEU B O 1
ATOM 13370 N N . ALA C 1 746 ? 111.691 95.609 72.456 1.00 86.91 746 ALA B N 1
ATOM 13371 C CA . ALA C 1 746 ? 110.570 94.883 73.041 1.00 86.91 746 ALA B CA 1
ATOM 13372 C C . ALA C 1 746 ? 109.349 94.919 72.131 1.00 86.91 746 ALA B C 1
ATOM 13373 O O . ALA C 1 746 ? 108.964 93.898 71.556 1.00 86.91 746 ALA B O 1
ATOM 13375 N N . THR C 1 747 ? 108.741 96.090 71.971 1.00 94.53 747 THR B N 1
ATOM 13376 C CA . THR C 1 747 ? 107.574 96.243 71.104 1.00 94.53 747 THR B CA 1
ATOM 13377 C C . THR C 1 747 ? 107.981 96.871 69.772 1.00 94.53 747 THR B C 1
ATOM 13378 O O . THR C 1 747 ? 107.579 97.984 69.430 1.00 94.53 747 THR B O 1
ATOM 13382 N N . GLY C 1 748 ? 108.784 96.145 69.007 1.00 94.40 748 GLY B N 1
ATOM 13383 C CA . GLY C 1 748 ? 109.262 96.709 67.765 1.00 94.40 748 GLY B CA 1
ATOM 13384 C C . GLY C 1 748 ? 109.926 95.714 66.843 1.00 94.40 748 GLY B C 1
ATOM 13385 O O . GLY C 1 748 ? 109.809 94.500 67.015 1.00 94.40 748 GLY B O 1
ATOM 13386 N N . SER C 1 749 ? 110.627 96.267 65.848 1.00 102.21 749 SER B N 1
ATOM 13387 C CA . SER C 1 749 ? 111.211 95.490 64.761 1.00 102.21 749 SER B CA 1
ATOM 13388 C C . SER C 1 749 ? 112.508 94.791 65.142 1.00 102.21 749 SER B C 1
ATOM 13389 O O . SER C 1 749 ? 112.869 93.803 64.491 1.00 102.21 749 SER B O 1
ATOM 13392 N N . ALA C 1 750 ? 113.224 95.292 66.154 1.00 93.02 750 ALA B N 1
ATOM 13393 C CA . ALA C 1 750 ? 114.502 94.697 66.536 1.00 93.02 750 ALA B CA 1
ATOM 13394 C C . ALA C 1 750 ? 114.326 93.302 67.118 1.00 93.02 750 ALA B C 1
ATOM 13395 O O . ALA C 1 750 ? 115.199 92.443 66.938 1.00 93.02 750 ALA B O 1
ATOM 13397 N N . GLY C 1 751 ? 113.201 93.057 67.794 1.00 95.95 751 GLY B N 1
ATOM 13398 C CA . GLY C 1 751 ? 112.923 91.723 68.301 1.00 95.95 751 GLY B CA 1
ATOM 13399 C C . GLY C 1 751 ? 112.735 90.704 67.192 1.00 95.95 751 GLY B C 1
ATOM 13400 O O . GLY C 1 751 ? 113.284 89.600 67.250 1.00 95.95 751 GLY B O 1
ATOM 13401 N N . LEU C 1 752 ? 111.981 91.073 66.152 1.00 102.01 752 LEU B N 1
ATOM 13402 C CA . LEU C 1 752 ? 111.823 90.187 65.003 1.00 102.01 752 LEU B CA 1
ATOM 13403 C C . LEU C 1 752 ? 113.117 90.042 64.215 1.00 102.01 752 LEU B C 1
ATOM 13404 O O . LEU C 1 752 ? 113.384 88.963 63.673 1.00 102.01 752 LEU B O 1
ATOM 13409 N N . LEU C 1 753 ? 113.926 91.105 64.151 1.00 97.77 753 LEU B N 1
ATOM 13410 C CA . LEU C 1 753 ? 115.224 91.030 63.484 1.00 97.77 753 LEU B CA 1
ATOM 13411 C C . LEU C 1 753 ? 116.144 90.036 64.182 1.00 97.77 753 LEU B C 1
ATOM 13412 O O . LEU C 1 753 ? 116.785 89.200 63.533 1.00 97.77 753 LEU B O 1
ATOM 13417 N N . LEU C 1 754 ? 116.182 90.083 65.514 1.00 93.37 754 LEU B N 1
ATOM 13418 C CA . LEU C 1 754 ? 117.025 89.156 66.258 1.00 93.37 754 LEU B CA 1
ATOM 13419 C C . LEU C 1 754 ? 116.446 87.745 66.252 1.00 93.37 754 LEU B C 1
ATOM 13420 O O . LEU C 1 754 ? 117.205 86.769 66.303 1.00 93.37 754 LEU B O 1
ATOM 13425 N N . LEU C 1 755 ? 115.116 87.617 66.192 1.00 97.31 755 LEU B N 1
ATOM 13426 C CA . LEU C 1 755 ? 114.492 86.301 66.092 1.00 97.31 755 LEU B CA 1
ATOM 13427 C C . LEU C 1 755 ? 114.806 85.635 64.757 1.00 97.31 755 LEU B C 1
ATOM 13428 O O . LEU C 1 755 ? 115.058 84.425 64.705 1.00 97.31 755 LEU B O 1
ATOM 13433 N N . ILE C 1 756 ? 114.793 86.407 63.667 1.00 95.87 756 ILE B N 1
ATOM 13434 C CA . ILE C 1 756 ? 115.161 85.861 62.364 1.00 95.87 756 ILE B CA 1
ATOM 13435 C C . ILE C 1 756 ? 116.657 85.559 62.313 1.00 95.87 756 ILE B C 1
ATOM 13436 O O . ILE C 1 756 ? 117.076 84.522 61.781 1.00 95.87 756 ILE B O 1
ATOM 13441 N N . ASN C 1 757 ? 117.484 86.430 62.906 1.00 97.86 757 ASN B N 1
ATOM 13442 C CA . ASN C 1 757 ? 118.925 86.191 62.937 1.00 97.86 757 ASN B CA 1
ATOM 13443 C C . ASN C 1 757 ? 119.316 85.013 63.823 1.00 97.86 757 ASN B C 1
ATOM 13444 O O . ASN C 1 757 ? 120.399 84.449 63.633 1.00 97.86 757 ASN B O 1
ATOM 13449 N N . ARG C 1 758 ? 118.472 84.635 64.786 1.00 101.76 758 ARG B N 1
ATOM 13450 C CA . ARG C 1 758 ? 118.764 83.462 65.606 1.00 101.76 758 ARG B CA 1
ATOM 13451 C C . ARG C 1 758 ? 118.595 82.172 64.811 1.00 101.76 758 ARG B C 1
ATOM 13452 O O . ARG C 1 758 ? 119.430 81.263 64.896 1.00 101.76 758 ARG B O 1
ATOM 13460 N N . ASN C 1 759 ? 117.528 82.078 64.023 1.00 104.74 759 ASN B N 1
ATOM 13461 C CA . ASN C 1 759 ? 117.173 80.861 63.301 1.00 104.74 759 ASN B CA 1
ATOM 13462 C C . ASN C 1 759 ? 117.365 81.020 61.796 1.00 104.74 759 ASN B C 1
ATOM 13463 O O . ASN C 1 759 ? 116.541 80.568 61.000 1.00 104.74 759 ASN B O 1
ATOM 13468 N N . LYS C 1 760 ? 118.455 81.677 61.391 1.00 104.37 760 LYS B N 1
ATOM 13469 C CA . LYS C 1 760 ? 118.695 81.896 59.968 1.00 104.37 760 LYS B CA 1
ATOM 13470 C C . LYS C 1 760 ? 119.131 80.619 59.258 1.00 104.37 760 LYS B C 1
ATOM 13471 O O . LYS C 1 760 ? 118.948 80.498 58.042 1.00 104.37 760 LYS B O 1
ATOM 13477 N N . GLU C 1 761 ? 119.705 79.661 59.989 1.00 110.31 761 GLU B N 1
ATOM 13478 C CA . GLU C 1 761 ? 120.134 78.410 59.377 1.00 110.31 761 GLU B CA 1
ATOM 13479 C C . GLU C 1 761 ? 119.018 77.376 59.308 1.00 110.31 761 GLU B C 1
ATOM 13480 O O . GLU C 1 761 ? 119.165 76.372 58.603 1.00 110.31 761 GLU B O 1
ATOM 13486 N N . ILE C 1 762 ? 117.913 77.597 60.020 1.00 114.00 762 ILE B N 1
ATOM 13487 C CA . ILE C 1 762 ? 116.808 76.645 60.009 1.00 114.00 762 ILE B CA 1
ATOM 13488 C C . ILE C 1 762 ? 115.723 77.096 59.038 1.00 114.00 762 ILE B C 1
ATOM 13489 O O . ILE C 1 762 ? 115.146 76.282 58.307 1.00 114.00 762 ILE B O 1
ATOM 13494 N N . LEU C 1 763 ? 115.457 78.399 58.991 1.00 114.97 763 LEU B N 1
ATOM 13495 C CA . LEU C 1 763 ? 114.370 78.965 58.208 1.00 114.97 763 LEU B CA 1
ATOM 13496 C C . LEU C 1 763 ? 114.677 78.895 56.713 1.00 114.97 763 LEU B C 1
ATOM 13497 O O . LEU C 1 763 ? 115.817 78.690 56.288 1.00 114.97 763 LEU B O 1
ATOM 13502 N N . SER C 1 764 ? 113.632 79.071 55.911 1.00 122.95 764 SER B N 1
ATOM 13503 C CA . SER C 1 764 ? 113.722 78.973 54.465 1.00 122.95 764 SER B CA 1
ATOM 13504 C C . SER C 1 764 ? 114.037 80.340 53.861 1.00 122.95 764 SER B C 1
ATOM 13505 O O . SER C 1 764 ? 114.187 81.344 54.561 1.00 122.95 764 SER B O 1
ATOM 13508 N N . SER C 1 765 ? 114.135 80.373 52.532 1.00 129.74 765 SER B N 1
ATOM 13509 C CA . SER C 1 765 ? 114.512 81.587 51.819 1.00 129.74 765 SER B CA 1
ATOM 13510 C C . SER C 1 765 ? 113.369 82.583 51.676 1.00 129.74 765 SER B C 1
ATOM 13511 O O . SER C 1 765 ? 113.618 83.729 51.285 1.00 129.74 765 SER B O 1
ATOM 13514 N N . LYS C 1 766 ? 112.132 82.186 51.974 1.00 128.75 766 LYS B N 1
ATOM 13515 C CA . LYS C 1 766 ? 111.008 83.109 51.881 1.00 128.75 766 LYS B CA 1
ATOM 13516 C C . LYS C 1 766 ? 110.823 83.947 53.139 1.00 128.75 766 LYS B C 1
ATOM 13517 O O . LYS C 1 766 ? 109.929 84.800 53.167 1.00 128.75 766 LYS B O 1
ATOM 13523 N N . TYR C 1 767 ? 111.633 83.725 54.175 1.00 126.35 767 TYR B N 1
ATOM 13524 C CA . TYR C 1 767 ? 111.583 84.537 55.382 1.00 126.35 767 TYR B CA 1
ATOM 13525 C C . TYR C 1 767 ? 112.819 85.405 55.572 1.00 126.35 767 TYR B C 1
ATOM 13526 O O . TYR C 1 767 ? 112.780 86.339 56.380 1.00 126.35 767 TYR B O 1
ATOM 13535 N N . LEU C 1 768 ? 113.904 85.125 54.853 1.00 122.18 768 LEU B N 1
ATOM 13536 C CA . LEU C 1 768 ? 115.147 85.871 55.002 1.00 122.18 768 LEU B CA 1
ATOM 13537 C C . LEU C 1 768 ? 115.191 87.134 54.154 1.00 122.18 768 LEU B C 1
ATOM 13538 O O . LEU C 1 768 ? 116.203 87.842 54.182 1.00 122.18 768 LEU B O 1
ATOM 13543 N N . LYS C 1 769 ? 114.130 87.436 53.405 1.00 125.27 769 LYS B N 1
ATOM 13544 C CA . LYS C 1 769 ? 114.092 88.637 52.581 1.00 125.27 769 LYS B CA 1
ATOM 13545 C C . LYS C 1 769 ? 113.821 89.902 53.384 1.00 125.27 769 LYS B C 1
ATOM 13546 O O . LYS C 1 769 ? 113.936 91.002 52.832 1.00 125.27 769 LYS B O 1
ATOM 13552 N N . TYR C 1 770 ? 113.465 89.778 54.660 1.00 121.62 770 TYR B N 1
ATOM 13553 C CA . TYR C 1 770 ? 113.152 90.922 55.504 1.00 121.62 770 TYR B CA 1
ATOM 13554 C C . TYR C 1 770 ? 114.373 91.488 56.217 1.00 121.62 770 TYR B C 1
ATOM 13555 O O . TYR C 1 770 ? 114.238 92.474 56.949 1.00 121.62 770 TYR B O 1
ATOM 13564 N N . LEU C 1 771 ? 115.552 90.886 56.030 1.00 116.50 771 LEU B N 1
ATOM 13565 C CA . LEU C 1 771 ? 116.756 91.378 56.693 1.00 116.50 771 LEU B CA 1
ATOM 13566 C C . LEU C 1 771 ? 117.189 92.728 56.136 1.00 116.50 771 LEU B C 1
ATOM 13567 O O . LEU C 1 771 ? 117.714 93.571 56.873 1.00 116.50 771 LEU B O 1
ATOM 13572 N N . THR C 1 772 ? 116.976 92.954 54.839 1.00 120.94 772 THR B N 1
ATOM 13573 C CA . THR C 1 772 ? 117.290 94.251 54.253 1.00 120.94 772 THR B CA 1
ATOM 13574 C C . THR C 1 772 ? 116.230 95.300 54.564 1.00 120.94 772 THR B C 1
ATOM 13575 O O . THR C 1 772 ? 116.468 96.489 54.329 1.00 120.94 772 THR B O 1
ATOM 13579 N N . SER C 1 773 ? 115.071 94.892 55.085 1.00 119.47 773 SER B N 1
ATOM 13580 C CA . SER C 1 773 ? 114.020 95.853 55.399 1.00 119.47 773 SER B CA 1
ATOM 13581 C C . SER C 1 773 ? 114.026 96.235 56.874 1.00 119.47 773 SER B C 1
ATOM 13582 O O . SER C 1 773 ? 113.809 97.404 57.213 1.00 119.47 773 SER B O 1
ATOM 13585 N N . LEU C 1 774 ? 114.263 95.268 57.764 1.00 110.14 774 LEU B N 1
ATOM 13586 C CA . LEU C 1 774 ? 114.279 95.566 59.193 1.00 110.14 774 LEU B CA 1
ATOM 13587 C C . LEU C 1 774 ? 115.531 96.326 59.609 1.00 110.14 774 LEU B C 1
ATOM 13588 O O . LEU C 1 774 ? 115.488 97.095 60.575 1.00 110.14 774 LEU B O 1
ATOM 13593 N N . GLU C 1 775 ? 116.644 96.137 58.900 1.00 110.18 775 GLU B N 1
ATOM 13594 C CA . GLU C 1 775 ? 117.876 96.835 59.243 1.00 110.18 775 GLU B CA 1
ATOM 13595 C C . GLU C 1 775 ? 117.869 98.299 58.823 1.00 110.18 775 GLU B C 1
ATOM 13596 O O . GLU C 1 775 ? 118.740 99.054 59.267 1.00 110.18 775 GLU B O 1
ATOM 13602 N N . ARG C 1 776 ? 116.922 98.717 57.987 1.00 114.34 776 ARG B N 1
ATOM 13603 C CA . ARG C 1 776 ? 116.738 100.127 57.676 1.00 114.34 776 ARG B CA 1
ATOM 13604 C C . ARG C 1 776 ? 115.824 100.828 58.671 1.00 114.34 776 ARG B C 1
ATOM 13605 O O . ARG C 1 776 ? 115.614 102.039 58.551 1.00 114.34 776 ARG B O 1
ATOM 13613 N N . ALA C 1 777 ? 115.278 100.098 59.645 1.00 102.77 777 ALA B N 1
ATOM 13614 C CA . ALA C 1 777 ? 114.460 100.681 60.696 1.00 102.77 777 ALA B CA 1
ATOM 13615 C C . ALA C 1 777 ? 115.175 100.761 62.035 1.00 102.77 777 ALA B C 1
ATOM 13616 O O . ALA C 1 777 ? 114.724 101.503 62.914 1.00 102.77 777 ALA B O 1
ATOM 13618 N N . THR C 1 778 ? 116.270 100.023 62.215 1.00 96.15 778 THR B N 1
ATOM 13619 C CA . THR C 1 778 ? 117.079 100.089 63.425 1.00 96.15 778 THR B CA 1
ATOM 13620 C C . THR C 1 778 ? 118.364 100.877 63.192 1.00 96.15 778 THR B C 1
ATOM 13621 O O . THR C 1 778 ? 119.301 100.805 63.990 1.00 96.15 778 THR B O 1
ATOM 13625 N N . ASP C 1 779 ? 118.417 101.629 62.096 1.00 99.85 779 ASP B N 1
ATOM 13626 C CA . ASP C 1 779 ? 119.532 102.512 61.776 1.00 99.85 779 ASP B CA 1
ATOM 13627 C C . ASP C 1 779 ? 119.189 103.950 62.149 1.00 99.85 779 ASP B C 1
ATOM 13628 O O . ASP C 1 779 ? 119.575 104.901 61.466 1.00 99.85 779 ASP B O 1
ATOM 13633 N N . VAL C 1 780 ? 118.441 104.113 63.243 1.00 88.30 780 VAL B N 1
ATOM 13634 C CA . VAL C 1 780 ? 117.970 105.432 63.642 1.00 88.30 780 VAL B CA 1
ATOM 13635 C C . VAL C 1 780 ? 119.125 106.241 64.234 1.00 88.30 780 VAL B C 1
ATOM 13636 O O . VAL C 1 780 ? 120.066 105.707 64.836 1.00 88.30 780 VAL B O 1
ATOM 13640 N N . VAL C 1 781 ? 119.085 107.550 63.993 1.00 80.86 781 VAL B N 1
ATOM 13641 C CA . VAL C 1 781 ? 120.145 108.450 64.427 1.00 80.86 781 VAL B CA 1
ATOM 13642 C C . VAL C 1 781 ? 119.884 108.895 65.860 1.00 80.86 781 VAL B C 1
ATOM 13643 O O . VAL C 1 781 ? 120.810 108.976 66.676 1.00 80.86 781 VAL B O 1
ATOM 13647 N N . PHE C 1 782 ? 118.622 109.168 66.186 1.00 75.89 782 PHE B N 1
ATOM 13648 C CA . PHE C 1 782 ? 118.268 109.678 67.502 1.00 75.89 782 PHE B CA 1
ATOM 13649 C C . PHE C 1 782 ? 117.020 108.987 68.030 1.00 75.89 782 PHE B C 1
ATOM 13650 O O . PHE C 1 782 ? 116.050 108.788 67.295 1.00 75.89 782 PHE B O 1
ATOM 13658 N N . CYS C 1 783 ? 117.050 108.640 69.314 1.00 79.90 783 CYS B N 1
ATOM 13659 C CA . CYS C 1 783 ? 115.860 108.216 70.036 1.00 79.90 783 CYS B CA 1
ATOM 13660 C C . CYS C 1 783 ? 115.941 108.771 71.451 1.00 79.90 783 CYS B C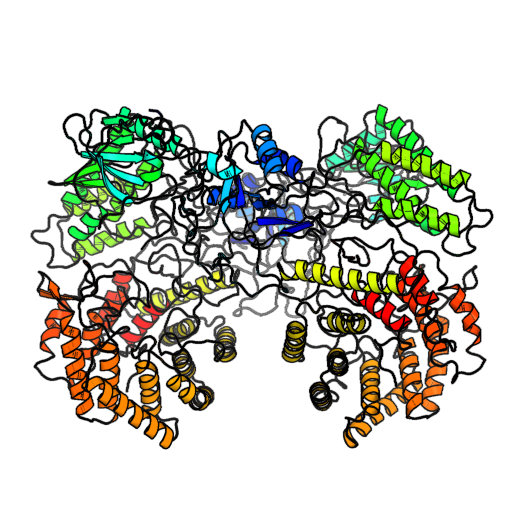 1
ATOM 13661 O O . CYS C 1 783 ? 117.032 108.995 71.981 1.00 79.90 783 CYS B O 1
ATOM 13664 N N . VAL C 1 784 ? 114.771 108.997 72.053 1.00 70.52 784 VAL B N 1
ATOM 13665 C CA . VAL C 1 784 ? 114.706 109.746 73.306 1.00 70.52 784 VAL B CA 1
ATOM 13666 C C . VAL C 1 784 ? 115.193 108.902 74.481 1.00 70.52 784 VAL B C 1
ATOM 13667 O O . VAL C 1 784 ? 115.929 109.390 75.347 1.00 70.52 784 VAL B O 1
ATOM 13671 N N . LEU C 1 785 ? 114.808 107.630 74.528 1.00 71.74 785 LEU B N 1
ATOM 13672 C CA . LEU C 1 785 ? 115.070 106.895 75.757 1.00 71.74 785 LEU B CA 1
ATOM 13673 C C . LEU C 1 785 ? 116.372 106.103 75.660 1.00 71.74 785 LEU B C 1
ATOM 13674 O O . LEU C 1 785 ? 116.758 105.663 74.574 1.00 71.74 785 LEU B O 1
ATOM 13679 N N . PRO C 1 786 ? 117.095 105.932 76.768 1.00 64.51 786 PRO B N 1
ATOM 13680 C CA . PRO C 1 786 ? 118.341 105.147 76.752 1.00 64.51 786 PRO B CA 1
ATOM 13681 C C . PRO C 1 786 ? 118.231 103.696 77.210 1.00 64.51 786 PRO B C 1
ATOM 13682 O O . PRO C 1 786 ? 119.269 103.035 77.303 1.00 64.51 786 PRO B O 1
ATOM 13686 N N . GLY C 1 787 ? 117.035 103.187 77.492 1.00 67.24 787 GLY B N 1
ATOM 13687 C CA . GLY C 1 787 ? 116.889 101.888 78.119 1.00 67.24 787 GLY B CA 1
ATOM 13688 C C . GLY C 1 787 ? 117.147 100.718 77.179 1.00 67.24 787 GLY B C 1
ATOM 13689 O O . GLY C 1 787 ? 117.615 100.860 76.049 1.00 67.24 787 GLY B O 1
ATOM 13690 N N . LEU C 1 788 ? 116.849 99.519 77.686 1.00 71.15 788 LEU B N 1
ATOM 13691 C CA . LEU C 1 788 ? 117.028 98.306 76.894 1.00 71.15 788 LEU B CA 1
ATOM 13692 C C . LEU C 1 788 ? 115.763 97.960 76.116 1.00 71.15 788 LEU B C 1
ATOM 13693 O O . LEU C 1 788 ? 115.815 97.717 74.906 1.00 71.15 788 LEU B O 1
ATOM 13698 N N . PHE C 1 789 ? 114.620 97.903 76.807 1.00 77.90 789 PHE B N 1
ATOM 13699 C CA . PHE C 1 789 ? 113.393 97.418 76.180 1.00 77.90 789 PHE B CA 1
ATOM 13700 C C . PHE C 1 789 ? 112.854 98.408 75.156 1.00 77.90 789 PHE B C 1
ATOM 13701 O O . PHE C 1 789 ? 112.406 98.009 74.075 1.00 77.90 789 PHE B O 1
ATOM 13709 N N . ASN C 1 790 ? 112.894 99.698 75.470 1.00 77.32 790 ASN B N 1
ATOM 13710 C CA . ASN C 1 790 ? 112.351 100.729 74.592 1.00 77.32 790 ASN B CA 1
ATOM 13711 C C . ASN C 1 790 ? 113.323 101.899 74.482 1.00 77.32 790 ASN B C 1
ATOM 13712 O O . ASN C 1 790 ? 112.948 103.065 74.605 1.00 77.32 790 ASN B O 1
ATOM 13717 N N . GLY C 1 791 ? 114.586 101.599 74.240 1.00 71.95 791 GLY B N 1
ATOM 13718 C CA . GLY C 1 791 ? 115.604 102.630 74.165 1.00 71.95 791 GLY B CA 1
ATOM 13719 C C . GLY C 1 791 ? 116.683 102.362 73.138 1.00 71.95 791 GLY B C 1
ATOM 13720 O O . GLY C 1 791 ? 116.508 101.559 72.219 1.00 71.95 791 GLY B O 1
ATOM 13721 N N . PHE C 1 792 ? 117.814 103.053 73.303 1.00 64.69 792 PHE B N 1
ATOM 13722 C CA . PHE C 1 792 ? 118.899 102.999 72.328 1.00 64.69 792 PHE B CA 1
ATOM 13723 C C . PHE C 1 792 ? 119.710 101.714 72.435 1.00 64.69 792 PHE B C 1
ATOM 13724 O O . PHE C 1 792 ? 120.180 101.188 71.416 1.00 64.69 792 PHE B O 1
ATOM 13732 N N . CYS C 1 793 ? 119.905 101.219 73.661 1.00 65.26 793 CYS B N 1
ATOM 13733 C CA . CYS C 1 793 ? 120.745 100.047 73.880 1.00 65.26 793 CYS B CA 1
ATOM 13734 C C . CYS C 1 793 ? 120.137 98.797 73.263 1.00 65.26 793 CYS B C 1
ATOM 13735 O O . CYS C 1 793 ? 120.871 97.940 72.760 1.00 65.26 793 CYS B O 1
ATOM 13738 N N . GLY C 1 794 ? 118.807 98.692 73.276 1.00 66.00 794 GLY B N 1
ATOM 13739 C CA . GLY C 1 794 ? 118.151 97.596 72.585 1.00 66.00 794 GLY B CA 1
ATOM 13740 C C . GLY C 1 794 ? 118.313 97.670 71.080 1.00 66.00 794 GLY B C 1
ATOM 13741 O O . GLY C 1 794 ? 118.419 96.641 70.407 1.00 66.00 794 GLY B O 1
ATOM 13742 N N . LEU C 1 795 ? 118.330 98.886 70.531 1.00 68.33 795 LEU B N 1
ATOM 13743 C CA . LEU C 1 795 ? 118.575 99.054 69.105 1.00 68.33 795 LEU B CA 1
ATOM 13744 C C . LEU C 1 795 ? 120.015 98.751 68.725 1.00 68.33 795 LEU B C 1
ATOM 13745 O O . LEU C 1 795 ? 120.262 98.311 67.597 1.00 68.33 795 LEU B O 1
ATOM 13750 N N . GLU C 1 796 ? 120.968 98.974 69.627 1.00 70.94 796 GLU B N 1
ATOM 13751 C CA . GLU C 1 796 ? 122.362 98.693 69.311 1.00 70.94 796 GLU B CA 1
ATOM 13752 C C . GLU C 1 796 ? 122.825 97.307 69.738 1.00 70.94 796 GLU B C 1
ATOM 13753 O O . GLU C 1 796 ? 123.951 96.926 69.403 1.00 70.94 796 GLU B O 1
ATOM 13759 N N . VAL C 1 797 ? 122.005 96.543 70.459 1.00 70.22 797 VAL B N 1
ATOM 13760 C CA . VAL C 1 797 ? 122.381 95.169 70.772 1.00 70.22 797 VAL B CA 1
ATOM 13761 C C . VAL C 1 797 ? 121.780 94.182 69.768 1.00 70.22 797 VAL B C 1
ATOM 13762 O O . VAL C 1 797 ? 122.383 93.128 69.517 1.00 70.22 797 VAL B O 1
ATOM 13766 N N . ALA C 1 798 ? 120.657 94.519 69.136 1.00 73.37 798 ALA B N 1
ATOM 13767 C CA . ALA C 1 798 ? 120.042 93.639 68.156 1.00 73.37 798 ALA B CA 1
ATOM 13768 C C . ALA C 1 798 ? 120.561 93.870 66.746 1.00 73.37 798 ALA B C 1
ATOM 13769 O O . ALA C 1 798 ? 120.240 93.084 65.848 1.00 73.37 798 ALA B O 1
ATOM 13771 N N . ASN C 1 799 ? 121.348 94.925 66.530 1.00 79.64 799 ASN B N 1
ATOM 13772 C CA . ASN C 1 799 ? 121.889 95.181 65.201 1.00 79.64 799 ASN B CA 1
ATOM 13773 C C . ASN C 1 799 ? 123.011 94.208 64.863 1.00 79.64 799 ASN B C 1
ATOM 13774 O O . ASN C 1 799 ? 123.062 93.674 63.749 1.00 79.64 799 ASN B O 1
ATOM 13779 N N . ASN C 1 800 ? 123.920 93.964 65.808 1.00 80.87 800 ASN B N 1
ATOM 13780 C CA . ASN C 1 800 ? 125.046 93.050 65.610 1.00 80.87 800 ASN B CA 1
ATOM 13781 C C . ASN C 1 800 ? 125.215 92.161 66.842 1.00 80.87 800 ASN B C 1
ATOM 13782 O O . ASN C 1 800 ? 125.985 92.473 67.754 1.00 80.87 800 ASN B O 1
ATOM 13787 N N . ILE C 1 801 ? 124.503 91.036 66.869 1.00 87.61 801 ILE B N 1
ATOM 13788 C CA . ILE C 1 801 ? 124.716 90.053 67.925 1.00 87.61 801 ILE B CA 1
ATOM 13789 C C . ILE C 1 801 ? 124.946 88.653 67.357 1.00 87.61 801 ILE B C 1
ATOM 13790 O O . ILE C 1 801 ? 125.911 87.984 67.737 1.00 87.61 801 ILE B O 1
ATOM 13795 N N . TYR C 1 802 ? 124.094 88.198 66.437 1.00 94.84 802 TYR B N 1
ATOM 13796 C CA . TYR C 1 802 ? 124.132 86.822 65.959 1.00 94.84 802 TYR B CA 1
ATOM 13797 C C . TYR C 1 802 ? 124.727 86.715 64.559 1.00 94.84 802 TYR B C 1
ATOM 13798 O O . TYR C 1 802 ? 124.361 85.824 63.789 1.00 94.84 802 TYR B O 1
ATOM 13807 N N . SER C 1 803 ? 125.641 87.619 64.219 1.00 112.46 803 SER B N 1
ATOM 13808 C CA . SER C 1 803 ? 126.318 87.557 62.933 1.00 112.46 803 SER B CA 1
ATOM 13809 C C . SER C 1 803 ? 127.305 86.396 62.905 1.00 112.46 803 SER B C 1
ATOM 13810 O O . SER C 1 803 ? 127.777 85.926 63.943 1.00 112.46 803 SER B O 1
ATOM 13813 N N . ASP C 1 804 ? 127.602 85.923 61.691 1.00 127.47 804 ASP B N 1
ATOM 13814 C CA . ASP C 1 804 ? 128.555 84.829 61.535 1.00 127.47 804 ASP B CA 1
ATOM 13815 C C . ASP C 1 804 ? 129.979 85.275 61.844 1.00 127.47 804 ASP B C 1
ATOM 13816 O O . ASP C 1 804 ? 130.771 84.488 62.375 1.00 127.47 804 ASP B O 1
ATOM 13821 N N . ILE C 1 805 ? 130.321 86.525 61.520 1.00 126.65 805 ILE B N 1
ATOM 13822 C CA . ILE C 1 805 ? 131.636 87.050 61.869 1.00 126.65 805 ILE B CA 1
ATOM 13823 C C . ILE C 1 805 ? 131.706 87.319 63.370 1.00 126.65 805 ILE B C 1
ATOM 13824 O O . ILE C 1 805 ? 130.689 87.432 64.065 1.00 126.65 805 ILE B O 1
ATOM 13829 N N . ASP C 1 806 ? 132.935 87.427 63.877 1.00 124.85 806 ASP B N 1
ATOM 13830 C CA . ASP C 1 806 ? 133.167 87.541 65.313 1.00 124.85 806 ASP B CA 1
ATOM 13831 C C . ASP C 1 806 ? 133.933 88.805 65.687 1.00 124.85 806 ASP B C 1
ATOM 13832 O O . ASP C 1 806 ? 134.607 88.831 66.722 1.00 124.85 806 ASP B O 1
ATOM 13837 N N . ASP C 1 807 ? 133.847 89.853 64.874 1.00 117.98 807 ASP B N 1
ATOM 13838 C CA . ASP C 1 807 ? 134.417 91.140 65.249 1.00 117.98 807 ASP B CA 1
ATOM 13839 C C . ASP C 1 807 ? 133.384 91.937 66.034 1.00 117.98 807 ASP B C 1
ATOM 13840 O O . ASP C 1 807 ? 132.261 92.146 65.565 1.00 117.98 807 ASP B O 1
ATOM 13845 N N . ASN C 1 808 ? 133.763 92.381 67.232 1.00 107.24 808 ASN B N 1
ATOM 13846 C CA . ASN C 1 808 ? 132.829 93.028 68.142 1.00 107.24 808 ASN B CA 1
ATOM 13847 C C . ASN C 1 808 ? 133.254 94.423 68.574 1.00 107.24 808 ASN B C 1
ATOM 13848 O O . ASN C 1 808 ? 132.553 95.032 69.390 1.00 107.24 808 ASN B O 1
ATOM 13853 N N . PHE C 1 809 ? 134.371 94.947 68.061 1.00 100.64 809 PHE B N 1
ATOM 13854 C CA . PHE C 1 809 ? 134.867 96.233 68.542 1.00 100.64 809 PHE B CA 1
ATOM 13855 C C . PHE C 1 809 ? 134.015 97.396 68.052 1.00 100.64 809 PHE B C 1
ATOM 13856 O O . PHE C 1 809 ? 133.901 98.411 68.749 1.00 100.64 809 PHE B O 1
ATOM 13864 N N . SER C 1 810 ? 133.417 97.275 66.864 1.00 93.57 810 SER B N 1
ATOM 13865 C CA . SER C 1 810 ? 132.516 98.318 66.381 1.00 93.57 810 SER B CA 1
ATOM 13866 C C . SER C 1 810 ? 131.233 98.361 67.202 1.00 93.57 810 SER B C 1
ATOM 13867 O O . SER C 1 810 ? 130.689 99.443 67.460 1.00 93.57 810 SER B O 1
ATOM 13870 N N . GLY C 1 811 ? 130.735 97.190 67.613 1.00 87.02 811 GLY B N 1
ATOM 13871 C CA . GLY C 1 811 ? 129.575 97.139 68.484 1.00 87.02 811 GLY B CA 1
ATOM 13872 C C . GLY C 1 811 ? 129.835 97.722 69.857 1.00 87.02 811 GLY B C 1
ATOM 13873 O O . GLY C 1 811 ? 128.929 98.287 70.475 1.00 87.02 811 GLY B O 1
ATOM 13874 N N . GLN C 1 812 ? 131.063 97.579 70.360 1.00 86.33 812 GLN B N 1
ATOM 13875 C CA . GLN C 1 812 ? 131.465 98.314 71.554 1.00 86.33 812 GLN B CA 1
ATOM 13876 C C . GLN C 1 812 ? 131.506 99.812 71.292 1.00 86.33 812 GLN B C 1
ATOM 13877 O O . GLN C 1 812 ? 130.963 100.599 72.074 1.00 86.33 812 GLN B O 1
ATOM 13883 N N . LYS C 1 813 ? 132.154 100.219 70.193 1.00 84.77 813 LYS B N 1
ATOM 13884 C CA . LYS C 1 813 ? 132.486 101.626 69.988 1.00 84.77 813 LYS B CA 1
ATOM 13885 C C . LYS C 1 813 ? 131.249 102.473 69.729 1.00 84.77 813 LYS B C 1
ATOM 13886 O O . LYS C 1 813 ? 131.116 103.562 70.298 1.00 84.77 813 LYS B O 1
ATOM 13892 N N . LYS C 1 814 ? 130.327 101.983 68.892 1.00 75.96 814 LYS B N 1
ATOM 13893 C CA . LYS C 1 814 ? 129.106 102.732 68.601 1.00 75.96 814 LYS B CA 1
ATOM 13894 C C . LYS C 1 814 ? 128.225 102.867 69.837 1.00 75.96 814 LYS B C 1
ATOM 13895 O O . LYS C 1 814 ? 127.700 103.955 70.117 1.00 75.96 814 LYS B O 1
ATOM 13901 N N . LEU C 1 815 ? 128.090 101.784 70.606 1.00 71.22 815 LEU B N 1
ATOM 13902 C CA . LEU C 1 815 ? 127.227 101.797 71.782 1.00 71.22 815 LEU B CA 1
ATOM 13903 C C . LEU C 1 815 ? 127.808 102.664 72.894 1.00 71.22 815 LEU B C 1
ATOM 13904 O O . LEU C 1 815 ? 127.064 103.370 73.581 1.00 71.22 815 LEU B O 1
ATOM 13909 N N . ILE C 1 816 ? 129.130 102.636 73.084 1.00 69.82 816 ILE B N 1
ATOM 13910 C CA . ILE C 1 816 ? 129.736 103.487 74.105 1.00 69.82 816 ILE B CA 1
ATOM 13911 C C . ILE C 1 816 ? 129.712 104.950 73.673 1.00 69.82 816 ILE B C 1
ATOM 13912 O O . ILE C 1 816 ? 129.376 105.837 74.468 1.00 69.82 816 ILE B O 1
ATOM 13917 N N . GLU C 1 817 ? 130.022 105.226 72.400 1.00 75.27 817 GLU B N 1
ATOM 13918 C CA . GLU C 1 817 ? 130.173 106.607 71.955 1.00 75.27 817 GLU B CA 1
ATOM 13919 C C . GLU C 1 817 ? 128.832 107.321 71.844 1.00 75.27 817 GLU B C 1
ATOM 13920 O O . GLU C 1 817 ? 128.723 108.496 72.212 1.00 75.27 817 GLU B O 1
ATOM 13926 N N . GLN C 1 818 ? 127.797 106.640 71.349 1.00 70.04 818 GLN B N 1
ATOM 13927 C CA . GLN C 1 818 ? 126.525 107.333 71.202 1.00 70.04 818 GLN B CA 1
ATOM 13928 C C . GLN C 1 818 ? 125.717 107.383 72.492 1.00 70.04 818 GLN B C 1
ATOM 13929 O O . GLN C 1 818 ? 124.761 108.161 72.569 1.00 70.04 818 GLN B O 1
ATOM 13935 N N . LEU C 1 819 ? 126.069 106.588 73.500 1.00 61.51 819 LEU B N 1
ATOM 13936 C CA . LEU C 1 819 ? 125.416 106.671 74.805 1.00 61.51 819 LEU B CA 1
ATOM 13937 C C . LEU C 1 819 ? 126.313 107.484 75.740 1.00 61.51 819 LEU B C 1
ATOM 13938 O O . LEU C 1 819 ? 127.012 106.977 76.615 1.00 61.51 819 LEU B O 1
ATOM 13943 N N . TYR C 1 820 ? 126.342 108.785 75.464 1.00 64.47 820 TYR B N 1
ATOM 13944 C CA . TYR C 1 820 ? 127.008 109.759 76.317 1.00 64.47 820 TYR B CA 1
ATOM 13945 C C . TYR C 1 820 ? 126.141 110.958 76.654 1.00 64.47 820 TYR B C 1
ATOM 13946 O O . TYR C 1 820 ? 126.420 111.634 77.651 1.00 64.47 820 TYR B O 1
ATOM 13955 N N . ARG C 1 821 ? 125.107 111.244 75.866 1.00 60.58 821 ARG B N 1
ATOM 13956 C CA . ARG C 1 821 ? 124.218 112.368 76.109 1.00 60.58 821 ARG B CA 1
ATOM 13957 C C . ARG C 1 821 ? 123.168 112.081 77.174 1.00 60.58 821 ARG B C 1
ATOM 13958 O O . ARG C 1 821 ? 122.454 113.004 77.578 1.00 60.58 821 ARG B O 1
ATOM 13966 N N . TYR C 1 822 ? 123.052 110.836 77.633 1.00 57.12 822 TYR B N 1
ATOM 13967 C CA . TYR C 1 822 ? 122.082 110.461 78.652 1.00 57.12 822 TYR B CA 1
ATOM 13968 C C . TYR C 1 822 ? 122.700 110.333 80.038 1.00 57.12 822 TYR B C 1
ATOM 13969 O O . TYR C 1 822 ? 121.996 109.975 80.986 1.00 57.12 822 TYR B O 1
ATOM 13978 N N . LEU C 1 823 ? 123.991 110.614 80.181 1.00 55.44 823 LEU B N 1
ATOM 13979 C CA . LEU C 1 823 ? 124.718 110.317 81.407 1.00 55.44 823 LEU B CA 1
ATOM 13980 C C . LEU C 1 823 ? 124.829 111.541 82.306 1.00 55.44 823 LEU B C 1
ATOM 13981 O O . LEU C 1 823 ? 124.922 112.679 81.838 1.00 55.44 823 LEU B O 1
ATOM 13986 N N . CYS C 1 824 ? 124.822 111.287 83.613 1.00 55.23 824 CYS B N 1
ATOM 13987 C CA . CYS C 1 824 ? 125.107 112.290 84.629 1.00 55.23 824 CYS B CA 1
ATOM 13988 C C . CYS C 1 824 ? 126.339 111.847 85.403 1.00 55.23 824 CYS B C 1
ATOM 13989 O O . CYS C 1 824 ? 126.526 110.653 85.650 1.00 55.23 824 CYS B O 1
ATOM 13992 N N . VAL C 1 825 ? 127.198 112.724 85.869 1.00 55.82 825 VAL B N 1
ATOM 13993 C CA . VAL C 1 825 ? 128.355 112.265 86.573 1.00 55.82 825 VAL B CA 1
ATOM 13994 C C . VAL C 1 825 ? 128.153 112.460 88.028 1.00 55.82 825 VAL B C 1
ATOM 13995 O O . VAL C 1 825 ? 127.613 113.453 88.378 1.00 55.82 825 VAL B O 1
ATOM 13999 N N . ILE C 1 826 ? 128.673 111.640 88.949 1.00 63.30 826 ILE B N 1
ATOM 14000 C CA . ILE C 1 826 ? 128.443 111.790 90.403 1.00 63.30 826 ILE B CA 1
ATOM 14001 C C . ILE C 1 826 ? 129.729 111.940 91.223 1.00 63.30 826 ILE B C 1
ATOM 14002 O O . ILE C 1 826 ? 129.760 112.618 92.268 1.00 63.30 826 ILE B O 1
ATOM 14007 N N . GLU C 1 827 ? 130.819 111.357 90.773 1.00 72.34 827 GLU B N 1
ATOM 14008 C CA . GLU C 1 827 ? 132.107 111.431 91.458 1.00 72.34 827 GLU B CA 1
ATOM 14009 C C . GLU C 1 827 ? 132.803 110.268 90.909 1.00 72.34 827 GLU B C 1
ATOM 14010 O O . GLU C 1 827 ? 132.744 109.208 91.480 1.00 72.34 827 GLU B O 1
ATOM 14016 N N . GLU C 1 828 ? 133.407 110.415 89.759 1.00 78.89 828 GLU B N 1
ATOM 14017 C CA . GLU C 1 828 ? 133.988 109.282 89.150 1.00 78.89 828 GLU B CA 1
ATOM 14018 C C . GLU C 1 828 ? 132.913 108.267 89.106 1.00 78.89 828 GLU B C 1
ATOM 14019 O O . GLU C 1 828 ? 133.105 107.157 89.544 1.00 78.89 828 GLU B O 1
ATOM 14025 N N . GLY C 1 829 ? 131.762 108.628 88.594 1.00 63.50 829 GLY B N 1
ATOM 14026 C CA . GLY C 1 829 ? 130.662 107.700 88.480 1.00 63.50 829 GLY B CA 1
ATOM 14027 C C . GLY C 1 829 ? 129.980 107.881 87.156 1.00 63.50 829 GLY B C 1
ATOM 14028 O O . GLY C 1 829 ? 130.535 108.494 86.276 1.00 63.50 829 GLY B O 1
ATOM 14029 N N . PHE C 1 830 ? 128.799 107.339 86.996 1.00 59.89 830 PHE B N 1
ATOM 14030 C CA . PHE C 1 830 ? 128.067 107.524 85.790 1.00 59.89 830 PHE B CA 1
ATOM 14031 C C . PHE C 1 830 ? 126.762 106.876 86.088 1.00 59.89 830 PHE B C 1
ATOM 14032 O O . PHE C 1 830 ? 126.629 105.703 85.929 1.00 59.89 830 PHE B O 1
ATOM 14040 N N . VAL C 1 831 ? 125.796 107.616 86.518 1.00 53.41 831 VAL B N 1
ATOM 14041 C CA . VAL C 1 831 ? 124.474 107.137 86.900 1.00 53.41 831 VAL B CA 1
ATOM 14042 C C . VAL C 1 831 ? 123.498 107.562 85.805 1.00 53.41 831 VAL B C 1
ATOM 14043 O O . VAL C 1 831 ? 123.583 108.681 85.283 1.00 53.41 831 VAL B O 1
ATOM 14047 N N . ILE C 1 832 ? 122.650 106.630 85.379 1.00 51.82 832 ILE B N 1
ATOM 14048 C CA . ILE C 1 832 ? 121.835 106.792 84.180 1.00 51.82 832 ILE B CA 1
ATOM 14049 C C . ILE C 1 832 ? 120.399 107.088 84.581 1.00 51.82 832 ILE B C 1
ATOM 14050 O O . ILE C 1 832 ? 119.780 106.317 85.323 1.00 51.82 832 ILE B O 1
ATOM 14055 N N . ALA C 1 833 ? 119.869 108.204 84.093 1.00 55.92 833 ALA B N 1
ATOM 14056 C CA . ALA C 1 833 ? 118.461 108.514 84.277 1.00 55.92 833 ALA B CA 1
ATOM 14057 C C . ALA C 1 833 ? 117.608 107.620 83.388 1.00 55.92 833 ALA B C 1
ATOM 14058 O O . ALA C 1 833 ? 117.974 107.322 82.248 1.00 55.92 833 ALA B O 1
ATOM 14060 N N . GLY C 1 834 ? 116.464 107.194 83.914 1.00 64.64 834 GLY B N 1
ATOM 14061 C CA . GLY C 1 834 ? 115.549 106.353 83.173 1.00 64.64 834 GLY B CA 1
ATOM 14062 C C . GLY C 1 834 ? 114.695 107.151 82.206 1.00 64.64 834 GLY B C 1
ATOM 14063 O O . GLY C 1 834 ? 114.928 108.331 81.938 1.00 64.64 834 GLY B O 1
ATOM 14064 N N . ASP C 1 835 ? 113.692 106.470 81.655 1.00 72.42 835 ASP B N 1
ATOM 14065 C CA . ASP C 1 835 ? 112.697 107.136 80.825 1.00 72.42 835 ASP B CA 1
ATOM 14066 C C . ASP C 1 835 ? 111.871 108.113 81.655 1.00 72.42 835 ASP B C 1
ATOM 14067 O O . ASP C 1 835 ? 111.524 107.827 82.805 1.00 72.42 835 ASP B O 1
ATOM 14072 N N . ASN C 1 836 ? 111.552 109.265 81.047 1.00 71.11 836 ASN B N 1
ATOM 14073 C CA . ASN C 1 836 ? 111.031 110.463 81.720 1.00 71.11 836 ASN B CA 1
ATOM 14074 C C . ASN C 1 836 ? 111.967 110.843 82.874 1.00 71.11 836 ASN B C 1
ATOM 14075 O O . ASN C 1 836 ? 111.629 110.775 84.057 1.00 71.11 836 ASN B O 1
ATOM 14080 N N . GLY C 1 837 ? 113.173 111.241 82.479 1.00 59.04 837 GLY B N 1
ATOM 14081 C CA . GLY C 1 837 ? 114.298 111.293 83.391 1.00 59.04 837 GLY B CA 1
ATOM 14082 C C . GLY C 1 837 ? 114.169 112.473 84.334 1.00 59.04 837 GLY B C 1
ATOM 14083 O O . GLY C 1 837 ? 114.816 113.503 84.138 1.00 59.04 837 GLY B O 1
ATOM 14084 N N . LEU C 1 838 ? 113.352 112.329 85.373 1.00 57.83 838 LEU B N 1
ATOM 14085 C CA . LEU C 1 838 ? 113.419 113.106 86.608 1.00 57.83 838 LEU B CA 1
ATOM 14086 C C . LEU C 1 838 ? 113.925 112.240 87.752 1.00 57.83 838 LEU B C 1
ATOM 14087 O O . LEU C 1 838 ? 113.518 112.394 88.906 1.00 57.83 838 LEU B O 1
ATOM 14092 N N . LYS C 1 839 ? 114.833 111.315 87.443 1.00 67.26 839 LYS B N 1
ATOM 14093 C CA . LYS C 1 839 ? 115.141 110.166 88.285 1.00 67.26 839 LYS B CA 1
ATOM 14094 C C . LYS C 1 839 ? 116.585 109.758 88.092 1.00 67.26 839 LYS B C 1
ATOM 14095 O O . LYS C 1 839 ? 117.264 110.213 87.170 1.00 67.26 839 LYS B O 1
ATOM 14101 N N . ILE C 1 840 ? 117.020 108.843 88.952 1.00 58.45 840 ILE B N 1
ATOM 14102 C CA . ILE C 1 840 ? 118.099 107.917 88.647 1.00 58.45 840 ILE B CA 1
ATOM 14103 C C . ILE C 1 840 ? 117.599 106.517 88.981 1.00 58.45 840 ILE B C 1
ATOM 14104 O O . ILE C 1 840 ? 117.011 106.297 90.046 1.00 58.45 840 ILE B O 1
ATOM 14109 N N . THR C 1 841 ? 117.769 105.586 88.045 1.00 61.47 841 THR B N 1
ATOM 14110 C CA . THR C 1 841 ? 117.182 104.260 88.171 1.00 61.47 841 THR B CA 1
ATOM 14111 C C . THR C 1 841 ? 118.214 103.176 87.897 1.00 61.47 841 THR B C 1
ATOM 14112 O O . THR C 1 841 ? 119.088 103.326 87.040 1.00 61.47 841 THR B O 1
ATOM 14116 N N . THR C 1 842 ? 118.089 102.067 88.628 1.00 64.56 842 THR B N 1
ATOM 14117 C CA . THR C 1 842 ? 118.963 100.902 88.475 1.00 64.56 842 THR B CA 1
ATOM 14118 C C . THR C 1 842 ? 118.088 99.659 88.347 1.00 64.56 842 THR B C 1
ATOM 14119 O O . THR C 1 842 ? 117.786 99.002 89.346 1.00 64.56 842 THR B O 1
ATOM 14123 N N . ASP C 1 843 ? 117.684 99.342 87.121 1.00 71.12 843 ASP B N 1
ATOM 14124 C CA . ASP C 1 843 ? 116.958 98.115 86.823 1.00 71.12 843 ASP B CA 1
ATOM 14125 C C . ASP C 1 843 ? 117.219 97.757 85.366 1.00 71.12 843 ASP B C 1
ATOM 14126 O O . ASP C 1 843 ? 117.734 98.568 84.592 1.00 71.12 843 ASP B O 1
ATOM 14131 N N . ILE C 1 844 ? 116.861 96.527 84.988 1.00 69.88 844 ILE B N 1
ATOM 14132 C CA . ILE C 1 844 ? 117.196 96.040 83.651 1.00 69.88 844 ILE B CA 1
ATOM 14133 C C . ILE C 1 844 ? 116.292 96.634 82.579 1.00 69.88 844 ILE B C 1
ATOM 14134 O O . ILE C 1 844 ? 116.633 96.582 81.390 1.00 69.88 844 ILE B O 1
ATOM 14139 N N . ALA C 1 845 ? 115.167 97.240 82.963 1.00 68.96 845 ALA B N 1
ATOM 14140 C CA . ALA C 1 845 ? 114.273 97.837 81.977 1.00 68.96 845 ALA B CA 1
ATOM 14141 C C . ALA C 1 845 ? 114.832 99.150 81.443 1.00 68.96 845 ALA B C 1
ATOM 14142 O O . ALA C 1 845 ? 114.956 99.330 80.227 1.00 68.96 845 ALA B O 1
ATOM 14144 N N . SER C 1 846 ? 115.180 100.076 82.336 1.00 66.74 846 SER B N 1
ATOM 14145 C CA . SER C 1 846 ? 115.766 101.354 81.932 1.00 66.74 846 SER B CA 1
ATOM 14146 C C . SER C 1 846 ? 116.675 101.822 83.065 1.00 66.74 846 SER B C 1
ATOM 14147 O O . SER C 1 846 ? 116.201 102.425 84.032 1.00 66.74 846 SER B O 1
ATOM 14150 N N . GLY C 1 847 ? 117.971 101.552 82.936 1.00 60.36 847 GLY B N 1
ATOM 14151 C CA . GLY C 1 847 ? 118.901 101.933 83.987 1.00 60.36 847 GLY B CA 1
ATOM 14152 C C . GLY C 1 847 ? 120.275 101.334 83.779 1.00 60.36 847 GLY B C 1
ATOM 14153 O O . GLY C 1 847 ? 120.691 101.070 82.645 1.00 60.36 847 GLY B O 1
ATOM 14154 N N . PHE C 1 848 ? 120.980 101.139 84.898 1.00 63.49 848 PHE B N 1
ATOM 14155 C CA . PHE C 1 848 ? 122.349 100.629 84.863 1.00 63.49 848 PHE B CA 1
ATOM 14156 C C . PHE C 1 848 ? 122.401 99.182 84.386 1.00 63.49 848 PHE B C 1
ATOM 14157 O O . PHE C 1 848 ? 123.294 98.809 83.611 1.00 63.49 848 PHE B O 1
ATOM 14165 N N . ALA C 1 849 ? 121.465 98.353 84.858 1.00 64.92 849 ALA B N 1
ATOM 14166 C CA . ALA C 1 849 ? 121.509 96.924 84.565 1.00 64.92 849 ALA B CA 1
ATOM 14167 C C . ALA C 1 849 ? 121.249 96.645 83.091 1.00 64.92 849 ALA B C 1
ATOM 14168 O O . ALA C 1 849 ? 121.827 95.712 82.526 1.00 64.92 849 ALA B O 1
ATOM 14170 N N . GLY C 1 850 ? 120.403 97.457 82.453 1.00 66.19 850 GLY B N 1
ATOM 14171 C CA . GLY C 1 850 ? 120.171 97.302 81.025 1.00 66.19 850 GLY B CA 1
ATOM 14172 C C . GLY C 1 850 ? 121.410 97.580 80.194 1.00 66.19 850 GLY B C 1
ATOM 14173 O O . GLY C 1 850 ? 121.711 96.847 79.250 1.00 66.19 850 GLY B O 1
ATOM 14174 N N . VAL C 1 851 ? 122.165 98.618 80.557 1.00 60.59 851 VAL B N 1
ATOM 14175 C CA . VAL C 1 851 ? 123.403 98.929 79.848 1.00 60.59 851 VAL B CA 1
ATOM 14176 C C . VAL C 1 851 ? 124.463 97.862 80.127 1.00 60.59 851 VAL B C 1
ATOM 14177 O O . VAL C 1 851 ? 125.252 97.503 79.239 1.00 60.59 851 VAL B O 1
ATOM 14181 N N . ALA C 1 852 ? 124.464 97.305 81.345 1.00 65.33 852 ALA B N 1
ATOM 14182 C CA . ALA C 1 852 ? 125.385 96.215 81.679 1.00 65.33 852 ALA B CA 1
ATOM 14183 C C . ALA C 1 852 ? 125.113 94.966 80.841 1.00 65.33 852 ALA B C 1
ATOM 14184 O O . ALA C 1 852 ? 126.041 94.362 80.282 1.00 65.33 852 ALA B O 1
ATOM 14186 N N . ILE C 1 853 ? 123.837 94.579 80.725 1.00 64.77 853 ILE B N 1
ATOM 14187 C CA . ILE C 1 853 ? 123.453 93.463 79.858 1.00 64.77 853 ILE B CA 1
ATOM 14188 C C . ILE C 1 853 ? 123.733 93.777 78.395 1.00 64.77 853 ILE B C 1
ATOM 14189 O O . ILE C 1 853 ? 124.130 92.887 77.633 1.00 64.77 853 ILE B O 1
ATOM 14194 N N . GLY C 1 854 ? 123.573 95.038 77.985 1.00 65.91 854 GLY B N 1
ATOM 14195 C CA . GLY C 1 854 ? 123.889 95.408 76.613 1.00 65.91 854 GLY B CA 1
ATOM 14196 C C . GLY C 1 854 ? 125.360 95.238 76.280 1.00 65.91 854 GLY B C 1
ATOM 14197 O O . GLY C 1 854 ? 125.708 94.672 75.243 1.00 65.91 854 GLY B O 1
ATOM 14198 N N . LEU C 1 855 ? 126.239 95.680 77.184 1.00 65.04 855 LEU B N 1
ATOM 14199 C CA . LEU C 1 855 ? 127.678 95.518 76.971 1.00 65.04 855 LEU B CA 1
ATOM 14200 C C . LEU C 1 855 ? 128.094 94.050 77.008 1.00 65.04 855 LEU B C 1
ATOM 14201 O O . LEU C 1 855 ? 128.939 93.619 76.208 1.00 65.04 855 LEU B O 1
ATOM 14206 N N . VAL C 1 856 ? 127.501 93.269 77.920 1.00 68.50 856 VAL B N 1
ATOM 14207 C CA . VAL C 1 856 ? 127.791 91.838 77.985 1.00 68.50 856 VAL B CA 1
ATOM 14208 C C . VAL C 1 856 ? 127.327 91.133 76.712 1.00 68.50 856 VAL B C 1
ATOM 14209 O O . VAL C 1 856 ? 128.062 90.326 76.131 1.00 68.50 856 VAL B O 1
ATOM 14213 N N . SER C 1 857 ? 126.135 91.471 76.222 1.00 70.27 857 SER B N 1
ATOM 14214 C CA . SER C 1 857 ? 125.580 90.810 75.050 1.00 70.27 857 SER B CA 1
ATOM 14215 C C . SER C 1 857 ? 126.218 91.269 73.744 1.00 70.27 857 SER B C 1
ATOM 14216 O O . SER C 1 857 ? 126.111 90.556 72.741 1.00 70.27 857 SER B O 1
ATOM 14219 N N . ILE C 1 858 ? 126.857 92.440 73.712 1.00 73.76 858 ILE B N 1
ATOM 14220 C CA . ILE C 1 858 ? 127.775 92.721 72.610 1.00 73.76 858 ILE B CA 1
ATOM 14221 C C . ILE C 1 858 ? 129.031 91.868 72.741 1.00 73.76 858 ILE B C 1
ATOM 14222 O O . ILE C 1 858 ? 129.510 91.290 71.757 1.00 73.76 858 ILE B O 1
ATOM 14227 N N . MET C 1 859 ? 129.570 91.749 73.959 1.00 80.55 859 MET B N 1
ATOM 14228 C CA . MET C 1 859 ? 130.791 90.964 74.131 1.00 80.55 859 MET B CA 1
ATOM 14229 C C . MET C 1 859 ? 130.511 89.466 74.040 1.00 80.55 859 MET B C 1
ATOM 14230 O O . MET C 1 859 ? 131.004 88.786 73.132 1.00 80.55 859 MET B O 1
ATOM 14235 N N . ASP C 1 860 ? 129.722 88.932 74.967 1.00 81.66 860 ASP B N 1
ATOM 14236 C CA . ASP C 1 860 ? 129.309 87.538 74.868 1.00 81.66 860 ASP B CA 1
ATOM 14237 C C . ASP C 1 860 ? 128.191 87.414 73.843 1.00 81.66 860 ASP B C 1
ATOM 14238 O O . ASP C 1 860 ? 127.210 88.159 73.886 1.00 81.66 860 ASP B O 1
ATOM 14243 N N . ASN C 1 861 ? 128.328 86.459 72.930 1.00 88.09 861 ASN B N 1
ATOM 14244 C CA . ASN C 1 861 ? 127.413 86.314 71.797 1.00 88.09 861 ASN B CA 1
ATOM 14245 C C . ASN C 1 861 ? 126.139 85.559 72.177 1.00 88.09 861 ASN B C 1
ATOM 14246 O O . ASN C 1 861 ? 125.782 84.566 71.543 1.00 88.09 861 ASN B O 1
ATOM 14251 N N . LYS C 1 862 ? 125.432 86.015 73.213 1.00 92.19 862 LYS B N 1
ATOM 14252 C CA . LYS C 1 862 ? 124.358 85.176 73.737 1.00 92.19 862 LYS B CA 1
ATOM 14253 C C . LYS C 1 862 ? 123.018 85.879 73.918 1.00 92.19 862 LYS B C 1
ATOM 14254 O O . LYS C 1 862 ? 121.986 85.257 73.647 1.00 92.19 862 LYS B O 1
ATOM 14260 N N . LEU C 1 863 ? 123.013 87.153 74.347 1.00 89.59 863 LEU B N 1
ATOM 14261 C CA . LEU C 1 863 ? 121.865 87.824 74.970 1.00 89.59 863 LEU B CA 1
ATOM 14262 C C . LEU C 1 863 ? 121.450 86.973 76.166 1.00 89.59 863 LEU B C 1
ATOM 14263 O O . LEU C 1 863 ? 120.497 86.192 76.099 1.00 89.59 863 LEU B O 1
ATOM 14268 N N . THR C 1 864 ? 122.251 87.030 77.227 1.00 91.04 864 THR B N 1
ATOM 14269 C CA . THR C 1 864 ? 122.206 86.090 78.341 1.00 91.04 864 THR B CA 1
ATOM 14270 C C . THR C 1 864 ? 121.008 86.269 79.281 1.00 91.04 864 THR B C 1
ATOM 14271 O O . THR C 1 864 ? 120.992 85.627 80.335 1.00 91.04 864 THR B O 1
ATOM 14275 N N . ILE C 1 865 ? 120.011 87.087 78.951 1.00 87.28 865 ILE B N 1
ATOM 14276 C CA . ILE C 1 865 ? 118.808 87.192 79.771 1.00 87.28 865 ILE B CA 1
ATOM 14277 C C . ILE C 1 865 ? 117.662 86.354 79.203 1.00 87.28 865 ILE B C 1
ATOM 14278 O O . ILE C 1 865 ? 116.508 86.551 79.577 1.00 87.28 865 ILE B O 1
ATOM 14283 N N . LEU C 1 866 ? 117.964 85.416 78.313 1.00 93.57 866 LEU B N 1
ATOM 14284 C CA . LEU C 1 866 ? 116.965 84.474 77.850 1.00 93.57 866 LEU B CA 1
ATOM 14285 C C . LEU C 1 866 ? 117.544 83.068 77.910 1.00 93.57 866 LEU B C 1
ATOM 14286 O O . LEU C 1 866 ? 118.739 82.878 77.650 1.00 93.57 866 LEU B O 1
ATOM 14291 N N . PRO C 1 867 ? 116.735 82.072 78.274 1.00 101.68 867 PRO B N 1
ATOM 14292 C CA . PRO C 1 867 ? 117.237 80.692 78.336 1.00 101.68 867 PRO B CA 1
ATOM 14293 C C . PRO C 1 867 ? 117.544 80.149 76.948 1.00 101.68 867 PRO B C 1
ATOM 14294 O O . PRO C 1 867 ? 116.700 80.182 76.050 1.00 101.68 867 PRO B O 1
ATOM 14298 N N . GLN C 1 868 ? 118.763 79.649 76.783 1.00 102.41 868 GLN B N 1
ATOM 14299 C CA . GLN C 1 868 ? 119.255 79.142 75.512 1.00 102.41 868 GLN B CA 1
ATOM 14300 C C . GLN C 1 868 ? 119.854 77.755 75.704 1.00 102.41 868 GLN B C 1
ATOM 14301 O O . GLN C 1 868 ? 120.117 77.312 76.825 1.00 102.41 868 GLN B O 1
ATOM 14307 N N . ILE C 1 869 ? 120.066 77.070 74.587 1.00 114.90 869 ILE B N 1
ATOM 14308 C CA . ILE C 1 869 ? 120.716 75.768 74.595 1.00 114.90 869 ILE B CA 1
ATOM 14309 C C . ILE C 1 869 ? 121.880 75.803 73.602 1.00 114.90 869 ILE B C 1
ATOM 14310 O O . ILE C 1 869 ? 121.893 76.615 72.675 1.00 114.90 869 ILE B O 1
#